Protein 5ML1 (pdb70)

Radius of gyration: 13.6 Å; Cα contacts (8 Å, |Δi|>4): 175; chains: 1; bounding box: 24×38×34 Å

Sequence (102 aa):
GSMSSVFGAGCTDVCKQTPCGCATSGCNCTDDCKCQSCKYGAGCTDTCKQTPCGCGSGCNCKEDCRCQSCSTACKCAAGSCKCGKGCTGPDSCKCDRSCSCKGSMSSVFGAGCTDVCKQTPCGCATSGCNCTDDCKCQSCKYGAGCTDTCKQTPCGCGSGCNCKEDCRCQSCSTACKCAAGSCKCGKGCTGPDSCKCDRSCSCKGSMSSVFGAGCTDVCKQTPCGCATSGCNCTDDCKCQSCKYGAGCTDTCKQTPCGCGSGCNCKEDCRCQSCSTACKCAAGSCKCGKGCTGPDSCKCDRSCSCKGSMSSVFGAGCTDVCKQTPCGCATSGCNCTDDCKCQSCKYGAGCTDTCKQTPCGCGSGCNCKEDCRCQSCSTACKCAAGSCKCGKGCTGPDSCKCDRSCSCKGSMSSVFGAGCTDVCKQTPCGCATSGCNCTDDCKCQSCKYGAGCTDTCKQTPCGCGSGCNCKEDCRCQSCSTACKCAAGSCKCGKGCTGPDSCKCDRSCSCKGSMSSVFGAGCTDVCKQTPCGCATSGCNCTDDCKCQSCKYGAGCTDTCKQTPCGCGSGCNCKEDCRCQSCSTACKCAAGSCKCGKGCTGPDSCKCDRSCSCKGSMSSVFGAGCTDVCKQTPCGCATSGCNCTDDCKCQSCKYGAGCTDTCKQTPCGCGSGCNCKEDCRCQSCSTACKCAAGSCKCGKGCTGPDSCKCDRSCSCKGSMSSVFGAGCTDVCKQTPCGCATSGCNCTDDCKCQSCKYGAGCTDTCKQTPCGCGSGCNCKEDCRCQSCSTACKCAAGSCKCGKGCTGPDSCKCDRSCSCKGSMSSVFGAGCTDVCKQTPCGCATSGCNCTDDCKCQSCKYGAGCTDTCKQTPCGCGSGCNCKEDCRCQSCSTACKCAAGSCKCGKGCTGPDSCKCDRSCSCKGSMSSVFGAGCTDVCKQTPCGCATSGCNCTDDCKCQSCKYGAGCTDTCKQTPCGCGSGCNCKEDCRCQSCSTACKCAAGSCKCGKGCTGPDSCKCDRSCSCKGSMSSVFGAGCTDVCKQTPCGCATSGCNCTDDCKCQSCKYGAGCTDTCKQTPCGCGSGCNCKEDCRCQSCSTACKCAAGSCKCGKGCTGPDSCKCDRSCSCKGSMSSVFGAGCTDVCKQTPCGCATSGCNCTDDCKCQSCKYGAGCTDTCKQTPCGCGSGCNCKEDCRCQSCSTACKCAAGSCKCGKGCTGPDSCKCDRSCSCKGSMSSVFGAGCTDVCKQTPCGCATSGCNCTDDCKCQSCKYGAGCTDTCKQTPCGCGSGCNCKEDCRCQSCSTACKCAAGSCKCGKGCTGPDSCKCDRSCSCKGSMSSVFGAGCTDVCKQTPCGCATSGCNCTDDCKCQSCKYGAGCTDTCKQTPCGCGSGCNCKEDCRCQSCSTACKCAAGSCKCGKGCTGPDSCKCDRSCSCKGSMSSVFGAGCTDVCKQTPCGCATSGCNCTDDCKCQSCKYGAGCTDTCKQTPCGCGSGCNCKEDCRCQSCSTACKCAAGSCKCGKGCTGPDSCKCDRSCSCKGSMSSVFGAGCTDVCKQTPCGCATSGCNCTDDCKCQSCKYGAGCTDTCKQTPCGCGSGCNCKEDCRCQSCSTACKCAAGSCKCGKGCTGPDSCKCDRSCSCKGSMSSVFGAGCTDVCKQTPCGCATSGCNCTDDCKCQSCKYGAGCTDTCKQTPCGCGSGCNCKEDCRCQSCSTACKCAAGSCKCGKGCTGPDSCKCDRSCSCKGSMSSVFGAGCTDVCKQTPCGCATSGCNCTDDCKCQSCKYGAGCTDTCKQTPCGCGSGCNCKEDCRCQSCSTACKCAAGSCKCGKGCTGPDSCKCDRSCSCKGSMSSVFGAGCTDVCKQTPCGCATSGCNCTDDCKCQSCKYGAGCTDTCKQTPCGCGSGCNCKEDCRCQSCSTACKCAAGSCKCGKGCTGPDSCKCDRSCSCKGSMSSVFGAGCTDVCKQTPCGCATSGCNCTDDCKCQSCKYGAGCTDTCKQTPCGCGSGCNCKEDCRCQSCSTACKCAAGSCKCGKGCTGPDSCKCDRSCSCK

Secondary structure (DSSP, 8-state):
-----S--SS--TTTSSSS-THHHH-----TT---TTTS-SSS--TTTTTSS-S-TTS----S----TTTSPPPS--SS--TTTT---STTT----TTSS--

Foldseek 3Di:
DDDDPQAFPFFDVQCVDVVRNCCPVNGDGDPRGRHLRNPAPQFADPQVPPPVGNPQVNGDTHFFDQALRNDDKFPFADHRDDQPQPQRTSVRGRGGRPGPRD

InterPro domains:
  IPR001008 Metallothionein, mollusc [PR00875] (51-62)
  IPR001008 Metallothionein, mollusc [PR00875] (63-70)
  IPR001008 Metallothionein, mollusc [PR00875] (79-90)
  IPR001008 Metallothionein, mollusc [PR00875] (90-100)

Solvent-accessible surface area: 6064 Å² total; per-residue (Å²): 128,72,94,125,28,90,108,8,84,40,32,34,115,39,10,97,89,132,120,28,3,7,84,122,75,37,62,104,30,51,72,10,1,45,12,123,76,11,14,78,52,76,0,13,16,105,27,14,124,108,111,130,31,35,7,37,132,45,48,105,20,129,112,45,1,28,29,80,69,15,18,90,64,22,186,6,54,113,66,61,9,164,39,68,92,45,22,50,10,42,135,58,6,71,13,7,78,62,21,61,30,69

Nearest PDB structures (foldseek):
  5ml1-assembly1_A  TM=6.632E-01  e=8.970E-18  Littorina littorea
  5mn3-assembly1_A  TM=4.523E-01  e=2.481E-13  Littorina littorea
  6qk5-assembly1_A  TM=4.956E-01  e=3.493E-04  Helix pomatia
  6qk6-assembly1_A  TM=4.632E-01  e=2.490E-03  Helix pomatia
  5ml1-assembly1_A  TM=6.520E-01  e=2.297E-19  Littorina littorea

Structure (mmCIF, N/CA/C/O backbone):
data_5ML1
#
_entry.id   5ML1
#
loop_
_entity.id
_entity.type
_entity.pdbx_description
1 polymer 'Putative metallothionein'
2 non-polymer 'CADMIUM ION'
#
loop_
_atom_site.group_PDB
_atom_site.id
_atom_site.type_symbol
_atom_site.label_atom_id
_atom_site.label_alt_id
_atom_site.label_comp_id
_atom_site.label_asym_id
_atom_site.label_entity_id
_atom_site.label_seq_id
_atom_site.pdbx_PDB_ins_code
_atom_site.Cartn_x
_atom_site.Cartn_y
_atom_site.Cartn_z
_atom_site.occupancy
_atom_site.B_iso_or_equiv
_atom_site.auth_seq_id
_atom_site.auth_comp_id
_atom_site.auth_asym_id
_atom_site.auth_atom_id
_atom_site.pdbx_PDB_model_num
ATOM 1 N N . GLY A 1 1 ? 0.013 4.901 -5.088 1.00 0.00 1 GLY A N 1
ATOM 2 C CA . GLY A 1 1 ? 1.000 4.032 -4.384 1.00 0.00 1 GLY A CA 1
ATOM 3 C C . GLY A 1 1 ? 2.156 4.825 -3.804 1.00 0.00 1 GLY A C 1
ATOM 4 O O . GLY A 1 1 ? 3.311 4.647 -4.205 1.00 0.00 1 GLY A O 1
ATOM 7 N N . SER A 1 2 ? 1.850 5.700 -2.863 1.00 0.00 2 SER A N 1
ATOM 8 C CA . SER A 1 2 ? 2.855 6.526 -2.243 1.00 0.00 2 SER A CA 1
ATOM 9 C C . SER A 1 2 ? 2.315 7.115 -0.944 1.00 0.00 2 SER A C 1
ATOM 10 O O . SER A 1 2 ? 1.139 6.936 -0.615 1.00 0.00 2 SER A O 1
ATOM 18 N N . MET A 1 3 ? 3.169 7.798 -0.206 1.00 0.00 3 MET A N 1
ATOM 19 C CA . MET A 1 3 ? 2.767 8.411 1.046 1.00 0.00 3 MET A CA 1
ATOM 20 C C . MET A 1 3 ? 1.981 9.687 0.790 1.00 0.00 3 MET A C 1
ATOM 21 O O . MET A 1 3 ? 2.391 10.538 -0.015 1.00 0.00 3 MET A O 1
ATOM 35 N N . SER A 1 4 ? 0.859 9.818 1.461 1.00 0.00 4 SER A N 1
ATOM 36 C CA . SER A 1 4 ? 0.034 10.989 1.325 1.00 0.00 4 SER A CA 1
ATOM 37 C C . SER A 1 4 ? 0.580 12.105 2.199 1.00 0.00 4 SER A C 1
ATOM 38 O O . SER A 1 4 ? 0.225 12.229 3.372 1.00 0.00 4 SER A O 1
ATOM 46 N N . SER A 1 5 ? 1.469 12.887 1.635 1.00 0.00 5 SER A N 1
ATOM 47 C CA . SER A 1 5 ? 2.099 13.957 2.357 1.00 0.00 5 SER A CA 1
ATOM 48 C C . SER A 1 5 ? 2.289 15.160 1.458 1.00 0.00 5 SER A C 1
ATOM 49 O O . SER A 1 5 ? 2.549 15.015 0.264 1.00 0.00 5 SER A O 1
ATOM 57 N N . VAL A 1 6 ? 2.127 16.339 2.022 1.00 0.00 6 VAL A N 1
ATOM 58 C CA . VAL A 1 6 ? 2.361 17.566 1.292 1.00 0.00 6 VAL A CA 1
ATOM 59 C C . VAL A 1 6 ? 3.683 18.176 1.761 1.00 0.00 6 VAL A C 1
ATOM 60 O O . VAL A 1 6 ? 4.178 19.152 1.203 1.00 0.00 6 VAL A O 1
ATOM 73 N N . PHE A 1 7 ? 4.256 17.567 2.789 1.00 0.00 7 PHE A N 1
ATOM 74 C CA . PHE A 1 7 ? 5.507 18.027 3.352 1.00 0.00 7 PHE A CA 1
ATOM 75 C C . PHE A 1 7 ? 6.618 17.037 3.059 1.00 0.00 7 PHE A C 1
ATOM 76 O O . PHE A 1 7 ? 6.359 15.916 2.610 1.00 0.00 7 PHE A O 1
ATOM 93 N N . GLY A 1 8 ? 7.842 17.452 3.309 1.00 0.00 8 GLY A N 1
ATOM 94 C CA . GLY A 1 8 ? 8.978 16.595 3.076 1.00 0.00 8 GLY A CA 1
ATOM 95 C C . GLY A 1 8 ? 9.505 15.973 4.349 1.00 0.00 8 GLY A C 1
ATOM 96 O O . GLY A 1 8 ? 8.798 15.230 5.028 1.00 0.00 8 GLY A O 1
ATOM 100 N N . ALA A 1 9 ? 10.737 16.301 4.697 1.00 0.00 9 ALA A N 1
ATOM 101 C CA . ALA A 1 9 ? 11.371 15.730 5.878 1.00 0.00 9 ALA A CA 1
ATOM 102 C C . ALA A 1 9 ? 11.999 16.819 6.728 1.00 0.00 9 ALA A C 1
ATOM 103 O O . ALA A 1 9 ? 12.839 16.551 7.586 1.00 0.00 9 ALA A O 1
ATOM 110 N N . GLY A 1 10 ? 11.567 18.041 6.502 1.00 0.00 10 GLY A N 1
ATOM 111 C CA . GLY A 1 10 ? 12.108 19.168 7.223 1.00 0.00 10 GLY A CA 1
ATOM 112 C C . GLY A 1 10 ? 11.638 20.475 6.641 1.00 0.00 10 GLY A C 1
ATOM 113 O O . GLY A 1 10 ? 12.438 21.275 6.167 1.00 0.00 10 GLY A O 1
ATOM 117 N N . CYS A 1 11 ? 10.337 20.669 6.636 1.00 0.00 11 CYS A N 1
ATOM 118 C CA . CYS A 1 11 ? 9.748 21.889 6.124 1.00 0.00 11 CYS A CA 1
ATOM 119 C C . CYS A 1 11 ? 9.711 22.960 7.193 1.00 0.00 11 CYS A C 1
ATOM 120 O O . CYS A 1 11 ? 9.648 22.656 8.386 1.00 0.00 11 CYS A O 1
ATOM 127 N N . THR A 1 12 ? 9.741 24.204 6.769 1.00 0.00 12 THR A N 1
ATOM 128 C CA . THR A 1 12 ? 9.684 25.316 7.689 1.00 0.00 12 THR A CA 1
ATOM 129 C C . THR A 1 12 ? 8.248 25.582 8.114 1.00 0.00 12 THR A C 1
ATOM 130 O O . THR A 1 12 ? 7.304 25.038 7.525 1.00 0.00 12 THR A O 1
ATOM 141 N N . ASP A 1 13 ? 8.074 26.419 9.125 1.00 0.00 13 ASP A N 1
ATOM 142 C CA . ASP A 1 13 ? 6.740 26.801 9.560 1.00 0.00 13 ASP A CA 1
ATOM 143 C C . ASP A 1 13 ? 6.124 27.721 8.519 1.00 0.00 13 ASP A C 1
ATOM 144 O O . ASP A 1 13 ? 4.904 27.864 8.427 1.00 0.00 13 ASP A O 1
ATOM 153 N N . VAL A 1 14 ? 6.992 28.320 7.716 1.00 0.00 14 VAL A N 1
ATOM 154 C CA . VAL A 1 14 ? 6.580 29.181 6.625 1.00 0.00 14 VAL A CA 1
ATOM 155 C C . VAL A 1 14 ? 5.866 28.348 5.553 1.00 0.00 14 VAL A C 1
ATOM 156 O O . VAL A 1 14 ? 4.977 28.837 4.848 1.00 0.00 14 VAL A O 1
ATOM 169 N N . CYS A 1 15 ? 6.248 27.077 5.461 1.00 0.00 15 CYS A N 1
ATOM 170 C CA . CYS A 1 15 ? 5.625 26.147 4.537 1.00 0.00 15 CYS A CA 1
ATOM 171 C C . CYS A 1 15 ? 4.296 25.682 5.121 1.00 0.00 15 CYS A C 1
ATOM 172 O O . CYS A 1 15 ? 3.348 25.368 4.399 1.00 0.00 15 CYS A O 1
ATOM 179 N N . LYS A 1 16 ? 4.227 25.670 6.451 1.00 0.00 16 LYS A N 1
ATOM 180 C CA . LYS A 1 16 ? 3.025 25.277 7.156 1.00 0.00 16 LYS A CA 1
ATOM 181 C C . LYS A 1 16 ? 1.976 26.398 7.116 1.00 0.00 16 LYS A C 1
ATOM 182 O O . LYS A 1 16 ? 0.852 26.217 7.585 1.00 0.00 16 LYS A O 1
ATOM 201 N N . GLN A 1 17 ? 2.353 27.554 6.548 1.00 0.00 17 GLN A N 1
ATOM 202 C CA . GLN A 1 17 ? 1.439 28.697 6.425 1.00 0.00 17 GLN A CA 1
ATOM 203 C C . GLN A 1 17 ? 0.254 28.373 5.516 1.00 0.00 17 GLN A C 1
ATOM 204 O O . GLN A 1 17 ? 0.159 27.277 4.945 1.00 0.00 17 GLN A O 1
ATOM 218 N N . THR A 1 18 ? -0.639 29.328 5.381 1.00 0.00 18 THR A N 1
ATOM 219 C CA . THR A 1 18 ? -1.823 29.176 4.554 1.00 0.00 18 THR A CA 1
ATOM 220 C C . THR A 1 18 ? -2.324 30.554 4.115 1.00 0.00 18 THR A C 1
ATOM 221 O O . THR A 1 18 ? -2.902 31.292 4.915 1.00 0.00 18 THR A O 1
ATOM 232 N N . PRO A 1 19 ? -2.091 30.938 2.844 1.00 0.00 19 PRO A N 1
ATOM 233 C CA . PRO A 1 19 ? -1.398 30.099 1.848 1.00 0.00 19 PRO A CA 1
ATOM 234 C C . PRO A 1 19 ? 0.077 29.929 2.177 1.00 0.00 19 PRO A C 1
ATOM 235 O O . PRO A 1 19 ? 0.602 30.606 3.064 1.00 0.00 19 PRO A O 1
ATOM 246 N N . CYS A 1 20 ? 0.740 29.037 1.460 1.00 0.00 20 CYS A N 1
ATOM 247 C CA . CYS A 1 20 ? 2.131 28.754 1.700 1.00 0.00 20 CYS A CA 1
ATOM 248 C C . CYS A 1 20 ? 2.958 30.032 1.602 1.00 0.00 20 CYS A C 1
ATOM 249 O O . CYS A 1 20 ? 2.914 30.738 0.589 1.00 0.00 20 CYS A O 1
ATOM 256 N N . GLY A 1 21 ? 3.715 30.322 2.647 1.00 0.00 21 GLY A N 1
ATOM 257 C CA . GLY A 1 21 ? 4.429 31.560 2.710 1.00 0.00 21 GLY A CA 1
ATOM 258 C C . GLY A 1 21 ? 5.799 31.508 2.084 1.00 0.00 21 GLY A C 1
ATOM 259 O O . GLY A 1 21 ? 6.443 32.530 1.951 1.00 0.00 21 GLY A O 1
ATOM 263 N N . CYS A 1 22 ? 6.247 30.331 1.680 1.00 0.00 22 CYS A N 1
ATOM 264 C CA . CYS A 1 22 ? 7.578 30.196 1.064 1.00 0.00 22 CYS A CA 1
ATOM 265 C C . CYS A 1 22 ? 7.675 30.962 -0.250 1.00 0.00 22 CYS A C 1
ATOM 266 O O . CYS A 1 22 ? 8.762 31.276 -0.716 1.00 0.00 22 CYS A O 1
ATOM 273 N N . ALA A 1 23 ? 6.533 31.284 -0.827 1.00 0.00 23 ALA A N 1
ATOM 274 C CA . ALA A 1 23 ? 6.495 32.030 -2.071 1.00 0.00 23 ALA A CA 1
ATOM 275 C C . ALA A 1 23 ? 6.495 33.528 -1.786 1.00 0.00 23 ALA A C 1
ATOM 276 O O . ALA A 1 23 ? 6.505 34.353 -2.699 1.00 0.00 23 ALA A O 1
ATOM 283 N N . THR A 1 24 ? 6.477 33.864 -0.513 1.00 0.00 24 THR A N 1
ATOM 284 C CA . THR A 1 24 ? 6.447 35.225 -0.079 1.00 0.00 24 THR A CA 1
ATOM 285 C C . THR A 1 24 ? 7.642 35.535 0.841 1.00 0.00 24 THR A C 1
ATOM 286 O O . THR A 1 24 ? 8.175 36.639 0.836 1.00 0.00 24 THR A O 1
ATOM 297 N N . SER A 1 25 ? 8.059 34.546 1.606 1.00 0.00 25 SER A N 1
ATOM 298 C CA . SER A 1 25 ? 9.115 34.727 2.586 1.00 0.00 25 SER A CA 1
ATOM 299 C C . SER A 1 25 ? 10.349 33.874 2.288 1.00 0.00 25 SER A C 1
ATOM 300 O O . SER A 1 25 ? 11.288 33.827 3.088 1.00 0.00 25 SER A O 1
ATOM 308 N N . GLY A 1 26 ? 10.358 33.212 1.152 1.00 0.00 26 GLY A N 1
ATOM 309 C CA . GLY A 1 26 ? 11.494 32.399 0.804 1.00 0.00 26 GLY A CA 1
ATOM 310 C C . GLY A 1 26 ? 11.338 30.971 1.269 1.00 0.00 26 GLY A C 1
ATOM 311 O O . GLY A 1 26 ? 10.702 30.700 2.287 1.00 0.00 26 GLY A O 1
ATOM 315 N N . CYS A 1 27 ? 11.918 30.072 0.528 1.00 0.00 27 CYS A N 1
ATOM 316 C CA . CYS A 1 27 ? 11.835 28.654 0.814 1.00 0.00 27 CYS A CA 1
ATOM 317 C C . CYS A 1 27 ? 13.112 28.134 1.491 1.00 0.00 27 CYS A C 1
ATOM 318 O O . CYS A 1 27 ? 14.219 28.562 1.160 1.00 0.00 27 CYS A O 1
ATOM 325 N N . ASN A 1 28 ? 12.949 27.201 2.440 1.00 0.00 28 ASN A N 1
ATOM 326 C CA . ASN A 1 28 ? 14.095 26.613 3.166 1.00 0.00 28 ASN A CA 1
ATOM 327 C C . ASN A 1 28 ? 13.827 25.138 3.485 1.00 0.00 28 ASN A C 1
ATOM 328 O O . ASN A 1 28 ? 14.356 24.603 4.456 1.00 0.00 28 ASN A O 1
ATOM 339 N N . CYS A 1 29 ? 13.016 24.489 2.672 1.00 0.00 29 CYS A N 1
ATOM 340 C CA . CYS A 1 29 ? 12.630 23.102 2.934 1.00 0.00 29 CYS A CA 1
ATOM 341 C C . CYS A 1 29 ? 13.644 22.073 2.434 1.00 0.00 29 CYS A C 1
ATOM 342 O O . CYS A 1 29 ? 14.696 22.416 1.895 1.00 0.00 29 CYS A O 1
ATOM 349 N N . THR A 1 30 ? 13.301 20.803 2.631 1.00 0.00 30 THR A N 1
ATOM 350 C CA . THR A 1 30 ? 14.154 19.690 2.265 1.00 0.00 30 THR A CA 1
ATOM 351 C C . THR A 1 30 ? 13.857 19.172 0.848 1.00 0.00 30 THR A C 1
ATOM 352 O O . THR A 1 30 ? 12.917 19.626 0.189 1.00 0.00 30 THR A O 1
ATOM 363 N N . ASP A 1 31 ? 14.648 18.196 0.409 1.00 0.00 31 ASP A N 1
ATOM 364 C CA . ASP A 1 31 ? 14.556 17.640 -0.952 1.00 0.00 31 ASP A CA 1
ATOM 365 C C . ASP A 1 31 ? 13.393 16.652 -1.093 1.00 0.00 31 ASP A C 1
ATOM 366 O O . ASP A 1 31 ? 13.226 16.019 -2.132 1.00 0.00 31 ASP A O 1
ATOM 375 N N . ASP A 1 32 ? 12.595 16.526 -0.056 1.00 0.00 32 ASP A N 1
ATOM 376 C CA . ASP A 1 32 ? 11.465 15.597 -0.077 1.00 0.00 32 ASP A CA 1
ATOM 377 C C . ASP A 1 32 ? 10.144 16.354 -0.074 1.00 0.00 32 ASP A C 1
ATOM 378 O O . ASP A 1 32 ? 9.070 15.762 -0.109 1.00 0.00 32 ASP A O 1
ATOM 387 N N . CYS A 1 33 ? 10.241 17.669 -0.056 1.00 0.00 33 CYS A N 1
ATOM 388 C CA . CYS A 1 33 ? 9.069 18.535 0.015 1.00 0.00 33 CYS A CA 1
ATOM 389 C C . CYS A 1 33 ? 8.079 18.258 -1.131 1.00 0.00 33 CYS A C 1
ATOM 390 O O . CYS A 1 33 ? 8.310 18.642 -2.280 1.00 0.00 33 CYS A O 1
ATOM 397 N N . LYS A 1 34 ? 6.973 17.597 -0.796 1.00 0.00 34 LYS A N 1
ATOM 398 C CA . LYS A 1 34 ? 5.933 17.245 -1.768 1.00 0.00 34 LYS A CA 1
ATOM 399 C C . LYS A 1 34 ? 5.004 18.432 -2.027 1.00 0.00 34 LYS A C 1
ATOM 400 O O . LYS A 1 34 ? 3.886 18.258 -2.512 1.00 0.00 34 LYS A O 1
ATOM 419 N N . CYS A 1 35 ? 5.468 19.631 -1.745 1.00 0.00 35 CYS A N 1
ATOM 420 C CA . CYS A 1 35 ? 4.629 20.785 -1.870 1.00 0.00 35 CYS A CA 1
ATOM 421 C C . CYS A 1 35 ? 4.858 21.435 -3.221 1.00 0.00 35 CYS A C 1
ATOM 422 O O . CYS A 1 35 ? 5.822 22.171 -3.416 1.00 0.00 35 CYS A O 1
ATOM 429 N N . GLN A 1 36 ? 3.965 21.139 -4.162 1.00 0.00 36 GLN A N 1
ATOM 430 C CA . GLN A 1 36 ? 4.063 21.642 -5.541 1.00 0.00 36 GLN A CA 1
ATOM 431 C C . GLN A 1 36 ? 3.943 23.178 -5.608 1.00 0.00 36 GLN A C 1
ATOM 432 O O . GLN A 1 36 ? 4.107 23.767 -6.669 1.00 0.00 36 GLN A O 1
ATOM 446 N N . SER A 1 37 ? 3.691 23.810 -4.472 1.00 0.00 37 SER A N 1
ATOM 447 C CA . SER A 1 37 ? 3.430 25.243 -4.437 1.00 0.00 37 SER A CA 1
ATOM 448 C C . SER A 1 37 ? 4.666 26.101 -4.113 1.00 0.00 37 SER A C 1
ATOM 449 O O . SER A 1 37 ? 4.879 27.131 -4.747 1.00 0.00 37 SER A O 1
ATOM 457 N N . CYS A 1 38 ? 5.486 25.684 -3.154 1.00 0.00 38 CYS A N 1
ATOM 458 C CA . CYS A 1 38 ? 6.592 26.535 -2.720 1.00 0.00 38 CYS A CA 1
ATOM 459 C C . CYS A 1 38 ? 7.833 26.391 -3.595 1.00 0.00 38 CYS A C 1
ATOM 460 O O . CYS A 1 38 ? 8.482 27.382 -3.933 1.00 0.00 38 CYS A O 1
ATOM 467 N N . LYS A 1 39 ? 8.139 25.173 -3.989 1.00 0.00 39 LYS A N 1
ATOM 468 C CA . LYS A 1 39 ? 9.354 24.903 -4.756 1.00 0.00 39 LYS A CA 1
ATOM 469 C C . LYS A 1 39 ? 9.146 25.140 -6.269 1.00 0.00 39 LYS A C 1
ATOM 470 O O . LYS A 1 39 ? 10.049 24.930 -7.084 1.00 0.00 39 LYS A O 1
ATOM 489 N N . TYR A 1 40 ? 7.951 25.567 -6.630 1.00 0.00 40 TYR A N 1
ATOM 490 C CA . TYR A 1 40 ? 7.615 25.812 -8.022 1.00 0.00 40 TYR A CA 1
ATOM 491 C C . TYR A 1 40 ? 8.209 27.141 -8.470 1.00 0.00 40 TYR A C 1
ATOM 492 O O . TYR A 1 40 ? 8.469 28.021 -7.649 1.00 0.00 40 TYR A O 1
ATOM 510 N N . GLY A 1 41 ? 8.437 27.275 -9.755 1.00 0.00 41 GLY A N 1
ATOM 511 C CA . GLY A 1 41 ? 9.057 28.472 -10.275 1.00 0.00 41 GLY A CA 1
ATOM 512 C C . GLY A 1 41 ? 10.535 28.265 -10.533 1.00 0.00 41 GLY A C 1
ATOM 513 O O . GLY A 1 41 ? 11.030 28.553 -11.618 1.00 0.00 41 GLY A O 1
ATOM 517 N N . ALA A 1 42 ? 11.231 27.735 -9.540 1.00 0.00 42 ALA A N 1
ATOM 518 C CA . ALA A 1 42 ? 12.666 27.498 -9.642 1.00 0.00 42 ALA A CA 1
ATOM 519 C C . ALA A 1 42 ? 12.971 26.009 -9.732 1.00 0.00 42 ALA A C 1
ATOM 520 O O . ALA A 1 42 ? 14.094 25.576 -9.475 1.00 0.00 42 ALA A O 1
ATOM 527 N N . GLY A 1 43 ? 11.980 25.233 -10.116 1.00 0.00 43 GLY A N 1
ATOM 528 C CA . GLY A 1 43 ? 12.169 23.807 -10.203 1.00 0.00 43 GLY A CA 1
ATOM 529 C C . GLY A 1 43 ? 11.423 23.155 -11.331 1.00 0.00 43 GLY A C 1
ATOM 530 O O . GLY A 1 43 ? 11.876 22.163 -11.887 1.00 0.00 43 GLY A O 1
ATOM 534 N N . CYS A 1 44 ? 10.328 23.738 -11.704 1.00 0.00 44 CYS A N 1
ATOM 535 C CA . CYS A 1 44 ? 9.437 23.134 -12.677 1.00 0.00 44 CYS A CA 1
ATOM 536 C C . CYS A 1 44 ? 9.192 24.041 -13.853 1.00 0.00 44 CYS A C 1
ATOM 537 O O . CYS A 1 44 ? 9.843 25.076 -14.013 1.00 0.00 44 CYS A O 1
ATOM 544 N N . THR A 1 45 ? 8.267 23.628 -14.677 1.00 0.00 45 THR A N 1
ATOM 545 C CA . THR A 1 45 ? 7.844 24.384 -15.804 1.00 0.00 45 THR A CA 1
ATOM 546 C C . THR A 1 45 ? 6.356 24.159 -16.008 1.00 0.00 45 THR A C 1
ATOM 547 O O . THR A 1 45 ? 5.775 23.219 -15.442 1.00 0.00 45 THR A O 1
ATOM 558 N N . ASP A 1 46 ? 5.751 24.989 -16.817 1.00 0.00 46 ASP A N 1
ATOM 559 C CA . ASP A 1 46 ? 4.322 24.899 -17.096 1.00 0.00 46 ASP A CA 1
ATOM 560 C C . ASP A 1 46 ? 4.002 23.649 -17.914 1.00 0.00 46 ASP A C 1
ATOM 561 O O . ASP A 1 46 ? 2.846 23.259 -18.051 1.00 0.00 46 ASP A O 1
ATOM 570 N N . THR A 1 47 ? 5.037 23.020 -18.436 1.00 0.00 47 THR A N 1
ATOM 571 C CA . THR A 1 47 ? 4.894 21.815 -19.226 1.00 0.00 47 THR A CA 1
ATOM 572 C C . THR A 1 47 ? 4.858 20.555 -18.331 1.00 0.00 47 THR A C 1
ATOM 573 O O . THR A 1 47 ? 4.365 19.507 -18.739 1.00 0.00 47 THR A O 1
ATOM 584 N N . CYS A 1 48 ? 5.347 20.672 -17.110 1.00 0.00 48 CYS A N 1
ATOM 585 C CA . CYS A 1 48 ? 5.396 19.527 -16.202 1.00 0.00 48 CYS A CA 1
ATOM 586 C C . CYS A 1 48 ? 4.071 19.352 -15.458 1.00 0.00 48 CYS A C 1
ATOM 587 O O . CYS A 1 48 ? 3.570 18.235 -15.301 1.00 0.00 48 CYS A O 1
ATOM 594 N N . LYS A 1 49 ? 3.482 20.464 -15.051 1.00 0.00 49 LYS A N 1
ATOM 595 C CA . LYS A 1 49 ? 2.253 20.447 -14.255 1.00 0.00 49 LYS A CA 1
ATOM 596 C C . LYS A 1 49 ? 1.015 20.129 -15.101 1.00 0.00 49 LYS A C 1
ATOM 597 O O . LYS A 1 49 ? -0.102 20.085 -14.578 1.00 0.00 49 LYS A O 1
ATOM 616 N N . GLN A 1 50 ? 1.215 19.906 -16.398 1.00 0.00 50 GLN A N 1
ATOM 617 C CA . GLN A 1 50 ? 0.106 19.626 -17.312 1.00 0.00 50 GLN A CA 1
ATOM 618 C C . GLN A 1 50 ? -0.717 18.440 -16.831 1.00 0.00 50 GLN A C 1
ATOM 619 O O . GLN A 1 50 ? -1.929 18.402 -17.019 1.00 0.00 50 GLN A O 1
ATOM 633 N N . THR A 1 51 ? -0.036 17.484 -16.203 1.00 0.00 51 THR A N 1
ATOM 634 C CA . THR A 1 51 ? -0.667 16.288 -15.653 1.00 0.00 51 THR A CA 1
ATOM 635 C C . THR A 1 51 ? -1.163 15.351 -16.772 1.00 0.00 51 THR A C 1
ATOM 636 O O . THR A 1 51 ? -2.076 15.692 -17.526 1.00 0.00 51 THR A O 1
ATOM 647 N N . PRO A 1 52 ? -0.552 14.153 -16.901 1.00 0.00 52 PRO A N 1
ATOM 648 C CA . PRO A 1 52 ? 0.532 13.698 -16.015 1.00 0.00 52 PRO A CA 1
ATOM 649 C C . PRO A 1 52 ? 1.774 14.551 -16.174 1.00 0.00 52 PRO A C 1
ATOM 650 O O . PRO A 1 52 ? 2.340 15.030 -15.192 1.00 0.00 52 PRO A O 1
ATOM 661 N N . CYS A 1 53 ? 2.173 14.757 -17.416 1.00 0.00 53 CYS A N 1
ATOM 662 C CA . CYS A 1 53 ? 3.326 15.557 -17.724 1.00 0.00 53 CYS A CA 1
ATOM 663 C C . CYS A 1 53 ? 3.416 15.788 -19.224 1.00 0.00 53 CYS A C 1
ATOM 664 O O . CYS A 1 53 ? 3.178 14.870 -20.013 1.00 0.00 53 CYS A O 1
ATOM 671 N N . GLY A 1 54 ? 3.727 17.012 -19.621 1.00 0.00 54 GLY A N 1
ATOM 672 C CA . GLY A 1 54 ? 3.877 17.304 -21.021 1.00 0.00 54 GLY A CA 1
ATOM 673 C C . GLY A 1 54 ? 5.328 17.350 -21.450 1.00 0.00 54 GLY A C 1
ATOM 674 O O . GLY A 1 54 ? 5.621 17.401 -22.644 1.00 0.00 54 GLY A O 1
ATOM 678 N N . CYS A 1 55 ? 6.244 17.348 -20.479 1.00 0.00 55 CYS A N 1
ATOM 679 C CA . CYS A 1 55 ? 7.660 17.377 -20.776 1.00 0.00 55 CYS A CA 1
ATOM 680 C C . CYS A 1 55 ? 8.083 16.098 -21.491 1.00 0.00 55 CYS A C 1
ATOM 681 O O . CYS A 1 55 ? 8.319 16.101 -22.699 1.00 0.00 55 CYS A O 1
ATOM 688 N N . GLY A 1 56 ? 8.141 15.003 -20.743 1.00 0.00 56 GLY A N 1
ATOM 689 C CA . GLY A 1 56 ? 8.561 13.733 -21.309 1.00 0.00 56 GLY A CA 1
ATOM 690 C C . GLY A 1 56 ? 9.966 13.803 -21.876 1.00 0.00 56 GLY A C 1
ATOM 691 O O . GLY A 1 56 ? 10.931 13.993 -21.136 1.00 0.00 56 GLY A O 1
ATOM 695 N N . SER A 1 57 ? 10.076 13.676 -23.189 1.00 0.00 57 SER A N 1
ATOM 696 C CA . SER A 1 57 ? 11.364 13.742 -23.864 1.00 0.00 57 SER A CA 1
ATOM 697 C C . SER A 1 57 ? 11.658 15.173 -24.345 1.00 0.00 57 SER A C 1
ATOM 698 O O . SER A 1 57 ? 12.640 15.419 -25.053 1.00 0.00 57 SER A O 1
ATOM 706 N N . GLY A 1 58 ? 10.797 16.099 -23.956 1.00 0.00 58 GLY A N 1
ATOM 707 C CA . GLY A 1 58 ? 10.975 17.498 -24.291 1.00 0.00 58 GLY A CA 1
ATOM 708 C C . GLY A 1 58 ? 10.720 18.369 -23.083 1.00 0.00 58 GLY A C 1
ATOM 709 O O . GLY A 1 58 ? 9.711 19.067 -23.007 1.00 0.00 58 GLY A O 1
ATOM 713 N N . CYS A 1 59 ? 11.632 18.313 -22.140 1.00 0.00 59 CYS A N 1
ATOM 714 C CA . CYS A 1 59 ? 11.494 19.015 -20.877 1.00 0.00 59 CYS A CA 1
ATOM 715 C C . CYS A 1 59 ? 11.952 20.473 -20.960 1.00 0.00 59 CYS A C 1
ATOM 716 O O . CYS A 1 59 ? 12.803 20.830 -21.779 1.00 0.00 59 CYS A O 1
ATOM 723 N N . ASN A 1 60 ? 11.363 21.309 -20.109 1.00 0.00 60 ASN A N 1
ATOM 724 C CA . ASN A 1 60 ? 11.697 22.730 -20.044 1.00 0.00 60 ASN A CA 1
ATOM 725 C C . ASN A 1 60 ? 11.741 23.198 -18.597 1.00 0.00 60 ASN A C 1
ATOM 726 O O . ASN A 1 60 ? 11.532 24.380 -18.310 1.00 0.00 60 ASN A O 1
ATOM 737 N N . CYS A 1 61 ? 12.012 22.274 -17.688 1.00 0.00 61 CYS A N 1
ATOM 738 C CA . CYS A 1 61 ? 12.054 22.583 -16.264 1.00 0.00 61 CYS A CA 1
ATOM 739 C C . CYS A 1 61 ? 13.319 23.314 -15.861 1.00 0.00 61 CYS A C 1
ATOM 740 O O . CYS A 1 61 ? 14.140 23.694 -16.697 1.00 0.00 61 CYS A O 1
ATOM 747 N N . LYS A 1 62 ? 13.467 23.499 -14.566 1.00 0.00 62 LYS A N 1
ATOM 748 C CA . LYS A 1 62 ? 14.587 24.212 -14.016 1.00 0.00 62 LYS A CA 1
ATOM 749 C C . LYS A 1 62 ? 15.659 23.235 -13.547 1.00 0.00 62 LYS A C 1
ATOM 750 O O . LYS A 1 62 ? 16.631 22.989 -14.256 1.00 0.00 62 LYS A O 1
ATOM 769 N N . GLU A 1 63 ? 15.454 22.661 -12.365 1.00 0.00 63 GLU A N 1
ATOM 770 C CA . GLU A 1 63 ? 16.387 21.693 -11.795 1.00 0.00 63 GLU A CA 1
ATOM 771 C C . GLU A 1 63 ? 15.797 21.106 -10.499 1.00 0.00 63 GLU A C 1
ATOM 772 O O . GLU A 1 63 ? 16.024 19.946 -10.174 1.00 0.00 63 GLU A O 1
ATOM 784 N N . ASP A 1 64 ? 14.996 21.914 -9.793 1.00 0.00 64 ASP A N 1
ATOM 785 C CA . ASP A 1 64 ? 14.309 21.471 -8.558 1.00 0.00 64 ASP A CA 1
ATOM 786 C C . ASP A 1 64 ? 13.007 20.731 -8.930 1.00 0.00 64 ASP A C 1
ATOM 787 O O . ASP A 1 64 ? 11.911 21.082 -8.478 1.00 0.00 64 ASP A O 1
ATOM 796 N N . CYS A 1 65 ? 13.128 19.744 -9.791 1.00 0.00 65 CYS A N 1
ATOM 797 C CA . CYS A 1 65 ? 11.979 18.963 -10.210 1.00 0.00 65 CYS A CA 1
ATOM 798 C C . CYS A 1 65 ? 11.967 17.621 -9.505 1.00 0.00 65 CYS A C 1
ATOM 799 O O . CYS A 1 65 ? 12.996 16.962 -9.404 1.00 0.00 65 CYS A O 1
ATOM 806 N N . ARG A 1 66 ? 10.797 17.215 -9.037 1.00 0.00 66 ARG A N 1
ATOM 807 C CA . ARG A 1 66 ? 10.656 15.978 -8.275 1.00 0.00 66 ARG A CA 1
ATOM 808 C C . ARG A 1 66 ? 9.908 14.934 -9.076 1.00 0.00 66 ARG A C 1
ATOM 809 O O . ARG A 1 66 ? 9.415 13.942 -8.530 1.00 0.00 66 ARG A O 1
ATOM 830 N N . CYS A 1 67 ? 9.832 15.155 -10.364 1.00 0.00 67 CYS A N 1
ATOM 831 C CA . CYS A 1 67 ? 9.134 14.261 -11.247 1.00 0.00 67 CYS A CA 1
ATOM 832 C C . CYS A 1 67 ? 10.114 13.332 -11.947 1.00 0.00 67 CYS A C 1
ATOM 833 O O . CYS A 1 67 ? 11.162 13.767 -12.408 1.00 0.00 67 CYS A O 1
ATOM 840 N N . GLN A 1 68 ? 9.768 12.056 -12.041 1.00 0.00 68 GLN A N 1
ATOM 841 C CA . GLN A 1 68 ? 10.637 11.089 -12.699 1.00 0.00 68 GLN A CA 1
ATOM 842 C C . GLN A 1 68 ? 10.144 10.802 -14.114 1.00 0.00 68 GLN A C 1
ATOM 843 O O . GLN A 1 68 ? 10.602 9.860 -14.765 1.00 0.00 68 GLN A O 1
ATOM 857 N N . SER A 1 69 ? 9.216 11.621 -14.586 1.00 0.00 69 SER A N 1
ATOM 858 C CA . SER A 1 69 ? 8.659 11.452 -15.904 1.00 0.00 69 SER A CA 1
ATOM 859 C C . SER A 1 69 ? 9.491 12.202 -16.934 1.00 0.00 69 SER A C 1
ATOM 860 O O . SER A 1 69 ? 9.685 11.726 -18.051 1.00 0.00 69 SER A O 1
ATOM 868 N N . CYS A 1 70 ? 9.980 13.375 -16.560 1.00 0.00 70 CYS A N 1
ATOM 869 C CA . CYS A 1 70 ? 10.785 14.164 -17.465 1.00 0.00 70 CYS A CA 1
ATOM 870 C C . CYS A 1 70 ? 12.259 14.135 -17.076 1.00 0.00 70 CYS A C 1
ATOM 871 O O . CYS A 1 70 ? 13.140 14.184 -17.941 1.00 0.00 70 CYS A O 1
ATOM 878 N N . SER A 1 71 ? 12.527 14.053 -15.779 1.00 0.00 71 SER A N 1
ATOM 879 C CA . SER A 1 71 ? 13.893 13.958 -15.290 1.00 0.00 71 SER A CA 1
ATOM 880 C C . SER A 1 71 ? 14.536 12.665 -15.780 1.00 0.00 71 SER A C 1
ATOM 881 O O . SER A 1 71 ? 13.841 11.678 -16.035 1.00 0.00 71 SER A O 1
ATOM 889 N N . THR A 1 72 ? 15.849 12.665 -15.912 1.00 0.00 72 THR A N 1
ATOM 890 C CA . THR A 1 72 ? 16.542 11.485 -16.416 1.00 0.00 72 THR A CA 1
ATOM 891 C C . THR A 1 72 ? 16.695 10.426 -15.339 1.00 0.00 72 THR A C 1
ATOM 892 O O . THR A 1 72 ? 16.789 10.740 -14.138 1.00 0.00 72 THR A O 1
ATOM 903 N N . ALA A 1 73 ? 16.707 9.173 -15.779 1.00 0.00 73 ALA A N 1
ATOM 904 C CA . ALA A 1 73 ? 16.834 8.034 -14.900 1.00 0.00 73 ALA A CA 1
ATOM 905 C C . ALA A 1 73 ? 18.048 8.155 -14.014 1.00 0.00 73 ALA A C 1
ATOM 906 O O . ALA A 1 73 ? 19.161 8.412 -14.480 1.00 0.00 73 ALA A O 1
ATOM 913 N N . CYS A 1 74 ? 17.814 8.019 -12.740 1.00 0.00 74 CYS A N 1
ATOM 914 C CA . CYS A 1 74 ? 18.872 8.036 -11.755 1.00 0.00 74 CYS A CA 1
ATOM 915 C C . CYS A 1 74 ? 19.758 6.826 -11.886 1.00 0.00 74 CYS A C 1
ATOM 916 O O . CYS A 1 74 ? 19.381 5.825 -12.496 1.00 0.00 74 CYS A O 1
ATOM 923 N N . LYS A 1 75 ? 20.927 6.915 -11.303 1.00 0.00 75 LYS A N 1
ATOM 924 C CA . LYS A 1 75 ? 21.845 5.789 -11.290 1.00 0.00 75 LYS A CA 1
ATOM 925 C C . LYS A 1 75 ? 21.586 4.908 -10.081 1.00 0.00 75 LYS A C 1
ATOM 926 O O . LYS A 1 75 ? 22.415 4.076 -9.705 1.00 0.00 75 LYS A O 1
ATOM 945 N N . CYS A 1 76 ? 20.427 5.093 -9.477 1.00 0.00 76 CYS A N 1
ATOM 946 C CA . CYS A 1 76 ? 20.030 4.309 -8.346 1.00 0.00 76 CYS A CA 1
ATOM 947 C C . CYS A 1 76 ? 19.680 2.892 -8.779 1.00 0.00 76 CYS A C 1
ATOM 948 O O . CYS A 1 76 ? 18.858 2.691 -9.672 1.00 0.00 76 CYS A O 1
ATOM 955 N N . ALA A 1 77 ? 20.293 1.927 -8.115 1.00 0.00 77 ALA A N 1
ATOM 956 C CA . ALA A 1 77 ? 20.138 0.517 -8.426 1.00 0.00 77 ALA A CA 1
ATOM 957 C C . ALA A 1 77 ? 21.000 -0.299 -7.482 1.00 0.00 77 ALA A C 1
ATOM 958 O O . ALA A 1 77 ? 22.099 0.125 -7.139 1.00 0.00 77 ALA A O 1
ATOM 965 N N . ALA A 1 78 ? 20.493 -1.441 -7.040 1.00 0.00 78 ALA A N 1
ATOM 966 C CA . ALA A 1 78 ? 21.245 -2.351 -6.163 1.00 0.00 78 ALA A CA 1
ATOM 967 C C . ALA A 1 78 ? 21.776 -1.637 -4.911 1.00 0.00 78 ALA A C 1
ATOM 968 O O . ALA A 1 78 ? 22.905 -1.868 -4.482 1.00 0.00 78 ALA A O 1
ATOM 975 N N . GLY A 1 79 ? 20.949 -0.785 -4.327 1.00 0.00 79 GLY A N 1
ATOM 976 C CA . GLY A 1 79 ? 21.350 -0.064 -3.129 1.00 0.00 79 GLY A CA 1
ATOM 977 C C . GLY A 1 79 ? 22.169 1.183 -3.421 1.00 0.00 79 GLY A C 1
ATOM 978 O O . GLY A 1 79 ? 22.998 1.589 -2.609 1.00 0.00 79 GLY A O 1
ATOM 982 N N . SER A 1 80 ? 21.941 1.800 -4.570 1.00 0.00 80 SER A N 1
ATOM 983 C CA . SER A 1 80 ? 22.670 2.988 -4.938 1.00 0.00 80 SER A CA 1
ATOM 984 C C . SER A 1 80 ? 21.800 4.255 -4.845 1.00 0.00 80 SER A C 1
ATOM 985 O O . SER A 1 80 ? 21.822 5.099 -5.740 1.00 0.00 80 SER A O 1
ATOM 993 N N . CYS A 1 81 ? 21.031 4.369 -3.770 1.00 0.00 81 CYS A N 1
ATOM 994 C CA . CYS A 1 81 ? 20.262 5.577 -3.502 1.00 0.00 81 CYS A CA 1
ATOM 995 C C . CYS A 1 81 ? 20.657 6.095 -2.114 1.00 0.00 81 CYS A C 1
ATOM 996 O O . CYS A 1 81 ? 19.946 5.883 -1.126 1.00 0.00 81 CYS A O 1
ATOM 1003 N N . LYS A 1 82 ? 21.804 6.747 -2.051 1.00 0.00 82 LYS A N 1
ATOM 1004 C CA . LYS A 1 82 ? 22.421 7.168 -0.783 1.00 0.00 82 LYS A CA 1
ATOM 1005 C C . LYS A 1 82 ? 21.696 8.295 -0.051 1.00 0.00 82 LYS A C 1
ATOM 1006 O O . LYS A 1 82 ? 22.119 8.683 1.038 1.00 0.00 82 LYS A O 1
ATOM 1025 N N . CYS A 1 83 ? 20.633 8.822 -0.613 1.00 0.00 83 CYS A N 1
ATOM 1026 C CA . CYS A 1 83 ? 19.946 9.932 0.025 1.00 0.00 83 CYS A CA 1
ATOM 1027 C C . CYS A 1 83 ? 19.272 9.467 1.301 1.00 0.00 83 CYS A C 1
ATOM 1028 O O . CYS A 1 83 ? 19.082 10.245 2.242 1.00 0.00 83 CYS A O 1
ATOM 1035 N N . GLY A 1 84 ? 18.918 8.195 1.338 1.00 0.00 84 GLY A N 1
ATOM 1036 C CA . GLY A 1 84 ? 18.303 7.652 2.516 1.00 0.00 84 GLY A CA 1
ATOM 1037 C C . GLY A 1 84 ? 16.944 7.085 2.231 1.00 0.00 84 GLY A C 1
ATOM 1038 O O . GLY A 1 84 ? 16.381 6.359 3.048 1.00 0.00 84 GLY A O 1
ATOM 1042 N N . LYS A 1 85 ? 16.405 7.429 1.078 1.00 0.00 85 LYS A N 1
ATOM 1043 C CA . LYS A 1 85 ? 15.123 6.907 0.656 1.00 0.00 85 LYS A CA 1
ATOM 1044 C C . LYS A 1 85 ? 15.266 5.438 0.346 1.00 0.00 85 LYS A C 1
ATOM 1045 O O . LYS A 1 85 ? 14.537 4.598 0.870 1.00 0.00 85 LYS A O 1
ATOM 1064 N N . GLY A 1 86 ? 16.214 5.144 -0.511 1.00 0.00 86 GLY A N 1
ATOM 1065 C CA . GLY A 1 86 ? 16.492 3.770 -0.863 1.00 0.00 86 GLY A CA 1
ATOM 1066 C C . GLY A 1 86 ? 15.563 3.264 -1.931 1.00 0.00 86 GLY A C 1
ATOM 1067 O O . GLY A 1 86 ? 15.129 2.114 -1.899 1.00 0.00 86 GLY A O 1
ATOM 1071 N N . CYS A 1 87 ? 15.254 4.124 -2.873 1.00 0.00 87 CYS A N 1
ATOM 1072 C CA . CYS A 1 87 ? 14.364 3.785 -3.962 1.00 0.00 87 CYS A CA 1
ATOM 1073 C C . CYS A 1 87 ? 15.051 2.845 -4.927 1.00 0.00 87 CYS A C 1
ATOM 1074 O O . CYS A 1 87 ? 14.431 1.924 -5.463 1.00 0.00 87 CYS A O 1
ATOM 1081 N N . THR A 1 88 ? 16.346 3.081 -5.129 1.00 0.00 88 THR A N 1
ATOM 1082 C CA . THR A 1 88 ? 17.182 2.260 -5.998 1.00 0.00 88 THR A CA 1
ATOM 1083 C C . THR A 1 88 ? 16.554 2.055 -7.371 1.00 0.00 88 THR A C 1
ATOM 1084 O O . THR A 1 88 ? 16.461 0.938 -7.872 1.00 0.00 88 THR A O 1
ATOM 1095 N N . GLY A 1 89 ? 16.149 3.153 -7.976 1.00 0.00 89 GLY A N 1
ATOM 1096 C CA . GLY A 1 89 ? 15.512 3.091 -9.274 1.00 0.00 89 GLY A CA 1
ATOM 1097 C C . GLY A 1 89 ? 14.617 4.283 -9.518 1.00 0.00 89 GLY A C 1
ATOM 1098 O O . GLY A 1 89 ? 13.968 4.757 -8.595 1.00 0.00 89 GLY A O 1
ATOM 1102 N N . PRO A 1 90 ? 14.542 4.770 -10.766 1.00 0.00 90 PRO A N 1
ATOM 1103 C CA . PRO A 1 90 ? 13.751 5.963 -11.115 1.00 0.00 90 PRO A CA 1
ATOM 1104 C C . PRO A 1 90 ? 12.255 5.764 -10.887 1.00 0.00 90 PRO A C 1
ATOM 1105 O O . PRO A 1 90 ? 11.552 6.687 -10.494 1.00 0.00 90 PRO A O 1
ATOM 1116 N N . ASP A 1 91 ? 11.786 4.547 -11.115 1.00 0.00 91 ASP A N 1
ATOM 1117 C CA . ASP A 1 91 ? 10.370 4.223 -10.959 1.00 0.00 91 ASP A CA 1
ATOM 1118 C C . ASP A 1 91 ? 9.941 4.264 -9.506 1.00 0.00 91 ASP A C 1
ATOM 1119 O O . ASP A 1 91 ? 8.774 4.51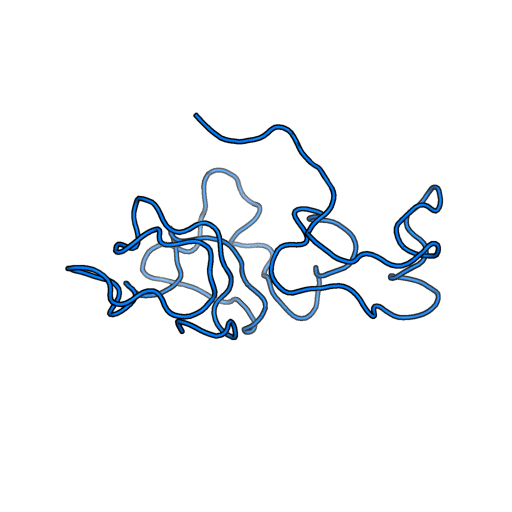5 -9.200 1.00 0.00 91 ASP A O 1
ATOM 1128 N N . SER A 1 92 ? 10.877 4.018 -8.613 1.00 0.00 92 SER A N 1
ATOM 1129 C CA . SER A 1 92 ? 10.591 4.030 -7.194 1.00 0.00 92 SER A CA 1
ATOM 1130 C C . SER A 1 92 ? 11.021 5.355 -6.580 1.00 0.00 92 SER A C 1
ATOM 1131 O O . SER A 1 92 ? 10.650 5.678 -5.454 1.00 0.00 92 SER A O 1
ATOM 1139 N N . CYS A 1 93 ? 11.802 6.114 -7.334 1.00 0.00 93 CYS A N 1
ATOM 1140 C CA . CYS A 1 93 ? 12.328 7.381 -6.868 1.00 0.00 93 CYS A CA 1
ATOM 1141 C C . CYS A 1 93 ? 11.243 8.421 -6.733 1.00 0.00 93 CYS A C 1
ATOM 1142 O O . CYS A 1 93 ? 10.352 8.520 -7.568 1.00 0.00 93 CYS A O 1
ATOM 1149 N N . LYS A 1 94 ? 11.309 9.170 -5.660 1.00 0.00 94 LYS A N 1
ATOM 1150 C CA . LYS A 1 94 ? 10.374 10.258 -5.419 1.00 0.00 94 LYS A CA 1
ATOM 1151 C C . LYS A 1 94 ? 11.143 11.506 -4.981 1.00 0.00 94 LYS A C 1
ATOM 1152 O O . LYS A 1 94 ? 10.599 12.392 -4.312 1.00 0.00 94 LYS A O 1
ATOM 1171 N N . CYS A 1 95 ? 12.406 11.563 -5.390 1.00 0.00 95 CYS A N 1
ATOM 1172 C CA . CYS A 1 95 ? 13.310 12.658 -5.046 1.00 0.00 95 CYS A CA 1
ATOM 1173 C C . CYS A 1 95 ? 13.380 13.683 -6.192 1.00 0.00 95 CYS A C 1
ATOM 1174 O O . CYS A 1 95 ? 12.636 13.576 -7.174 1.00 0.00 95 CYS A O 1
ATOM 1181 N N . ASP A 1 96 ? 14.263 14.682 -6.064 1.00 0.00 96 ASP A N 1
ATOM 1182 C CA . ASP A 1 96 ? 14.419 15.692 -7.111 1.00 0.00 96 ASP A CA 1
ATOM 1183 C C . ASP A 1 96 ? 15.729 15.520 -7.883 1.00 0.00 96 ASP A C 1
ATOM 1184 O O . ASP A 1 96 ? 16.509 14.609 -7.614 1.00 0.00 96 ASP A O 1
ATOM 1193 N N . ARG A 1 97 ? 15.963 16.421 -8.834 1.00 0.00 97 ARG A N 1
ATOM 1194 C CA . ARG A 1 97 ? 17.117 16.334 -9.739 1.00 0.00 97 ARG A CA 1
ATOM 1195 C C . ARG A 1 97 ? 18.389 16.894 -9.118 1.00 0.00 97 ARG A C 1
ATOM 1196 O O . ARG A 1 97 ? 19.454 16.877 -9.742 1.00 0.00 97 ARG A O 1
ATOM 1217 N N . SER A 1 98 ? 18.277 17.404 -7.928 1.00 0.00 98 SER A N 1
ATOM 1218 C CA . SER A 1 98 ? 19.414 17.952 -7.228 1.00 0.00 98 SER A CA 1
ATOM 1219 C C . SER A 1 98 ? 19.499 17.362 -5.825 1.00 0.00 98 SER A C 1
ATOM 1220 O O . SER A 1 98 ? 20.014 17.995 -4.893 1.00 0.00 98 SER A O 1
ATOM 1228 N N . CYS A 1 99 ? 19.020 16.132 -5.693 1.00 0.00 99 CYS A N 1
ATOM 1229 C CA . CYS A 1 99 ? 19.003 15.445 -4.417 1.00 0.00 99 CYS A CA 1
ATOM 1230 C C . CYS A 1 99 ? 20.378 14.828 -4.122 1.00 0.00 99 CYS A C 1
ATOM 1231 O O . CYS A 1 99 ? 21.354 15.089 -4.828 1.00 0.00 99 CYS A O 1
ATOM 1238 N N . SER A 1 100 ? 20.453 14.029 -3.077 1.00 0.00 100 SER A N 1
ATOM 1239 C CA . SER A 1 100 ? 21.692 13.389 -2.701 1.00 0.00 100 SER A CA 1
ATOM 1240 C C . SER A 1 100 ? 22.038 12.262 -3.678 1.00 0.00 100 SER A C 1
ATOM 1241 O O . SER A 1 100 ? 23.200 12.068 -4.019 1.00 0.00 100 SER A O 1
ATOM 1249 N N . CYS A 1 101 ? 21.024 11.539 -4.141 1.00 0.00 101 CYS A N 1
ATOM 1250 C CA . CYS A 1 101 ? 21.243 10.441 -5.076 1.00 0.00 101 CYS A CA 1
ATOM 1251 C C . CYS A 1 101 ? 21.599 10.980 -6.462 1.00 0.00 101 CYS A C 1
ATOM 1252 O O . CYS A 1 101 ? 22.546 10.515 -7.109 1.00 0.00 101 CYS A O 1
ATOM 1259 N N . LYS A 1 102 ? 20.853 11.971 -6.896 1.00 0.00 102 LYS A N 1
ATOM 1260 C CA . LYS A 1 102 ? 21.044 12.580 -8.185 1.00 0.00 102 LYS A CA 1
ATOM 1261 C C . LYS A 1 102 ? 21.480 14.034 -8.023 1.00 0.00 102 LYS A C 1
ATOM 1262 O O . LYS A 1 102 ? 20.618 14.862 -7.664 1.00 0.00 102 LYS A O 1
ATOM 1290 N N . GLY A 1 1 ? 25.740 11.874 6.496 1.00 0.00 1 GLY A N 2
ATOM 1291 C CA . GLY A 1 1 ? 25.396 13.168 5.828 1.00 0.00 1 GLY A CA 2
ATOM 1292 C C . GLY A 1 1 ? 25.092 12.994 4.350 1.00 0.00 1 GLY A C 2
ATOM 1293 O O . GLY A 1 1 ? 25.453 13.835 3.527 1.00 0.00 1 GLY A O 2
ATOM 1296 N N . SER A 1 2 ? 24.422 11.905 4.013 1.00 0.00 2 SER A N 2
ATOM 1297 C CA . SER A 1 2 ? 24.079 11.616 2.633 1.00 0.00 2 SER A CA 2
ATOM 1298 C C . SER A 1 2 ? 22.958 12.535 2.162 1.00 0.00 2 SER A C 2
ATOM 1299 O O . SER A 1 2 ? 22.895 12.909 0.989 1.00 0.00 2 SER A O 2
ATOM 1307 N N . MET A 1 3 ? 22.078 12.898 3.079 1.00 0.00 3 MET A N 2
ATOM 1308 C CA . MET A 1 3 ? 20.973 13.777 2.763 1.00 0.00 3 MET A CA 2
ATOM 1309 C C . MET A 1 3 ? 20.643 14.667 3.948 1.00 0.00 3 MET A C 2
ATOM 1310 O O . MET A 1 3 ? 20.854 14.287 5.104 1.00 0.00 3 MET A O 2
ATOM 1324 N N . SER A 1 4 ? 20.139 15.842 3.661 1.00 0.00 4 SER A N 2
ATOM 1325 C CA . SER A 1 4 ? 19.766 16.786 4.685 1.00 0.00 4 SER A CA 2
ATOM 1326 C C . SER A 1 4 ? 18.277 16.665 4.979 1.00 0.00 4 SER A C 2
ATOM 1327 O O . SER A 1 4 ? 17.534 16.059 4.202 1.00 0.00 4 SER A O 2
ATOM 1335 N N . SER A 1 5 ? 17.849 17.217 6.102 1.00 0.00 5 SER A N 2
ATOM 1336 C CA . SER A 1 5 ? 16.449 17.211 6.454 1.00 0.00 5 SER A CA 2
ATOM 1337 C C . SER A 1 5 ? 15.688 18.110 5.492 1.00 0.00 5 SER A C 2
ATOM 1338 O O . SER A 1 5 ? 16.119 19.233 5.215 1.00 0.00 5 SER A O 2
ATOM 1346 N N . VAL A 1 6 ? 14.581 17.613 4.968 1.00 0.00 6 VAL A N 2
ATOM 1347 C CA . VAL A 1 6 ? 13.810 18.363 3.994 1.00 0.00 6 VAL A CA 2
ATOM 1348 C C . VAL A 1 6 ? 13.037 19.513 4.649 1.00 0.00 6 VAL A C 2
ATOM 1349 O O . VAL A 1 6 ? 12.985 20.621 4.116 1.00 0.00 6 VAL A O 2
ATOM 1362 N N . PHE A 1 7 ? 12.467 19.257 5.814 1.00 0.00 7 PHE A N 2
ATOM 1363 C CA . PHE A 1 7 ? 11.707 20.271 6.508 1.00 0.00 7 PHE A CA 2
ATOM 1364 C C . PHE A 1 7 ? 12.618 21.150 7.346 1.00 0.00 7 PHE A C 2
ATOM 1365 O O . PHE A 1 7 ? 13.638 20.693 7.880 1.00 0.00 7 PHE A O 2
ATOM 1382 N N . GLY A 1 8 ? 12.253 22.406 7.439 1.00 0.00 8 GLY A N 2
ATOM 1383 C CA . GLY A 1 8 ? 13.007 23.351 8.207 1.00 0.00 8 GLY A CA 2
ATOM 1384 C C . GLY A 1 8 ? 12.627 23.342 9.665 1.00 0.00 8 GLY A C 2
ATOM 1385 O O . GLY A 1 8 ? 12.512 22.283 10.288 1.00 0.00 8 GLY A O 2
ATOM 1389 N N . ALA A 1 9 ? 12.396 24.516 10.202 1.00 0.00 9 ALA A N 2
ATOM 1390 C CA . ALA A 1 9 ? 12.068 24.663 11.603 1.00 0.00 9 ALA A CA 2
ATOM 1391 C C . ALA A 1 9 ? 10.690 25.261 11.755 1.00 0.00 9 ALA A C 2
ATOM 1392 O O . ALA A 1 9 ? 10.207 25.481 12.865 1.00 0.00 9 ALA A O 2
ATOM 1399 N N . GLY A 1 10 ? 10.059 25.514 10.630 1.00 0.00 10 GLY A N 2
ATOM 1400 C CA . GLY A 1 10 ? 8.746 26.090 10.631 1.00 0.00 10 GLY A CA 2
ATOM 1401 C C . GLY A 1 10 ? 8.074 25.927 9.297 1.00 0.00 10 GLY A C 2
ATOM 1402 O O . GLY A 1 10 ? 7.708 26.909 8.656 1.00 0.00 10 GLY A O 2
ATOM 1406 N N . CYS A 1 11 ? 7.949 24.688 8.852 1.00 0.00 11 CYS A N 2
ATOM 1407 C CA . CYS A 1 11 ? 7.282 24.414 7.603 1.00 0.00 11 CYS A CA 2
ATOM 1408 C C . CYS A 1 11 ? 5.788 24.367 7.798 1.00 0.00 11 CYS A C 2
ATOM 1409 O O . CYS A 1 11 ? 5.302 24.179 8.917 1.00 0.00 11 CYS A O 2
ATOM 1416 N N . THR A 1 12 ? 5.063 24.533 6.726 1.00 0.00 12 THR A N 2
ATOM 1417 C CA . THR A 1 12 ? 3.633 24.457 6.772 1.00 0.00 12 THR A CA 2
ATOM 1418 C C . THR A 1 12 ? 3.194 23.007 6.726 1.00 0.00 12 THR A C 2
ATOM 1419 O O . THR A 1 12 ? 3.998 22.105 6.450 1.00 0.00 12 THR A O 2
ATOM 1430 N N . ASP A 1 13 ? 1.931 22.778 6.983 1.00 0.00 13 ASP A N 2
ATOM 1431 C CA . ASP A 1 13 ? 1.374 21.448 6.873 1.00 0.00 13 ASP A CA 2
ATOM 1432 C C . ASP A 1 13 ? 1.112 21.157 5.414 1.00 0.00 13 ASP A C 2
ATOM 1433 O O . ASP A 1 13 ? 0.815 20.032 5.019 1.00 0.00 13 ASP A O 2
ATOM 1442 N N . VAL A 1 14 ? 1.240 22.200 4.617 1.00 0.00 14 VAL A N 2
ATOM 1443 C CA . VAL A 1 14 ? 1.068 22.128 3.191 1.00 0.00 14 VAL A CA 2
ATOM 1444 C C . VAL A 1 14 ? 2.378 21.671 2.543 1.00 0.00 14 VAL A C 2
ATOM 1445 O O . VAL A 1 14 ? 2.389 21.135 1.434 1.00 0.00 14 VAL A O 2
ATOM 1458 N N . CYS A 1 15 ? 3.479 21.862 3.268 1.00 0.00 15 CYS A N 2
ATOM 1459 C CA . CYS A 1 15 ? 4.793 21.459 2.799 1.00 0.00 15 CYS A CA 2
ATOM 1460 C C . CYS A 1 15 ? 4.966 19.957 2.973 1.00 0.00 15 CYS A C 2
ATOM 1461 O O . CYS A 1 15 ? 5.770 19.320 2.291 1.00 0.00 15 CYS A O 2
ATOM 1468 N N . LYS A 1 16 ? 4.179 19.386 3.882 1.00 0.00 16 LYS A N 2
ATOM 1469 C CA . LYS A 1 16 ? 4.219 17.954 4.134 1.00 0.00 16 LYS A CA 2
ATOM 1470 C C . LYS A 1 16 ? 3.414 17.221 3.063 1.00 0.00 16 LYS A C 2
ATOM 1471 O O . LYS A 1 16 ? 3.311 15.993 3.071 1.00 0.00 16 LYS A O 2
ATOM 1490 N N . GLN A 1 17 ? 2.833 17.995 2.145 1.00 0.00 17 GLN A N 2
ATOM 1491 C CA . GLN A 1 17 ? 2.107 17.430 1.018 1.00 0.00 17 GLN A CA 2
ATOM 1492 C C . GLN A 1 17 ? 3.088 16.868 0.017 1.00 0.00 17 GLN A C 2
ATOM 1493 O O . GLN A 1 17 ? 4.285 17.143 0.078 1.00 0.00 17 GLN A O 2
ATOM 1507 N N . THR A 1 18 ? 2.583 16.100 -0.905 1.00 0.00 18 THR A N 2
ATOM 1508 C CA . THR A 1 18 ? 3.395 15.515 -1.952 1.00 0.00 18 THR A CA 2
ATOM 1509 C C . THR A 1 18 ? 2.488 15.099 -3.109 1.00 0.00 18 THR A C 2
ATOM 1510 O O . THR A 1 18 ? 1.740 14.130 -2.994 1.00 0.00 18 THR A O 2
ATOM 1521 N N . PRO A 1 19 ? 2.531 15.825 -4.244 1.00 0.00 19 PRO A N 2
ATOM 1522 C CA . PRO A 1 19 ? 3.466 16.934 -4.469 1.00 0.00 19 PRO A CA 2
ATOM 1523 C C . PRO A 1 19 ? 3.228 18.066 -3.509 1.00 0.00 19 PRO A C 2
ATOM 1524 O O . PRO A 1 19 ? 2.092 18.288 -3.067 1.00 0.00 19 PRO A O 2
ATOM 1535 N N . CYS A 1 20 ? 4.296 18.761 -3.172 1.00 0.00 20 CYS A N 2
ATOM 1536 C CA . CYS A 1 20 ? 4.236 19.849 -2.233 1.00 0.00 20 CYS A CA 2
ATOM 1537 C C . CYS A 1 20 ? 3.126 20.810 -2.596 1.00 0.00 20 CYS A C 2
ATOM 1538 O O . CYS A 1 20 ? 3.068 21.333 -3.717 1.00 0.00 20 CYS A O 2
ATOM 1545 N N . GLY A 1 21 ? 2.264 21.052 -1.645 1.00 0.00 21 GLY A N 2
ATOM 1546 C CA . GLY A 1 21 ? 1.099 21.835 -1.892 1.00 0.00 21 GLY A CA 2
ATOM 1547 C C . GLY A 1 21 ? 1.366 23.319 -1.921 1.00 0.00 21 GLY A C 2
ATOM 1548 O O . GLY A 1 21 ? 0.524 24.085 -2.361 1.00 0.00 21 GLY A O 2
ATOM 1552 N N . CYS A 1 22 ? 2.541 23.732 -1.476 1.00 0.00 22 CYS A N 2
ATOM 1553 C CA . CYS A 1 22 ? 2.893 25.152 -1.460 1.00 0.00 22 CYS A CA 2
ATOM 1554 C C . CYS A 1 22 ? 2.956 25.731 -2.871 1.00 0.00 22 CYS A C 2
ATOM 1555 O O . CYS A 1 22 ? 2.971 26.949 -3.053 1.00 0.00 22 CYS A O 2
ATOM 1562 N N . ALA A 1 23 ? 2.982 24.857 -3.863 1.00 0.00 23 ALA A N 2
ATOM 1563 C CA . ALA A 1 23 ? 3.030 25.276 -5.249 1.00 0.00 23 ALA A CA 2
ATOM 1564 C C . ALA A 1 23 ? 1.638 25.618 -5.771 1.00 0.00 23 ALA A C 2
ATOM 1565 O O . ALA A 1 23 ? 1.497 26.242 -6.819 1.00 0.00 23 ALA A O 2
ATOM 1572 N N . THR A 1 24 ? 0.615 25.215 -5.035 1.00 0.00 24 THR A N 2
ATOM 1573 C CA . THR A 1 24 ? -0.752 25.461 -5.452 1.00 0.00 24 THR A CA 2
ATOM 1574 C C . THR A 1 24 ? -1.580 26.127 -4.341 1.00 0.00 24 THR A C 2
ATOM 1575 O O . THR A 1 24 ? -2.591 26.770 -4.613 1.00 0.00 24 THR A O 2
ATOM 1586 N N . SER A 1 25 ? -1.140 25.986 -3.106 1.00 0.00 25 SER A N 2
ATOM 1587 C CA . SER A 1 25 ? -1.867 26.532 -1.976 1.00 0.00 25 SER A CA 2
ATOM 1588 C C . SER A 1 25 ? -1.081 27.662 -1.310 1.00 0.00 25 SER A C 2
ATOM 1589 O O . SER A 1 25 ? -1.492 28.188 -0.273 1.00 0.00 25 SER A O 2
ATOM 1597 N N . GLY A 1 26 ? 0.041 28.030 -1.905 1.00 0.00 26 GLY A N 2
ATOM 1598 C CA . GLY A 1 26 ? 0.842 29.095 -1.358 1.00 0.00 26 GLY A CA 2
ATOM 1599 C C . GLY A 1 26 ? 1.828 28.603 -0.327 1.00 0.00 26 GLY A C 2
ATOM 1600 O O . GLY A 1 26 ? 1.560 27.643 0.399 1.00 0.00 26 GLY A O 2
ATOM 1604 N N . CYS A 1 27 ? 2.967 29.248 -0.272 1.00 0.00 27 CYS A N 2
ATOM 1605 C CA . CYS A 1 27 ? 4.003 28.902 0.681 1.00 0.00 27 CYS A CA 2
ATOM 1606 C C . CYS A 1 27 ? 3.929 29.814 1.901 1.00 0.00 27 CYS A C 2
ATOM 1607 O O . CYS A 1 27 ? 3.445 30.947 1.811 1.00 0.00 27 CYS A O 2
ATOM 1614 N N . ASN A 1 28 ? 4.395 29.314 3.037 1.00 0.00 28 ASN A N 2
ATOM 1615 C CA . ASN A 1 28 ? 4.406 30.090 4.275 1.00 0.00 28 ASN A CA 2
ATOM 1616 C C . ASN A 1 28 ? 5.491 29.549 5.224 1.00 0.00 28 ASN A C 2
ATOM 1617 O O . ASN A 1 28 ? 5.498 29.833 6.414 1.00 0.00 28 ASN A O 2
ATOM 1628 N N . CYS A 1 29 ? 6.422 28.785 4.675 1.00 0.00 29 CYS A N 2
ATOM 1629 C CA . CYS A 1 29 ? 7.490 28.196 5.475 1.00 0.00 29 CYS A CA 2
ATOM 1630 C C . CYS A 1 29 ? 8.560 29.224 5.797 1.00 0.00 29 CYS A C 2
ATOM 1631 O O . CYS A 1 29 ? 8.633 30.284 5.169 1.00 0.00 29 CYS A O 2
ATOM 1638 N N . THR A 1 30 ? 9.386 28.911 6.771 1.00 0.00 30 THR A N 2
ATOM 1639 C CA . THR A 1 30 ? 10.484 29.769 7.129 1.00 0.00 30 THR A CA 2
ATOM 1640 C C . THR A 1 30 ? 11.690 29.468 6.239 1.00 0.00 30 THR A C 2
ATOM 1641 O O . THR A 1 30 ? 11.699 28.467 5.517 1.00 0.00 30 THR A O 2
ATOM 1652 N N . ASP A 1 31 ? 12.706 30.321 6.296 1.00 0.00 31 ASP A N 2
ATOM 1653 C CA . ASP A 1 31 ? 13.906 30.154 5.465 1.00 0.00 31 ASP A CA 2
ATOM 1654 C C . ASP A 1 31 ? 14.645 28.860 5.789 1.00 0.00 31 ASP A C 2
ATOM 1655 O O . ASP A 1 31 ? 15.404 28.348 4.970 1.00 0.00 31 ASP A O 2
ATOM 1664 N N . ASP A 1 32 ? 14.395 28.312 6.970 1.00 0.00 32 ASP A N 2
ATOM 1665 C CA . ASP A 1 32 ? 15.052 27.085 7.389 1.00 0.00 32 ASP A CA 2
ATOM 1666 C C . ASP A 1 32 ? 14.559 25.903 6.553 1.00 0.00 32 ASP A C 2
ATOM 1667 O O . ASP A 1 32 ? 15.133 24.824 6.589 1.00 0.00 32 ASP A O 2
ATOM 1676 N N . CYS A 1 33 ? 13.484 26.125 5.806 1.00 0.00 33 CYS A N 2
ATOM 1677 C CA . CYS A 1 33 ? 12.934 25.112 4.924 1.00 0.00 33 CYS A CA 2
ATOM 1678 C C . CYS A 1 33 ? 13.948 24.741 3.844 1.00 0.00 33 CYS A C 2
ATOM 1679 O O . CYS A 1 33 ? 14.441 25.607 3.113 1.00 0.00 33 CYS A O 2
ATOM 1686 N N . LYS A 1 34 ? 14.260 23.462 3.758 1.00 0.00 34 LYS A N 2
ATOM 1687 C CA . LYS A 1 34 ? 15.242 22.972 2.801 1.00 0.00 34 LYS A CA 2
ATOM 1688 C C . LYS A 1 34 ? 14.565 22.163 1.710 1.00 0.00 34 LYS A C 2
ATOM 1689 O O . LYS A 1 34 ? 15.212 21.389 1.002 1.00 0.00 34 LYS A O 2
ATOM 1708 N N . CYS A 1 35 ? 13.274 22.352 1.566 1.00 0.00 35 CYS A N 2
ATOM 1709 C CA . CYS A 1 35 ? 12.512 21.611 0.597 1.00 0.00 35 CYS A CA 2
ATOM 1710 C C . CYS A 1 35 ? 12.645 22.222 -0.791 1.00 0.00 35 CYS A C 2
ATOM 1711 O O . CYS A 1 35 ? 12.296 23.380 -1.008 1.00 0.00 35 CYS A O 2
ATOM 1718 N N . GLN A 1 36 ? 13.142 21.430 -1.728 1.00 0.00 36 GLN A N 2
ATOM 1719 C CA . GLN A 1 36 ? 13.330 21.879 -3.104 1.00 0.00 36 GLN A CA 2
ATOM 1720 C C . GLN A 1 36 ? 12.001 21.894 -3.851 1.00 0.00 36 GLN A C 2
ATOM 1721 O O . GLN A 1 36 ? 11.899 22.433 -4.951 1.00 0.00 36 GLN A O 2
ATOM 1735 N N . SER A 1 37 ? 10.981 21.331 -3.228 1.00 0.00 37 SER A N 2
ATOM 1736 C CA . SER A 1 37 ? 9.696 21.184 -3.862 1.00 0.00 37 SER A CA 2
ATOM 1737 C C . SER A 1 37 ? 8.885 22.480 -3.817 1.00 0.00 37 SER A C 2
ATOM 1738 O O . SER A 1 37 ? 8.272 22.862 -4.816 1.00 0.00 37 SER A O 2
ATOM 1746 N N . CYS A 1 38 ? 8.872 23.166 -2.674 1.00 0.00 38 CYS A N 2
ATOM 1747 C CA . CYS A 1 38 ? 8.130 24.414 -2.592 1.00 0.00 38 CYS A CA 2
ATOM 1748 C C . CYS A 1 38 ? 9.011 25.585 -3.003 1.00 0.00 38 CYS A C 2
ATOM 1749 O O . CYS A 1 38 ? 8.539 26.704 -3.181 1.00 0.00 38 CYS A O 2
ATOM 1756 N N . LYS A 1 39 ? 10.299 25.305 -3.162 1.00 0.00 39 LYS A N 2
ATOM 1757 C CA . LYS A 1 39 ? 11.260 26.299 -3.626 1.00 0.00 39 LYS A CA 2
ATOM 1758 C C . LYS A 1 39 ? 11.457 26.157 -5.132 1.00 0.00 39 LYS A C 2
ATOM 1759 O O . LYS A 1 39 ? 12.467 26.604 -5.683 1.00 0.00 39 LYS A O 2
ATOM 1778 N N . TYR A 1 40 ? 10.467 25.553 -5.796 1.00 0.00 40 TYR A N 2
ATOM 1779 C CA . TYR A 1 40 ? 10.536 25.307 -7.231 1.00 0.00 40 TYR A CA 2
ATOM 1780 C C . TYR A 1 40 ? 10.656 26.616 -8.016 1.00 0.00 40 TYR A C 2
ATOM 1781 O O . TYR A 1 40 ? 10.366 27.704 -7.500 1.00 0.00 40 TYR A O 2
ATOM 1799 N N . GLY A 1 41 ? 11.071 26.501 -9.260 1.00 0.00 41 GLY A N 2
ATOM 1800 C CA . GLY A 1 41 ? 11.315 27.664 -10.076 1.00 0.00 41 GLY A CA 2
ATOM 1801 C C . GLY A 1 41 ? 12.767 27.713 -10.441 1.00 0.00 41 GLY A C 2
ATOM 1802 O O . GLY A 1 41 ? 13.130 28.009 -11.575 1.00 0.00 41 GLY A O 2
ATOM 1806 N N . ALA A 1 42 ? 13.602 27.376 -9.467 1.00 0.00 42 ALA A N 2
ATOM 1807 C CA . ALA A 1 42 ? 15.033 27.260 -9.672 1.00 0.00 42 ALA A CA 2
ATOM 1808 C C . ALA A 1 42 ? 15.348 25.834 -10.098 1.00 0.00 42 ALA A C 2
ATOM 1809 O O . ALA A 1 42 ? 16.502 25.411 -10.144 1.00 0.00 42 ALA A O 2
ATOM 1816 N N . GLY A 1 43 ? 14.293 25.108 -10.420 1.00 0.00 43 GLY A N 2
ATOM 1817 C CA . GLY A 1 43 ? 14.412 23.737 -10.813 1.00 0.00 43 GLY A CA 2
ATOM 1818 C C . GLY A 1 43 ? 13.394 23.344 -11.853 1.00 0.00 43 GLY A C 2
ATOM 1819 O O . GLY A 1 43 ? 13.342 22.202 -12.259 1.00 0.00 43 GLY A O 2
ATOM 1823 N N . CYS A 1 44 ? 12.634 24.309 -12.338 1.00 0.00 44 CYS A N 2
ATOM 1824 C CA . CYS A 1 44 ? 11.529 24.014 -13.246 1.00 0.00 44 CYS A CA 2
ATOM 1825 C C . CYS A 1 44 ? 11.473 24.983 -14.397 1.00 0.00 44 CYS A C 2
ATOM 1826 O O . CYS A 1 44 ? 12.371 25.803 -14.583 1.00 0.00 44 CYS A O 2
ATOM 1833 N N . THR A 1 45 ? 10.411 24.873 -15.162 1.00 0.00 45 THR A N 2
ATOM 1834 C CA . THR A 1 45 ? 10.170 25.715 -16.290 1.00 0.00 45 THR A CA 2
ATOM 1835 C C . THR A 1 45 ? 8.662 25.855 -16.482 1.00 0.00 45 THR A C 2
ATOM 1836 O O . THR A 1 45 ? 7.878 25.153 -15.826 1.00 0.00 45 THR A O 2
ATOM 1847 N N . ASP A 1 46 ? 8.263 26.732 -17.375 1.00 0.00 46 ASP A N 2
ATOM 1848 C CA . ASP A 1 46 ? 6.841 26.961 -17.660 1.00 0.00 46 ASP A CA 2
ATOM 1849 C C . ASP A 1 46 ? 6.229 25.743 -18.355 1.00 0.00 46 ASP A C 2
ATOM 1850 O O . ASP A 1 46 ? 5.019 25.553 -18.363 1.00 0.00 46 ASP A O 2
ATOM 1859 N N . THR A 1 47 ? 7.085 24.913 -18.909 1.00 0.00 47 THR A N 2
ATOM 1860 C CA . THR A 1 47 ? 6.663 23.733 -19.631 1.00 0.00 47 THR A CA 2
ATOM 1861 C C . THR A 1 47 ? 6.350 22.555 -18.672 1.00 0.00 47 THR A C 2
ATOM 1862 O O . THR A 1 47 ? 5.630 21.624 -19.029 1.00 0.00 47 THR A O 2
ATOM 1873 N N . CYS A 1 48 ? 6.868 22.621 -17.453 1.00 0.00 48 CYS A N 2
ATOM 1874 C CA . CYS A 1 48 ? 6.654 21.551 -16.476 1.00 0.00 48 CYS A CA 2
ATOM 1875 C C . CYS A 1 48 ? 5.362 21.774 -15.694 1.00 0.00 48 CYS A C 2
ATOM 1876 O O . CYS A 1 48 ? 4.684 20.824 -15.311 1.00 0.00 48 CYS A O 2
ATOM 1883 N N . LYS A 1 49 ? 5.010 23.035 -15.494 1.00 0.00 49 LYS A N 2
ATOM 1884 C CA . LYS A 1 49 ? 3.821 23.392 -14.721 1.00 0.00 49 LYS A CA 2
ATOM 1885 C C . LYS A 1 49 ? 2.539 23.250 -15.547 1.00 0.00 49 LYS A C 2
ATOM 1886 O O . LYS A 1 49 ? 1.463 23.652 -15.107 1.00 0.00 49 LYS A O 2
ATOM 1905 N N . GLN A 1 50 ? 2.661 22.681 -16.735 1.00 0.00 50 GLN A N 2
ATOM 1906 C CA . GLN A 1 50 ? 1.525 22.500 -17.609 1.00 0.00 50 GLN A CA 2
ATOM 1907 C C . GLN A 1 50 ? 0.700 21.304 -17.165 1.00 0.00 50 GLN A C 2
ATOM 1908 O O . GLN A 1 50 ? 1.011 20.661 -16.161 1.00 0.00 50 GLN A O 2
ATOM 1922 N N . THR A 1 51 ? -0.335 21.003 -17.911 1.00 0.00 51 THR A N 2
ATOM 1923 C CA . THR A 1 51 ? -1.208 19.895 -17.596 1.00 0.00 51 THR A CA 2
ATOM 1924 C C . THR A 1 51 ? -1.412 18.998 -18.830 1.00 0.00 51 THR A C 2
ATOM 1925 O O . THR A 1 51 ? -1.896 19.459 -19.867 1.00 0.00 51 THR A O 2
ATOM 1936 N N . PRO A 1 52 ? -1.021 17.707 -18.744 1.00 0.00 52 PRO A N 2
ATOM 1937 C CA . PRO A 1 52 ? -0.403 17.137 -17.541 1.00 0.00 52 PRO A CA 2
ATOM 1938 C C . PRO A 1 52 ? 1.025 17.634 -17.346 1.00 0.00 52 PRO A C 2
ATOM 1939 O O . PRO A 1 52 ? 1.448 17.904 -16.223 1.00 0.00 52 PRO A O 2
ATOM 1950 N N . CYS A 1 53 ? 1.753 17.752 -18.450 1.00 0.00 53 CYS A N 2
ATOM 1951 C CA . CYS A 1 53 ? 3.114 18.231 -18.431 1.00 0.00 53 CYS A CA 2
ATOM 1952 C C . CYS A 1 53 ? 3.639 18.356 -19.857 1.00 0.00 53 CYS A C 2
ATOM 1953 O O . CYS A 1 53 ? 3.513 17.426 -20.651 1.00 0.00 53 CYS A O 2
ATOM 1960 N N . GLY A 1 54 ? 4.218 19.501 -20.178 1.00 0.00 54 GLY A N 2
ATOM 1961 C CA . GLY A 1 54 ? 4.742 19.710 -21.509 1.00 0.00 54 GLY A CA 2
ATOM 1962 C C . GLY A 1 54 ? 6.145 19.157 -21.669 1.00 0.00 54 GLY A C 2
ATOM 1963 O O . GLY A 1 54 ? 6.563 18.806 -22.775 1.00 0.00 54 GLY A O 2
ATOM 1967 N N . CYS A 1 55 ? 6.868 19.056 -20.555 1.00 0.00 55 CYS A N 2
ATOM 1968 C CA . CYS A 1 55 ? 8.234 18.553 -20.565 1.00 0.00 55 CYS A CA 2
ATOM 1969 C C . CYS A 1 55 ? 8.292 17.072 -20.942 1.00 0.00 55 CYS A C 2
ATOM 1970 O O . CYS A 1 55 ? 9.371 16.511 -21.144 1.00 0.00 55 CYS A O 2
ATOM 1977 N N . GLY A 1 56 ? 7.127 16.449 -21.045 1.00 0.00 56 GLY A N 2
ATOM 1978 C CA . GLY A 1 56 ? 7.056 15.068 -21.471 1.00 0.00 56 GLY A CA 2
ATOM 1979 C C . GLY A 1 56 ? 7.397 14.925 -22.944 1.00 0.00 56 GLY A C 2
ATOM 1980 O O . GLY A 1 56 ? 7.748 13.839 -23.408 1.00 0.00 56 GLY A O 2
ATOM 1984 N N . SER A 1 57 ? 7.293 16.031 -23.676 1.00 0.00 57 SER A N 2
ATOM 1985 C CA . SER A 1 57 ? 7.621 16.057 -25.091 1.00 0.00 57 SER A CA 2
ATOM 1986 C C . SER A 1 57 ? 8.792 17.018 -25.341 1.00 0.00 57 SER A C 2
ATOM 1987 O O . SER A 1 57 ? 9.195 17.244 -26.483 1.00 0.00 57 SER A O 2
ATOM 1995 N N . GLY A 1 58 ? 9.335 17.566 -24.265 1.00 0.00 58 GLY A N 2
ATOM 1996 C CA . GLY A 1 58 ? 10.438 18.497 -24.375 1.00 0.00 58 GLY A CA 2
ATOM 1997 C C . GLY A 1 58 ? 10.678 19.237 -23.079 1.00 0.00 58 GLY A C 2
ATOM 1998 O O . GLY A 1 58 ? 10.062 20.273 -22.826 1.00 0.00 58 GLY A O 2
ATOM 2002 N N . CYS A 1 59 ? 11.559 18.699 -22.255 1.00 0.00 59 CYS A N 2
ATOM 2003 C CA . CYS A 1 59 ? 11.872 19.290 -20.961 1.00 0.00 59 CYS A CA 2
ATOM 2004 C C . CYS A 1 59 ? 12.728 20.545 -21.115 1.00 0.00 59 CYS A C 2
ATOM 2005 O O . CYS A 1 59 ? 13.543 20.648 -22.033 1.00 0.00 59 CYS A O 2
ATOM 2012 N N . ASN A 1 60 ? 12.529 21.502 -20.224 1.00 0.00 60 ASN A N 2
ATOM 2013 C CA . ASN A 1 60 ? 13.264 22.759 -20.276 1.00 0.00 60 ASN A CA 2
ATOM 2014 C C . ASN A 1 60 ? 13.512 23.290 -18.858 1.00 0.00 60 ASN A C 2
ATOM 2015 O O . ASN A 1 60 ? 13.730 24.483 -18.656 1.00 0.00 60 ASN A O 2
ATOM 2026 N N . CYS A 1 61 ? 13.494 22.390 -17.882 1.00 0.00 61 CYS A N 2
ATOM 2027 C CA . CYS A 1 61 ? 13.677 22.770 -16.478 1.00 0.00 61 CYS A CA 2
ATOM 2028 C C . CYS A 1 61 ? 15.103 23.207 -16.173 1.00 0.00 61 CYS A C 2
ATOM 2029 O O . CYS A 1 61 ? 15.937 23.342 -17.071 1.00 0.00 61 CYS A O 2
ATOM 2036 N N . LYS A 1 62 ? 15.383 23.410 -14.893 1.00 0.00 62 LYS A N 2
ATOM 2037 C CA . LYS A 1 62 ? 16.691 23.852 -14.472 1.00 0.00 62 LYS A CA 2
ATOM 2038 C C . LYS A 1 62 ? 17.512 22.669 -13.988 1.00 0.00 62 LYS A C 2
ATOM 2039 O O . LYS A 1 62 ? 18.389 22.185 -14.698 1.00 0.00 62 LYS A O 2
ATOM 2058 N N . GLU A 1 63 ? 17.202 22.200 -12.780 1.00 0.00 63 GLU A N 2
ATOM 2059 C CA . GLU A 1 63 ? 17.902 21.091 -12.173 1.00 0.00 63 GLU A CA 2
ATOM 2060 C C . GLU A 1 63 ? 17.150 20.585 -10.944 1.00 0.00 63 GLU A C 2
ATOM 2061 O O . GLU A 1 63 ? 17.003 19.382 -10.748 1.00 0.00 63 GLU A O 2
ATOM 2073 N N . ASP A 1 64 ? 16.669 21.515 -10.129 1.00 0.00 64 ASP A N 2
ATOM 2074 C CA . ASP A 1 64 ? 15.908 21.203 -8.920 1.00 0.00 64 ASP A CA 2
ATOM 2075 C C . ASP A 1 64 ? 14.479 20.794 -9.263 1.00 0.00 64 ASP A C 2
ATOM 2076 O O . ASP A 1 64 ? 13.517 21.391 -8.778 1.00 0.00 64 ASP A O 2
ATOM 2085 N N . CYS A 1 65 ? 14.346 19.819 -10.128 1.00 0.00 65 CYS A N 2
ATOM 2086 C CA . CYS A 1 65 ? 13.044 19.322 -10.504 1.00 0.00 65 CYS A CA 2
ATOM 2087 C C . CYS A 1 65 ? 12.783 17.967 -9.883 1.00 0.00 65 CYS A C 2
ATOM 2088 O O . CYS A 1 65 ? 13.548 17.019 -10.088 1.00 0.00 65 CYS A O 2
ATOM 2095 N N . ARG A 1 66 ? 11.700 17.882 -9.139 1.00 0.00 66 ARG A N 2
ATOM 2096 C CA . ARG A 1 66 ? 11.293 16.642 -8.491 1.00 0.00 66 ARG A CA 2
ATOM 2097 C C . ARG A 1 66 ? 10.070 16.045 -9.163 1.00 0.00 66 ARG A C 2
ATOM 2098 O O . ARG A 1 66 ? 9.326 15.267 -8.561 1.00 0.00 66 ARG A O 2
ATOM 2119 N N . CYS A 1 67 ? 9.858 16.416 -10.403 1.00 0.00 67 CYS A N 2
ATOM 2120 C CA . CYS A 1 67 ? 8.755 15.881 -11.158 1.00 0.00 67 CYS A CA 2
ATOM 2121 C C . CYS A 1 67 ? 9.124 14.516 -11.698 1.00 0.00 67 CYS A C 2
ATOM 2122 O O . CYS A 1 67 ? 10.215 14.324 -12.224 1.00 0.00 67 CYS A O 2
ATOM 2129 N N . GLN A 1 68 ? 8.217 13.577 -11.581 1.00 0.00 68 GLN A N 2
ATOM 2130 C CA . GLN A 1 68 ? 8.476 12.227 -12.038 1.00 0.00 68 GLN A CA 2
ATOM 2131 C C . GLN A 1 68 ? 7.918 12.007 -13.437 1.00 0.00 68 GLN A C 2
ATOM 2132 O O . GLN A 1 68 ? 7.931 10.892 -13.952 1.00 0.00 68 GLN A O 2
ATOM 2146 N N . SER A 1 69 ? 7.454 13.074 -14.062 1.00 0.00 69 SER A N 2
ATOM 2147 C CA . SER A 1 69 ? 6.873 12.976 -15.373 1.00 0.00 69 SER A CA 2
ATOM 2148 C C . SER A 1 69 ? 7.907 13.231 -16.463 1.00 0.00 69 SER A C 2
ATOM 2149 O O . SER A 1 69 ? 7.909 12.559 -17.489 1.00 0.00 69 SER A O 2
ATOM 2157 N N . CYS A 1 70 ? 8.791 14.191 -16.243 1.00 0.00 70 CYS A N 2
ATOM 2158 C CA . CYS A 1 70 ? 9.781 14.517 -17.253 1.00 0.00 70 CYS A CA 2
ATOM 2159 C C . CYS A 1 70 ? 11.198 14.169 -16.814 1.00 0.00 70 CYS A C 2
ATOM 2160 O O . CYS A 1 70 ? 12.136 14.248 -17.610 1.00 0.00 70 CYS A O 2
ATOM 2167 N N . SER A 1 71 ? 11.356 13.785 -15.556 1.00 0.00 71 SER A N 2
ATOM 2168 C CA . SER A 1 71 ? 12.668 13.413 -15.040 1.00 0.00 71 SER A CA 2
ATOM 2169 C C . SER A 1 71 ? 13.198 12.155 -15.739 1.00 0.00 71 SER A C 2
ATOM 2170 O O . SER A 1 71 ? 12.444 11.416 -16.378 1.00 0.00 71 SER A O 2
ATOM 2178 N N . THR A 1 72 ? 14.489 11.923 -15.594 1.00 0.00 72 THR A N 2
ATOM 2179 C CA . THR A 1 72 ? 15.163 10.799 -16.223 1.00 0.00 72 THR A CA 2
ATOM 2180 C C . THR A 1 72 ? 14.762 9.475 -15.566 1.00 0.00 72 THR A C 2
ATOM 2181 O O . THR A 1 72 ? 14.177 9.458 -14.463 1.00 0.00 72 THR A O 2
ATOM 2192 N N . ALA A 1 73 ? 15.070 8.378 -16.242 1.00 0.00 73 ALA A N 2
ATOM 2193 C CA . ALA A 1 73 ? 14.763 7.061 -15.741 1.00 0.00 73 ALA A CA 2
ATOM 2194 C C . ALA A 1 73 ? 15.604 6.753 -14.517 1.00 0.00 73 ALA A C 2
ATOM 2195 O O . ALA A 1 73 ? 16.824 6.620 -14.602 1.00 0.00 73 ALA A O 2
ATOM 2202 N N . CYS A 1 74 ? 14.947 6.682 -13.384 1.00 0.00 74 CYS A N 2
ATOM 2203 C CA . CYS A 1 74 ? 15.601 6.392 -12.123 1.00 0.00 74 CYS A CA 2
ATOM 2204 C C . CYS A 1 74 ? 16.131 4.951 -12.125 1.00 0.00 74 CYS A C 2
ATOM 2205 O O . CYS A 1 74 ? 15.547 4.076 -12.764 1.00 0.00 74 CYS A O 2
ATOM 2212 N N . LYS A 1 75 ? 17.224 4.709 -11.411 1.00 0.00 75 LYS A N 2
ATOM 2213 C CA . LYS A 1 75 ? 17.827 3.368 -11.368 1.00 0.00 75 LYS A CA 2
ATOM 2214 C C . LYS A 1 75 ? 17.224 2.514 -10.281 1.00 0.00 75 LYS A C 2
ATOM 2215 O O . LYS A 1 75 ? 17.588 1.348 -10.115 1.00 0.00 75 LYS A O 2
ATOM 2234 N N . CYS A 1 76 ? 16.326 3.084 -9.538 1.00 0.00 76 CYS A N 2
ATOM 2235 C CA . CYS A 1 76 ? 15.637 2.358 -8.517 1.00 0.00 76 CYS A CA 2
ATOM 2236 C C . CYS A 1 76 ? 14.527 1.534 -9.152 1.00 0.00 76 CYS A C 2
ATOM 2237 O O . CYS A 1 76 ? 13.832 2.018 -10.037 1.00 0.00 76 CYS A O 2
ATOM 2244 N N . ALA A 1 77 ? 14.376 0.289 -8.710 1.00 0.00 77 ALA A N 2
ATOM 2245 C CA . ALA A 1 77 ? 13.393 -0.621 -9.294 1.00 0.00 77 ALA A CA 2
ATOM 2246 C C . ALA A 1 77 ? 13.301 -1.896 -8.487 1.00 0.00 77 ALA A C 2
ATOM 2247 O O . ALA A 1 77 ? 14.242 -2.252 -7.796 1.00 0.00 77 ALA A O 2
ATOM 2254 N N . ALA A 1 78 ? 12.163 -2.578 -8.588 1.00 0.00 78 ALA A N 2
ATOM 2255 C CA . ALA A 1 78 ? 11.926 -3.850 -7.895 1.00 0.00 78 ALA A CA 2
ATOM 2256 C C . ALA A 1 78 ? 12.264 -3.756 -6.411 1.00 0.00 78 ALA A C 2
ATOM 2257 O O . ALA A 1 78 ? 13.090 -4.518 -5.900 1.00 0.00 78 ALA A O 2
ATOM 2264 N N . GLY A 1 79 ? 11.628 -2.812 -5.730 1.00 0.00 79 GLY A N 2
ATOM 2265 C CA . GLY A 1 79 ? 11.875 -2.622 -4.311 1.00 0.00 79 GLY A CA 2
ATOM 2266 C C . GLY A 1 79 ? 13.325 -2.293 -4.007 1.00 0.00 79 GLY A C 2
ATOM 2267 O O . GLY A 1 79 ? 13.892 -2.815 -3.057 1.00 0.00 79 GLY A O 2
ATOM 2271 N N . SER A 1 80 ? 13.924 -1.430 -4.815 1.00 0.00 80 SER A N 2
ATOM 2272 C CA . SER A 1 80 ? 15.316 -1.073 -4.623 1.00 0.00 80 SER A CA 2
ATOM 2273 C C . SER A 1 80 ? 15.515 0.435 -4.722 1.00 0.00 80 SER A C 2
ATOM 2274 O O . SER A 1 80 ? 15.652 0.976 -5.806 1.00 0.00 80 SER A O 2
ATOM 2282 N N . CYS A 1 81 ? 15.470 1.092 -3.592 1.00 0.00 81 CYS A N 2
ATOM 2283 C CA . CYS A 1 81 ? 15.741 2.512 -3.489 1.00 0.00 81 CYS A CA 2
ATOM 2284 C C . CYS A 1 81 ? 16.906 2.730 -2.520 1.00 0.00 81 CYS A C 2
ATOM 2285 O O . CYS A 1 81 ? 17.079 1.965 -1.574 1.00 0.00 81 CYS A O 2
ATOM 2292 N N . LYS A 1 82 ? 17.708 3.754 -2.762 1.00 0.00 82 LYS A N 2
ATOM 2293 C CA . LYS A 1 82 ? 18.845 4.044 -1.888 1.00 0.00 82 LYS A CA 2
ATOM 2294 C C . LYS A 1 82 ? 18.739 5.441 -1.293 1.00 0.00 82 LYS A C 2
ATOM 2295 O O . LYS A 1 82 ? 19.725 6.008 -0.821 1.00 0.00 82 LYS A O 2
ATOM 2314 N N . CYS A 1 83 ? 17.546 5.992 -1.323 1.00 0.00 83 CYS A N 2
ATOM 2315 C CA . CYS A 1 83 ? 17.300 7.292 -0.736 1.00 0.00 83 CYS A CA 2
ATOM 2316 C C . CYS A 1 83 ? 16.604 7.140 0.609 1.00 0.00 83 CYS A C 2
ATOM 2317 O O . CYS A 1 83 ? 17.042 7.699 1.612 1.00 0.00 83 CYS A O 2
ATOM 2324 N N . GLY A 1 84 ? 15.528 6.364 0.627 1.00 0.00 84 GLY A N 2
ATOM 2325 C CA . GLY A 1 84 ? 14.793 6.160 1.854 1.00 0.00 84 GLY A CA 2
ATOM 2326 C C . GLY A 1 84 ? 13.300 6.222 1.646 1.00 0.00 84 GLY A C 2
ATOM 2327 O O . GLY A 1 84 ? 12.539 5.626 2.403 1.00 0.00 84 GLY A O 2
ATOM 2331 N N . LYS A 1 85 ? 12.878 6.936 0.606 1.00 0.00 85 LYS A N 2
ATOM 2332 C CA . LYS A 1 85 ? 11.455 7.064 0.289 1.00 0.00 85 LYS A CA 2
ATOM 2333 C C . LYS A 1 85 ? 10.906 5.725 -0.101 1.00 0.00 85 LYS A C 2
ATOM 2334 O O . LYS A 1 85 ? 9.937 5.230 0.470 1.00 0.00 85 LYS A O 2
ATOM 2353 N N . GLY A 1 86 ? 11.543 5.152 -1.083 1.00 0.00 86 GLY A N 2
ATOM 2354 C CA . GLY A 1 86 ? 11.111 3.887 -1.610 1.00 0.00 86 GLY A CA 2
ATOM 2355 C C . GLY A 1 86 ? 10.267 4.086 -2.833 1.00 0.00 86 GLY A C 2
ATOM 2356 O O . GLY A 1 86 ? 9.131 3.622 -2.904 1.00 0.00 86 GLY A O 2
ATOM 2360 N N . CYS A 1 87 ? 10.823 4.788 -3.801 1.00 0.00 87 CYS A N 2
ATOM 2361 C CA . CYS A 1 87 ? 10.101 5.109 -5.025 1.00 0.00 87 CYS A CA 2
ATOM 2362 C C . CYS A 1 87 ? 10.129 3.931 -5.971 1.00 0.00 87 CYS A C 2
ATOM 2363 O O . CYS A 1 87 ? 9.157 3.661 -6.675 1.00 0.00 87 CYS A O 2
ATOM 2370 N N . THR A 1 88 ? 11.265 3.234 -5.971 1.00 0.00 88 THR A N 2
ATOM 2371 C CA . THR A 1 88 ? 11.496 2.056 -6.799 1.00 0.00 88 THR A CA 2
ATOM 2372 C C . THR A 1 88 ? 11.278 2.350 -8.282 1.00 0.00 88 THR A C 2
ATOM 2373 O O . THR A 1 88 ? 10.843 1.487 -9.043 1.00 0.00 88 THR A O 2
ATOM 2384 N N . GLY A 1 89 ? 11.610 3.565 -8.686 1.00 0.00 89 GLY A N 2
ATOM 2385 C CA . GLY A 1 89 ? 11.470 3.937 -10.071 1.00 0.00 89 GLY A CA 2
ATOM 2386 C C . GLY A 1 89 ? 10.925 5.334 -10.243 1.00 0.00 89 GLY A C 2
ATOM 2387 O O . GLY A 1 89 ? 10.314 5.882 -9.322 1.00 0.00 89 GLY A O 2
ATOM 2391 N N . PRO A 1 90 ? 11.121 5.941 -11.430 1.00 0.00 90 PRO A N 2
ATOM 2392 C CA . PRO A 1 90 ? 10.629 7.286 -11.731 1.00 0.00 90 PRO A CA 2
ATOM 2393 C C . PRO A 1 90 ? 9.112 7.342 -11.717 1.00 0.00 90 PRO A C 2
ATOM 2394 O O . PRO A 1 90 ? 8.533 8.406 -11.640 1.00 0.00 90 PRO A O 2
ATOM 2405 N N . ASP A 1 91 ? 8.484 6.174 -11.778 1.00 0.00 91 ASP A N 2
ATOM 2406 C CA . ASP A 1 91 ? 7.029 6.066 -11.742 1.00 0.00 91 ASP A CA 2
ATOM 2407 C C . ASP A 1 91 ? 6.477 6.641 -10.444 1.00 0.00 91 ASP A C 2
ATOM 2408 O O . ASP A 1 91 ? 5.373 7.177 -10.410 1.00 0.00 91 ASP A O 2
ATOM 2417 N N . SER A 1 92 ? 7.252 6.529 -9.377 1.00 0.00 92 SER A N 2
ATOM 2418 C CA . SER A 1 92 ? 6.813 7.004 -8.080 1.00 0.00 92 SER A CA 2
ATOM 2419 C C . SER A 1 92 ? 7.910 7.836 -7.400 1.00 0.00 92 SER A C 2
ATOM 2420 O O . SER A 1 92 ? 7.896 8.024 -6.180 1.00 0.00 92 SER A O 2
ATOM 2428 N N . CYS A 1 93 ? 8.850 8.344 -8.191 1.00 0.00 93 CYS A N 2
ATOM 2429 C CA . CYS A 1 93 ? 9.931 9.165 -7.652 1.00 0.00 93 CYS A CA 2
ATOM 2430 C C . CYS A 1 93 ? 9.462 10.588 -7.447 1.00 0.00 93 CYS A C 2
ATOM 2431 O O . CYS A 1 93 ? 9.400 11.373 -8.391 1.00 0.00 93 CYS A O 2
ATOM 2438 N N . LYS A 1 94 ? 9.117 10.912 -6.219 1.00 0.00 94 LYS A N 2
ATOM 2439 C CA . LYS A 1 94 ? 8.665 12.250 -5.881 1.00 0.00 94 LYS A CA 2
ATOM 2440 C C . LYS A 1 94 ? 9.860 13.106 -5.467 1.00 0.00 94 LYS A C 2
ATOM 2441 O O . LYS A 1 94 ? 9.709 14.132 -4.801 1.00 0.00 94 LYS A O 2
ATOM 2460 N N . CYS A 1 95 ? 11.040 12.681 -5.894 1.00 0.00 95 CYS A N 2
ATOM 2461 C CA . CYS A 1 95 ? 12.278 13.342 -5.546 1.00 0.00 95 CYS A CA 2
ATOM 2462 C C . CYS A 1 95 ? 12.883 14.048 -6.741 1.00 0.00 95 CYS A C 2
ATOM 2463 O O . CYS A 1 95 ? 12.553 13.751 -7.900 1.00 0.00 95 CYS A O 2
ATOM 2470 N N . ASP A 1 96 ? 13.763 14.991 -6.453 1.00 0.00 96 ASP A N 2
ATOM 2471 C CA . ASP A 1 96 ? 14.464 15.741 -7.465 1.00 0.00 96 ASP A CA 2
ATOM 2472 C C . ASP A 1 96 ? 15.362 14.842 -8.275 1.00 0.00 96 ASP A C 2
ATOM 2473 O O . ASP A 1 96 ? 15.778 13.771 -7.825 1.00 0.00 96 ASP A O 2
ATOM 2482 N N . ARG A 1 97 ? 15.687 15.292 -9.459 1.00 0.00 97 ARG A N 2
ATOM 2483 C CA . ARG A 1 97 ? 16.494 14.515 -10.386 1.00 0.00 97 ARG A CA 2
ATOM 2484 C C . ARG A 1 97 ? 17.937 14.425 -9.934 1.00 0.00 97 ARG A C 2
ATOM 2485 O O . ARG A 1 97 ? 18.722 13.651 -10.468 1.00 0.00 97 ARG A O 2
ATOM 2506 N N . SER A 1 98 ? 18.268 15.207 -8.959 1.00 0.00 98 SER A N 2
ATOM 2507 C CA . SER A 1 98 ? 19.596 15.245 -8.432 1.00 0.00 98 SER A CA 2
ATOM 2508 C C . SER A 1 98 ? 19.571 14.849 -6.961 1.00 0.00 98 SER A C 2
ATOM 2509 O O . SER A 1 98 ? 20.342 15.362 -6.155 1.00 0.00 98 SER A O 2
ATOM 2517 N N . CYS A 1 99 ? 18.695 13.908 -6.624 1.00 0.00 99 CYS A N 2
ATOM 2518 C CA . CYS A 1 99 ? 18.520 13.513 -5.234 1.00 0.00 99 CYS A CA 2
ATOM 2519 C C . CYS A 1 99 ? 19.525 12.423 -4.816 1.00 0.00 99 CYS A C 2
ATOM 2520 O O . CYS A 1 99 ? 20.445 12.102 -5.563 1.00 0.00 99 CYS A O 2
ATOM 2527 N N . SER A 1 100 ? 19.319 11.854 -3.619 1.00 0.00 100 SER A N 2
ATOM 2528 C CA . SER A 1 100 ? 20.209 10.848 -3.062 1.00 0.00 100 SER A CA 2
ATOM 2529 C C . SER A 1 100 ? 20.143 9.557 -3.864 1.00 0.00 100 SER A C 2
ATOM 2530 O O . SER A 1 100 ? 21.118 8.808 -3.939 1.00 0.00 100 SER A O 2
ATOM 2538 N N . CYS A 1 101 ? 18.992 9.285 -4.441 1.00 0.00 101 CYS A N 2
ATOM 2539 C CA . CYS A 1 101 ? 18.841 8.133 -5.291 1.00 0.00 101 CYS A CA 2
ATOM 2540 C C . CYS A 1 101 ? 19.088 8.536 -6.733 1.00 0.00 101 CYS A C 2
ATOM 2541 O O . CYS A 1 101 ? 19.685 7.794 -7.508 1.00 0.00 101 CYS A O 2
ATOM 2548 N N . LYS A 1 102 ? 18.627 9.721 -7.075 1.00 0.00 102 LYS A N 2
ATOM 2549 C CA . LYS A 1 102 ? 18.797 10.266 -8.388 1.00 0.00 102 LYS A CA 2
ATOM 2550 C C . LYS A 1 102 ? 20.078 11.082 -8.490 1.00 0.00 102 LYS A C 2
ATOM 2551 O O . LYS A 1 102 ? 21.131 10.491 -8.840 1.00 0.00 102 LYS A O 2
ATOM 2579 N N . GLY A 1 1 ? 20.333 10.310 13.329 1.00 0.00 1 GLY A N 3
ATOM 2580 C CA . GLY A 1 1 ? 21.784 10.314 12.987 1.00 0.00 1 GLY A CA 3
ATOM 2581 C C . GLY A 1 1 ? 22.109 11.277 11.857 1.00 0.00 1 GLY A C 3
ATOM 2582 O O . GLY A 1 1 ? 23.062 12.062 11.947 1.00 0.00 1 GLY A O 3
ATOM 2585 N N . SER A 1 2 ? 21.321 11.221 10.796 1.00 0.00 2 SER A N 3
ATOM 2586 C CA . SER A 1 2 ? 21.519 12.091 9.649 1.00 0.00 2 SER A CA 3
ATOM 2587 C C . SER A 1 2 ? 20.185 12.634 9.153 1.00 0.00 2 SER A C 3
ATOM 2588 O O . SER A 1 2 ? 19.336 11.878 8.671 1.00 0.00 2 SER A O 3
ATOM 2596 N N . MET A 1 3 ? 20.001 13.938 9.285 1.00 0.00 3 MET A N 3
ATOM 2597 C CA . MET A 1 3 ? 18.771 14.586 8.864 1.00 0.00 3 MET A CA 3
ATOM 2598 C C . MET A 1 3 ? 19.051 15.988 8.335 1.00 0.00 3 MET A C 3
ATOM 2599 O O . MET A 1 3 ? 20.091 16.585 8.637 1.00 0.00 3 MET A O 3
ATOM 2613 N N . SER A 1 4 ? 18.127 16.504 7.555 1.00 0.00 4 SER A N 3
ATOM 2614 C CA . SER A 1 4 ? 18.248 17.830 6.998 1.00 0.00 4 SER A CA 3
ATOM 2615 C C . SER A 1 4 ? 16.989 18.629 7.296 1.00 0.00 4 SER A C 3
ATOM 2616 O O . SER A 1 4 ? 15.875 18.106 7.197 1.00 0.00 4 SER A O 3
ATOM 2624 N N . SER A 1 5 ? 17.161 19.878 7.672 1.00 0.00 5 SER A N 3
ATOM 2625 C CA . SER A 1 5 ? 16.041 20.733 7.975 1.00 0.00 5 SER A CA 3
ATOM 2626 C C . SER A 1 5 ? 15.429 21.285 6.705 1.00 0.00 5 SER A C 3
ATOM 2627 O O . SER A 1 5 ? 15.867 22.307 6.180 1.00 0.00 5 SER A O 3
ATOM 2635 N N . VAL A 1 6 ? 14.440 20.580 6.194 1.00 0.00 6 VAL A N 3
ATOM 2636 C CA . VAL A 1 6 ? 13.740 21.009 5.005 1.00 0.00 6 VAL A CA 3
ATOM 2637 C C . VAL A 1 6 ? 12.750 22.121 5.358 1.00 0.00 6 VAL A C 3
ATOM 2638 O O . VAL A 1 6 ? 12.389 22.941 4.522 1.00 0.00 6 VAL A O 3
ATOM 2651 N N . PHE A 1 7 ? 12.340 22.151 6.614 1.00 0.00 7 PHE A N 3
ATOM 2652 C CA . PHE A 1 7 ? 11.419 23.158 7.085 1.00 0.00 7 PHE A CA 3
ATOM 2653 C C . PHE A 1 7 ? 12.181 24.317 7.703 1.00 0.00 7 PHE A C 3
ATOM 2654 O O . PHE A 1 7 ? 13.310 24.155 8.182 1.00 0.00 7 PHE A O 3
ATOM 2671 N N . GLY A 1 8 ? 11.573 25.476 7.677 1.00 0.00 8 GLY A N 3
ATOM 2672 C CA . GLY A 1 8 ? 12.175 26.637 8.269 1.00 0.00 8 GLY A CA 3
ATOM 2673 C C . GLY A 1 8 ? 11.782 26.780 9.706 1.00 0.00 8 GLY A C 3
ATOM 2674 O O . GLY A 1 8 ? 12.576 26.524 10.611 1.00 0.00 8 GLY A O 3
ATOM 2678 N N . ALA A 1 9 ? 10.545 27.175 9.907 1.00 0.00 9 ALA A N 3
ATOM 2679 C CA . ALA A 1 9 ? 9.982 27.356 11.225 1.00 0.00 9 ALA A CA 3
ATOM 2680 C C . ALA A 1 9 ? 8.487 27.535 11.097 1.00 0.00 9 ALA A C 3
ATOM 2681 O O . ALA A 1 9 ? 7.704 26.765 11.649 1.00 0.00 9 ALA A O 3
ATOM 2688 N N . GLY A 1 10 ? 8.095 28.534 10.324 1.00 0.00 10 GLY A N 3
ATOM 2689 C CA . GLY A 1 10 ? 6.694 28.804 10.116 1.00 0.00 10 GLY A CA 3
ATOM 2690 C C . GLY A 1 10 ? 6.175 28.185 8.842 1.00 0.00 10 GLY A C 3
ATOM 2691 O O . GLY A 1 10 ? 5.521 28.856 8.041 1.00 0.00 10 GLY A O 3
ATOM 2695 N N . CYS A 1 11 ? 6.478 26.910 8.636 1.00 0.00 11 CYS A N 3
ATOM 2696 C CA . CYS A 1 11 ? 6.000 26.202 7.472 1.00 0.00 11 CYS A CA 3
ATOM 2697 C C . CYS A 1 11 ? 4.565 25.766 7.696 1.00 0.00 11 CYS A C 3
ATOM 2698 O O . CYS A 1 11 ? 4.176 25.448 8.821 1.00 0.00 11 CYS A O 3
ATOM 2705 N N . THR A 1 12 ? 3.785 25.757 6.650 1.00 0.00 12 THR A N 3
ATOM 2706 C CA . THR A 1 12 ? 2.391 25.394 6.762 1.00 0.00 12 THR A CA 3
ATOM 2707 C C . THR A 1 12 ? 2.191 23.892 6.633 1.00 0.00 12 THR A C 3
ATOM 2708 O O . THR A 1 12 ? 3.117 23.157 6.271 1.00 0.00 12 THR A O 3
ATOM 2719 N N . ASP A 1 13 ? 0.977 23.437 6.927 1.00 0.00 13 ASP A N 3
ATOM 2720 C CA . ASP A 1 13 ? 0.613 22.033 6.761 1.00 0.00 13 ASP A CA 3
ATOM 2721 C C . ASP A 1 13 ? 0.659 21.679 5.291 1.00 0.00 13 ASP A C 3
ATOM 2722 O O . ASP A 1 13 ? 0.838 20.521 4.914 1.00 0.00 13 ASP A O 3
ATOM 2731 N N . VAL A 1 14 ? 0.509 22.702 4.468 1.00 0.00 14 VAL A N 3
ATOM 2732 C CA . VAL A 1 14 ? 0.538 22.564 3.029 1.00 0.00 14 VAL A CA 3
ATOM 2733 C C . VAL A 1 14 ? 1.965 22.255 2.556 1.00 0.00 14 VAL A C 3
ATOM 2734 O O . VAL A 1 14 ? 2.166 21.610 1.522 1.00 0.00 14 VAL A O 3
ATOM 2747 N N . CYS A 1 15 ? 2.951 22.691 3.343 1.00 0.00 15 CYS A N 3
ATOM 2748 C CA . CYS A 1 15 ? 4.348 22.457 3.024 1.00 0.00 15 CYS A CA 3
ATOM 2749 C C . CYS A 1 15 ? 4.725 21.031 3.410 1.00 0.00 15 CYS A C 3
ATOM 2750 O O . CYS A 1 15 ? 5.600 20.414 2.807 1.00 0.00 15 CYS A O 3
ATOM 2757 N N . LYS A 1 16 ? 4.014 20.496 4.402 1.00 0.00 16 LYS A N 3
ATOM 2758 C CA . LYS A 1 16 ? 4.258 19.143 4.889 1.00 0.00 16 LYS A CA 3
ATOM 2759 C C . LYS A 1 16 ? 3.497 18.122 4.040 1.00 0.00 16 LYS A C 3
ATOM 2760 O O . LYS A 1 16 ? 3.415 16.946 4.392 1.00 0.00 16 LYS A O 3
ATOM 2779 N N . GLN A 1 17 ? 2.939 18.586 2.925 1.00 0.00 17 GLN A N 3
ATOM 2780 C CA . GLN A 1 17 ? 2.218 17.707 2.000 1.00 0.00 17 GLN A CA 3
ATOM 2781 C C . GLN A 1 17 ? 3.189 16.867 1.182 1.00 0.00 17 GLN A C 3
ATOM 2782 O O . GLN A 1 17 ? 4.410 16.992 1.315 1.00 0.00 17 GLN A O 3
ATOM 2796 N N . THR A 1 18 ? 2.646 16.029 0.326 1.00 0.00 18 THR A N 3
ATOM 2797 C CA . THR A 1 18 ? 3.442 15.155 -0.521 1.00 0.00 18 THR A CA 3
ATOM 2798 C C . THR A 1 18 ? 2.644 14.756 -1.774 1.00 0.00 18 THR A C 3
ATOM 2799 O O . THR A 1 18 ? 1.748 13.916 -1.703 1.00 0.00 18 THR A O 3
ATOM 2810 N N . PRO A 1 19 ? 2.937 15.382 -2.935 1.00 0.00 19 PRO A N 3
ATOM 2811 C CA . PRO A 1 19 ? 3.974 16.413 -3.059 1.00 0.00 19 PRO A CA 3
ATOM 2812 C C . PRO A 1 19 ? 3.573 17.699 -2.350 1.00 0.00 19 PRO A C 3
ATOM 2813 O O . PRO A 1 19 ? 2.403 17.883 -2.008 1.00 0.00 19 PRO A O 3
ATOM 2824 N N . CYS A 1 20 ? 4.545 18.571 -2.124 1.00 0.00 20 CYS A N 3
ATOM 2825 C CA . CYS A 1 20 ? 4.313 19.835 -1.452 1.00 0.00 20 CYS A CA 3
ATOM 2826 C C . CYS A 1 20 ? 3.177 20.591 -2.123 1.00 0.00 20 CYS A C 3
ATOM 2827 O O . CYS A 1 20 ? 3.218 20.855 -3.329 1.00 0.00 20 CYS A O 3
ATOM 2834 N N . GLY A 1 21 ? 2.175 20.947 -1.345 1.00 0.00 21 GLY A N 3
ATOM 2835 C CA . GLY A 1 21 ? 1.015 21.560 -1.898 1.00 0.00 21 GLY A CA 3
ATOM 2836 C C . GLY A 1 21 ? 1.174 23.041 -2.121 1.00 0.00 21 GLY A C 3
ATOM 2837 O O . GLY A 1 21 ? 0.370 23.641 -2.804 1.00 0.00 21 GLY A O 3
ATOM 2841 N N . CYS A 1 22 ? 2.219 23.642 -1.561 1.00 0.00 22 CYS A N 3
ATOM 2842 C CA . CYS A 1 22 ? 2.443 25.084 -1.748 1.00 0.00 22 CYS A CA 3
ATOM 2843 C C . CYS A 1 22 ? 2.703 25.401 -3.222 1.00 0.00 22 CYS A C 3
ATOM 2844 O O . CYS A 1 22 ? 2.413 26.494 -3.694 1.00 0.00 22 CYS A O 3
ATOM 2851 N N . ALA A 1 23 ? 3.221 24.424 -3.948 1.00 0.00 23 ALA A N 3
ATOM 2852 C CA . ALA A 1 23 ? 3.560 24.606 -5.355 1.00 0.00 23 ALA A CA 3
ATOM 2853 C C . ALA A 1 23 ? 2.360 24.330 -6.243 1.00 0.00 23 ALA A C 3
ATOM 2854 O O . ALA A 1 23 ? 2.455 24.347 -7.469 1.00 0.00 23 ALA A O 3
ATOM 2861 N N . THR A 1 24 ? 1.246 24.056 -5.617 1.00 0.00 24 THR A N 3
ATOM 2862 C CA . THR A 1 24 ? 0.040 23.758 -6.307 1.00 0.00 24 THR A CA 3
ATOM 2863 C C . THR A 1 24 ? -1.118 24.628 -5.783 1.00 0.00 24 THR A C 3
ATOM 2864 O O . THR A 1 24 ? -1.977 25.071 -6.542 1.00 0.00 24 THR A O 3
ATOM 2875 N N . SER A 1 25 ? -1.105 24.883 -4.494 1.00 0.00 25 SER A N 3
ATOM 2876 C CA . SER A 1 25 ? -2.167 25.617 -3.836 1.00 0.00 25 SER A CA 3
ATOM 2877 C C . SER A 1 25 ? -1.710 26.996 -3.337 1.00 0.00 25 SER A C 3
ATOM 2878 O O . SER A 1 25 ? -2.524 27.789 -2.866 1.00 0.00 25 SER A O 3
ATOM 2886 N N . GLY A 1 26 ? -0.423 27.277 -3.440 1.00 0.00 26 GLY A N 3
ATOM 2887 C CA . GLY A 1 26 ? 0.082 28.554 -2.984 1.00 0.00 26 GLY A CA 3
ATOM 2888 C C . GLY A 1 26 ? 0.887 28.425 -1.709 1.00 0.00 26 GLY A C 3
ATOM 2889 O O . GLY A 1 26 ? 0.583 27.589 -0.858 1.00 0.00 26 GLY A O 3
ATOM 2893 N N . CYS A 1 27 ? 1.911 29.241 -1.585 1.00 0.00 27 CYS A N 3
ATOM 2894 C CA . CYS A 1 27 ? 2.783 29.219 -0.423 1.00 0.00 27 CYS A CA 3
ATOM 2895 C C . CYS A 1 27 ? 2.318 30.218 0.635 1.00 0.00 27 CYS A C 3
ATOM 2896 O O . CYS A 1 27 ? 1.660 31.216 0.321 1.00 0.00 27 CYS A O 3
ATOM 2903 N N . ASN A 1 28 ? 2.660 29.940 1.887 1.00 0.00 28 ASN A N 3
ATOM 2904 C CA . ASN A 1 28 ? 2.307 30.815 2.998 1.00 0.00 28 ASN A CA 3
ATOM 2905 C C . ASN A 1 28 ? 3.360 30.693 4.114 1.00 0.00 28 ASN A C 3
ATOM 2906 O O . ASN A 1 28 ? 3.128 31.065 5.261 1.00 0.00 28 ASN A O 3
ATOM 2917 N N . CYS A 1 29 ? 4.531 30.183 3.758 1.00 0.00 29 CYS A N 3
ATOM 2918 C CA . CYS A 1 29 ? 5.611 30.002 4.721 1.00 0.00 29 CYS A CA 3
ATOM 2919 C C . CYS A 1 29 ? 6.372 31.290 4.947 1.00 0.00 29 CYS A C 3
ATOM 2920 O O . CYS A 1 29 ? 6.178 32.279 4.234 1.00 0.00 29 CYS A O 3
ATOM 2927 N N . THR A 1 30 ? 7.234 31.272 5.938 1.00 0.00 30 THR A N 3
ATOM 2928 C CA . THR A 1 30 ? 8.068 32.400 6.232 1.00 0.00 30 THR A CA 3
ATOM 2929 C C . THR A 1 30 ? 9.385 32.261 5.476 1.00 0.00 30 THR A C 3
ATOM 2930 O O . THR A 1 30 ? 9.643 31.224 4.858 1.00 0.00 30 THR A O 3
ATOM 2941 N N . ASP A 1 31 ? 10.230 33.275 5.548 1.00 0.00 31 ASP A N 3
ATOM 2942 C CA . ASP A 1 31 ? 11.508 33.263 4.832 1.00 0.00 31 ASP A CA 3
ATOM 2943 C C . ASP A 1 31 ? 12.537 32.385 5.533 1.00 0.00 31 ASP A C 3
ATOM 2944 O O . ASP A 1 31 ? 13.723 32.403 5.200 1.00 0.00 31 ASP A O 3
ATOM 2953 N N . ASP A 1 32 ? 12.074 31.609 6.498 1.00 0.00 32 ASP A N 3
ATOM 2954 C CA . ASP A 1 32 ? 12.923 30.694 7.223 1.00 0.00 32 ASP A CA 3
ATOM 2955 C C . ASP A 1 32 ? 12.907 29.357 6.522 1.00 0.00 32 ASP A C 3
ATOM 2956 O O . ASP A 1 32 ? 13.753 28.511 6.760 1.00 0.00 32 ASP A O 3
ATOM 2965 N N . CYS A 1 33 ? 11.922 29.189 5.648 1.00 0.00 33 CYS A N 3
ATOM 2966 C CA . CYS A 1 33 ? 11.695 27.943 4.935 1.00 0.00 33 CYS A CA 3
ATOM 2967 C C . CYS A 1 33 ? 12.897 27.541 4.073 1.00 0.00 33 CYS A C 3
ATOM 2968 O O . CYS A 1 33 ? 13.522 28.383 3.418 1.00 0.00 33 CYS A O 3
ATOM 2975 N N . LYS A 1 34 ? 13.211 26.245 4.083 1.00 0.00 34 LYS A N 3
ATOM 2976 C CA . LYS A 1 34 ? 14.340 25.706 3.328 1.00 0.00 34 LYS A CA 3
ATOM 2977 C C . LYS A 1 34 ? 13.871 24.683 2.298 1.00 0.00 34 LYS A C 3
ATOM 2978 O O . LYS A 1 34 ? 14.688 23.996 1.681 1.00 0.00 34 LYS A O 3
ATOM 2997 N N . CYS A 1 35 ? 12.572 24.583 2.110 1.00 0.00 35 CYS A N 3
ATOM 2998 C CA . CYS A 1 35 ? 12.029 23.576 1.222 1.00 0.00 35 CYS A CA 3
ATOM 2999 C C . CYS A 1 35 ? 12.258 23.922 -0.243 1.00 0.00 35 CYS A C 3
ATOM 3000 O O . CYS A 1 35 ? 11.987 25.029 -0.686 1.00 0.00 35 CYS A O 3
ATOM 3007 N N . GLN A 1 36 ? 12.753 22.957 -0.991 1.00 0.00 36 GLN A N 3
ATOM 3008 C CA . GLN A 1 36 ? 13.006 23.137 -2.413 1.00 0.00 36 GLN A CA 3
ATOM 3009 C C . GLN A 1 36 ? 11.758 22.785 -3.217 1.00 0.00 36 GLN A C 3
ATOM 3010 O O . GLN A 1 36 ? 11.779 22.765 -4.447 1.00 0.00 36 GLN A O 3
ATOM 3024 N N . SER A 1 37 ? 10.675 22.506 -2.515 1.00 0.00 37 SER A N 3
ATOM 3025 C CA . SER A 1 37 ? 9.444 22.107 -3.153 1.00 0.00 37 SER A CA 3
ATOM 3026 C C . SER A 1 37 ? 8.514 23.293 -3.378 1.00 0.00 37 SER A C 3
ATOM 3027 O O . SER A 1 37 ? 8.064 23.529 -4.503 1.00 0.00 37 SER A O 3
ATOM 3035 N N . CYS A 1 38 ? 8.227 24.040 -2.319 1.00 0.00 38 CYS A N 3
ATOM 3036 C CA . CYS A 1 38 ? 7.317 25.166 -2.425 1.00 0.00 38 CYS A CA 3
ATOM 3037 C C . CYS A 1 38 ? 8.018 26.365 -3.020 1.00 0.00 38 CYS A C 3
ATOM 3038 O O . CYS A 1 38 ? 7.422 27.149 -3.758 1.00 0.00 38 CYS A O 3
ATOM 3045 N N . LYS A 1 39 ? 9.291 26.488 -2.719 1.00 0.00 39 LYS A N 3
ATOM 3046 C CA . LYS A 1 39 ? 10.106 27.560 -3.236 1.00 0.00 39 LYS A CA 3
ATOM 3047 C C . LYS A 1 39 ? 10.637 27.193 -4.616 1.00 0.00 39 LYS A C 3
ATOM 3048 O O . LYS A 1 39 ? 11.829 27.343 -4.902 1.00 0.00 39 LYS A O 3
ATOM 3067 N N . TYR A 1 40 ? 9.737 26.710 -5.467 1.00 0.00 40 TYR A N 3
ATOM 3068 C CA . TYR A 1 40 ? 10.090 26.293 -6.812 1.00 0.00 40 TYR A CA 3
ATOM 3069 C C . TYR A 1 40 ? 10.581 27.469 -7.647 1.00 0.00 40 TYR A C 3
ATOM 3070 O O . TYR A 1 40 ? 10.196 28.617 -7.423 1.00 0.00 40 TYR A O 3
ATOM 3088 N N . GLY A 1 41 ? 11.422 27.167 -8.607 1.00 0.00 41 GLY A N 3
ATOM 3089 C CA . GLY A 1 41 ? 12.008 28.184 -9.446 1.00 0.00 41 GLY A CA 3
ATOM 3090 C C . GLY A 1 41 ? 13.450 27.862 -9.724 1.00 0.00 41 GLY A C 3
ATOM 3091 O O . GLY A 1 41 ? 13.942 28.050 -10.831 1.00 0.00 41 GLY A O 3
ATOM 3095 N N . ALA A 1 42 ? 14.120 27.344 -8.710 1.00 0.00 42 ALA A N 3
ATOM 3096 C CA . ALA A 1 42 ? 15.509 26.932 -8.830 1.00 0.00 42 ALA A CA 3
ATOM 3097 C C . ALA A 1 42 ? 15.586 25.454 -9.191 1.00 0.00 42 ALA A C 3
ATOM 3098 O O . ALA A 1 42 ? 16.639 24.828 -9.086 1.00 0.00 42 ALA A O 3
ATOM 3105 N N . GLY A 1 43 ? 14.467 24.912 -9.648 1.00 0.00 43 GLY A N 3
ATOM 3106 C CA . GLY A 1 43 ? 14.409 23.511 -9.976 1.00 0.00 43 GLY A CA 3
ATOM 3107 C C . GLY A 1 43 ? 13.476 23.183 -11.126 1.00 0.00 43 GLY A C 3
ATOM 3108 O O . GLY A 1 43 ? 13.501 22.075 -11.634 1.00 0.00 43 GLY A O 3
ATOM 3112 N N . CYS A 1 44 ? 12.708 24.154 -11.578 1.00 0.00 44 CYS A N 3
ATOM 3113 C CA . CYS A 1 44 ? 11.691 23.899 -12.604 1.00 0.00 44 CYS A CA 3
ATOM 3114 C C . CYS A 1 44 ? 11.727 24.903 -13.731 1.00 0.00 44 CYS A C 3
ATOM 3115 O O . CYS A 1 44 ? 12.557 25.817 -13.754 1.00 0.00 44 CYS A O 3
ATOM 3122 N N . THR A 1 45 ? 10.806 24.718 -14.656 1.00 0.00 45 THR A N 3
ATOM 3123 C CA . THR A 1 45 ? 10.638 25.582 -15.783 1.00 0.00 45 THR A CA 3
ATOM 3124 C C . THR A 1 45 ? 9.142 25.736 -16.066 1.00 0.00 45 THR A C 3
ATOM 3125 O O . THR A 1 45 ? 8.309 25.086 -15.423 1.00 0.00 45 THR A O 3
ATOM 3136 N N . ASP A 1 46 ? 8.814 26.565 -17.029 1.00 0.00 46 ASP A N 3
ATOM 3137 C CA . ASP A 1 46 ? 7.423 26.835 -17.389 1.00 0.00 46 ASP A CA 3
ATOM 3138 C C . ASP A 1 46 ? 6.789 25.628 -18.096 1.00 0.00 46 ASP A C 3
ATOM 3139 O O . ASP A 1 46 ? 5.574 25.477 -18.135 1.00 0.00 46 ASP A O 3
ATOM 3148 N N . THR A 1 47 ? 7.622 24.771 -18.624 1.00 0.00 47 THR A N 3
ATOM 3149 C CA . THR A 1 47 ? 7.164 23.626 -19.379 1.00 0.00 47 THR A CA 3
ATOM 3150 C C . THR A 1 47 ? 6.741 22.450 -18.467 1.00 0.00 47 THR A C 3
ATOM 3151 O O . THR A 1 47 ? 5.855 21.669 -18.821 1.00 0.00 47 THR A O 3
ATOM 3162 N N . CYS A 1 48 ? 7.351 22.347 -17.293 1.00 0.00 48 CYS A N 3
ATOM 3163 C CA . CYS A 1 48 ? 7.065 21.236 -16.370 1.00 0.00 48 CYS A CA 3
ATOM 3164 C C . CYS A 1 48 ? 5.721 21.400 -15.669 1.00 0.00 48 CYS A C 3
ATOM 3165 O O . CYS A 1 48 ? 5.014 20.425 -15.422 1.00 0.00 48 CYS A O 3
ATOM 3172 N N . LYS A 1 49 ? 5.364 22.638 -15.376 1.00 0.00 49 LYS A N 3
ATOM 3173 C CA . LYS A 1 49 ? 4.131 22.950 -14.644 1.00 0.00 49 LYS A CA 3
ATOM 3174 C C . LYS A 1 49 ? 2.878 22.612 -15.459 1.00 0.00 49 LYS A C 3
ATOM 3175 O O . LYS A 1 49 ? 1.754 22.729 -14.964 1.00 0.00 49 LYS A O 3
ATOM 3194 N N . GLN A 1 50 ? 3.074 22.207 -16.698 1.00 0.00 50 GLN A N 3
ATOM 3195 C CA . GLN A 1 50 ? 1.984 21.881 -17.570 1.00 0.00 50 GLN A CA 3
ATOM 3196 C C . GLN A 1 50 ? 1.416 20.515 -17.244 1.00 0.00 50 GLN A C 3
ATOM 3197 O O . GLN A 1 50 ? 2.006 19.754 -16.484 1.00 0.00 50 GLN A O 3
ATOM 3211 N N . THR A 1 51 ? 0.278 20.219 -17.812 1.00 0.00 51 THR A N 3
ATOM 3212 C CA . THR A 1 51 ? -0.384 18.959 -17.593 1.00 0.00 51 THR A CA 3
ATOM 3213 C C . THR A 1 51 ? -0.577 18.199 -18.905 1.00 0.00 51 THR A C 3
ATOM 3214 O O . THR A 1 51 ? -1.037 18.768 -19.902 1.00 0.00 51 THR A O 3
ATOM 3225 N N . PRO A 1 52 ? -0.198 16.906 -18.935 1.00 0.00 52 PRO A N 3
ATOM 3226 C CA . PRO A 1 52 ? 0.397 16.221 -17.776 1.00 0.00 52 PRO A CA 3
ATOM 3227 C C . PRO A 1 52 ? 1.782 16.767 -17.456 1.00 0.00 52 PRO A C 3
ATOM 3228 O O . PRO A 1 52 ? 2.162 16.883 -16.293 1.00 0.00 52 PRO A O 3
ATOM 3239 N N . CYS A 1 53 ? 2.518 17.093 -18.505 1.00 0.00 53 CYS A N 3
ATOM 3240 C CA . CYS A 1 53 ? 3.811 17.710 -18.393 1.00 0.00 53 CYS A CA 3
ATOM 3241 C C . CYS A 1 53 ? 4.331 18.041 -19.773 1.00 0.00 53 CYS A C 3
ATOM 3242 O O . CYS A 1 53 ? 4.357 17.178 -20.654 1.00 0.00 53 CYS A O 3
ATOM 3249 N N . GLY A 1 54 ? 4.729 19.281 -19.978 1.00 0.00 54 GLY A N 3
ATOM 3250 C CA . GLY A 1 54 ? 5.255 19.666 -21.261 1.00 0.00 54 GLY A CA 3
ATOM 3251 C C . GLY A 1 54 ? 6.690 19.211 -21.460 1.00 0.00 54 GLY A C 3
ATOM 3252 O O . GLY A 1 54 ? 7.117 18.954 -22.588 1.00 0.00 54 GLY A O 3
ATOM 3256 N N . CYS A 1 55 ? 7.432 19.086 -20.358 1.00 0.00 55 CYS A N 3
ATOM 3257 C CA . CYS A 1 55 ? 8.841 18.701 -20.409 1.00 0.00 55 CYS A CA 3
ATOM 3258 C C . CYS A 1 55 ? 9.045 17.303 -20.966 1.00 0.00 55 CYS A C 3
ATOM 3259 O O . CYS A 1 55 ? 10.157 16.941 -21.355 1.00 0.00 55 CYS A O 3
ATOM 3266 N N . GLY A 1 56 ? 7.976 16.521 -21.014 1.00 0.00 56 GLY A N 3
ATOM 3267 C CA . GLY A 1 56 ? 8.064 15.198 -21.589 1.00 0.00 56 GLY A CA 3
ATOM 3268 C C . GLY A 1 56 ? 8.440 15.257 -23.059 1.00 0.00 56 GLY A C 3
ATOM 3269 O O . GLY A 1 56 ? 8.979 14.303 -23.611 1.00 0.00 56 GLY A O 3
ATOM 3273 N N . SER A 1 57 ? 8.164 16.395 -23.685 1.00 0.00 57 SER A N 3
ATOM 3274 C CA . SER A 1 57 ? 8.472 16.599 -25.086 1.00 0.00 57 SER A CA 3
ATOM 3275 C C . SER A 1 57 ? 9.537 17.695 -25.247 1.00 0.00 57 SER A C 3
ATOM 3276 O O . SER A 1 57 ? 9.748 18.221 -26.346 1.00 0.00 57 SER A O 3
ATOM 3284 N N . GLY A 1 58 ? 10.207 18.031 -24.150 1.00 0.00 58 GLY A N 3
ATOM 3285 C CA . GLY A 1 58 ? 11.222 19.065 -24.189 1.00 0.00 58 GLY A CA 3
ATOM 3286 C C . GLY A 1 58 ? 11.424 19.721 -22.837 1.00 0.00 58 GLY A C 3
ATOM 3287 O O . GLY A 1 58 ? 10.797 20.738 -22.531 1.00 0.00 58 GLY A O 3
ATOM 3291 N N . CYS A 1 59 ? 12.297 19.143 -22.037 1.00 0.00 59 CYS A N 3
ATOM 3292 C CA . CYS A 1 59 ? 12.581 19.648 -20.702 1.00 0.00 59 CYS A CA 3
ATOM 3293 C C . CYS A 1 59 ? 13.518 20.850 -20.746 1.00 0.00 59 CYS A C 3
ATOM 3294 O O . CYS A 1 59 ? 14.359 20.970 -21.646 1.00 0.00 59 CYS A O 3
ATOM 3301 N N . ASN A 1 60 ? 13.365 21.743 -19.777 1.00 0.00 60 ASN A N 3
ATOM 3302 C CA . ASN A 1 60 ? 14.208 22.926 -19.678 1.00 0.00 60 ASN A CA 3
ATOM 3303 C C . ASN A 1 60 ? 14.284 23.385 -18.218 1.00 0.00 60 ASN A C 3
ATOM 3304 O O . ASN A 1 60 ? 14.476 24.569 -17.927 1.00 0.00 60 ASN A O 3
ATOM 3315 N N . CYS A 1 61 ? 14.138 22.425 -17.299 1.00 0.00 61 CYS A N 3
ATOM 3316 C CA . CYS A 1 61 ? 14.176 22.708 -15.859 1.00 0.00 61 CYS A CA 3
ATOM 3317 C C . CYS A 1 61 ? 15.574 23.113 -15.390 1.00 0.00 61 CYS A C 3
ATOM 3318 O O . CYS A 1 61 ? 16.481 23.323 -16.196 1.00 0.00 61 CYS A O 3
ATOM 3325 N N . LYS A 1 62 ? 15.743 23.204 -14.080 1.00 0.00 62 LYS A N 3
ATOM 3326 C CA . LYS A 1 62 ? 17.003 23.620 -13.502 1.00 0.00 62 LYS A CA 3
ATOM 3327 C C . LYS A 1 62 ? 17.769 22.395 -13.023 1.00 0.00 62 LYS A C 3
ATOM 3328 O O . LYS A 1 62 ? 18.677 21.920 -13.696 1.00 0.00 62 LYS A O 3
ATOM 3347 N N . GLU A 1 63 ? 17.365 21.870 -11.871 1.00 0.00 63 GLU A N 3
ATOM 3348 C CA . GLU A 1 63 ? 17.980 20.678 -11.306 1.00 0.00 63 GLU A CA 3
ATOM 3349 C C . GLU A 1 63 ? 17.174 20.196 -10.103 1.00 0.00 63 GLU A C 3
ATOM 3350 O O . GLU A 1 63 ? 17.014 19.013 -9.892 1.00 0.00 63 GLU A O 3
ATOM 3362 N N . ASP A 1 64 ? 16.638 21.130 -9.341 1.00 0.00 64 ASP A N 3
ATOM 3363 C CA . ASP A 1 64 ? 15.839 20.805 -8.162 1.00 0.00 64 ASP A CA 3
ATOM 3364 C C . ASP A 1 64 ? 14.397 20.466 -8.531 1.00 0.00 64 ASP A C 3
ATOM 3365 O O . ASP A 1 64 ? 13.454 20.930 -7.890 1.00 0.00 64 ASP A O 3
ATOM 3374 N N . CYS A 1 65 ? 14.232 19.650 -9.552 1.00 0.00 65 CYS A N 3
ATOM 3375 C CA . CYS A 1 65 ? 12.913 19.241 -9.987 1.00 0.00 65 CYS A CA 3
ATOM 3376 C C . CYS A 1 65 ? 12.483 17.993 -9.244 1.00 0.00 65 CYS A C 3
ATOM 3377 O O . CYS A 1 65 ? 13.271 17.054 -9.074 1.00 0.00 65 CYS A O 3
ATOM 3384 N N . ARG A 1 66 ? 11.238 17.985 -8.811 1.00 0.00 66 ARG A N 3
ATOM 3385 C CA . ARG A 1 66 ? 10.683 16.870 -8.071 1.00 0.00 66 ARG A CA 3
ATOM 3386 C C . ARG A 1 66 ? 9.849 15.988 -8.989 1.00 0.00 66 ARG A C 3
ATOM 3387 O O . ARG A 1 66 ? 9.045 15.181 -8.532 1.00 0.00 66 ARG A O 3
ATOM 3408 N N . CYS A 1 67 ? 10.042 16.153 -10.286 1.00 0.00 67 CYS A N 3
ATOM 3409 C CA . CYS A 1 67 ? 9.302 15.388 -11.256 1.00 0.00 67 CYS A CA 3
ATOM 3410 C C . CYS A 1 67 ? 10.202 14.403 -11.969 1.00 0.00 67 CYS A C 3
ATOM 3411 O O . CYS A 1 67 ? 11.147 14.787 -12.667 1.00 0.00 67 CYS A O 3
ATOM 3418 N N . GLN A 1 68 ? 9.902 13.140 -11.803 1.00 0.00 68 GLN A N 3
ATOM 3419 C CA . GLN A 1 68 ? 10.656 12.087 -12.450 1.00 0.00 68 GLN A CA 3
ATOM 3420 C C . GLN A 1 68 ? 10.053 11.738 -13.795 1.00 0.00 68 GLN A C 3
ATOM 3421 O O . GLN A 1 68 ? 10.477 10.791 -14.454 1.00 0.00 68 GLN A O 3
ATOM 3435 N N . SER A 1 69 ? 9.081 12.525 -14.210 1.00 0.00 69 SER A N 3
ATOM 3436 C CA . SER A 1 69 ? 8.432 12.321 -15.472 1.00 0.00 69 SER A CA 3
ATOM 3437 C C . SER A 1 69 ? 9.276 12.916 -16.583 1.00 0.00 69 SER A C 3
ATOM 3438 O O . SER A 1 69 ? 9.253 12.442 -17.716 1.00 0.00 69 SER A O 3
ATOM 3446 N N . CYS A 1 70 ? 10.044 13.949 -16.251 1.00 0.00 70 CYS A N 3
ATOM 3447 C CA . CYS A 1 70 ? 10.903 14.569 -17.229 1.00 0.00 70 CYS A CA 3
ATOM 3448 C C . CYS A 1 70 ? 12.385 14.439 -16.859 1.00 0.00 70 CYS A C 3
ATOM 3449 O O . CYS A 1 70 ? 13.255 14.600 -17.715 1.00 0.00 70 CYS A O 3
ATOM 3456 N N . SER A 1 71 ? 12.680 14.159 -15.583 1.00 0.00 71 SER A N 3
ATOM 3457 C CA . SER A 1 71 ? 14.073 13.939 -15.167 1.00 0.00 71 SER A CA 3
ATOM 3458 C C . SER A 1 71 ? 14.639 12.687 -15.856 1.00 0.00 71 SER A C 3
ATOM 3459 O O . SER A 1 71 ? 13.874 11.843 -16.332 1.00 0.00 71 SER A O 3
ATOM 3467 N N . THR A 1 72 ? 15.962 12.556 -15.900 1.00 0.00 72 THR A N 3
ATOM 3468 C CA . THR A 1 72 ? 16.572 11.401 -16.569 1.00 0.00 72 THR A CA 3
ATOM 3469 C C . THR A 1 72 ? 16.309 10.102 -15.806 1.00 0.00 72 THR A C 3
ATOM 3470 O O . THR A 1 72 ? 16.108 10.110 -14.574 1.00 0.00 72 THR A O 3
ATOM 3481 N N . ALA A 1 73 ? 16.301 8.997 -16.549 1.00 0.00 73 ALA A N 3
ATOM 3482 C CA . ALA A 1 73 ? 15.999 7.683 -16.013 1.00 0.00 73 ALA A CA 3
ATOM 3483 C C . ALA A 1 73 ? 16.939 7.285 -14.890 1.00 0.00 73 ALA A C 3
ATOM 3484 O O . ALA A 1 73 ? 18.164 7.316 -15.034 1.00 0.00 73 ALA A O 3
ATOM 3491 N N . CYS A 1 74 ? 16.349 6.932 -13.775 1.00 0.00 74 CYS A N 3
ATOM 3492 C CA . CYS A 1 74 ? 17.085 6.474 -12.606 1.00 0.00 74 CYS A CA 3
ATOM 3493 C C . CYS A 1 74 ? 17.664 5.087 -12.793 1.00 0.00 74 CYS A C 3
ATOM 3494 O O . CYS A 1 74 ? 17.350 4.384 -13.755 1.00 0.00 74 CYS A O 3
ATOM 3501 N N . LYS A 1 75 ? 18.504 4.698 -11.845 1.00 0.00 75 LYS A N 3
ATOM 3502 C CA . LYS A 1 75 ? 19.107 3.383 -11.843 1.00 0.00 75 LYS A CA 3
ATOM 3503 C C . LYS A 1 75 ? 18.274 2.433 -11.034 1.00 0.00 75 LYS A C 3
ATOM 3504 O O . LYS A 1 75 ? 18.654 1.284 -10.807 1.00 0.00 75 LYS A O 3
ATOM 3523 N N . CYS A 1 76 ? 17.138 2.909 -10.586 1.00 0.00 76 CYS A N 3
ATOM 3524 C CA . CYS A 1 76 ? 16.246 2.081 -9.859 1.00 0.00 76 CYS A CA 3
ATOM 3525 C C . CYS A 1 76 ? 15.509 1.187 -10.830 1.00 0.00 76 CYS A C 3
ATOM 3526 O O . CYS A 1 76 ? 14.678 1.648 -11.602 1.00 0.00 76 CYS A O 3
ATOM 3533 N N . ALA A 1 77 ? 15.845 -0.069 -10.805 1.00 0.00 77 ALA A N 3
ATOM 3534 C CA . ALA A 1 77 ? 15.240 -1.057 -11.677 1.00 0.00 77 ALA A CA 3
ATOM 3535 C C . ALA A 1 77 ? 15.632 -2.445 -11.228 1.00 0.00 77 ALA A C 3
ATOM 3536 O O . ALA A 1 77 ? 16.709 -2.630 -10.668 1.00 0.00 77 ALA A O 3
ATOM 3543 N N . ALA A 1 78 ? 14.734 -3.401 -11.428 1.00 0.00 78 ALA A N 3
ATOM 3544 C CA . ALA A 1 78 ? 14.980 -4.814 -11.096 1.00 0.00 78 ALA A CA 3
ATOM 3545 C C . ALA A 1 78 ? 15.301 -5.028 -9.611 1.00 0.00 78 ALA A C 3
ATOM 3546 O O . ALA A 1 78 ? 15.811 -6.076 -9.227 1.00 0.00 78 ALA A O 3
ATOM 3553 N N . GLY A 1 79 ? 14.980 -4.046 -8.783 1.00 0.00 79 GLY A N 3
ATOM 3554 C CA . GLY A 1 79 ? 15.256 -4.164 -7.366 1.00 0.00 79 GLY A CA 3
ATOM 3555 C C . GLY A 1 79 ? 16.475 -3.367 -6.936 1.00 0.00 79 GLY A C 3
ATOM 3556 O O . GLY A 1 79 ? 16.846 -3.383 -5.770 1.00 0.00 79 GLY A O 3
ATOM 3560 N N . SER A 1 80 ? 17.083 -2.648 -7.872 1.00 0.00 80 SER A N 3
ATOM 3561 C CA . SER A 1 80 ? 18.288 -1.867 -7.583 1.00 0.00 80 SER A CA 3
ATOM 3562 C C . SER A 1 80 ? 17.947 -0.491 -6.967 1.00 0.00 80 SER A C 3
ATOM 3563 O O . SER A 1 80 ? 18.716 0.464 -7.074 1.00 0.00 80 SER A O 3
ATOM 3571 N N . CYS A 1 81 ? 16.799 -0.400 -6.326 1.00 0.00 81 CYS A N 3
ATOM 3572 C CA . CYS A 1 81 ? 16.395 0.808 -5.660 1.00 0.00 81 CYS A CA 3
ATOM 3573 C C . CYS A 1 81 ? 17.163 0.966 -4.336 1.00 0.00 81 CYS A C 3
ATOM 3574 O O . CYS A 1 81 ? 17.042 0.126 -3.449 1.00 0.00 81 CYS A O 3
ATOM 3581 N N . LYS A 1 82 ? 17.959 2.029 -4.202 1.00 0.00 82 LYS A N 3
ATOM 3582 C CA . LYS A 1 82 ? 18.696 2.241 -2.953 1.00 0.00 82 LYS A CA 3
ATOM 3583 C C . LYS A 1 82 ? 18.415 3.606 -2.326 1.00 0.00 82 LYS A C 3
ATOM 3584 O O . LYS A 1 82 ? 19.215 4.109 -1.541 1.00 0.00 82 LYS A O 3
ATOM 3603 N N . CYS A 1 83 ? 17.278 4.202 -2.658 1.00 0.00 83 CYS A N 3
ATOM 3604 C CA . CYS A 1 83 ? 16.911 5.465 -2.034 1.00 0.00 83 CYS A CA 3
ATOM 3605 C C . CYS A 1 83 ? 15.968 5.211 -0.865 1.00 0.00 83 CYS A C 3
ATOM 3606 O O . CYS A 1 83 ? 15.915 5.993 0.083 1.00 0.00 83 CYS A O 3
ATOM 3613 N N . GLY A 1 84 ? 15.231 4.103 -0.936 1.00 0.00 84 GLY A N 3
ATOM 3614 C CA . GLY A 1 84 ? 14.336 3.741 0.142 1.00 0.00 84 GLY A CA 3
ATOM 3615 C C . GLY A 1 84 ? 12.877 3.720 -0.270 1.00 0.00 84 GLY A C 3
ATOM 3616 O O . GLY A 1 84 ? 12.026 3.247 0.481 1.00 0.00 84 GLY A O 3
ATOM 3620 N N . LYS A 1 85 ? 12.581 4.218 -1.460 1.00 0.00 85 LYS A N 3
ATOM 3621 C CA . LYS A 1 85 ? 11.198 4.279 -1.929 1.00 0.00 85 LYS A CA 3
ATOM 3622 C C . LYS A 1 85 ? 10.692 2.927 -2.397 1.00 0.00 85 LYS A C 3
ATOM 3623 O O . LYS A 1 85 ? 9.485 2.687 -2.408 1.00 0.00 85 LYS A O 3
ATOM 3642 N N . GLY A 1 86 ? 11.611 2.050 -2.783 1.00 0.00 86 GLY A N 3
ATOM 3643 C CA . GLY A 1 86 ? 11.220 0.744 -3.286 1.00 0.00 86 GLY A CA 3
ATOM 3644 C C . GLY A 1 86 ? 10.355 0.878 -4.515 1.00 0.00 86 GLY A C 3
ATOM 3645 O O . GLY A 1 86 ? 9.348 0.189 -4.662 1.00 0.00 86 GLY A O 3
ATOM 3649 N N . CYS A 1 87 ? 10.757 1.769 -5.401 1.00 0.00 87 CYS A N 3
ATOM 3650 C CA . CYS A 1 87 ? 9.976 2.074 -6.585 1.00 0.00 87 CYS A CA 3
ATOM 3651 C C . CYS A 1 87 ? 10.482 1.296 -7.782 1.00 0.00 87 CYS A C 3
ATOM 3652 O O . CYS A 1 87 ? 9.697 0.764 -8.564 1.00 0.00 87 CYS A O 3
ATOM 3659 N N . THR A 1 88 ? 11.803 1.226 -7.907 1.00 0.00 88 THR A N 3
ATOM 3660 C CA . THR A 1 88 ? 12.469 0.494 -8.983 1.00 0.00 88 THR A CA 3
ATOM 3661 C C . THR A 1 88 ? 11.949 0.892 -10.366 1.00 0.00 88 THR A C 3
ATOM 3662 O O . THR A 1 88 ? 11.434 0.064 -11.115 1.00 0.00 88 THR A O 3
ATOM 3673 N N . GLY A 1 89 ? 12.075 2.164 -10.681 1.00 0.00 89 GLY A N 3
ATOM 3674 C CA . GLY A 1 89 ? 11.659 2.646 -11.979 1.00 0.00 89 GLY A CA 3
ATOM 3675 C C . GLY A 1 89 ? 11.303 4.112 -11.951 1.00 0.00 89 GLY A C 3
ATOM 3676 O O . GLY A 1 89 ? 10.720 4.578 -10.982 1.00 0.00 89 GLY A O 3
ATOM 3680 N N . PRO A 1 90 ? 11.621 4.868 -13.017 1.00 0.00 90 PRO A N 3
ATOM 3681 C CA . PRO A 1 90 ? 11.360 6.313 -13.070 1.00 0.00 90 PRO A CA 3
ATOM 3682 C C . PRO A 1 90 ? 9.867 6.635 -13.095 1.00 0.00 90 PRO A C 3
ATOM 3683 O O . PRO A 1 90 ? 9.458 7.736 -12.762 1.00 0.00 90 PRO A O 3
ATOM 3694 N N . ASP A 1 91 ? 9.060 5.658 -13.485 1.00 0.00 91 ASP A N 3
ATOM 3695 C CA . ASP A 1 91 ? 7.614 5.837 -13.528 1.00 0.00 91 ASP A CA 3
ATOM 3696 C C . ASP A 1 91 ? 7.009 5.591 -12.158 1.00 0.00 91 ASP A C 3
ATOM 3697 O O . ASP A 1 91 ? 5.906 6.041 -11.864 1.00 0.00 91 ASP A O 3
ATOM 3706 N N . SER A 1 92 ? 7.739 4.875 -11.324 1.00 0.00 92 SER A N 3
ATOM 3707 C CA . SER A 1 92 ? 7.269 4.537 -9.997 1.00 0.00 92 SER A CA 3
ATOM 3708 C C . SER A 1 92 ? 7.953 5.405 -8.943 1.00 0.00 92 SER A C 3
ATOM 3709 O O . SER A 1 92 ? 7.509 5.465 -7.783 1.00 0.00 92 SER A O 3
ATOM 3717 N N . CYS A 1 93 ? 9.036 6.061 -9.348 1.00 0.00 93 CYS A N 3
ATOM 3718 C CA . CYS A 1 93 ? 9.796 6.938 -8.470 1.00 0.00 93 CYS A CA 3
ATOM 3719 C C . CYS A 1 93 ? 8.905 8.094 -8.010 1.00 0.00 93 CYS A C 3
ATOM 3720 O O . CYS A 1 93 ? 7.978 8.490 -8.720 1.00 0.00 93 CYS A O 3
ATOM 3727 N N . LYS A 1 94 ? 9.157 8.594 -6.815 1.00 0.00 94 LYS A N 3
ATOM 3728 C CA . LYS A 1 94 ? 8.400 9.728 -6.267 1.00 0.00 94 LYS A CA 3
ATOM 3729 C C . LYS A 1 94 ? 9.325 10.633 -5.455 1.00 0.00 94 LYS A C 3
ATOM 3730 O O . LYS A 1 94 ? 9.101 10.863 -4.263 1.00 0.00 94 LYS A O 3
ATOM 3749 N N . CYS A 1 95 ? 10.357 11.129 -6.098 1.00 0.00 95 CYS A N 3
ATOM 3750 C CA . CYS A 1 95 ? 11.335 11.975 -5.447 1.00 0.00 95 CYS A CA 3
ATOM 3751 C C . CYS A 1 95 ? 12.004 12.915 -6.454 1.00 0.00 95 CYS A C 3
ATOM 3752 O O . CYS A 1 95 ? 11.654 12.924 -7.637 1.00 0.00 95 CYS A O 3
ATOM 3759 N N . ASP A 1 96 ? 12.949 13.722 -5.981 1.00 0.00 96 ASP A N 3
ATOM 3760 C CA . ASP A 1 96 ? 13.646 14.661 -6.852 1.00 0.00 96 ASP A CA 3
ATOM 3761 C C . ASP A 1 96 ? 14.779 13.979 -7.593 1.00 0.00 96 ASP A C 3
ATOM 3762 O O . ASP A 1 96 ? 15.115 12.829 -7.324 1.00 0.00 96 ASP A O 3
ATOM 3771 N N . ARG A 1 97 ? 15.394 14.707 -8.500 1.00 0.00 97 ARG A N 3
ATOM 3772 C CA . ARG A 1 97 ? 16.435 14.137 -9.347 1.00 0.00 97 ARG A CA 3
ATOM 3773 C C . ARG A 1 97 ? 17.812 14.224 -8.707 1.00 0.00 97 ARG A C 3
ATOM 3774 O O . ARG A 1 97 ? 18.827 14.061 -9.386 1.00 0.00 97 ARG A O 3
ATOM 3795 N N . SER A 1 98 ? 17.855 14.464 -7.426 1.00 0.00 98 SER A N 3
ATOM 3796 C CA . SER A 1 98 ? 19.111 14.556 -6.735 1.00 0.00 98 SER A CA 3
ATOM 3797 C C . SER A 1 98 ? 19.062 13.715 -5.458 1.00 0.00 98 SER A C 3
ATOM 3798 O O . SER A 1 98 ? 19.884 13.875 -4.549 1.00 0.00 98 SER A O 3
ATOM 3806 N N . CYS A 1 99 ? 18.100 12.793 -5.416 1.00 0.00 99 CYS A N 3
ATOM 3807 C CA . CYS A 1 99 ? 17.916 11.910 -4.275 1.00 0.00 99 CYS A CA 3
ATOM 3808 C C . CYS A 1 99 ? 19.072 10.896 -4.184 1.00 0.00 99 CYS A C 3
ATOM 3809 O O . CYS A 1 99 ? 19.988 10.917 -5.006 1.00 0.00 99 CYS A O 3
ATOM 3816 N N . SER A 1 100 ? 19.012 10.011 -3.197 1.00 0.00 100 SER A N 3
ATOM 3817 C CA . SER A 1 100 ? 20.071 9.029 -2.967 1.00 0.00 100 SER A CA 3
ATOM 3818 C C . SER A 1 100 ? 20.241 8.075 -4.161 1.00 0.00 100 SER A C 3
ATOM 3819 O O . SER A 1 100 ? 21.318 7.512 -4.368 1.00 0.00 100 SER A O 3
ATOM 3827 N N . CYS A 1 101 ? 19.189 7.896 -4.940 1.00 0.00 101 CYS A N 3
ATOM 3828 C CA . CYS A 1 101 ? 19.252 7.026 -6.099 1.00 0.00 101 CYS A CA 3
ATOM 3829 C C . CYS A 1 101 ? 20.026 7.690 -7.238 1.00 0.00 101 CYS A C 3
ATOM 3830 O O . CYS A 1 101 ? 20.674 7.012 -8.036 1.00 0.00 101 CYS A O 3
ATOM 3837 N N . LYS A 1 102 ? 19.959 9.013 -7.299 1.00 0.00 102 LYS A N 3
ATOM 3838 C CA . LYS A 1 102 ? 20.682 9.783 -8.304 1.00 0.00 102 LYS A CA 3
ATOM 3839 C C . LYS A 1 102 ? 22.092 10.113 -7.829 1.00 0.00 102 LYS A C 3
ATOM 3840 O O . LYS A 1 102 ? 22.241 11.100 -7.048 1.00 0.00 102 LYS A O 3
ATOM 3868 N N . GLY A 1 1 ? 18.218 6.585 6.271 1.00 0.00 1 GLY A N 4
ATOM 3869 C CA . GLY A 1 1 ? 19.349 6.938 7.180 1.00 0.00 1 GLY A CA 4
ATOM 3870 C C . GLY A 1 1 ? 20.018 8.237 6.779 1.00 0.00 1 GLY A C 4
ATOM 3871 O O . GLY A 1 1 ? 20.913 8.728 7.470 1.00 0.00 1 GLY A O 4
ATOM 3874 N N . SER A 1 2 ? 19.587 8.790 5.665 1.00 0.00 2 SER A N 4
ATOM 3875 C CA . SER A 1 2 ? 20.126 10.032 5.170 1.00 0.00 2 SER A CA 4
ATOM 3876 C C . SER A 1 2 ? 18.990 10.976 4.814 1.00 0.00 2 SER A C 4
ATOM 3877 O O . SER A 1 2 ? 18.261 10.752 3.846 1.00 0.00 2 SER A O 4
ATOM 3885 N N . MET A 1 3 ? 18.826 12.014 5.607 1.00 0.00 3 MET A N 4
ATOM 3886 C CA . MET A 1 3 ? 17.765 12.967 5.380 1.00 0.00 3 MET A CA 4
ATOM 3887 C C . MET A 1 3 ? 18.173 14.346 5.853 1.00 0.00 3 MET A C 4
ATOM 3888 O O . MET A 1 3 ? 18.672 14.510 6.974 1.00 0.00 3 MET A O 4
ATOM 3902 N N . SER A 1 4 ? 17.977 15.328 4.997 1.00 0.00 4 SER A N 4
ATOM 3903 C CA . SER A 1 4 ? 18.287 16.700 5.322 1.00 0.00 4 SER A CA 4
ATOM 3904 C C . SER A 1 4 ? 17.043 17.399 5.863 1.00 0.00 4 SER A C 4
ATOM 3905 O O . SER A 1 4 ? 15.922 17.085 5.452 1.00 0.00 4 SER A O 4
ATOM 3913 N N . SER A 1 5 ? 17.240 18.317 6.796 1.00 0.00 5 SER A N 4
ATOM 3914 C CA . SER A 1 5 ? 16.142 19.066 7.379 1.00 0.00 5 SER A CA 4
ATOM 3915 C C . SER A 1 5 ? 15.450 19.923 6.320 1.00 0.00 5 SER A C 4
ATOM 3916 O O . SER A 1 5 ? 16.046 20.836 5.760 1.00 0.00 5 SER A O 4
ATOM 3924 N N . VAL A 1 6 ? 14.200 19.609 6.037 1.00 0.00 6 VAL A N 4
ATOM 3925 C CA . VAL A 1 6 ? 13.461 20.327 5.019 1.00 0.00 6 VAL A CA 4
ATOM 3926 C C . VAL A 1 6 ? 12.869 21.634 5.563 1.00 0.00 6 VAL A C 4
ATOM 3927 O O . VAL A 1 6 ? 12.800 22.637 4.850 1.00 0.00 6 VAL A O 4
ATOM 3940 N N . PHE A 1 7 ? 12.471 21.632 6.829 1.00 0.00 7 PHE A N 4
ATOM 3941 C CA . PHE A 1 7 ? 11.875 22.815 7.425 1.00 0.00 7 PHE A CA 4
ATOM 3942 C C . PHE A 1 7 ? 12.944 23.827 7.799 1.00 0.00 7 PHE A C 4
ATOM 3943 O O . PHE A 1 7 ? 14.062 23.462 8.176 1.00 0.00 7 PHE A O 4
ATOM 3960 N N . GLY A 1 8 ? 12.603 25.090 7.676 1.00 0.00 8 GLY A N 4
ATOM 3961 C CA . GLY A 1 8 ? 13.527 26.142 8.006 1.00 0.00 8 GLY A CA 4
ATOM 3962 C C . GLY A 1 8 ? 13.470 26.514 9.460 1.00 0.00 8 GLY A C 4
ATOM 3963 O O . GLY A 1 8 ? 14.387 26.220 10.225 1.00 0.00 8 GLY A O 4
ATOM 3967 N N . ALA A 1 9 ? 12.388 27.158 9.838 1.00 0.00 9 ALA A N 4
ATOM 3968 C CA . ALA A 1 9 ? 12.186 27.599 11.202 1.00 0.00 9 ALA A CA 4
ATOM 3969 C C . ALA A 1 9 ? 10.751 28.026 11.386 1.00 0.00 9 ALA A C 4
ATOM 3970 O O . ALA A 1 9 ? 10.041 27.521 12.253 1.00 0.00 9 ALA A O 4
ATOM 3977 N N . GLY A 1 10 ? 10.317 28.941 10.542 1.00 0.00 10 GLY A N 4
ATOM 3978 C CA . GLY A 1 10 ? 8.970 29.430 10.624 1.00 0.00 10 GLY A CA 4
ATOM 3979 C C . GLY A 1 10 ? 8.096 28.887 9.526 1.00 0.00 10 GLY A C 4
ATOM 3980 O O . GLY A 1 10 ? 7.433 29.649 8.824 1.00 0.00 10 GLY A O 4
ATOM 3984 N N . CYS A 1 11 ? 8.110 27.575 9.348 1.00 0.00 11 CYS A N 4
ATOM 3985 C CA . CYS A 1 11 ? 7.272 26.952 8.352 1.00 0.00 11 CYS A CA 4
ATOM 3986 C C . CYS A 1 11 ? 5.852 26.850 8.871 1.00 0.00 11 CYS A C 4
ATOM 3987 O O . CYS A 1 11 ? 5.633 26.591 10.055 1.00 0.00 11 CYS A O 4
ATOM 3994 N N . THR A 1 12 ? 4.897 27.070 8.007 1.00 0.00 12 THR A N 4
ATOM 3995 C CA . THR A 1 12 ? 3.514 27.005 8.401 1.00 0.00 12 THR A CA 4
ATOM 3996 C C . THR A 1 12 ? 2.983 25.585 8.289 1.00 0.00 12 THR A C 4
ATOM 3997 O O . THR A 1 12 ? 3.670 24.687 7.785 1.00 0.00 12 THR A O 4
ATOM 4008 N N . ASP A 1 13 ? 1.761 25.384 8.751 1.00 0.00 13 ASP A N 4
ATOM 4009 C CA . ASP A 1 13 ? 1.108 24.090 8.646 1.00 0.00 13 ASP A CA 4
ATOM 4010 C C . ASP A 1 13 ? 0.802 23.803 7.184 1.00 0.00 13 ASP A C 4
ATOM 4011 O O . ASP A 1 13 ? 0.672 22.651 6.767 1.00 0.00 13 ASP A O 4
ATOM 4020 N N . VAL A 1 14 ? 0.724 24.876 6.408 1.00 0.00 14 VAL A N 4
ATOM 4021 C CA . VAL A 1 14 ? 0.472 24.795 4.984 1.00 0.00 14 VAL A CA 4
ATOM 4022 C C . VAL A 1 14 ? 1.688 24.195 4.271 1.00 0.00 14 VAL A C 4
ATOM 4023 O O . VAL A 1 14 ? 1.557 23.551 3.228 1.00 0.00 14 VAL A O 4
ATOM 4036 N N . CYS A 1 15 ? 2.867 24.385 4.863 1.00 0.00 15 CYS A N 4
ATOM 4037 C CA . CYS A 1 15 ? 4.097 23.840 4.312 1.00 0.00 15 CYS A CA 4
ATOM 4038 C C . CYS A 1 15 ? 4.185 22.355 4.632 1.00 0.00 15 CYS A C 4
ATOM 4039 O O . CYS A 1 15 ? 4.786 21.578 3.897 1.00 0.00 15 CYS A O 4
ATOM 4046 N N . LYS A 1 16 ? 3.542 21.959 5.726 1.00 0.00 16 LYS A N 4
ATOM 4047 C CA . LYS A 1 16 ? 3.540 20.567 6.145 1.00 0.00 16 LYS A CA 4
ATOM 4048 C C . LYS A 1 16 ? 2.499 19.778 5.348 1.00 0.00 16 LYS A C 4
ATOM 4049 O O . LYS A 1 16 ? 2.294 18.585 5.583 1.00 0.00 16 LYS A O 4
ATOM 4068 N N . GLN A 1 17 ? 1.837 20.460 4.409 1.00 0.00 17 GLN A N 4
ATOM 4069 C CA . GLN A 1 17 ? 0.859 19.812 3.534 1.00 0.00 17 GLN A CA 4
ATOM 4070 C C . GLN A 1 17 ? 1.564 18.888 2.551 1.00 0.00 17 GLN A C 4
ATOM 4071 O O . GLN A 1 17 ? 2.796 18.856 2.472 1.00 0.00 17 GLN A O 4
ATOM 4085 N N . THR A 1 18 ? 0.788 18.152 1.806 1.00 0.00 18 THR A N 4
ATOM 4086 C CA . THR A 1 18 ? 1.308 17.229 0.816 1.00 0.00 18 THR A CA 4
ATOM 4087 C C . THR A 1 18 ? 0.243 16.989 -0.256 1.00 0.00 18 THR A C 4
ATOM 4088 O O . THR A 1 18 ? -0.757 16.311 -0.002 1.00 0.00 18 THR A O 4
ATOM 4099 N N . PRO A 1 19 ? 0.419 17.565 -1.462 1.00 0.00 19 PRO A N 4
ATOM 4100 C CA . PRO A 1 19 ? 1.599 18.373 -1.815 1.00 0.00 19 PRO A CA 4
ATOM 4101 C C . PRO A 1 19 ? 1.626 19.677 -1.046 1.00 0.00 19 PRO A C 4
ATOM 4102 O O . PRO A 1 19 ? 0.618 20.067 -0.445 1.00 0.00 19 PRO A O 4
ATOM 4113 N N . CYS A 1 20 ? 2.761 20.344 -1.061 1.00 0.00 20 CYS A N 4
ATOM 4114 C CA . CYS A 1 20 ? 2.923 21.568 -0.319 1.00 0.00 20 CYS A CA 4
ATOM 4115 C C . CYS A 1 20 ? 1.867 22.581 -0.727 1.00 0.00 20 CYS A C 4
ATOM 4116 O O . CYS A 1 20 ? 1.780 22.983 -1.894 1.00 0.00 20 CYS A O 4
ATOM 4123 N N . GLY A 1 21 ? 1.076 22.994 0.239 1.00 0.00 21 GLY A N 4
ATOM 4124 C CA . GLY A 1 21 ? -0.026 23.868 -0.032 1.00 0.00 21 GLY A CA 4
ATOM 4125 C C . GLY A 1 21 ? 0.399 25.280 -0.337 1.00 0.00 21 GLY A C 4
ATOM 4126 O O . GLY A 1 21 ? -0.348 26.028 -0.952 1.00 0.00 21 GLY A O 4
ATOM 4130 N N . CYS A 1 22 ? 1.610 25.645 0.065 1.00 0.00 22 CYS A N 4
ATOM 4131 C CA . CYS A 1 22 ? 2.119 26.999 -0.174 1.00 0.00 22 CYS A CA 4
ATOM 4132 C C . CYS A 1 22 ? 2.205 27.305 -1.670 1.00 0.00 22 CYS A C 4
ATOM 4133 O O . CYS A 1 22 ? 2.191 28.464 -2.079 1.00 0.00 22 CYS A O 4
ATOM 4140 N N . ALA A 1 23 ? 2.267 26.260 -2.481 1.00 0.00 23 ALA A N 4
ATOM 4141 C CA . ALA A 1 23 ? 2.387 26.421 -3.918 1.00 0.00 23 ALA A CA 4
ATOM 4142 C C . ALA A 1 23 ? 1.071 26.859 -4.558 1.00 0.00 23 ALA A C 4
ATOM 4143 O O . ALA A 1 23 ? 1.063 27.384 -5.669 1.00 0.00 23 ALA A O 4
ATOM 4150 N N . THR A 1 24 ? -0.036 26.650 -3.861 1.00 0.00 24 THR A N 4
ATOM 4151 C CA . THR A 1 24 ? -1.332 27.026 -4.403 1.00 0.00 24 THR A CA 4
ATOM 4152 C C . THR A 1 24 ? -2.115 27.928 -3.438 1.00 0.00 24 THR A C 4
ATOM 4153 O O . THR A 1 24 ? -3.042 28.628 -3.848 1.00 0.00 24 THR A O 4
ATOM 4164 N N . SER A 1 25 ? -1.733 27.921 -2.173 1.00 0.00 25 SER A N 4
ATOM 4165 C CA . SER A 1 25 ? -2.423 28.712 -1.166 1.00 0.00 25 SER A CA 4
ATOM 4166 C C . SER A 1 25 ? -1.572 29.909 -0.741 1.00 0.00 25 SER A C 4
ATOM 4167 O O . SER A 1 25 ? -1.982 30.711 0.106 1.00 0.00 25 SER A O 4
ATOM 4175 N N . GLY A 1 26 ? -0.398 30.033 -1.334 1.00 0.00 26 GLY A N 4
ATOM 4176 C CA . GLY A 1 26 ? 0.480 31.124 -0.993 1.00 0.00 26 GLY A CA 4
ATOM 4177 C C . GLY A 1 26 ? 1.429 30.749 0.118 1.00 0.00 26 GLY A C 4
ATOM 4178 O O . GLY A 1 26 ? 1.044 30.065 1.067 1.00 0.00 26 GLY A O 4
ATOM 4182 N N . CYS A 1 27 ? 2.662 31.179 -0.003 1.00 0.00 27 CYS A N 4
ATOM 4183 C CA . CYS A 1 27 ? 3.672 30.878 0.987 1.00 0.00 27 CYS A CA 4
ATOM 4184 C C . CYS A 1 27 ? 3.610 31.862 2.153 1.00 0.00 27 CYS A C 4
ATOM 4185 O O . CYS A 1 27 ? 3.139 32.989 2.000 1.00 0.00 27 CYS A O 4
ATOM 4192 N N . ASN A 1 28 ? 4.091 31.432 3.313 1.00 0.00 28 ASN A N 4
ATOM 4193 C CA . ASN A 1 28 ? 4.082 32.277 4.502 1.00 0.00 28 ASN A CA 4
ATOM 4194 C C . ASN A 1 28 ? 5.264 31.928 5.433 1.00 0.00 28 ASN A C 4
ATOM 4195 O O . ASN A 1 28 ? 5.295 32.326 6.600 1.00 0.00 28 ASN A O 4
ATOM 4206 N N . CYS A 1 29 ? 6.242 31.197 4.908 1.00 0.00 29 CYS A N 4
ATOM 4207 C CA . CYS A 1 29 ? 7.391 30.770 5.709 1.00 0.00 29 CYS A CA 4
ATOM 4208 C C . CYS A 1 29 ? 8.487 31.832 5.745 1.00 0.00 29 CYS A C 4
ATOM 4209 O O . CYS A 1 29 ? 8.315 32.942 5.230 1.00 0.00 29 CYS A O 4
ATOM 4216 N N . THR A 1 30 ? 9.605 31.482 6.367 1.00 0.00 30 THR A N 4
ATOM 4217 C CA . THR A 1 30 ? 10.751 32.358 6.439 1.00 0.00 30 THR A CA 4
ATOM 4218 C C . THR A 1 30 ? 11.823 31.906 5.439 1.00 0.00 30 THR A C 4
ATOM 4219 O O . THR A 1 30 ? 11.697 30.840 4.828 1.00 0.00 30 THR A O 4
ATOM 4230 N N . ASP A 1 31 ? 12.882 32.699 5.292 1.00 0.00 31 ASP A N 4
ATOM 4231 C CA . ASP A 1 31 ? 13.953 32.400 4.326 1.00 0.00 31 ASP A CA 4
ATOM 4232 C C . ASP A 1 31 ? 14.714 31.125 4.693 1.00 0.00 31 ASP A C 4
ATOM 4233 O O . ASP A 1 31 ? 15.312 30.480 3.833 1.00 0.00 31 ASP A O 4
ATOM 4242 N N . ASP A 1 32 ? 14.668 30.751 5.966 1.00 0.00 32 ASP A N 4
ATOM 4243 C CA . ASP A 1 32 ? 15.366 29.555 6.443 1.00 0.00 32 ASP A CA 4
ATOM 4244 C C . ASP A 1 32 ? 14.780 28.293 5.833 1.00 0.00 32 ASP A C 4
ATOM 4245 O O . ASP A 1 32 ? 15.418 27.243 5.835 1.00 0.00 32 ASP A O 4
ATOM 4254 N N . CYS A 1 33 ? 13.561 28.406 5.321 1.00 0.00 33 CYS A N 4
ATOM 4255 C CA . CYS A 1 33 ? 12.859 27.282 4.726 1.00 0.00 33 CYS A CA 4
ATOM 4256 C C . CYS A 1 33 ? 13.674 26.658 3.591 1.00 0.00 33 CYS A C 4
ATOM 4257 O O . CYS A 1 33 ? 13.911 27.291 2.557 1.00 0.00 33 CYS A O 4
ATOM 4264 N N . LYS A 1 34 ? 14.111 25.420 3.801 1.00 0.00 34 LYS A N 4
ATOM 4265 C CA . LYS A 1 34 ? 14.882 24.701 2.801 1.00 0.00 34 LYS A CA 4
ATOM 4266 C C . LYS A 1 34 ? 13.981 23.770 2.000 1.00 0.00 34 LYS A C 4
ATOM 4267 O O . LYS A 1 34 ? 14.462 22.899 1.266 1.00 0.00 34 LYS A O 4
ATOM 4286 N N . CYS A 1 35 ? 12.667 23.952 2.136 1.00 0.00 35 CYS A N 4
ATOM 4287 C CA . CYS A 1 35 ? 11.728 23.137 1.401 1.00 0.00 35 CYS A CA 4
ATOM 4288 C C . CYS A 1 35 ? 11.745 23.516 -0.051 1.00 0.00 35 CYS A C 4
ATOM 4289 O O . CYS A 1 35 ? 11.348 24.620 -0.432 1.00 0.00 35 CYS A O 4
ATOM 4296 N N . GLN A 1 36 ? 12.203 22.602 -0.862 1.00 0.00 36 GLN A N 4
ATOM 4297 C CA . GLN A 1 36 ? 12.282 22.821 -2.280 1.00 0.00 36 GLN A CA 4
ATOM 4298 C C . GLN A 1 36 ? 10.892 22.763 -2.930 1.00 0.00 36 GLN A C 4
ATOM 4299 O O . GLN A 1 36 ? 10.750 22.981 -4.136 1.00 0.00 36 GLN A O 4
ATOM 4313 N N . SER A 1 37 ? 9.873 22.501 -2.126 1.00 0.00 37 SER A N 4
ATOM 4314 C CA . SER A 1 37 ? 8.525 22.378 -2.628 1.00 0.00 37 SER A CA 4
ATOM 4315 C C . SER A 1 37 ? 7.834 23.742 -2.738 1.00 0.00 37 SER A C 4
ATOM 4316 O O . SER A 1 37 ? 7.275 24.064 -3.788 1.00 0.00 37 SER A O 4
ATOM 4324 N N . CYS A 1 38 ? 7.875 24.558 -1.675 1.00 0.00 38 CYS A N 4
ATOM 4325 C CA . CYS A 1 38 ? 7.232 25.861 -1.746 1.00 0.00 38 CYS A CA 4
ATOM 4326 C C . CYS A 1 38 ? 8.179 26.895 -2.335 1.00 0.00 38 CYS A C 4
ATOM 4327 O O . CYS A 1 38 ? 7.770 27.984 -2.724 1.00 0.00 38 CYS A O 4
ATOM 4334 N N . LYS A 1 39 ? 9.454 26.532 -2.407 1.00 0.00 39 LYS A N 4
ATOM 4335 C CA . LYS A 1 39 ? 10.466 27.363 -3.049 1.00 0.00 39 LYS A CA 4
ATOM 4336 C C . LYS A 1 39 ? 10.764 26.796 -4.428 1.00 0.00 39 LYS A C 4
ATOM 4337 O O . LYS A 1 39 ? 11.901 26.824 -4.902 1.00 0.00 39 LYS A O 4
ATOM 4356 N N . TYR A 1 40 ? 9.720 26.278 -5.069 1.00 0.00 40 TYR A N 4
ATOM 4357 C CA . TYR A 1 40 ? 9.843 25.685 -6.386 1.00 0.00 40 TYR A CA 4
ATOM 4358 C C . TYR A 1 40 ? 10.250 26.732 -7.416 1.00 0.00 40 TYR A C 4
ATOM 4359 O O . TYR A 1 40 ? 10.028 27.926 -7.226 1.00 0.00 40 TYR A O 4
ATOM 4377 N N . GLY A 1 41 ? 10.840 26.276 -8.496 1.00 0.00 41 GLY A N 4
ATOM 4378 C CA . GLY A 1 41 ? 11.329 27.176 -9.510 1.00 0.00 41 GLY A CA 4
ATOM 4379 C C . GLY A 1 41 ? 12.757 26.858 -9.820 1.00 0.00 41 GLY A C 4
ATOM 4380 O O . GLY A 1 41 ? 13.170 26.845 -10.972 1.00 0.00 41 GLY A O 4
ATOM 4384 N N . ALA A 1 42 ? 13.503 26.532 -8.770 1.00 0.00 42 ALA A N 4
ATOM 4385 C CA . ALA A 1 42 ? 14.900 26.148 -8.890 1.00 0.00 42 ALA A CA 4
ATOM 4386 C C . ALA A 1 42 ? 14.998 24.666 -9.242 1.00 0.00 42 ALA A C 4
ATOM 4387 O O . ALA A 1 42 ? 16.055 24.052 -9.147 1.00 0.00 42 ALA A O 4
ATOM 4394 N N . GLY A 1 43 ? 13.883 24.109 -9.667 1.00 0.00 43 GLY A N 4
ATOM 4395 C CA . GLY A 1 43 ? 13.838 22.722 -10.014 1.00 0.00 43 GLY A CA 4
ATOM 4396 C C . GLY A 1 43 ? 12.911 22.419 -11.170 1.00 0.00 43 GLY A C 4
ATOM 4397 O O . GLY A 1 43 ? 12.853 21.292 -11.625 1.00 0.00 43 GLY A O 4
ATOM 4401 N N . CYS A 1 44 ? 12.229 23.429 -11.679 1.00 0.00 44 CYS A N 4
ATOM 4402 C CA . CYS A 1 44 ? 11.241 23.211 -12.734 1.00 0.00 44 CYS A CA 4
ATOM 4403 C C . CYS A 1 44 ? 11.312 24.250 -13.826 1.00 0.00 44 CYS A C 4
ATOM 4404 O O . CYS A 1 44 ? 12.074 25.215 -13.747 1.00 0.00 44 CYS A O 4
ATOM 4411 N N . THR A 1 45 ? 10.501 24.029 -14.837 1.00 0.00 45 THR A N 4
ATOM 4412 C CA . THR A 1 45 ? 10.346 24.929 -15.942 1.00 0.00 45 THR A CA 4
ATOM 4413 C C . THR A 1 45 ? 8.856 25.060 -16.241 1.00 0.00 45 THR A C 4
ATOM 4414 O O . THR A 1 45 ? 8.042 24.281 -15.724 1.00 0.00 45 THR A O 4
ATOM 4425 N N . ASP A 1 46 ? 8.499 26.013 -17.064 1.00 0.00 46 ASP A N 4
ATOM 4426 C CA . ASP A 1 46 ? 7.097 26.223 -17.416 1.00 0.00 46 ASP A CA 4
ATOM 4427 C C . ASP A 1 46 ? 6.612 25.109 -18.321 1.00 0.00 46 ASP A C 4
ATOM 4428 O O . ASP A 1 46 ? 5.423 24.808 -18.373 1.00 0.00 46 ASP A O 4
ATOM 4437 N N . THR A 1 47 ? 7.548 24.483 -19.005 1.00 0.00 47 THR A N 4
ATOM 4438 C CA . THR A 1 47 ? 7.250 23.405 -19.921 1.00 0.00 47 THR A CA 4
ATOM 4439 C C . THR A 1 47 ? 6.828 22.129 -19.165 1.00 0.00 47 THR A C 4
ATOM 4440 O O . THR A 1 47 ? 6.202 21.239 -19.732 1.00 0.00 47 THR A O 4
ATOM 4451 N N . CYS A 1 48 ? 7.145 22.065 -17.886 1.00 0.00 48 CYS A N 4
ATOM 4452 C CA . CYS A 1 48 ? 6.804 20.902 -17.078 1.00 0.00 48 CYS A CA 4
ATOM 4453 C C . CYS A 1 48 ? 5.405 21.047 -16.468 1.00 0.00 48 CYS A C 4
ATOM 4454 O O . CYS A 1 48 ? 4.660 20.076 -16.357 1.00 0.00 48 CYS A O 4
ATOM 4461 N N . LYS A 1 49 ? 5.037 22.275 -16.122 1.00 0.00 49 LYS A N 4
ATOM 4462 C CA . LYS A 1 49 ? 3.759 22.539 -15.447 1.00 0.00 49 LYS A CA 4
ATOM 4463 C C . LYS A 1 49 ? 2.599 22.667 -16.440 1.00 0.00 49 LYS A C 4
ATOM 4464 O O . LYS A 1 49 ? 1.487 23.035 -16.056 1.00 0.00 49 LYS A O 4
ATOM 4483 N N . GLN A 1 50 ? 2.861 22.360 -17.704 1.00 0.00 50 GLN A N 4
ATOM 4484 C CA . GLN A 1 50 ? 1.847 22.478 -18.754 1.00 0.00 50 GLN A CA 4
ATOM 4485 C C . GLN A 1 50 ? 0.645 21.580 -18.483 1.00 0.00 50 GLN A C 4
ATOM 4486 O O . GLN A 1 50 ? -0.475 21.893 -18.888 1.00 0.00 50 GLN A O 4
ATOM 4500 N N . THR A 1 51 ? 0.898 20.462 -17.808 1.00 0.00 51 THR A N 4
ATOM 4501 C CA . THR A 1 51 ? -0.138 19.491 -17.456 1.00 0.00 51 THR A CA 4
ATOM 4502 C C . THR A 1 51 ? -0.649 18.747 -18.704 1.00 0.00 51 THR A C 4
ATOM 4503 O O . THR A 1 51 ? -1.356 19.318 -19.536 1.00 0.00 51 THR A O 4
ATOM 4514 N N . PRO A 1 52 ? -0.275 17.460 -18.859 1.00 0.00 52 PRO A N 4
ATOM 4515 C CA . PRO A 1 52 ? 0.574 16.745 -17.894 1.00 0.00 52 PRO A CA 4
ATOM 4516 C C . PRO A 1 52 ? 1.977 17.322 -17.863 1.00 0.00 52 PRO A C 4
ATOM 4517 O O . PRO A 1 52 ? 2.441 17.797 -16.830 1.00 0.00 52 PRO A O 4
ATOM 4528 N N . CYS A 1 53 ? 2.626 17.311 -19.009 1.00 0.00 53 CYS A N 4
ATOM 4529 C CA . CYS A 1 53 ? 3.952 17.840 -19.139 1.00 0.00 53 CYS A CA 4
ATOM 4530 C C . CYS A 1 53 ? 4.281 18.062 -20.611 1.00 0.00 53 CYS A C 4
ATOM 4531 O O . CYS A 1 53 ? 3.875 17.273 -21.467 1.00 0.00 53 CYS A O 4
ATOM 4538 N N . GLY A 1 54 ? 4.981 19.143 -20.910 1.00 0.00 54 GLY A N 4
ATOM 4539 C CA . GLY A 1 54 ? 5.358 19.417 -22.276 1.00 0.00 54 GLY A CA 4
ATOM 4540 C C . GLY A 1 54 ? 6.832 19.179 -22.531 1.00 0.00 54 GLY A C 4
ATOM 4541 O O . GLY A 1 54 ? 7.296 19.306 -23.664 1.00 0.00 54 GLY A O 4
ATOM 4545 N N . CYS A 1 55 ? 7.578 18.846 -21.477 1.00 0.00 55 CYS A N 4
ATOM 4546 C CA . CYS A 1 55 ? 9.002 18.599 -21.599 1.00 0.00 55 CYS A CA 4
ATOM 4547 C C . CYS A 1 55 ? 9.276 17.341 -22.420 1.00 0.00 55 CYS A C 4
ATOM 4548 O O . CYS A 1 55 ? 9.702 17.422 -23.573 1.00 0.00 55 CYS A O 4
ATOM 4555 N N . GLY A 1 56 ? 9.011 16.182 -21.827 1.00 0.00 56 GLY A N 4
ATOM 4556 C CA . GLY A 1 56 ? 9.284 14.923 -22.495 1.00 0.00 56 GLY A CA 4
ATOM 4557 C C . GLY A 1 56 ? 10.763 14.759 -22.794 1.00 0.00 56 GLY A C 4
ATOM 4558 O O . GLY A 1 56 ? 11.578 14.633 -21.877 1.00 0.00 56 GLY A O 4
ATOM 4562 N N . SER A 1 57 ? 11.111 14.782 -24.068 1.00 0.00 57 SER A N 4
ATOM 4563 C CA . SER A 1 57 ? 12.498 14.676 -24.488 1.00 0.00 57 SER A CA 4
ATOM 4564 C C . SER A 1 57 ? 13.122 16.066 -24.606 1.00 0.00 57 SER A C 4
ATOM 4565 O O . SER A 1 57 ? 14.337 16.213 -24.760 1.00 0.00 57 SER A O 4
ATOM 4573 N N . GLY A 1 58 ? 12.276 17.075 -24.510 1.00 0.00 58 GLY A N 4
ATOM 4574 C CA . GLY A 1 58 ? 12.719 18.448 -24.597 1.00 0.00 58 GLY A CA 4
ATOM 4575 C C . GLY A 1 58 ? 12.500 19.146 -23.285 1.00 0.00 58 GLY A C 4
ATOM 4576 O O . GLY A 1 58 ? 11.664 20.041 -23.175 1.00 0.00 58 GLY A O 4
ATOM 4580 N N . CYS A 1 59 ? 13.232 18.714 -22.292 1.00 0.00 59 CYS A N 4
ATOM 4581 C CA . CYS A 1 59 ? 13.094 19.220 -20.948 1.00 0.00 59 CYS A CA 4
ATOM 4582 C C . CYS A 1 59 ? 13.929 20.477 -20.727 1.00 0.00 59 CYS A C 4
ATOM 4583 O O . CYS A 1 59 ? 15.075 20.562 -21.172 1.00 0.00 59 CYS A O 4
ATOM 4590 N N . ASN A 1 60 ? 13.348 21.444 -20.025 1.00 0.00 60 ASN A N 4
ATOM 4591 C CA . ASN A 1 60 ? 14.011 22.722 -19.766 1.00 0.00 60 ASN A CA 4
ATOM 4592 C C . ASN A 1 60 ? 14.069 23.027 -18.278 1.00 0.00 60 ASN A C 4
ATOM 4593 O O . ASN A 1 60 ? 14.251 24.176 -17.880 1.00 0.00 60 ASN A O 4
ATOM 4604 N N . CYS A 1 61 ? 13.920 22.004 -17.457 1.00 0.00 61 CYS A N 4
ATOM 4605 C CA . CYS A 1 61 ? 13.924 22.184 -16.007 1.00 0.00 61 CYS A CA 4
ATOM 4606 C C . CYS A 1 61 ? 15.298 22.554 -15.462 1.00 0.00 61 CYS A C 4
ATOM 4607 O O . CYS A 1 61 ? 16.256 22.746 -16.213 1.00 0.00 61 CYS A O 4
ATOM 4614 N N . LYS A 1 62 ? 15.382 22.643 -14.145 1.00 0.00 62 LYS A N 4
ATOM 4615 C CA . LYS A 1 62 ? 16.603 23.038 -13.481 1.00 0.00 62 LYS A CA 4
ATOM 4616 C C . LYS A 1 62 ? 17.355 21.818 -12.980 1.00 0.00 62 LYS A C 4
ATOM 4617 O O . LYS A 1 62 ? 18.287 21.349 -13.625 1.00 0.00 62 LYS A O 4
ATOM 4636 N N . GLU A 1 63 ? 16.932 21.298 -11.834 1.00 0.00 63 GLU A N 4
ATOM 4637 C CA . GLU A 1 63 ? 17.556 20.123 -11.251 1.00 0.00 63 GLU A CA 4
ATOM 4638 C C . GLU A 1 63 ? 16.673 19.506 -10.178 1.00 0.00 63 GLU A C 4
ATOM 4639 O O . GLU A 1 63 ? 16.623 18.307 -10.037 1.00 0.00 63 GLU A O 4
ATOM 4651 N N . ASP A 1 64 ? 15.973 20.324 -9.420 1.00 0.00 64 ASP A N 4
ATOM 4652 C CA . ASP A 1 64 ? 15.105 19.786 -8.373 1.00 0.00 64 ASP A CA 4
ATOM 4653 C C . ASP A 1 64 ? 13.711 19.471 -8.919 1.00 0.00 64 ASP A C 4
ATOM 4654 O O . ASP A 1 64 ? 12.710 20.001 -8.443 1.00 0.00 64 ASP A O 4
ATOM 4663 N N . CYS A 1 65 ? 13.659 18.640 -9.939 1.00 0.00 65 CYS A N 4
ATOM 4664 C CA . CYS A 1 65 ? 12.389 18.229 -10.522 1.00 0.00 65 CYS A CA 4
ATOM 4665 C C . CYS A 1 65 ? 11.988 16.865 -9.990 1.00 0.00 65 CYS A C 4
ATOM 4666 O O . CYS A 1 65 ? 12.839 15.980 -9.829 1.00 0.00 65 CYS A O 4
ATOM 4673 N N . ARG A 1 66 ? 10.701 16.689 -9.716 1.00 0.00 66 ARG A N 4
ATOM 4674 C CA . ARG A 1 66 ? 10.205 15.426 -9.195 1.00 0.00 66 ARG A CA 4
ATOM 4675 C C . ARG A 1 66 ? 9.279 14.750 -10.200 1.00 0.00 66 ARG A C 4
ATOM 4676 O O . ARG A 1 66 ? 8.665 13.726 -9.905 1.00 0.00 66 ARG A O 4
ATOM 4697 N N . CYS A 1 67 ? 9.184 15.321 -11.394 1.00 0.00 67 CYS A N 4
ATOM 4698 C CA . CYS A 1 67 ? 8.368 14.733 -12.437 1.00 0.00 67 CYS A CA 4
ATOM 4699 C C . CYS A 1 67 ? 9.151 13.649 -13.150 1.00 0.00 67 CYS A C 4
ATOM 4700 O O . CYS A 1 67 ? 10.224 13.899 -13.700 1.00 0.00 67 CYS A O 4
ATOM 4707 N N . GLN A 1 68 ? 8.607 12.453 -13.151 1.00 0.00 68 GLN A N 4
ATOM 4708 C CA . GLN A 1 68 ? 9.273 11.304 -13.749 1.00 0.00 68 GLN A CA 4
ATOM 4709 C C . GLN A 1 68 ? 8.988 11.209 -15.246 1.00 0.00 68 GLN A C 4
ATOM 4710 O O . GLN A 1 68 ? 9.381 10.245 -15.898 1.00 0.00 68 GLN A O 4
ATOM 4724 N N . SER A 1 69 ? 8.316 12.209 -15.792 1.00 0.00 69 SER A N 4
ATOM 4725 C CA . SER A 1 69 ? 7.978 12.193 -17.194 1.00 0.00 69 SER A CA 4
ATOM 4726 C C . SER A 1 69 ? 9.122 12.770 -18.008 1.00 0.00 69 SER A C 4
ATOM 4727 O O . SER A 1 69 ? 9.499 12.225 -19.048 1.00 0.00 69 SER A O 4
ATOM 4735 N N . CYS A 1 70 ? 9.695 13.854 -17.523 1.00 0.00 70 CYS A N 4
ATOM 4736 C CA . CYS A 1 70 ? 10.766 14.512 -18.232 1.00 0.00 70 CYS A CA 4
ATOM 4737 C C . CYS A 1 70 ? 12.134 14.192 -17.638 1.00 0.00 70 CYS A C 4
ATOM 4738 O O . CYS A 1 70 ? 13.127 14.109 -18.366 1.00 0.00 70 CYS A O 4
ATOM 4745 N N . SER A 1 71 ? 12.186 14.011 -16.321 1.00 0.00 71 SER A N 4
ATOM 4746 C CA . SER A 1 71 ? 13.438 13.702 -15.643 1.00 0.00 71 SER A CA 4
ATOM 4747 C C . SER A 1 71 ? 13.994 12.353 -16.093 1.00 0.00 71 SER A C 4
ATOM 4748 O O . SER A 1 71 ? 13.249 11.494 -16.586 1.00 0.00 71 SER A O 4
ATOM 4756 N N . THR A 1 72 ? 15.299 12.179 -15.928 1.00 0.00 72 THR A N 4
ATOM 4757 C CA . THR A 1 72 ? 15.965 10.948 -16.314 1.00 0.00 72 THR A CA 4
ATOM 4758 C C . THR A 1 72 ? 15.419 9.753 -15.543 1.00 0.00 72 THR A C 4
ATOM 4759 O O . THR A 1 72 ? 15.103 9.847 -14.347 1.00 0.00 72 THR A O 4
ATOM 4770 N N . ALA A 1 73 ? 15.289 8.646 -16.244 1.00 0.00 73 ALA A N 4
ATOM 4771 C CA . ALA A 1 73 ? 14.769 7.430 -15.680 1.00 0.00 73 ALA A CA 4
ATOM 4772 C C . ALA A 1 73 ? 15.740 6.825 -14.686 1.00 0.00 73 ALA A C 4
ATOM 4773 O O . ALA A 1 73 ? 16.903 6.576 -15.010 1.00 0.00 73 ALA A O 4
ATOM 4780 N N . CYS A 1 74 ? 15.261 6.628 -13.467 1.00 0.00 74 CYS A N 4
ATOM 4781 C CA . CYS A 1 74 ? 16.046 5.988 -12.408 1.00 0.00 74 CYS A CA 4
ATOM 4782 C C . CYS A 1 74 ? 16.652 4.672 -12.873 1.00 0.00 74 CYS A C 4
ATOM 4783 O O . CYS A 1 74 ? 16.023 3.907 -13.608 1.00 0.00 74 CYS A O 4
ATOM 4790 N N . LYS A 1 75 ? 17.864 4.411 -12.424 1.00 0.00 75 LYS A N 4
ATOM 4791 C CA . LYS A 1 75 ? 18.583 3.179 -12.766 1.00 0.00 75 LYS A CA 4
ATOM 4792 C C . LYS A 1 75 ? 18.154 2.028 -11.867 1.00 0.00 75 LYS A C 4
ATOM 4793 O O . LYS A 1 75 ? 18.857 1.020 -11.747 1.00 0.00 75 LYS A O 4
ATOM 4812 N N . CYS A 1 76 ? 17.009 2.167 -11.254 1.00 0.00 76 CYS A N 4
ATOM 4813 C CA . CYS A 1 76 ? 16.533 1.171 -10.342 1.00 0.00 76 CYS A CA 4
ATOM 4814 C C . CYS A 1 76 ? 15.673 0.140 -11.053 1.00 0.00 76 CYS A C 4
ATOM 4815 O O . CYS A 1 76 ? 14.882 0.478 -11.936 1.00 0.00 76 CYS A O 4
ATOM 4822 N N . ALA A 1 77 ? 15.843 -1.113 -10.656 1.00 0.00 77 ALA A N 4
ATOM 4823 C CA . ALA A 1 77 ? 15.084 -2.229 -11.191 1.00 0.00 77 ALA A CA 4
ATOM 4824 C C . ALA A 1 77 ? 15.461 -3.500 -10.448 1.00 0.00 77 ALA A C 4
ATOM 4825 O O . ALA A 1 77 ? 16.628 -3.690 -10.105 1.00 0.00 77 ALA A O 4
ATOM 4832 N N . ALA A 1 78 ? 14.467 -4.337 -10.168 1.00 0.00 78 ALA A N 4
ATOM 4833 C CA . ALA A 1 78 ? 14.675 -5.625 -9.497 1.00 0.00 78 ALA A CA 4
ATOM 4834 C C . ALA A 1 78 ? 15.375 -5.464 -8.143 1.00 0.00 78 ALA A C 4
ATOM 4835 O O . ALA A 1 78 ? 16.322 -6.189 -7.829 1.00 0.00 78 ALA A O 4
ATOM 4842 N N . GLY A 1 79 ? 14.889 -4.533 -7.342 1.00 0.00 79 GLY A N 4
ATOM 4843 C CA . GLY A 1 79 ? 15.472 -4.301 -6.034 1.00 0.00 79 GLY A CA 4
ATOM 4844 C C . GLY A 1 79 ? 16.837 -3.656 -6.117 1.00 0.00 79 GLY A C 4
ATOM 4845 O O . GLY A 1 79 ? 17.821 -4.204 -5.628 1.00 0.00 79 GLY A O 4
ATOM 4849 N N . SER A 1 80 ? 16.899 -2.485 -6.723 1.00 0.00 80 SER A N 4
ATOM 4850 C CA . SER A 1 80 ? 18.160 -1.797 -6.889 1.00 0.00 80 SER A CA 4
ATOM 4851 C C . SER A 1 80 ? 18.043 -0.321 -6.483 1.00 0.00 80 SER A C 4
ATOM 4852 O O . SER A 1 80 ? 18.861 0.510 -6.880 1.00 0.00 80 SER A O 4
ATOM 4860 N N . CYS A 1 81 ? 17.034 0.001 -5.685 1.00 0.00 81 CYS A N 4
ATOM 4861 C CA . CYS A 1 81 ? 16.854 1.367 -5.228 1.00 0.00 81 CYS A CA 4
ATOM 4862 C C . CYS A 1 81 ? 17.766 1.635 -4.042 1.00 0.00 81 CYS A C 4
ATOM 4863 O O . CYS A 1 81 ? 18.040 0.733 -3.239 1.00 0.00 81 CYS A O 4
ATOM 4870 N N . LYS A 1 82 ? 18.237 2.861 -3.926 1.00 0.00 82 LYS A N 4
ATOM 4871 C CA . LYS A 1 82 ? 19.143 3.216 -2.851 1.00 0.00 82 LYS A CA 4
ATOM 4872 C C . LYS A 1 82 ? 18.857 4.613 -2.305 1.00 0.00 82 LYS A C 4
ATOM 4873 O O . LYS A 1 82 ? 19.717 5.224 -1.679 1.00 0.00 82 LYS A O 4
ATOM 4892 N N . CYS A 1 83 ? 17.649 5.116 -2.531 1.00 0.00 83 CYS A N 4
ATOM 4893 C CA . CYS A 1 83 ? 17.296 6.432 -2.020 1.00 0.00 83 CYS A CA 4
ATOM 4894 C C . CYS A 1 83 ? 16.650 6.309 -0.652 1.00 0.00 83 CYS A C 4
ATOM 4895 O O . CYS A 1 83 ? 16.821 7.174 0.212 1.00 0.00 83 CYS A O 4
ATOM 4902 N N . GLY A 1 84 ? 15.918 5.223 -0.459 1.00 0.00 84 GLY A N 4
ATOM 4903 C CA . GLY A 1 84 ? 15.254 4.996 0.805 1.00 0.00 84 GLY A CA 4
ATOM 4904 C C . GLY A 1 84 ? 13.787 4.679 0.628 1.00 0.00 84 GLY A C 4
ATOM 4905 O O . GLY A 1 84 ? 13.157 4.101 1.516 1.00 0.00 84 GLY A O 4
ATOM 4909 N N . LYS A 1 85 ? 13.238 5.057 -0.518 1.00 0.00 85 LYS A N 4
ATOM 4910 C CA . LYS A 1 85 ? 11.830 4.799 -0.812 1.00 0.00 85 LYS A CA 4
ATOM 4911 C C . LYS A 1 85 ? 11.653 3.399 -1.338 1.00 0.00 85 LYS A C 4
ATOM 4912 O O . LYS A 1 85 ? 10.712 2.695 -0.969 1.00 0.00 85 LYS A O 4
ATOM 4931 N N . GLY A 1 86 ? 12.554 3.008 -2.207 1.00 0.00 86 GLY A N 4
ATOM 4932 C CA . GLY A 1 86 ? 12.480 1.698 -2.804 1.00 0.00 86 GLY A CA 4
ATOM 4933 C C . GLY A 1 86 ? 11.502 1.667 -3.954 1.00 0.00 86 GLY A C 4
ATOM 4934 O O . GLY A 1 86 ? 10.583 0.850 -3.976 1.00 0.00 86 GLY A O 4
ATOM 4938 N N . CYS A 1 87 ? 11.691 2.563 -4.913 1.00 0.00 87 CYS A N 4
ATOM 4939 C CA . CYS A 1 87 ? 10.795 2.646 -6.054 1.00 0.00 87 CYS A CA 4
ATOM 4940 C C . CYS A 1 87 ? 11.094 1.549 -7.067 1.00 0.00 87 CYS A C 4
ATOM 4941 O O . CYS A 1 87 ? 10.181 0.981 -7.665 1.00 0.00 87 CYS A O 4
ATOM 4948 N N . THR A 1 88 ? 12.384 1.252 -7.242 1.00 0.00 88 THR A N 4
ATOM 4949 C CA . THR A 1 88 ? 12.860 0.192 -8.147 1.00 0.00 88 THR A CA 4
ATOM 4950 C C . THR A 1 88 ? 12.309 0.332 -9.563 1.00 0.00 88 THR A C 4
ATOM 4951 O O . THR A 1 88 ? 11.877 -0.644 -10.171 1.00 0.00 88 THR A O 4
ATOM 4962 N N . GLY A 1 89 ? 12.358 1.541 -10.085 1.00 0.00 89 GLY A N 4
ATOM 4963 C CA . GLY A 1 89 ? 11.860 1.784 -11.422 1.00 0.00 89 GLY A CA 4
ATOM 4964 C C . GLY A 1 89 ? 11.344 3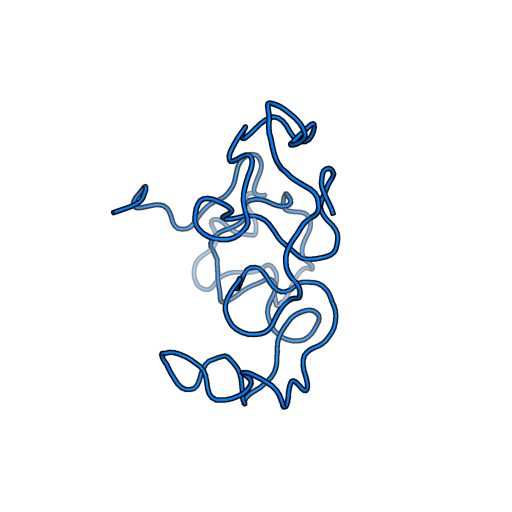.194 -11.589 1.00 0.00 89 GLY A C 4
ATOM 4965 O O . GLY A 1 89 ? 10.715 3.733 -10.679 1.00 0.00 89 GLY A O 4
ATOM 4969 N N . PRO A 1 90 ? 11.574 3.816 -12.760 1.00 0.00 90 PRO A N 4
ATOM 4970 C CA . PRO A 1 90 ? 11.171 5.211 -13.015 1.00 0.00 90 PRO A CA 4
ATOM 4971 C C . PRO A 1 90 ? 9.654 5.398 -13.105 1.00 0.00 90 PRO A C 4
ATOM 4972 O O . PRO A 1 90 ? 9.158 6.514 -13.021 1.00 0.00 90 PRO A O 4
ATOM 4983 N N . ASP A 1 91 ? 8.927 4.308 -13.276 1.00 0.00 91 ASP A N 4
ATOM 4984 C CA . ASP A 1 91 ? 7.478 4.383 -13.385 1.00 0.00 91 ASP A CA 4
ATOM 4985 C C . ASP A 1 91 ? 6.825 4.231 -12.027 1.00 0.00 91 ASP A C 4
ATOM 4986 O O . ASP A 1 91 ? 5.670 4.615 -11.832 1.00 0.00 91 ASP A O 4
ATOM 4995 N N . SER A 1 92 ? 7.570 3.695 -11.084 1.00 0.00 92 SER A N 4
ATOM 4996 C CA . SER A 1 92 ? 7.048 3.430 -9.764 1.00 0.00 92 SER A CA 4
ATOM 4997 C C . SER A 1 92 ? 7.534 4.472 -8.766 1.00 0.00 92 SER A C 4
ATOM 4998 O O . SER A 1 92 ? 7.155 4.444 -7.591 1.00 0.00 92 SER A O 4
ATOM 5006 N N . CYS A 1 93 ? 8.358 5.393 -9.225 1.00 0.00 93 CYS A N 4
ATOM 5007 C CA . CYS A 1 93 ? 8.897 6.399 -8.345 1.00 0.00 93 CYS A CA 4
ATOM 5008 C C . CYS A 1 93 ? 8.181 7.717 -8.522 1.00 0.00 93 CYS A C 4
ATOM 5009 O O . CYS A 1 93 ? 7.501 7.939 -9.528 1.00 0.00 93 CYS A O 4
ATOM 5016 N N . LYS A 1 94 ? 8.318 8.570 -7.528 1.00 0.00 94 LYS A N 4
ATOM 5017 C CA . LYS A 1 94 ? 7.773 9.913 -7.553 1.00 0.00 94 LYS A CA 4
ATOM 5018 C C . LYS A 1 94 ? 8.678 10.837 -6.762 1.00 0.00 94 LYS A C 4
ATOM 5019 O O . LYS A 1 94 ? 8.250 11.876 -6.256 1.00 0.00 94 LYS A O 4
ATOM 5038 N N . CYS A 1 95 ? 9.939 10.445 -6.665 1.00 0.00 95 CYS A N 4
ATOM 5039 C CA . CYS A 1 95 ? 10.937 11.225 -5.967 1.00 0.00 95 CYS A CA 4
ATOM 5040 C C . CYS A 1 95 ? 11.585 12.199 -6.938 1.00 0.00 95 CYS A C 4
ATOM 5041 O O . CYS A 1 95 ? 11.179 12.286 -8.105 1.00 0.00 95 CYS A O 4
ATOM 5048 N N . ASP A 1 96 ? 12.578 12.931 -6.484 1.00 0.00 96 ASP A N 4
ATOM 5049 C CA . ASP A 1 96 ? 13.222 13.892 -7.346 1.00 0.00 96 ASP A CA 4
ATOM 5050 C C . ASP A 1 96 ? 14.318 13.241 -8.170 1.00 0.00 96 ASP A C 4
ATOM 5051 O O . ASP A 1 96 ? 14.588 12.043 -8.055 1.00 0.00 96 ASP A O 4
ATOM 5060 N N . ARG A 1 97 ? 14.935 14.020 -9.005 1.00 0.00 97 ARG A N 4
ATOM 5061 C CA . ARG A 1 97 ? 15.950 13.512 -9.908 1.00 0.00 97 ARG A CA 4
ATOM 5062 C C . ARG A 1 97 ? 17.350 13.684 -9.344 1.00 0.00 97 ARG A C 4
ATOM 5063 O O . ARG A 1 97 ? 18.312 13.170 -9.900 1.00 0.00 97 ARG A O 4
ATOM 5084 N N . SER A 1 98 ? 17.460 14.407 -8.270 1.00 0.00 98 SER A N 4
ATOM 5085 C CA . SER A 1 98 ? 18.736 14.644 -7.654 1.00 0.00 98 SER A CA 4
ATOM 5086 C C . SER A 1 98 ? 18.839 13.785 -6.400 1.00 0.00 98 SER A C 4
ATOM 5087 O O . SER A 1 98 ? 19.619 14.063 -5.485 1.00 0.00 98 SER A O 4
ATOM 5095 N N . CYS A 1 99 ? 18.055 12.714 -6.391 1.00 0.00 99 CYS A N 4
ATOM 5096 C CA . CYS A 1 99 ? 17.999 11.805 -5.274 1.00 0.00 99 CYS A CA 4
ATOM 5097 C C . CYS A 1 99 ? 19.209 10.866 -5.297 1.00 0.00 99 CYS A C 4
ATOM 5098 O O . CYS A 1 99 ? 19.968 10.846 -6.271 1.00 0.00 99 CYS A O 4
ATOM 5105 N N . SER A 1 100 ? 19.373 10.081 -4.242 1.00 0.00 100 SER A N 4
ATOM 5106 C CA . SER A 1 100 ? 20.538 9.210 -4.105 1.00 0.00 100 SER A CA 4
ATOM 5107 C C . SER A 1 100 ? 20.546 8.062 -5.133 1.00 0.00 100 SER A C 4
ATOM 5108 O O . SER A 1 100 ? 21.594 7.480 -5.407 1.00 0.00 100 SER A O 4
ATOM 5116 N N . CYS A 1 101 ? 19.396 7.743 -5.702 1.00 0.00 101 CYS A N 4
ATOM 5117 C CA . CYS A 1 101 ? 19.321 6.659 -6.673 1.00 0.00 101 CYS A CA 4
ATOM 5118 C C . CYS A 1 101 ? 19.662 7.135 -8.089 1.00 0.00 101 CYS A C 4
ATOM 5119 O O . CYS A 1 101 ? 19.988 6.327 -8.964 1.00 0.00 101 CYS A O 4
ATOM 5126 N N . LYS A 1 102 ? 19.611 8.442 -8.308 1.00 0.00 102 LYS A N 4
ATOM 5127 C CA . LYS A 1 102 ? 19.925 8.999 -9.616 1.00 0.00 102 LYS A CA 4
ATOM 5128 C C . LYS A 1 102 ? 21.400 9.362 -9.713 1.00 0.00 102 LYS A C 4
ATOM 5129 O O . LYS A 1 102 ? 21.831 10.282 -8.960 1.00 0.00 102 LYS A O 4
ATOM 5157 N N . GLY A 1 1 ? 14.856 23.030 15.229 1.00 0.00 1 GLY A N 5
ATOM 5158 C CA . GLY A 1 1 ? 14.753 22.001 16.306 1.00 0.00 1 GLY A CA 5
ATOM 5159 C C . GLY A 1 1 ? 13.318 21.766 16.742 1.00 0.00 1 GLY A C 5
ATOM 5160 O O . GLY A 1 1 ? 13.032 21.639 17.933 1.00 0.00 1 GLY A O 5
ATOM 5163 N N . SER A 1 2 ? 12.423 21.706 15.777 1.00 0.00 2 SER A N 5
ATOM 5164 C CA . SER A 1 2 ? 11.011 21.506 16.047 1.00 0.00 2 SER A CA 5
ATOM 5165 C C . SER A 1 2 ? 10.470 20.386 15.165 1.00 0.00 2 SER A C 5
ATOM 5166 O O . SER A 1 2 ? 9.289 20.378 14.809 1.00 0.00 2 SER A O 5
ATOM 5174 N N . MET A 1 3 ? 11.352 19.438 14.820 1.00 0.00 3 MET A N 5
ATOM 5175 C CA . MET A 1 3 ? 11.014 18.335 13.911 1.00 0.00 3 MET A CA 5
ATOM 5176 C C . MET A 1 3 ? 10.695 18.886 12.533 1.00 0.00 3 MET A C 5
ATOM 5177 O O . MET A 1 3 ? 9.993 18.256 11.736 1.00 0.00 3 MET A O 5
ATOM 5191 N N . SER A 1 4 ? 11.244 20.054 12.251 1.00 0.00 4 SER A N 5
ATOM 5192 C CA . SER A 1 4 ? 11.027 20.733 10.999 1.00 0.00 4 SER A CA 5
ATOM 5193 C C . SER A 1 4 ? 11.926 20.160 9.911 1.00 0.00 4 SER A C 5
ATOM 5194 O O . SER A 1 4 ? 12.913 20.781 9.511 1.00 0.00 4 SER A O 5
ATOM 5202 N N . SER A 1 5 ? 11.603 18.969 9.458 1.00 0.00 5 SER A N 5
ATOM 5203 C CA . SER A 1 5 ? 12.359 18.344 8.408 1.00 0.00 5 SER A CA 5
ATOM 5204 C C . SER A 1 5 ? 11.983 18.977 7.084 1.00 0.00 5 SER A C 5
ATOM 5205 O O . SER A 1 5 ? 10.861 18.817 6.620 1.00 0.00 5 SER A O 5
ATOM 5213 N N . VAL A 1 6 ? 12.931 19.724 6.515 1.00 0.00 6 VAL A N 5
ATOM 5214 C CA . VAL A 1 6 ? 12.777 20.471 5.258 1.00 0.00 6 VAL A CA 5
ATOM 5215 C C . VAL A 1 6 ? 11.552 21.428 5.278 1.00 0.00 6 VAL A C 5
ATOM 5216 O O . VAL A 1 6 ? 11.099 21.894 4.246 1.00 0.00 6 VAL A O 5
ATOM 5229 N N . PHE A 1 7 ? 11.049 21.731 6.475 1.00 0.00 7 PHE A N 5
ATOM 5230 C CA . PHE A 1 7 ? 9.948 22.692 6.631 1.00 0.00 7 PHE A CA 5
ATOM 5231 C C . PHE A 1 7 ? 10.397 23.866 7.479 1.00 0.00 7 PHE A C 5
ATOM 5232 O O . PHE A 1 7 ? 11.549 23.930 7.909 1.00 0.00 7 PHE A O 5
ATOM 5249 N N . GLY A 1 8 ? 9.492 24.791 7.704 1.00 0.00 8 GLY A N 5
ATOM 5250 C CA . GLY A 1 8 ? 9.765 25.919 8.556 1.00 0.00 8 GLY A CA 5
ATOM 5251 C C . GLY A 1 8 ? 9.258 25.674 9.956 1.00 0.00 8 GLY A C 5
ATOM 5252 O O . GLY A 1 8 ? 9.220 24.532 10.418 1.00 0.00 8 GLY A O 5
ATOM 5256 N N . ALA A 1 9 ? 8.842 26.723 10.627 1.00 0.00 9 ALA A N 5
ATOM 5257 C CA . ALA A 1 9 ? 8.336 26.584 11.976 1.00 0.00 9 ALA A CA 5
ATOM 5258 C C . ALA A 1 9 ? 6.819 26.657 11.988 1.00 0.00 9 ALA A C 5
ATOM 5259 O O . ALA A 1 9 ? 6.165 25.964 12.759 1.00 0.00 9 ALA A O 5
ATOM 5266 N N . GLY A 1 10 ? 6.266 27.481 11.115 1.00 0.00 10 GLY A N 5
ATOM 5267 C CA . GLY A 1 10 ? 4.830 27.618 11.042 1.00 0.00 10 GLY A CA 5
ATOM 5268 C C . GLY A 1 10 ? 4.313 27.552 9.623 1.00 0.00 10 GLY A C 5
ATOM 5269 O O . GLY A 1 10 ? 3.678 28.496 9.145 1.00 0.00 10 GLY A O 5
ATOM 5273 N N . CYS A 1 11 ? 4.600 26.454 8.935 1.00 0.00 11 CYS A N 5
ATOM 5274 C CA . CYS A 1 11 ? 4.124 26.268 7.579 1.00 0.00 11 CYS A CA 5
ATOM 5275 C C . CYS A 1 11 ? 2.632 26.014 7.552 1.00 0.00 11 CYS A C 5
ATOM 5276 O O . CYS A 1 11 ? 2.020 25.711 8.577 1.00 0.00 11 CYS A O 5
ATOM 5283 N N . THR A 1 12 ? 2.056 26.115 6.379 1.00 0.00 12 THR A N 5
ATOM 5284 C CA . THR A 1 12 ? 0.647 25.880 6.207 1.00 0.00 12 THR A CA 5
ATOM 5285 C C . THR A 1 12 ? 0.362 24.395 6.043 1.00 0.00 12 THR A C 5
ATOM 5286 O O . THR A 1 12 ? 1.284 23.585 5.873 1.00 0.00 12 THR A O 5
ATOM 5297 N N . ASP A 1 13 ? -0.907 24.040 6.089 1.00 0.00 13 ASP A N 5
ATOM 5298 C CA . ASP A 1 13 ? -1.324 22.663 5.899 1.00 0.00 13 ASP A CA 5
ATOM 5299 C C . ASP A 1 13 ? -1.160 22.280 4.432 1.00 0.00 13 ASP A C 5
ATOM 5300 O O . ASP A 1 13 ? -1.003 21.111 4.085 1.00 0.00 13 ASP A O 5
ATOM 5309 N N . VAL A 1 14 ? -1.165 23.297 3.580 1.00 0.00 14 VAL A N 5
ATOM 5310 C CA . VAL A 1 14 ? -1.001 23.119 2.144 1.00 0.00 14 VAL A CA 5
ATOM 5311 C C . VAL A 1 14 ? 0.427 22.661 1.826 1.00 0.00 14 VAL A C 5
ATOM 5312 O O . VAL A 1 14 ? 0.662 21.929 0.858 1.00 0.00 14 VAL A O 5
ATOM 5325 N N . CYS A 1 15 ? 1.369 23.075 2.665 1.00 0.00 15 CYS A N 5
ATOM 5326 C CA . CYS A 1 15 ? 2.768 22.721 2.497 1.00 0.00 15 CYS A CA 5
ATOM 5327 C C . CYS A 1 15 ? 2.992 21.257 2.877 1.00 0.00 15 CYS A C 5
ATOM 5328 O O . CYS A 1 15 ? 3.904 20.598 2.375 1.00 0.00 15 CYS A O 5
ATOM 5335 N N . LYS A 1 16 ? 2.122 20.741 3.739 1.00 0.00 16 LYS A N 5
ATOM 5336 C CA . LYS A 1 16 ? 2.235 19.369 4.215 1.00 0.00 16 LYS A CA 5
ATOM 5337 C C . LYS A 1 16 ? 1.585 18.387 3.228 1.00 0.00 16 LYS A C 5
ATOM 5338 O O . LYS A 1 16 ? 1.493 17.189 3.501 1.00 0.00 16 LYS A O 5
ATOM 5357 N N . GLN A 1 17 ? 1.141 18.904 2.077 1.00 0.00 17 GLN A N 5
ATOM 5358 C CA . GLN A 1 17 ? 0.544 18.060 1.033 1.00 0.00 17 GLN A CA 5
ATOM 5359 C C . GLN A 1 17 ? 1.605 17.197 0.356 1.00 0.00 17 GLN A C 5
ATOM 5360 O O . GLN A 1 17 ? 2.785 17.252 0.702 1.00 0.00 17 GLN A O 5
ATOM 5374 N N . THR A 1 18 ? 1.180 16.409 -0.611 1.00 0.00 18 THR A N 5
ATOM 5375 C CA . THR A 1 18 ? 2.079 15.538 -1.358 1.00 0.00 18 THR A CA 5
ATOM 5376 C C . THR A 1 18 ? 1.486 15.226 -2.744 1.00 0.00 18 THR A C 5
ATOM 5377 O O . THR A 1 18 ? 0.573 14.409 -2.864 1.00 0.00 18 THR A O 5
ATOM 5388 N N . PRO A 1 19 ? 1.991 15.885 -3.813 1.00 0.00 19 PRO A N 5
ATOM 5389 C CA . PRO A 1 19 ? 3.094 16.850 -3.717 1.00 0.00 19 PRO A CA 5
ATOM 5390 C C . PRO A 1 19 ? 2.663 18.138 -3.036 1.00 0.00 19 PRO A C 5
ATOM 5391 O O . PRO A 1 19 ? 1.470 18.355 -2.805 1.00 0.00 19 PRO A O 5
ATOM 5402 N N . CYS A 1 20 ? 3.633 18.975 -2.706 1.00 0.00 20 CYS A N 5
ATOM 5403 C CA . CYS A 1 20 ? 3.370 20.232 -2.038 1.00 0.00 20 CYS A CA 5
ATOM 5404 C C . CYS A 1 20 ? 2.326 21.032 -2.805 1.00 0.00 20 CYS A C 5
ATOM 5405 O O . CYS A 1 20 ? 2.522 21.381 -3.972 1.00 0.00 20 CYS A O 5
ATOM 5412 N N . GLY A 1 21 ? 1.227 21.323 -2.142 1.00 0.00 21 GLY A N 5
ATOM 5413 C CA . GLY A 1 21 ? 0.129 21.983 -2.789 1.00 0.00 21 GLY A CA 5
ATOM 5414 C C . GLY A 1 21 ? 0.349 23.461 -2.982 1.00 0.00 21 GLY A C 5
ATOM 5415 O O . GLY A 1 21 ? -0.335 24.085 -3.780 1.00 0.00 21 GLY A O 5
ATOM 5419 N N . CYS A 1 22 ? 1.315 24.027 -2.274 1.00 0.00 22 CYS A N 5
ATOM 5420 C CA . CYS A 1 22 ? 1.589 25.462 -2.378 1.00 0.00 22 CYS A CA 5
ATOM 5421 C C . CYS A 1 22 ? 1.992 25.858 -3.795 1.00 0.00 22 CYS A C 5
ATOM 5422 O O . CYS A 1 22 ? 1.797 26.996 -4.206 1.00 0.00 22 CYS A O 5
ATOM 5429 N N . ALA A 1 23 ? 2.521 24.906 -4.547 1.00 0.00 23 ALA A N 5
ATOM 5430 C CA . ALA A 1 23 ? 2.990 25.180 -5.895 1.00 0.00 23 ALA A CA 5
ATOM 5431 C C . ALA A 1 23 ? 1.845 25.249 -6.906 1.00 0.00 23 ALA A C 5
ATOM 5432 O O . ALA A 1 23 ? 2.030 25.717 -8.027 1.00 0.00 23 ALA A O 5
ATOM 5439 N N . THR A 1 24 ? 0.669 24.787 -6.520 1.00 0.00 24 THR A N 5
ATOM 5440 C CA . THR A 1 24 ? -0.468 24.816 -7.425 1.00 0.00 24 THR A CA 5
ATOM 5441 C C . THR A 1 24 ? -1.675 25.527 -6.798 1.00 0.00 24 THR A C 5
ATOM 5442 O O . THR A 1 24 ? -2.554 26.016 -7.507 1.00 0.00 24 THR A O 5
ATOM 5453 N N . SER A 1 25 ? -1.702 25.597 -5.479 1.00 0.00 25 SER A N 5
ATOM 5454 C CA . SER A 1 25 ? -2.800 26.227 -4.774 1.00 0.00 25 SER A CA 5
ATOM 5455 C C . SER A 1 25 ? -2.397 27.611 -4.252 1.00 0.00 25 SER A C 5
ATOM 5456 O O . SER A 1 25 ? -3.220 28.531 -4.203 1.00 0.00 25 SER A O 5
ATOM 5464 N N . GLY A 1 26 ? -1.133 27.765 -3.888 1.00 0.00 26 GLY A N 5
ATOM 5465 C CA . GLY A 1 26 ? -0.678 29.022 -3.353 1.00 0.00 26 GLY A CA 5
ATOM 5466 C C . GLY A 1 26 ? 0.084 28.840 -2.064 1.00 0.00 26 GLY A C 5
ATOM 5467 O O . GLY A 1 26 ? -0.190 27.914 -1.297 1.00 0.00 26 GLY A O 5
ATOM 5471 N N . CYS A 1 27 ? 1.041 29.704 -1.830 1.00 0.00 27 CYS A N 5
ATOM 5472 C CA . CYS A 1 27 ? 1.861 29.627 -0.640 1.00 0.00 27 CYS A CA 5
ATOM 5473 C C . CYS A 1 27 ? 1.503 30.712 0.369 1.00 0.00 27 CYS A C 5
ATOM 5474 O O . CYS A 1 27 ? 1.075 31.814 -0.001 1.00 0.00 27 CYS A O 5
ATOM 5481 N N . ASN A 1 28 ? 1.679 30.395 1.642 1.00 0.00 28 ASN A N 5
ATOM 5482 C CA . ASN A 1 28 ? 1.450 31.343 2.723 1.00 0.00 28 ASN A CA 5
ATOM 5483 C C . ASN A 1 28 ? 2.419 31.041 3.877 1.00 0.00 28 ASN A C 5
ATOM 5484 O O . ASN A 1 28 ? 2.198 31.425 5.024 1.00 0.00 28 ASN A O 5
ATOM 5495 N N . CYS A 1 29 ? 3.513 30.368 3.552 1.00 0.00 29 CYS A N 5
ATOM 5496 C CA . CYS A 1 29 ? 4.507 30.016 4.543 1.00 0.00 29 CYS A CA 5
ATOM 5497 C C . CYS A 1 29 ? 5.467 31.169 4.790 1.00 0.00 29 CYS A C 5
ATOM 5498 O O . CYS A 1 29 ? 5.418 32.195 4.105 1.00 0.00 29 CYS A O 5
ATOM 5505 N N . THR A 1 30 ? 6.339 30.995 5.758 1.00 0.00 30 THR A N 5
ATOM 5506 C CA . THR A 1 30 ? 7.270 32.031 6.151 1.00 0.00 30 THR A CA 5
ATOM 5507 C C . THR A 1 30 ? 8.618 31.862 5.452 1.00 0.00 30 THR A C 5
ATOM 5508 O O . THR A 1 30 ? 8.801 30.958 4.621 1.00 0.00 30 THR A O 5
ATOM 5519 N N . ASP A 1 31 ? 9.559 32.732 5.797 1.00 0.00 31 ASP A N 5
ATOM 5520 C CA . ASP A 1 31 ? 10.922 32.651 5.282 1.00 0.00 31 ASP A CA 5
ATOM 5521 C C . ASP A 1 31 ? 11.650 31.494 5.959 1.00 0.00 31 ASP A C 5
ATOM 5522 O O . ASP A 1 31 ? 12.625 30.951 5.431 1.00 0.00 31 ASP A O 5
ATOM 5531 N N . ASP A 1 32 ? 11.137 31.103 7.125 1.00 0.00 32 ASP A N 5
ATOM 5532 C CA . ASP A 1 32 ? 11.693 30.000 7.899 1.00 0.00 32 ASP A CA 5
ATOM 5533 C C . ASP A 1 32 ? 11.425 28.691 7.192 1.00 0.00 32 ASP A C 5
ATOM 5534 O O . ASP A 1 32 ? 12.084 27.690 7.445 1.00 0.00 32 ASP A O 5
ATOM 5543 N N . CYS A 1 33 ? 10.427 28.704 6.316 1.00 0.00 33 CYS A N 5
ATOM 5544 C CA . CYS A 1 33 ? 10.093 27.543 5.520 1.00 0.00 33 CYS A CA 5
ATOM 5545 C C . CYS A 1 33 ? 11.233 27.226 4.570 1.00 0.00 33 CYS A C 5
ATOM 5546 O O . CYS A 1 33 ? 11.449 27.937 3.576 1.00 0.00 33 CYS A O 5
ATOM 5553 N N . LYS A 1 34 ? 11.969 26.181 4.884 1.00 0.00 34 LYS A N 5
ATOM 5554 C CA . LYS A 1 34 ? 13.102 25.770 4.084 1.00 0.00 34 LYS A CA 5
ATOM 5555 C C . LYS A 1 34 ? 12.714 24.643 3.131 1.00 0.00 34 LYS A C 5
ATOM 5556 O O . LYS A 1 34 ? 13.560 23.846 2.717 1.00 0.00 34 LYS A O 5
ATOM 5575 N N . CYS A 1 35 ? 11.436 24.587 2.775 1.00 0.00 35 CYS A N 5
ATOM 5576 C CA . CYS A 1 35 ? 10.947 23.573 1.863 1.00 0.00 35 CYS A CA 5
ATOM 5577 C C . CYS A 1 35 ? 11.424 23.865 0.450 1.00 0.00 35 CYS A C 5
ATOM 5578 O O . CYS A 1 35 ? 11.318 24.998 -0.030 1.00 0.00 35 CYS A O 5
ATOM 5585 N N . GLN A 1 36 ? 11.956 22.853 -0.218 1.00 0.00 36 GLN A N 5
ATOM 5586 C CA . GLN A 1 36 ? 12.448 23.025 -1.575 1.00 0.00 36 GLN A CA 5
ATOM 5587 C C . GLN A 1 36 ? 11.320 22.887 -2.585 1.00 0.00 36 GLN A C 5
ATOM 5588 O O . GLN A 1 36 ? 11.527 23.051 -3.774 1.00 0.00 36 GLN A O 5
ATOM 5602 N N . SER A 1 37 ? 10.122 22.602 -2.096 1.00 0.00 37 SER A N 5
ATOM 5603 C CA . SER A 1 37 ? 8.989 22.373 -2.964 1.00 0.00 37 SER A CA 5
ATOM 5604 C C . SER A 1 37 ? 8.195 23.653 -3.241 1.00 0.00 37 SER A C 5
ATOM 5605 O O . SER A 1 37 ? 7.974 24.003 -4.397 1.00 0.00 37 SER A O 5
ATOM 5613 N N . CYS A 1 38 ? 7.771 24.366 -2.197 1.00 0.00 38 CYS A N 5
ATOM 5614 C CA . CYS A 1 38 ? 6.995 25.574 -2.418 1.00 0.00 38 CYS A CA 5
ATOM 5615 C C . CYS A 1 38 ? 7.908 26.762 -2.669 1.00 0.00 38 CYS A C 5
ATOM 5616 O O . CYS A 1 38 ? 7.461 27.839 -3.058 1.00 0.00 38 CYS A O 5
ATOM 5623 N N . LYS A 1 39 ? 9.193 26.550 -2.449 1.00 0.00 39 LYS A N 5
ATOM 5624 C CA . LYS A 1 39 ? 10.207 27.550 -2.730 1.00 0.00 39 LYS A CA 5
ATOM 5625 C C . LYS A 1 39 ? 11.140 27.033 -3.832 1.00 0.00 39 LYS A C 5
ATOM 5626 O O . LYS A 1 39 ? 12.358 27.206 -3.772 1.00 0.00 39 LYS A O 5
ATOM 5645 N N . TYR A 1 40 ? 10.548 26.390 -4.836 1.00 0.00 40 TYR A N 5
ATOM 5646 C CA . TYR A 1 40 ? 11.305 25.830 -5.955 1.00 0.00 40 TYR A CA 5
ATOM 5647 C C . TYR A 1 40 ? 11.882 26.926 -6.847 1.00 0.00 40 TYR A C 5
ATOM 5648 O O . TYR A 1 40 ? 11.352 28.036 -6.905 1.00 0.00 40 TYR A O 5
ATOM 5666 N N . GLY A 1 41 ? 12.971 26.610 -7.534 1.00 0.00 41 GLY A N 5
ATOM 5667 C CA . GLY A 1 41 ? 13.594 27.568 -8.419 1.00 0.00 41 GLY A CA 5
ATOM 5668 C C . GLY A 1 41 ? 14.912 27.063 -8.962 1.00 0.00 41 GLY A C 5
ATOM 5669 O O . GLY A 1 41 ? 15.205 27.217 -10.141 1.00 0.00 41 GLY A O 5
ATOM 5673 N N . ALA A 1 42 ? 15.690 26.420 -8.102 1.00 0.00 42 ALA A N 5
ATOM 5674 C CA . ALA A 1 42 ? 17.004 25.906 -8.482 1.00 0.00 42 ALA A CA 5
ATOM 5675 C C . ALA A 1 42 ? 16.919 24.443 -8.910 1.00 0.00 42 ALA A C 5
ATOM 5676 O O . ALA A 1 42 ? 17.928 23.740 -8.982 1.00 0.00 42 ALA A O 5
ATOM 5683 N N . GLY A 1 43 ? 15.724 23.993 -9.222 1.00 0.00 43 GLY A N 5
ATOM 5684 C CA . GLY A 1 43 ? 15.552 22.618 -9.610 1.00 0.00 43 GLY A CA 5
ATOM 5685 C C . GLY A 1 43 ? 14.509 22.398 -10.671 1.00 0.00 43 GLY A C 5
ATOM 5686 O O . GLY A 1 43 ? 14.587 21.435 -11.413 1.00 0.00 43 GLY A O 5
ATOM 5690 N N . CYS A 1 44 ? 13.586 23.317 -10.792 1.00 0.00 44 CYS A N 5
ATOM 5691 C CA . CYS A 1 44 ? 12.452 23.136 -11.696 1.00 0.00 44 CYS A CA 5
ATOM 5692 C C . CYS A 1 44 ? 12.360 24.220 -12.744 1.00 0.00 44 CYS A C 5
ATOM 5693 O O . CYS A 1 44 ? 13.173 25.149 -12.787 1.00 0.00 44 CYS A O 5
ATOM 5700 N N . THR A 1 45 ? 11.360 24.079 -13.585 1.00 0.00 45 THR A N 5
ATOM 5701 C CA . THR A 1 45 ? 11.057 25.024 -14.618 1.00 0.00 45 THR A CA 5
ATOM 5702 C C . THR A 1 45 ? 9.538 25.111 -14.761 1.00 0.00 45 THR A C 5
ATOM 5703 O O . THR A 1 45 ? 8.806 24.331 -14.142 1.00 0.00 45 THR A O 5
ATOM 5714 N N . ASP A 1 46 ? 9.068 26.028 -15.575 1.00 0.00 46 ASP A N 5
ATOM 5715 C CA . ASP A 1 46 ? 7.630 26.217 -15.759 1.00 0.00 46 ASP A CA 5
ATOM 5716 C C . ASP A 1 46 ? 7.026 25.112 -16.614 1.00 0.00 46 ASP A C 5
ATOM 5717 O O . ASP A 1 46 ? 5.814 24.917 -16.630 1.00 0.00 46 ASP A O 5
ATOM 5726 N N . THR A 1 47 ? 7.879 24.380 -17.303 1.00 0.00 47 THR A N 5
ATOM 5727 C CA . THR A 1 47 ? 7.446 23.275 -18.141 1.00 0.00 47 THR A CA 5
ATOM 5728 C C . THR A 1 47 ? 7.098 22.044 -17.280 1.00 0.00 47 THR A C 5
ATOM 5729 O O . THR A 1 47 ? 6.293 21.210 -17.667 1.00 0.00 47 THR A O 5
ATOM 5740 N N . CYS A 1 48 ? 7.695 21.973 -16.106 1.00 0.00 48 CYS A N 5
ATOM 5741 C CA . CYS A 1 48 ? 7.507 20.837 -15.194 1.00 0.00 48 CYS A CA 5
ATOM 5742 C C . CYS A 1 48 ? 6.186 20.966 -14.428 1.00 0.00 48 CYS A C 5
ATOM 5743 O O . CYS A 1 48 ? 5.430 20.009 -14.281 1.00 0.00 48 CYS A O 5
ATOM 5750 N N . LYS A 1 49 ? 5.892 22.176 -14.010 1.00 0.00 49 LYS A N 5
ATOM 5751 C CA . LYS A 1 49 ? 4.734 22.461 -13.168 1.00 0.00 49 LYS A CA 5
ATOM 5752 C C . LYS A 1 49 ? 3.437 22.638 -13.968 1.00 0.00 49 LYS A C 5
ATOM 5753 O O . LYS A 1 49 ? 2.420 23.063 -13.412 1.00 0.00 49 LYS A O 5
ATOM 5772 N N . GLN A 1 50 ? 3.461 22.307 -15.252 1.00 0.00 50 GLN A N 5
ATOM 5773 C CA . GLN A 1 50 ? 2.279 22.477 -16.106 1.00 0.00 50 GLN A CA 5
ATOM 5774 C C . GLN A 1 50 ? 1.096 21.669 -15.597 1.00 0.00 50 GLN A C 5
ATOM 5775 O O . GLN A 1 50 ? -0.056 22.074 -15.765 1.00 0.00 50 GLN A O 5
ATOM 5789 N N . THR A 1 51 ? 1.395 20.531 -14.981 1.00 0.00 51 THR A N 5
ATOM 5790 C CA . THR A 1 51 ? 0.375 19.641 -14.429 1.00 0.00 51 THR A CA 5
ATOM 5791 C C . THR A 1 51 ? -0.400 18.925 -15.558 1.00 0.00 51 THR A C 5
ATOM 5792 O O . THR A 1 51 ? -1.197 19.542 -16.266 1.00 0.00 51 THR A O 5
ATOM 5803 N N . PRO A 1 52 ? -0.168 17.603 -15.738 1.00 0.00 52 PRO A N 5
ATOM 5804 C CA . PRO A 1 52 ? 0.740 16.817 -14.886 1.00 0.00 52 PRO A CA 5
ATOM 5805 C C . PRO A 1 52 ? 2.173 17.288 -15.034 1.00 0.00 52 PRO A C 5
ATOM 5806 O O . PRO A 1 52 ? 2.847 17.576 -14.049 1.00 0.00 52 PRO A O 5
ATOM 5817 N N . CYS A 1 53 ? 2.613 17.380 -16.271 1.00 0.00 53 CYS A N 5
ATOM 5818 C CA . CYS A 1 53 ? 3.924 17.867 -16.587 1.00 0.00 53 CYS A CA 5
ATOM 5819 C C . CYS A 1 53 ? 4.010 18.132 -18.078 1.00 0.00 53 CYS A C 5
ATOM 5820 O O . CYS A 1 53 ? 3.356 17.449 -18.869 1.00 0.00 53 CYS A O 5
ATOM 5827 N N . GLY A 1 54 ? 4.771 19.139 -18.465 1.00 0.00 54 GLY A N 5
ATOM 5828 C CA . GLY A 1 54 ? 4.918 19.446 -19.864 1.00 0.00 54 GLY A CA 5
ATOM 5829 C C . GLY A 1 54 ? 6.311 19.163 -20.373 1.00 0.00 54 GLY A C 5
ATOM 5830 O O . GLY A 1 54 ? 6.581 19.317 -21.564 1.00 0.00 54 GLY A O 5
ATOM 5834 N N . CYS A 1 55 ? 7.206 18.769 -19.475 1.00 0.00 55 CYS A N 5
ATOM 5835 C CA . CYS A 1 55 ? 8.561 18.455 -19.851 1.00 0.00 55 CYS A CA 5
ATOM 5836 C C . CYS A 1 55 ? 8.610 17.146 -20.628 1.00 0.00 55 CYS A C 5
ATOM 5837 O O . CYS A 1 55 ? 8.813 17.145 -21.839 1.00 0.00 55 CYS A O 5
ATOM 5844 N N . GLY A 1 56 ? 8.397 16.038 -19.928 1.00 0.00 56 GLY A N 5
ATOM 5845 C CA . GLY A 1 56 ? 8.454 14.734 -20.558 1.00 0.00 56 GLY A CA 5
ATOM 5846 C C . GLY A 1 56 ? 9.841 14.424 -21.074 1.00 0.00 56 GLY A C 5
ATOM 5847 O O . GLY A 1 56 ? 10.745 14.103 -20.297 1.00 0.00 56 GLY A O 5
ATOM 5851 N N . SER A 1 57 ? 10.016 14.529 -22.376 1.00 0.00 57 SER A N 5
ATOM 5852 C CA . SER A 1 57 ? 11.308 14.309 -22.984 1.00 0.00 57 SER A CA 5
ATOM 5853 C C . SER A 1 57 ? 11.898 15.647 -23.418 1.00 0.00 57 SER A C 5
ATOM 5854 O O . SER A 1 57 ? 13.032 15.727 -23.889 1.00 0.00 57 SER A O 5
ATOM 5862 N N . GLY A 1 58 ? 11.115 16.694 -23.242 1.00 0.00 58 GLY A N 5
ATOM 5863 C CA . GLY A 1 58 ? 11.548 18.029 -23.566 1.00 0.00 58 GLY A CA 5
ATOM 5864 C C . GLY A 1 58 ? 11.647 18.858 -22.319 1.00 0.00 58 GLY A C 5
ATOM 5865 O O . GLY A 1 58 ? 10.963 19.870 -22.169 1.00 0.00 58 GLY A O 5
ATOM 5869 N N . CYS A 1 59 ? 12.489 18.414 -21.420 1.00 0.00 59 CYS A N 5
ATOM 5870 C CA . CYS A 1 59 ? 12.657 19.042 -20.129 1.00 0.00 59 CYS A CA 5
ATOM 5871 C C . CYS A 1 59 ? 13.481 20.329 -20.219 1.00 0.00 59 CYS A C 5
ATOM 5872 O O . CYS A 1 59 ? 14.237 20.533 -21.169 1.00 0.00 59 CYS A O 5
ATOM 5879 N N . ASN A 1 60 ? 13.318 21.197 -19.227 1.00 0.00 60 ASN A N 5
ATOM 5880 C CA . ASN A 1 60 ? 14.002 22.485 -19.204 1.00 0.00 60 ASN A CA 5
ATOM 5881 C C . ASN A 1 60 ? 14.295 22.902 -17.749 1.00 0.00 60 ASN A C 5
ATOM 5882 O O . ASN A 1 60 ? 14.471 24.077 -17.443 1.00 0.00 60 ASN A O 5
ATOM 5893 N N . CYS A 1 61 ? 14.366 21.919 -16.859 1.00 0.00 61 CYS A N 5
ATOM 5894 C CA . CYS A 1 61 ? 14.597 22.181 -15.437 1.00 0.00 61 CYS A CA 5
ATOM 5895 C C . CYS A 1 61 ? 16.032 22.589 -15.130 1.00 0.00 61 CYS A C 5
ATOM 5896 O O . CYS A 1 61 ? 16.866 22.741 -16.031 1.00 0.00 61 CYS A O 5
ATOM 5903 N N . LYS A 1 62 ? 16.308 22.759 -13.842 1.00 0.00 62 LYS A N 5
ATOM 5904 C CA . LYS A 1 62 ? 17.609 23.198 -13.382 1.00 0.00 62 LYS A CA 5
ATOM 5905 C C . LYS A 1 62 ? 18.506 22.007 -12.987 1.00 0.00 62 LYS A C 5
ATOM 5906 O O . LYS A 1 62 ? 19.195 21.441 -13.831 1.00 0.00 62 LYS A O 5
ATOM 5925 N N . GLU A 1 63 ? 18.470 21.619 -11.712 1.00 0.00 63 GLU A N 5
ATOM 5926 C CA . GLU A 1 63 ? 19.329 20.535 -11.214 1.00 0.00 63 GLU A CA 5
ATOM 5927 C C . GLU A 1 63 ? 18.637 19.741 -10.099 1.00 0.00 63 GLU A C 5
ATOM 5928 O O . GLU A 1 63 ? 18.712 18.514 -10.059 1.00 0.00 63 GLU A O 5
ATOM 5940 N N . ASP A 1 64 ? 17.956 20.446 -9.215 1.00 0.00 64 ASP A N 5
ATOM 5941 C CA . ASP A 1 64 ? 17.322 19.822 -8.043 1.00 0.00 64 ASP A CA 5
ATOM 5942 C C . ASP A 1 64 ? 15.860 19.463 -8.308 1.00 0.00 64 ASP A C 5
ATOM 5943 O O . ASP A 1 64 ? 14.987 19.794 -7.511 1.00 0.00 64 ASP A O 5
ATOM 5952 N N . CYS A 1 65 ? 15.589 18.797 -9.414 1.00 0.00 65 CYS A N 5
ATOM 5953 C CA . CYS A 1 65 ? 14.208 18.414 -9.712 1.00 0.00 65 CYS A CA 5
ATOM 5954 C C . CYS A 1 65 ? 13.836 17.110 -9.029 1.00 0.00 65 CYS A C 5
ATOM 5955 O O . CYS A 1 65 ? 14.556 16.115 -9.133 1.00 0.00 65 CYS A O 5
ATOM 5962 N N . ARG A 1 66 ? 12.703 17.127 -8.345 1.00 0.00 66 ARG A N 5
ATOM 5963 C CA . ARG A 1 66 ? 12.204 15.973 -7.609 1.00 0.00 66 ARG A CA 5
ATOM 5964 C C . ARG A 1 66 ? 11.146 15.200 -8.394 1.00 0.00 66 ARG A C 5
ATOM 5965 O O . ARG A 1 66 ? 10.503 14.294 -7.853 1.00 0.00 66 ARG A O 5
ATOM 5986 N N . CYS A 1 67 ? 10.963 15.546 -9.652 1.00 0.00 67 CYS A N 5
ATOM 5987 C CA . CYS A 1 67 ? 9.978 14.872 -10.478 1.00 0.00 67 CYS A CA 5
ATOM 5988 C C . CYS A 1 67 ? 10.599 13.677 -11.187 1.00 0.00 67 CYS A C 5
ATOM 5989 O O . CYS A 1 67 ? 11.762 13.713 -11.579 1.00 0.00 67 CYS A O 5
ATOM 5996 N N . GLN A 1 68 ? 9.822 12.614 -11.348 1.00 0.00 68 GLN A N 5
ATOM 5997 C CA . GLN A 1 68 ? 10.300 11.425 -12.037 1.00 0.00 68 GLN A CA 5
ATOM 5998 C C . GLN A 1 68 ? 9.659 11.310 -13.415 1.00 0.00 68 GLN A C 5
ATOM 5999 O O . GLN A 1 68 ? 9.754 10.281 -14.074 1.00 0.00 68 GLN A O 5
ATOM 6013 N N . SER A 1 69 ? 9.019 12.380 -13.853 1.00 0.00 69 SER A N 5
ATOM 6014 C CA . SER A 1 69 ? 8.352 12.379 -15.134 1.00 0.00 69 SER A CA 5
ATOM 6015 C C . SER A 1 69 ? 9.255 12.963 -16.220 1.00 0.00 69 SER A C 5
ATOM 6016 O O . SER A 1 69 ? 9.154 12.590 -17.390 1.00 0.00 69 SER A O 5
ATOM 6024 N N . CYS A 1 70 ? 10.144 13.871 -15.836 1.00 0.00 70 CYS A N 5
ATOM 6025 C CA . CYS A 1 70 ? 11.018 14.509 -16.806 1.00 0.00 70 CYS A CA 5
ATOM 6026 C C . CYS A 1 70 ? 12.493 14.189 -16.578 1.00 0.00 70 CYS A C 5
ATOM 6027 O O . CYS A 1 70 ? 13.304 14.316 -17.503 1.00 0.00 70 CYS A O 5
ATOM 6034 N N . SER A 1 71 ? 12.851 13.800 -15.353 1.00 0.00 71 SER A N 5
ATOM 6035 C CA . SER A 1 71 ? 14.230 13.410 -15.050 1.00 0.00 71 SER A CA 5
ATOM 6036 C C . SER A 1 71 ? 14.701 12.308 -16.007 1.00 0.00 71 SER A C 5
ATOM 6037 O O . SER A 1 71 ? 13.904 11.465 -16.436 1.00 0.00 71 SER A O 5
ATOM 6045 N N . THR A 1 72 ? 15.989 12.326 -16.352 1.00 0.00 72 THR A N 5
ATOM 6046 C CA . THR A 1 72 ? 16.534 11.369 -17.308 1.00 0.00 72 THR A CA 5
ATOM 6047 C C . THR A 1 72 ? 16.439 9.938 -16.781 1.00 0.00 72 THR A C 5
ATOM 6048 O O . THR A 1 72 ? 16.182 9.712 -15.593 1.00 0.00 72 THR A O 5
ATOM 6059 N N . ALA A 1 73 ? 16.648 8.982 -17.670 1.00 0.00 73 ALA A N 5
ATOM 6060 C CA . ALA A 1 73 ? 16.582 7.588 -17.312 1.00 0.00 73 ALA A CA 5
ATOM 6061 C C . ALA A 1 73 ? 17.674 7.232 -16.319 1.00 0.00 73 ALA A C 5
ATOM 6062 O O . ALA A 1 73 ? 18.862 7.279 -16.639 1.00 0.00 73 ALA A O 5
ATOM 6069 N N . CYS A 1 74 ? 17.267 6.920 -15.111 1.00 0.00 74 CYS A N 5
ATOM 6070 C CA . CYS A 1 74 ? 18.185 6.515 -14.068 1.00 0.00 74 CYS A CA 5
ATOM 6071 C C . CYS A 1 74 ? 18.865 5.218 -14.401 1.00 0.00 74 CYS A C 5
ATOM 6072 O O . CYS A 1 74 ? 18.413 4.460 -15.263 1.00 0.00 74 CYS A O 5
ATOM 6079 N N . LYS A 1 75 ? 19.950 4.956 -13.704 1.00 0.00 75 LYS A N 5
ATOM 6080 C CA . LYS A 1 75 ? 20.647 3.690 -13.843 1.00 0.00 75 LYS A CA 5
ATOM 6081 C C . LYS A 1 75 ? 19.916 2.598 -13.056 1.00 0.00 75 LYS A C 5
ATOM 6082 O O . LYS A 1 75 ? 20.434 1.496 -12.870 1.00 0.00 75 LYS A O 5
ATOM 6101 N N . CYS A 1 76 ? 18.701 2.908 -12.604 1.00 0.00 76 CYS A N 5
ATOM 6102 C CA . CYS A 1 76 ? 17.910 1.956 -11.892 1.00 0.00 76 CYS A CA 5
ATOM 6103 C C . CYS A 1 76 ? 17.005 1.238 -12.874 1.00 0.00 76 CYS A C 5
ATOM 6104 O O . CYS A 1 76 ? 16.064 1.822 -13.397 1.00 0.00 76 CYS A O 5
ATOM 6111 N N . ALA A 1 77 ? 17.300 -0.005 -13.121 1.00 0.00 77 ALA A N 5
ATOM 6112 C CA . ALA A 1 77 ? 16.526 -0.821 -14.046 1.00 0.00 77 ALA A CA 5
ATOM 6113 C C . ALA A 1 77 ? 16.924 -2.268 -13.893 1.00 0.00 77 ALA A C 5
ATOM 6114 O O . ALA A 1 77 ? 18.078 -2.556 -13.600 1.00 0.00 77 ALA A O 5
ATOM 6121 N N . ALA A 1 78 ? 15.959 -3.170 -14.041 1.00 0.00 78 ALA A N 5
ATOM 6122 C CA . ALA A 1 78 ? 16.210 -4.615 -13.943 1.00 0.00 78 ALA A CA 5
ATOM 6123 C C . ALA A 1 78 ? 16.816 -4.994 -12.587 1.00 0.00 78 ALA A C 5
ATOM 6124 O O . ALA A 1 78 ? 17.516 -5.998 -12.466 1.00 0.00 78 ALA A O 5
ATOM 6131 N N . GLY A 1 79 ? 16.519 -4.197 -11.568 1.00 0.00 79 GLY A N 5
ATOM 6132 C CA . GLY A 1 79 ? 17.040 -4.464 -10.241 1.00 0.00 79 GLY A CA 5
ATOM 6133 C C . GLY A 1 79 ? 18.317 -3.703 -9.937 1.00 0.00 79 GLY A C 5
ATOM 6134 O O . GLY A 1 79 ? 18.915 -3.893 -8.891 1.00 0.00 79 GLY A O 5
ATOM 6138 N N . SER A 1 80 ? 18.710 -2.815 -10.834 1.00 0.00 80 SER A N 5
ATOM 6139 C CA . SER A 1 80 ? 19.955 -2.062 -10.681 1.00 0.00 80 SER A CA 5
ATOM 6140 C C . SER A 1 80 ? 19.787 -0.841 -9.744 1.00 0.00 80 SER A C 5
ATOM 6141 O O . SER A 1 80 ? 20.572 0.104 -9.796 1.00 0.00 80 SER A O 5
ATOM 6149 N N . CYS A 1 81 ? 18.772 -0.866 -8.891 1.00 0.00 81 CYS A N 5
ATOM 6150 C CA . CYS A 1 81 ? 18.572 0.196 -7.927 1.00 0.00 81 CYS A CA 5
ATOM 6151 C C . CYS A 1 81 ? 19.631 0.110 -6.821 1.00 0.00 81 CYS A C 5
ATOM 6152 O O . CYS A 1 81 ? 20.035 -0.987 -6.431 1.00 0.00 81 CYS A O 5
ATOM 6159 N N . LYS A 1 82 ? 20.091 1.259 -6.329 1.00 0.00 82 LYS A N 5
ATOM 6160 C CA . LYS A 1 82 ? 21.076 1.265 -5.252 1.00 0.00 82 LYS A CA 5
ATOM 6161 C C . LYS A 1 82 ? 20.912 2.488 -4.344 1.00 0.00 82 LYS A C 5
ATOM 6162 O O . LYS A 1 82 ? 21.810 2.828 -3.577 1.00 0.00 82 LYS A O 5
ATOM 6181 N N . CYS A 1 83 ? 19.762 3.143 -4.418 1.00 0.00 83 CYS A N 5
ATOM 6182 C CA . CYS A 1 83 ? 19.519 4.308 -3.577 1.00 0.00 83 CYS A CA 5
ATOM 6183 C C . CYS A 1 83 ? 18.669 3.940 -2.361 1.00 0.00 83 CYS A C 5
ATOM 6184 O O . CYS A 1 83 ? 18.615 4.684 -1.382 1.00 0.00 83 CYS A O 5
ATOM 6191 N N . GLY A 1 84 ? 18.002 2.794 -2.429 1.00 0.00 84 GLY A N 5
ATOM 6192 C CA . GLY A 1 84 ? 17.205 2.340 -1.304 1.00 0.00 84 GLY A CA 5
ATOM 6193 C C . GLY A 1 84 ? 15.718 2.598 -1.471 1.00 0.00 84 GLY A C 5
ATOM 6194 O O . GLY A 1 84 ? 14.959 2.507 -0.508 1.00 0.00 84 GLY A O 5
ATOM 6198 N N . LYS A 1 85 ? 15.296 2.936 -2.679 1.00 0.00 85 LYS A N 5
ATOM 6199 C CA . LYS A 1 85 ? 13.873 3.151 -2.942 1.00 0.00 85 LYS A CA 5
ATOM 6200 C C . LYS A 1 85 ? 13.246 1.887 -3.468 1.00 0.00 85 LYS A C 5
ATOM 6201 O O . LYS A 1 85 ? 12.042 1.665 -3.319 1.00 0.00 85 LYS A O 5
ATOM 6220 N N . GLY A 1 86 ? 14.072 1.059 -4.075 1.00 0.00 86 GLY A N 5
ATOM 6221 C CA . GLY A 1 86 ? 13.591 -0.182 -4.657 1.00 0.00 86 GLY A CA 5
ATOM 6222 C C . GLY A 1 86 ? 12.570 0.084 -5.734 1.00 0.00 86 GLY A C 5
ATOM 6223 O O . GLY A 1 86 ? 11.504 -0.530 -5.766 1.00 0.00 86 GLY A O 5
ATOM 6227 N N . CYS A 1 87 ? 12.899 1.001 -6.613 1.00 0.00 87 CYS A N 5
ATOM 6228 C CA . CYS A 1 87 ? 11.994 1.423 -7.664 1.00 0.00 87 CYS A CA 5
ATOM 6229 C C . CYS A 1 87 ? 12.342 0.739 -8.962 1.00 0.00 87 CYS A C 5
ATOM 6230 O O . CYS A 1 87 ? 11.463 0.283 -9.692 1.00 0.00 87 CYS A O 5
ATOM 6237 N N . THR A 1 88 ? 13.644 0.671 -9.239 1.00 0.00 88 THR A N 5
ATOM 6238 C CA . THR A 1 88 ? 14.175 0.021 -10.428 1.00 0.00 88 THR A CA 5
ATOM 6239 C C . THR A 1 88 ? 13.499 0.532 -11.700 1.00 0.00 88 THR A C 5
ATOM 6240 O O . THR A 1 88 ? 12.954 -0.241 -12.489 1.00 0.00 88 THR A O 5
ATOM 6251 N N . GLY A 1 89 ? 13.535 1.835 -11.883 1.00 0.00 89 GLY A N 5
ATOM 6252 C CA . GLY A 1 89 ? 12.937 2.429 -13.047 1.00 0.00 89 GLY A CA 5
ATOM 6253 C C . GLY A 1 89 ? 12.791 3.918 -12.900 1.00 0.00 89 GLY A C 5
ATOM 6254 O O . GLY A 1 89 ? 12.430 4.401 -11.830 1.00 0.00 89 GLY A O 5
ATOM 6258 N N . PRO A 1 90 ? 13.042 4.671 -13.973 1.00 0.00 90 PRO A N 5
ATOM 6259 C CA . PRO A 1 90 ? 13.020 6.141 -13.937 1.00 0.00 90 PRO A CA 5
ATOM 6260 C C . PRO A 1 90 ? 11.627 6.719 -13.698 1.00 0.00 90 PRO A C 5
ATOM 6261 O O . PRO A 1 90 ? 11.482 7.754 -13.058 1.00 0.00 90 PRO A O 5
ATOM 6272 N N . ASP A 1 91 ? 10.612 6.032 -14.190 1.00 0.00 91 ASP A N 5
ATOM 6273 C CA . ASP A 1 91 ? 9.239 6.519 -14.086 1.00 0.00 91 ASP A CA 5
ATOM 6274 C C . ASP A 1 91 ? 8.671 6.277 -12.695 1.00 0.00 91 ASP A C 5
ATOM 6275 O O . ASP A 1 91 ? 7.645 6.847 -12.325 1.00 0.00 91 ASP A O 5
ATOM 6284 N N . SER A 1 92 ? 9.336 5.435 -11.928 1.00 0.00 92 SER A N 5
ATOM 6285 C CA . SER A 1 92 ? 8.857 5.086 -10.605 1.00 0.00 92 SER A CA 5
ATOM 6286 C C . SER A 1 92 ? 9.848 5.524 -9.520 1.00 0.00 92 SER A C 5
ATOM 6287 O O . SER A 1 92 ? 9.717 5.140 -8.360 1.00 0.00 92 SER A O 5
ATOM 6295 N N . CYS A 1 93 ? 10.818 6.332 -9.893 1.00 0.00 93 CYS A N 5
ATOM 6296 C CA . CYS A 1 93 ? 11.815 6.812 -8.947 1.00 0.00 93 CYS A CA 5
ATOM 6297 C C . CYS A 1 93 ? 11.216 7.906 -8.061 1.00 0.00 93 CYS A C 5
ATOM 6298 O O . CYS A 1 93 ? 10.803 8.940 -8.545 1.00 0.00 93 CYS A O 5
ATOM 6305 N N . LYS A 1 94 ? 11.191 7.674 -6.759 1.00 0.00 94 LYS A N 5
ATOM 6306 C CA . LYS A 1 94 ? 10.568 8.611 -5.828 1.00 0.00 94 LYS A CA 5
ATOM 6307 C C . LYS A 1 94 ? 11.622 9.501 -5.187 1.00 0.00 94 LYS A C 5
ATOM 6308 O O . LYS A 1 94 ? 11.733 9.588 -3.956 1.00 0.00 94 LYS A O 5
ATOM 6327 N N . CYS A 1 95 ? 12.412 10.124 -6.022 1.00 0.00 95 CYS A N 5
ATOM 6328 C CA . CYS A 1 95 ? 13.466 11.016 -5.572 1.00 0.00 95 CYS A CA 5
ATOM 6329 C C . CYS A 1 95 ? 13.849 12.013 -6.660 1.00 0.00 95 CYS A C 5
ATOM 6330 O O . CYS A 1 95 ? 13.228 12.054 -7.723 1.00 0.00 95 CYS A O 5
ATOM 6337 N N . ASP A 1 96 ? 14.852 12.837 -6.371 1.00 0.00 96 ASP A N 5
ATOM 6338 C CA . ASP A 1 96 ? 15.352 13.801 -7.334 1.00 0.00 96 ASP A CA 5
ATOM 6339 C C . ASP A 1 96 ? 16.420 13.184 -8.228 1.00 0.00 96 ASP A C 5
ATOM 6340 O O . ASP A 1 96 ? 16.872 12.064 -8.000 1.00 0.00 96 ASP A O 5
ATOM 6349 N N . ARG A 1 97 ? 16.843 13.949 -9.217 1.00 0.00 97 ARG A N 5
ATOM 6350 C CA . ARG A 1 97 ? 17.815 13.484 -10.217 1.00 0.00 97 ARG A CA 5
ATOM 6351 C C . ARG A 1 97 ? 19.248 13.590 -9.745 1.00 0.00 97 ARG A C 5
ATOM 6352 O O . ARG A 1 97 ? 20.181 13.458 -10.544 1.00 0.00 97 ARG A O 5
ATOM 6373 N N . SER A 1 98 ? 19.436 13.828 -8.492 1.00 0.00 98 SER A N 5
ATOM 6374 C CA . SER A 1 98 ? 20.755 13.975 -7.962 1.00 0.00 98 SER A CA 5
ATOM 6375 C C . SER A 1 98 ? 20.924 13.111 -6.717 1.00 0.00 98 SER A C 5
ATOM 6376 O O . SER A 1 98 ? 21.749 13.392 -5.847 1.00 0.00 98 SER A O 5
ATOM 6384 N N . CYS A 1 99 ? 20.147 12.037 -6.662 1.00 0.00 99 CYS A N 5
ATOM 6385 C CA . CYS A 1 99 ? 20.188 11.104 -5.552 1.00 0.00 99 CYS A CA 5
ATOM 6386 C C . CYS A 1 99 ? 21.408 10.165 -5.673 1.00 0.00 99 CYS A C 5
ATOM 6387 O O . CYS A 1 99 ? 22.258 10.343 -6.551 1.00 0.00 99 CYS A O 5
ATOM 6394 N N . SER A 1 100 ? 21.476 9.169 -4.795 1.00 0.00 100 SER A N 5
ATOM 6395 C CA . SER A 1 100 ? 22.580 8.214 -4.767 1.00 0.00 100 SER A CA 5
ATOM 6396 C C . SER A 1 100 ? 22.591 7.333 -6.025 1.00 0.00 100 SER A C 5
ATOM 6397 O O . SER A 1 100 ? 23.630 6.781 -6.398 1.00 0.00 100 SER A O 5
ATOM 6405 N N . CYS A 1 101 ? 21.441 7.209 -6.668 1.00 0.00 101 CYS A N 5
ATOM 6406 C CA . CYS A 1 101 ? 21.322 6.407 -7.872 1.00 0.00 101 CYS A CA 5
ATOM 6407 C C . CYS A 1 101 ? 21.955 7.124 -9.063 1.00 0.00 101 CYS A C 5
ATOM 6408 O O . CYS A 1 101 ? 22.599 6.501 -9.911 1.00 0.00 101 CYS A O 5
ATOM 6415 N N . LYS A 1 102 ? 21.783 8.434 -9.111 1.00 0.00 102 LYS A N 5
ATOM 6416 C CA . LYS A 1 102 ? 22.340 9.236 -10.187 1.00 0.00 102 LYS A CA 5
ATOM 6417 C C . LYS A 1 102 ? 23.815 9.547 -9.934 1.00 0.00 102 LYS A C 5
ATOM 6418 O O . LYS A 1 102 ? 24.114 10.696 -9.506 1.00 0.00 102 LYS A O 5
ATOM 6446 N N . GLY A 1 1 ? 27.280 13.204 0.283 1.00 0.00 1 GLY A N 6
ATOM 6447 C CA . GLY A 1 1 ? 26.438 12.922 1.479 1.00 0.00 1 GLY A CA 6
ATOM 6448 C C . GLY A 1 1 ? 25.078 13.589 1.394 1.00 0.00 1 GLY A C 6
ATOM 6449 O O . GLY A 1 1 ? 24.092 13.076 1.938 1.00 0.00 1 GLY A O 6
ATOM 6452 N N . SER A 1 2 ? 25.035 14.743 0.721 1.00 0.00 2 SER A N 6
ATOM 6453 C CA . SER A 1 2 ? 23.798 15.494 0.514 1.00 0.00 2 SER A CA 6
ATOM 6454 C C . SER A 1 2 ? 23.130 15.867 1.843 1.00 0.00 2 SER A C 6
ATOM 6455 O O . SER A 1 2 ? 21.913 15.715 2.007 1.00 0.00 2 SER A O 6
ATOM 6463 N N . MET A 1 3 ? 23.927 16.357 2.779 1.00 0.00 3 MET A N 6
ATOM 6464 C CA . MET A 1 3 ? 23.414 16.769 4.080 1.00 0.00 3 MET A CA 6
ATOM 6465 C C . MET A 1 3 ? 22.653 18.093 3.965 1.00 0.00 3 MET A C 6
ATOM 6466 O O . MET A 1 3 ? 23.251 19.165 3.917 1.00 0.00 3 MET A O 6
ATOM 6480 N N . SER A 1 4 ? 21.341 18.011 3.899 1.00 0.00 4 SER A N 6
ATOM 6481 C CA . SER A 1 4 ? 20.519 19.196 3.775 1.00 0.00 4 SER A CA 6
ATOM 6482 C C . SER A 1 4 ? 19.143 18.960 4.385 1.00 0.00 4 SER A C 6
ATOM 6483 O O . SER A 1 4 ? 18.478 17.959 4.088 1.00 0.00 4 SER A O 6
ATOM 6491 N N . SER A 1 5 ? 18.737 19.868 5.248 1.00 0.00 5 SER A N 6
ATOM 6492 C CA . SER A 1 5 ? 17.447 19.793 5.889 1.00 0.00 5 SER A CA 6
ATOM 6493 C C . SER A 1 5 ? 16.415 20.510 5.032 1.00 0.00 5 SER A C 6
ATOM 6494 O O . SER A 1 5 ? 16.535 21.703 4.783 1.00 0.00 5 SER A O 6
ATOM 6502 N N . VAL A 1 6 ? 15.410 19.774 4.578 1.00 0.00 6 VAL A N 6
ATOM 6503 C CA . VAL A 1 6 ? 14.386 20.331 3.698 1.00 0.00 6 VAL A CA 6
ATOM 6504 C C . VAL A 1 6 ? 13.581 21.453 4.384 1.00 0.00 6 VAL A C 6
ATOM 6505 O O . VAL A 1 6 ? 13.220 22.444 3.751 1.00 0.00 6 VAL A O 6
ATOM 6518 N N . PHE A 1 7 ? 13.335 21.304 5.677 1.00 0.00 7 PHE A N 6
ATOM 6519 C CA . PHE A 1 7 ? 12.569 22.289 6.423 1.00 0.00 7 PHE A CA 6
ATOM 6520 C C . PHE A 1 7 ? 13.423 23.505 6.758 1.00 0.00 7 PHE A C 6
ATOM 6521 O O . PHE A 1 7 ? 14.639 23.393 6.942 1.00 0.00 7 PHE A O 6
ATOM 6538 N N . GLY A 1 8 ? 12.786 24.659 6.819 1.00 0.00 8 GLY A N 6
ATOM 6539 C CA . GLY A 1 8 ? 13.487 25.875 7.155 1.00 0.00 8 GLY A CA 6
ATOM 6540 C C . GLY A 1 8 ? 13.640 26.069 8.647 1.00 0.00 8 GLY A C 6
ATOM 6541 O O . GLY A 1 8 ? 14.370 25.330 9.309 1.00 0.00 8 GLY A O 6
ATOM 6545 N N . ALA A 1 9 ? 12.946 27.058 9.182 1.00 0.00 9 ALA A N 6
ATOM 6546 C CA . ALA A 1 9 ? 13.030 27.365 10.601 1.00 0.00 9 ALA A CA 6
ATOM 6547 C C . ALA A 1 9 ? 11.656 27.674 11.168 1.00 0.00 9 ALA A C 6
ATOM 6548 O O . ALA A 1 9 ? 11.528 28.341 12.192 1.00 0.00 9 ALA A O 6
ATOM 6555 N N . GLY A 1 10 ? 10.634 27.173 10.502 1.00 0.00 10 GLY A N 6
ATOM 6556 C CA . GLY A 1 10 ? 9.275 27.416 10.938 1.00 0.00 10 GLY A CA 6
ATOM 6557 C C . GLY A 1 10 ? 8.282 27.230 9.817 1.00 0.00 10 GLY A C 6
ATOM 6558 O O . GLY A 1 10 ? 7.589 28.171 9.424 1.00 0.00 10 GLY A O 6
ATOM 6562 N N . CYS A 1 11 ? 8.228 26.028 9.282 1.00 0.00 11 CYS A N 6
ATOM 6563 C CA . CYS A 1 11 ? 7.309 25.719 8.204 1.00 0.00 11 CYS A CA 6
ATOM 6564 C C . CYS A 1 11 ? 5.966 25.283 8.732 1.00 0.00 11 CYS A C 6
ATOM 6565 O O . CYS A 1 11 ? 5.812 24.993 9.918 1.00 0.00 11 CYS A O 6
ATOM 6572 N N . THR A 1 12 ? 5.000 25.236 7.854 1.00 0.00 12 THR A N 6
ATOM 6573 C CA . THR A 1 12 ? 3.692 24.770 8.197 1.00 0.00 12 THR A CA 6
ATOM 6574 C C . THR A 1 12 ? 3.603 23.291 7.881 1.00 0.00 12 THR A C 6
ATOM 6575 O O . THR A 1 12 ? 4.504 22.733 7.242 1.00 0.00 12 THR A O 6
ATOM 6586 N N . ASP A 1 13 ? 2.541 22.648 8.312 1.00 0.00 13 ASP A N 6
ATOM 6587 C CA . ASP A 1 13 ? 2.358 21.240 8.009 1.00 0.00 13 ASP A CA 6
ATOM 6588 C C . ASP A 1 13 ? 1.936 21.072 6.568 1.00 0.00 13 ASP A C 6
ATOM 6589 O O . ASP A 1 13 ? 1.992 19.980 6.011 1.00 0.00 13 ASP A O 6
ATOM 6598 N N . VAL A 1 14 ? 1.536 22.179 5.962 1.00 0.00 14 VAL A N 6
ATOM 6599 C CA . VAL A 1 14 ? 1.166 22.210 4.565 1.00 0.00 14 VAL A CA 6
ATOM 6600 C C . VAL A 1 14 ? 2.406 21.992 3.707 1.00 0.00 14 VAL A C 6
ATOM 6601 O O . VAL A 1 14 ? 2.348 21.378 2.644 1.00 0.00 14 VAL A O 6
ATOM 6614 N N . CYS A 1 15 ? 3.532 22.472 4.201 1.00 0.00 15 CYS A N 6
ATOM 6615 C CA . CYS A 1 15 ? 4.793 22.338 3.506 1.00 0.00 15 CYS A CA 6
ATOM 6616 C C . CYS A 1 15 ? 5.277 20.888 3.584 1.00 0.00 15 CYS A C 6
ATOM 6617 O O . CYS A 1 15 ? 5.990 20.403 2.711 1.00 0.00 15 CYS A O 6
ATOM 6624 N N . LYS A 1 16 ? 4.836 20.186 4.626 1.00 0.00 16 LYS A N 6
ATOM 6625 C CA . LYS A 1 16 ? 5.234 18.801 4.839 1.00 0.00 16 LYS A CA 6
ATOM 6626 C C . LYS A 1 16 ? 4.312 17.850 4.071 1.00 0.00 16 LYS A C 6
ATOM 6627 O O . LYS A 1 16 ? 4.381 16.630 4.237 1.00 0.00 16 LYS A O 6
ATOM 6646 N N . GLN A 1 17 ? 3.446 18.418 3.234 1.00 0.00 17 GLN A N 6
ATOM 6647 C CA . GLN A 1 17 ? 2.524 17.617 2.417 1.00 0.00 17 GLN A CA 6
ATOM 6648 C C . GLN A 1 17 ? 3.270 16.908 1.282 1.00 0.00 17 GLN A C 6
ATOM 6649 O O . GLN A 1 17 ? 4.488 17.033 1.139 1.00 0.00 17 GLN A O 6
ATOM 6663 N N . THR A 1 18 ? 2.536 16.174 0.479 1.00 0.00 18 THR A N 6
ATOM 6664 C CA . THR A 1 18 ? 3.109 15.443 -0.640 1.00 0.00 18 THR A CA 6
ATOM 6665 C C . THR A 1 18 ? 2.072 15.274 -1.758 1.00 0.00 18 THR A C 6
ATOM 6666 O O . THR A 1 18 ? 1.150 14.459 -1.643 1.00 0.00 18 THR A O 6
ATOM 6677 N N . PRO A 1 19 ? 2.197 16.055 -2.853 1.00 0.00 19 PRO A N 6
ATOM 6678 C CA . PRO A 1 19 ? 3.276 17.043 -3.021 1.00 0.00 19 PRO A CA 6
ATOM 6679 C C . PRO A 1 19 ? 3.117 18.233 -2.080 1.00 0.00 19 PRO A C 6
ATOM 6680 O O . PRO A 1 19 ? 2.092 18.371 -1.416 1.00 0.00 19 PRO A O 6
ATOM 6691 N N . CYS A 1 20 ? 4.143 19.073 -2.027 1.00 0.00 20 CYS A N 6
ATOM 6692 C CA . CYS A 1 20 ? 4.154 20.247 -1.164 1.00 0.00 20 CYS A CA 6
ATOM 6693 C C . CYS A 1 20 ? 2.885 21.048 -1.324 1.00 0.00 20 CYS A C 6
ATOM 6694 O O . CYS A 1 20 ? 2.532 21.475 -2.430 1.00 0.00 20 CYS A O 6
ATOM 6701 N N . GLY A 1 21 ? 2.205 21.252 -0.227 1.00 0.00 21 GLY A N 6
ATOM 6702 C CA . GLY A 1 21 ? 0.955 21.935 -0.260 1.00 0.00 21 GLY A CA 6
ATOM 6703 C C . GLY A 1 21 ? 1.108 23.428 -0.418 1.00 0.00 21 GLY A C 6
ATOM 6704 O O . GLY A 1 21 ? 0.170 24.100 -0.796 1.00 0.00 21 GLY A O 6
ATOM 6708 N N . CYS A 1 22 ? 2.297 23.952 -0.153 1.00 0.00 22 CYS A N 6
ATOM 6709 C CA . CYS A 1 22 ? 2.539 25.395 -0.268 1.00 0.00 22 CYS A CA 6
ATOM 6710 C C . CYS A 1 22 ? 2.253 25.906 -1.674 1.00 0.00 22 CYS A C 6
ATOM 6711 O O . CYS A 1 22 ? 1.883 27.063 -1.862 1.00 0.00 22 CYS A O 6
ATOM 6718 N N . ALA A 1 23 ? 2.389 25.035 -2.652 1.00 0.00 23 ALA A N 6
ATOM 6719 C CA . ALA A 1 23 ? 2.227 25.427 -4.036 1.00 0.00 23 ALA A CA 6
ATOM 6720 C C . ALA A 1 23 ? 0.774 25.365 -4.505 1.00 0.00 23 ALA A C 6
ATOM 6721 O O . ALA A 1 23 ? 0.469 25.759 -5.626 1.00 0.00 23 ALA A O 6
ATOM 6728 N N . THR A 1 24 ? -0.115 24.877 -3.661 1.00 0.00 24 THR A N 6
ATOM 6729 C CA . THR A 1 24 ? -1.520 24.801 -4.036 1.00 0.00 24 THR A CA 6
ATOM 6730 C C . THR A 1 24 ? -2.440 25.294 -2.910 1.00 0.00 24 THR A C 6
ATOM 6731 O O . THR A 1 24 ? -3.562 25.740 -3.158 1.00 0.00 24 THR A O 6
ATOM 6742 N N . SER A 1 25 ? -1.960 25.234 -1.688 1.00 0.00 25 SER A N 6
ATOM 6743 C CA . SER A 1 25 ? -2.747 25.635 -0.537 1.00 0.00 25 SER A CA 6
ATOM 6744 C C . SER A 1 25 ? -2.217 26.935 0.076 1.00 0.00 25 SER A C 6
ATOM 6745 O O . SER A 1 25 ? -2.885 27.562 0.902 1.00 0.00 25 SER A O 6
ATOM 6753 N N . GLY A 1 26 ? -1.019 27.335 -0.331 1.00 0.00 26 GLY A N 6
ATOM 6754 C CA . GLY A 1 26 ? -0.454 28.570 0.161 1.00 0.00 26 GLY A CA 6
ATOM 6755 C C . GLY A 1 26 ? 0.880 28.385 0.849 1.00 0.00 26 GLY A C 6
ATOM 6756 O O . GLY A 1 26 ? 1.028 27.528 1.726 1.00 0.00 26 GLY A O 6
ATOM 6760 N N . CYS A 1 27 ? 1.845 29.190 0.448 1.00 0.00 27 CYS A N 6
ATOM 6761 C CA . CYS A 1 27 ? 3.182 29.155 1.012 1.00 0.00 27 CYS A CA 6
ATOM 6762 C C . CYS A 1 27 ? 3.220 30.069 2.239 1.00 0.00 27 CYS A C 6
ATOM 6763 O O . CYS A 1 27 ? 3.042 31.285 2.118 1.00 0.00 27 CYS A O 6
ATOM 6770 N N . ASN A 1 28 ? 3.432 29.492 3.419 1.00 0.00 28 ASN A N 6
ATOM 6771 C CA . ASN A 1 28 ? 3.364 30.280 4.655 1.00 0.00 28 ASN A CA 6
ATOM 6772 C C . ASN A 1 28 ? 4.512 29.942 5.625 1.00 0.00 28 ASN A C 6
ATOM 6773 O O . ASN A 1 28 ? 4.438 30.237 6.817 1.00 0.00 28 ASN A O 6
ATOM 6784 N N . CYS A 1 29 ? 5.569 29.340 5.117 1.00 0.00 29 CYS A N 6
ATOM 6785 C CA . CYS A 1 29 ? 6.713 29.000 5.949 1.00 0.00 29 CYS A CA 6
ATOM 6786 C C . CYS A 1 29 ? 7.744 30.121 5.938 1.00 0.00 29 CYS A C 6
ATOM 6787 O O . CYS A 1 29 ? 7.495 31.204 5.405 1.00 0.00 29 CYS A O 6
ATOM 6794 N N . THR A 1 30 ? 8.893 29.860 6.529 1.00 0.00 30 THR A N 6
ATOM 6795 C CA . THR A 1 30 ? 9.965 30.824 6.568 1.00 0.00 30 THR A CA 6
ATOM 6796 C C . THR A 1 30 ? 10.797 30.740 5.301 1.00 0.00 30 THR A C 6
ATOM 6797 O O . THR A 1 30 ? 10.844 29.694 4.654 1.00 0.00 30 THR A O 6
ATOM 6808 N N . ASP A 1 31 ? 11.457 31.831 4.946 1.00 0.00 31 ASP A N 6
ATOM 6809 C CA . ASP A 1 31 ? 12.286 31.862 3.744 1.00 0.00 31 ASP A CA 6
ATOM 6810 C C . ASP A 1 31 ? 13.489 30.932 3.892 1.00 0.00 31 ASP A C 6
ATOM 6811 O O . ASP A 1 31 ? 14.074 30.480 2.899 1.00 0.00 31 ASP A O 6
ATOM 6820 N N . ASP A 1 32 ? 13.832 30.627 5.146 1.00 0.00 32 ASP A N 6
ATOM 6821 C CA . ASP A 1 32 ? 14.938 29.712 5.462 1.00 0.00 32 ASP A CA 6
ATOM 6822 C C . ASP A 1 32 ? 14.664 28.317 4.920 1.00 0.00 32 ASP A C 6
ATOM 6823 O O . ASP A 1 32 ? 15.565 27.483 4.851 1.00 0.00 32 ASP A O 6
ATOM 6832 N N . CYS A 1 33 ? 13.402 28.070 4.567 1.00 0.00 33 CYS A N 6
ATOM 6833 C CA . CYS A 1 33 ? 12.967 26.808 3.992 1.00 0.00 33 CYS A CA 6
ATOM 6834 C C . CYS A 1 33 ? 13.889 26.368 2.836 1.00 0.00 33 CYS A C 6
ATOM 6835 O O . CYS A 1 33 ? 14.185 27.151 1.926 1.00 0.00 33 CYS A O 6
ATOM 6842 N N . LYS A 1 34 ? 14.335 25.120 2.881 1.00 0.00 34 LYS A N 6
ATOM 6843 C CA . LYS A 1 34 ? 15.245 24.573 1.872 1.00 0.00 34 LYS A CA 6
ATOM 6844 C C . LYS A 1 34 ? 14.517 23.610 0.956 1.00 0.00 34 LYS A C 6
ATOM 6845 O O . LYS A 1 34 ? 15.139 22.789 0.276 1.00 0.00 34 LYS A O 6
ATOM 6864 N N . CYS A 1 35 ? 13.219 23.718 0.925 1.00 0.00 35 CYS A N 6
ATOM 6865 C CA . CYS A 1 35 ? 12.420 22.814 0.157 1.00 0.00 35 CYS A CA 6
ATOM 6866 C C . CYS A 1 35 ? 12.431 23.163 -1.328 1.00 0.00 35 CYS A C 6
ATOM 6867 O O . CYS A 1 35 ? 12.321 24.322 -1.707 1.00 0.00 35 CYS A O 6
ATOM 6874 N N . GLN A 1 36 ? 12.560 22.139 -2.162 1.00 0.00 36 GLN A N 6
ATOM 6875 C CA . GLN A 1 36 ? 12.587 22.315 -3.618 1.00 0.00 36 GLN A CA 6
ATOM 6876 C C . GLN A 1 36 ? 11.173 22.299 -4.158 1.00 0.00 36 GLN A C 6
ATOM 6877 O O . GLN A 1 36 ? 10.925 22.645 -5.308 1.00 0.00 36 GLN A O 6
ATOM 6891 N N . SER A 1 37 ? 10.254 21.894 -3.318 1.00 0.00 37 SER A N 6
ATOM 6892 C CA . SER A 1 37 ? 8.907 21.662 -3.743 1.00 0.00 37 SER A CA 6
ATOM 6893 C C . SER A 1 37 ? 8.065 22.936 -3.739 1.00 0.00 37 SER A C 6
ATOM 6894 O O . SER A 1 37 ? 7.216 23.101 -4.596 1.00 0.00 37 SER A O 6
ATOM 6902 N N . CYS A 1 38 ? 8.274 23.825 -2.782 1.00 0.00 38 CYS A N 6
ATOM 6903 C CA . CYS A 1 38 ? 7.530 25.074 -2.801 1.00 0.00 38 CYS A CA 6
ATOM 6904 C C . CYS A 1 38 ? 8.343 26.158 -3.493 1.00 0.00 38 CYS A C 6
ATOM 6905 O O . CYS A 1 38 ? 7.793 27.136 -4.000 1.00 0.00 38 CYS A O 6
ATOM 6912 N N . LYS A 1 39 ? 9.658 25.962 -3.540 1.00 0.00 39 LYS A N 6
ATOM 6913 C CA . LYS A 1 39 ? 10.549 26.881 -4.239 1.00 0.00 39 LYS A CA 6
ATOM 6914 C C . LYS A 1 39 ? 10.608 26.534 -5.732 1.00 0.00 39 LYS A C 6
ATOM 6915 O O . LYS A 1 39 ? 11.688 26.493 -6.336 1.00 0.00 39 LYS A O 6
ATOM 6934 N N . TYR A 1 40 ? 9.440 26.277 -6.325 1.00 0.00 40 TYR A N 6
ATOM 6935 C CA . TYR A 1 40 ? 9.360 25.962 -7.742 1.00 0.00 40 TYR A CA 6
ATOM 6936 C C . TYR A 1 40 ? 9.873 27.121 -8.578 1.00 0.00 40 TYR A C 6
ATOM 6937 O O . TYR A 1 40 ? 9.548 28.281 -8.323 1.00 0.00 40 TYR A O 6
ATOM 6955 N N . GLY A 1 41 ? 10.667 26.798 -9.574 1.00 0.00 41 GLY A N 6
ATOM 6956 C CA . GLY A 1 41 ? 11.286 27.809 -10.390 1.00 0.00 41 GLY A CA 6
ATOM 6957 C C . GLY A 1 41 ? 12.777 27.625 -10.392 1.00 0.00 41 GLY A C 6
ATOM 6958 O O . GLY A 1 41 ? 13.452 27.903 -11.380 1.00 0.00 41 GLY A O 6
ATOM 6962 N N . ALA A 1 42 ? 13.292 27.126 -9.278 1.00 0.00 42 ALA A N 6
ATOM 6963 C CA . ALA A 1 42 ? 14.707 26.843 -9.145 1.00 0.00 42 ALA A CA 6
ATOM 6964 C C . ALA A 1 42 ? 15.001 25.446 -9.655 1.00 0.00 42 ALA A C 6
ATOM 6965 O O . ALA A 1 42 ? 16.154 25.054 -9.814 1.00 0.00 42 ALA A O 6
ATOM 6972 N N . GLY A 1 43 ? 13.944 24.695 -9.904 1.00 0.00 43 GLY A N 6
ATOM 6973 C CA . GLY A 1 43 ? 14.097 23.352 -10.388 1.00 0.00 43 GLY A CA 6
ATOM 6974 C C . GLY A 1 43 ? 13.157 23.012 -11.527 1.00 0.00 43 GLY A C 6
ATOM 6975 O O . GLY A 1 43 ? 13.229 21.921 -12.069 1.00 0.00 43 GLY A O 6
ATOM 6979 N N . CYS A 1 44 ? 12.329 23.960 -11.933 1.00 0.00 44 CYS A N 6
ATOM 6980 C CA . CYS A 1 44 ? 11.295 23.682 -12.935 1.00 0.00 44 CYS A CA 6
ATOM 6981 C C . CYS A 1 44 ? 11.357 24.599 -14.142 1.00 0.00 44 CYS A C 6
ATOM 6982 O O . CYS A 1 44 ? 12.312 25.354 -14.325 1.00 0.00 44 CYS A O 6
ATOM 6989 N N . THR A 1 45 ? 10.313 24.507 -14.959 1.00 0.00 45 THR A N 6
ATOM 6990 C CA . THR A 1 45 ? 10.161 25.276 -16.148 1.00 0.00 45 THR A CA 6
ATOM 6991 C C . THR A 1 45 ? 8.671 25.383 -16.421 1.00 0.00 45 THR A C 6
ATOM 6992 O O . THR A 1 45 ? 7.860 24.770 -15.706 1.00 0.00 45 THR A O 6
ATOM 7003 N N . ASP A 1 46 ? 8.296 26.123 -17.422 1.00 0.00 46 ASP A N 6
ATOM 7004 C CA . ASP A 1 46 ? 6.884 26.286 -17.735 1.00 0.00 46 ASP A CA 6
ATOM 7005 C C . ASP A 1 46 ? 6.351 25.110 -18.525 1.00 0.00 46 ASP A C 6
ATOM 7006 O O . ASP A 1 46 ? 5.147 24.939 -18.669 1.00 0.00 46 ASP A O 6
ATOM 7015 N N . THR A 1 47 ? 7.254 24.288 -19.000 1.00 0.00 47 THR A N 6
ATOM 7016 C CA . THR A 1 47 ? 6.904 23.112 -19.756 1.00 0.00 47 THR A CA 6
ATOM 7017 C C . THR A 1 47 ? 6.451 21.982 -18.810 1.00 0.00 47 THR A C 6
ATOM 7018 O O . THR A 1 47 ? 5.677 21.104 -19.189 1.00 0.00 47 THR A O 6
ATOM 7029 N N . CYS A 1 48 ? 6.917 22.040 -17.567 1.00 0.00 48 CYS A N 6
ATOM 7030 C CA . CYS A 1 48 ? 6.614 21.005 -16.574 1.00 0.00 48 CYS A CA 6
ATOM 7031 C C . CYS A 1 48 ? 5.269 21.258 -15.903 1.00 0.00 48 CYS A C 6
ATOM 7032 O O . CYS A 1 48 ? 4.557 20.321 -15.548 1.00 0.00 48 CYS A O 6
ATOM 7039 N N . LYS A 1 49 ? 4.902 22.525 -15.760 1.00 0.00 49 LYS A N 6
ATOM 7040 C CA . LYS A 1 49 ? 3.657 22.882 -15.096 1.00 0.00 49 LYS A CA 6
ATOM 7041 C C . LYS A 1 49 ? 2.460 22.832 -16.055 1.00 0.00 49 LYS A C 6
ATOM 7042 O O . LYS A 1 49 ? 1.410 23.414 -15.783 1.00 0.00 49 LYS A O 6
ATOM 7061 N N . GLN A 1 50 ? 2.626 22.133 -17.173 1.00 0.00 50 GLN A N 6
ATOM 7062 C CA . GLN A 1 50 ? 1.550 21.972 -18.140 1.00 0.00 50 GLN A CA 6
ATOM 7063 C C . GLN A 1 50 ? 0.704 20.745 -17.795 1.00 0.00 50 GLN A C 6
ATOM 7064 O O . GLN A 1 50 ? 0.857 20.157 -16.725 1.00 0.00 50 GLN A O 6
ATOM 7078 N N . THR A 1 51 ? -0.177 20.363 -18.706 1.00 0.00 51 THR A N 6
ATOM 7079 C CA . THR A 1 51 ? -1.037 19.207 -18.510 1.00 0.00 51 THR A CA 6
ATOM 7080 C C . THR A 1 51 ? -1.146 18.390 -19.814 1.00 0.00 51 THR A C 6
ATOM 7081 O O . THR A 1 51 ? -1.506 18.930 -20.856 1.00 0.00 51 THR A O 6
ATOM 7092 N N . PRO A 1 52 ? -0.804 17.084 -19.771 1.00 0.00 52 PRO A N 6
ATOM 7093 C CA . PRO A 1 52 ? -0.314 16.434 -18.554 1.00 0.00 52 PRO A CA 6
ATOM 7094 C C . PRO A 1 52 ? 1.074 16.928 -18.171 1.00 0.00 52 PRO A C 6
ATOM 7095 O O . PRO A 1 52 ? 1.362 17.146 -16.996 1.00 0.00 52 PRO A O 6
ATOM 7106 N N . CYS A 1 53 ? 1.917 17.116 -19.175 1.00 0.00 53 CYS A N 6
ATOM 7107 C CA . CYS A 1 53 ? 3.256 17.602 -18.973 1.00 0.00 53 CYS A CA 6
ATOM 7108 C C . CYS A 1 53 ? 3.940 17.795 -20.317 1.00 0.00 53 CYS A C 6
ATOM 7109 O O . CYS A 1 53 ? 4.011 16.864 -21.116 1.00 0.00 53 CYS A O 6
ATOM 7116 N N . GLY A 1 54 ? 4.431 18.997 -20.567 1.00 0.00 54 GLY A N 6
ATOM 7117 C CA . GLY A 1 54 ? 5.104 19.267 -21.819 1.00 0.00 54 GLY A CA 6
ATOM 7118 C C . GLY A 1 54 ? 6.495 18.662 -21.849 1.00 0.00 54 GLY A C 6
ATOM 7119 O O . GLY A 1 54 ? 7.013 18.322 -22.912 1.00 0.00 54 GLY A O 6
ATOM 7123 N N . CYS A 1 55 ? 7.089 18.506 -20.669 1.00 0.00 55 CYS A N 6
ATOM 7124 C CA . CYS A 1 55 ? 8.429 17.961 -20.545 1.00 0.00 55 CYS A CA 6
ATOM 7125 C C . CYS A 1 55 ? 8.468 16.478 -20.873 1.00 0.00 55 CYS A C 6
ATOM 7126 O O . CYS A 1 55 ? 9.543 15.892 -20.993 1.00 0.00 55 CYS A O 6
ATOM 7133 N N . GLY A 1 56 ? 7.295 15.878 -21.025 1.00 0.00 56 GLY A N 6
ATOM 7134 C CA . GLY A 1 56 ? 7.217 14.477 -21.378 1.00 0.00 56 GLY A CA 6
ATOM 7135 C C . GLY A 1 56 ? 7.805 14.213 -22.748 1.00 0.00 56 GLY A C 6
ATOM 7136 O O . GLY A 1 56 ? 8.230 13.099 -23.047 1.00 0.00 56 GLY A O 6
ATOM 7140 N N . SER A 1 57 ? 7.840 15.243 -23.577 1.00 0.00 57 SER A N 6
ATOM 7141 C CA . SER A 1 57 ? 8.396 15.129 -24.906 1.00 0.00 57 SER A CA 6
ATOM 7142 C C . SER A 1 57 ? 9.465 16.199 -25.153 1.00 0.00 57 SER A C 6
ATOM 7143 O O . SER A 1 57 ? 10.085 16.234 -26.219 1.00 0.00 57 SER A O 6
ATOM 7151 N N . GLY A 1 58 ? 9.687 17.056 -24.160 1.00 0.00 58 GLY A N 6
ATOM 7152 C CA . GLY A 1 58 ? 10.668 18.120 -24.299 1.00 0.00 58 GLY A CA 6
ATOM 7153 C C . GLY A 1 58 ? 10.916 18.854 -22.995 1.00 0.00 58 GLY A C 6
ATOM 7154 O O . GLY A 1 58 ? 10.418 19.965 -22.792 1.00 0.00 58 GLY A O 6
ATOM 7158 N N . CYS A 1 59 ? 11.684 18.234 -22.113 1.00 0.00 59 CYS A N 6
ATOM 7159 C CA . CYS A 1 59 ? 11.997 18.811 -20.809 1.00 0.00 59 CYS A CA 6
ATOM 7160 C C . CYS A 1 59 ? 12.908 20.035 -20.934 1.00 0.00 59 CYS A C 6
ATOM 7161 O O . CYS A 1 59 ? 13.750 20.115 -21.842 1.00 0.00 59 CYS A O 6
ATOM 7168 N N . ASN A 1 60 ? 12.737 20.982 -20.016 1.00 0.00 60 ASN A N 6
ATOM 7169 C CA . ASN A 1 60 ? 13.519 22.215 -20.024 1.00 0.00 60 ASN A CA 6
ATOM 7170 C C . ASN A 1 60 ? 13.681 22.757 -18.590 1.00 0.00 60 ASN A C 6
ATOM 7171 O O . ASN A 1 60 ? 13.921 23.943 -18.382 1.00 0.00 60 ASN A O 6
ATOM 7182 N N . CYS A 1 61 ? 13.569 21.870 -17.605 1.00 0.00 61 CYS A N 6
ATOM 7183 C CA . CYS A 1 61 ? 13.665 22.272 -16.196 1.00 0.00 61 CYS A CA 6
ATOM 7184 C C . CYS A 1 61 ? 15.089 22.696 -15.796 1.00 0.00 61 CYS A C 6
ATOM 7185 O O . CYS A 1 61 ? 16.012 22.684 -16.617 1.00 0.00 61 CYS A O 6
ATOM 7192 N N . LYS A 1 62 ? 15.255 23.055 -14.525 1.00 0.00 62 LYS A N 6
ATOM 7193 C CA . LYS A 1 62 ? 16.527 23.578 -14.018 1.00 0.00 62 LYS A CA 6
ATOM 7194 C C . LYS A 1 62 ? 17.456 22.473 -13.490 1.00 0.00 62 LYS A C 6
ATOM 7195 O O . LYS A 1 62 ? 18.408 22.080 -14.163 1.00 0.00 62 LYS A O 6
ATOM 7214 N N . GLU A 1 63 ? 17.179 21.982 -12.279 1.00 0.00 63 GLU A N 6
ATOM 7215 C CA . GLU A 1 63 ? 18.032 20.970 -11.643 1.00 0.00 63 GLU A CA 6
ATOM 7216 C C . GLU A 1 63 ? 17.292 20.296 -10.481 1.00 0.00 63 GLU A C 6
ATOM 7217 O O . GLU A 1 63 ? 17.434 19.100 -10.257 1.00 0.00 63 GLU A O 6
ATOM 7229 N N . ASP A 1 64 ? 16.485 21.073 -9.770 1.00 0.00 64 ASP A N 6
ATOM 7230 C CA . ASP A 1 64 ? 15.758 20.586 -8.602 1.00 0.00 64 ASP A CA 6
ATOM 7231 C C . ASP A 1 64 ? 14.299 20.236 -8.921 1.00 0.00 64 ASP A C 6
ATOM 7232 O O . ASP A 1 64 ? 13.389 20.634 -8.196 1.00 0.00 64 ASP A O 6
ATOM 7241 N N . CYS A 1 65 ? 14.070 19.497 -9.997 1.00 0.00 65 CYS A N 6
ATOM 7242 C CA . CYS A 1 65 ? 12.698 19.096 -10.349 1.00 0.00 65 CYS A CA 6
ATOM 7243 C C . CYS A 1 65 ? 12.267 17.861 -9.566 1.00 0.00 65 CYS A C 6
ATOM 7244 O O . CYS A 1 65 ? 13.001 16.873 -9.504 1.00 0.00 65 CYS A O 6
ATOM 7251 N N . ARG A 1 66 ? 11.062 17.916 -8.984 1.00 0.00 66 ARG A N 6
ATOM 7252 C CA . ARG A 1 66 ? 10.523 16.796 -8.205 1.00 0.00 66 ARG A CA 6
ATOM 7253 C C . ARG A 1 66 ? 9.542 15.968 -9.015 1.00 0.00 66 ARG A C 6
ATOM 7254 O O . ARG A 1 66 ? 8.870 15.088 -8.478 1.00 0.00 66 ARG A O 6
ATOM 7275 N N . CYS A 1 67 ? 9.448 16.242 -10.292 1.00 0.00 67 CYS A N 6
ATOM 7276 C CA . CYS A 1 67 ? 8.511 15.531 -11.121 1.00 0.00 67 CYS A CA 6
ATOM 7277 C C . CYS A 1 67 ? 9.141 14.288 -11.712 1.00 0.00 67 CYS A C 6
ATOM 7278 O O . CYS A 1 67 ? 10.256 14.327 -12.211 1.00 0.00 67 CYS A O 6
ATOM 7285 N N . GLN A 1 68 ? 8.417 13.183 -11.671 1.00 0.00 68 GLN A N 6
ATOM 7286 C CA . GLN A 1 68 ? 8.924 11.930 -12.204 1.00 0.00 68 GLN A CA 6
ATOM 7287 C C . GLN A 1 68 ? 8.438 11.716 -13.631 1.00 0.00 68 GLN A C 6
ATOM 7288 O O . GLN A 1 68 ? 8.781 10.726 -14.270 1.00 0.00 68 GLN A O 6
ATOM 7302 N N . SER A 1 69 ? 7.669 12.670 -14.135 1.00 0.00 69 SER A N 6
ATOM 7303 C CA . SER A 1 69 ? 7.098 12.564 -15.451 1.00 0.00 69 SER A CA 6
ATOM 7304 C C . SER A 1 69 ? 8.149 12.854 -16.498 1.00 0.00 69 SER A C 6
ATOM 7305 O O . SER A 1 69 ? 8.146 12.270 -17.578 1.00 0.00 69 SER A O 6
ATOM 7313 N N . CYS A 1 70 ? 9.064 13.744 -16.169 1.00 0.00 70 CYS A N 6
ATOM 7314 C CA . CYS A 1 70 ? 10.076 14.129 -17.110 1.00 0.00 70 CYS A CA 6
ATOM 7315 C C . CYS A 1 70 ? 11.495 13.839 -16.611 1.00 0.00 70 CYS A C 6
ATOM 7316 O O . CYS A 1 70 ? 12.435 13.803 -17.408 1.00 0.00 70 CYS A O 6
ATOM 7323 N N . SER A 1 71 ? 11.659 13.639 -15.294 1.00 0.00 71 SER A N 6
ATOM 7324 C CA . SER A 1 71 ? 12.974 13.284 -14.747 1.00 0.00 71 SER A CA 6
ATOM 7325 C C . SER A 1 71 ? 13.503 11.997 -15.381 1.00 0.00 71 SER A C 6
ATOM 7326 O O . SER A 1 71 ? 12.724 11.128 -15.784 1.00 0.00 71 SER A O 6
ATOM 7334 N N . THR A 1 72 ? 14.820 11.883 -15.461 1.00 0.00 72 THR A N 6
ATOM 7335 C CA . THR A 1 72 ? 15.457 10.744 -16.103 1.00 0.00 72 THR A CA 6
ATOM 7336 C C . THR A 1 72 ? 15.134 9.426 -15.391 1.00 0.00 72 THR A C 6
ATOM 7337 O O . THR A 1 72 ? 14.750 9.411 -14.209 1.00 0.00 72 THR A O 6
ATOM 7348 N N . ALA A 1 73 ? 15.276 8.330 -16.134 1.00 0.00 73 ALA A N 6
ATOM 7349 C CA . ALA A 1 73 ? 14.994 6.998 -15.638 1.00 0.00 73 ALA A CA 6
ATOM 7350 C C . ALA A 1 73 ? 15.781 6.693 -14.377 1.00 0.00 73 ALA A C 6
ATOM 7351 O O . ALA A 1 73 ? 17.010 6.737 -14.364 1.00 0.00 73 ALA A O 6
ATOM 7358 N N . CYS A 1 74 ? 15.058 6.416 -13.323 1.00 0.00 74 CYS A N 6
ATOM 7359 C CA . CYS A 1 74 ? 15.648 6.080 -12.041 1.00 0.00 74 CYS A CA 6
ATOM 7360 C C . CYS A 1 74 ? 16.373 4.740 -12.126 1.00 0.00 74 CYS A C 6
ATOM 7361 O O . CYS A 1 74 ? 15.936 3.829 -12.841 1.00 0.00 74 CYS A O 6
ATOM 7368 N N . LYS A 1 75 ? 17.477 4.620 -11.408 1.00 0.00 75 LYS A N 6
ATOM 7369 C CA . LYS A 1 75 ? 18.242 3.378 -11.402 1.00 0.00 75 LYS A CA 6
ATOM 7370 C C . LYS A 1 75 ? 17.632 2.373 -10.455 1.00 0.00 75 LYS A C 6
ATOM 7371 O O . LYS A 1 75 ? 17.963 1.187 -10.493 1.00 0.00 75 LYS A O 6
ATOM 7390 N N . CYS A 1 76 ? 16.749 2.845 -9.599 1.00 0.00 76 CYS A N 6
ATOM 7391 C CA . CYS A 1 76 ? 16.074 1.976 -8.676 1.00 0.00 76 CYS A CA 6
ATOM 7392 C C . CYS A 1 76 ? 15.152 1.029 -9.424 1.00 0.00 76 CYS A C 6
ATOM 7393 O O . CYS A 1 76 ? 14.433 1.443 -10.340 1.00 0.00 76 CYS A O 6
ATOM 7400 N N . ALA A 1 77 ? 15.179 -0.233 -9.032 1.00 0.00 77 ALA A N 6
ATOM 7401 C CA . ALA A 1 77 ? 14.393 -1.272 -9.676 1.00 0.00 77 ALA A CA 6
ATOM 7402 C C . ALA A 1 77 ? 14.567 -2.573 -8.932 1.00 0.00 77 ALA A C 6
ATOM 7403 O O . ALA A 1 77 ? 15.576 -2.765 -8.261 1.00 0.00 77 ALA A O 6
ATOM 7410 N N . ALA A 1 78 ? 13.577 -3.452 -9.038 1.00 0.00 78 ALA A N 6
ATOM 7411 C CA . ALA A 1 78 ? 13.620 -4.773 -8.404 1.00 0.00 78 ALA A CA 6
ATOM 7412 C C . ALA A 1 78 ? 13.947 -4.677 -6.914 1.00 0.00 78 ALA A C 6
ATOM 7413 O O . ALA A 1 78 ? 14.725 -5.471 -6.386 1.00 0.00 78 ALA A O 6
ATOM 7420 N N . GLY A 1 79 ? 13.338 -3.710 -6.246 1.00 0.00 79 GLY A N 6
ATOM 7421 C CA . GLY A 1 79 ? 13.570 -3.519 -4.829 1.00 0.00 79 GLY A CA 6
ATOM 7422 C C . GLY A 1 79 ? 14.966 -3.013 -4.526 1.00 0.00 79 GLY A C 6
ATOM 7423 O O . GLY A 1 79 ? 15.609 -3.482 -3.588 1.00 0.00 79 GLY A O 6
ATOM 7427 N N . SER A 1 80 ? 15.438 -2.058 -5.311 1.00 0.00 80 SER A N 6
ATOM 7428 C CA . SER A 1 80 ? 16.770 -1.521 -5.118 1.00 0.00 80 SER A CA 6
ATOM 7429 C C . SER A 1 80 ? 16.747 0.002 -5.019 1.00 0.00 80 SER A C 6
ATOM 7430 O O . SER A 1 80 ? 17.268 0.696 -5.886 1.00 0.00 80 SER A O 6
ATOM 7438 N N . CYS A 1 81 ? 16.111 0.508 -3.992 1.00 0.00 81 CYS A N 6
ATOM 7439 C CA . CYS A 1 81 ? 16.099 1.934 -3.732 1.00 0.00 81 CYS A CA 6
ATOM 7440 C C . CYS A 1 81 ? 17.279 2.294 -2.835 1.00 0.00 81 CYS A C 6
ATOM 7441 O O . CYS A 1 81 ? 17.750 1.462 -2.060 1.00 0.00 81 CYS A O 6
ATOM 7448 N N . LYS A 1 82 ? 17.774 3.513 -2.954 1.00 0.00 82 LYS A N 6
ATOM 7449 C CA . LYS A 1 82 ? 18.913 3.942 -2.146 1.00 0.00 82 LYS A CA 6
ATOM 7450 C C . LYS A 1 82 ? 18.548 5.128 -1.283 1.00 0.00 82 LYS A C 6
ATOM 7451 O O . LYS A 1 82 ? 19.353 5.608 -0.490 1.00 0.00 82 LYS A O 6
ATOM 7470 N N . CYS A 1 83 ? 17.343 5.600 -1.449 1.00 0.00 83 CYS A N 6
ATOM 7471 C CA . CYS A 1 83 ? 16.866 6.727 -0.685 1.00 0.00 83 CYS A CA 6
ATOM 7472 C C . CYS A 1 83 ? 16.133 6.257 0.568 1.00 0.00 83 CYS A C 6
ATOM 7473 O O . CYS A 1 83 ? 16.323 6.802 1.657 1.00 0.00 83 CYS A O 6
ATOM 7480 N N . GLY A 1 84 ? 15.315 5.228 0.414 1.00 0.00 84 GLY A N 6
ATOM 7481 C CA . GLY A 1 84 ? 14.553 4.718 1.535 1.00 0.00 84 GLY A CA 6
ATOM 7482 C C . GLY A 1 84 ? 13.067 4.823 1.299 1.00 0.00 84 GLY A C 6
ATOM 7483 O O . GLY A 1 84 ? 12.266 4.286 2.061 1.00 0.00 84 GLY A O 6
ATOM 7487 N N . LYS A 1 85 ? 12.695 5.520 0.237 1.00 0.00 85 LYS A N 6
ATOM 7488 C CA . LYS A 1 85 ? 11.293 5.679 -0.117 1.00 0.00 85 LYS A CA 6
ATOM 7489 C C . LYS A 1 85 ? 10.741 4.382 -0.689 1.00 0.00 85 LYS A C 6
ATOM 7490 O O . LYS A 1 85 ? 9.555 4.083 -0.547 1.00 0.00 85 LYS A O 6
ATOM 7509 N N . GLY A 1 86 ? 11.612 3.610 -1.324 1.00 0.00 86 GLY A N 6
ATOM 7510 C CA . GLY A 1 86 ? 11.206 2.346 -1.896 1.00 0.00 86 GLY A CA 6
ATOM 7511 C C . GLY A 1 86 ? 10.358 2.523 -3.126 1.00 0.00 86 GLY A C 6
ATOM 7512 O O . GLY A 1 86 ? 9.336 1.870 -3.279 1.00 0.00 86 GLY A O 6
ATOM 7516 N N . CYS A 1 87 ? 10.779 3.407 -4.003 1.00 0.00 87 CYS A N 6
ATOM 7517 C CA . CYS A 1 87 ? 10.037 3.677 -5.228 1.00 0.00 87 CYS A CA 6
ATOM 7518 C C . CYS A 1 87 ? 10.276 2.573 -6.251 1.00 0.00 87 CYS A C 6
ATOM 7519 O O . CYS A 1 87 ? 9.374 2.205 -7.012 1.00 0.00 87 CYS A O 6
ATOM 7526 N N . THR A 1 88 ? 11.510 2.054 -6.253 1.00 0.00 88 THR A N 6
ATOM 7527 C CA . THR A 1 88 ? 11.943 0.963 -7.136 1.00 0.00 88 THR A CA 6
ATOM 7528 C C . THR A 1 88 ? 11.686 1.273 -8.612 1.00 0.00 88 THR A C 6
ATOM 7529 O O . THR A 1 88 ? 11.422 0.376 -9.412 1.00 0.00 88 THR A O 6
ATOM 7540 N N . GLY A 1 89 ? 11.806 2.539 -8.968 1.00 0.00 89 GLY A N 6
ATOM 7541 C CA . GLY A 1 89 ? 11.585 2.946 -10.335 1.00 0.00 89 GLY A CA 6
ATOM 7542 C C . GLY A 1 89 ? 11.025 4.345 -10.428 1.00 0.00 89 GLY A C 6
ATOM 7543 O O . GLY A 1 89 ? 10.358 4.806 -9.500 1.00 0.00 89 GLY A O 6
ATOM 7547 N N . PRO A 1 90 ? 11.272 5.053 -11.550 1.00 0.00 90 PRO A N 6
ATOM 7548 C CA . PRO A 1 90 ? 10.785 6.426 -11.756 1.00 0.00 90 PRO A CA 6
ATOM 7549 C C . PRO A 1 90 ? 9.260 6.524 -11.687 1.00 0.00 90 PRO A C 6
ATOM 7550 O O . PRO A 1 90 ? 8.716 7.575 -11.372 1.00 0.00 90 PRO A O 6
ATOM 7561 N N . ASP A 1 91 ? 8.588 5.409 -11.955 1.00 0.00 91 ASP A N 6
ATOM 7562 C CA . ASP A 1 91 ? 7.122 5.354 -11.950 1.00 0.00 91 ASP A CA 6
ATOM 7563 C C . ASP A 1 91 ? 6.550 5.677 -10.571 1.00 0.00 91 ASP A C 6
ATOM 7564 O O . ASP A 1 91 ? 5.479 6.260 -10.456 1.00 0.00 91 ASP A O 6
ATOM 7573 N N . SER A 1 92 ? 7.268 5.301 -9.530 1.00 0.00 92 SER A N 6
ATOM 7574 C CA . SER A 1 92 ? 6.806 5.541 -8.173 1.00 0.00 92 SER A CA 6
ATOM 7575 C C . SER A 1 92 ? 7.732 6.501 -7.443 1.00 0.00 92 SER A C 6
ATOM 7576 O O . SER A 1 92 ? 7.579 6.742 -6.241 1.00 0.00 92 SER A O 6
ATOM 7584 N N . CYS A 1 93 ? 8.680 7.055 -8.173 1.00 0.00 93 CYS A N 6
ATOM 7585 C CA . CYS A 1 93 ? 9.639 7.975 -7.600 1.00 0.00 93 CYS A CA 6
ATOM 7586 C C . CYS A 1 93 ? 9.022 9.341 -7.393 1.00 0.00 93 CYS A C 6
ATOM 7587 O O . CYS A 1 93 ? 9.007 10.164 -8.295 1.00 0.00 93 CYS A O 6
ATOM 7594 N N . LYS A 1 94 ? 8.500 9.570 -6.203 1.00 0.00 94 LYS A N 6
ATOM 7595 C CA . LYS A 1 94 ? 7.919 10.859 -5.855 1.00 0.00 94 LYS A CA 6
ATOM 7596 C C . LYS A 1 94 ? 9.006 11.805 -5.349 1.00 0.00 94 LYS A C 6
ATOM 7597 O O . LYS A 1 94 ? 8.735 12.763 -4.621 1.00 0.00 94 LYS A O 6
ATOM 7616 N N . CYS A 1 95 ? 10.232 11.527 -5.759 1.00 0.00 95 CYS A N 6
ATOM 7617 C CA . CYS A 1 95 ? 11.382 12.308 -5.375 1.00 0.00 95 CYS A CA 6
ATOM 7618 C C . CYS A 1 95 ? 11.873 13.133 -6.552 1.00 0.00 95 CYS A C 6
ATOM 7619 O O . CYS A 1 95 ? 11.311 13.064 -7.653 1.00 0.00 95 CYS A O 6
ATOM 7626 N N . ASP A 1 96 ? 12.926 13.893 -6.335 1.00 0.00 96 ASP A N 6
ATOM 7627 C CA . ASP A 1 96 ? 13.462 14.738 -7.377 1.00 0.00 96 ASP A CA 6
ATOM 7628 C C . ASP A 1 96 ? 14.482 14.010 -8.225 1.00 0.00 96 ASP A C 6
ATOM 7629 O O . ASP A 1 96 ? 14.758 12.816 -8.027 1.00 0.00 96 ASP A O 6
ATOM 7638 N N . ARG A 1 97 ? 15.035 14.719 -9.181 1.00 0.00 97 ARG A N 6
ATOM 7639 C CA . ARG A 1 97 ? 15.968 14.135 -10.111 1.00 0.00 97 ARG A CA 6
ATOM 7640 C C . ARG A 1 97 ? 17.385 14.101 -9.549 1.00 0.00 97 ARG A C 6
ATOM 7641 O O . ARG A 1 97 ? 18.231 13.355 -10.030 1.00 0.00 97 ARG A O 6
ATOM 7662 N N . SER A 1 98 ? 17.627 14.884 -8.524 1.00 0.00 98 SER A N 6
ATOM 7663 C CA . SER A 1 98 ? 18.939 14.971 -7.926 1.00 0.00 98 SER A CA 6
ATOM 7664 C C . SER A 1 98 ? 18.928 14.312 -6.546 1.00 0.00 98 SER A C 6
ATOM 7665 O O . SER A 1 98 ? 19.775 14.602 -5.694 1.00 0.00 98 SER A O 6
ATOM 7673 N N . CYS A 1 99 ? 17.978 13.401 -6.345 1.00 0.00 99 CYS A N 6
ATOM 7674 C CA . CYS A 1 99 ? 17.829 12.726 -5.069 1.00 0.00 99 CYS A CA 6
ATOM 7675 C C . CYS A 1 99 ? 18.894 11.636 -4.918 1.00 0.00 99 CYS A C 6
ATOM 7676 O O . CYS A 1 99 ? 19.633 11.344 -5.864 1.00 0.00 99 CYS A O 6
ATOM 7683 N N . SER A 1 100 ? 18.959 11.032 -3.736 1.00 0.00 100 SER A N 6
ATOM 7684 C CA . SER A 1 100 ? 19.981 10.031 -3.426 1.00 0.00 100 SER A CA 6
ATOM 7685 C C . SER A 1 100 ? 19.860 8.783 -4.309 1.00 0.00 100 SER A C 6
ATOM 7686 O O . SER A 1 100 ? 20.863 8.184 -4.693 1.00 0.00 100 SER A O 6
ATOM 7694 N N . CYS A 1 101 ? 18.644 8.410 -4.634 1.00 0.00 101 CYS A N 6
ATOM 7695 C CA . CYS A 1 101 ? 18.398 7.217 -5.421 1.00 0.00 101 CYS A CA 6
ATOM 7696 C C . CYS A 1 101 ? 18.491 7.495 -6.918 1.00 0.00 101 CYS A C 6
ATOM 7697 O O . CYS A 1 101 ? 19.011 6.678 -7.680 1.00 0.00 101 CYS A O 6
ATOM 7704 N N . LYS A 1 102 ? 17.995 8.652 -7.327 1.00 0.00 102 LYS A N 6
ATOM 7705 C CA . LYS A 1 102 ? 17.978 9.031 -8.711 1.00 0.00 102 LYS A CA 6
ATOM 7706 C C . LYS A 1 102 ? 19.360 9.518 -9.161 1.00 0.00 102 LYS A C 6
ATOM 7707 O O . LYS A 1 102 ? 20.143 8.684 -9.680 1.00 0.00 102 LYS A O 6
ATOM 7735 N N . GLY A 1 1 ? 4.086 1.178 4.927 1.00 0.00 1 GLY A N 7
ATOM 7736 C CA . GLY A 1 1 ? 4.598 0.799 3.578 1.00 0.00 1 GLY A CA 7
ATOM 7737 C C . GLY A 1 1 ? 4.315 1.862 2.531 1.00 0.00 1 GLY A C 7
ATOM 7738 O O . GLY A 1 1 ? 4.423 1.610 1.328 1.00 0.00 1 GLY A O 7
ATOM 7741 N N . SER A 1 2 ? 3.946 3.044 2.982 1.00 0.00 2 SER A N 7
ATOM 7742 C CA . SER A 1 2 ? 3.660 4.142 2.087 1.00 0.00 2 SER A CA 7
ATOM 7743 C C . SER A 1 2 ? 4.005 5.471 2.746 1.00 0.00 2 SER A C 7
ATOM 7744 O O . SER A 1 2 ? 3.827 5.640 3.955 1.00 0.00 2 SER A O 7
ATOM 7752 N N . MET A 1 3 ? 4.517 6.400 1.958 1.00 0.00 3 MET A N 7
ATOM 7753 C CA . MET A 1 3 ? 4.871 7.713 2.466 1.00 0.00 3 MET A CA 7
ATOM 7754 C C . MET A 1 3 ? 4.042 8.768 1.765 1.00 0.00 3 MET A C 7
ATOM 7755 O O . MET A 1 3 ? 4.267 9.060 0.587 1.00 0.00 3 MET A O 7
ATOM 7769 N N . SER A 1 4 ? 3.082 9.324 2.471 1.00 0.00 4 SER A N 7
ATOM 7770 C CA . SER A 1 4 ? 2.225 10.351 1.912 1.00 0.00 4 SER A CA 7
ATOM 7771 C C . SER A 1 4 ? 2.671 11.730 2.394 1.00 0.00 4 SER A C 7
ATOM 7772 O O . SER A 1 4 ? 2.007 12.739 2.138 1.00 0.00 4 SER A O 7
ATOM 7780 N N . SER A 1 5 ? 3.806 11.760 3.077 1.00 0.00 5 SER A N 7
ATOM 7781 C CA . SER A 1 5 ? 4.361 12.988 3.611 1.00 0.00 5 SER A CA 7
ATOM 7782 C C . SER A 1 5 ? 4.663 14.001 2.503 1.00 0.00 5 SER A C 7
ATOM 7783 O O . SER A 1 5 ? 5.159 13.639 1.429 1.00 0.00 5 SER A O 7
ATOM 7791 N N . VAL A 1 6 ? 4.345 15.258 2.761 1.00 0.00 6 VAL A N 7
ATOM 7792 C CA . VAL A 1 6 ? 4.600 16.327 1.809 1.00 0.00 6 VAL A CA 7
ATOM 7793 C C . VAL A 1 6 ? 5.781 17.189 2.281 1.00 0.00 6 VAL A C 7
ATOM 7794 O O . VAL A 1 6 ? 6.352 17.960 1.519 1.00 0.00 6 VAL A O 7
ATOM 7807 N N . PHE A 1 7 ? 6.157 17.023 3.539 1.00 0.00 7 PHE A N 7
ATOM 7808 C CA . PHE A 1 7 ? 7.247 17.797 4.111 1.00 0.00 7 PHE A CA 7
ATOM 7809 C C . PHE A 1 7 ? 8.601 17.211 3.745 1.00 0.00 7 PHE A C 7
ATOM 7810 O O . PHE A 1 7 ? 8.689 16.117 3.180 1.00 0.00 7 PHE A O 7
ATOM 7827 N N . GLY A 1 8 ? 9.645 17.953 4.058 1.00 0.00 8 GLY A N 7
ATOM 7828 C CA . GLY A 1 8 ? 10.988 17.507 3.792 1.00 0.00 8 GLY A CA 7
ATOM 7829 C C . GLY A 1 8 ? 11.638 16.873 4.997 1.00 0.00 8 GLY A C 7
ATOM 7830 O O . GLY A 1 8 ? 11.262 15.781 5.409 1.00 0.00 8 GLY A O 7
ATOM 7834 N N . ALA A 1 9 ? 12.614 17.562 5.566 1.00 0.00 9 ALA A N 7
ATOM 7835 C CA . ALA A 1 9 ? 13.326 17.056 6.729 1.00 0.00 9 ALA A CA 7
ATOM 7836 C C . ALA A 1 9 ? 13.529 18.163 7.750 1.00 0.00 9 ALA A C 7
ATOM 7837 O O . ALA A 1 9 ? 14.337 18.035 8.673 1.00 0.00 9 ALA A O 7
ATOM 7844 N N . GLY A 1 10 ? 12.781 19.237 7.592 1.00 0.00 10 GLY A N 7
ATOM 7845 C CA . GLY A 1 10 ? 12.901 20.366 8.489 1.00 0.00 10 GLY A CA 7
ATOM 7846 C C . GLY A 1 10 ? 12.366 21.637 7.871 1.00 0.00 10 GLY A C 7
ATOM 7847 O O . GLY A 1 10 ? 13.125 22.549 7.553 1.00 0.00 10 GLY A O 7
ATOM 7851 N N . CYS A 1 11 ? 11.067 21.683 7.671 1.00 0.00 11 CYS A N 7
ATOM 7852 C CA . CYS A 1 11 ? 10.429 22.855 7.096 1.00 0.00 11 CYS A CA 7
ATOM 7853 C C . CYS A 1 11 ? 10.090 23.885 8.157 1.00 0.00 11 CYS A C 7
ATOM 7854 O O . CYS A 1 11 ? 9.986 23.565 9.342 1.00 0.00 11 CYS A O 7
ATOM 7861 N N . THR A 1 12 ? 9.934 25.122 7.727 1.00 0.00 12 THR A N 7
ATOM 7862 C CA . THR A 1 12 ? 9.528 26.184 8.593 1.00 0.00 12 THR A CA 7
ATOM 7863 C C . THR A 1 12 ? 8.000 26.216 8.683 1.00 0.00 12 THR A C 7
ATOM 7864 O O . THR A 1 12 ? 7.310 25.592 7.863 1.00 0.00 12 THR A O 7
ATOM 7875 N N . ASP A 1 13 ? 7.468 26.934 9.661 1.00 0.00 13 ASP A N 7
ATOM 7876 C CA . ASP A 1 13 ? 6.016 27.012 9.844 1.00 0.00 13 ASP A CA 7
ATOM 7877 C C . ASP A 1 13 ? 5.355 27.767 8.707 1.00 0.00 13 ASP A C 7
ATOM 7878 O O . ASP A 1 13 ? 4.178 27.549 8.403 1.00 0.00 13 ASP A O 7
ATOM 7887 N N . VAL A 1 14 ? 6.115 28.639 8.068 1.00 0.00 14 VAL A N 7
ATOM 7888 C CA . VAL A 1 14 ? 5.615 29.426 6.952 1.00 0.00 14 VAL A CA 7
ATOM 7889 C C . VAL A 1 14 ? 5.306 28.530 5.740 1.00 0.00 14 VAL A C 7
ATOM 7890 O O . VAL A 1 14 ? 4.468 28.863 4.900 1.00 0.00 14 VAL A O 7
ATOM 7903 N N . CYS A 1 15 ? 5.958 27.377 5.681 1.00 0.00 15 CYS A N 7
ATOM 7904 C CA . CYS A 1 15 ? 5.746 26.434 4.595 1.00 0.00 15 CYS A CA 7
ATOM 7905 C C . CYS A 1 15 ? 4.440 25.676 4.806 1.00 0.00 15 CYS A C 7
ATOM 7906 O O . CYS A 1 15 ? 3.788 25.248 3.853 1.00 0.00 15 CYS A O 7
ATOM 7913 N N . LYS A 1 16 ? 4.042 25.544 6.063 1.00 0.00 16 LYS A N 7
ATOM 7914 C CA . LYS A 1 16 ? 2.832 24.818 6.406 1.00 0.00 16 LYS A CA 7
ATOM 7915 C C . LYS A 1 16 ? 1.601 25.726 6.310 1.00 0.00 16 LYS A C 7
ATOM 7916 O O . LYS A 1 16 ? 0.496 25.348 6.713 1.00 0.00 16 LYS A O 7
ATOM 7935 N N . GLN A 1 17 ? 1.799 26.918 5.753 1.00 0.00 17 GLN A N 7
ATOM 7936 C CA . GLN A 1 17 ? 0.716 27.873 5.557 1.00 0.00 17 GLN A CA 7
ATOM 7937 C C . GLN A 1 17 ? -0.192 27.446 4.413 1.00 0.00 17 GLN A C 7
ATOM 7938 O O . GLN A 1 17 ? 0.004 26.393 3.803 1.00 0.00 17 GLN A O 7
ATOM 7952 N N . THR A 1 18 ? -1.176 28.267 4.125 1.00 0.00 18 THR A N 7
ATOM 7953 C CA . THR A 1 18 ? -2.126 27.990 3.062 1.00 0.00 18 THR A CA 7
ATOM 7954 C C . THR A 1 18 ? -2.738 29.298 2.536 1.00 0.00 18 THR A C 7
ATOM 7955 O O . THR A 1 18 ? -3.538 29.937 3.222 1.00 0.00 18 THR A O 7
ATOM 7966 N N . PRO A 1 19 ? -2.337 29.734 1.324 1.00 0.00 19 PRO A N 7
ATOM 7967 C CA . PRO A 1 19 ? -1.352 29.026 0.498 1.00 0.00 19 PRO A CA 7
ATOM 7968 C C . PRO A 1 19 ? 0.039 29.069 1.117 1.00 0.00 19 PRO A C 7
ATOM 7969 O O . PRO A 1 19 ? 0.276 29.807 2.079 1.00 0.00 19 PRO A O 7
ATOM 7980 N N . CYS A 1 20 ? 0.939 28.273 0.573 1.00 0.00 20 CYS A N 7
ATOM 7981 C CA . CYS A 1 20 ? 2.297 28.187 1.070 1.00 0.00 20 CYS A CA 7
ATOM 7982 C C . CYS A 1 20 ? 2.925 29.571 1.181 1.00 0.00 20 CYS A C 7
ATOM 7983 O O . CYS A 1 20 ? 2.987 30.327 0.204 1.00 0.00 20 CYS A O 7
ATOM 7990 N N . GLY A 1 21 ? 3.397 29.889 2.369 1.00 0.00 21 GLY A N 7
ATOM 7991 C CA . GLY A 1 21 ? 3.938 31.192 2.621 1.00 0.00 21 GLY A CA 7
ATOM 7992 C C . GLY A 1 21 ? 5.368 31.351 2.142 1.00 0.00 21 GLY A C 7
ATOM 7993 O O . GLY A 1 21 ? 5.882 32.462 2.084 1.00 0.00 21 GLY A O 7
ATOM 7997 N N . CYS A 1 22 ? 6.011 30.249 1.774 1.00 0.00 22 CYS A N 7
ATOM 7998 C CA . CYS A 1 22 ? 7.401 30.295 1.299 1.00 0.00 22 CYS A CA 7
ATOM 7999 C C . CYS A 1 22 ? 7.538 31.102 0.013 1.00 0.00 22 CYS A C 7
ATOM 8000 O O . CYS A 1 22 ? 8.614 31.599 -0.304 1.00 0.00 22 CYS A O 7
ATOM 8007 N N . ALA A 1 23 ? 6.449 31.250 -0.710 1.00 0.00 23 ALA A N 7
ATOM 8008 C CA . ALA A 1 23 ? 6.482 31.954 -1.976 1.00 0.00 23 ALA A CA 7
ATOM 8009 C C . ALA A 1 23 ? 6.159 33.436 -1.822 1.00 0.00 23 ALA A C 7
ATOM 8010 O O . ALA A 1 23 ? 6.226 34.192 -2.789 1.00 0.00 23 ALA A O 7
ATOM 8017 N N . THR A 1 24 ? 5.815 33.852 -0.617 1.00 0.00 24 THR A N 7
ATOM 8018 C CA . THR A 1 24 ? 5.468 35.246 -0.381 1.00 0.00 24 THR A CA 7
ATOM 8019 C C . THR A 1 24 ? 6.244 35.831 0.808 1.00 0.00 24 THR A C 7
ATOM 8020 O O . THR A 1 24 ? 6.439 37.038 0.896 1.00 0.00 24 THR A O 7
ATOM 8031 N N . SER A 1 25 ? 6.687 34.971 1.706 1.00 0.00 25 SER A N 7
ATOM 8032 C CA . SER A 1 25 ? 7.409 35.409 2.885 1.00 0.00 25 SER A CA 7
ATOM 8033 C C . SER A 1 25 ? 8.879 34.991 2.817 1.00 0.00 25 SER A C 7
ATOM 8034 O O . SER A 1 25 ? 9.759 35.693 3.316 1.00 0.00 25 SER A O 7
ATOM 8042 N N . GLY A 1 26 ? 9.145 33.858 2.189 1.00 0.00 26 GLY A N 7
ATOM 8043 C CA . GLY A 1 26 ? 10.503 33.377 2.108 1.00 0.00 26 GLY A CA 7
ATOM 8044 C C . GLY A 1 26 ? 10.583 31.881 2.267 1.00 0.00 26 GLY A C 7
ATOM 8045 O O . GLY A 1 26 ? 9.862 31.297 3.074 1.00 0.00 26 GLY A O 7
ATOM 8049 N N . CYS A 1 27 ? 11.450 31.266 1.496 1.00 0.00 27 CYS A N 7
ATOM 8050 C CA . CYS A 1 27 ? 11.620 29.827 1.522 1.00 0.00 27 CYS A CA 7
ATOM 8051 C C . CYS A 1 27 ? 12.807 29.468 2.416 1.00 0.00 27 CYS A C 7
ATOM 8052 O O . CYS A 1 27 ? 13.935 29.889 2.152 1.00 0.00 27 CYS A O 7
ATOM 8059 N N . ASN A 1 28 ? 12.560 28.696 3.479 1.00 0.00 28 ASN A N 7
ATOM 8060 C CA . ASN A 1 28 ? 13.621 28.397 4.453 1.00 0.00 28 ASN A CA 7
ATOM 8061 C C . ASN A 1 28 ? 13.727 26.912 4.787 1.00 0.00 28 ASN A C 7
ATOM 8062 O O . ASN A 1 28 ? 14.517 26.530 5.652 1.00 0.00 28 ASN A O 7
ATOM 8073 N N . CYS A 1 29 ? 12.957 26.081 4.133 1.00 0.00 29 CYS A N 7
ATOM 8074 C CA . CYS A 1 29 ? 12.977 24.661 4.439 1.00 0.00 29 CYS A CA 7
ATOM 8075 C C . CYS A 1 29 ? 14.086 23.920 3.691 1.00 0.00 29 CYS A C 7
ATOM 8076 O O . CYS A 1 29 ? 14.869 24.519 2.953 1.00 0.00 29 CYS A O 7
ATOM 8083 N N . THR A 1 30 ? 14.139 22.618 3.903 1.00 0.00 30 THR A N 7
ATOM 8084 C CA . THR A 1 30 ? 15.148 21.764 3.305 1.00 0.00 30 THR A CA 7
ATOM 8085 C C . THR A 1 30 ? 14.798 21.406 1.860 1.00 0.00 30 THR A C 7
ATOM 8086 O O . THR A 1 30 ? 13.629 21.459 1.468 1.00 0.00 30 THR A O 7
ATOM 8097 N N . ASP A 1 31 ? 15.813 21.014 1.087 1.00 0.00 31 ASP A N 7
ATOM 8098 C CA . ASP A 1 31 ? 15.626 20.582 -0.311 1.00 0.00 31 ASP A CA 7
ATOM 8099 C C . ASP A 1 31 ? 14.693 19.395 -0.374 1.00 0.00 31 ASP A C 7
ATOM 8100 O O . ASP A 1 31 ? 13.958 19.218 -1.335 1.00 0.00 31 ASP A O 7
ATOM 8109 N N . ASP A 1 32 ? 14.718 18.591 0.684 1.00 0.00 32 ASP A N 7
ATOM 8110 C CA . ASP A 1 32 ? 13.892 17.390 0.779 1.00 0.00 32 ASP A CA 7
ATOM 8111 C C . ASP A 1 32 ? 12.405 17.712 0.821 1.00 0.00 32 ASP A C 7
ATOM 8112 O O . ASP A 1 32 ? 11.578 16.804 0.795 1.00 0.00 32 ASP A O 7
ATOM 8121 N N . CYS A 1 33 ? 12.064 18.999 0.915 1.00 0.00 33 CYS A N 7
ATOM 8122 C CA . CYS A 1 33 ? 10.676 19.419 0.932 1.00 0.00 33 CYS A CA 7
ATOM 8123 C C . CYS A 1 33 ? 9.956 18.953 -0.327 1.00 0.00 33 CYS A C 7
ATOM 8124 O O . CYS A 1 33 ? 10.290 19.363 -1.440 1.00 0.00 33 CYS A O 7
ATOM 8131 N N . LYS A 1 34 ? 8.960 18.118 -0.135 1.00 0.00 34 LYS A N 7
ATOM 8132 C CA . LYS A 1 34 ? 8.221 17.536 -1.233 1.00 0.00 34 LYS A CA 7
ATOM 8133 C C . LYS A 1 34 ? 6.945 18.332 -1.542 1.00 0.00 34 LYS A C 7
ATOM 8134 O O . LYS A 1 34 ? 6.042 17.832 -2.222 1.00 0.00 34 LYS A O 7
ATOM 8153 N N . CYS A 1 35 ? 6.887 19.580 -1.059 1.00 0.00 35 CYS A N 7
ATOM 8154 C CA . CYS A 1 35 ? 5.731 20.438 -1.285 1.00 0.00 35 CYS A CA 7
ATOM 8155 C C . CYS A 1 35 ? 5.693 20.883 -2.738 1.00 0.00 35 CYS A C 7
ATOM 8156 O O . CYS A 1 35 ? 6.716 21.268 -3.310 1.00 0.00 35 CYS A O 7
ATOM 8163 N N . GLN A 1 36 ? 4.520 20.844 -3.327 1.00 0.00 36 GLN A N 7
ATOM 8164 C CA . GLN A 1 36 ? 4.359 21.176 -4.731 1.00 0.00 36 GLN A CA 7
ATOM 8165 C C . GLN A 1 36 ? 4.067 22.662 -4.904 1.00 0.00 36 GLN A C 7
ATOM 8166 O O . GLN A 1 36 ? 3.753 23.122 -6.002 1.00 0.00 36 GLN A O 7
ATOM 8180 N N . SER A 1 37 ? 4.188 23.408 -3.823 1.00 0.00 37 SER A N 7
ATOM 8181 C CA . SER A 1 37 ? 3.891 24.821 -3.841 1.00 0.00 37 SER A CA 7
ATOM 8182 C C . SER A 1 37 ? 5.152 25.655 -4.061 1.00 0.00 37 SER A C 7
ATOM 8183 O O . SER A 1 37 ? 5.280 26.343 -5.075 1.00 0.00 37 SER A O 7
ATOM 8191 N N . CYS A 1 38 ? 6.105 25.564 -3.137 1.00 0.00 38 CYS A N 7
ATOM 8192 C CA . CYS A 1 38 ? 7.316 26.377 -3.220 1.00 0.00 38 CYS A CA 7
ATOM 8193 C C . CYS A 1 38 ? 8.324 25.814 -4.227 1.00 0.00 38 CYS A C 7
ATOM 8194 O O . CYS A 1 38 ? 9.413 26.361 -4.404 1.00 0.00 38 CYS A O 7
ATOM 8201 N N . LYS A 1 39 ? 7.940 24.740 -4.909 1.00 0.00 39 LYS A N 7
ATOM 8202 C CA . LYS A 1 39 ? 8.816 24.091 -5.883 1.00 0.00 39 LYS A CA 7
ATOM 8203 C C . LYS A 1 39 ? 8.429 24.439 -7.315 1.00 0.00 39 LYS A C 7
ATOM 8204 O O . LYS A 1 39 ? 9.041 23.962 -8.270 1.00 0.00 39 LYS A O 7
ATOM 8223 N N . TYR A 1 40 ? 7.423 25.270 -7.463 1.00 0.00 40 TYR A N 7
ATOM 8224 C CA . TYR A 1 40 ? 6.995 25.704 -8.777 1.00 0.00 40 TYR A CA 7
ATOM 8225 C C . TYR A 1 40 ? 7.700 26.992 -9.161 1.00 0.00 40 TYR A C 7
ATOM 8226 O O . TYR A 1 40 ? 8.032 27.813 -8.300 1.00 0.00 40 TYR A O 7
ATOM 8244 N N . GLY A 1 41 ? 7.953 27.150 -10.442 1.00 0.00 41 GLY A N 7
ATOM 8245 C CA . GLY A 1 41 ? 8.643 28.319 -10.932 1.00 0.00 41 GLY A CA 7
ATOM 8246 C C . GLY A 1 41 ? 10.128 28.091 -10.987 1.00 0.00 41 GLY A C 7
ATOM 8247 O O . GLY A 1 41 ? 10.741 28.181 -12.043 1.00 0.00 41 GLY A O 7
ATOM 8251 N N . ALA A 1 42 ? 10.697 27.757 -9.849 1.00 0.00 42 ALA A N 7
ATOM 8252 C CA . ALA A 1 42 ? 12.121 27.507 -9.744 1.00 0.00 42 ALA A CA 7
ATOM 8253 C C . ALA A 1 42 ? 12.429 26.027 -9.935 1.00 0.00 42 ALA A C 7
ATOM 8254 O O . ALA A 1 42 ? 13.559 25.583 -9.739 1.00 0.00 42 ALA A O 7
ATOM 8261 N N . GLY A 1 43 ? 11.432 25.266 -10.341 1.00 0.00 43 GLY A N 7
ATOM 8262 C CA . GLY A 1 43 ? 11.636 23.853 -10.502 1.00 0.00 43 GLY A CA 7
ATOM 8263 C C . GLY A 1 43 ? 10.741 23.205 -11.529 1.00 0.00 43 GLY A C 7
ATOM 8264 O O . GLY A 1 43 ? 10.654 22.002 -11.571 1.00 0.00 43 GLY A O 7
ATOM 8268 N N . CYS A 1 44 ? 10.103 23.984 -12.371 1.00 0.00 44 CYS A N 7
ATOM 8269 C CA . CYS A 1 44 ? 9.206 23.412 -13.369 1.00 0.00 44 CYS A CA 7
ATOM 8270 C C . CYS A 1 44 ? 9.093 24.297 -14.583 1.00 0.00 44 CYS A C 7
ATOM 8271 O O . CYS A 1 44 ? 9.532 25.448 -14.569 1.00 0.00 44 CYS A O 7
ATOM 8278 N N . THR A 1 45 ? 8.513 23.756 -15.629 1.00 0.00 45 THR A N 7
ATOM 8279 C CA . THR A 1 45 ? 8.301 24.483 -16.843 1.00 0.00 45 THR A CA 7
ATOM 8280 C C . THR A 1 45 ? 6.839 24.354 -17.242 1.00 0.00 45 THR A C 7
ATOM 8281 O O . THR A 1 45 ? 6.110 23.524 -16.688 1.00 0.00 45 THR A O 7
ATOM 8292 N N . ASP A 1 46 ? 6.424 25.147 -18.200 1.00 0.00 46 ASP A N 7
ATOM 8293 C CA . ASP A 1 46 ? 5.033 25.156 -18.658 1.00 0.00 46 ASP A CA 7
ATOM 8294 C C . ASP A 1 46 ? 4.657 23.830 -19.306 1.00 0.00 46 ASP A C 7
ATOM 8295 O O . ASP A 1 46 ? 3.492 23.446 -19.334 1.00 0.00 46 ASP A O 7
ATOM 8304 N N . THR A 1 47 ? 5.649 23.125 -19.789 1.00 0.00 47 THR A N 7
ATOM 8305 C CA . THR A 1 47 ? 5.438 21.871 -20.467 1.00 0.00 47 THR A CA 7
ATOM 8306 C C . THR A 1 47 ? 5.246 20.724 -19.459 1.00 0.00 47 THR A C 7
ATOM 8307 O O . THR A 1 47 ? 4.754 19.650 -19.804 1.00 0.00 47 THR A O 7
ATOM 8318 N N . CYS A 1 48 ? 5.602 20.978 -18.213 1.00 0.00 48 CYS A N 7
ATOM 8319 C CA . CYS A 1 48 ? 5.474 19.975 -17.156 1.00 0.00 48 CYS A CA 7
ATOM 8320 C C . CYS A 1 48 ? 4.161 20.178 -16.410 1.00 0.00 48 CYS A C 7
ATOM 8321 O O . CYS A 1 48 ? 3.772 19.375 -15.564 1.00 0.00 48 CYS A O 7
ATOM 8328 N N . LYS A 1 49 ? 3.471 21.264 -16.734 1.00 0.00 49 LYS A N 7
ATOM 8329 C CA . LYS A 1 49 ? 2.191 21.567 -16.096 1.00 0.00 49 LYS A CA 7
ATOM 8330 C C . LYS A 1 49 ? 1.072 20.771 -16.733 1.00 0.00 49 LYS A C 7
ATOM 8331 O O . LYS A 1 49 ? -0.061 20.787 -16.259 1.00 0.00 49 LYS A O 7
ATOM 8350 N N . GLN A 1 50 ? 1.393 20.078 -17.808 1.00 0.00 50 GLN A N 7
ATOM 8351 C CA . GLN A 1 50 ? 0.411 19.301 -18.531 1.00 0.00 50 GLN A CA 7
ATOM 8352 C C . GLN A 1 50 ? 0.110 17.998 -17.790 1.00 0.00 50 GLN A C 7
ATOM 8353 O O . GLN A 1 50 ? 0.502 17.820 -16.639 1.00 0.00 50 GLN A O 7
ATOM 8367 N N . THR A 1 51 ? -0.590 17.106 -18.434 1.00 0.00 51 THR A N 7
ATOM 8368 C CA . THR A 1 51 ? -0.927 15.834 -17.836 1.00 0.00 51 THR A CA 7
ATOM 8369 C C . THR A 1 51 ? -0.907 14.725 -18.887 1.00 0.00 51 THR A C 7
ATOM 8370 O O . THR A 1 51 ? -1.605 14.809 -19.893 1.00 0.00 51 THR A O 7
ATOM 8381 N N . PRO A 1 52 ? -0.083 13.679 -18.678 1.00 0.00 52 PRO A N 7
ATOM 8382 C CA . PRO A 1 52 ? 0.803 13.572 -17.506 1.00 0.00 52 PRO A CA 7
ATOM 8383 C C . PRO A 1 52 ? 1.948 14.592 -17.538 1.00 0.00 52 PRO A C 7
ATOM 8384 O O . PRO A 1 52 ? 2.309 15.164 -16.512 1.00 0.00 52 PRO A O 7
ATOM 8395 N N . CYS A 1 53 ? 2.505 14.802 -18.719 1.00 0.00 53 CYS A N 7
ATOM 8396 C CA . CYS A 1 53 ? 3.585 15.745 -18.912 1.00 0.00 53 CYS A CA 7
ATOM 8397 C C . CYS A 1 53 ? 3.830 15.932 -20.398 1.00 0.00 53 CYS A C 7
ATOM 8398 O O . CYS A 1 53 ? 3.603 15.011 -21.189 1.00 0.00 53 CYS A O 7
ATOM 8405 N N . GLY A 1 54 ? 4.261 17.116 -20.786 1.00 0.00 54 GLY A N 7
ATOM 8406 C CA . GLY A 1 54 ? 4.556 17.363 -22.171 1.00 0.00 54 GLY A CA 7
ATOM 8407 C C . GLY A 1 54 ? 6.048 17.399 -22.442 1.00 0.00 54 GLY A C 7
ATOM 8408 O O . GLY A 1 54 ? 6.466 17.439 -23.599 1.00 0.00 54 GLY A O 7
ATOM 8412 N N . CYS A 1 55 ? 6.854 17.400 -21.376 1.00 0.00 55 CYS A N 7
ATOM 8413 C CA . CYS A 1 55 ? 8.300 17.458 -21.511 1.00 0.00 55 CYS A CA 7
ATOM 8414 C C . CYS A 1 55 ? 8.838 16.213 -22.210 1.00 0.00 55 CYS A C 7
ATOM 8415 O O . CYS A 1 55 ? 9.234 16.268 -23.372 1.00 0.00 55 CYS A O 7
ATOM 8422 N N . GLY A 1 56 ? 8.825 15.091 -21.502 1.00 0.00 56 GLY A N 7
ATOM 8423 C CA . GLY A 1 56 ? 9.350 13.853 -22.053 1.00 0.00 56 GLY A CA 7
ATOM 8424 C C . GLY A 1 56 ? 10.832 13.961 -22.375 1.00 0.00 56 GLY A C 7
ATOM 8425 O O . GLY A 1 56 ? 11.668 13.992 -21.473 1.00 0.00 56 GLY A O 7
ATOM 8429 N N . SER A 1 57 ? 11.153 14.026 -23.654 1.00 0.00 57 SER A N 7
ATOM 8430 C CA . SER A 1 57 ? 12.528 14.177 -24.093 1.00 0.00 57 SER A CA 7
ATOM 8431 C C . SER A 1 57 ? 12.800 15.622 -24.509 1.00 0.00 57 SER A C 7
ATOM 8432 O O . SER A 1 57 ? 13.922 15.982 -24.868 1.00 0.00 57 SER A O 7
ATOM 8440 N N . GLY A 1 58 ? 11.764 16.443 -24.436 1.00 0.00 58 GLY A N 7
ATOM 8441 C CA . GLY A 1 58 ? 11.882 17.841 -24.786 1.00 0.00 58 GLY A CA 7
ATOM 8442 C C . GLY A 1 58 ? 11.576 18.707 -23.596 1.00 0.00 58 GLY A C 7
ATOM 8443 O O . GLY A 1 58 ? 10.686 19.556 -23.638 1.00 0.00 58 GLY A O 7
ATOM 8447 N N . CYS A 1 59 ? 12.313 18.477 -22.533 1.00 0.00 59 CYS A N 7
ATOM 8448 C CA . CYS A 1 59 ? 12.109 19.157 -21.271 1.00 0.00 59 CYS A CA 7
ATOM 8449 C C . CYS A 1 59 ? 12.684 20.583 -21.276 1.00 0.00 59 CYS A C 7
ATOM 8450 O O . CYS A 1 59 ? 13.501 20.939 -22.132 1.00 0.00 59 CYS A O 7
ATOM 8457 N N . ASN A 1 60 ? 12.235 21.390 -20.316 1.00 0.00 60 ASN A N 7
ATOM 8458 C CA . ASN A 1 60 ? 12.673 22.774 -20.187 1.00 0.00 60 ASN A CA 7
ATOM 8459 C C . ASN A 1 60 ? 12.558 23.234 -18.715 1.00 0.00 60 ASN A C 7
ATOM 8460 O O . ASN A 1 60 ? 12.507 24.427 -18.418 1.00 0.00 60 ASN A O 7
ATOM 8471 N N . CYS A 1 61 ? 12.532 22.274 -17.798 1.00 0.00 61 CYS A N 7
ATOM 8472 C CA . CYS A 1 61 ? 12.397 22.576 -16.367 1.00 0.00 61 CYS A CA 7
ATOM 8473 C C . CYS A 1 61 ? 13.646 23.229 -15.776 1.00 0.00 61 CYS A C 7
ATOM 8474 O O . CYS A 1 61 ? 14.652 23.424 -16.463 1.00 0.00 61 CYS A O 7
ATOM 8481 N N . LYS A 1 62 ? 13.572 23.542 -14.484 1.00 0.00 62 LYS A N 7
ATOM 8482 C CA . LYS A 1 62 ? 14.646 24.237 -13.791 1.00 0.00 62 LYS A CA 7
ATOM 8483 C C . LYS A 1 62 ? 15.530 23.267 -12.973 1.00 0.00 62 LYS A C 7
ATOM 8484 O O . LYS A 1 62 ? 16.454 22.658 -13.511 1.00 0.00 62 LYS A O 7
ATOM 8503 N N . GLU A 1 63 ? 15.223 23.115 -11.685 1.00 0.00 63 GLU A N 7
ATOM 8504 C CA . GLU A 1 63 ? 16.014 22.251 -10.794 1.00 0.00 63 GLU A CA 7
ATOM 8505 C C . GLU A 1 63 ? 15.102 21.487 -9.828 1.00 0.00 63 GLU A C 7
ATOM 8506 O O . GLU A 1 63 ? 15.206 20.269 -9.679 1.00 0.00 63 GLU A O 7
ATOM 8518 N N . ASP A 1 64 ? 14.181 22.211 -9.228 1.00 0.00 64 ASP A N 7
ATOM 8519 C CA . ASP A 1 64 ? 13.288 21.688 -8.197 1.00 0.00 64 ASP A CA 7
ATOM 8520 C C . ASP A 1 64 ? 12.089 20.928 -8.781 1.00 0.00 64 ASP A C 7
ATOM 8521 O O . ASP A 1 64 ? 10.956 21.097 -8.322 1.00 0.00 64 ASP A O 7
ATOM 8530 N N . CYS A 1 65 ? 12.323 20.083 -9.776 1.00 0.00 65 CYS A N 7
ATOM 8531 C CA . CYS A 1 65 ? 11.225 19.322 -10.368 1.00 0.00 65 CYS A CA 7
ATOM 8532 C C . CYS A 1 65 ? 11.083 17.969 -9.699 1.00 0.00 65 CYS A C 7
ATOM 8533 O O . CYS A 1 65 ? 12.061 17.230 -9.560 1.00 0.00 65 CYS A O 7
ATOM 8540 N N . ARG A 1 66 ? 9.857 17.643 -9.307 1.00 0.00 66 ARG A N 7
ATOM 8541 C CA . ARG A 1 66 ? 9.571 16.404 -8.593 1.00 0.00 66 ARG A CA 7
ATOM 8542 C C . ARG A 1 66 ? 9.047 15.336 -9.551 1.00 0.00 66 ARG A C 7
ATOM 8543 O O . ARG A 1 66 ? 8.626 14.261 -9.126 1.00 0.00 66 ARG A O 7
ATOM 8564 N N . CYS A 1 67 ? 9.062 15.641 -10.835 1.00 0.00 67 CYS A N 7
ATOM 8565 C CA . CYS A 1 67 ? 8.566 14.718 -11.838 1.00 0.00 67 CYS A CA 7
ATOM 8566 C C . CYS A 1 67 ? 9.664 13.802 -12.322 1.00 0.00 67 CYS A C 7
ATOM 8567 O O . CYS A 1 67 ? 10.752 14.251 -12.679 1.00 0.00 67 CYS A O 7
ATOM 8574 N N . GLN A 1 68 ? 9.362 12.517 -12.343 1.00 0.00 68 GLN A N 7
ATOM 8575 C CA . GLN A 1 68 ? 10.295 11.510 -12.800 1.00 0.00 68 GLN A CA 7
ATOM 8576 C C . GLN A 1 68 ? 10.015 11.120 -14.243 1.00 0.00 68 GLN A C 7
ATOM 8577 O O . GLN A 1 68 ? 10.630 10.198 -14.775 1.00 0.00 68 GLN A O 7
ATOM 8591 N N . SER A 1 69 ? 9.093 11.825 -14.878 1.00 0.00 69 SER A N 7
ATOM 8592 C CA . SER A 1 69 ? 8.728 11.516 -16.240 1.00 0.00 69 SER A CA 7
ATOM 8593 C C . SER A 1 69 ? 9.655 12.235 -17.206 1.00 0.00 69 SER A C 7
ATOM 8594 O O . SER A 1 69 ? 9.970 11.719 -18.277 1.00 0.00 69 SER A O 7
ATOM 8602 N N . CYS A 1 70 ? 10.095 13.426 -16.826 1.00 0.00 70 CYS A N 7
ATOM 8603 C CA . CYS A 1 70 ? 11.000 14.178 -17.663 1.00 0.00 70 CYS A CA 7
ATOM 8604 C C . CYS A 1 70 ? 12.414 14.204 -17.078 1.00 0.00 70 CYS A C 7
ATOM 8605 O O . CYS A 1 70 ? 13.383 14.487 -17.787 1.00 0.00 70 CYS A O 7
ATOM 8612 N N . SER A 1 71 ? 12.530 13.898 -15.783 1.00 0.00 71 SER A N 7
ATOM 8613 C CA . SER A 1 71 ? 13.839 13.843 -15.124 1.00 0.00 71 SER A CA 7
ATOM 8614 C C . SER A 1 71 ? 14.679 12.703 -15.677 1.00 0.00 71 SER A C 7
ATOM 8615 O O . SER A 1 71 ? 14.153 11.777 -16.306 1.00 0.00 71 SER A O 7
ATOM 8623 N N . THR A 1 72 ? 15.976 12.761 -15.446 1.00 0.00 72 THR A N 7
ATOM 8624 C CA . THR A 1 72 ? 16.853 11.700 -15.905 1.00 0.00 72 THR A CA 7
ATOM 8625 C C . THR A 1 72 ? 16.884 10.563 -14.891 1.00 0.00 72 THR A C 7
ATOM 8626 O O . THR A 1 72 ? 16.541 10.754 -13.717 1.00 0.00 72 THR A O 7
ATOM 8637 N N . ALA A 1 73 ? 17.277 9.389 -15.354 1.00 0.00 73 ALA A N 7
ATOM 8638 C CA . ALA A 1 73 ? 17.347 8.216 -14.513 1.00 0.00 73 ALA A CA 7
ATOM 8639 C C . ALA A 1 73 ? 18.361 8.394 -13.405 1.00 0.00 73 ALA A C 7
ATOM 8640 O O . ALA A 1 73 ? 19.541 8.648 -13.653 1.00 0.00 73 ALA A O 7
ATOM 8647 N N . CYS A 1 74 ? 17.882 8.289 -12.192 1.00 0.00 74 CYS A N 7
ATOM 8648 C CA . CYS A 1 74 ? 18.710 8.383 -11.000 1.00 0.00 74 CYS A CA 7
ATOM 8649 C C . CYS A 1 74 ? 19.778 7.304 -10.962 1.00 0.00 74 CYS A C 7
ATOM 8650 O O . CYS A 1 74 ? 19.784 6.376 -11.779 1.00 0.00 74 CYS A O 7
ATOM 8657 N N . LYS A 1 75 ? 20.674 7.421 -9.998 1.00 0.00 75 LYS A N 7
ATOM 8658 C CA . LYS A 1 75 ? 21.689 6.414 -9.788 1.00 0.00 75 LYS A CA 7
ATOM 8659 C C . LYS A 1 75 ? 21.122 5.297 -8.939 1.00 0.00 75 LYS A C 7
ATOM 8660 O O . LYS A 1 75 ? 21.827 4.372 -8.546 1.00 0.00 75 LYS A O 7
ATOM 8679 N N . CYS A 1 76 ? 19.835 5.393 -8.655 1.00 0.00 76 CYS A N 7
ATOM 8680 C CA . CYS A 1 76 ? 19.170 4.384 -7.903 1.00 0.00 76 CYS A CA 7
ATOM 8681 C C . CYS A 1 76 ? 18.719 3.286 -8.853 1.00 0.00 76 CYS A C 7
ATOM 8682 O O . CYS A 1 76 ? 17.795 3.479 -9.632 1.00 0.00 76 CYS A O 7
ATOM 8689 N N . ALA A 1 77 ? 19.377 2.153 -8.793 1.00 0.00 77 ALA A N 7
ATOM 8690 C CA . ALA A 1 77 ? 19.055 1.028 -9.669 1.00 0.00 77 ALA A CA 7
ATOM 8691 C C . ALA A 1 77 ? 19.749 -0.234 -9.198 1.00 0.00 77 ALA A C 7
ATOM 8692 O O . ALA A 1 77 ? 20.895 -0.181 -8.766 1.00 0.00 77 ALA A O 7
ATOM 8699 N N . ALA A 1 78 ? 19.031 -1.361 -9.256 1.00 0.00 78 ALA A N 7
ATOM 8700 C CA . ALA A 1 78 ? 19.574 -2.682 -8.877 1.00 0.00 78 ALA A CA 7
ATOM 8701 C C . ALA A 1 78 ? 20.199 -2.678 -7.475 1.00 0.00 78 ALA A C 7
ATOM 8702 O O . ALA A 1 78 ? 21.116 -3.454 -7.188 1.00 0.00 78 ALA A O 7
ATOM 8709 N N . GLY A 1 79 ? 19.684 -1.828 -6.605 1.00 0.00 79 GLY A N 7
ATOM 8710 C CA . GLY A 1 79 ? 20.220 -1.734 -5.264 1.00 0.00 79 GLY A CA 7
ATOM 8711 C C . GLY A 1 79 ? 21.360 -0.740 -5.174 1.00 0.00 79 GLY A C 7
ATOM 8712 O O . GLY A 1 79 ? 22.406 -1.029 -4.597 1.00 0.00 79 GLY A O 7
ATOM 8716 N N . SER A 1 80 ? 21.161 0.429 -5.756 1.00 0.00 80 SER A N 7
ATOM 8717 C CA . SER A 1 80 ? 22.176 1.466 -5.739 1.00 0.00 80 SER A CA 7
ATOM 8718 C C . SER A 1 80 ? 21.604 2.758 -5.142 1.00 0.00 80 SER A C 7
ATOM 8719 O O . SER A 1 80 ? 22.170 3.843 -5.306 1.00 0.00 80 SER A O 7
ATOM 8727 N N . CYS A 1 81 ? 20.478 2.627 -4.448 1.00 0.00 81 CYS A N 7
ATOM 8728 C CA . CYS A 1 81 ? 19.834 3.744 -3.797 1.00 0.00 81 CYS A CA 7
ATOM 8729 C C . CYS A 1 81 ? 20.655 4.190 -2.578 1.00 0.00 81 CYS A C 7
ATOM 8730 O O . CYS A 1 81 ? 21.388 3.385 -1.997 1.00 0.00 81 CYS A O 7
ATOM 8737 N N . LYS A 1 82 ? 20.555 5.466 -2.203 1.00 0.00 82 LYS A N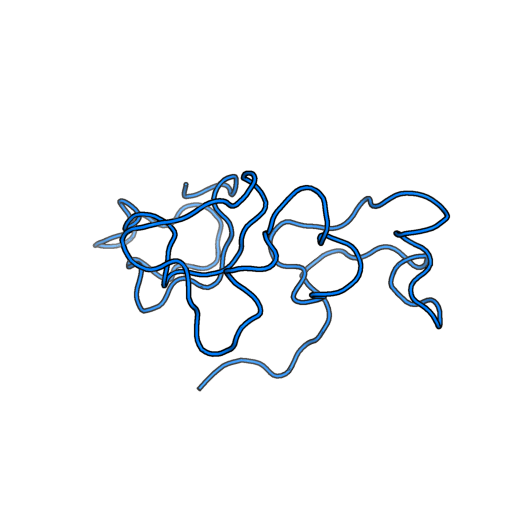 7
ATOM 8738 C CA . LYS A 1 82 ? 21.281 5.953 -1.029 1.00 0.00 82 LYS A CA 7
ATOM 8739 C C . LYS A 1 82 ? 20.585 7.129 -0.349 1.00 0.00 82 LYS A C 7
ATOM 8740 O O . LYS A 1 82 ? 21.044 7.597 0.693 1.00 0.00 82 LYS A O 7
ATOM 8759 N N . CYS A 1 83 ? 19.487 7.603 -0.912 1.00 0.00 83 CYS A N 7
ATOM 8760 C CA . CYS A 1 83 ? 18.798 8.758 -0.339 1.00 0.00 83 CYS A CA 7
ATOM 8761 C C . CYS A 1 83 ? 17.909 8.343 0.831 1.00 0.00 83 CYS A C 7
ATOM 8762 O O . CYS A 1 83 ? 17.432 9.183 1.595 1.00 0.00 83 CYS A O 7
ATOM 8769 N N . GLY A 1 84 ? 17.684 7.044 0.962 1.00 0.00 84 GLY A N 7
ATOM 8770 C CA . GLY A 1 84 ? 16.904 6.548 2.073 1.00 0.00 84 GLY A CA 7
ATOM 8771 C C . GLY A 1 84 ? 15.453 6.303 1.722 1.00 0.00 84 GLY A C 7
ATOM 8772 O O . GLY A 1 84 ? 14.628 6.096 2.607 1.00 0.00 84 GLY A O 7
ATOM 8776 N N . LYS A 1 85 ? 15.132 6.340 0.442 1.00 0.00 85 LYS A N 7
ATOM 8777 C CA . LYS A 1 85 ? 13.764 6.079 0.008 1.00 0.00 85 LYS A CA 7
ATOM 8778 C C . LYS A 1 85 ? 13.596 4.612 -0.309 1.00 0.00 85 LYS A C 7
ATOM 8779 O O . LYS A 1 85 ? 12.494 4.072 -0.233 1.00 0.00 85 LYS A O 7
ATOM 8798 N N . GLY A 1 86 ? 14.706 3.970 -0.654 1.00 0.00 86 GLY A N 7
ATOM 8799 C CA . GLY A 1 86 ? 14.679 2.563 -1.012 1.00 0.00 86 GLY A CA 7
ATOM 8800 C C . GLY A 1 86 ? 13.793 2.321 -2.210 1.00 0.00 86 GLY A C 7
ATOM 8801 O O . GLY A 1 86 ? 12.956 1.423 -2.206 1.00 0.00 86 GLY A O 7
ATOM 8805 N N . CYS A 1 87 ? 13.987 3.121 -3.238 1.00 0.00 87 CYS A N 7
ATOM 8806 C CA . CYS A 1 87 ? 13.148 3.063 -4.424 1.00 0.00 87 CYS A CA 7
ATOM 8807 C C . CYS A 1 87 ? 13.817 2.257 -5.522 1.00 0.00 87 CYS A C 7
ATOM 8808 O O . CYS A 1 87 ? 13.167 1.478 -6.221 1.00 0.00 87 CYS A O 7
ATOM 8815 N N . THR A 1 88 ? 15.129 2.446 -5.653 1.00 0.00 88 THR A N 7
ATOM 8816 C CA . THR A 1 88 ? 15.948 1.747 -6.643 1.00 0.00 88 THR A CA 7
ATOM 8817 C C . THR A 1 88 ? 15.346 1.805 -8.046 1.00 0.00 88 THR A C 7
ATOM 8818 O O . THR A 1 88 ? 15.008 0.779 -8.636 1.00 0.00 88 THR A O 7
ATOM 8829 N N . GLY A 1 89 ? 15.191 3.004 -8.556 1.00 0.00 89 GLY A N 7
ATOM 8830 C CA . GLY A 1 89 ? 14.677 3.168 -9.895 1.00 0.00 89 GLY A CA 7
ATOM 8831 C C . GLY A 1 89 ? 13.844 4.415 -10.035 1.00 0.00 89 GLY A C 7
ATOM 8832 O O . GLY A 1 89 ? 13.113 4.771 -9.115 1.00 0.00 89 GLY A O 7
ATOM 8836 N N . PRO A 1 90 ? 13.912 5.087 -11.197 1.00 0.00 90 PRO A N 7
ATOM 8837 C CA . PRO A 1 90 ? 13.206 6.353 -11.428 1.00 0.00 90 PRO A CA 7
ATOM 8838 C C . PRO A 1 90 ? 11.683 6.194 -11.405 1.00 0.00 90 PRO A C 7
ATOM 8839 O O . PRO A 1 90 ? 10.961 7.134 -11.096 1.00 0.00 90 PRO A O 7
ATOM 8850 N N . ASP A 1 91 ? 11.207 4.995 -11.729 1.00 0.00 91 ASP A N 7
ATOM 8851 C CA . ASP A 1 91 ? 9.769 4.718 -11.750 1.00 0.00 91 ASP A CA 7
ATOM 8852 C C . ASP A 1 91 ? 9.197 4.771 -10.347 1.00 0.00 91 ASP A C 7
ATOM 8853 O O . ASP A 1 91 ? 8.086 5.259 -10.132 1.00 0.00 91 ASP A O 7
ATOM 8862 N N . SER A 1 92 ? 9.964 4.280 -9.391 1.00 0.00 92 SER A N 7
ATOM 8863 C CA . SER A 1 92 ? 9.522 4.223 -8.018 1.00 0.00 92 SER A CA 7
ATOM 8864 C C . SER A 1 92 ? 9.980 5.450 -7.257 1.00 0.00 92 SER A C 7
ATOM 8865 O O . SER A 1 92 ? 9.341 5.861 -6.283 1.00 0.00 92 SER A O 7
ATOM 8873 N N . CYS A 1 93 ? 11.075 6.037 -7.709 1.00 0.00 93 CYS A N 7
ATOM 8874 C CA . CYS A 1 93 ? 11.620 7.205 -7.074 1.00 0.00 93 CYS A CA 7
ATOM 8875 C C . CYS A 1 93 ? 10.664 8.374 -7.235 1.00 0.00 93 CYS A C 7
ATOM 8876 O O . CYS A 1 93 ? 10.163 8.649 -8.331 1.00 0.00 93 CYS A O 7
ATOM 8883 N N . LYS A 1 94 ? 10.396 9.034 -6.144 1.00 0.00 94 LYS A N 7
ATOM 8884 C CA . LYS A 1 94 ? 9.466 10.146 -6.119 1.00 0.00 94 LYS A CA 7
ATOM 8885 C C . LYS A 1 94 ? 10.136 11.379 -5.540 1.00 0.00 94 LYS A C 7
ATOM 8886 O O . LYS A 1 94 ? 9.531 12.144 -4.776 1.00 0.00 94 LYS A O 7
ATOM 8905 N N . CYS A 1 95 ? 11.370 11.573 -5.929 1.00 0.00 95 CYS A N 7
ATOM 8906 C CA . CYS A 1 95 ? 12.173 12.678 -5.445 1.00 0.00 95 CYS A CA 7
ATOM 8907 C C . CYS A 1 95 ? 12.331 13.748 -6.524 1.00 0.00 95 CYS A C 7
ATOM 8908 O O . CYS A 1 95 ? 11.810 13.611 -7.637 1.00 0.00 95 CYS A O 7
ATOM 8915 N N . ASP A 1 96 ? 13.027 14.815 -6.180 1.00 0.00 96 ASP A N 7
ATOM 8916 C CA . ASP A 1 96 ? 13.302 15.891 -7.110 1.00 0.00 96 ASP A CA 7
ATOM 8917 C C . ASP A 1 96 ? 14.707 15.723 -7.698 1.00 0.00 96 ASP A C 7
ATOM 8918 O O . ASP A 1 96 ? 15.312 14.660 -7.585 1.00 0.00 96 ASP A O 7
ATOM 8927 N N . ARG A 1 97 ? 15.233 16.772 -8.317 1.00 0.00 97 ARG A N 7
ATOM 8928 C CA . ARG A 1 97 ? 16.546 16.687 -8.946 1.00 0.00 97 ARG A CA 7
ATOM 8929 C C . ARG A 1 97 ? 17.652 17.207 -8.034 1.00 0.00 97 ARG A C 7
ATOM 8930 O O . ARG A 1 97 ? 18.820 17.217 -8.414 1.00 0.00 97 ARG A O 7
ATOM 8951 N N . SER A 1 98 ? 17.294 17.638 -6.854 1.00 0.00 98 SER A N 7
ATOM 8952 C CA . SER A 1 98 ? 18.274 18.180 -5.927 1.00 0.00 98 SER A CA 7
ATOM 8953 C C . SER A 1 98 ? 18.498 17.234 -4.737 1.00 0.00 98 SER A C 7
ATOM 8954 O O . SER A 1 98 ? 19.198 17.578 -3.778 1.00 0.00 98 SER A O 7
ATOM 8962 N N . CYS A 1 99 ? 17.927 16.033 -4.804 1.00 0.00 99 CYS A N 7
ATOM 8963 C CA . CYS A 1 99 ? 18.085 15.082 -3.717 1.00 0.00 99 CYS A CA 7
ATOM 8964 C C . CYS A 1 99 ? 19.475 14.451 -3.734 1.00 0.00 99 CYS A C 7
ATOM 8965 O O . CYS A 1 99 ? 20.258 14.652 -4.670 1.00 0.00 99 CYS A O 7
ATOM 8972 N N . SER A 1 100 ? 19.760 13.668 -2.708 1.00 0.00 100 SER A N 7
ATOM 8973 C CA . SER A 1 100 ? 21.050 13.028 -2.545 1.00 0.00 100 SER A CA 7
ATOM 8974 C C . SER A 1 100 ? 21.280 11.931 -3.589 1.00 0.00 100 SER A C 7
ATOM 8975 O O . SER A 1 100 ? 22.418 11.563 -3.868 1.00 0.00 100 SER A O 7
ATOM 8983 N N . CYS A 1 101 ? 20.205 11.423 -4.163 1.00 0.00 101 CYS A N 7
ATOM 8984 C CA . CYS A 1 101 ? 20.296 10.354 -5.149 1.00 0.00 101 CYS A CA 7
ATOM 8985 C C . CYS A 1 101 ? 20.815 10.874 -6.488 1.00 0.00 101 CYS A C 7
ATOM 8986 O O . CYS A 1 101 ? 21.416 10.122 -7.262 1.00 0.00 101 CYS A O 7
ATOM 8993 N N . LYS A 1 102 ? 20.571 12.153 -6.769 1.00 0.00 102 LYS A N 7
ATOM 8994 C CA . LYS A 1 102 ? 21.054 12.756 -8.011 1.00 0.00 102 LYS A CA 7
ATOM 8995 C C . LYS A 1 102 ? 22.482 13.273 -7.840 1.00 0.00 102 LYS A C 7
ATOM 8996 O O . LYS A 1 102 ? 23.429 12.422 -7.850 1.00 0.00 102 LYS A O 7
ATOM 9024 N N . GLY A 1 1 ? 23.263 12.577 -1.030 1.00 0.00 1 GLY A N 8
ATOM 9025 C CA . GLY A 1 1 ? 22.597 13.659 -1.810 1.00 0.00 1 GLY A CA 8
ATOM 9026 C C . GLY A 1 1 ? 21.254 14.055 -1.222 1.00 0.00 1 GLY A C 8
ATOM 9027 O O . GLY A 1 1 ? 20.765 15.162 -1.468 1.00 0.00 1 GLY A O 8
ATOM 9030 N N . SER A 1 2 ? 20.663 13.148 -0.442 1.00 0.00 2 SER A N 8
ATOM 9031 C CA . SER A 1 2 ? 19.373 13.387 0.191 1.00 0.00 2 SER A CA 8
ATOM 9032 C C . SER A 1 2 ? 19.384 14.678 1.006 1.00 0.00 2 SER A C 8
ATOM 9033 O O . SER A 1 2 ? 20.343 14.962 1.740 1.00 0.00 2 SER A O 8
ATOM 9041 N N . MET A 1 3 ? 18.333 15.460 0.866 1.00 0.00 3 MET A N 8
ATOM 9042 C CA . MET A 1 3 ? 18.231 16.720 1.563 1.00 0.00 3 MET A CA 8
ATOM 9043 C C . MET A 1 3 ? 17.799 16.507 2.999 1.00 0.00 3 MET A C 8
ATOM 9044 O O . MET A 1 3 ? 16.621 16.284 3.279 1.00 0.00 3 MET A O 8
ATOM 9058 N N . SER A 1 4 ? 18.767 16.547 3.905 1.00 0.00 4 SER A N 8
ATOM 9059 C CA . SER A 1 4 ? 18.501 16.378 5.315 1.00 0.00 4 SER A CA 8
ATOM 9060 C C . SER A 1 4 ? 17.599 17.496 5.811 1.00 0.00 4 SER A C 8
ATOM 9061 O O . SER A 1 4 ? 17.993 18.673 5.809 1.00 0.00 4 SER A O 8
ATOM 9069 N N . SER A 1 5 ? 16.388 17.121 6.209 1.00 0.00 5 SER A N 8
ATOM 9070 C CA . SER A 1 5 ? 15.387 18.059 6.686 1.00 0.00 5 SER A CA 8
ATOM 9071 C C . SER A 1 5 ? 15.035 19.061 5.601 1.00 0.00 5 SER A C 8
ATOM 9072 O O . SER A 1 5 ? 15.455 20.216 5.635 1.00 0.00 5 SER A O 8
ATOM 9080 N N . VAL A 1 6 ? 14.285 18.591 4.620 1.00 0.00 6 VAL A N 8
ATOM 9081 C CA . VAL A 1 6 ? 13.866 19.419 3.504 1.00 0.00 6 VAL A CA 8
ATOM 9082 C C . VAL A 1 6 ? 12.932 20.537 3.981 1.00 0.00 6 VAL A C 8
ATOM 9083 O O . VAL A 1 6 ? 12.903 21.629 3.413 1.00 0.00 6 VAL A O 8
ATOM 9096 N N . PHE A 1 7 ? 12.197 20.259 5.045 1.00 0.00 7 PHE A N 8
ATOM 9097 C CA . PHE A 1 7 ? 11.297 21.230 5.622 1.00 0.00 7 PHE A CA 8
ATOM 9098 C C . PHE A 1 7 ? 12.082 22.247 6.433 1.00 0.00 7 PHE A C 8
ATOM 9099 O O . PHE A 1 7 ? 13.149 21.937 6.978 1.00 0.00 7 PHE A O 8
ATOM 9116 N N . GLY A 1 8 ? 11.574 23.452 6.492 1.00 0.00 8 GLY A N 8
ATOM 9117 C CA . GLY A 1 8 ? 12.225 24.491 7.242 1.00 0.00 8 GLY A CA 8
ATOM 9118 C C . GLY A 1 8 ? 11.936 24.424 8.721 1.00 0.00 8 GLY A C 8
ATOM 9119 O O . GLY A 1 8 ? 11.974 23.354 9.330 1.00 0.00 8 GLY A O 8
ATOM 9123 N N . ALA A 1 9 ? 11.637 25.567 9.290 1.00 0.00 9 ALA A N 8
ATOM 9124 C CA . ALA A 1 9 ? 11.341 25.668 10.697 1.00 0.00 9 ALA A CA 8
ATOM 9125 C C . ALA A 1 9 ? 10.049 26.411 10.875 1.00 0.00 9 ALA A C 8
ATOM 9126 O O . ALA A 1 9 ? 10.013 27.536 11.371 1.00 0.00 9 ALA A O 8
ATOM 9133 N N . GLY A 1 10 ? 9.007 25.801 10.399 1.00 0.00 10 GLY A N 8
ATOM 9134 C CA . GLY A 1 10 ? 7.694 26.376 10.485 1.00 0.00 10 GLY A CA 8
ATOM 9135 C C . GLY A 1 10 ? 6.942 26.232 9.188 1.00 0.00 10 GLY A C 8
ATOM 9136 O O . GLY A 1 10 ? 6.232 27.146 8.770 1.00 0.00 10 GLY A O 8
ATOM 9140 N N . CYS A 1 11 ? 7.112 25.094 8.531 1.00 0.00 11 CYS A N 8
ATOM 9141 C CA . CYS A 1 11 ? 6.427 24.841 7.290 1.00 0.00 11 CYS A CA 8
ATOM 9142 C C . CYS A 1 11 ? 4.973 24.554 7.515 1.00 0.00 11 CYS A C 8
ATOM 9143 O O . CYS A 1 11 ? 4.590 23.939 8.512 1.00 0.00 11 CYS A O 8
ATOM 9150 N N . THR A 1 12 ? 4.171 25.000 6.599 1.00 0.00 12 THR A N 8
ATOM 9151 C CA . THR A 1 12 ? 2.787 24.734 6.614 1.00 0.00 12 THR A CA 8
ATOM 9152 C C . THR A 1 12 ? 2.569 23.330 6.087 1.00 0.00 12 THR A C 8
ATOM 9153 O O . THR A 1 12 ? 3.363 22.843 5.278 1.00 0.00 12 THR A O 8
ATOM 9164 N N . ASP A 1 13 ? 1.526 22.673 6.529 1.00 0.00 13 ASP A N 8
ATOM 9165 C CA . ASP A 1 13 ? 1.260 21.317 6.080 1.00 0.00 13 ASP A CA 8
ATOM 9166 C C . ASP A 1 13 ? 0.886 21.294 4.609 1.00 0.00 13 ASP A C 8
ATOM 9167 O O . ASP A 1 13 ? 0.857 20.239 3.981 1.00 0.00 13 ASP A O 8
ATOM 9176 N N . VAL A 1 14 ? 0.626 22.478 4.059 1.00 0.00 14 VAL A N 8
ATOM 9177 C CA . VAL A 1 14 ? 0.352 22.624 2.645 1.00 0.00 14 VAL A CA 8
ATOM 9178 C C . VAL A 1 14 ? 1.633 22.331 1.844 1.00 0.00 14 VAL A C 8
ATOM 9179 O O . VAL A 1 14 ? 1.575 21.903 0.703 1.00 0.00 14 VAL A O 8
ATOM 9192 N N . CYS A 1 15 ? 2.786 22.523 2.494 1.00 0.00 15 CYS A N 8
ATOM 9193 C CA . CYS A 1 15 ? 4.090 22.315 1.861 1.00 0.00 15 CYS A CA 8
ATOM 9194 C C . CYS A 1 15 ? 4.398 20.816 1.768 1.00 0.00 15 CYS A C 8
ATOM 9195 O O . CYS A 1 15 ? 4.983 20.346 0.797 1.00 0.00 15 CYS A O 8
ATOM 9202 N N . LYS A 1 16 ? 3.945 20.060 2.770 1.00 0.00 16 LYS A N 8
ATOM 9203 C CA . LYS A 1 16 ? 4.205 18.624 2.835 1.00 0.00 16 LYS A CA 8
ATOM 9204 C C . LYS A 1 16 ? 3.200 17.835 1.993 1.00 0.00 16 LYS A C 8
ATOM 9205 O O . LYS A 1 16 ? 3.242 16.602 1.957 1.00 0.00 16 LYS A O 8
ATOM 9224 N N . GLN A 1 17 ? 2.299 18.550 1.322 1.00 0.00 17 GLN A N 8
ATOM 9225 C CA . GLN A 1 17 ? 1.290 17.913 0.459 1.00 0.00 17 GLN A CA 8
ATOM 9226 C C . GLN A 1 17 ? 1.925 17.227 -0.752 1.00 0.00 17 GLN A C 8
ATOM 9227 O O . GLN A 1 17 ? 3.148 17.217 -0.921 1.00 0.00 17 GLN A O 8
ATOM 9241 N N . THR A 1 18 ? 1.083 16.667 -1.601 1.00 0.00 18 THR A N 8
ATOM 9242 C CA . THR A 1 18 ? 1.543 15.977 -2.794 1.00 0.00 18 THR A CA 8
ATOM 9243 C C . THR A 1 18 ? 0.567 16.208 -3.955 1.00 0.00 18 THR A C 8
ATOM 9244 O O . THR A 1 18 ? -0.541 15.673 -3.955 1.00 0.00 18 THR A O 8
ATOM 9255 N N . PRO A 1 19 ? 0.953 17.023 -4.953 1.00 0.00 19 PRO A N 8
ATOM 9256 C CA . PRO A 1 19 ? 2.259 17.708 -4.986 1.00 0.00 19 PRO A CA 8
ATOM 9257 C C . PRO A 1 19 ? 2.329 18.850 -3.975 1.00 0.00 19 PRO A C 8
ATOM 9258 O O . PRO A 1 19 ? 1.338 19.143 -3.302 1.00 0.00 19 PRO A O 8
ATOM 9269 N N . CYS A 1 20 ? 3.504 19.479 -3.867 1.00 0.00 20 CYS A N 8
ATOM 9270 C CA . CYS A 1 20 ? 3.709 20.593 -2.937 1.00 0.00 20 CYS A CA 8
ATOM 9271 C C . CYS A 1 20 ? 2.609 21.619 -3.091 1.00 0.00 20 CYS A C 8
ATOM 9272 O O . CYS A 1 20 ? 2.474 22.266 -4.137 1.00 0.00 20 CYS A O 8
ATOM 9279 N N . GLY A 1 21 ? 1.831 21.761 -2.048 1.00 0.00 21 GLY A N 8
ATOM 9280 C CA . GLY A 1 21 ? 0.705 22.642 -2.077 1.00 0.00 21 GLY A CA 8
ATOM 9281 C C . GLY A 1 21 ? 1.099 24.100 -2.036 1.00 0.00 21 GLY A C 8
ATOM 9282 O O . GLY A 1 21 ? 0.271 24.969 -2.246 1.00 0.00 21 GLY A O 8
ATOM 9286 N N . CYS A 1 22 ? 2.361 24.376 -1.780 1.00 0.00 22 CYS A N 8
ATOM 9287 C CA . CYS A 1 22 ? 2.835 25.748 -1.770 1.00 0.00 22 CYS A CA 8
ATOM 9288 C C . CYS A 1 22 ? 2.854 26.329 -3.176 1.00 0.00 22 CYS A C 8
ATOM 9289 O O . CYS A 1 22 ? 2.854 27.543 -3.357 1.00 0.00 22 CYS A O 8
ATOM 9296 N N . ALA A 1 23 ? 2.862 25.464 -4.169 1.00 0.00 23 ALA A N 8
ATOM 9297 C CA . ALA A 1 23 ? 2.887 25.908 -5.543 1.00 0.00 23 ALA A CA 8
ATOM 9298 C C . ALA A 1 23 ? 1.510 25.815 -6.172 1.00 0.00 23 ALA A C 8
ATOM 9299 O O . ALA A 1 23 ? 1.215 26.496 -7.151 1.00 0.00 23 ALA A O 8
ATOM 9306 N N . THR A 1 24 ? 0.670 24.980 -5.607 1.00 0.00 24 THR A N 8
ATOM 9307 C CA . THR A 1 24 ? -0.652 24.773 -6.133 1.00 0.00 24 THR A CA 8
ATOM 9308 C C . THR A 1 24 ? -1.698 25.577 -5.366 1.00 0.00 24 THR A C 8
ATOM 9309 O O . THR A 1 24 ? -2.628 26.131 -5.953 1.00 0.00 24 THR A O 8
ATOM 9320 N N . SER A 1 25 ? -1.529 25.645 -4.062 1.00 0.00 25 SER A N 8
ATOM 9321 C CA . SER A 1 25 ? -2.473 26.320 -3.198 1.00 0.00 25 SER A CA 8
ATOM 9322 C C . SER A 1 25 ? -1.924 27.674 -2.763 1.00 0.00 25 SER A C 8
ATOM 9323 O O . SER A 1 25 ? -2.657 28.668 -2.719 1.00 0.00 25 SER A O 8
ATOM 9331 N N . GLY A 1 26 ? -0.635 27.714 -2.453 1.00 0.00 26 GLY A N 8
ATOM 9332 C CA . GLY A 1 26 ? -0.029 28.940 -1.990 1.00 0.00 26 GLY A CA 8
ATOM 9333 C C . GLY A 1 26 ? 1.080 28.681 -0.997 1.00 0.00 26 GLY A C 8
ATOM 9334 O O . GLY A 1 26 ? 0.987 27.769 -0.173 1.00 0.00 26 GLY A O 8
ATOM 9338 N N . CYS A 1 27 ? 2.119 29.474 -1.075 1.00 0.00 27 CYS A N 8
ATOM 9339 C CA . CYS A 1 27 ? 3.280 29.326 -0.213 1.00 0.00 27 CYS A CA 8
ATOM 9340 C C . CYS A 1 27 ? 3.054 30.092 1.095 1.00 0.00 27 CYS A C 8
ATOM 9341 O O . CYS A 1 27 ? 2.714 31.275 1.066 1.00 0.00 27 CYS A O 8
ATOM 9348 N N . ASN A 1 28 ? 3.231 29.422 2.240 1.00 0.00 28 ASN A N 8
ATOM 9349 C CA . ASN A 1 28 ? 2.961 30.067 3.527 1.00 0.00 28 ASN A CA 8
ATOM 9350 C C . ASN A 1 28 ? 3.930 29.593 4.634 1.00 0.00 28 ASN A C 8
ATOM 9351 O O . ASN A 1 28 ? 3.719 29.865 5.821 1.00 0.00 28 ASN A O 8
ATOM 9362 N N . CYS A 1 29 ? 4.987 28.901 4.254 1.00 0.00 29 CYS A N 8
ATOM 9363 C CA . CYS A 1 29 ? 5.954 28.410 5.225 1.00 0.00 29 CYS A CA 8
ATOM 9364 C C . CYS A 1 29 ? 7.007 29.473 5.542 1.00 0.00 29 CYS A C 8
ATOM 9365 O O . CYS A 1 29 ? 6.879 30.633 5.142 1.00 0.00 29 CYS A O 8
ATOM 9372 N N . THR A 1 30 ? 8.038 29.072 6.262 1.00 0.00 30 THR A N 8
ATOM 9373 C CA . THR A 1 30 ? 9.107 29.970 6.632 1.00 0.00 30 THR A CA 8
ATOM 9374 C C . THR A 1 30 ? 10.205 29.959 5.568 1.00 0.00 30 THR A C 8
ATOM 9375 O O . THR A 1 30 ? 10.227 29.084 4.699 1.00 0.00 30 THR A O 8
ATOM 9386 N N . ASP A 1 31 ? 11.116 30.915 5.640 1.00 0.00 31 ASP A N 8
ATOM 9387 C CA . ASP A 1 31 ? 12.212 30.996 4.678 1.00 0.00 31 ASP A CA 8
ATOM 9388 C C . ASP A 1 31 ? 13.306 30.000 5.015 1.00 0.00 31 ASP A C 8
ATOM 9389 O O . ASP A 1 31 ? 14.310 29.894 4.309 1.00 0.00 31 ASP A O 8
ATOM 9398 N N . ASP A 1 32 ? 13.107 29.270 6.102 1.00 0.00 32 ASP A N 8
ATOM 9399 C CA . ASP A 1 32 ? 14.026 28.213 6.499 1.00 0.00 32 ASP A CA 8
ATOM 9400 C C . ASP A 1 32 ? 13.764 26.971 5.660 1.00 0.00 32 ASP A C 8
ATOM 9401 O O . ASP A 1 32 ? 14.529 26.006 5.693 1.00 0.00 32 ASP A O 8
ATOM 9410 N N . CYS A 1 33 ? 12.647 27.003 4.928 1.00 0.00 33 CYS A N 8
ATOM 9411 C CA . CYS A 1 33 ? 12.255 25.922 4.042 1.00 0.00 33 CYS A CA 8
ATOM 9412 C C . CYS A 1 33 ? 13.327 25.670 2.984 1.00 0.00 33 CYS A C 8
ATOM 9413 O O . CYS A 1 33 ? 13.735 26.589 2.269 1.00 0.00 33 CYS A O 8
ATOM 9420 N N . LYS A 1 34 ? 13.776 24.429 2.889 1.00 0.00 34 LYS A N 8
ATOM 9421 C CA . LYS A 1 34 ? 14.794 24.051 1.923 1.00 0.00 34 LYS A CA 8
ATOM 9422 C C . LYS A 1 34 ? 14.175 23.225 0.798 1.00 0.00 34 LYS A C 8
ATOM 9423 O O . LYS A 1 34 ? 14.872 22.497 0.091 1.00 0.00 34 LYS A O 8
ATOM 9442 N N . CYS A 1 35 ? 12.867 23.351 0.632 1.00 0.00 35 CYS A N 8
ATOM 9443 C CA . CYS A 1 35 ? 12.152 22.607 -0.380 1.00 0.00 35 CYS A CA 8
ATOM 9444 C C . CYS A 1 35 ? 12.308 23.265 -1.749 1.00 0.00 35 CYS A C 8
ATOM 9445 O O . CYS A 1 35 ? 12.170 24.480 -1.887 1.00 0.00 35 CYS A O 8
ATOM 9452 N N . GLN A 1 36 ? 12.579 22.450 -2.756 1.00 0.00 36 GLN A N 8
ATOM 9453 C CA . GLN A 1 36 ? 12.816 22.937 -4.117 1.00 0.00 36 GLN A CA 8
ATOM 9454 C C . GLN A 1 36 ? 11.513 23.126 -4.873 1.00 0.00 36 GLN A C 8
ATOM 9455 O O . GLN A 1 36 ? 11.495 23.682 -5.967 1.00 0.00 36 GLN A O 8
ATOM 9469 N N . SER A 1 37 ? 10.429 22.677 -4.282 1.00 0.00 37 SER A N 8
ATOM 9470 C CA . SER A 1 37 ? 9.143 22.709 -4.942 1.00 0.00 37 SER A CA 8
ATOM 9471 C C . SER A 1 37 ? 8.578 24.119 -4.961 1.00 0.00 37 SER A C 8
ATOM 9472 O O . SER A 1 37 ? 8.151 24.616 -6.002 1.00 0.00 37 SER A O 8
ATOM 9480 N N . CYS A 1 38 ? 8.580 24.762 -3.814 1.00 0.00 38 CYS A N 8
ATOM 9481 C CA . CYS A 1 38 ? 8.074 26.106 -3.718 1.00 0.00 38 CYS A CA 8
ATOM 9482 C C . CYS A 1 38 ? 9.172 27.131 -3.996 1.00 0.00 38 CYS A C 8
ATOM 9483 O O . CYS A 1 38 ? 8.900 28.315 -4.192 1.00 0.00 38 CYS A O 8
ATOM 9490 N N . LYS A 1 39 ? 10.413 26.664 -4.025 1.00 0.00 39 LYS A N 8
ATOM 9491 C CA . LYS A 1 39 ? 11.554 27.527 -4.313 1.00 0.00 39 LYS A CA 8
ATOM 9492 C C . LYS A 1 39 ? 12.081 27.236 -5.701 1.00 0.00 39 LYS A C 8
ATOM 9493 O O . LYS A 1 39 ? 13.270 26.975 -5.898 1.00 0.00 39 LYS A O 8
ATOM 9512 N N . TYR A 1 40 ? 11.173 27.270 -6.662 1.00 0.00 40 TYR A N 8
ATOM 9513 C CA . TYR A 1 40 ? 11.502 27.026 -8.054 1.00 0.00 40 TYR A CA 8
ATOM 9514 C C . TYR A 1 40 ? 12.484 28.075 -8.588 1.00 0.00 40 TYR A C 8
ATOM 9515 O O . TYR A 1 40 ? 12.799 29.060 -7.914 1.00 0.00 40 TYR A O 8
ATOM 9533 N N . GLY A 1 41 ? 12.943 27.868 -9.804 1.00 0.00 41 GLY A N 8
ATOM 9534 C CA . GLY A 1 41 ? 13.908 28.764 -10.389 1.00 0.00 41 GLY A CA 8
ATOM 9535 C C . GLY A 1 41 ? 15.244 28.092 -10.592 1.00 0.00 41 GLY A C 8
ATOM 9536 O O . GLY A 1 41 ? 15.937 28.356 -11.569 1.00 0.00 41 GLY A O 8
ATOM 9540 N N . ALA A 1 42 ? 15.601 27.210 -9.673 1.00 0.00 42 ALA A N 8
ATOM 9541 C CA . ALA A 1 42 ? 16.869 26.500 -9.755 1.00 0.00 42 ALA A CA 8
ATOM 9542 C C . ALA A 1 42 ? 16.656 25.003 -9.966 1.00 0.00 42 ALA A C 8
ATOM 9543 O O . ALA A 1 42 ? 17.612 24.238 -10.053 1.00 0.00 42 ALA A O 8
ATOM 9550 N N . GLY A 1 43 ? 15.407 24.589 -10.072 1.00 0.00 43 GLY A N 8
ATOM 9551 C CA . GLY A 1 43 ? 15.128 23.180 -10.245 1.00 0.00 43 GLY A CA 8
ATOM 9552 C C . GLY A 1 43 ? 13.945 22.885 -11.141 1.00 0.00 43 GLY A C 8
ATOM 9553 O O . GLY A 1 43 ? 13.802 21.772 -11.621 1.00 0.00 43 GLY A O 8
ATOM 9557 N N . CYS A 1 44 ? 13.151 23.886 -11.419 1.00 0.00 44 CYS A N 8
ATOM 9558 C CA . CYS A 1 44 ? 11.911 23.688 -12.167 1.00 0.00 44 CYS A CA 8
ATOM 9559 C C . CYS A 1 44 ? 11.801 24.603 -13.363 1.00 0.00 44 CYS A C 8
ATOM 9560 O O . CYS A 1 44 ? 12.754 25.296 -13.731 1.00 0.00 44 CYS A O 8
ATOM 9567 N N . THR A 1 45 ? 10.626 24.594 -13.953 1.00 0.00 45 THR A N 8
ATOM 9568 C CA . THR A 1 45 ? 10.294 25.418 -15.075 1.00 0.00 45 THR A CA 8
ATOM 9569 C C . THR A 1 45 ? 8.788 25.663 -15.054 1.00 0.00 45 THR A C 8
ATOM 9570 O O . THR A 1 45 ? 8.074 25.093 -14.214 1.00 0.00 45 THR A O 8
ATOM 9581 N N . ASP A 1 46 ? 8.305 26.475 -15.963 1.00 0.00 46 ASP A N 8
ATOM 9582 C CA . ASP A 1 46 ? 6.881 26.791 -16.029 1.00 0.00 46 ASP A CA 8
ATOM 9583 C C . ASP A 1 46 ? 6.091 25.624 -16.596 1.00 0.00 46 ASP A C 8
ATOM 9584 O O . ASP A 1 46 ? 4.867 25.588 -16.512 1.00 0.00 46 ASP A O 8
ATOM 9593 N N . THR A 1 47 ? 6.801 24.667 -17.162 1.00 0.00 47 THR A N 8
ATOM 9594 C CA . THR A 1 47 ? 6.189 23.501 -17.762 1.00 0.00 47 THR A CA 8
ATOM 9595 C C . THR A 1 47 ? 5.821 22.453 -16.695 1.00 0.00 47 THR A C 8
ATOM 9596 O O . THR A 1 47 ? 4.915 21.650 -16.891 1.00 0.00 47 THR A O 8
ATOM 9607 N N . CYS A 1 48 ? 6.509 22.491 -15.565 1.00 0.00 48 CYS A N 8
ATOM 9608 C CA . CYS A 1 48 ? 6.290 21.506 -14.506 1.00 0.00 48 CYS A CA 8
ATOM 9609 C C . CYS A 1 48 ? 5.100 21.899 -13.618 1.00 0.00 48 CYS A C 8
ATOM 9610 O O . CYS A 1 48 ? 4.217 21.089 -13.349 1.00 0.00 48 CYS A O 8
ATOM 9617 N N . LYS A 1 49 ? 5.044 23.171 -13.224 1.00 0.00 49 LYS A N 8
ATOM 9618 C CA . LYS A 1 49 ? 4.002 23.659 -12.313 1.00 0.00 49 LYS A CA 8
ATOM 9619 C C . LYS A 1 49 ? 2.646 23.861 -13.003 1.00 0.00 49 LYS A C 8
ATOM 9620 O O . LYS A 1 49 ? 1.756 24.510 -12.453 1.00 0.00 49 LYS A O 8
ATOM 9639 N N . GLN A 1 50 ? 2.487 23.293 -14.185 1.00 0.00 50 GLN A N 8
ATOM 9640 C CA . GLN A 1 50 ? 1.235 23.421 -14.934 1.00 0.00 50 GLN A CA 8
ATOM 9641 C C . GLN A 1 50 ? 0.080 22.704 -14.235 1.00 0.00 50 GLN A C 8
ATOM 9642 O O . GLN A 1 50 ? -1.064 23.160 -14.292 1.00 0.00 50 GLN A O 8
ATOM 9656 N N . THR A 1 51 ? 0.393 21.578 -13.587 1.00 0.00 51 THR A N 8
ATOM 9657 C CA . THR A 1 51 ? -0.601 20.776 -12.855 1.00 0.00 51 THR A CA 8
ATOM 9658 C C . THR A 1 51 ? -1.546 20.019 -13.823 1.00 0.00 51 THR A C 8
ATOM 9659 O O . THR A 1 51 ? -2.396 20.626 -14.479 1.00 0.00 51 THR A O 8
ATOM 9670 N N . PRO A 1 52 ? -1.404 18.672 -13.919 1.00 0.00 52 PRO A N 8
ATOM 9671 C CA . PRO A 1 52 ? -0.422 17.908 -13.139 1.00 0.00 52 PRO A CA 8
ATOM 9672 C C . PRO A 1 52 ? 0.990 18.254 -13.553 1.00 0.00 52 PRO A C 8
ATOM 9673 O O . PRO A 1 52 ? 1.791 18.702 -12.741 1.00 0.00 52 PRO A O 8
ATOM 9684 N N . CYS A 1 53 ? 1.276 18.084 -14.826 1.00 0.00 53 CYS A N 8
ATOM 9685 C CA . CYS A 1 53 ? 2.572 18.400 -15.348 1.00 0.00 53 CYS A CA 8
ATOM 9686 C C . CYS A 1 53 ? 2.515 18.541 -16.860 1.00 0.00 53 CYS A C 8
ATOM 9687 O O . CYS A 1 53 ? 1.892 17.727 -17.539 1.00 0.00 53 CYS A O 8
ATOM 9694 N N . GLY A 1 54 ? 3.154 19.571 -17.390 1.00 0.00 54 GLY A N 8
ATOM 9695 C CA . GLY A 1 54 ? 3.144 19.768 -18.815 1.00 0.00 54 GLY A CA 8
ATOM 9696 C C . GLY A 1 54 ? 4.446 19.371 -19.478 1.00 0.00 54 GLY A C 8
ATOM 9697 O O . GLY A 1 54 ? 4.564 19.443 -20.700 1.00 0.00 54 GLY A O 8
ATOM 9701 N N . CYS A 1 55 ? 5.434 18.963 -18.683 1.00 0.00 55 CYS A N 8
ATOM 9702 C CA . CYS A 1 55 ? 6.712 18.561 -19.224 1.00 0.00 55 CYS A CA 8
ATOM 9703 C C . CYS A 1 55 ? 6.598 17.233 -19.970 1.00 0.00 55 CYS A C 8
ATOM 9704 O O . CYS A 1 55 ? 6.628 17.200 -21.199 1.00 0.00 55 CYS A O 8
ATOM 9711 N N . GLY A 1 56 ? 6.440 16.147 -19.223 1.00 0.00 56 GLY A N 8
ATOM 9712 C CA . GLY A 1 56 ? 6.377 14.832 -19.833 1.00 0.00 56 GLY A CA 8
ATOM 9713 C C . GLY A 1 56 ? 7.685 14.476 -20.512 1.00 0.00 56 GLY A C 8
ATOM 9714 O O . GLY A 1 56 ? 8.684 14.198 -19.844 1.00 0.00 56 GLY A O 8
ATOM 9718 N N . SER A 1 57 ? 7.687 14.495 -21.833 1.00 0.00 57 SER A N 8
ATOM 9719 C CA . SER A 1 57 ? 8.896 14.238 -22.593 1.00 0.00 57 SER A CA 8
ATOM 9720 C C . SER A 1 57 ? 9.501 15.566 -23.051 1.00 0.00 57 SER A C 8
ATOM 9721 O O . SER A 1 57 ? 10.621 15.619 -23.562 1.00 0.00 57 SER A O 8
ATOM 9729 N N . GLY A 1 58 ? 8.759 16.636 -22.828 1.00 0.00 58 GLY A N 8
ATOM 9730 C CA . GLY A 1 58 ? 9.200 17.957 -23.212 1.00 0.00 58 GLY A CA 8
ATOM 9731 C C . GLY A 1 58 ? 9.510 18.779 -21.996 1.00 0.00 58 GLY A C 8
ATOM 9732 O O . GLY A 1 58 ? 8.853 19.781 -21.718 1.00 0.00 58 GLY A O 8
ATOM 9736 N N . CYS A 1 59 ? 10.498 18.336 -21.263 1.00 0.00 59 CYS A N 8
ATOM 9737 C CA . CYS A 1 59 ? 10.884 18.969 -20.030 1.00 0.00 59 CYS A CA 8
ATOM 9738 C C . CYS A 1 59 ? 11.857 20.115 -20.269 1.00 0.00 59 CYS A C 8
ATOM 9739 O O . CYS A 1 59 ? 12.708 20.049 -21.163 1.00 0.00 59 CYS A O 8
ATOM 9746 N N . ASN A 1 60 ? 11.720 21.168 -19.470 1.00 0.00 60 ASN A N 8
ATOM 9747 C CA . ASN A 1 60 ? 12.579 22.343 -19.580 1.00 0.00 60 ASN A CA 8
ATOM 9748 C C . ASN A 1 60 ? 13.050 22.792 -18.201 1.00 0.00 60 ASN A C 8
ATOM 9749 O O . ASN A 1 60 ? 13.422 23.947 -18.009 1.00 0.00 60 ASN A O 8
ATOM 9760 N N . CYS A 1 61 ? 13.038 21.869 -17.242 1.00 0.00 61 CYS A N 8
ATOM 9761 C CA . CYS A 1 61 ? 13.449 22.177 -15.871 1.00 0.00 61 CYS A CA 8
ATOM 9762 C C . CYS A 1 61 ? 14.945 22.424 -15.760 1.00 0.00 61 CYS A C 8
ATOM 9763 O O . CYS A 1 61 ? 15.671 22.409 -16.755 1.00 0.00 61 CYS A O 8
ATOM 9770 N N . LYS A 1 62 ? 15.401 22.625 -14.540 1.00 0.00 62 LYS A N 8
ATOM 9771 C CA . LYS A 1 62 ? 16.791 22.889 -14.292 1.00 0.00 62 LYS A CA 8
ATOM 9772 C C . LYS A 1 62 ? 17.482 21.588 -13.899 1.00 0.00 62 LYS A C 8
ATOM 9773 O O . LYS A 1 62 ? 17.900 20.828 -14.761 1.00 0.00 62 LYS A O 8
ATOM 9792 N N . GLU A 1 63 ? 17.558 21.316 -12.603 1.00 0.00 63 GLU A N 8
ATOM 9793 C CA . GLU A 1 63 ? 18.143 20.070 -12.108 1.00 0.00 63 GLU A CA 8
ATOM 9794 C C . GLU A 1 63 ? 17.556 19.690 -10.764 1.00 0.00 63 GLU A C 8
ATOM 9795 O O . GLU A 1 63 ? 17.327 18.526 -10.487 1.00 0.00 63 GLU A O 8
ATOM 9807 N N . ASP A 1 64 ? 17.298 20.680 -9.942 1.00 0.00 64 ASP A N 8
ATOM 9808 C CA . ASP A 1 64 ? 16.759 20.464 -8.617 1.00 0.00 64 ASP A CA 8
ATOM 9809 C C . ASP A 1 64 ? 15.247 20.263 -8.649 1.00 0.00 64 ASP A C 8
ATOM 9810 O O . ASP A 1 64 ? 14.503 20.931 -7.940 1.00 0.00 64 ASP A O 8
ATOM 9819 N N . CYS A 1 65 ? 14.808 19.346 -9.487 1.00 0.00 65 CYS A N 8
ATOM 9820 C CA . CYS A 1 65 ? 13.394 19.018 -9.597 1.00 0.00 65 CYS A CA 8
ATOM 9821 C C . CYS A 1 65 ? 13.097 17.792 -8.761 1.00 0.00 65 CYS A C 8
ATOM 9822 O O . CYS A 1 65 ? 13.922 16.879 -8.678 1.00 0.00 65 CYS A O 8
ATOM 9829 N N . ARG A 1 66 ? 11.936 17.768 -8.141 1.00 0.00 66 ARG A N 8
ATOM 9830 C CA . ARG A 1 66 ? 11.560 16.663 -7.276 1.00 0.00 66 ARG A CA 8
ATOM 9831 C C . ARG A 1 66 ? 10.422 15.876 -7.885 1.00 0.00 66 ARG A C 8
ATOM 9832 O O . ARG A 1 66 ? 9.844 14.992 -7.250 1.00 0.00 66 ARG A O 8
ATOM 9853 N N . CYS A 1 67 ? 10.093 16.208 -9.106 1.00 0.00 67 CYS A N 8
ATOM 9854 C CA . CYS A 1 67 ? 9.030 15.545 -9.802 1.00 0.00 67 CYS A CA 8
ATOM 9855 C C . CYS A 1 67 ? 9.561 14.287 -10.478 1.00 0.00 67 CYS A C 8
ATOM 9856 O O . CYS A 1 67 ? 10.726 14.225 -10.845 1.00 0.00 67 CYS A O 8
ATOM 9863 N N . GLN A 1 68 ? 8.713 13.287 -10.639 1.00 0.00 68 GLN A N 8
ATOM 9864 C CA . GLN A 1 68 ? 9.143 12.034 -11.250 1.00 0.00 68 GLN A CA 8
ATOM 9865 C C . GLN A 1 68 ? 8.501 11.835 -12.616 1.00 0.00 68 GLN A C 8
ATOM 9866 O O . GLN A 1 68 ? 8.733 10.825 -13.278 1.00 0.00 68 GLN A O 8
ATOM 9880 N N . SER A 1 69 ? 7.716 12.803 -13.045 1.00 0.00 69 SER A N 8
ATOM 9881 C CA . SER A 1 69 ? 7.012 12.695 -14.297 1.00 0.00 69 SER A CA 8
ATOM 9882 C C . SER A 1 69 ? 7.932 13.061 -15.449 1.00 0.00 69 SER A C 8
ATOM 9883 O O . SER A 1 69 ? 7.994 12.361 -16.462 1.00 0.00 69 SER A O 8
ATOM 9891 N N . CYS A 1 70 ? 8.660 14.143 -15.274 1.00 0.00 70 CYS A N 8
ATOM 9892 C CA . CYS A 1 70 ? 9.508 14.665 -16.312 1.00 0.00 70 CYS A CA 8
ATOM 9893 C C . CYS A 1 70 ? 10.982 14.296 -16.114 1.00 0.00 70 CYS A C 8
ATOM 9894 O O . CYS A 1 70 ? 11.744 14.236 -17.083 1.00 0.00 70 CYS A O 8
ATOM 9901 N N . SER A 1 71 ? 11.384 14.063 -14.868 1.00 0.00 71 SER A N 8
ATOM 9902 C CA . SER A 1 71 ? 12.768 13.701 -14.568 1.00 0.00 71 SER A CA 8
ATOM 9903 C C . SER A 1 71 ? 13.181 12.412 -15.285 1.00 0.00 71 SER A C 8
ATOM 9904 O O . SER A 1 71 ? 12.367 11.496 -15.461 1.00 0.00 71 SER A O 8
ATOM 9912 N N . THR A 1 72 ? 14.444 12.357 -15.703 1.00 0.00 72 THR A N 8
ATOM 9913 C CA . THR A 1 72 ? 14.971 11.215 -16.434 1.00 0.00 72 THR A CA 8
ATOM 9914 C C . THR A 1 72 ? 15.016 9.955 -15.566 1.00 0.00 72 THR A C 8
ATOM 9915 O O . THR A 1 72 ? 14.893 10.015 -14.335 1.00 0.00 72 THR A O 8
ATOM 9926 N N . ALA A 1 73 ? 15.207 8.824 -16.220 1.00 0.00 73 ALA A N 8
ATOM 9927 C CA . ALA A 1 73 ? 15.187 7.540 -15.567 1.00 0.00 73 ALA A CA 8
ATOM 9928 C C . ALA A 1 73 ? 16.415 7.304 -14.697 1.00 0.00 73 ALA A C 8
ATOM 9929 O O . ALA A 1 73 ? 17.552 7.297 -15.178 1.00 0.00 73 ALA A O 8
ATOM 9936 N N . CYS A 1 74 ? 16.161 7.141 -13.417 1.00 0.00 74 CYS A N 8
ATOM 9937 C CA . CYS A 1 74 ? 17.167 6.776 -12.423 1.00 0.00 74 CYS A CA 8
ATOM 9938 C C . CYS A 1 74 ? 17.716 5.386 -12.676 1.00 0.00 74 CYS A C 8
ATOM 9939 O O . CYS A 1 74 ? 17.463 4.774 -13.714 1.00 0.00 74 CYS A O 8
ATOM 9946 N N . LYS A 1 75 ? 18.457 4.887 -11.719 1.00 0.00 75 LYS A N 8
ATOM 9947 C CA . LYS A 1 75 ? 18.967 3.540 -11.800 1.00 0.00 75 LYS A CA 8
ATOM 9948 C C . LYS A 1 75 ? 18.209 2.622 -10.851 1.00 0.00 75 LYS A C 8
ATOM 9949 O O . LYS A 1 75 ? 18.641 1.506 -10.586 1.00 0.00 75 LYS A O 8
ATOM 9968 N N . CYS A 1 76 ? 17.073 3.093 -10.340 1.00 0.00 76 CYS A N 8
ATOM 9969 C CA . CYS A 1 76 ? 16.268 2.270 -9.458 1.00 0.00 76 CYS A CA 8
ATOM 9970 C C . CYS A 1 76 ? 15.401 1.333 -10.294 1.00 0.00 76 CYS A C 8
ATOM 9971 O O . CYS A 1 76 ? 14.626 1.795 -11.138 1.00 0.00 76 CYS A O 8
ATOM 9978 N N . ALA A 1 77 ? 15.511 0.028 -10.056 1.00 0.00 77 ALA A N 8
ATOM 9979 C CA . ALA A 1 77 ? 14.749 -0.949 -10.836 1.00 0.00 77 ALA A CA 8
ATOM 9980 C C . ALA A 1 77 ? 14.822 -2.336 -10.228 1.00 0.00 77 ALA A C 8
ATOM 9981 O O . ALA A 1 77 ? 15.861 -2.734 -9.714 1.00 0.00 77 ALA A O 8
ATOM 9988 N N . ALA A 1 78 ? 13.702 -3.061 -10.289 1.00 0.00 78 ALA A N 8
ATOM 9989 C CA . ALA A 1 78 ? 13.615 -4.446 -9.810 1.00 0.00 78 ALA A CA 8
ATOM 9990 C C . ALA A 1 78 ? 14.128 -4.584 -8.385 1.00 0.00 78 ALA A C 8
ATOM 9991 O O . ALA A 1 78 ? 15.093 -5.315 -8.121 1.00 0.00 78 ALA A O 8
ATOM 9998 N N . GLY A 1 79 ? 13.486 -3.874 -7.471 1.00 0.00 79 GLY A N 8
ATOM 9999 C CA . GLY A 1 79 ? 13.893 -3.914 -6.084 1.00 0.00 79 GLY A CA 8
ATOM 10000 C C . GLY A 1 79 ? 15.320 -3.443 -5.895 1.00 0.00 79 GLY A C 8
ATOM 10001 O O . GLY A 1 79 ? 16.114 -4.111 -5.241 1.00 0.00 79 GLY A O 8
ATOM 10005 N N . SER A 1 80 ? 15.653 -2.299 -6.476 1.00 0.00 80 SER A N 8
ATOM 10006 C CA . SER A 1 80 ? 16.995 -1.785 -6.368 1.00 0.00 80 SER A CA 8
ATOM 10007 C C . SER A 1 80 ? 17.011 -0.265 -6.298 1.00 0.00 80 SER A C 8
ATOM 10008 O O . SER A 1 80 ? 16.962 0.415 -7.316 1.00 0.00 80 SER A O 8
ATOM 10016 N N . CYS A 1 81 ? 17.002 0.242 -5.102 1.00 0.00 81 CYS A N 8
ATOM 10017 C CA . CYS A 1 81 ? 17.210 1.645 -4.856 1.00 0.00 81 CYS A CA 8
ATOM 10018 C C . CYS A 1 81 ? 18.558 1.791 -4.187 1.00 0.00 81 CYS A C 8
ATOM 10019 O O . CYS A 1 81 ? 19.073 0.831 -3.607 1.00 0.00 81 CYS A O 8
ATOM 10026 N N . LYS A 1 82 ? 19.133 2.949 -4.271 1.00 0.00 82 LYS A N 8
ATOM 10027 C CA . LYS A 1 82 ? 20.420 3.182 -3.670 1.00 0.00 82 LYS A CA 8
ATOM 10028 C C . LYS A 1 82 ? 20.381 4.436 -2.815 1.00 0.00 82 LYS A C 8
ATOM 10029 O O . LYS A 1 82 ? 21.392 5.109 -2.602 1.00 0.00 82 LYS A O 8
ATOM 10048 N N . CYS A 1 83 ? 19.195 4.726 -2.319 1.00 0.00 83 CYS A N 8
ATOM 10049 C CA . CYS A 1 83 ? 18.963 5.860 -1.447 1.00 0.00 83 CYS A CA 8
ATOM 10050 C C . CYS A 1 83 ? 18.352 5.407 -0.124 1.00 0.00 83 CYS A C 8
ATOM 10051 O O . CYS A 1 83 ? 18.727 5.890 0.945 1.00 0.00 83 CYS A O 8
ATOM 10058 N N . GLY A 1 84 ? 17.416 4.475 -0.199 1.00 0.00 84 GLY A N 8
ATOM 10059 C CA . GLY A 1 84 ? 16.753 4.002 0.998 1.00 0.00 84 GLY A CA 8
ATOM 10060 C C . GLY A 1 84 ? 15.274 4.317 0.991 1.00 0.00 84 GLY A C 8
ATOM 10061 O O . GLY A 1 84 ? 14.574 4.072 1.969 1.00 0.00 84 GLY A O 8
ATOM 10065 N N . LYS A 1 85 ? 14.798 4.872 -0.113 1.00 0.00 85 LYS A N 8
ATOM 10066 C CA . LYS A 1 85 ? 13.388 5.205 -0.251 1.00 0.00 85 LYS A CA 8
ATOM 10067 C C . LYS A 1 85 ? 12.625 4.056 -0.901 1.00 0.00 85 LYS A C 8
ATOM 10068 O O . LYS A 1 85 ? 11.398 3.998 -0.839 1.00 0.00 85 LYS A O 8
ATOM 10087 N N . GLY A 1 86 ? 13.365 3.143 -1.523 1.00 0.00 86 GLY A N 8
ATOM 10088 C CA . GLY A 1 86 ? 12.757 1.985 -2.152 1.00 0.00 86 GLY A CA 8
ATOM 10089 C C . GLY A 1 86 ? 11.929 2.337 -3.371 1.00 0.00 86 GLY A C 8
ATOM 10090 O O . GLY A 1 86 ? 10.901 1.711 -3.625 1.00 0.00 86 GLY A O 8
ATOM 10094 N N . CYS A 1 87 ? 12.378 3.336 -4.123 1.00 0.00 87 CYS A N 8
ATOM 10095 C CA . CYS A 1 87 ? 11.678 3.777 -5.330 1.00 0.00 87 CYS A CA 8
ATOM 10096 C C . CYS A 1 87 ? 11.538 2.631 -6.318 1.00 0.00 87 CYS A C 8
ATOM 10097 O O . CYS A 1 87 ? 10.437 2.304 -6.757 1.00 0.00 87 CYS A O 8
ATOM 10104 N N . THR A 1 88 ? 12.682 2.027 -6.659 1.00 0.00 88 THR A N 8
ATOM 10105 C CA . THR A 1 88 ? 12.758 0.882 -7.576 1.00 0.00 88 THR A CA 8
ATOM 10106 C C . THR A 1 88 ? 12.063 1.163 -8.911 1.00 0.00 88 THR A C 8
ATOM 10107 O O . THR A 1 88 ? 11.591 0.252 -9.586 1.00 0.00 88 THR A O 8
ATOM 10118 N N . GLY A 1 89 ? 12.048 2.420 -9.296 1.00 0.00 89 GLY A N 8
ATOM 10119 C CA . GLY A 1 89 ? 11.402 2.814 -10.523 1.00 0.00 89 GLY A CA 8
ATOM 10120 C C . GLY A 1 89 ? 11.102 4.291 -10.531 1.00 0.00 89 GLY A C 8
ATOM 10121 O O . GLY A 1 89 ? 10.750 4.850 -9.496 1.00 0.00 89 GLY A O 8
ATOM 10125 N N . PRO A 1 90 ? 11.220 4.950 -11.689 1.00 0.00 90 PRO A N 8
ATOM 10126 C CA . PRO A 1 90 ? 11.013 6.398 -11.804 1.00 0.00 90 PRO A CA 8
ATOM 10127 C C . PRO A 1 90 ? 9.565 6.817 -11.526 1.00 0.00 90 PRO A C 8
ATOM 10128 O O . PRO A 1 90 ? 9.319 7.887 -10.990 1.00 0.00 90 PRO A O 8
ATOM 10139 N N . ASP A 1 91 ? 8.615 5.952 -11.866 1.00 0.00 91 ASP A N 8
ATOM 10140 C CA . ASP A 1 91 ? 7.191 6.260 -11.679 1.00 0.00 91 ASP A CA 8
ATOM 10141 C C . ASP A 1 91 ? 6.809 6.226 -10.203 1.00 0.00 91 ASP A C 8
ATOM 10142 O O . ASP A 1 91 ? 5.750 6.707 -9.812 1.00 0.00 91 ASP A O 8
ATOM 10151 N N . SER A 1 92 ? 7.674 5.650 -9.392 1.00 0.00 92 SER A N 8
ATOM 10152 C CA . SER A 1 92 ? 7.448 5.562 -7.963 1.00 0.00 92 SER A CA 8
ATOM 10153 C C . SER A 1 92 ? 8.600 6.218 -7.217 1.00 0.00 92 SER A C 8
ATOM 10154 O O . SER A 1 92 ? 8.804 5.993 -6.023 1.00 0.00 92 SER A O 8
ATOM 10162 N N . CYS A 1 93 ? 9.330 7.045 -7.932 1.00 0.00 93 CYS A N 8
ATOM 10163 C CA . CYS A 1 93 ? 10.476 7.724 -7.391 1.00 0.00 93 CYS A CA 8
ATOM 10164 C C . CYS A 1 93 ? 10.055 9.076 -6.812 1.00 0.00 93 CYS A C 8
ATOM 10165 O O . CYS A 1 93 ? 9.853 10.036 -7.540 1.00 0.00 93 CYS A O 8
ATOM 10172 N N . LYS A 1 94 ? 9.913 9.129 -5.498 1.00 0.00 94 LYS A N 8
ATOM 10173 C CA . LYS A 1 94 ? 9.459 10.338 -4.802 1.00 0.00 94 LYS A CA 8
ATOM 10174 C C . LYS A 1 94 ? 10.653 11.230 -4.420 1.00 0.00 94 LYS A C 8
ATOM 10175 O O . LYS A 1 94 ? 10.598 11.961 -3.425 1.00 0.00 94 LYS A O 8
ATOM 10194 N N . CYS A 1 95 ? 11.712 11.190 -5.216 1.00 0.00 95 CYS A N 8
ATOM 10195 C CA . CYS A 1 95 ? 12.929 11.933 -4.895 1.00 0.00 95 CYS A CA 8
ATOM 10196 C C . CYS A 1 95 ? 13.325 12.953 -5.984 1.00 0.00 95 CYS A C 8
ATOM 10197 O O . CYS A 1 95 ? 12.725 13.006 -7.061 1.00 0.00 95 CYS A O 8
ATOM 10204 N N . ASP A 1 96 ? 14.332 13.779 -5.652 1.00 0.00 96 ASP A N 8
ATOM 10205 C CA . ASP A 1 96 ? 14.872 14.820 -6.535 1.00 0.00 96 ASP A CA 8
ATOM 10206 C C . ASP A 1 96 ? 15.747 14.224 -7.636 1.00 0.00 96 ASP A C 8
ATOM 10207 O O . ASP A 1 96 ? 15.722 13.025 -7.896 1.00 0.00 96 ASP A O 8
ATOM 10216 N N . ARG A 1 97 ? 16.512 15.100 -8.295 1.00 0.00 97 ARG A N 8
ATOM 10217 C CA . ARG A 1 97 ? 17.498 14.683 -9.287 1.00 0.00 97 ARG A CA 8
ATOM 10218 C C . ARG A 1 97 ? 18.890 14.902 -8.720 1.00 0.00 97 ARG A C 8
ATOM 10219 O O . ARG A 1 97 ? 19.901 14.698 -9.394 1.00 0.00 97 ARG A O 8
ATOM 10240 N N . SER A 1 98 ? 18.921 15.346 -7.492 1.00 0.00 98 SER A N 8
ATOM 10241 C CA . SER A 1 98 ? 20.146 15.625 -6.789 1.00 0.00 98 SER A CA 8
ATOM 10242 C C . SER A 1 98 ? 20.131 14.899 -5.447 1.00 0.00 98 SER A C 8
ATOM 10243 O O . SER A 1 98 ? 20.588 15.421 -4.429 1.00 0.00 98 SER A O 8
ATOM 10251 N N . CYS A 1 99 ? 19.631 13.672 -5.470 1.00 0.00 99 CYS A N 8
ATOM 10252 C CA . CYS A 1 99 ? 19.444 12.895 -4.257 1.00 0.00 99 CYS A CA 8
ATOM 10253 C C . CYS A 1 99 ? 20.520 11.810 -4.130 1.00 0.00 99 CYS A C 8
ATOM 10254 O O . CYS A 1 99 ? 21.452 11.758 -4.933 1.00 0.00 99 CYS A O 8
ATOM 10261 N N . SER A 1 100 ? 20.388 10.946 -3.118 1.00 0.00 100 SER A N 8
ATOM 10262 C CA . SER A 1 100 ? 21.374 9.894 -2.871 1.00 0.00 100 SER A CA 8
ATOM 10263 C C . SER A 1 100 ? 21.351 8.842 -3.971 1.00 0.00 100 SER A C 8
ATOM 10264 O O . SER A 1 100 ? 22.394 8.321 -4.373 1.00 0.00 100 SER A O 8
ATOM 10272 N N . CYS A 1 101 ? 20.167 8.530 -4.449 1.00 0.00 101 CYS A N 8
ATOM 10273 C CA . CYS A 1 101 ? 20.015 7.609 -5.548 1.00 0.00 101 CYS A CA 8
ATOM 10274 C C . CYS A 1 101 ? 20.253 8.384 -6.800 1.00 0.00 101 CYS A C 8
ATOM 10275 O O . CYS A 1 101 ? 21.075 8.032 -7.656 1.00 0.00 101 CYS A O 8
ATOM 10282 N N . LYS A 1 102 ? 19.513 9.447 -6.850 1.00 0.00 102 LYS A N 8
ATOM 10283 C CA . LYS A 1 102 ? 19.488 10.403 -7.829 1.00 0.00 102 LYS A CA 8
ATOM 10284 C C . LYS A 1 102 ? 18.259 11.259 -7.637 1.00 0.00 102 LYS A C 8
ATOM 10285 O O . LYS A 1 102 ? 18.431 12.420 -7.278 1.00 0.00 102 LYS A O 8
ATOM 10313 N N . GLY A 1 1 ? 20.155 13.090 7.921 1.00 0.00 1 GLY A N 9
ATOM 10314 C CA . GLY A 1 1 ? 18.722 12.756 7.720 1.00 0.00 1 GLY A CA 9
ATOM 10315 C C . GLY A 1 1 ? 17.995 13.809 6.907 1.00 0.00 1 GLY A C 9
ATOM 10316 O O . GLY A 1 1 ? 16.772 13.773 6.785 1.00 0.00 1 GLY A O 9
ATOM 10319 N N . SER A 1 2 ? 18.754 14.737 6.336 1.00 0.00 2 SER A N 9
ATOM 10320 C CA . SER A 1 2 ? 18.192 15.824 5.540 1.00 0.00 2 SER A CA 9
ATOM 10321 C C . SER A 1 2 ? 17.595 15.301 4.229 1.00 0.00 2 SER A C 9
ATOM 10322 O O . SER A 1 2 ? 16.762 15.960 3.610 1.00 0.00 2 SER A O 9
ATOM 10330 N N . MET A 1 3 ? 18.028 14.113 3.817 1.00 0.00 3 MET A N 9
ATOM 10331 C CA . MET A 1 3 ? 17.509 13.484 2.609 1.00 0.00 3 MET A CA 9
ATOM 10332 C C . MET A 1 3 ? 16.075 13.013 2.846 1.00 0.00 3 MET A C 9
ATOM 10333 O O . MET A 1 3 ? 15.271 12.922 1.918 1.00 0.00 3 MET A O 9
ATOM 10347 N N . SER A 1 4 ? 15.768 12.720 4.098 1.00 0.00 4 SER A N 9
ATOM 10348 C CA . SER A 1 4 ? 14.434 12.315 4.484 1.00 0.00 4 SER A CA 9
ATOM 10349 C C . SER A 1 4 ? 13.660 13.535 4.974 1.00 0.00 4 SER A C 9
ATOM 10350 O O . SER A 1 4 ? 12.589 13.861 4.458 1.00 0.00 4 SER A O 9
ATOM 10358 N N . SER A 1 5 ? 14.222 14.218 5.956 1.00 0.00 5 SER A N 9
ATOM 10359 C CA . SER A 1 5 ? 13.624 15.414 6.492 1.00 0.00 5 SER A CA 9
ATOM 10360 C C . SER A 1 5 ? 14.089 16.613 5.682 1.00 0.00 5 SER A C 9
ATOM 10361 O O . SER A 1 5 ? 15.020 17.320 6.068 1.00 0.00 5 SER A O 9
ATOM 10369 N N . VAL A 1 6 ? 13.457 16.810 4.548 1.00 0.00 6 VAL A N 9
ATOM 10370 C CA . VAL A 1 6 ? 13.828 17.874 3.642 1.00 0.00 6 VAL A CA 9
ATOM 10371 C C . VAL A 1 6 ? 13.146 19.195 4.022 1.00 0.00 6 VAL A C 9
ATOM 10372 O O . VAL A 1 6 ? 13.449 20.250 3.469 1.00 0.00 6 VAL A O 9
ATOM 10385 N N . PHE A 1 7 ? 12.232 19.126 4.966 1.00 0.00 7 PHE A N 9
ATOM 10386 C CA . PHE A 1 7 ? 11.543 20.311 5.436 1.00 0.00 7 PHE A CA 9
ATOM 10387 C C . PHE A 1 7 ? 12.457 21.139 6.326 1.00 0.00 7 PHE A C 9
ATOM 10388 O O . PHE A 1 7 ? 13.470 20.639 6.826 1.00 0.00 7 PHE A O 9
ATOM 10405 N N . GLY A 1 8 ? 12.113 22.396 6.499 1.00 0.00 8 GLY A N 9
ATOM 10406 C CA . GLY A 1 8 ? 12.879 23.263 7.356 1.00 0.00 8 GLY A CA 9
ATOM 10407 C C . GLY A 1 8 ? 12.553 23.035 8.818 1.00 0.00 8 GLY A C 9
ATOM 10408 O O . GLY A 1 8 ? 12.286 21.910 9.241 1.00 0.00 8 GLY A O 9
ATOM 10412 N N . ALA A 1 9 ? 12.548 24.096 9.575 1.00 0.00 9 ALA A N 9
ATOM 10413 C CA . ALA A 1 9 ? 12.274 24.019 10.991 1.00 0.00 9 ALA A CA 9
ATOM 10414 C C . ALA A 1 9 ? 10.876 24.514 11.289 1.00 0.00 9 ALA A C 9
ATOM 10415 O O . ALA A 1 9 ? 10.222 24.043 12.223 1.00 0.00 9 ALA A O 9
ATOM 10422 N N . GLY A 1 10 ? 10.416 25.456 10.489 1.00 0.00 10 GLY A N 9
ATOM 10423 C CA . GLY A 1 10 ? 9.105 26.007 10.691 1.00 0.00 10 GLY A CA 9
ATOM 10424 C C . GLY A 1 10 ? 8.226 25.870 9.473 1.00 0.00 10 GLY A C 9
ATOM 10425 O O . GLY A 1 10 ? 7.612 26.848 9.030 1.00 0.00 10 GLY A O 9
ATOM 10429 N N . CYS A 1 11 ? 8.167 24.666 8.905 1.00 0.00 11 CYS A N 9
ATOM 10430 C CA . CYS A 1 11 ? 7.316 24.434 7.764 1.00 0.00 11 CYS A CA 9
ATOM 10431 C C . CYS A 1 11 ? 5.862 24.387 8.177 1.00 0.00 11 CYS A C 9
ATOM 10432 O O . CYS A 1 11 ? 5.544 24.040 9.312 1.00 0.00 11 CYS A O 9
ATOM 10439 N N . THR A 1 12 ? 4.987 24.748 7.269 1.00 0.00 12 THR A N 9
ATOM 10440 C CA . THR A 1 12 ? 3.575 24.663 7.513 1.00 0.00 12 THR A CA 9
ATOM 10441 C C . THR A 1 12 ? 3.062 23.305 7.063 1.00 0.00 12 THR A C 9
ATOM 10442 O O . THR A 1 12 ? 3.781 22.555 6.387 1.00 0.00 12 THR A O 9
ATOM 10453 N N . ASP A 1 13 ? 1.834 22.985 7.425 1.00 0.00 13 ASP A N 9
ATOM 10454 C CA . ASP A 1 13 ? 1.216 21.743 6.987 1.00 0.00 13 ASP A CA 9
ATOM 10455 C C . ASP A 1 13 ? 0.922 21.818 5.503 1.00 0.00 13 ASP A C 9
ATOM 10456 O O . ASP A 1 13 ? 0.672 20.811 4.848 1.00 0.00 13 ASP A O 9
ATOM 10465 N N . VAL A 1 14 ? 0.969 23.034 4.984 1.00 0.00 14 VAL A N 9
ATOM 10466 C CA . VAL A 1 14 ? 0.741 23.297 3.579 1.00 0.00 14 VAL A CA 9
ATOM 10467 C C . VAL A 1 14 ? 1.928 22.809 2.755 1.00 0.00 14 VAL A C 9
ATOM 10468 O O . VAL A 1 14 ? 1.778 22.390 1.608 1.00 0.00 14 VAL A O 9
ATOM 10481 N N . CYS A 1 15 ? 3.099 22.839 3.353 1.00 0.00 15 CYS A N 9
ATOM 10482 C CA . CYS A 1 15 ? 4.303 22.418 2.672 1.00 0.00 15 CYS A CA 9
ATOM 10483 C C . CYS A 1 15 ? 4.393 20.888 2.646 1.00 0.00 15 CYS A C 9
ATOM 10484 O O . CYS A 1 15 ? 5.119 20.306 1.846 1.00 0.00 15 CYS A O 9
ATOM 10491 N N . LYS A 1 16 ? 3.622 20.243 3.517 1.00 0.00 16 LYS A N 9
ATOM 10492 C CA . LYS A 1 16 ? 3.599 18.783 3.580 1.00 0.00 16 LYS A CA 9
ATOM 10493 C C . LYS A 1 16 ? 2.548 18.245 2.615 1.00 0.00 16 LYS A C 9
ATOM 10494 O O . LYS A 1 16 ? 2.293 17.042 2.559 1.00 0.00 16 LYS A O 9
ATOM 10513 N N . GLN A 1 17 ? 1.933 19.154 1.866 1.00 0.00 17 GLN A N 9
ATOM 10514 C CA . GLN A 1 17 ? 0.909 18.788 0.888 1.00 0.00 17 GLN A CA 9
ATOM 10515 C C . GLN A 1 17 ? 1.530 18.089 -0.320 1.00 0.00 17 GLN A C 9
ATOM 10516 O O . GLN A 1 17 ? 2.750 18.017 -0.456 1.00 0.00 17 GLN A O 9
ATOM 10530 N N . THR A 1 18 ? 0.688 17.584 -1.196 1.00 0.00 18 THR A N 9
ATOM 10531 C CA . THR A 1 18 ? 1.153 16.890 -2.384 1.00 0.00 18 THR A CA 9
ATOM 10532 C C . THR A 1 18 ? 0.177 17.107 -3.550 1.00 0.00 18 THR A C 9
ATOM 10533 O O . THR A 1 18 ? -0.931 16.573 -3.547 1.00 0.00 18 THR A O 9
ATOM 10544 N N . PRO A 1 19 ? 0.577 17.912 -4.560 1.00 0.00 19 PRO A N 9
ATOM 10545 C CA . PRO A 1 19 ? 1.891 18.543 -4.600 1.00 0.00 19 PRO A CA 9
ATOM 10546 C C . PRO A 1 19 ? 2.011 19.646 -3.565 1.00 0.00 19 PRO A C 9
ATOM 10547 O O . PRO A 1 19 ? 1.016 20.027 -2.935 1.00 0.00 19 PRO A O 9
ATOM 10558 N N . CYS A 1 20 ? 3.221 20.144 -3.398 1.00 0.00 20 CYS A N 9
ATOM 10559 C CA . CYS A 1 20 ? 3.524 21.177 -2.428 1.00 0.00 20 CYS A CA 9
ATOM 10560 C C . CYS A 1 20 ? 2.495 22.294 -2.482 1.00 0.00 20 CYS A C 9
ATOM 10561 O O . CYS A 1 20 ? 2.316 22.952 -3.517 1.00 0.00 20 CYS A O 9
ATOM 10568 N N . GLY A 1 21 ? 1.821 22.500 -1.366 1.00 0.00 21 GLY A N 9
ATOM 10569 C CA . GLY A 1 21 ? 0.769 23.463 -1.305 1.00 0.00 21 GLY A CA 9
ATOM 10570 C C . GLY A 1 21 ? 1.269 24.880 -1.348 1.00 0.00 21 GLY A C 9
ATOM 10571 O O . GLY A 1 21 ? 0.528 25.782 -1.704 1.00 0.00 21 GLY A O 9
ATOM 10575 N N . CYS A 1 22 ? 2.537 25.087 -1.020 1.00 0.00 22 CYS A N 9
ATOM 10576 C CA . CYS A 1 22 ? 3.108 26.433 -1.038 1.00 0.00 22 CYS A CA 9
ATOM 10577 C C . CYS A 1 22 ? 3.138 26.999 -2.465 1.00 0.00 22 CYS A C 9
ATOM 10578 O O . CYS A 1 22 ? 3.364 28.193 -2.669 1.00 0.00 22 CYS A O 9
ATOM 10585 N N . ALA A 1 23 ? 2.892 26.136 -3.446 1.00 0.00 23 ALA A N 9
ATOM 10586 C CA . ALA A 1 23 ? 2.903 26.540 -4.839 1.00 0.00 23 ALA A CA 9
ATOM 10587 C C . ALA A 1 23 ? 1.523 26.986 -5.318 1.00 0.00 23 ALA A C 9
ATOM 10588 O O . ALA A 1 23 ? 1.390 27.530 -6.410 1.00 0.00 23 ALA A O 9
ATOM 10595 N N . THR A 1 24 ? 0.500 26.754 -4.512 1.00 0.00 24 THR A N 9
ATOM 10596 C CA . THR A 1 24 ? -0.852 27.150 -4.891 1.00 0.00 24 THR A CA 9
ATOM 10597 C C . THR A 1 24 ? -1.571 27.874 -3.754 1.00 0.00 24 THR A C 9
ATOM 10598 O O . THR A 1 24 ? -2.496 28.647 -3.988 1.00 0.00 24 THR A O 9
ATOM 10609 N N . SER A 1 25 ? -1.143 27.623 -2.538 1.00 0.00 25 SER A N 9
ATOM 10610 C CA . SER A 1 25 ? -1.762 28.222 -1.374 1.00 0.00 25 SER A CA 9
ATOM 10611 C C . SER A 1 25 ? -0.870 29.301 -0.777 1.00 0.00 25 SER A C 9
ATOM 10612 O O . SER A 1 25 ? -1.238 29.961 0.198 1.00 0.00 25 SER A O 9
ATOM 10620 N N . GLY A 1 26 ? 0.300 29.477 -1.364 1.00 0.00 26 GLY A N 9
ATOM 10621 C CA . GLY A 1 26 ? 1.208 30.481 -0.889 1.00 0.00 26 GLY A CA 9
ATOM 10622 C C . GLY A 1 26 ? 2.243 29.900 0.032 1.00 0.00 26 GLY A C 9
ATOM 10623 O O . GLY A 1 26 ? 1.940 29.028 0.850 1.00 0.00 26 GLY A O 9
ATOM 10627 N N . CYS A 1 27 ? 3.453 30.371 -0.093 1.00 0.00 27 CYS A N 9
ATOM 10628 C CA . CYS A 1 27 ? 4.541 29.895 0.721 1.00 0.00 27 CYS A CA 9
ATOM 10629 C C . CYS A 1 27 ? 4.484 30.570 2.086 1.00 0.00 27 CYS A C 9
ATOM 10630 O O . CYS A 1 27 ? 4.333 31.788 2.169 1.00 0.00 27 CYS A O 9
ATOM 10637 N N . ASN A 1 28 ? 4.595 29.792 3.157 1.00 0.00 28 ASN A N 9
ATOM 10638 C CA . ASN A 1 28 ? 4.450 30.364 4.496 1.00 0.00 28 ASN A CA 9
ATOM 10639 C C . ASN A 1 28 ? 5.460 29.783 5.498 1.00 0.00 28 ASN A C 9
ATOM 10640 O O . ASN A 1 28 ? 5.340 29.989 6.706 1.00 0.00 28 ASN A O 9
ATOM 10651 N N . CYS A 1 29 ? 6.448 29.067 5.019 1.00 0.00 29 CYS A N 9
ATOM 10652 C CA . CYS A 1 29 ? 7.430 28.502 5.919 1.00 0.00 29 CYS A CA 9
ATOM 10653 C C . CYS A 1 29 ? 8.687 29.355 5.991 1.00 0.00 29 CYS A C 9
ATOM 10654 O O . CYS A 1 29 ? 8.752 30.442 5.407 1.00 0.00 29 CYS A O 9
ATOM 10661 N N . THR A 1 30 ? 9.671 28.865 6.706 1.00 0.00 30 THR A N 9
ATOM 10662 C CA . THR A 1 30 ? 10.891 29.590 6.939 1.00 0.00 30 THR A CA 9
ATOM 10663 C C . THR A 1 30 ? 11.889 29.412 5.790 1.00 0.00 30 THR A C 9
ATOM 10664 O O . THR A 1 30 ? 11.706 28.557 4.920 1.00 0.00 30 THR A O 9
ATOM 10675 N N . ASP A 1 31 ? 12.950 30.216 5.799 1.00 0.00 31 ASP A N 9
ATOM 10676 C CA . ASP A 1 31 ? 13.963 30.176 4.743 1.00 0.00 31 ASP A CA 9
ATOM 10677 C C . ASP A 1 31 ? 14.870 28.958 4.888 1.00 0.00 31 ASP A C 9
ATOM 10678 O O . ASP A 1 31 ? 15.683 28.666 4.013 1.00 0.00 31 ASP A O 9
ATOM 10687 N N . ASP A 1 32 ? 14.715 28.247 5.991 1.00 0.00 32 ASP A N 9
ATOM 10688 C CA . ASP A 1 32 ? 15.475 27.024 6.244 1.00 0.00 32 ASP A CA 9
ATOM 10689 C C . ASP A 1 32 ? 14.830 25.831 5.571 1.00 0.00 32 ASP A C 9
ATOM 10690 O O . ASP A 1 32 ? 15.349 24.717 5.631 1.00 0.00 32 ASP A O 9
ATOM 10699 N N . CYS A 1 33 ? 13.690 26.061 4.952 1.00 0.00 33 CYS A N 9
ATOM 10700 C CA . CYS A 1 33 ? 13.024 25.027 4.188 1.00 0.00 33 CYS A CA 9
ATOM 10701 C C . CYS A 1 33 ? 13.913 24.569 3.023 1.00 0.00 33 CYS A C 9
ATOM 10702 O O . CYS A 1 33 ? 14.304 25.374 2.168 1.00 0.00 33 CYS A O 9
ATOM 10709 N N . LYS A 1 34 ? 14.221 23.284 2.993 1.00 0.00 34 LYS A N 9
ATOM 10710 C CA . LYS A 1 34 ? 15.093 22.713 1.968 1.00 0.00 34 LYS A CA 9
ATOM 10711 C C . LYS A 1 34 ? 14.299 22.051 0.867 1.00 0.00 34 LYS A C 9
ATOM 10712 O O . LYS A 1 34 ? 14.838 21.261 0.093 1.00 0.00 34 LYS A O 9
ATOM 10731 N N . CYS A 1 35 ? 13.043 22.382 0.774 1.00 0.00 35 CYS A N 9
ATOM 10732 C CA . CYS A 1 35 ? 12.190 21.755 -0.189 1.00 0.00 35 CYS A CA 9
ATOM 10733 C C . CYS A 1 35 ? 12.461 22.290 -1.591 1.00 0.00 35 CYS A C 9
ATOM 10734 O O . CYS A 1 35 ? 12.701 23.473 -1.776 1.00 0.00 35 CYS A O 9
ATOM 10741 N N . GLN A 1 36 ? 12.446 21.407 -2.571 1.00 0.00 36 GLN A N 9
ATOM 10742 C CA . GLN A 1 36 ? 12.667 21.806 -3.952 1.00 0.00 36 GLN A CA 9
ATOM 10743 C C . GLN A 1 36 ? 11.339 22.028 -4.656 1.00 0.00 36 GLN A C 9
ATOM 10744 O O . GLN A 1 36 ? 11.298 22.410 -5.817 1.00 0.00 36 GLN A O 9
ATOM 10758 N N . SER A 1 37 ? 10.256 21.797 -3.940 1.00 0.00 37 SER A N 9
ATOM 10759 C CA . SER A 1 37 ? 8.938 21.915 -4.518 1.00 0.00 37 SER A CA 9
ATOM 10760 C C . SER A 1 37 ? 8.383 23.335 -4.395 1.00 0.00 37 SER A C 9
ATOM 10761 O O . SER A 1 37 ? 7.835 23.867 -5.356 1.00 0.00 37 SER A O 9
ATOM 10769 N N . CYS A 1 38 ? 8.521 23.954 -3.226 1.00 0.00 38 CYS A N 9
ATOM 10770 C CA . CYS A 1 38 ? 8.029 25.314 -3.059 1.00 0.00 38 CYS A CA 9
ATOM 10771 C C . CYS A 1 38 ? 9.088 26.330 -3.478 1.00 0.00 38 CYS A C 9
ATOM 10772 O O . CYS A 1 38 ? 8.817 27.525 -3.572 1.00 0.00 38 CYS A O 9
ATOM 10779 N N . LYS A 1 39 ? 10.299 25.841 -3.731 1.00 0.00 39 LYS A N 9
ATOM 10780 C CA . LYS A 1 39 ? 11.383 26.681 -4.230 1.00 0.00 39 LYS A CA 9
ATOM 10781 C C . LYS A 1 39 ? 11.489 26.532 -5.748 1.00 0.00 39 LYS A C 9
ATOM 10782 O O . LYS A 1 39 ? 12.571 26.682 -6.328 1.00 0.00 39 LYS A O 9
ATOM 10801 N N . TYR A 1 40 ? 10.349 26.244 -6.380 1.00 0.00 40 TYR A N 9
ATOM 10802 C CA . TYR A 1 40 ? 10.278 26.057 -7.826 1.00 0.00 40 TYR A CA 9
ATOM 10803 C C . TYR A 1 40 ? 10.819 27.267 -8.578 1.00 0.00 40 TYR A C 9
ATOM 10804 O O . TYR A 1 40 ? 10.581 28.411 -8.196 1.00 0.00 40 TYR A O 9
ATOM 10822 N N . GLY A 1 41 ? 11.554 26.997 -9.639 1.00 0.00 41 GLY A N 9
ATOM 10823 C CA . GLY A 1 41 ? 12.159 28.046 -10.415 1.00 0.00 41 GLY A CA 9
ATOM 10824 C C . GLY A 1 41 ? 13.610 27.750 -10.650 1.00 0.00 41 GLY A C 9
ATOM 10825 O O . GLY A 1 41 ? 14.083 27.755 -11.784 1.00 0.00 41 GLY A O 9
ATOM 10829 N N . ALA A 1 42 ? 14.311 27.441 -9.571 1.00 0.00 42 ALA A N 9
ATOM 10830 C CA . ALA A 1 42 ? 15.718 27.082 -9.639 1.00 0.00 42 ALA A CA 9
ATOM 10831 C C . ALA A 1 42 ? 15.861 25.610 -9.991 1.00 0.00 42 ALA A C 9
ATOM 10832 O O . ALA A 1 42 ? 16.967 25.076 -10.074 1.00 0.00 42 ALA A O 9
ATOM 10839 N N . GLY A 1 43 ? 14.728 24.972 -10.206 1.00 0.00 43 GLY A N 9
ATOM 10840 C CA . GLY A 1 43 ? 14.696 23.578 -10.531 1.00 0.00 43 GLY A CA 9
ATOM 10841 C C . GLY A 1 43 ? 13.670 23.254 -11.595 1.00 0.00 43 GLY A C 9
ATOM 10842 O O . GLY A 1 43 ? 13.615 22.136 -12.076 1.00 0.00 43 GLY A O 9
ATOM 10846 N N . CYS A 1 44 ? 12.914 24.257 -12.012 1.00 0.00 44 CYS A N 9
ATOM 10847 C CA . CYS A 1 44 ? 11.792 24.045 -12.934 1.00 0.00 44 CYS A CA 9
ATOM 10848 C C . CYS A 1 44 ? 11.882 24.906 -14.180 1.00 0.00 44 CYS A C 9
ATOM 10849 O O . CYS A 1 44 ? 12.896 25.557 -14.438 1.00 0.00 44 CYS A O 9
ATOM 10856 N N . THR A 1 45 ? 10.797 24.886 -14.943 1.00 0.00 45 THR A N 9
ATOM 10857 C CA . THR A 1 45 ? 10.652 25.649 -16.143 1.00 0.00 45 THR A CA 9
ATOM 10858 C C . THR A 1 45 ? 9.163 25.932 -16.335 1.00 0.00 45 THR A C 9
ATOM 10859 O O . THR A 1 45 ? 8.332 25.441 -15.560 1.00 0.00 45 THR A O 9
ATOM 10870 N N . ASP A 1 46 ? 8.824 26.683 -17.354 1.00 0.00 46 ASP A N 9
ATOM 10871 C CA . ASP A 1 46 ? 7.428 27.054 -17.615 1.00 0.00 46 ASP A CA 9
ATOM 10872 C C . ASP A 1 46 ? 6.613 25.851 -18.078 1.00 0.00 46 ASP A C 9
ATOM 10873 O O . ASP A 1 46 ? 5.388 25.830 -17.972 1.00 0.00 46 ASP A O 9
ATOM 10882 N N . THR A 1 47 ? 7.305 24.854 -18.557 1.00 0.00 47 THR A N 9
ATOM 10883 C CA . THR A 1 47 ? 6.696 23.690 -19.140 1.00 0.00 47 THR A CA 9
ATOM 10884 C C . THR A 1 47 ? 6.320 22.649 -18.071 1.00 0.00 47 THR A C 9
ATOM 10885 O O . THR A 1 47 ? 5.537 21.734 -18.328 1.00 0.00 47 THR A O 9
ATOM 10896 N N . CYS A 1 48 ? 6.857 22.812 -16.872 1.00 0.00 48 CYS A N 9
ATOM 10897 C CA . CYS A 1 48 ? 6.563 21.890 -15.782 1.00 0.00 48 CYS A CA 9
ATOM 10898 C C . CYS A 1 48 ? 5.429 22.447 -14.911 1.00 0.00 48 CYS A C 9
ATOM 10899 O O . CYS A 1 48 ? 4.925 21.777 -14.012 1.00 0.00 48 CYS A O 9
ATOM 10906 N N . LYS A 1 49 ? 5.018 23.685 -15.201 1.00 0.00 49 LYS A N 9
ATOM 10907 C CA . LYS A 1 49 ? 3.936 24.333 -14.459 1.00 0.00 49 LYS A CA 9
ATOM 10908 C C . LYS A 1 49 ? 2.587 23.955 -15.035 1.00 0.00 49 LYS A C 9
ATOM 10909 O O . LYS A 1 49 ? 1.549 24.474 -14.619 1.00 0.00 49 LYS A O 9
ATOM 10928 N N . GLN A 1 50 ? 2.606 23.071 -15.998 1.00 0.00 50 GLN A N 9
ATOM 10929 C CA . GLN A 1 50 ? 1.390 22.641 -16.657 1.00 0.00 50 GLN A CA 9
ATOM 10930 C C . GLN A 1 50 ? 0.732 21.488 -15.905 1.00 0.00 50 GLN A C 9
ATOM 10931 O O . GLN A 1 50 ? 1.063 21.218 -14.747 1.00 0.00 50 GLN A O 9
ATOM 10945 N N . THR A 1 51 ? -0.205 20.828 -16.549 1.00 0.00 51 THR A N 9
ATOM 10946 C CA . THR A 1 51 ? -0.919 19.728 -15.941 1.00 0.00 51 THR A CA 9
ATOM 10947 C C . THR A 1 51 ? -1.298 18.682 -16.994 1.00 0.00 51 THR A C 9
ATOM 10948 O O . THR A 1 51 ? -2.008 18.987 -17.949 1.00 0.00 51 THR A O 9
ATOM 10959 N N . PRO A 1 52 ? -0.810 17.434 -16.838 1.00 0.00 52 PRO A N 9
ATOM 10960 C CA . PRO A 1 52 ? 0.062 17.050 -15.721 1.00 0.00 52 PRO A CA 9
ATOM 10961 C C . PRO A 1 52 ? 1.451 17.671 -15.848 1.00 0.00 52 PRO A C 9
ATOM 10962 O O . PRO A 1 52 ? 2.021 18.149 -14.871 1.00 0.00 52 PRO A O 9
ATOM 10973 N N . CYS A 1 53 ? 1.971 17.672 -17.062 1.00 0.00 53 CYS A N 9
ATOM 10974 C CA . CYS A 1 53 ? 3.261 18.239 -17.348 1.00 0.00 53 CYS A CA 9
ATOM 10975 C C . CYS A 1 53 ? 3.402 18.414 -18.851 1.00 0.00 53 CYS A C 9
ATOM 10976 O O . CYS A 1 53 ? 2.914 17.583 -19.625 1.00 0.00 53 CYS A O 9
ATOM 10983 N N . GLY A 1 54 ? 4.052 19.484 -19.269 1.00 0.00 54 GLY A N 9
ATOM 10984 C CA . GLY A 1 54 ? 4.192 19.741 -20.681 1.00 0.00 54 GLY A CA 9
ATOM 10985 C C . GLY A 1 54 ? 5.509 19.260 -21.251 1.00 0.00 54 GLY A C 9
ATOM 10986 O O . GLY A 1 54 ? 5.686 19.247 -22.471 1.00 0.00 54 GLY A O 9
ATOM 10990 N N . CYS A 1 55 ? 6.446 18.884 -20.385 1.00 0.00 55 CYS A N 9
ATOM 10991 C CA . CYS A 1 55 ? 7.749 18.421 -20.834 1.00 0.00 55 CYS A CA 9
ATOM 10992 C C . CYS A 1 55 ? 7.626 17.158 -21.695 1.00 0.00 55 CYS A C 9
ATOM 10993 O O . CYS A 1 55 ? 7.863 17.207 -22.903 1.00 0.00 55 CYS A O 9
ATOM 11000 N N . GLY A 1 56 ? 7.249 16.039 -21.066 1.00 0.00 56 GLY A N 9
ATOM 11001 C CA . GLY A 1 56 ? 7.071 14.771 -21.789 1.00 0.00 56 GLY A CA 9
ATOM 11002 C C . GLY A 1 56 ? 8.247 14.424 -22.696 1.00 0.00 56 GLY A C 9
ATOM 11003 O O . GLY A 1 56 ? 8.128 14.485 -23.921 1.00 0.00 56 GLY A O 9
ATOM 11007 N N . SER A 1 57 ? 9.382 14.077 -22.083 1.00 0.00 57 SER A N 9
ATOM 11008 C CA . SER A 1 57 ? 10.622 13.733 -22.805 1.00 0.00 57 SER A CA 9
ATOM 11009 C C . SER A 1 57 ? 11.293 14.982 -23.410 1.00 0.00 57 SER A C 9
ATOM 11010 O O . SER A 1 57 ? 12.421 14.923 -23.897 1.00 0.00 57 SER A O 9
ATOM 11018 N N . GLY A 1 58 ? 10.596 16.100 -23.364 1.00 0.00 58 GLY A N 9
ATOM 11019 C CA . GLY A 1 58 ? 11.138 17.348 -23.864 1.00 0.00 58 GLY A CA 9
ATOM 11020 C C . GLY A 1 58 ? 11.310 18.346 -22.747 1.00 0.00 58 GLY A C 9
ATOM 11021 O O . GLY A 1 58 ? 10.945 19.513 -22.878 1.00 0.00 58 GLY A O 9
ATOM 11025 N N . CYS A 1 59 ? 11.853 17.870 -21.643 1.00 0.00 59 CYS A N 9
ATOM 11026 C CA . CYS A 1 59 ? 12.061 18.678 -20.451 1.00 0.00 59 CYS A CA 9
ATOM 11027 C C . CYS A 1 59 ? 13.032 19.839 -20.691 1.00 0.00 59 CYS A C 9
ATOM 11028 O O . CYS A 1 59 ? 13.969 19.734 -21.495 1.00 0.00 59 CYS A O 9
ATOM 11035 N N . ASN A 1 60 ? 12.798 20.940 -19.976 1.00 0.00 60 ASN A N 9
ATOM 11036 C CA . ASN A 1 60 ? 13.595 22.159 -20.111 1.00 0.00 60 ASN A CA 9
ATOM 11037 C C . ASN A 1 60 ? 13.879 22.764 -18.716 1.00 0.00 60 ASN A C 9
ATOM 11038 O O . ASN A 1 60 ? 14.213 23.941 -18.580 1.00 0.00 60 ASN A O 9
ATOM 11049 N N . CYS A 1 61 ? 13.764 21.938 -17.687 1.00 0.00 61 CYS A N 9
ATOM 11050 C CA . CYS A 1 61 ? 13.963 22.389 -16.308 1.00 0.00 61 CYS A CA 9
ATOM 11051 C C . CYS A 1 61 ? 15.423 22.696 -15.986 1.00 0.00 61 CYS A C 9
ATOM 11052 O O . CYS A 1 61 ? 16.294 22.665 -16.857 1.00 0.00 61 CYS A O 9
ATOM 11059 N N . LYS A 1 62 ? 15.679 22.980 -14.716 1.00 0.00 62 LYS A N 9
ATOM 11060 C CA . LYS A 1 62 ? 17.006 23.344 -14.262 1.00 0.00 62 LYS A CA 9
ATOM 11061 C C . LYS A 1 62 ? 17.747 22.110 -13.774 1.00 0.00 62 LYS A C 9
ATOM 11062 O O . LYS A 1 62 ? 18.605 21.577 -14.470 1.00 0.00 62 LYS A O 9
ATOM 11081 N N . GLU A 1 63 ? 17.378 21.647 -12.583 1.00 0.00 63 GLU A N 9
ATOM 11082 C CA . GLU A 1 63 ? 18.003 20.486 -11.972 1.00 0.00 63 GLU A CA 9
ATOM 11083 C C . GLU A 1 63 ? 17.264 20.116 -10.696 1.00 0.00 63 GLU A C 9
ATOM 11084 O O . GLU A 1 63 ? 16.999 18.954 -10.435 1.00 0.00 63 GLU A O 9
ATOM 11096 N N . ASP A 1 64 ? 16.908 21.123 -9.921 1.00 0.00 64 ASP A N 9
ATOM 11097 C CA . ASP A 1 64 ? 16.233 20.928 -8.657 1.00 0.00 64 ASP A CA 9
ATOM 11098 C C . ASP A 1 64 ? 14.728 20.697 -8.845 1.00 0.00 64 ASP A C 9
ATOM 11099 O O . ASP A 1 64 ? 13.907 21.362 -8.221 1.00 0.00 64 ASP A O 9
ATOM 11108 N N . CYS A 1 65 ? 14.376 19.758 -9.709 1.00 0.00 65 CYS A N 9
ATOM 11109 C CA . CYS A 1 65 ? 12.977 19.443 -9.961 1.00 0.00 65 CYS A CA 9
ATOM 11110 C C . CYS A 1 65 ? 12.552 18.200 -9.193 1.00 0.00 65 CYS A C 9
ATOM 11111 O O . CYS A 1 65 ? 13.313 17.239 -9.088 1.00 0.00 65 CYS A O 9
ATOM 11118 N N . ARG A 1 66 ? 11.330 18.225 -8.680 1.00 0.00 66 ARG A N 9
ATOM 11119 C CA . ARG A 1 66 ? 10.779 17.124 -7.893 1.00 0.00 66 ARG A CA 9
ATOM 11120 C C . ARG A 1 66 ? 9.810 16.286 -8.708 1.00 0.00 66 ARG A C 9
ATOM 11121 O O . ARG A 1 66 ? 9.212 15.338 -8.195 1.00 0.00 66 ARG A O 9
ATOM 11142 N N . CYS A 1 67 ? 9.651 16.629 -9.961 1.00 0.00 67 CYS A N 9
ATOM 11143 C CA . CYS A 1 67 ? 8.713 15.938 -10.802 1.00 0.00 67 CYS A CA 9
ATOM 11144 C C . CYS A 1 67 ? 9.328 14.673 -11.391 1.00 0.00 67 CYS A C 9
ATOM 11145 O O . CYS A 1 67 ? 10.394 14.711 -12.004 1.00 0.00 67 CYS A O 9
ATOM 11152 N N . GLN A 1 68 ? 8.642 13.554 -11.208 1.00 0.00 68 GLN A N 9
ATOM 11153 C CA . GLN A 1 68 ? 9.113 12.276 -11.726 1.00 0.00 68 GLN A CA 9
ATOM 11154 C C . GLN A 1 68 ? 8.461 11.981 -13.072 1.00 0.00 68 GLN A C 9
ATOM 11155 O O . GLN A 1 68 ? 8.644 10.909 -13.644 1.00 0.00 68 GLN A O 9
ATOM 11169 N N . SER A 1 69 ? 7.707 12.943 -13.577 1.00 0.00 69 SER A N 9
ATOM 11170 C CA . SER A 1 69 ? 6.992 12.774 -14.813 1.00 0.00 69 SER A CA 9
ATOM 11171 C C . SER A 1 69 ? 7.831 13.227 -16.004 1.00 0.00 69 SER A C 9
ATOM 11172 O O . SER A 1 69 ? 7.801 12.606 -17.067 1.00 0.00 69 SER A O 9
ATOM 11180 N N . CYS A 1 70 ? 8.579 14.306 -15.832 1.00 0.00 70 CYS A N 9
ATOM 11181 C CA . CYS A 1 70 ? 9.383 14.826 -16.920 1.00 0.00 70 CYS A CA 9
ATOM 11182 C C . CYS A 1 70 ? 10.841 14.392 -16.805 1.00 0.00 70 CYS A C 9
ATOM 11183 O O . CYS A 1 70 ? 11.541 14.268 -17.814 1.00 0.00 70 CYS A O 9
ATOM 11190 N N . SER A 1 71 ? 11.296 14.165 -15.580 1.00 0.00 71 SER A N 9
ATOM 11191 C CA . SER A 1 71 ? 12.670 13.750 -15.342 1.00 0.00 71 SER A CA 9
ATOM 11192 C C . SER A 1 71 ? 12.929 12.372 -15.957 1.00 0.00 71 SER A C 9
ATOM 11193 O O . SER A 1 71 ? 11.992 11.652 -16.322 1.00 0.00 71 SER A O 9
ATOM 11201 N N . THR A 1 72 ? 14.188 12.010 -16.073 1.00 0.00 72 THR A N 9
ATOM 11202 C CA . THR A 1 72 ? 14.548 10.733 -16.651 1.00 0.00 72 THR A CA 9
ATOM 11203 C C . THR A 1 72 ? 14.609 9.665 -15.576 1.00 0.00 72 THR A C 9
ATOM 11204 O O . THR A 1 72 ? 14.816 9.972 -14.389 1.00 0.00 72 THR A O 9
ATOM 11215 N N . ALA A 1 73 ? 14.423 8.422 -15.993 1.00 0.00 73 ALA A N 9
ATOM 11216 C CA . ALA A 1 73 ? 14.391 7.288 -15.091 1.00 0.00 73 ALA A CA 9
ATOM 11217 C C . ALA A 1 73 ? 15.613 7.235 -14.201 1.00 0.00 73 ALA A C 9
ATOM 11218 O O . ALA A 1 73 ? 16.751 7.228 -14.674 1.00 0.00 73 ALA A O 9
ATOM 11225 N N . CYS A 1 74 ? 15.366 7.237 -12.911 1.00 0.00 74 CYS A N 9
ATOM 11226 C CA . CYS A 1 74 ? 16.415 7.121 -11.918 1.00 0.00 74 CYS A CA 9
ATOM 11227 C C . CYS A 1 74 ? 17.006 5.724 -11.930 1.00 0.00 74 CYS A C 9
ATOM 11228 O O . CYS A 1 74 ? 16.600 4.870 -12.724 1.00 0.00 74 CYS A O 9
ATOM 11235 N N . LYS A 1 75 ? 17.946 5.482 -11.043 1.00 0.00 75 LYS A N 9
ATOM 11236 C CA . LYS A 1 75 ? 18.548 4.170 -10.934 1.00 0.00 75 LYS A CA 9
ATOM 11237 C C . LYS A 1 75 ? 17.704 3.265 -10.087 1.00 0.00 75 LYS A C 9
ATOM 11238 O O . LYS A 1 75 ? 18.086 2.141 -9.787 1.00 0.00 75 LYS A O 9
ATOM 11257 N N . CYS A 1 76 ? 16.551 3.743 -9.721 1.00 0.00 76 CYS A N 9
ATOM 11258 C CA . CYS A 1 76 ? 15.659 2.979 -8.944 1.00 0.00 76 CYS A CA 9
ATOM 11259 C C . CYS A 1 76 ? 14.872 2.054 -9.854 1.00 0.00 76 CYS A C 9
ATOM 11260 O O . CYS A 1 76 ? 14.097 2.507 -10.687 1.00 0.00 76 CYS A O 9
ATOM 11267 N N . ALA A 1 77 ? 15.099 0.773 -9.708 1.00 0.00 77 ALA A N 9
ATOM 11268 C CA . ALA A 1 77 ? 14.399 -0.232 -10.498 1.00 0.00 77 ALA A CA 9
ATOM 11269 C C . ALA A 1 77 ? 14.458 -1.572 -9.817 1.00 0.00 77 ALA A C 9
ATOM 11270 O O . ALA A 1 77 ? 15.543 -2.082 -9.557 1.00 0.00 77 ALA A O 9
ATOM 11277 N N . ALA A 1 78 ? 13.277 -2.114 -9.490 1.00 0.00 78 ALA A N 9
ATOM 11278 C CA . ALA A 1 78 ? 13.132 -3.426 -8.827 1.00 0.00 78 ALA A CA 9
ATOM 11279 C C . ALA A 1 78 ? 13.676 -3.417 -7.403 1.00 0.00 78 ALA A C 9
ATOM 11280 O O . ALA A 1 78 ? 12.940 -3.621 -6.445 1.00 0.00 78 ALA A O 9
ATOM 11287 N N . GLY A 1 79 ? 14.947 -3.171 -7.286 1.00 0.00 79 GLY A N 9
ATOM 11288 C CA . GLY A 1 79 ? 15.603 -3.139 -5.990 1.00 0.00 79 GLY A CA 9
ATOM 11289 C C . GLY A 1 79 ? 16.903 -2.368 -6.042 1.00 0.00 79 GLY A C 9
ATOM 11290 O O . GLY A 1 79 ? 17.739 -2.474 -5.149 1.00 0.00 79 GLY A O 9
ATOM 11294 N N . SER A 1 80 ? 17.054 -1.575 -7.080 1.00 0.00 80 SER A N 9
ATOM 11295 C CA . SER A 1 80 ? 18.252 -0.808 -7.303 1.00 0.00 80 SER A CA 9
ATOM 11296 C C . SER A 1 80 ? 18.151 0.596 -6.688 1.00 0.00 80 SER A C 9
ATOM 11297 O O . SER A 1 80 ? 18.891 1.501 -7.069 1.00 0.00 80 SER A O 9
ATOM 11305 N N . CYS A 1 81 ? 17.240 0.764 -5.736 1.00 0.00 81 CYS A N 9
ATOM 11306 C CA . CYS A 1 81 ? 17.050 2.041 -5.082 1.00 0.00 81 CYS A CA 9
ATOM 11307 C C . CYS A 1 81 ? 18.310 2.432 -4.299 1.00 0.00 81 CYS A C 9
ATOM 11308 O O . CYS A 1 81 ? 18.737 1.722 -3.393 1.00 0.00 81 CYS A O 9
ATOM 11315 N N . LYS A 1 82 ? 18.894 3.565 -4.662 1.00 0.00 82 LYS A N 9
ATOM 11316 C CA . LYS A 1 82 ? 20.149 4.012 -4.061 1.00 0.00 82 LYS A CA 9
ATOM 11317 C C . LYS A 1 82 ? 19.935 4.907 -2.839 1.00 0.00 82 LYS A C 9
ATOM 11318 O O . LYS A 1 82 ? 20.765 4.940 -1.931 1.00 0.00 82 LYS A O 9
ATOM 11337 N N . CYS A 1 83 ? 18.830 5.601 -2.797 1.00 0.00 83 CYS A N 9
ATOM 11338 C CA . CYS A 1 83 ? 18.586 6.541 -1.710 1.00 0.00 83 CYS A CA 9
ATOM 11339 C C . CYS A 1 83 ? 17.922 5.865 -0.509 1.00 0.00 83 CYS A C 9
ATOM 11340 O O . CYS A 1 83 ? 17.871 6.430 0.580 1.00 0.00 83 CYS A O 9
ATOM 11347 N N . GLY A 1 84 ? 17.419 4.658 -0.716 1.00 0.00 84 GLY A N 9
ATOM 11348 C CA . GLY A 1 84 ? 16.805 3.918 0.370 1.00 0.00 84 GLY A CA 9
ATOM 11349 C C . GLY A 1 84 ? 15.374 4.332 0.611 1.00 0.00 84 GLY A C 9
ATOM 11350 O O . GLY A 1 84 ? 14.803 4.056 1.667 1.00 0.00 84 GLY A O 9
ATOM 11354 N N . LYS A 1 85 ? 14.791 4.989 -0.369 1.00 0.00 85 LYS A N 9
ATOM 11355 C CA . LYS A 1 85 ? 13.419 5.446 -0.272 1.00 0.00 85 LYS A CA 9
ATOM 11356 C C . LYS A 1 85 ? 12.458 4.342 -0.665 1.00 0.00 85 LYS A C 9
ATOM 11357 O O . LYS A 1 85 ? 11.264 4.400 -0.359 1.00 0.00 85 LYS A O 9
ATOM 11376 N N . GLY A 1 86 ? 12.986 3.338 -1.333 1.00 0.00 86 GLY A N 9
ATOM 11377 C CA . GLY A 1 86 ? 12.174 2.226 -1.757 1.00 0.00 86 GLY A CA 9
ATOM 11378 C C . GLY A 1 86 ? 11.308 2.579 -2.938 1.00 0.00 86 GLY A C 9
ATOM 11379 O O . GLY A 1 86 ? 10.172 2.117 -3.045 1.00 0.00 86 GLY A O 9
ATOM 11383 N N . CYS A 1 87 ? 11.838 3.403 -3.826 1.00 0.00 87 CYS A N 9
ATOM 11384 C CA . CYS A 1 87 ? 11.095 3.809 -5.006 1.00 0.00 87 CYS A CA 9
ATOM 11385 C C . CYS A 1 87 ? 11.115 2.680 -6.007 1.00 0.00 87 CYS A C 9
ATOM 11386 O O . CYS A 1 87 ? 10.076 2.256 -6.509 1.00 0.00 87 CYS A O 9
ATOM 11393 N N . THR A 1 88 ? 12.328 2.185 -6.270 1.00 0.00 88 THR A N 9
ATOM 11394 C CA . THR A 1 88 ? 12.575 1.071 -7.189 1.00 0.00 88 THR A CA 9
ATOM 11395 C C . THR A 1 88 ? 11.897 1.273 -8.546 1.00 0.00 88 THR A C 9
ATOM 11396 O O . THR A 1 88 ? 11.577 0.315 -9.247 1.00 0.00 88 THR A O 9
ATOM 11407 N N . GLY A 1 89 ? 11.730 2.524 -8.917 1.00 0.00 89 GLY A N 9
ATOM 11408 C CA . GLY A 1 89 ? 11.128 2.863 -10.173 1.00 0.00 89 GLY A CA 9
ATOM 11409 C C . GLY A 1 89 ? 10.901 4.344 -10.258 1.00 0.00 89 GLY A C 9
ATOM 11410 O O . GLY A 1 89 ? 10.676 4.979 -9.238 1.00 0.00 89 GLY A O 9
ATOM 11414 N N . PRO A 1 90 ? 10.948 4.929 -11.456 1.00 0.00 90 PRO A N 9
ATOM 11415 C CA . PRO A 1 90 ? 10.797 6.373 -11.629 1.00 0.00 90 PRO A CA 9
ATOM 11416 C C . PRO A 1 90 ? 9.354 6.823 -11.460 1.00 0.00 90 PRO A C 9
ATOM 11417 O O . PRO A 1 90 ? 9.086 7.909 -10.960 1.00 0.00 90 PRO A O 9
ATOM 11428 N N . ASP A 1 91 ? 8.430 5.964 -11.848 1.00 0.00 91 ASP A N 9
ATOM 11429 C CA . ASP A 1 91 ? 7.013 6.270 -11.751 1.00 0.00 91 ASP A CA 9
ATOM 11430 C C . ASP A 1 91 ? 6.550 6.091 -10.307 1.00 0.00 91 ASP A C 9
ATOM 11431 O O . ASP A 1 91 ? 5.508 6.604 -9.897 1.00 0.00 91 ASP A O 9
ATOM 11440 N N . SER A 1 92 ? 7.357 5.372 -9.539 1.00 0.00 92 SER A N 9
ATOM 11441 C CA . SER A 1 92 ? 7.077 5.117 -8.142 1.00 0.00 92 SER A CA 9
ATOM 11442 C C . SER A 1 92 ? 8.022 5.932 -7.249 1.00 0.00 92 SER A C 9
ATOM 11443 O O . SER A 1 92 ? 8.022 5.791 -6.025 1.00 0.00 92 SER A O 9
ATOM 11451 N N . CYS A 1 93 ? 8.820 6.781 -7.875 1.00 0.00 93 CYS A N 9
ATOM 11452 C CA . CYS A 1 93 ? 9.751 7.635 -7.159 1.00 0.00 93 CYS A CA 9
ATOM 11453 C C . CYS A 1 93 ? 9.110 8.990 -6.937 1.00 0.00 93 CYS A C 9
ATOM 11454 O O . CYS A 1 93 ? 8.207 9.361 -7.660 1.00 0.00 93 CYS A O 9
ATOM 11461 N N . LYS A 1 94 ? 9.545 9.697 -5.915 1.00 0.00 94 LYS A N 9
ATOM 11462 C CA . LYS A 1 94 ? 9.047 11.049 -5.628 1.00 0.00 94 LYS A CA 9
ATOM 11463 C C . LYS A 1 94 ? 10.183 11.958 -5.210 1.00 0.00 94 LYS A C 9
ATOM 11464 O O . LYS A 1 94 ? 9.978 12.945 -4.500 1.00 0.00 94 LYS A O 9
ATOM 11483 N N . CYS A 1 95 ? 11.364 11.641 -5.666 1.00 0.00 95 CYS A N 9
ATOM 11484 C CA . CYS A 1 95 ? 12.538 12.393 -5.306 1.00 0.00 95 CYS A CA 9
ATOM 11485 C C . CYS A 1 95 ? 12.924 13.374 -6.402 1.00 0.00 95 CYS A C 9
ATOM 11486 O O . CYS A 1 95 ? 12.494 13.245 -7.551 1.00 0.00 95 CYS A O 9
ATOM 11493 N N . ASP A 1 96 ? 13.709 14.373 -6.033 1.00 0.00 96 ASP A N 9
ATOM 11494 C CA . ASP A 1 96 ? 14.199 15.347 -6.983 1.00 0.00 96 ASP A CA 9
ATOM 11495 C C . ASP A 1 96 ? 15.445 14.833 -7.678 1.00 0.00 96 ASP A C 9
ATOM 11496 O O . ASP A 1 96 ? 16.012 13.811 -7.288 1.00 0.00 96 ASP A O 9
ATOM 11505 N N . ARG A 1 97 ? 15.890 15.560 -8.689 1.00 0.00 97 ARG A N 9
ATOM 11506 C CA . ARG A 1 97 ? 17.029 15.128 -9.497 1.00 0.00 97 ARG A CA 9
ATOM 11507 C C . ARG A 1 97 ? 18.354 15.349 -8.775 1.00 0.00 97 ARG A C 9
ATOM 11508 O O . ARG A 1 97 ? 19.417 15.054 -9.316 1.00 0.00 97 ARG A O 9
ATOM 11529 N N . SER A 1 98 ? 18.291 15.851 -7.561 1.00 0.00 98 SER A N 9
ATOM 11530 C CA . SER A 1 98 ? 19.483 16.119 -6.801 1.00 0.00 98 SER A CA 9
ATOM 11531 C C . SER A 1 98 ? 19.615 15.118 -5.653 1.00 0.00 98 SER A C 9
ATOM 11532 O O . SER A 1 98 ? 20.478 15.262 -4.781 1.00 0.00 98 SER A O 9
ATOM 11540 N N . CYS A 1 99 ? 18.769 14.097 -5.662 1.00 0.00 99 CYS A N 9
ATOM 11541 C CA . CYS A 1 99 ? 18.797 13.096 -4.617 1.00 0.00 99 CYS A CA 9
ATOM 11542 C C . CYS A 1 99 ? 19.869 12.045 -4.905 1.00 0.00 99 CYS A C 9
ATOM 11543 O O . CYS A 1 99 ? 20.487 12.048 -5.973 1.00 0.00 99 CYS A O 9
ATOM 11550 N N . SER A 1 100 ? 20.066 11.140 -3.958 1.00 0.00 100 SER A N 9
ATOM 11551 C CA . SER A 1 100 ? 21.098 10.112 -4.055 1.00 0.00 100 SER A CA 9
ATOM 11552 C C . SER A 1 100 ? 20.798 9.093 -5.162 1.00 0.00 100 SER A C 9
ATOM 11553 O O . SER A 1 100 ? 21.698 8.421 -5.657 1.00 0.00 100 SER A O 9
ATOM 11561 N N . CYS A 1 101 ? 19.536 8.982 -5.535 1.00 0.00 101 CYS A N 9
ATOM 11562 C CA . CYS A 1 101 ? 19.116 8.051 -6.577 1.00 0.00 101 CYS A CA 9
ATOM 11563 C C . CYS A 1 101 ? 19.496 8.568 -7.967 1.00 0.00 101 CYS A C 9
ATOM 11564 O O . CYS A 1 101 ? 19.615 7.793 -8.925 1.00 0.00 101 CYS A O 9
ATOM 11571 N N . LYS A 1 102 ? 19.671 9.876 -8.070 1.00 0.00 102 LYS A N 9
ATOM 11572 C CA . LYS A 1 102 ? 20.009 10.508 -9.335 1.00 0.00 102 LYS A CA 9
ATOM 11573 C C . LYS A 1 102 ? 21.502 10.793 -9.427 1.00 0.00 102 LYS A C 9
ATOM 11574 O O . LYS A 1 102 ? 22.216 9.952 -10.029 1.00 0.00 102 LYS A O 9
ATOM 11602 N N . GLY A 1 1 ? 25.427 18.764 -2.598 1.00 0.00 1 GLY A N 10
ATOM 11603 C CA . GLY A 1 1 ? 24.714 17.501 -2.250 1.00 0.00 1 GLY A CA 10
ATOM 11604 C C . GLY A 1 1 ? 24.805 17.181 -0.769 1.00 0.00 1 GLY A C 10
ATOM 11605 O O . GLY A 1 1 ? 24.350 16.120 -0.319 1.00 0.00 1 GLY A O 10
ATOM 11608 N N . SER A 1 2 ? 25.384 18.097 -0.012 1.00 0.00 2 SER A N 10
ATOM 11609 C CA . SER A 1 2 ? 25.550 17.921 1.416 1.00 0.00 2 SER A CA 10
ATOM 11610 C C . SER A 1 2 ? 24.256 18.231 2.168 1.00 0.00 2 SER A C 10
ATOM 11611 O O . SER A 1 2 ? 23.386 18.953 1.665 1.00 0.00 2 SER A O 10
ATOM 11619 N N . MET A 1 3 ? 24.125 17.672 3.362 1.00 0.00 3 MET A N 10
ATOM 11620 C CA . MET A 1 3 ? 22.945 17.889 4.181 1.00 0.00 3 MET A CA 10
ATOM 11621 C C . MET A 1 3 ? 23.012 19.237 4.877 1.00 0.00 3 MET A C 10
ATOM 11622 O O . MET A 1 3 ? 23.987 19.550 5.563 1.00 0.00 3 MET A O 10
ATOM 11636 N N . SER A 1 4 ? 21.992 20.039 4.677 1.00 0.00 4 SER A N 10
ATOM 11637 C CA . SER A 1 4 ? 21.908 21.351 5.285 1.00 0.00 4 SER A CA 10
ATOM 11638 C C . SER A 1 4 ? 20.452 21.697 5.551 1.00 0.00 4 SER A C 10
ATOM 11639 O O . SER A 1 4 ? 19.547 20.987 5.097 1.00 0.00 4 SER A O 10
ATOM 11647 N N . SER A 1 5 ? 20.220 22.769 6.284 1.00 0.00 5 SER A N 10
ATOM 11648 C CA . SER A 1 5 ? 18.875 23.193 6.587 1.00 0.00 5 SER A CA 10
ATOM 11649 C C . SER A 1 5 ? 18.213 23.834 5.372 1.00 0.00 5 SER A C 10
ATOM 11650 O O . SER A 1 5 ? 18.390 25.022 5.105 1.00 0.00 5 SER A O 10
ATOM 11658 N N . VAL A 1 6 ? 17.483 23.027 4.620 1.00 0.00 6 VAL A N 10
ATOM 11659 C CA . VAL A 1 6 ? 16.774 23.508 3.446 1.00 0.00 6 VAL A CA 10
ATOM 11660 C C . VAL A 1 6 ? 15.559 24.335 3.868 1.00 0.00 6 VAL A C 10
ATOM 11661 O O . VAL A 1 6 ? 15.108 25.222 3.146 1.00 0.00 6 VAL A O 10
ATOM 11674 N N . PHE A 1 7 ? 15.056 24.046 5.059 1.00 0.00 7 PHE A N 10
ATOM 11675 C CA . PHE A 1 7 ? 13.927 24.764 5.610 1.00 0.00 7 PHE A CA 10
ATOM 11676 C C . PHE A 1 7 ? 14.357 26.159 6.059 1.00 0.00 7 PHE A C 10
ATOM 11677 O O . PHE A 1 7 ? 15.553 26.440 6.200 1.00 0.00 7 PHE A O 10
ATOM 11694 N N . GLY A 1 8 ? 13.391 27.018 6.278 1.00 0.00 8 GLY A N 10
ATOM 11695 C CA . GLY A 1 8 ? 13.678 28.365 6.700 1.00 0.00 8 GLY A CA 10
ATOM 11696 C C . GLY A 1 8 ? 13.894 28.465 8.185 1.00 0.00 8 GLY A C 10
ATOM 11697 O O . GLY A 1 8 ? 15.032 28.552 8.655 1.00 0.00 8 GLY A O 10
ATOM 11701 N N . ALA A 1 9 ? 12.803 28.445 8.918 1.00 0.00 9 ALA A N 10
ATOM 11702 C CA . ALA A 1 9 ? 12.823 28.545 10.364 1.00 0.00 9 ALA A CA 10
ATOM 11703 C C . ALA A 1 9 ? 11.459 28.186 10.901 1.00 0.00 9 ALA A C 10
ATOM 11704 O O . ALA A 1 9 ? 11.312 27.277 11.714 1.00 0.00 9 ALA A O 10
ATOM 11711 N N . GLY A 1 10 ? 10.456 28.898 10.422 1.00 0.00 10 GLY A N 10
ATOM 11712 C CA . GLY A 1 10 ? 9.104 28.630 10.826 1.00 0.00 10 GLY A CA 10
ATOM 11713 C C . GLY A 1 10 ? 8.338 27.881 9.762 1.00 0.00 10 GLY A C 10
ATOM 11714 O O . GLY A 1 10 ? 7.223 28.267 9.402 1.00 0.00 10 GLY A O 10
ATOM 11718 N N . CYS A 1 11 ? 8.938 26.820 9.241 1.00 0.00 11 CYS A N 10
ATOM 11719 C CA . CYS A 1 11 ? 8.291 26.011 8.225 1.00 0.00 11 CYS A CA 10
ATOM 11720 C C . CYS A 1 11 ? 7.268 25.102 8.866 1.00 0.00 11 CYS A C 10
ATOM 11721 O O . CYS A 1 11 ? 7.419 24.698 10.022 1.00 0.00 11 CYS A O 10
ATOM 11728 N N . THR A 1 12 ? 6.241 24.779 8.132 1.00 0.00 12 THR A N 10
ATOM 11729 C CA . THR A 1 12 ? 5.194 23.947 8.648 1.00 0.00 12 THR A CA 10
ATOM 11730 C C . THR A 1 12 ? 5.484 22.473 8.390 1.00 0.00 12 THR A C 10
ATOM 11731 O O . THR A 1 12 ? 6.409 22.131 7.642 1.00 0.00 12 THR A O 10
ATOM 11742 N N . ASP A 1 13 ? 4.700 21.605 9.012 1.00 0.00 13 ASP A N 10
ATOM 11743 C CA . ASP A 1 13 ? 4.861 20.162 8.846 1.00 0.00 13 ASP A CA 10
ATOM 11744 C C . ASP A 1 13 ? 4.622 19.760 7.403 1.00 0.00 13 ASP A C 10
ATOM 11745 O O . ASP A 1 13 ? 5.170 18.768 6.924 1.00 0.00 13 ASP A O 10
ATOM 11754 N N . VAL A 1 14 ? 3.824 20.550 6.709 1.00 0.00 14 VAL A N 10
ATOM 11755 C CA . VAL A 1 14 ? 3.490 20.269 5.336 1.00 0.00 14 VAL A CA 10
ATOM 11756 C C . VAL A 1 14 ? 4.683 20.567 4.402 1.00 0.00 14 VAL A C 10
ATOM 11757 O O . VAL A 1 14 ? 4.748 20.055 3.281 1.00 0.00 14 VAL A O 10
ATOM 11770 N N . CYS A 1 15 ? 5.647 21.355 4.894 1.00 0.00 15 CYS A N 10
ATOM 11771 C CA . CYS A 1 15 ? 6.854 21.665 4.119 1.00 0.00 15 CYS A CA 10
ATOM 11772 C C . CYS A 1 15 ? 7.851 20.516 4.235 1.00 0.00 15 CYS A C 10
ATOM 11773 O O . CYS A 1 15 ? 8.528 20.157 3.275 1.00 0.00 15 CYS A O 10
ATOM 11780 N N . LYS A 1 16 ? 7.902 19.916 5.419 1.00 0.00 16 LYS A N 10
ATOM 11781 C CA . LYS A 1 16 ? 8.827 18.817 5.698 1.00 0.00 16 LYS A CA 10
ATOM 11782 C C . LYS A 1 16 ? 8.291 17.509 5.157 1.00 0.00 16 LYS A C 10
ATOM 11783 O O . LYS A 1 16 ? 8.911 16.458 5.313 1.00 0.00 16 LYS A O 10
ATOM 11802 N N . GLN A 1 17 ? 7.130 17.582 4.533 1.00 0.00 17 GLN A N 10
ATOM 11803 C CA . GLN A 1 17 ? 6.520 16.419 3.909 1.00 0.00 17 GLN A CA 10
ATOM 11804 C C . GLN A 1 17 ? 7.341 15.949 2.714 1.00 0.00 17 GLN A C 10
ATOM 11805 O O . GLN A 1 17 ? 8.302 16.601 2.301 1.00 0.00 17 GLN A O 10
ATOM 11819 N N . THR A 1 18 ? 6.951 14.834 2.157 1.00 0.00 18 THR A N 10
ATOM 11820 C CA . THR A 1 18 ? 7.642 14.255 1.022 1.00 0.00 18 THR A CA 10
ATOM 11821 C C . THR A 1 18 ? 6.661 13.430 0.187 1.00 0.00 18 THR A C 10
ATOM 11822 O O . THR A 1 18 ? 6.244 12.354 0.603 1.00 0.00 18 THR A O 10
ATOM 11833 N N . PRO A 1 19 ? 6.271 13.924 -1.004 1.00 0.00 19 PRO A N 10
ATOM 11834 C CA . PRO A 1 19 ? 6.777 15.188 -1.555 1.00 0.00 19 PRO A CA 10
ATOM 11835 C C . PRO A 1 19 ? 6.269 16.375 -0.770 1.00 0.00 19 PRO A C 10
ATOM 11836 O O . PRO A 1 19 ? 5.328 16.240 0.023 1.00 0.00 19 PRO A O 10
ATOM 11847 N N . CYS A 1 20 ? 6.886 17.522 -0.978 1.00 0.00 20 CYS A N 10
ATOM 11848 C CA . CYS A 1 20 ? 6.505 18.719 -0.272 1.00 0.00 20 CYS A CA 10
ATOM 11849 C C . CYS A 1 20 ? 5.019 18.982 -0.459 1.00 0.00 20 CYS A C 10
ATOM 11850 O O . CYS A 1 20 ? 4.538 19.177 -1.585 1.00 0.00 20 CYS A O 10
ATOM 11857 N N . GLY A 1 21 ? 4.300 18.985 0.642 1.00 0.00 21 GLY A N 10
ATOM 11858 C CA . GLY A 1 21 ? 2.874 19.088 0.592 1.00 0.00 21 GLY A CA 10
ATOM 11859 C C . GLY A 1 21 ? 2.371 20.495 0.358 1.00 0.00 21 GLY A C 10
ATOM 11860 O O . GLY A 1 21 ? 1.210 20.682 0.024 1.00 0.00 21 GLY A O 10
ATOM 11864 N N . CYS A 1 22 ? 3.232 21.489 0.508 1.00 0.00 22 CYS A N 10
ATOM 11865 C CA . CYS A 1 22 ? 2.811 22.886 0.319 1.00 0.00 22 CYS A CA 10
ATOM 11866 C C . CYS A 1 22 ? 2.348 23.149 -1.115 1.00 0.00 22 CYS A C 10
ATOM 11867 O O . CYS A 1 22 ? 1.595 24.085 -1.372 1.00 0.00 22 CYS A O 10
ATOM 11874 N N . ALA A 1 23 ? 2.778 22.308 -2.038 1.00 0.00 23 ALA A N 10
ATOM 11875 C CA . ALA A 1 23 ? 2.435 22.486 -3.439 1.00 0.00 23 ALA A CA 10
ATOM 11876 C C . ALA A 1 23 ? 1.127 21.791 -3.801 1.00 0.00 23 ALA A C 10
ATOM 11877 O O . ALA A 1 23 ? 0.673 21.868 -4.940 1.00 0.00 23 ALA A O 10
ATOM 11884 N N . THR A 1 24 ? 0.534 21.108 -2.844 1.00 0.00 24 THR A N 10
ATOM 11885 C CA . THR A 1 24 ? -0.728 20.431 -3.078 1.00 0.00 24 THR A CA 10
ATOM 11886 C C . THR A 1 24 ? -1.752 20.786 -1.988 1.00 0.00 24 THR A C 10
ATOM 11887 O O . THR A 1 24 ? -2.959 20.780 -2.226 1.00 0.00 24 THR A O 10
ATOM 11898 N N . SER A 1 25 ? -1.261 21.116 -0.808 1.00 0.00 25 SER A N 10
ATOM 11899 C CA . SER A 1 25 ? -2.120 21.471 0.307 1.00 0.00 25 SER A CA 10
ATOM 11900 C C . SER A 1 25 ? -2.153 22.985 0.502 1.00 0.00 25 SER A C 10
ATOM 11901 O O . SER A 1 25 ? -3.204 23.567 0.771 1.00 0.00 25 SER A O 10
ATOM 11909 N N . GLY A 1 26 ? -1.005 23.620 0.346 1.00 0.00 26 GLY A N 10
ATOM 11910 C CA . GLY A 1 26 ? -0.919 25.039 0.560 1.00 0.00 26 GLY A CA 10
ATOM 11911 C C . GLY A 1 26 ? 0.291 25.393 1.383 1.00 0.00 26 GLY A C 10
ATOM 11912 O O . GLY A 1 26 ? 0.704 24.624 2.251 1.00 0.00 26 GLY A O 10
ATOM 11916 N N . CYS A 1 27 ? 0.866 26.539 1.109 1.00 0.00 27 CYS A N 10
ATOM 11917 C CA . CYS A 1 27 ? 2.058 26.978 1.807 1.00 0.00 27 CYS A CA 10
ATOM 11918 C C . CYS A 1 27 ? 1.699 27.779 3.058 1.00 0.00 27 CYS A C 10
ATOM 11919 O O . CYS A 1 27 ? 0.775 28.595 3.040 1.00 0.00 27 CYS A O 10
ATOM 11926 N N . ASN A 1 28 ? 2.431 27.547 4.144 1.00 0.00 28 ASN A N 10
ATOM 11927 C CA . ASN A 1 28 ? 2.155 28.226 5.412 1.00 0.00 28 ASN A CA 10
ATOM 11928 C C . ASN A 1 28 ? 3.453 28.689 6.079 1.00 0.00 28 ASN A C 10
ATOM 11929 O O . ASN A 1 28 ? 3.473 29.002 7.271 1.00 0.00 28 ASN A O 10
ATOM 11940 N N . CYS A 1 29 ? 4.523 28.736 5.309 1.00 0.00 29 CYS A N 10
ATOM 11941 C CA . CYS A 1 29 ? 5.836 29.108 5.831 1.00 0.00 29 CYS A CA 10
ATOM 11942 C C . CYS A 1 29 ? 6.046 30.618 5.856 1.00 0.00 29 CYS A C 10
ATOM 11943 O O . CYS A 1 29 ? 5.189 31.393 5.417 1.00 0.00 29 CYS A O 10
ATOM 11950 N N . THR A 1 30 ? 7.196 31.020 6.379 1.00 0.00 30 THR A N 10
ATOM 11951 C CA . THR A 1 30 ? 7.574 32.415 6.449 1.00 0.00 30 THR A CA 10
ATOM 11952 C C . THR A 1 30 ? 8.525 32.752 5.300 1.00 0.00 30 THR A C 10
ATOM 11953 O O . THR A 1 30 ? 8.768 31.915 4.423 1.00 0.00 30 THR A O 10
ATOM 11964 N N . ASP A 1 31 ? 9.077 33.959 5.308 1.00 0.00 31 ASP A N 10
ATOM 11965 C CA . ASP A 1 31 ? 10.016 34.378 4.263 1.00 0.00 31 ASP A CA 10
ATOM 11966 C C . ASP A 1 31 ? 11.387 33.757 4.472 1.00 0.00 31 ASP A C 10
ATOM 11967 O O . ASP A 1 31 ? 12.283 33.925 3.648 1.00 0.00 31 ASP A O 10
ATOM 11976 N N . ASP A 1 32 ? 11.545 33.035 5.570 1.00 0.00 32 ASP A N 10
ATOM 11977 C CA . ASP A 1 32 ? 12.809 32.386 5.886 1.00 0.00 32 ASP A CA 10
ATOM 11978 C C . ASP A 1 32 ? 12.973 31.141 5.057 1.00 0.00 32 ASP A C 10
ATOM 11979 O O . ASP A 1 32 ? 14.081 30.660 4.859 1.00 0.00 32 ASP A O 10
ATOM 11988 N N . CYS A 1 33 ? 11.853 30.625 4.580 1.00 0.00 33 CYS A N 10
ATOM 11989 C CA . CYS A 1 33 ? 11.817 29.382 3.836 1.00 0.00 33 CYS A CA 10
ATOM 11990 C C . CYS A 1 33 ? 12.725 29.415 2.611 1.00 0.00 33 CYS A C 10
ATOM 11991 O O . CYS A 1 33 ? 12.472 30.144 1.646 1.00 0.00 33 CYS A O 10
ATOM 11998 N N . LYS A 1 34 ? 13.787 28.630 2.666 1.00 0.00 34 LYS A N 10
ATOM 11999 C CA . LYS A 1 34 ? 14.717 28.520 1.571 1.00 0.00 34 LYS A CA 10
ATOM 12000 C C . LYS A 1 34 ? 14.439 27.247 0.763 1.00 0.00 34 LYS A C 10
ATOM 12001 O O . LYS A 1 34 ? 15.284 26.808 -0.026 1.00 0.00 34 LYS A O 10
ATOM 12020 N N . CYS A 1 35 ? 13.243 26.671 0.933 1.00 0.00 35 CYS A N 10
ATOM 12021 C CA . CYS A 1 35 ? 12.903 25.439 0.243 1.00 0.00 35 CYS A CA 10
ATOM 12022 C C . CYS A 1 35 ? 12.517 25.745 -1.184 1.00 0.00 35 CYS A C 10
ATOM 12023 O O . CYS A 1 35 ? 11.723 26.653 -1.449 1.00 0.00 35 CYS A O 10
ATOM 12030 N N . GLN A 1 36 ? 13.080 25.000 -2.098 1.00 0.00 36 GLN A N 10
ATOM 12031 C CA . GLN A 1 36 ? 12.851 25.218 -3.510 1.00 0.00 36 GLN A CA 10
ATOM 12032 C C . GLN A 1 36 ? 11.662 24.408 -4.001 1.00 0.00 36 GLN A C 10
ATOM 12033 O O . GLN A 1 36 ? 11.238 24.548 -5.147 1.00 0.00 36 GLN A O 10
ATOM 12047 N N . SER A 1 37 ? 11.106 23.597 -3.121 1.00 0.00 37 SER A N 10
ATOM 12048 C CA . SER A 1 37 ? 10.023 22.714 -3.489 1.00 0.00 37 SER A CA 10
ATOM 12049 C C . SER A 1 37 ? 8.646 23.384 -3.347 1.00 0.00 37 SER A C 10
ATOM 12050 O O . SER A 1 37 ? 7.822 23.316 -4.268 1.00 0.00 37 SER A O 10
ATOM 12058 N N . CYS A 1 38 ? 8.384 24.040 -2.218 1.00 0.00 38 CYS A N 10
ATOM 12059 C CA . CYS A 1 38 ? 7.091 24.680 -2.044 1.00 0.00 38 CYS A CA 10
ATOM 12060 C C . CYS A 1 38 ? 7.055 25.991 -2.808 1.00 0.00 38 CYS A C 10
ATOM 12061 O O . CYS A 1 38 ? 6.006 26.423 -3.287 1.00 0.00 38 CYS A O 10
ATOM 12068 N N . LYS A 1 39 ? 8.219 26.601 -2.945 1.00 0.00 39 LYS A N 10
ATOM 12069 C CA . LYS A 1 39 ? 8.385 27.789 -3.759 1.00 0.00 39 LYS A CA 10
ATOM 12070 C C . LYS A 1 39 ? 8.685 27.348 -5.187 1.00 0.00 39 LYS A C 10
ATOM 12071 O O . LYS A 1 39 ? 9.676 27.772 -5.787 1.00 0.00 39 LYS A O 10
ATOM 12090 N N . TYR A 1 40 ? 7.827 26.472 -5.709 1.00 0.00 40 TYR A N 10
ATOM 12091 C CA . TYR A 1 40 ? 8.010 25.896 -7.038 1.00 0.00 40 TYR A CA 10
ATOM 12092 C C . TYR A 1 40 ? 8.207 26.959 -8.112 1.00 0.00 40 TYR A C 10
ATOM 12093 O O . TYR A 1 40 ? 7.526 27.986 -8.131 1.00 0.00 40 TYR A O 10
ATOM 12111 N N . GLY A 1 41 ? 9.155 26.697 -8.990 1.00 0.00 41 GLY A N 10
ATOM 12112 C CA . GLY A 1 41 ? 9.496 27.621 -10.038 1.00 0.00 41 GLY A CA 10
ATOM 12113 C C . GLY A 1 41 ? 10.950 27.488 -10.362 1.00 0.00 41 GLY A C 10
ATOM 12114 O O . GLY A 1 41 ? 11.377 27.700 -11.494 1.00 0.00 41 GLY A O 10
ATOM 12118 N N . ALA A 1 42 ? 11.709 27.093 -9.354 1.00 0.00 42 ALA A N 10
ATOM 12119 C CA . ALA A 1 42 ? 13.131 26.869 -9.492 1.00 0.00 42 ALA A CA 10
ATOM 12120 C C . ALA A 1 42 ? 13.400 25.399 -9.799 1.00 0.00 42 ALA A C 10
ATOM 12121 O O . ALA A 1 42 ? 14.540 24.935 -9.735 1.00 0.00 42 ALA A O 10
ATOM 12128 N N . GLY A 1 43 ? 12.337 24.670 -10.119 1.00 0.00 43 GLY A N 10
ATOM 12129 C CA . GLY A 1 43 ? 12.466 23.278 -10.461 1.00 0.00 43 GLY A CA 10
ATOM 12130 C C . GLY A 1 43 ? 11.730 22.886 -11.726 1.00 0.00 43 GLY A C 10
ATOM 12131 O O . GLY A 1 43 ? 12.000 21.835 -12.292 1.00 0.00 43 GLY A O 10
ATOM 12135 N N . CYS A 1 44 ? 10.856 23.746 -12.197 1.00 0.00 44 CYS A N 10
ATOM 12136 C CA . CYS A 1 44 ? 9.993 23.409 -13.333 1.00 0.00 44 CYS A CA 10
ATOM 12137 C C . CYS A 1 44 ? 10.099 24.395 -14.474 1.00 0.00 44 CYS A C 10
ATOM 12138 O O . CYS A 1 44 ? 10.907 25.325 -14.447 1.00 0.00 44 CYS A O 10
ATOM 12145 N N . THR A 1 45 ? 9.262 24.174 -15.476 1.00 0.00 45 THR A N 10
ATOM 12146 C CA . THR A 1 45 ? 9.195 24.996 -16.645 1.00 0.00 45 THR A CA 10
ATOM 12147 C C . THR A 1 45 ? 7.763 24.962 -17.178 1.00 0.00 45 THR A C 10
ATOM 12148 O O . THR A 1 45 ? 6.932 24.178 -16.696 1.00 0.00 45 THR A O 10
ATOM 12159 N N . ASP A 1 46 ? 7.484 25.774 -18.169 1.00 0.00 46 ASP A N 10
ATOM 12160 C CA . ASP A 1 46 ? 6.142 25.868 -18.747 1.00 0.00 46 ASP A CA 10
ATOM 12161 C C . ASP A 1 46 ? 5.809 24.633 -19.581 1.00 0.00 46 ASP A C 10
ATOM 12162 O O . ASP A 1 46 ? 4.645 24.359 -19.871 1.00 0.00 46 ASP A O 10
ATOM 12171 N N . THR A 1 47 ? 6.824 23.886 -19.938 1.00 0.00 47 THR A N 10
ATOM 12172 C CA . THR A 1 47 ? 6.665 22.710 -20.763 1.00 0.00 47 THR A CA 10
ATOM 12173 C C . THR A 1 47 ? 6.217 21.494 -19.930 1.00 0.00 47 THR A C 10
ATOM 12174 O O . THR A 1 47 ? 5.649 20.538 -20.457 1.00 0.00 47 THR A O 10
ATOM 12185 N N . CYS A 1 48 ? 6.446 21.555 -18.633 1.00 0.00 48 CYS A N 10
ATOM 12186 C CA . CYS A 1 48 ? 6.114 20.440 -17.749 1.00 0.00 48 CYS A CA 10
ATOM 12187 C C . CYS A 1 48 ? 4.664 20.510 -17.281 1.00 0.00 48 CYS A C 10
ATOM 12188 O O . CYS A 1 48 ? 4.024 19.488 -17.047 1.00 0.00 48 CYS A O 10
ATOM 12195 N N . LYS A 1 49 ? 4.143 21.720 -17.177 1.00 0.00 49 LYS A N 10
ATOM 12196 C CA . LYS A 1 49 ? 2.783 21.935 -16.689 1.00 0.00 49 LYS A CA 10
ATOM 12197 C C . LYS A 1 49 ? 1.740 21.671 -17.777 1.00 0.00 49 LYS A C 10
ATOM 12198 O O . LYS A 1 49 ? 0.554 21.960 -17.592 1.00 0.00 49 LYS A O 10
ATOM 12217 N N . GLN A 1 50 ? 2.178 21.133 -18.902 1.00 0.00 50 GLN A N 10
ATOM 12218 C CA . GLN A 1 50 ? 1.279 20.850 -20.004 1.00 0.00 50 GLN A CA 10
ATOM 12219 C C . GLN A 1 50 ? 0.441 19.599 -19.721 1.00 0.00 50 GLN A C 10
ATOM 12220 O O . GLN A 1 50 ? 0.352 19.142 -18.578 1.00 0.00 50 GLN A O 10
ATOM 12234 N N . THR A 1 51 ? -0.175 19.063 -20.753 1.00 0.00 51 THR A N 10
ATOM 12235 C CA . THR A 1 51 ? -1.014 17.889 -20.615 1.00 0.00 51 THR A CA 10
ATOM 12236 C C . THR A 1 51 ? -0.833 16.944 -21.814 1.00 0.00 51 THR A C 10
ATOM 12237 O O . THR A 1 51 ? -1.171 17.298 -22.946 1.00 0.00 51 THR A O 10
ATOM 12248 N N . PRO A 1 52 ? -0.279 15.733 -21.588 1.00 0.00 52 PRO A N 10
ATOM 12249 C CA . PRO A 1 52 ? 0.196 15.288 -20.263 1.00 0.00 52 PRO A CA 10
ATOM 12250 C C . PRO A 1 52 ? 1.441 16.051 -19.817 1.00 0.00 52 PRO A C 10
ATOM 12251 O O . PRO A 1 52 ? 1.511 16.542 -18.692 1.00 0.00 52 PRO A O 10
ATOM 12262 N N . CYS A 1 53 ? 2.415 16.135 -20.705 1.00 0.00 53 CYS A N 10
ATOM 12263 C CA . CYS A 1 53 ? 3.637 16.855 -20.440 1.00 0.00 53 CYS A CA 10
ATOM 12264 C C . CYS A 1 53 ? 4.406 17.070 -21.727 1.00 0.00 53 CYS A C 10
ATOM 12265 O O . CYS A 1 53 ? 4.488 16.172 -22.565 1.00 0.00 53 CYS A O 10
ATOM 12272 N N . GLY A 1 54 ? 4.968 18.252 -21.891 1.00 0.00 54 GLY A N 10
ATOM 12273 C CA . GLY A 1 54 ? 5.727 18.538 -23.080 1.00 0.00 54 GLY A CA 10
ATOM 12274 C C . GLY A 1 54 ? 7.173 18.114 -22.947 1.00 0.00 54 GLY A C 10
ATOM 12275 O O . GLY A 1 54 ? 7.853 17.875 -23.949 1.00 0.00 54 GLY A O 10
ATOM 12279 N N . CYS A 1 55 ? 7.642 18.003 -21.709 1.00 0.00 55 CYS A N 10
ATOM 12280 C CA . CYS A 1 55 ? 9.006 17.623 -21.435 1.00 0.00 55 CYS A CA 10
ATOM 12281 C C . CYS A 1 55 ? 9.235 16.157 -21.743 1.00 0.00 55 CYS A C 10
ATOM 12282 O O . CYS A 1 55 ? 10.373 15.710 -21.862 1.00 0.00 55 CYS A O 10
ATOM 12289 N N . GLY A 1 56 ? 8.142 15.416 -21.890 1.00 0.00 56 GLY A N 10
ATOM 12290 C CA . GLY A 1 56 ? 8.231 14.014 -22.244 1.00 0.00 56 GLY A CA 10
ATOM 12291 C C . GLY A 1 56 ? 8.876 13.820 -23.607 1.00 0.00 56 GLY A C 10
ATOM 12292 O O . GLY A 1 56 ? 9.318 12.724 -23.946 1.00 0.00 56 GLY A O 10
ATOM 12296 N N . SER A 1 57 ? 8.923 14.895 -24.386 1.00 0.00 57 SER A N 10
ATOM 12297 C CA . SER A 1 57 ? 9.544 14.881 -25.697 1.00 0.00 57 SER A CA 10
ATOM 12298 C C . SER A 1 57 ? 10.511 16.061 -25.834 1.00 0.00 57 SER A C 10
ATOM 12299 O O . SER A 1 57 ? 10.821 16.503 -26.939 1.00 0.00 57 SER A O 10
ATOM 12307 N N . GLY A 1 58 ? 10.993 16.553 -24.703 1.00 0.00 58 GLY A N 10
ATOM 12308 C CA . GLY A 1 58 ? 11.895 17.688 -24.709 1.00 0.00 58 GLY A CA 10
ATOM 12309 C C . GLY A 1 58 ? 11.788 18.495 -23.436 1.00 0.00 58 GLY A C 10
ATOM 12310 O O . GLY A 1 58 ? 11.038 19.468 -23.369 1.00 0.00 58 GLY A O 10
ATOM 12314 N N . CYS A 1 59 ? 12.524 18.079 -22.423 1.00 0.00 59 CYS A N 10
ATOM 12315 C CA . CYS A 1 59 ? 12.501 18.733 -21.124 1.00 0.00 59 CYS A CA 10
ATOM 12316 C C . CYS A 1 59 ? 13.217 20.086 -21.137 1.00 0.00 59 CYS A C 10
ATOM 12317 O O . CYS A 1 59 ? 14.177 20.292 -21.887 1.00 0.00 59 CYS A O 10
ATOM 12324 N N . ASN A 1 60 ? 12.741 21.000 -20.297 1.00 0.00 60 ASN A N 10
ATOM 12325 C CA . ASN A 1 60 ? 13.316 22.340 -20.194 1.00 0.00 60 ASN A CA 10
ATOM 12326 C C . ASN A 1 60 ? 13.258 22.831 -18.731 1.00 0.00 60 ASN A C 10
ATOM 12327 O O . ASN A 1 60 ? 13.411 24.014 -18.447 1.00 0.00 60 ASN A O 10
ATOM 12338 N N . CYS A 1 61 ? 13.066 21.895 -17.804 1.00 0.00 61 CYS A N 10
ATOM 12339 C CA . CYS A 1 61 ? 12.939 22.227 -16.380 1.00 0.00 61 CYS A CA 10
ATOM 12340 C C . CYS A 1 61 ? 14.249 22.693 -15.755 1.00 0.00 61 CYS A C 10
ATOM 12341 O O . CYS A 1 61 ? 15.286 22.781 -16.421 1.00 0.00 61 CYS A O 10
ATOM 12348 N N . LYS A 1 62 ? 14.190 22.964 -14.458 1.00 0.00 62 LYS A N 10
ATOM 12349 C CA . LYS A 1 62 ? 15.332 23.467 -13.720 1.00 0.00 62 LYS A CA 10
ATOM 12350 C C . LYS A 1 62 ? 16.091 22.308 -13.056 1.00 0.00 62 LYS A C 10
ATOM 12351 O O . LYS A 1 62 ? 17.152 21.900 -13.529 1.00 0.00 62 LYS A O 10
ATOM 12370 N N . GLU A 1 63 ? 15.522 21.764 -11.967 1.00 0.00 63 GLU A N 10
ATOM 12371 C CA . GLU A 1 63 ? 16.148 20.655 -11.236 1.00 0.00 63 GLU A CA 10
ATOM 12372 C C . GLU A 1 63 ? 15.179 20.082 -10.181 1.00 0.00 63 GLU A C 10
ATOM 12373 O O . GLU A 1 63 ? 15.082 18.870 -10.007 1.00 0.00 63 GLU A O 10
ATOM 12385 N N . ASP A 1 64 ? 14.449 20.969 -9.508 1.00 0.00 64 ASP A N 10
ATOM 12386 C CA . ASP A 1 64 ? 13.451 20.576 -8.485 1.00 0.00 64 ASP A CA 10
ATOM 12387 C C . ASP A 1 64 ? 12.130 20.173 -9.164 1.00 0.00 64 ASP A C 10
ATOM 12388 O O . ASP A 1 64 ? 11.073 20.751 -8.922 1.00 0.00 64 ASP A O 10
ATOM 12397 N N . CYS A 1 65 ? 12.213 19.229 -10.061 1.00 0.00 65 CYS A N 10
ATOM 12398 C CA . CYS A 1 65 ? 11.033 18.741 -10.738 1.00 0.00 65 CYS A CA 10
ATOM 12399 C C . CYS A 1 65 ? 10.535 17.439 -10.122 1.00 0.00 65 CYS A C 10
ATOM 12400 O O . CYS A 1 65 ? 11.262 16.454 -10.075 1.00 0.00 65 CYS A O 10
ATOM 12407 N N . ARG A 1 66 ? 9.284 17.449 -9.670 1.00 0.00 66 ARG A N 10
ATOM 12408 C CA . ARG A 1 66 ? 8.654 16.292 -9.039 1.00 0.00 66 ARG A CA 10
ATOM 12409 C C . ARG A 1 66 ? 7.923 15.406 -10.048 1.00 0.00 66 ARG A C 10
ATOM 12410 O O . ARG A 1 66 ? 7.176 14.501 -9.663 1.00 0.00 66 ARG A O 10
ATOM 12431 N N . CYS A 1 67 ? 8.123 15.661 -11.321 1.00 0.00 67 CYS A N 10
ATOM 12432 C CA . CYS A 1 67 ? 7.474 14.872 -12.345 1.00 0.00 67 CYS A CA 10
ATOM 12433 C C . CYS A 1 67 ? 8.263 13.593 -12.599 1.00 0.00 67 CYS A C 10
ATOM 12434 O O . CYS A 1 67 ? 9.471 13.559 -12.410 1.00 0.00 67 CYS A O 10
ATOM 12441 N N . GLN A 1 68 ? 7.578 12.544 -13.014 1.00 0.00 68 GLN A N 10
ATOM 12442 C CA . GLN A 1 68 ? 8.243 11.281 -13.307 1.00 0.00 68 GLN A CA 10
ATOM 12443 C C . GLN A 1 68 ? 8.227 10.986 -14.799 1.00 0.00 68 GLN A C 10
ATOM 12444 O O . GLN A 1 68 ? 8.614 9.902 -15.230 1.00 0.00 68 GLN A O 10
ATOM 12458 N N . SER A 1 69 ? 7.818 11.961 -15.588 1.00 0.00 69 SER A N 10
ATOM 12459 C CA . SER A 1 69 ? 7.738 11.774 -17.018 1.00 0.00 69 SER A CA 10
ATOM 12460 C C . SER A 1 69 ? 9.016 12.251 -17.701 1.00 0.00 69 SER A C 10
ATOM 12461 O O . SER A 1 69 ? 9.562 11.565 -18.570 1.00 0.00 69 SER A O 10
ATOM 12469 N N . CYS A 1 70 ? 9.512 13.404 -17.288 1.00 0.00 70 CYS A N 10
ATOM 12470 C CA . CYS A 1 70 ? 10.679 13.980 -17.926 1.00 0.00 70 CYS A CA 10
ATOM 12471 C C . CYS A 1 70 ? 11.967 13.742 -17.123 1.00 0.00 70 CYS A C 10
ATOM 12472 O O . CYS A 1 70 ? 13.072 13.894 -17.653 1.00 0.00 70 CYS A O 10
ATOM 12479 N N . SER A 1 71 ? 11.821 13.368 -15.855 1.00 0.00 71 SER A N 10
ATOM 12480 C CA . SER A 1 71 ? 12.974 13.043 -15.013 1.00 0.00 71 SER A CA 10
ATOM 12481 C C . SER A 1 71 ? 13.698 11.798 -15.546 1.00 0.00 71 SER A C 10
ATOM 12482 O O . SER A 1 71 ? 13.085 10.958 -16.224 1.00 0.00 71 SER A O 10
ATOM 12490 N N . THR A 1 72 ? 14.993 11.672 -15.234 1.00 0.00 72 THR A N 10
ATOM 12491 C CA . THR A 1 72 ? 15.795 10.571 -15.751 1.00 0.00 72 THR A CA 10
ATOM 12492 C C . THR A 1 72 ? 15.407 9.245 -15.090 1.00 0.00 72 THR A C 10
ATOM 12493 O O . THR A 1 72 ? 14.659 9.221 -14.106 1.00 0.00 72 THR A O 10
ATOM 12504 N N . ALA A 1 73 ? 15.908 8.151 -15.638 1.00 0.00 73 ALA A N 10
ATOM 12505 C CA . ALA A 1 73 ? 15.634 6.844 -15.104 1.00 0.00 73 ALA A CA 10
ATOM 12506 C C . ALA A 1 73 ? 16.426 6.622 -13.827 1.00 0.00 73 ALA A C 10
ATOM 12507 O O . ALA A 1 73 ? 17.647 6.452 -13.865 1.00 0.00 73 ALA A O 10
ATOM 12514 N N . CYS A 1 74 ? 15.732 6.673 -12.698 1.00 0.00 74 CYS A N 10
ATOM 12515 C CA . CYS A 1 74 ? 16.347 6.447 -11.403 1.00 0.00 74 CYS A CA 10
ATOM 12516 C C . CYS A 1 74 ? 17.066 5.111 -11.371 1.00 0.00 74 CYS A C 10
ATOM 12517 O O . CYS A 1 74 ? 16.579 4.116 -11.916 1.00 0.00 74 CYS A O 10
ATOM 12524 N N . LYS A 1 75 ? 18.208 5.085 -10.712 1.00 0.00 75 LYS A N 10
ATOM 12525 C CA . LYS A 1 75 ? 19.014 3.852 -10.629 1.00 0.00 75 LYS A CA 10
ATOM 12526 C C . LYS A 1 75 ? 18.510 2.925 -9.527 1.00 0.00 75 LYS A C 10
ATOM 12527 O O . LYS A 1 75 ? 19.292 2.290 -8.812 1.00 0.00 75 LYS A O 10
ATOM 12546 N N . CYS A 1 76 ? 17.209 2.835 -9.407 1.00 0.00 76 CYS A N 10
ATOM 12547 C CA . CYS A 1 76 ? 16.608 1.999 -8.420 1.00 0.00 76 CYS A CA 10
ATOM 12548 C C . CYS A 1 76 ? 16.233 0.643 -8.959 1.00 0.00 76 CYS A C 10
ATOM 12549 O O . CYS A 1 76 ? 16.167 0.425 -10.169 1.00 0.00 76 CYS A O 10
ATOM 12556 N N . ALA A 1 77 ? 15.969 -0.244 -8.027 1.00 0.00 77 ALA A N 10
ATOM 12557 C CA . ALA A 1 77 ? 15.601 -1.612 -8.276 1.00 0.00 77 ALA A CA 10
ATOM 12558 C C . ALA A 1 77 ? 15.329 -2.247 -6.961 1.00 0.00 77 ALA A C 10
ATOM 12559 O O . ALA A 1 77 ? 15.170 -1.522 -5.984 1.00 0.00 77 ALA A O 10
ATOM 12566 N N . ALA A 1 78 ? 15.263 -3.573 -6.931 1.00 0.00 78 ALA A N 10
ATOM 12567 C CA . ALA A 1 78 ? 14.960 -4.337 -5.710 1.00 0.00 78 ALA A CA 10
ATOM 12568 C C . ALA A 1 78 ? 15.763 -3.866 -4.493 1.00 0.00 78 ALA A C 10
ATOM 12569 O O . ALA A 1 78 ? 16.850 -4.363 -4.212 1.00 0.00 78 ALA A O 10
ATOM 12576 N N . GLY A 1 79 ? 15.232 -2.861 -3.823 1.00 0.00 79 GLY A N 10
ATOM 12577 C CA . GLY A 1 79 ? 15.828 -2.360 -2.595 1.00 0.00 79 GLY A CA 10
ATOM 12578 C C . GLY A 1 79 ? 16.907 -1.325 -2.840 1.00 0.00 79 GLY A C 10
ATOM 12579 O O . GLY A 1 79 ? 17.829 -1.182 -2.043 1.00 0.00 79 GLY A O 10
ATOM 12583 N N . SER A 1 80 ? 16.801 -0.601 -3.939 1.00 0.00 80 SER A N 10
ATOM 12584 C CA . SER A 1 80 ? 17.792 0.409 -4.259 1.00 0.00 80 SER A CA 10
ATOM 12585 C C . SER A 1 80 ? 17.229 1.833 -4.100 1.00 0.00 80 SER A C 10
ATOM 12586 O O . SER A 1 80 ? 17.974 2.803 -4.154 1.00 0.00 80 SER A O 10
ATOM 12594 N N . CYS A 1 81 ? 15.916 1.957 -3.898 1.00 0.00 81 CYS A N 10
ATOM 12595 C CA . CYS A 1 81 ? 15.317 3.278 -3.698 1.00 0.00 81 CYS A CA 10
ATOM 12596 C C . CYS A 1 81 ? 15.496 3.695 -2.241 1.00 0.00 81 CYS A C 10
ATOM 12597 O O . CYS A 1 81 ? 14.619 3.472 -1.408 1.00 0.00 81 CYS A O 10
ATOM 12604 N N . LYS A 1 82 ? 16.636 4.285 -1.938 1.00 0.00 82 LYS A N 10
ATOM 12605 C CA . LYS A 1 82 ? 16.965 4.655 -0.563 1.00 0.00 82 LYS A CA 10
ATOM 12606 C C . LYS A 1 82 ? 16.332 5.983 -0.147 1.00 0.00 82 LYS A C 10
ATOM 12607 O O . LYS A 1 82 ? 16.732 6.581 0.852 1.00 0.00 82 LYS A O 10
ATOM 12626 N N . CYS A 1 83 ? 15.340 6.439 -0.894 1.00 0.00 83 CYS A N 10
ATOM 12627 C CA . CYS A 1 83 ? 14.658 7.673 -0.550 1.00 0.00 83 CYS A CA 10
ATOM 12628 C C . CYS A 1 83 ? 13.621 7.422 0.527 1.00 0.00 83 CYS A C 10
ATOM 12629 O O . CYS A 1 83 ? 13.441 8.227 1.430 1.00 0.00 83 CYS A O 10
ATOM 12636 N N . GLY A 1 84 ? 12.955 6.297 0.429 1.00 0.00 84 GLY A N 10
ATOM 12637 C CA . GLY A 1 84 ? 11.923 5.962 1.373 1.00 0.00 84 GLY A CA 10
ATOM 12638 C C . GLY A 1 84 ? 10.686 5.547 0.652 1.00 0.00 84 GLY A C 10
ATOM 12639 O O . GLY A 1 84 ? 9.895 4.749 1.152 1.00 0.00 84 GLY A O 10
ATOM 12643 N N . LYS A 1 85 ? 10.531 6.090 -0.548 1.00 0.00 85 LYS A N 10
ATOM 12644 C CA . LYS A 1 85 ? 9.418 5.770 -1.414 1.00 0.00 85 LYS A CA 10
ATOM 12645 C C . LYS A 1 85 ? 9.408 4.275 -1.693 1.00 0.00 85 LYS A C 10
ATOM 12646 O O . LYS A 1 85 ? 8.366 3.623 -1.650 1.00 0.00 85 LYS A O 10
ATOM 12665 N N . GLY A 1 86 ? 10.587 3.741 -1.956 1.00 0.00 86 GLY A N 10
ATOM 12666 C CA . GLY A 1 86 ? 10.734 2.312 -2.181 1.00 0.00 86 GLY A CA 10
ATOM 12667 C C . GLY A 1 86 ? 10.087 1.863 -3.465 1.00 0.00 86 GLY A C 10
ATOM 12668 O O . GLY A 1 86 ? 9.553 0.761 -3.551 1.00 0.00 86 GLY A O 10
ATOM 12672 N N . CYS A 1 87 ? 10.140 2.717 -4.459 1.00 0.00 87 CYS A N 10
ATOM 12673 C CA . CYS A 1 87 ? 9.536 2.440 -5.746 1.00 0.00 87 CYS A CA 10
ATOM 12674 C C . CYS A 1 87 ? 10.312 1.375 -6.502 1.00 0.00 87 CYS A C 10
ATOM 12675 O O . CYS A 1 87 ? 9.747 0.645 -7.312 1.00 0.00 87 CYS A O 10
ATOM 12682 N N . THR A 1 88 ? 11.612 1.297 -6.218 1.00 0.00 88 THR A N 10
ATOM 12683 C CA . THR A 1 88 ? 12.501 0.282 -6.793 1.00 0.00 88 THR A CA 10
ATOM 12684 C C . THR A 1 88 ? 12.415 0.228 -8.330 1.00 0.00 88 THR A C 10
ATOM 12685 O O . THR A 1 88 ? 12.404 -0.843 -8.926 1.00 0.00 88 THR A O 10
ATOM 12696 N N . GLY A 1 89 ? 12.409 1.392 -8.952 1.00 0.00 89 GLY A N 10
ATOM 12697 C CA . GLY A 1 89 ? 12.293 1.468 -10.394 1.00 0.00 89 GLY A CA 10
ATOM 12698 C C . GLY A 1 89 ? 11.906 2.859 -10.845 1.00 0.00 89 GLY A C 10
ATOM 12699 O O . GLY A 1 89 ? 11.111 3.517 -10.182 1.00 0.00 89 GLY A O 10
ATOM 12703 N N . PRO A 1 90 ? 12.427 3.326 -11.988 1.00 0.00 90 PRO A N 10
ATOM 12704 C CA . PRO A 1 90 ? 12.171 4.688 -12.479 1.00 0.00 90 PRO A CA 10
ATOM 12705 C C . PRO A 1 90 ? 10.738 4.878 -12.946 1.00 0.00 90 PRO A C 10
ATOM 12706 O O . PRO A 1 90 ? 10.236 5.994 -13.004 1.00 0.00 90 PRO A O 10
ATOM 12717 N N . ASP A 1 91 ? 10.091 3.782 -13.277 1.00 0.00 91 ASP A N 10
ATOM 12718 C CA . ASP A 1 91 ? 8.707 3.808 -13.728 1.00 0.00 91 ASP A CA 10
ATOM 12719 C C . ASP A 1 91 ? 7.769 3.926 -12.543 1.00 0.00 91 ASP A C 10
ATOM 12720 O O . ASP A 1 91 ? 6.598 4.276 -12.692 1.00 0.00 91 ASP A O 10
ATOM 12729 N N . SER A 1 92 ? 8.289 3.630 -11.373 1.00 0.00 92 SER A N 10
ATOM 12730 C CA . SER A 1 92 ? 7.506 3.661 -10.163 1.00 0.00 92 SER A CA 10
ATOM 12731 C C . SER A 1 92 ? 7.857 4.876 -9.300 1.00 0.00 92 SER A C 10
ATOM 12732 O O . SER A 1 92 ? 7.047 5.313 -8.477 1.00 0.00 92 SER A O 10
ATOM 12740 N N . CYS A 1 93 ? 9.063 5.413 -9.484 1.00 0.00 93 CYS A N 10
ATOM 12741 C CA . CYS A 1 93 ? 9.503 6.571 -8.717 1.00 0.00 93 CYS A CA 10
ATOM 12742 C C . CYS A 1 93 ? 8.675 7.805 -9.029 1.00 0.00 93 CYS A C 10
ATOM 12743 O O . CYS A 1 93 ? 8.441 8.143 -10.188 1.00 0.00 93 CYS A O 10
ATOM 12750 N N . LYS A 1 94 ? 8.210 8.445 -7.982 1.00 0.00 94 LYS A N 10
ATOM 12751 C CA . LYS A 1 94 ? 7.432 9.686 -8.092 1.00 0.00 94 LYS A CA 10
ATOM 12752 C C . LYS A 1 94 ? 8.227 10.821 -7.530 1.00 0.00 94 LYS A C 10
ATOM 12753 O O . LYS A 1 94 ? 7.710 11.920 -7.295 1.00 0.00 94 LYS A O 10
ATOM 12772 N N . CYS A 1 95 ? 9.462 10.547 -7.318 1.00 0.00 95 CYS A N 10
ATOM 12773 C CA . CYS A 1 95 ? 10.360 11.451 -6.682 1.00 0.00 95 CYS A CA 10
ATOM 12774 C C . CYS A 1 95 ? 10.854 12.508 -7.647 1.00 0.00 95 CYS A C 10
ATOM 12775 O O . CYS A 1 95 ? 10.655 12.404 -8.864 1.00 0.00 95 CYS A O 10
ATOM 12782 N N . ASP A 1 96 ? 11.481 13.526 -7.107 1.00 0.00 96 ASP A N 10
ATOM 12783 C CA . ASP A 1 96 ? 11.994 14.605 -7.908 1.00 0.00 96 ASP A CA 10
ATOM 12784 C C . ASP A 1 96 ? 13.413 14.313 -8.372 1.00 0.00 96 ASP A C 10
ATOM 12785 O O . ASP A 1 96 ? 13.935 13.224 -8.167 1.00 0.00 96 ASP A O 10
ATOM 12794 N N . ARG A 1 97 ? 14.040 15.291 -8.983 1.00 0.00 97 ARG A N 10
ATOM 12795 C CA . ARG A 1 97 ? 15.364 15.099 -9.552 1.00 0.00 97 ARG A CA 10
ATOM 12796 C C . ARG A 1 97 ? 16.457 15.503 -8.563 1.00 0.00 97 ARG A C 10
ATOM 12797 O O . ARG A 1 97 ? 17.631 15.583 -8.922 1.00 0.00 97 ARG A O 10
ATOM 12818 N N . SER A 1 98 ? 16.065 15.753 -7.328 1.00 0.00 98 SER A N 10
ATOM 12819 C CA . SER A 1 98 ? 17.005 16.109 -6.271 1.00 0.00 98 SER A CA 10
ATOM 12820 C C . SER A 1 98 ? 16.654 15.395 -4.955 1.00 0.00 98 SER A C 10
ATOM 12821 O O . SER A 1 98 ? 17.177 15.740 -3.891 1.00 0.00 98 SER A O 10
ATOM 12829 N N . CYS A 1 99 ? 15.787 14.381 -5.043 1.00 0.00 99 CYS A N 10
ATOM 12830 C CA . CYS A 1 99 ? 15.337 13.649 -3.894 1.00 0.00 99 CYS A CA 10
ATOM 12831 C C . CYS A 1 99 ? 16.453 12.793 -3.285 1.00 0.00 99 CYS A C 10
ATOM 12832 O O . CYS A 1 99 ? 17.584 12.779 -3.776 1.00 0.00 99 CYS A O 10
ATOM 12839 N N . SER A 1 100 ? 16.112 12.065 -2.233 1.00 0.00 100 SER A N 10
ATOM 12840 C CA . SER A 1 100 ? 17.074 11.268 -1.490 1.00 0.00 100 SER A CA 10
ATOM 12841 C C . SER A 1 100 ? 17.756 10.178 -2.336 1.00 0.00 100 SER A C 10
ATOM 12842 O O . SER A 1 100 ? 18.930 9.883 -2.121 1.00 0.00 100 SER A O 10
ATOM 12850 N N . CYS A 1 101 ? 17.040 9.571 -3.281 1.00 0.00 101 CYS A N 10
ATOM 12851 C CA . CYS A 1 101 ? 17.684 8.570 -4.127 1.00 0.00 101 CYS A CA 10
ATOM 12852 C C . CYS A 1 101 ? 18.131 9.183 -5.450 1.00 0.00 101 CYS A C 10
ATOM 12853 O O . CYS A 1 101 ? 19.150 8.784 -6.023 1.00 0.00 101 CYS A O 10
ATOM 12860 N N . LYS A 1 102 ? 17.398 10.178 -5.913 1.00 0.00 102 LYS A N 10
ATOM 12861 C CA . LYS A 1 102 ? 17.751 10.881 -7.110 1.00 0.00 102 LYS A CA 10
ATOM 12862 C C . LYS A 1 102 ? 17.908 12.367 -6.831 1.00 0.00 102 LYS A C 10
ATOM 12863 O O . LYS A 1 102 ? 19.047 12.866 -7.008 1.00 0.00 102 LYS A O 10
ATOM 12891 N N . GLY A 1 1 ? 16.097 14.011 11.008 1.00 0.00 1 GLY A N 11
ATOM 12892 C CA . GLY A 1 1 ? 15.367 13.817 12.298 1.00 0.00 1 GLY A CA 11
ATOM 12893 C C . GLY A 1 1 ? 14.883 15.128 12.892 1.00 0.00 1 GLY A C 11
ATOM 12894 O O . GLY A 1 1 ? 13.978 15.147 13.735 1.00 0.00 1 GLY A O 11
ATOM 12897 N N . SER A 1 2 ? 15.478 16.223 12.453 1.00 0.00 2 SER A N 11
ATOM 12898 C CA . SER A 1 2 ? 15.119 17.535 12.947 1.00 0.00 2 SER A CA 11
ATOM 12899 C C . SER A 1 2 ? 14.085 18.189 12.034 1.00 0.00 2 SER A C 11
ATOM 12900 O O . SER A 1 2 ? 13.812 17.693 10.933 1.00 0.00 2 SER A O 11
ATOM 12908 N N . MET A 1 3 ? 13.505 19.284 12.493 1.00 0.00 3 MET A N 11
ATOM 12909 C CA . MET A 1 3 ? 12.529 20.023 11.710 1.00 0.00 3 MET A CA 11
ATOM 12910 C C . MET A 1 3 ? 12.408 21.452 12.217 1.00 0.00 3 MET A C 11
ATOM 12911 O O . MET A 1 3 ? 11.880 21.696 13.301 1.00 0.00 3 MET A O 11
ATOM 12925 N N . SER A 1 4 ? 12.917 22.380 11.442 1.00 0.00 4 SER A N 11
ATOM 12926 C CA . SER A 1 4 ? 12.840 23.787 11.777 1.00 0.00 4 SER A CA 11
ATOM 12927 C C . SER A 1 4 ? 11.571 24.397 11.175 1.00 0.00 4 SER A C 11
ATOM 12928 O O . SER A 1 4 ? 10.776 23.686 10.558 1.00 0.00 4 SER A O 11
ATOM 12936 N N . SER A 1 5 ? 11.382 25.703 11.357 1.00 0.00 5 SER A N 11
ATOM 12937 C CA . SER A 1 5 ? 10.220 26.390 10.805 1.00 0.00 5 SER A CA 11
ATOM 12938 C C . SER A 1 5 ? 10.304 26.399 9.280 1.00 0.00 5 SER A C 11
ATOM 12939 O O . SER A 1 5 ? 10.982 27.242 8.685 1.00 0.00 5 SER A O 11
ATOM 12947 N N . VAL A 1 6 ? 9.646 25.441 8.658 1.00 0.00 6 VAL A N 11
ATOM 12948 C CA . VAL A 1 6 ? 9.695 25.294 7.216 1.00 0.00 6 VAL A CA 11
ATOM 12949 C C . VAL A 1 6 ? 8.521 26.015 6.538 1.00 0.00 6 VAL A C 11
ATOM 12950 O O . VAL A 1 6 ? 8.507 26.202 5.326 1.00 0.00 6 VAL A O 11
ATOM 12963 N N . PHE A 1 7 ? 7.553 26.442 7.327 1.00 0.00 7 PHE A N 11
ATOM 12964 C CA . PHE A 1 7 ? 6.388 27.120 6.778 1.00 0.00 7 PHE A CA 11
ATOM 12965 C C . PHE A 1 7 ? 6.616 28.623 6.707 1.00 0.00 7 PHE A C 11
ATOM 12966 O O . PHE A 1 7 ? 7.537 29.153 7.332 1.00 0.00 7 PHE A O 11
ATOM 12983 N N . GLY A 1 8 ? 5.785 29.294 5.932 1.00 0.00 8 GLY A N 11
ATOM 12984 C CA . GLY A 1 8 ? 5.862 30.734 5.824 1.00 0.00 8 GLY A CA 11
ATOM 12985 C C . GLY A 1 8 ? 5.110 31.413 6.944 1.00 0.00 8 GLY A C 11
ATOM 12986 O O . GLY A 1 8 ? 5.605 31.509 8.064 1.00 0.00 8 GLY A O 11
ATOM 12990 N N . ALA A 1 9 ? 3.907 31.880 6.648 1.00 0.00 9 ALA A N 11
ATOM 12991 C CA . ALA A 1 9 ? 3.074 32.531 7.654 1.00 0.00 9 ALA A CA 11
ATOM 12992 C C . ALA A 1 9 ? 1.773 31.762 7.867 1.00 0.00 9 ALA A C 11
ATOM 12993 O O . ALA A 1 9 ? 1.206 31.763 8.960 1.00 0.00 9 ALA A O 11
ATOM 13000 N N . GLY A 1 10 ? 1.316 31.102 6.819 1.00 0.00 10 GLY A N 11
ATOM 13001 C CA . GLY A 1 10 ? 0.082 30.342 6.881 1.00 0.00 10 GLY A CA 11
ATOM 13002 C C . GLY A 1 10 ? -0.073 29.461 5.670 1.00 0.00 10 GLY A C 11
ATOM 13003 O O . GLY A 1 10 ? -0.912 29.714 4.806 1.00 0.00 10 GLY A O 11
ATOM 13007 N N . CYS A 1 11 ? 0.751 28.443 5.599 1.00 0.00 11 CYS A N 11
ATOM 13008 C CA . CYS A 1 11 ? 0.764 27.530 4.472 1.00 0.00 11 CYS A CA 11
ATOM 13009 C C . CYS A 1 11 ? -0.462 26.622 4.454 1.00 0.00 11 CYS A C 11
ATOM 13010 O O . CYS A 1 11 ? -1.097 26.384 5.488 1.00 0.00 11 CYS A O 11
ATOM 13017 N N . THR A 1 12 ? -0.789 26.125 3.274 1.00 0.00 12 THR A N 11
ATOM 13018 C CA . THR A 1 12 ? -1.917 25.259 3.090 1.00 0.00 12 THR A CA 11
ATOM 13019 C C . THR A 1 12 ? -1.576 23.825 3.487 1.00 0.00 12 THR A C 11
ATOM 13020 O O . THR A 1 12 ? -0.402 23.484 3.684 1.00 0.00 12 THR A O 11
ATOM 13031 N N . ASP A 1 13 ? -2.593 22.985 3.590 1.00 0.00 13 ASP A N 11
ATOM 13032 C CA . ASP A 1 13 ? -2.398 21.593 3.983 1.00 0.00 13 ASP A CA 11
ATOM 13033 C C . ASP A 1 13 ? -1.655 20.824 2.895 1.00 0.00 13 ASP A C 11
ATOM 13034 O O . ASP A 1 13 ? -0.955 19.847 3.173 1.00 0.00 13 ASP A O 11
ATOM 13043 N N . VAL A 1 14 ? -1.793 21.287 1.655 1.00 0.00 14 VAL A N 11
ATOM 13044 C CA . VAL A 1 14 ? -1.114 20.668 0.523 1.00 0.00 14 VAL A CA 11
ATOM 13045 C C . VAL A 1 14 ? 0.404 20.888 0.621 1.00 0.00 14 VAL A C 11
ATOM 13046 O O . VAL A 1 14 ? 1.190 20.128 0.063 1.00 0.00 14 VAL A O 11
ATOM 13059 N N . CYS A 1 15 ? 0.802 21.910 1.372 1.00 0.00 15 CYS A N 11
ATOM 13060 C CA . CYS A 1 15 ? 2.207 22.207 1.569 1.00 0.00 15 CYS A CA 11
ATOM 13061 C C . CYS A 1 15 ? 2.767 21.287 2.638 1.00 0.00 15 CYS A C 11
ATOM 13062 O O . CYS A 1 15 ? 3.925 20.882 2.593 1.00 0.00 15 CYS A O 11
ATOM 13069 N N . LYS A 1 16 ? 1.915 20.938 3.593 1.00 0.00 16 LYS A N 11
ATOM 13070 C CA . LYS A 1 16 ? 2.289 20.054 4.677 1.00 0.00 16 LYS A CA 11
ATOM 13071 C C . LYS A 1 16 ? 2.232 18.588 4.231 1.00 0.00 16 LYS A C 11
ATOM 13072 O O . LYS A 1 16 ? 2.373 17.675 5.045 1.00 0.00 16 LYS A O 11
ATOM 13091 N N . GLN A 1 17 ? 2.016 18.375 2.934 1.00 0.00 17 GLN A N 11
ATOM 13092 C CA . GLN A 1 17 ? 1.981 17.033 2.369 1.00 0.00 17 GLN A CA 11
ATOM 13093 C C . GLN A 1 17 ? 3.378 16.419 2.345 1.00 0.00 17 GLN A C 11
ATOM 13094 O O . GLN A 1 17 ? 4.356 17.048 2.747 1.00 0.00 17 GLN A O 11
ATOM 13108 N N . THR A 1 18 ? 3.463 15.203 1.866 1.00 0.00 18 THR A N 11
ATOM 13109 C CA . THR A 1 18 ? 4.729 14.488 1.785 1.00 0.00 18 THR A CA 11
ATOM 13110 C C . THR A 1 18 ? 4.632 13.400 0.719 1.00 0.00 18 THR A C 11
ATOM 13111 O O . THR A 1 18 ? 3.975 12.381 0.927 1.00 0.00 18 THR A O 11
ATOM 13122 N N . PRO A 1 19 ? 5.256 13.615 -0.455 1.00 0.00 19 PRO A N 11
ATOM 13123 C CA . PRO A 1 19 ? 6.041 14.825 -0.753 1.00 0.00 19 PRO A CA 11
ATOM 13124 C C . PRO A 1 19 ? 5.157 16.059 -0.821 1.00 0.00 19 PRO A C 11
ATOM 13125 O O . PRO A 1 19 ? 3.939 15.943 -0.997 1.00 0.00 19 PRO A O 11
ATOM 13136 N N . CYS A 1 20 ? 5.761 17.231 -0.669 1.00 0.00 20 CYS A N 11
ATOM 13137 C CA . CYS A 1 20 ? 5.022 18.474 -0.682 1.00 0.00 20 CYS A CA 11
ATOM 13138 C C . CYS A 1 20 ? 4.163 18.579 -1.925 1.00 0.00 20 CYS A C 11
ATOM 13139 O O . CYS A 1 20 ? 4.653 18.482 -3.057 1.00 0.00 20 CYS A O 11
ATOM 13146 N N . GLY A 1 21 ? 2.891 18.786 -1.708 1.00 0.00 21 GLY A N 11
ATOM 13147 C CA . GLY A 1 21 ? 1.962 18.821 -2.785 1.00 0.00 21 GLY A 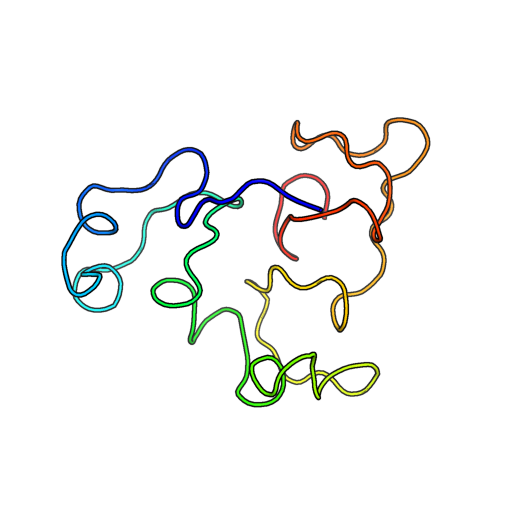CA 11
ATOM 13148 C C . GLY A 1 21 ? 1.969 20.139 -3.526 1.00 0.00 21 GLY A C 11
ATOM 13149 O O . GLY A 1 21 ? 1.498 20.213 -4.648 1.00 0.00 21 GLY A O 11
ATOM 13153 N N . CYS A 1 22 ? 2.531 21.175 -2.922 1.00 0.00 22 CYS A N 11
ATOM 13154 C CA . CYS A 1 22 ? 2.568 22.496 -3.560 1.00 0.00 22 CYS A CA 11
ATOM 13155 C C . CYS A 1 22 ? 3.359 22.480 -4.875 1.00 0.00 22 CYS A C 11
ATOM 13156 O O . CYS A 1 22 ? 3.195 23.362 -5.718 1.00 0.00 22 CYS A O 11
ATOM 13163 N N . ALA A 1 23 ? 4.193 21.470 -5.061 1.00 0.00 23 ALA A N 11
ATOM 13164 C CA . ALA A 1 23 ? 5.021 21.400 -6.253 1.00 0.00 23 ALA A CA 11
ATOM 13165 C C . ALA A 1 23 ? 4.407 20.537 -7.358 1.00 0.00 23 ALA A C 11
ATOM 13166 O O . ALA A 1 23 ? 4.859 20.576 -8.492 1.00 0.00 23 ALA A O 11
ATOM 13173 N N . THR A 1 24 ? 3.380 19.770 -7.037 1.00 0.00 24 THR A N 11
ATOM 13174 C CA . THR A 1 24 ? 2.767 18.909 -8.043 1.00 0.00 24 THR A CA 11
ATOM 13175 C C . THR A 1 24 ? 1.239 19.085 -8.092 1.00 0.00 24 THR A C 11
ATOM 13176 O O . THR A 1 24 ? 0.583 18.653 -9.040 1.00 0.00 24 THR A O 11
ATOM 13187 N N . SER A 1 25 ? 0.684 19.718 -7.073 1.00 0.00 25 SER A N 11
ATOM 13188 C CA . SER A 1 25 ? -0.746 19.968 -7.004 1.00 0.00 25 SER A CA 11
ATOM 13189 C C . SER A 1 25 ? -1.025 21.449 -7.215 1.00 0.00 25 SER A C 11
ATOM 13190 O O . SER A 1 25 ? -2.009 21.828 -7.863 1.00 0.00 25 SER A O 11
ATOM 13198 N N . GLY A 1 26 ? -0.151 22.284 -6.678 1.00 0.00 26 GLY A N 11
ATOM 13199 C CA . GLY A 1 26 ? -0.336 23.705 -6.772 1.00 0.00 26 GLY A CA 11
ATOM 13200 C C . GLY A 1 26 ? 0.136 24.394 -5.523 1.00 0.00 26 GLY A C 11
ATOM 13201 O O . GLY A 1 26 ? -0.110 23.919 -4.416 1.00 0.00 26 GLY A O 11
ATOM 13205 N N . CYS A 1 27 ? 0.820 25.493 -5.694 1.00 0.00 27 CYS A N 11
ATOM 13206 C CA . CYS A 1 27 ? 1.368 26.228 -4.580 1.00 0.00 27 CYS A CA 11
ATOM 13207 C C . CYS A 1 27 ? 0.329 27.215 -4.051 1.00 0.00 27 CYS A C 11
ATOM 13208 O O . CYS A 1 27 ? 0.018 28.213 -4.710 1.00 0.00 27 CYS A O 11
ATOM 13215 N N . ASN A 1 28 ? -0.209 26.946 -2.861 1.00 0.00 28 ASN A N 11
ATOM 13216 C CA . ASN A 1 28 ? -1.301 27.754 -2.336 1.00 0.00 28 ASN A CA 11
ATOM 13217 C C . ASN A 1 28 ? -0.910 28.538 -1.085 1.00 0.00 28 ASN A C 11
ATOM 13218 O O . ASN A 1 28 ? -1.696 29.342 -0.593 1.00 0.00 28 ASN A O 11
ATOM 13229 N N . CYS A 1 29 ? 0.285 28.309 -0.562 1.00 0.00 29 CYS A N 11
ATOM 13230 C CA . CYS A 1 29 ? 0.704 28.992 0.660 1.00 0.00 29 CYS A CA 11
ATOM 13231 C C . CYS A 1 29 ? 1.170 30.410 0.375 1.00 0.00 29 CYS A C 11
ATOM 13232 O O . CYS A 1 29 ? 1.011 30.924 -0.734 1.00 0.00 29 CYS A O 11
ATOM 13239 N N . THR A 1 30 ? 1.764 31.026 1.374 1.00 0.00 30 THR A N 11
ATOM 13240 C CA . THR A 1 30 ? 2.258 32.362 1.260 1.00 0.00 30 THR A CA 11
ATOM 13241 C C . THR A 1 30 ? 3.650 32.362 0.640 1.00 0.00 30 THR A C 11
ATOM 13242 O O . THR A 1 30 ? 4.396 31.389 0.772 1.00 0.00 30 THR A O 11
ATOM 13253 N N . ASP A 1 31 ? 3.994 33.446 -0.032 1.00 0.00 31 ASP A N 11
ATOM 13254 C CA . ASP A 1 31 ? 5.293 33.571 -0.700 1.00 0.00 31 ASP A CA 11
ATOM 13255 C C . ASP A 1 31 ? 6.438 33.518 0.316 1.00 0.00 31 ASP A C 11
ATOM 13256 O O . ASP A 1 31 ? 7.582 33.220 -0.023 1.00 0.00 31 ASP A O 11
ATOM 13265 N N . ASP A 1 32 ? 6.104 33.781 1.571 1.00 0.00 32 ASP A N 11
ATOM 13266 C CA . ASP A 1 32 ? 7.076 33.766 2.660 1.00 0.00 32 ASP A CA 11
ATOM 13267 C C . ASP A 1 32 ? 7.448 32.357 3.094 1.00 0.00 32 ASP A C 11
ATOM 13268 O O . ASP A 1 32 ? 8.252 32.190 4.012 1.00 0.00 32 ASP A O 11
ATOM 13277 N N . CYS A 1 33 ? 6.852 31.349 2.458 1.00 0.00 33 CYS A N 11
ATOM 13278 C CA . CYS A 1 33 ? 7.163 29.960 2.755 1.00 0.00 33 CYS A CA 11
ATOM 13279 C C . CYS A 1 33 ? 8.676 29.681 2.658 1.00 0.00 33 CYS A C 11
ATOM 13280 O O . CYS A 1 33 ? 9.367 30.201 1.773 1.00 0.00 33 CYS A O 11
ATOM 13287 N N . LYS A 1 34 ? 9.174 28.863 3.577 1.00 0.00 34 LYS A N 11
ATOM 13288 C CA . LYS A 1 34 ? 10.584 28.516 3.642 1.00 0.00 34 LYS A CA 11
ATOM 13289 C C . LYS A 1 34 ? 10.792 27.043 3.310 1.00 0.00 34 LYS A C 11
ATOM 13290 O O . LYS A 1 34 ? 11.773 26.435 3.741 1.00 0.00 34 LYS A O 11
ATOM 13309 N N . CYS A 1 35 ? 9.886 26.475 2.550 1.00 0.00 35 CYS A N 11
ATOM 13310 C CA . CYS A 1 35 ? 9.955 25.065 2.240 1.00 0.00 35 CYS A CA 11
ATOM 13311 C C . CYS A 1 35 ? 10.843 24.792 1.031 1.00 0.00 35 CYS A C 11
ATOM 13312 O O . CYS A 1 35 ? 10.679 25.399 -0.033 1.00 0.00 35 CYS A O 11
ATOM 13319 N N . GLN A 1 36 ? 11.776 23.849 1.197 1.00 0.00 36 GLN A N 11
ATOM 13320 C CA . GLN A 1 36 ? 12.704 23.470 0.131 1.00 0.00 36 GLN A CA 11
ATOM 13321 C C . GLN A 1 36 ? 12.044 22.506 -0.861 1.00 0.00 36 GLN A C 11
ATOM 13322 O O . GLN A 1 36 ? 12.720 21.697 -1.497 1.00 0.00 36 GLN A O 11
ATOM 13336 N N . SER A 1 37 ? 10.732 22.598 -1.001 1.00 0.00 37 SER A N 11
ATOM 13337 C CA . SER A 1 37 ? 10.024 21.726 -1.907 1.00 0.00 37 SER A CA 11
ATOM 13338 C C . SER A 1 37 ? 9.182 22.518 -2.918 1.00 0.00 37 SER A C 11
ATOM 13339 O O . SER A 1 37 ? 9.161 22.184 -4.094 1.00 0.00 37 SER A O 11
ATOM 13347 N N . CYS A 1 38 ? 8.491 23.562 -2.470 1.00 0.00 38 CYS A N 11
ATOM 13348 C CA . CYS A 1 38 ? 7.692 24.359 -3.391 1.00 0.00 38 CYS A CA 11
ATOM 13349 C C . CYS A 1 38 ? 8.471 25.572 -3.887 1.00 0.00 38 CYS A C 11
ATOM 13350 O O . CYS A 1 38 ? 8.210 26.095 -4.975 1.00 0.00 38 CYS A O 11
ATOM 13357 N N . LYS A 1 39 ? 9.440 26.005 -3.096 1.00 0.00 39 LYS A N 11
ATOM 13358 C CA . LYS A 1 39 ? 10.292 27.119 -3.469 1.00 0.00 39 LYS A CA 11
ATOM 13359 C C . LYS A 1 39 ? 11.732 26.644 -3.602 1.00 0.00 39 LYS A C 11
ATOM 13360 O O . LYS A 1 39 ? 12.592 27.002 -2.804 1.00 0.00 39 LYS A O 11
ATOM 13379 N N . TYR A 1 40 ? 11.969 25.794 -4.591 1.00 0.00 40 TYR A N 11
ATOM 13380 C CA . TYR A 1 40 ? 13.307 25.261 -4.850 1.00 0.00 40 TYR A CA 11
ATOM 13381 C C . TYR A 1 40 ? 14.279 26.339 -5.267 1.00 0.00 40 TYR A C 11
ATOM 13382 O O . TYR A 1 40 ? 15.127 26.774 -4.489 1.00 0.00 40 TYR A O 11
ATOM 13400 N N . GLY A 1 41 ? 14.167 26.736 -6.496 1.00 0.00 41 GLY A N 11
ATOM 13401 C CA . GLY A 1 41 ? 15.040 27.749 -7.046 1.00 0.00 41 GLY A CA 11
ATOM 13402 C C . GLY A 1 41 ? 16.310 27.148 -7.608 1.00 0.00 41 GLY A C 11
ATOM 13403 O O . GLY A 1 41 ? 16.700 27.440 -8.734 1.00 0.00 41 GLY A O 11
ATOM 13407 N N . ALA A 1 42 ? 16.940 26.292 -6.825 1.00 0.00 42 ALA A N 11
ATOM 13408 C CA . ALA A 1 42 ? 18.175 25.642 -7.227 1.00 0.00 42 ALA A CA 11
ATOM 13409 C C . ALA A 1 42 ? 17.935 24.199 -7.661 1.00 0.00 42 ALA A C 11
ATOM 13410 O O . ALA A 1 42 ? 18.878 23.444 -7.878 1.00 0.00 42 ALA A O 11
ATOM 13417 N N . GLY A 1 43 ? 16.675 23.816 -7.807 1.00 0.00 43 GLY A N 11
ATOM 13418 C CA . GLY A 1 43 ? 16.392 22.450 -8.187 1.00 0.00 43 GLY A CA 11
ATOM 13419 C C . GLY A 1 43 ? 15.320 22.298 -9.239 1.00 0.00 43 GLY A C 11
ATOM 13420 O O . GLY A 1 43 ? 15.307 21.313 -9.964 1.00 0.00 43 GLY A O 11
ATOM 13424 N N . CYS A 1 44 ? 14.470 23.284 -9.370 1.00 0.00 44 CYS A N 11
ATOM 13425 C CA . CYS A 1 44 ? 13.316 23.173 -10.262 1.00 0.00 44 CYS A CA 11
ATOM 13426 C C . CYS A 1 44 ? 13.165 24.374 -11.170 1.00 0.00 44 CYS A C 11
ATOM 13427 O O . CYS A 1 44 ? 14.032 25.249 -11.225 1.00 0.00 44 CYS A O 11
ATOM 13434 N N . THR A 1 45 ? 12.047 24.396 -11.872 1.00 0.00 45 THR A N 11
ATOM 13435 C CA . THR A 1 45 ? 11.701 25.454 -12.770 1.00 0.00 45 THR A CA 11
ATOM 13436 C C . THR A 1 45 ? 10.201 25.723 -12.646 1.00 0.00 45 THR A C 11
ATOM 13437 O O . THR A 1 45 ? 9.503 25.032 -11.896 1.00 0.00 45 THR A O 11
ATOM 13448 N N . ASP A 1 46 ? 9.708 26.684 -13.389 1.00 0.00 46 ASP A N 11
ATOM 13449 C CA . ASP A 1 46 ? 8.305 27.081 -13.306 1.00 0.00 46 ASP A CA 11
ATOM 13450 C C . ASP A 1 46 ? 7.415 26.115 -14.100 1.00 0.00 46 ASP A C 11
ATOM 13451 O O . ASP A 1 46 ? 6.190 26.211 -14.084 1.00 0.00 46 ASP A O 11
ATOM 13460 N N . THR A 1 47 ? 8.046 25.175 -14.769 1.00 0.00 47 THR A N 11
ATOM 13461 C CA . THR A 1 47 ? 7.352 24.205 -15.592 1.00 0.00 47 THR A CA 11
ATOM 13462 C C . THR A 1 47 ? 7.077 22.902 -14.812 1.00 0.00 47 THR A C 11
ATOM 13463 O O . THR A 1 47 ? 6.061 22.245 -15.019 1.00 0.00 47 THR A O 11
ATOM 13474 N N . CYS A 1 48 ? 7.977 22.556 -13.903 1.00 0.00 48 CYS A N 11
ATOM 13475 C CA . CYS A 1 48 ? 7.864 21.314 -13.129 1.00 0.00 48 CYS A CA 11
ATOM 13476 C C . CYS A 1 48 ? 6.748 21.395 -12.083 1.00 0.00 48 CYS A C 11
ATOM 13477 O O . CYS A 1 48 ? 6.109 20.399 -11.761 1.00 0.00 48 CYS A O 11
ATOM 13484 N N . LYS A 1 49 ? 6.496 22.598 -11.597 1.00 0.00 49 LYS A N 11
ATOM 13485 C CA . LYS A 1 49 ? 5.507 22.835 -10.536 1.00 0.00 49 LYS A CA 11
ATOM 13486 C C . LYS A 1 49 ? 4.056 22.666 -11.022 1.00 0.00 49 LYS A C 11
ATOM 13487 O O . LYS A 1 49 ? 3.109 22.932 -10.268 1.00 0.00 49 LYS A O 11
ATOM 13506 N N . GLN A 1 50 ? 3.887 22.257 -12.266 1.00 0.00 50 GLN A N 11
ATOM 13507 C CA . GLN A 1 50 ? 2.566 22.076 -12.835 1.00 0.00 50 GLN A CA 11
ATOM 13508 C C . GLN A 1 50 ? 1.934 20.748 -12.403 1.00 0.00 50 GLN A C 11
ATOM 13509 O O . GLN A 1 50 ? 2.435 20.073 -11.506 1.00 0.00 50 GLN A O 11
ATOM 13523 N N . THR A 1 51 ? 0.833 20.389 -13.037 1.00 0.00 51 THR A N 11
ATOM 13524 C CA . THR A 1 51 ? 0.128 19.162 -12.714 1.00 0.00 51 THR A CA 11
ATOM 13525 C C . THR A 1 51 ? -0.289 18.413 -13.993 1.00 0.00 51 THR A C 11
ATOM 13526 O O . THR A 1 51 ? -1.008 18.958 -14.830 1.00 0.00 51 THR A O 11
ATOM 13537 N N . PRO A 1 52 ? 0.187 17.159 -14.174 1.00 0.00 52 PRO A N 11
ATOM 13538 C CA . PRO A 1 52 ? 1.119 16.508 -13.237 1.00 0.00 52 PRO A CA 11
ATOM 13539 C C . PRO A 1 52 ? 2.497 17.159 -13.274 1.00 0.00 52 PRO A C 11
ATOM 13540 O O . PRO A 1 52 ? 3.141 17.336 -12.242 1.00 0.00 52 PRO A O 11
ATOM 13551 N N . CYS A 1 53 ? 2.936 17.496 -14.472 1.00 0.00 53 CYS A N 11
ATOM 13552 C CA . CYS A 1 53 ? 4.192 18.185 -14.678 1.00 0.00 53 CYS A CA 11
ATOM 13553 C C . CYS A 1 53 ? 4.197 18.824 -16.053 1.00 0.00 53 CYS A C 11
ATOM 13554 O O . CYS A 1 53 ? 3.702 18.239 -17.012 1.00 0.00 53 CYS A O 11
ATOM 13561 N N . GLY A 1 54 ? 4.728 20.028 -16.150 1.00 0.00 54 GLY A N 11
ATOM 13562 C CA . GLY A 1 54 ? 4.784 20.693 -17.427 1.00 0.00 54 GLY A CA 11
ATOM 13563 C C . GLY A 1 54 ? 5.997 20.292 -18.243 1.00 0.00 54 GLY A C 11
ATOM 13564 O O . GLY A 1 54 ? 5.973 20.376 -19.468 1.00 0.00 54 GLY A O 11
ATOM 13568 N N . CYS A 1 55 ? 7.061 19.856 -17.563 1.00 0.00 55 CYS A N 11
ATOM 13569 C CA . CYS A 1 55 ? 8.285 19.455 -18.238 1.00 0.00 55 CYS A CA 11
ATOM 13570 C C . CYS A 1 55 ? 8.043 18.268 -19.157 1.00 0.00 55 CYS A C 11
ATOM 13571 O O . CYS A 1 55 ? 8.074 18.399 -20.381 1.00 0.00 55 CYS A O 11
ATOM 13578 N N . GLY A 1 56 ? 7.786 17.117 -18.557 1.00 0.00 56 GLY A N 11
ATOM 13579 C CA . GLY A 1 56 ? 7.604 15.904 -19.324 1.00 0.00 56 GLY A CA 11
ATOM 13580 C C . GLY A 1 56 ? 8.860 15.543 -20.091 1.00 0.00 56 GLY A C 11
ATOM 13581 O O . GLY A 1 56 ? 9.859 15.121 -19.501 1.00 0.00 56 GLY A O 11
ATOM 13585 N N . SER A 1 57 ? 8.819 15.736 -21.394 1.00 0.00 57 SER A N 11
ATOM 13586 C CA . SER A 1 57 ? 9.959 15.464 -22.249 1.00 0.00 57 SER A CA 11
ATOM 13587 C C . SER A 1 57 ? 10.755 16.754 -22.484 1.00 0.00 57 SER A C 11
ATOM 13588 O O . SER A 1 57 ? 11.892 16.728 -22.960 1.00 0.00 57 SER A O 11
ATOM 13596 N N . GLY A 1 58 ? 10.159 17.870 -22.109 1.00 0.00 58 GLY A N 11
ATOM 13597 C CA . GLY A 1 58 ? 10.788 19.161 -22.295 1.00 0.00 58 GLY A CA 11
ATOM 13598 C C . GLY A 1 58 ? 11.072 19.832 -20.976 1.00 0.00 58 GLY A C 11
ATOM 13599 O O . GLY A 1 58 ? 10.403 20.794 -20.598 1.00 0.00 58 GLY A O 11
ATOM 13603 N N . CYS A 1 59 ? 12.052 19.317 -20.278 1.00 0.00 59 CYS A N 11
ATOM 13604 C CA . CYS A 1 59 ? 12.425 19.813 -18.966 1.00 0.00 59 CYS A CA 11
ATOM 13605 C C . CYS A 1 59 ? 13.334 21.043 -19.052 1.00 0.00 59 CYS A C 11
ATOM 13606 O O . CYS A 1 59 ? 14.006 21.264 -20.064 1.00 0.00 59 CYS A O 11
ATOM 13613 N N . ASN A 1 60 ? 13.334 21.846 -17.984 1.00 0.00 60 ASN A N 11
ATOM 13614 C CA . ASN A 1 60 ? 14.152 23.057 -17.921 1.00 0.00 60 ASN A CA 11
ATOM 13615 C C . ASN A 1 60 ? 14.517 23.384 -16.456 1.00 0.00 60 ASN A C 11
ATOM 13616 O O . ASN A 1 60 ? 14.695 24.545 -16.088 1.00 0.00 60 ASN A O 11
ATOM 13627 N N . CYS A 1 61 ? 14.635 22.349 -15.633 1.00 0.00 61 CYS A N 11
ATOM 13628 C CA . CYS A 1 61 ? 14.970 22.520 -14.210 1.00 0.00 61 CYS A CA 11
ATOM 13629 C C . CYS A 1 61 ? 16.436 22.865 -13.992 1.00 0.00 61 CYS A C 11
ATOM 13630 O O . CYS A 1 61 ? 17.184 23.126 -14.937 1.00 0.00 61 CYS A O 11
ATOM 13637 N N . LYS A 1 62 ? 16.838 22.861 -12.730 1.00 0.00 62 LYS A N 11
ATOM 13638 C CA . LYS A 1 62 ? 18.198 23.166 -12.355 1.00 0.00 62 LYS A CA 11
ATOM 13639 C C . LYS A 1 62 ? 19.009 21.877 -12.279 1.00 0.00 62 LYS A C 11
ATOM 13640 O O . LYS A 1 62 ? 19.782 21.575 -13.194 1.00 0.00 62 LYS A O 11
ATOM 13659 N N . GLU A 1 63 ? 18.800 21.096 -11.202 1.00 0.00 63 GLU A N 11
ATOM 13660 C CA . GLU A 1 63 ? 19.495 19.812 -11.031 1.00 0.00 63 GLU A CA 11
ATOM 13661 C C . GLU A 1 63 ? 19.079 19.103 -9.725 1.00 0.00 63 GLU A C 11
ATOM 13662 O O . GLU A 1 63 ? 19.124 17.881 -9.637 1.00 0.00 63 GLU A O 11
ATOM 13674 N N . ASP A 1 64 ? 18.657 19.872 -8.725 1.00 0.00 64 ASP A N 11
ATOM 13675 C CA . ASP A 1 64 ? 18.238 19.298 -7.422 1.00 0.00 64 ASP A CA 11
ATOM 13676 C C . ASP A 1 64 ? 16.761 18.906 -7.463 1.00 0.00 64 ASP A C 11
ATOM 13677 O O . ASP A 1 64 ? 16.027 19.081 -6.496 1.00 0.00 64 ASP A O 11
ATOM 13686 N N . CYS A 1 65 ? 16.347 18.356 -8.578 1.00 0.00 65 CYS A N 11
ATOM 13687 C CA . CYS A 1 65 ? 14.952 17.993 -8.777 1.00 0.00 65 CYS A CA 11
ATOM 13688 C C . CYS A 1 65 ? 14.676 16.593 -8.242 1.00 0.00 65 CYS A C 11
ATOM 13689 O O . CYS A 1 65 ? 15.479 15.679 -8.433 1.00 0.00 65 CYS A O 11
ATOM 13696 N N . ARG A 1 66 ? 13.547 16.438 -7.558 1.00 0.00 66 ARG A N 11
ATOM 13697 C CA . ARG A 1 66 ? 13.145 15.150 -6.982 1.00 0.00 66 ARG A CA 11
ATOM 13698 C C . ARG A 1 66 ? 11.989 14.556 -7.734 1.00 0.00 66 ARG A C 11
ATOM 13699 O O . ARG A 1 66 ? 11.406 13.557 -7.316 1.00 0.00 66 ARG A O 11
ATOM 13720 N N . CYS A 1 67 ? 11.651 15.164 -8.831 1.00 0.00 67 CYS A N 11
ATOM 13721 C CA . CYS A 1 67 ? 10.557 14.700 -9.614 1.00 0.00 67 CYS A CA 11
ATOM 13722 C C . CYS A 1 67 ? 11.026 13.717 -10.655 1.00 0.00 67 CYS A C 11
ATOM 13723 O O . CYS A 1 67 ? 12.000 13.961 -11.346 1.00 0.00 67 CYS A O 11
ATOM 13730 N N . GLN A 1 68 ? 10.322 12.616 -10.792 1.00 0.00 68 GLN A N 11
ATOM 13731 C CA . GLN A 1 68 ? 10.713 11.609 -11.750 1.00 0.00 68 GLN A CA 11
ATOM 13732 C C . GLN A 1 68 ? 9.894 11.722 -13.020 1.00 0.00 68 GLN A C 11
ATOM 13733 O O . GLN A 1 68 ? 10.081 10.950 -13.963 1.00 0.00 68 GLN A O 11
ATOM 13747 N N . SER A 1 69 ? 8.997 12.692 -13.055 1.00 0.00 69 SER A N 11
ATOM 13748 C CA . SER A 1 69 ? 8.155 12.890 -14.199 1.00 0.00 69 SER A CA 11
ATOM 13749 C C . SER A 1 69 ? 8.976 13.473 -15.327 1.00 0.00 69 SER A C 11
ATOM 13750 O O . SER A 1 69 ? 8.757 13.166 -16.495 1.00 0.00 69 SER A O 11
ATOM 13758 N N . CYS A 1 70 ? 9.945 14.297 -14.970 1.00 0.00 70 CYS A N 11
ATOM 13759 C CA . CYS A 1 70 ? 10.776 14.921 -15.959 1.00 0.00 70 CYS A CA 11
ATOM 13760 C C . CYS A 1 70 ? 12.221 14.433 -15.892 1.00 0.00 70 CYS A C 11
ATOM 13761 O O . CYS A 1 70 ? 12.931 14.479 -16.899 1.00 0.00 70 CYS A O 11
ATOM 13768 N N . SER A 1 71 ? 12.668 13.990 -14.702 1.00 0.00 71 SER A N 11
ATOM 13769 C CA . SER A 1 71 ? 14.029 13.466 -14.559 1.00 0.00 71 SER A CA 11
ATOM 13770 C C . SER A 1 71 ? 14.296 12.374 -15.570 1.00 0.00 71 SER A C 11
ATOM 13771 O O . SER A 1 71 ? 13.462 11.483 -15.773 1.00 0.00 71 SER A O 11
ATOM 13779 N N . THR A 1 72 ? 15.459 12.441 -16.196 1.00 0.00 72 THR A N 11
ATOM 13780 C CA . THR A 1 72 ? 15.808 11.484 -17.238 1.00 0.00 72 THR A CA 11
ATOM 13781 C C . THR A 1 72 ? 15.995 10.077 -16.664 1.00 0.00 72 THR A C 11
ATOM 13782 O O . THR A 1 72 ? 15.923 9.876 -15.441 1.00 0.00 72 THR A O 11
ATOM 13793 N N . ALA A 1 73 ? 16.219 9.118 -17.548 1.00 0.00 73 ALA A N 11
ATOM 13794 C CA . ALA A 1 73 ? 16.351 7.722 -17.178 1.00 0.00 73 ALA A CA 11
ATOM 13795 C C . ALA A 1 73 ? 17.327 7.508 -16.030 1.00 0.00 73 ALA A C 11
ATOM 13796 O O . ALA A 1 73 ? 18.495 7.895 -16.094 1.00 0.00 73 ALA A O 11
ATOM 13803 N N . CYS A 1 74 ? 16.812 6.920 -14.976 1.00 0.00 74 CYS A N 11
ATOM 13804 C CA . CYS A 1 74 ? 17.588 6.578 -13.800 1.00 0.00 74 CYS A CA 11
ATOM 13805 C C . CYS A 1 74 ? 18.582 5.469 -14.153 1.00 0.00 74 CYS A C 11
ATOM 13806 O O . CYS A 1 74 ? 18.328 4.674 -15.060 1.00 0.00 74 CYS A O 11
ATOM 13813 N N . LYS A 1 75 ? 19.717 5.430 -13.462 1.00 0.00 75 LYS A N 11
ATOM 13814 C CA . LYS A 1 75 ? 20.707 4.384 -13.705 1.00 0.00 75 LYS A CA 11
ATOM 13815 C C . LYS A 1 75 ? 20.218 3.070 -13.147 1.00 0.00 75 LYS A C 11
ATOM 13816 O O . LYS A 1 75 ? 20.642 1.995 -13.575 1.00 0.00 75 LYS A O 11
ATOM 13835 N N . CYS A 1 76 ? 19.326 3.163 -12.197 1.00 0.00 76 CYS A N 11
ATOM 13836 C CA . CYS A 1 76 ? 18.741 2.010 -11.602 1.00 0.00 76 CYS A CA 11
ATOM 13837 C C . CYS A 1 76 ? 17.503 1.614 -12.396 1.00 0.00 76 CYS A C 11
ATOM 13838 O O . CYS A 1 76 ? 16.673 2.461 -12.710 1.00 0.00 76 CYS A O 11
ATOM 13845 N N . ALA A 1 77 ? 17.388 0.338 -12.731 1.00 0.00 77 ALA A N 11
ATOM 13846 C CA . ALA A 1 77 ? 16.253 -0.150 -13.504 1.00 0.00 77 ALA A CA 11
ATOM 13847 C C . ALA A 1 77 ? 16.050 -1.624 -13.273 1.00 0.00 77 ALA A C 11
ATOM 13848 O O . ALA A 1 77 ? 17.023 -2.362 -13.094 1.00 0.00 77 ALA A O 11
ATOM 13855 N N . ALA A 1 78 ? 14.776 -2.037 -13.244 1.00 0.00 78 ALA A N 11
ATOM 13856 C CA . ALA A 1 78 ? 14.371 -3.436 -13.026 1.00 0.00 78 ALA A CA 11
ATOM 13857 C C . ALA A 1 78 ? 14.699 -3.901 -11.617 1.00 0.00 78 ALA A C 11
ATOM 13858 O O . ALA A 1 78 ? 13.810 -4.137 -10.799 1.00 0.00 78 ALA A O 11
ATOM 13865 N N . GLY A 1 79 ? 15.966 -3.995 -11.344 1.00 0.00 79 GLY A N 11
ATOM 13866 C CA . GLY A 1 79 ? 16.439 -4.436 -10.050 1.00 0.00 79 GLY A CA 11
ATOM 13867 C C . GLY A 1 79 ? 17.877 -4.031 -9.815 1.00 0.00 79 GLY A C 11
ATOM 13868 O O . GLY A 1 79 ? 18.540 -4.556 -8.930 1.00 0.00 79 GLY A O 11
ATOM 13872 N N . SER A 1 80 ? 18.345 -3.067 -10.594 1.00 0.00 80 SER A N 11
ATOM 13873 C CA . SER A 1 80 ? 19.730 -2.625 -10.532 1.00 0.00 80 SER A CA 11
ATOM 13874 C C . SER A 1 80 ? 19.883 -1.378 -9.645 1.00 0.00 80 SER A C 11
ATOM 13875 O O . SER A 1 80 ? 20.708 -0.509 -9.911 1.00 0.00 80 SER A O 11
ATOM 13883 N N . CYS A 1 81 ? 19.083 -1.293 -8.603 1.00 0.00 81 CYS A N 11
ATOM 13884 C CA . CYS A 1 81 ? 19.183 -0.195 -7.669 1.00 0.00 81 CYS A CA 11
ATOM 13885 C C . CYS A 1 81 ? 20.489 -0.296 -6.886 1.00 0.00 81 CYS A C 11
ATOM 13886 O O . CYS A 1 81 ? 20.766 -1.322 -6.262 1.00 0.00 81 CYS A O 11
ATOM 13893 N N . LYS A 1 82 ? 21.300 0.753 -6.928 1.00 0.00 82 LYS A N 11
ATOM 13894 C CA . LYS A 1 82 ? 22.577 0.725 -6.229 1.00 0.00 82 LYS A CA 11
ATOM 13895 C C . LYS A 1 82 ? 22.687 1.835 -5.178 1.00 0.00 82 LYS A C 11
ATOM 13896 O O . LYS A 1 82 ? 23.706 1.951 -4.499 1.00 0.00 82 LYS A O 11
ATOM 13915 N N . CYS A 1 83 ? 21.644 2.652 -5.036 1.00 0.00 83 CYS A N 11
ATOM 13916 C CA . CYS A 1 83 ? 21.672 3.717 -4.038 1.00 0.00 83 CYS A CA 11
ATOM 13917 C C . CYS A 1 83 ? 21.111 3.223 -2.705 1.00 0.00 83 CYS A C 11
ATOM 13918 O O . CYS A 1 83 ? 21.534 3.668 -1.637 1.00 0.00 83 CYS A O 11
ATOM 13925 N N . GLY A 1 84 ? 20.178 2.285 -2.771 1.00 0.00 84 GLY A N 11
ATOM 13926 C CA . GLY A 1 84 ? 19.599 1.735 -1.561 1.00 0.00 84 GLY A CA 11
ATOM 13927 C C . GLY A 1 84 ? 18.164 2.166 -1.354 1.00 0.00 84 GLY A C 11
ATOM 13928 O O . GLY A 1 84 ? 17.522 1.761 -0.387 1.00 0.00 84 GLY A O 11
ATOM 13932 N N . LYS A 1 85 ? 17.659 2.987 -2.259 1.00 0.00 85 LYS A N 11
ATOM 13933 C CA . LYS A 1 85 ? 16.285 3.463 -2.169 1.00 0.00 85 LYS A CA 11
ATOM 13934 C C . LYS A 1 85 ? 15.308 2.385 -2.608 1.00 0.00 85 LYS A C 11
ATOM 13935 O O . LYS A 1 85 ? 14.161 2.357 -2.169 1.00 0.00 85 LYS A O 11
ATOM 13954 N N . GLY A 1 86 ? 15.774 1.493 -3.466 1.00 0.00 86 GLY A N 11
ATOM 13955 C CA . GLY A 1 86 ? 14.922 0.444 -3.973 1.00 0.00 86 GLY A CA 11
ATOM 13956 C C . GLY A 1 86 ? 13.956 0.975 -5.001 1.00 0.00 86 GLY A C 11
ATOM 13957 O O . GLY A 1 86 ? 12.789 0.584 -5.036 1.00 0.00 86 GLY A O 11
ATOM 13961 N N . CYS A 1 87 ? 14.443 1.865 -5.842 1.00 0.00 87 CYS A N 11
ATOM 13962 C CA . CYS A 1 87 ? 13.613 2.484 -6.855 1.00 0.00 87 CYS A CA 11
ATOM 13963 C C . CYS A 1 87 ? 13.581 1.626 -8.105 1.00 0.00 87 CYS A C 11
ATOM 13964 O O . CYS A 1 87 ? 12.512 1.309 -8.625 1.00 0.00 87 CYS A O 11
ATOM 13971 N N . THR A 1 88 ? 14.771 1.235 -8.564 1.00 0.00 88 THR A N 11
ATOM 13972 C CA . THR A 1 88 ? 14.949 0.369 -9.736 1.00 0.00 88 THR A CA 11
ATOM 13973 C C . THR A 1 88 ? 14.240 0.911 -10.971 1.00 0.00 88 THR A C 11
ATOM 13974 O O . THR A 1 88 ? 13.701 0.150 -11.774 1.00 0.00 88 THR A O 11
ATOM 13985 N N . GLY A 1 89 ? 14.265 2.210 -11.127 1.00 0.00 89 GLY A N 11
ATOM 13986 C CA . GLY A 1 89 ? 13.648 2.818 -12.269 1.00 0.00 89 GLY A CA 11
ATOM 13987 C C . GLY A 1 89 ? 13.230 4.226 -11.975 1.00 0.00 89 GLY A C 11
ATOM 13988 O O . GLY A 1 89 ? 12.800 4.516 -10.863 1.00 0.00 89 GLY A O 11
ATOM 13992 N N . PRO A 1 90 ? 13.353 5.136 -12.953 1.00 0.00 90 PRO A N 11
ATOM 13993 C CA . PRO A 1 90 ? 12.985 6.531 -12.775 1.00 0.00 90 PRO A CA 11
ATOM 13994 C C . PRO A 1 90 ? 11.544 6.686 -12.321 1.00 0.00 90 PRO A C 11
ATOM 13995 O O . PRO A 1 90 ? 11.256 7.483 -11.459 1.00 0.00 90 PRO A O 11
ATOM 14006 N N . ASP A 1 91 ? 10.659 5.878 -12.876 1.00 0.00 91 ASP A N 11
ATOM 14007 C CA . ASP A 1 91 ? 9.229 5.952 -12.548 1.00 0.00 91 ASP A CA 11
ATOM 14008 C C . ASP A 1 91 ? 8.957 5.601 -11.084 1.00 0.00 91 ASP A C 11
ATOM 14009 O O . ASP A 1 91 ? 7.900 5.931 -10.545 1.00 0.00 91 ASP A O 11
ATOM 14018 N N . SER A 1 92 ? 9.900 4.932 -10.451 1.00 0.00 92 SER A N 11
ATOM 14019 C CA . SER A 1 92 ? 9.769 4.570 -9.049 1.00 0.00 92 SER A CA 11
ATOM 14020 C C . SER A 1 92 ? 10.853 5.258 -8.225 1.00 0.00 92 SER A C 11
ATOM 14021 O O . SER A 1 92 ? 11.103 4.901 -7.072 1.00 0.00 92 SER A O 11
ATOM 14029 N N . CYS A 1 93 ? 11.477 6.255 -8.825 1.00 0.00 93 CYS A N 11
ATOM 14030 C CA . CYS A 1 93 ? 12.560 6.987 -8.199 1.00 0.00 93 CYS A CA 11
ATOM 14031 C C . CYS A 1 93 ? 12.055 8.274 -7.563 1.00 0.00 93 CYS A C 11
ATOM 14032 O O . CYS A 1 93 ? 11.843 9.269 -8.246 1.00 0.00 93 CYS A O 11
ATOM 14039 N N . LYS A 1 94 ? 11.852 8.244 -6.251 1.00 0.00 94 LYS A N 11
ATOM 14040 C CA . LYS A 1 94 ? 11.422 9.430 -5.510 1.00 0.00 94 LYS A CA 11
ATOM 14041 C C . LYS A 1 94 ? 12.652 10.196 -5.035 1.00 0.00 94 LYS A C 11
ATOM 14042 O O . LYS A 1 94 ? 12.600 10.956 -4.060 1.00 0.00 94 LYS A O 11
ATOM 14061 N N . CYS A 1 95 ? 13.745 9.995 -5.738 1.00 0.00 95 CYS A N 11
ATOM 14062 C CA . CYS A 1 95 ? 15.014 10.584 -5.392 1.00 0.00 95 CYS A CA 11
ATOM 14063 C C . CYS A 1 95 ? 15.238 11.878 -6.124 1.00 0.00 95 CYS A C 11
ATOM 14064 O O . CYS A 1 95 ? 14.465 12.264 -7.002 1.00 0.00 95 CYS A O 11
ATOM 14071 N N . ASP A 1 96 ? 16.301 12.546 -5.753 1.00 0.00 96 ASP A N 11
ATOM 14072 C CA . ASP A 1 96 ? 16.717 13.728 -6.435 1.00 0.00 96 ASP A CA 11
ATOM 14073 C C . ASP A 1 96 ? 17.724 13.354 -7.487 1.00 0.00 96 ASP A C 11
ATOM 14074 O O . ASP A 1 96 ? 18.338 12.286 -7.429 1.00 0.00 96 ASP A O 11
ATOM 14083 N N . ARG A 1 97 ? 17.905 14.228 -8.437 1.00 0.00 97 ARG A N 11
ATOM 14084 C CA . ARG A 1 97 ? 18.816 13.980 -9.548 1.00 0.00 97 ARG A CA 11
ATOM 14085 C C . ARG A 1 97 ? 20.262 13.971 -9.095 1.00 0.00 97 ARG A C 11
ATOM 14086 O O . ARG A 1 97 ? 21.169 13.675 -9.871 1.00 0.00 97 ARG A O 11
ATOM 14107 N N . SER A 1 98 ? 20.471 14.297 -7.856 1.00 0.00 98 SER A N 11
ATOM 14108 C CA . SER A 1 98 ? 21.788 14.370 -7.306 1.00 0.00 98 SER A CA 11
ATOM 14109 C C . SER A 1 98 ? 22.036 13.219 -6.322 1.00 0.00 98 SER A C 11
ATOM 14110 O O . SER A 1 98 ? 22.974 13.258 -5.526 1.00 0.00 98 SER A O 11
ATOM 14118 N N . CYS A 1 99 ? 21.190 12.185 -6.388 1.00 0.00 99 CYS A N 11
ATOM 14119 C CA . CYS A 1 99 ? 21.343 11.024 -5.519 1.00 0.00 99 CYS A CA 11
ATOM 14120 C C . CYS A 1 99 ? 22.414 10.080 -6.079 1.00 0.00 99 CYS A C 11
ATOM 14121 O O . CYS A 1 99 ? 22.893 10.269 -7.208 1.00 0.00 99 CYS A O 11
ATOM 14128 N N . SER A 1 100 ? 22.779 9.076 -5.295 1.00 0.00 100 SER A N 11
ATOM 14129 C CA . SER A 1 100 ? 23.826 8.123 -5.663 1.00 0.00 100 SER A CA 11
ATOM 14130 C C . SER A 1 100 ? 23.478 7.327 -6.932 1.00 0.00 100 SER A C 11
ATOM 14131 O O . SER A 1 100 ? 24.370 6.893 -7.662 1.00 0.00 100 SER A O 11
ATOM 14139 N N . CYS A 1 101 ? 22.197 7.141 -7.186 1.00 0.00 101 CYS A N 11
ATOM 14140 C CA . CYS A 1 101 ? 21.752 6.372 -8.341 1.00 0.00 101 CYS A CA 11
ATOM 14141 C C . CYS A 1 101 ? 21.991 7.131 -9.645 1.00 0.00 101 CYS A C 11
ATOM 14142 O O . CYS A 1 101 ? 22.351 6.543 -10.657 1.00 0.00 101 CYS A O 11
ATOM 14149 N N . LYS A 1 102 ? 21.803 8.438 -9.605 1.00 0.00 102 LYS A N 11
ATOM 14150 C CA . LYS A 1 102 ? 21.960 9.276 -10.790 1.00 0.00 102 LYS A CA 11
ATOM 14151 C C . LYS A 1 102 ? 23.425 9.535 -11.104 1.00 0.00 102 LYS A C 11
ATOM 14152 O O . LYS A 1 102 ? 23.945 8.896 -12.058 1.00 0.00 102 LYS A O 11
ATOM 14180 N N . GLY A 1 1 ? 1.058 6.758 6.956 1.00 0.00 1 GLY A N 12
ATOM 14181 C CA . GLY A 1 1 ? 0.247 6.585 8.192 1.00 0.00 1 GLY A CA 12
ATOM 14182 C C . GLY A 1 1 ? -0.366 7.889 8.668 1.00 0.00 1 GLY A C 12
ATOM 14183 O O . GLY A 1 1 ? -1.172 7.906 9.606 1.00 0.00 1 GLY A O 12
ATOM 14186 N N . SER A 1 2 ? 0.018 8.979 8.032 1.00 0.00 2 SER A N 12
ATOM 14187 C CA . SER A 1 2 ? -0.498 10.282 8.382 1.00 0.00 2 SER A CA 12
ATOM 14188 C C . SER A 1 2 ? -1.592 10.716 7.399 1.00 0.00 2 SER A C 12
ATOM 14189 O O . SER A 1 2 ? -1.308 11.163 6.284 1.00 0.00 2 SER A O 12
ATOM 14197 N N . MET A 1 3 ? -2.839 10.557 7.824 1.00 0.00 3 MET A N 12
ATOM 14198 C CA . MET A 1 3 ? -4.007 10.868 6.998 1.00 0.00 3 MET A CA 12
ATOM 14199 C C . MET A 1 3 ? -4.138 12.364 6.721 1.00 0.00 3 MET A C 12
ATOM 14200 O O . MET A 1 3 ? -4.222 13.172 7.646 1.00 0.00 3 MET A O 12
ATOM 14214 N N . SER A 1 4 ? -4.138 12.715 5.433 1.00 0.00 4 SER A N 12
ATOM 14215 C CA . SER A 1 4 ? -4.321 14.095 4.965 1.00 0.00 4 SER A CA 12
ATOM 14216 C C . SER A 1 4 ? -3.175 15.030 5.376 1.00 0.00 4 SER A C 12
ATOM 14217 O O . SER A 1 4 ? -3.235 16.235 5.135 1.00 0.00 4 SER A O 12
ATOM 14225 N N . SER A 1 5 ? -2.137 14.481 5.972 1.00 0.00 5 SER A N 12
ATOM 14226 C CA . SER A 1 5 ? -0.998 15.276 6.369 1.00 0.00 5 SER A CA 12
ATOM 14227 C C . SER A 1 5 ? -0.184 15.663 5.139 1.00 0.00 5 SER A C 12
ATOM 14228 O O . SER A 1 5 ? 0.487 14.825 4.543 1.00 0.00 5 SER A O 12
ATOM 14236 N N . VAL A 1 6 ? -0.263 16.926 4.753 1.00 0.00 6 VAL A N 12
ATOM 14237 C CA . VAL A 1 6 ? 0.426 17.407 3.566 1.00 0.00 6 VAL A CA 12
ATOM 14238 C C . VAL A 1 6 ? 1.842 17.893 3.906 1.00 0.00 6 VAL A C 12
ATOM 14239 O O . VAL A 1 6 ? 2.677 18.092 3.018 1.00 0.00 6 VAL A O 12
ATOM 14252 N N . PHE A 1 7 ? 2.110 18.062 5.194 1.00 0.00 7 PHE A N 12
ATOM 14253 C CA . PHE A 1 7 ? 3.414 18.526 5.634 1.00 0.00 7 PHE A CA 12
ATOM 14254 C C . PHE A 1 7 ? 4.483 17.468 5.371 1.00 0.00 7 PHE A C 12
ATOM 14255 O O . PHE A 1 7 ? 4.192 16.267 5.329 1.00 0.00 7 PHE A O 12
ATOM 14272 N N . GLY A 1 8 ? 5.707 17.919 5.187 1.00 0.00 8 GLY A N 12
ATOM 14273 C CA . GLY A 1 8 ? 6.804 17.010 4.953 1.00 0.00 8 GLY A CA 12
ATOM 14274 C C . GLY A 1 8 ? 7.426 16.544 6.243 1.00 0.00 8 GLY A C 12
ATOM 14275 O O . GLY A 1 8 ? 6.890 15.674 6.925 1.00 0.00 8 GLY A O 12
ATOM 14279 N N . ALA A 1 9 ? 8.557 17.125 6.576 1.00 0.00 9 ALA A N 12
ATOM 14280 C CA . ALA A 1 9 ? 9.240 16.811 7.811 1.00 0.00 9 ALA A CA 12
ATOM 14281 C C . ALA A 1 9 ? 9.301 18.051 8.680 1.00 0.00 9 ALA A C 12
ATOM 14282 O O . ALA A 1 9 ? 9.101 17.990 9.891 1.00 0.00 9 ALA A O 12
ATOM 14289 N N . GLY A 1 10 ? 9.561 19.180 8.046 1.00 0.00 10 GLY A N 12
ATOM 14290 C CA . GLY A 1 10 ? 9.624 20.428 8.756 1.00 0.00 10 GLY A CA 12
ATOM 14291 C C . GLY A 1 10 ? 9.187 21.589 7.898 1.00 0.00 10 GLY A C 12
ATOM 14292 O O . GLY A 1 10 ? 10.020 22.311 7.347 1.00 0.00 10 GLY A O 12
ATOM 14296 N N . CYS A 1 11 ? 7.883 21.755 7.749 1.00 0.00 11 CYS A N 12
ATOM 14297 C CA . CYS A 1 11 ? 7.342 22.868 6.988 1.00 0.00 11 CYS A CA 12
ATOM 14298 C C . CYS A 1 11 ? 7.404 24.142 7.801 1.00 0.00 11 CYS A C 12
ATOM 14299 O O . CYS A 1 11 ? 7.455 24.099 9.030 1.00 0.00 11 CYS A O 12
ATOM 14306 N N . THR A 1 12 ? 7.403 25.259 7.123 1.00 0.00 12 THR A N 12
ATOM 14307 C CA . THR A 1 12 ? 7.425 26.542 7.776 1.00 0.00 12 THR A CA 12
ATOM 14308 C C . THR A 1 12 ? 6.013 26.981 8.115 1.00 0.00 12 THR A C 12
ATOM 14309 O O . THR A 1 12 ? 5.034 26.418 7.602 1.00 0.00 12 THR A O 12
ATOM 14320 N N . ASP A 1 13 ? 5.900 27.987 8.965 1.00 0.00 13 ASP A N 12
ATOM 14321 C CA . ASP A 1 13 ? 4.605 28.567 9.283 1.00 0.00 13 ASP A CA 12
ATOM 14322 C C . ASP A 1 13 ? 4.113 29.340 8.073 1.00 0.00 13 ASP A C 12
ATOM 14323 O O . ASP A 1 13 ? 2.924 29.618 7.926 1.00 0.00 13 ASP A O 12
ATOM 14332 N N . VAL A 1 14 ? 5.058 29.656 7.201 1.00 0.00 14 VAL A N 12
ATOM 14333 C CA . VAL A 1 14 ? 4.804 30.394 5.983 1.00 0.00 14 VAL A CA 12
ATOM 14334 C C . VAL A 1 14 ? 4.129 29.494 4.941 1.00 0.00 14 VAL A C 12
ATOM 14335 O O . VAL A 1 14 ? 3.335 29.959 4.118 1.00 0.00 14 VAL A O 12
ATOM 14348 N N . CYS A 1 15 ? 4.441 28.201 4.994 1.00 0.00 15 CYS A N 12
ATOM 14349 C CA . CYS A 1 15 ? 3.849 27.226 4.085 1.00 0.00 15 CYS A CA 12
ATOM 14350 C C . CYS A 1 15 ? 2.389 27.002 4.450 1.00 0.00 15 CYS A C 12
ATOM 14351 O O . CYS A 1 15 ? 1.576 26.605 3.619 1.00 0.00 15 CYS A O 12
ATOM 14358 N N . LYS A 1 16 ? 2.060 27.292 5.697 1.00 0.00 16 LYS A N 12
ATOM 14359 C CA . LYS A 1 16 ? 0.711 27.103 6.191 1.00 0.00 16 LYS A CA 12
ATOM 14360 C C . LYS A 1 16 ? -0.170 28.309 5.844 1.00 0.00 16 LYS A C 12
ATOM 14361 O O . LYS A 1 16 ? -1.357 28.335 6.177 1.00 0.00 16 LYS A O 12
ATOM 14380 N N . GLN A 1 17 ? 0.419 29.300 5.162 1.00 0.00 17 GLN A N 12
ATOM 14381 C CA . GLN A 1 17 ? -0.320 30.496 4.738 1.00 0.00 17 GLN A CA 12
ATOM 14382 C C . GLN A 1 17 ? -1.334 30.157 3.652 1.00 0.00 17 GLN A C 12
ATOM 14383 O O . GLN A 1 17 ? -1.407 29.020 3.178 1.00 0.00 17 GLN A O 12
ATOM 14397 N N . THR A 1 18 ? -2.097 31.151 3.254 1.00 0.00 18 THR A N 12
ATOM 14398 C CA . THR A 1 18 ? -3.106 30.999 2.218 1.00 0.00 18 THR A CA 12
ATOM 14399 C C . THR A 1 18 ? -3.376 32.356 1.552 1.00 0.00 18 THR A C 12
ATOM 14400 O O . THR A 1 18 ? -4.016 33.225 2.144 1.00 0.00 18 THR A O 12
ATOM 14411 N N . PRO A 1 19 ? -2.870 32.570 0.315 1.00 0.00 19 PRO A N 12
ATOM 14412 C CA . PRO A 1 19 ? -2.101 31.570 -0.430 1.00 0.00 19 PRO A CA 12
ATOM 14413 C C . PRO A 1 19 ? -0.743 31.328 0.195 1.00 0.00 19 PRO A C 12
ATOM 14414 O O . PRO A 1 19 ? -0.315 32.079 1.079 1.00 0.00 19 PRO A O 12
ATOM 14425 N N . CYS A 1 20 ? -0.079 30.295 -0.263 1.00 0.00 20 CYS A N 12
ATOM 14426 C CA . CYS A 1 20 ? 1.205 29.912 0.251 1.00 0.00 20 CYS A CA 12
ATOM 14427 C C . CYS A 1 20 ? 2.178 31.085 0.174 1.00 0.00 20 CYS A C 12
ATOM 14428 O O . CYS A 1 20 ? 2.429 31.630 -0.907 1.00 0.00 20 CYS A O 12
ATOM 14435 N N . GLY A 1 21 ? 2.727 31.467 1.315 1.00 0.00 21 GLY A N 12
ATOM 14436 C CA . GLY A 1 21 ? 3.552 32.635 1.368 1.00 0.00 21 GLY A CA 12
ATOM 14437 C C . GLY A 1 21 ? 5.012 32.360 1.106 1.00 0.00 21 GLY A C 12
ATOM 14438 O O . GLY A 1 21 ? 5.788 33.285 0.987 1.00 0.00 21 GLY A O 12
ATOM 14442 N N . CYS A 1 22 ? 5.396 31.093 0.996 1.00 0.00 22 CYS A N 12
ATOM 14443 C CA . CYS A 1 22 ? 6.809 30.751 0.741 1.00 0.00 22 CYS A CA 12
ATOM 14444 C C . CYS A 1 22 ? 7.270 31.260 -0.622 1.00 0.00 22 CYS A C 12
ATOM 14445 O O . CYS A 1 22 ? 8.461 31.414 -0.865 1.00 0.00 22 CYS A O 12
ATOM 14452 N N . ALA A 1 23 ? 6.326 31.546 -1.497 1.00 0.00 23 ALA A N 12
ATOM 14453 C CA . ALA A 1 23 ? 6.652 32.047 -2.815 1.00 0.00 23 ALA A CA 12
ATOM 14454 C C . ALA A 1 23 ? 6.827 33.556 -2.774 1.00 0.00 23 ALA A C 12
ATOM 14455 O O . ALA A 1 23 ? 7.265 34.173 -3.740 1.00 0.00 23 ALA A O 12
ATOM 14462 N N . THR A 1 24 ? 6.490 34.133 -1.645 1.00 0.00 24 THR A N 12
ATOM 14463 C CA . THR A 1 24 ? 6.569 35.541 -1.450 1.00 0.00 24 THR A CA 12
ATOM 14464 C C . THR A 1 24 ? 7.604 35.884 -0.366 1.00 0.00 24 THR A C 12
ATOM 14465 O O . THR A 1 24 ? 8.375 36.833 -0.499 1.00 0.00 24 THR A O 12
ATOM 14476 N N . SER A 1 25 ? 7.627 35.081 0.676 1.00 0.00 25 SER A N 12
ATOM 14477 C CA . SER A 1 25 ? 8.471 35.330 1.831 1.00 0.00 25 SER A CA 12
ATOM 14478 C C . SER A 1 25 ? 9.669 34.384 1.891 1.00 0.00 25 SER A C 12
ATOM 14479 O O . SER A 1 25 ? 10.470 34.446 2.827 1.00 0.00 25 SER A O 12
ATOM 14487 N N . GLY A 1 26 ? 9.789 33.512 0.914 1.00 0.00 26 GLY A N 12
ATOM 14488 C CA . GLY A 1 26 ? 10.900 32.593 0.896 1.00 0.00 26 GLY A CA 12
ATOM 14489 C C . GLY A 1 26 ? 10.549 31.250 1.490 1.00 0.00 26 GLY A C 12
ATOM 14490 O O . GLY A 1 26 ? 9.772 31.166 2.447 1.00 0.00 26 GLY A O 12
ATOM 14494 N N . CYS A 1 27 ? 11.104 30.209 0.922 1.00 0.00 27 CYS A N 12
ATOM 14495 C CA . CYS A 1 27 ? 10.865 28.859 1.384 1.00 0.00 27 CYS A CA 12
ATOM 14496 C C . CYS A 1 27 ? 12.023 28.360 2.242 1.00 0.00 27 CYS A C 12
ATOM 14497 O O . CYS A 1 27 ? 13.171 28.782 2.071 1.00 0.00 27 CYS A O 12
ATOM 14504 N N . ASN A 1 28 ? 11.709 27.465 3.166 1.00 0.00 28 ASN A N 12
ATOM 14505 C CA . ASN A 1 28 ? 12.708 26.864 4.040 1.00 0.00 28 ASN A CA 12
ATOM 14506 C C . ASN A 1 28 ? 12.282 25.433 4.395 1.00 0.00 28 ASN A C 12
ATOM 14507 O O . ASN A 1 28 ? 12.864 24.787 5.257 1.00 0.00 28 ASN A O 12
ATOM 14518 N N . CYS A 1 29 ? 11.282 24.931 3.691 1.00 0.00 29 CYS A N 12
ATOM 14519 C CA . CYS A 1 29 ? 10.746 23.616 3.984 1.00 0.00 29 CYS A CA 12
ATOM 14520 C C . CYS A 1 29 ? 11.703 22.502 3.616 1.00 0.00 29 CYS A C 12
ATOM 14521 O O . CYS A 1 29 ? 12.619 22.676 2.810 1.00 0.00 29 CYS A O 12
ATOM 14528 N N . THR A 1 30 ? 11.477 21.365 4.226 1.00 0.00 30 THR A N 12
ATOM 14529 C CA . THR A 1 30 ? 12.273 20.181 4.010 1.00 0.00 30 THR A CA 12
ATOM 14530 C C . THR A 1 30 ? 11.962 19.563 2.653 1.00 0.00 30 THR A C 12
ATOM 14531 O O . THR A 1 30 ? 10.879 19.767 2.117 1.00 0.00 30 THR A O 12
ATOM 14542 N N . ASP A 1 31 ? 12.899 18.789 2.115 1.00 0.00 31 ASP A N 12
ATOM 14543 C CA . ASP A 1 31 ? 12.706 18.118 0.816 1.00 0.00 31 ASP A CA 12
ATOM 14544 C C . ASP A 1 31 ? 11.477 17.209 0.854 1.00 0.00 31 ASP A C 12
ATOM 14545 O O . ASP A 1 31 ? 10.818 16.982 -0.165 1.00 0.00 31 ASP A O 12
ATOM 14554 N N . ASP A 1 32 ? 11.161 16.726 2.051 1.00 0.00 32 ASP A N 12
ATOM 14555 C CA . ASP A 1 32 ? 10.025 15.833 2.278 1.00 0.00 32 ASP A CA 12
ATOM 14556 C C . ASP A 1 32 ? 8.693 16.565 2.093 1.00 0.00 32 ASP A C 12
ATOM 14557 O O . ASP A 1 32 ? 7.633 15.947 2.134 1.00 0.00 32 ASP A O 12
ATOM 14566 N N . CYS A 1 33 ? 8.761 17.882 1.913 1.00 0.00 33 CYS A N 12
ATOM 14567 C CA . CYS A 1 33 ? 7.573 18.710 1.732 1.00 0.00 33 CYS A CA 12
ATOM 14568 C C . CYS A 1 33 ? 6.764 18.222 0.537 1.00 0.00 33 CYS A C 12
ATOM 14569 O O . CYS A 1 33 ? 7.321 17.934 -0.516 1.00 0.00 33 CYS A O 12
ATOM 14576 N N . LYS A 1 34 ? 5.453 18.125 0.699 1.00 0.00 34 LYS A N 12
ATOM 14577 C CA . LYS A 1 34 ? 4.597 17.634 -0.370 1.00 0.00 34 LYS A CA 12
ATOM 14578 C C . LYS A 1 34 ? 3.768 18.760 -1.000 1.00 0.00 34 LYS A C 12
ATOM 14579 O O . LYS A 1 34 ? 2.851 18.498 -1.775 1.00 0.00 34 LYS A O 12
ATOM 14598 N N . CYS A 1 35 ? 4.106 20.009 -0.695 1.00 0.00 35 CYS A N 12
ATOM 14599 C CA . CYS A 1 35 ? 3.359 21.135 -1.235 1.00 0.00 35 CYS A CA 12
ATOM 14600 C C . CYS A 1 35 ? 4.093 21.780 -2.395 1.00 0.00 35 CYS A C 12
ATOM 14601 O O . CYS A 1 35 ? 5.165 22.331 -2.226 1.00 0.00 35 CYS A O 12
ATOM 14608 N N . GLN A 1 36 ? 3.493 21.743 -3.565 1.00 0.00 36 GLN A N 12
ATOM 14609 C CA . GLN A 1 36 ? 4.115 22.298 -4.760 1.00 0.00 36 GLN A CA 12
ATOM 14610 C C . GLN A 1 36 ? 3.853 23.797 -4.883 1.00 0.00 36 GLN A C 12
ATOM 14611 O O . GLN A 1 36 ? 4.304 24.436 -5.830 1.00 0.00 36 GLN A O 12
ATOM 14625 N N . SER A 1 37 ? 3.139 24.348 -3.927 1.00 0.00 37 SER A N 12
ATOM 14626 C CA . SER A 1 37 ? 2.776 25.749 -3.970 1.00 0.00 37 SER A CA 12
ATOM 14627 C C . SER A 1 37 ? 3.966 26.632 -3.617 1.00 0.00 37 SER A C 12
ATOM 14628 O O . SER A 1 37 ? 4.014 27.803 -3.990 1.00 0.00 37 SER A O 12
ATOM 14636 N N . CYS A 1 38 ? 4.926 26.069 -2.906 1.00 0.00 38 CYS A N 12
ATOM 14637 C CA . CYS A 1 38 ? 6.077 26.833 -2.482 1.00 0.00 38 CYS A CA 12
ATOM 14638 C C . CYS A 1 38 ? 7.367 26.373 -3.156 1.00 0.00 38 CYS A C 12
ATOM 14639 O O . CYS A 1 38 ? 8.184 27.188 -3.582 1.00 0.00 38 CYS A O 12
ATOM 14646 N N . LYS A 1 39 ? 7.529 25.076 -3.262 1.00 0.00 39 LYS A N 12
ATOM 14647 C CA . LYS A 1 39 ? 8.768 24.487 -3.747 1.00 0.00 39 LYS A CA 12
ATOM 14648 C C . LYS A 1 39 ? 8.893 24.470 -5.274 1.00 0.00 39 LYS A C 12
ATOM 14649 O O . LYS A 1 39 ? 9.934 24.086 -5.813 1.00 0.00 39 LYS A O 12
ATOM 14668 N N . TYR A 1 40 ? 7.853 24.873 -5.964 1.00 0.00 40 TYR A N 12
ATOM 14669 C CA . TYR A 1 40 ? 7.882 24.875 -7.423 1.00 0.00 40 TYR A CA 12
ATOM 14670 C C . TYR A 1 40 ? 8.363 26.204 -7.966 1.00 0.00 40 TYR A C 12
ATOM 14671 O O . TYR A 1 40 ? 8.261 27.228 -7.301 1.00 0.00 40 TYR A O 12
ATOM 14689 N N . GLY A 1 41 ? 8.898 26.172 -9.172 1.00 0.00 41 GLY A N 12
ATOM 14690 C CA . GLY A 1 41 ? 9.396 27.375 -9.791 1.00 0.00 41 GLY A CA 12
ATOM 14691 C C . GLY A 1 41 ? 10.902 27.377 -9.895 1.00 0.00 41 GLY A C 12
ATOM 14692 O O . GLY A 1 41 ? 11.455 27.667 -10.954 1.00 0.00 41 GLY A O 12
ATOM 14696 N N . ALA A 1 42 ? 11.566 27.019 -8.806 1.00 0.00 42 ALA A N 12
ATOM 14697 C CA . ALA A 1 42 ? 13.021 27.012 -8.771 1.00 0.00 42 ALA A CA 12
ATOM 14698 C C . ALA A 1 42 ? 13.576 25.703 -9.287 1.00 0.00 42 ALA A C 12
ATOM 14699 O O . ALA A 1 42 ? 14.745 25.614 -9.631 1.00 0.00 42 ALA A O 12
ATOM 14706 N N . GLY A 1 43 ? 12.734 24.692 -9.332 1.00 0.00 43 GLY A N 12
ATOM 14707 C CA . GLY A 1 43 ? 13.160 23.397 -9.785 1.00 0.00 43 GLY A CA 12
ATOM 14708 C C . GLY A 1 43 ? 12.305 22.822 -10.896 1.00 0.00 43 GLY A C 12
ATOM 14709 O O . GLY A 1 43 ? 12.669 21.816 -11.496 1.00 0.00 43 GLY A O 12
ATOM 14713 N N . CYS A 1 44 ? 11.215 23.485 -11.214 1.00 0.00 44 CYS A N 12
ATOM 14714 C CA . CYS A 1 44 ? 10.251 22.941 -12.174 1.00 0.00 44 CYS A CA 12
ATOM 14715 C C . CYS A 1 44 ? 9.937 23.898 -13.299 1.00 0.00 44 CYS A C 12
ATOM 14716 O O . CYS A 1 44 ? 10.526 24.976 -13.413 1.00 0.00 44 CYS A O 12
ATOM 14723 N N . THR A 1 45 ? 8.995 23.479 -14.125 1.00 0.00 45 THR A N 12
ATOM 14724 C CA . THR A 1 45 ? 8.532 24.245 -15.239 1.00 0.00 45 THR A CA 12
ATOM 14725 C C . THR A 1 45 ? 7.031 23.988 -15.433 1.00 0.00 45 THR A C 12
ATOM 14726 O O . THR A 1 45 ? 6.431 23.184 -14.704 1.00 0.00 45 THR A O 12
ATOM 14737 N N . ASP A 1 46 ? 6.448 24.640 -16.412 1.00 0.00 46 ASP A N 12
ATOM 14738 C CA . ASP A 1 46 ? 5.012 24.520 -16.703 1.00 0.00 46 ASP A CA 12
ATOM 14739 C C . ASP A 1 46 ? 4.702 23.181 -17.380 1.00 0.00 46 ASP A C 12
ATOM 14740 O O . ASP A 1 46 ? 3.563 22.716 -17.393 1.00 0.00 46 ASP A O 12
ATOM 14749 N N . THR A 1 47 ? 5.724 22.564 -17.906 1.00 0.00 47 THR A N 12
ATOM 14750 C CA . THR A 1 47 ? 5.591 21.310 -18.608 1.00 0.00 47 THR A CA 12
ATOM 14751 C C . THR A 1 47 ? 5.526 20.119 -17.630 1.00 0.00 47 THR A C 12
ATOM 14752 O O . THR A 1 47 ? 4.811 19.147 -17.867 1.00 0.00 47 THR A O 12
ATOM 14763 N N . CYS A 1 48 ? 6.253 20.214 -16.526 1.00 0.00 48 CYS A N 12
ATOM 14764 C CA . CYS A 1 48 ? 6.321 19.117 -15.556 1.00 0.00 48 CYS A CA 12
ATOM 14765 C C . CYS A 1 48 ? 5.084 19.054 -14.668 1.00 0.00 48 CYS A C 12
ATOM 14766 O O . CYS A 1 48 ? 4.688 17.980 -14.213 1.00 0.00 48 CYS A O 12
ATOM 14773 N N . LYS A 1 49 ? 4.457 20.200 -14.446 1.00 0.00 49 LYS A N 12
ATOM 14774 C CA . LYS A 1 49 ? 3.294 20.286 -13.558 1.00 0.00 49 LYS A CA 12
ATOM 14775 C C . LYS A 1 49 ? 2.065 19.589 -14.148 1.00 0.00 49 LYS A C 12
ATOM 14776 O O . LYS A 1 49 ? 1.004 19.546 -13.520 1.00 0.00 49 LYS A O 12
ATOM 14795 N N . GLN A 1 50 ? 2.212 19.063 -15.352 1.00 0.00 50 GLN A N 12
ATOM 14796 C CA . GLN A 1 50 ? 1.138 18.376 -16.022 1.00 0.00 50 GLN A CA 12
ATOM 14797 C C . GLN A 1 50 ? 0.960 16.968 -15.453 1.00 0.00 50 GLN A C 12
ATOM 14798 O O . GLN A 1 50 ? 1.632 16.589 -14.495 1.00 0.00 50 GLN A O 12
ATOM 14812 N N . THR A 1 51 ? 0.066 16.207 -16.037 1.00 0.00 51 THR A N 12
ATOM 14813 C CA . THR A 1 51 ? -0.207 14.861 -15.579 1.00 0.00 51 THR A CA 12
ATOM 14814 C C . THR A 1 51 ? -0.342 13.901 -16.771 1.00 0.00 51 THR A C 12
ATOM 14815 O O . THR A 1 51 ? -1.160 14.124 -17.665 1.00 0.00 51 THR A O 12
ATOM 14826 N N . PRO A 1 52 ? 0.480 12.827 -16.807 1.00 0.00 52 PRO A N 12
ATOM 14827 C CA . PRO A 1 52 ? 1.486 12.557 -15.769 1.00 0.00 52 PRO A CA 12
ATOM 14828 C C . PRO A 1 52 ? 2.591 13.601 -15.778 1.00 0.00 52 PRO A C 12
ATOM 14829 O O . PRO A 1 52 ? 3.037 14.060 -14.728 1.00 0.00 52 PRO A O 12
ATOM 14840 N N . CYS A 1 53 ? 3.017 13.966 -16.969 1.00 0.00 53 CYS A N 12
ATOM 14841 C CA . CYS A 1 53 ? 4.022 14.980 -17.150 1.00 0.00 53 CYS A CA 12
ATOM 14842 C C . CYS A 1 53 ? 4.090 15.373 -18.612 1.00 0.00 53 CYS A C 12
ATOM 14843 O O . CYS A 1 53 ? 3.948 14.525 -19.491 1.00 0.00 53 CYS A O 12
ATOM 14850 N N . GLY A 1 54 ? 4.283 16.648 -18.876 1.00 0.00 54 GLY A N 12
ATOM 14851 C CA . GLY A 1 54 ? 4.385 17.100 -20.240 1.00 0.00 54 GLY A CA 12
ATOM 14852 C C . GLY A 1 54 ? 5.808 17.054 -20.759 1.00 0.00 54 GLY A C 12
ATOM 14853 O O . GLY A 1 54 ? 6.021 16.971 -21.966 1.00 0.00 54 GLY A O 12
ATOM 14857 N N . CYS A 1 55 ? 6.788 17.103 -19.849 1.00 0.00 55 CYS A N 12
ATOM 14858 C CA . CYS A 1 55 ? 8.195 17.094 -20.226 1.00 0.00 55 CYS A CA 12
ATOM 14859 C C . CYS A 1 55 ? 8.550 15.849 -21.043 1.00 0.00 55 CYS A C 12
ATOM 14860 O O . CYS A 1 55 ? 8.791 15.932 -22.247 1.00 0.00 55 CYS A O 12
ATOM 14867 N N . GLY A 1 56 ? 8.562 14.697 -20.381 1.00 0.00 56 GLY A N 12
ATOM 14868 C CA . GLY A 1 56 ? 8.951 13.466 -21.040 1.00 0.00 56 GLY A CA 12
ATOM 14869 C C . GLY A 1 56 ? 10.406 13.510 -21.438 1.00 0.00 56 GLY A C 12
ATOM 14870 O O . GLY A 1 56 ? 11.290 13.536 -20.578 1.00 0.00 56 GLY A O 12
ATOM 14874 N N . SER A 1 57 ? 10.662 13.536 -22.728 1.00 0.00 57 SER A N 12
ATOM 14875 C CA . SER A 1 57 ? 12.018 13.666 -23.218 1.00 0.00 57 SER A CA 12
ATOM 14876 C C . SER A 1 57 ? 12.318 15.128 -23.507 1.00 0.00 57 SER A C 12
ATOM 14877 O O . SER A 1 57 ? 13.471 15.526 -23.650 1.00 0.00 57 SER A O 12
ATOM 14885 N N . GLY A 1 58 ? 11.264 15.926 -23.540 1.00 0.00 58 GLY A N 12
ATOM 14886 C CA . GLY A 1 58 ? 11.388 17.339 -23.813 1.00 0.00 58 GLY A CA 12
ATOM 14887 C C . GLY A 1 58 ? 11.182 18.131 -22.556 1.00 0.00 58 GLY A C 12
ATOM 14888 O O . GLY A 1 58 ? 10.162 18.790 -22.379 1.00 0.00 58 GLY A O 12
ATOM 14892 N N . CYS A 1 59 ? 12.140 18.049 -21.681 1.00 0.00 59 CYS A N 12
ATOM 14893 C CA . CYS A 1 59 ? 12.063 18.680 -20.391 1.00 0.00 59 CYS A CA 12
ATOM 14894 C C . CYS A 1 59 ? 12.511 20.143 -20.441 1.00 0.00 59 CYS A C 12
ATOM 14895 O O . CYS A 1 59 ? 13.406 20.510 -21.206 1.00 0.00 59 CYS A O 12
ATOM 14902 N N . ASN A 1 60 ? 11.869 20.970 -19.620 1.00 0.00 60 ASN A N 12
ATOM 14903 C CA . ASN A 1 60 ? 12.149 22.405 -19.572 1.00 0.00 60 ASN A CA 12
ATOM 14904 C C . ASN A 1 60 ? 12.311 22.865 -18.108 1.00 0.00 60 ASN A C 12
ATOM 14905 O O . ASN A 1 60 ? 12.220 24.049 -17.791 1.00 0.00 60 ASN A O 12
ATOM 14916 N N . CYS A 1 61 ? 12.575 21.913 -17.222 1.00 0.00 61 CYS A N 12
ATOM 14917 C CA . CYS A 1 61 ? 12.724 22.209 -15.795 1.00 0.00 61 CYS A CA 12
ATOM 14918 C C . CYS A 1 61 ? 14.000 22.981 -15.476 1.00 0.00 61 CYS A C 12
ATOM 14919 O O . CYS A 1 61 ? 14.750 23.391 -16.367 1.00 0.00 61 CYS A O 12
ATOM 14926 N N . LYS A 1 62 ? 14.242 23.153 -14.190 1.00 0.00 62 LYS A N 12
ATOM 14927 C CA . LYS A 1 62 ? 15.368 23.916 -13.706 1.00 0.00 62 LYS A CA 12
ATOM 14928 C C . LYS A 1 62 ? 16.486 22.970 -13.297 1.00 0.00 62 LYS A C 12
ATOM 14929 O O . LYS A 1 62 ? 17.431 22.752 -14.050 1.00 0.00 62 LYS A O 12
ATOM 14948 N N . GLU A 1 63 ? 16.347 22.392 -12.113 1.00 0.00 63 GLU A N 12
ATOM 14949 C CA . GLU A 1 63 ? 17.302 21.423 -11.600 1.00 0.00 63 GLU A CA 12
ATOM 14950 C C . GLU A 1 63 ? 16.766 20.802 -10.315 1.00 0.00 63 GLU A C 12
ATOM 14951 O O . GLU A 1 63 ? 16.947 19.609 -10.070 1.00 0.00 63 GLU A O 12
ATOM 14963 N N . ASP A 1 64 ? 16.076 21.610 -9.505 1.00 0.00 64 ASP A N 12
ATOM 14964 C CA . ASP A 1 64 ? 15.484 21.121 -8.261 1.00 0.00 64 ASP A CA 12
ATOM 14965 C C . ASP A 1 64 ? 14.184 20.371 -8.559 1.00 0.00 64 ASP A C 12
ATOM 14966 O O . ASP A 1 64 ? 13.108 20.744 -8.105 1.00 0.00 64 ASP A O 12
ATOM 14975 N N . CYS A 1 65 ? 14.292 19.352 -9.374 1.00 0.00 65 CYS A N 12
ATOM 14976 C CA . CYS A 1 65 ? 13.164 18.517 -9.708 1.00 0.00 65 CYS A CA 12
ATOM 14977 C C . CYS A 1 65 ? 13.445 17.090 -9.285 1.00 0.00 65 CYS A C 12
ATOM 14978 O O . CYS A 1 65 ? 14.555 16.592 -9.474 1.00 0.00 65 CYS A O 12
ATOM 14985 N N . ARG A 1 66 ? 12.451 16.438 -8.709 1.00 0.00 66 ARG A N 12
ATOM 14986 C CA . ARG A 1 66 ? 12.607 15.063 -8.255 1.00 0.00 66 ARG A CA 12
ATOM 14987 C C . ARG A 1 66 ? 11.586 14.153 -8.914 1.00 0.00 66 ARG A C 12
ATOM 14988 O O . ARG A 1 66 ? 11.213 13.112 -8.375 1.00 0.00 66 ARG A O 12
ATOM 15009 N N . CYS A 1 67 ? 11.153 14.548 -10.090 1.00 0.00 67 CYS A N 12
ATOM 15010 C CA . CYS A 1 67 ? 10.198 13.775 -10.849 1.00 0.00 67 CYS A CA 12
ATOM 15011 C C . CYS A 1 67 ? 10.897 12.655 -11.609 1.00 0.00 67 CYS A C 12
ATOM 15012 O O . CYS A 1 67 ? 11.980 12.848 -12.146 1.00 0.00 67 CYS A O 12
ATOM 15019 N N . GLN A 1 68 ? 10.262 11.491 -11.669 1.00 0.00 68 GLN A N 12
ATOM 15020 C CA . GLN A 1 68 ? 10.829 10.344 -12.374 1.00 0.00 68 GLN A CA 12
ATOM 15021 C C . GLN A 1 68 ? 10.250 10.218 -13.781 1.00 0.00 68 GLN A C 12
ATOM 15022 O O . GLN A 1 68 ? 10.516 9.249 -14.484 1.00 0.00 68 GLN A O 12
ATOM 15036 N N . SER A 1 69 ? 9.466 11.200 -14.193 1.00 0.00 69 SER A N 12
ATOM 15037 C CA . SER A 1 69 ? 8.848 11.164 -15.499 1.00 0.00 69 SER A CA 12
ATOM 15038 C C . SER A 1 69 ? 9.665 11.938 -16.531 1.00 0.00 69 SER A C 12
ATOM 15039 O O . SER A 1 69 ? 9.603 11.646 -17.723 1.00 0.00 69 SER A O 12
ATOM 15047 N N . CYS A 1 70 ? 10.430 12.920 -16.083 1.00 0.00 70 CYS A N 12
ATOM 15048 C CA . CYS A 1 70 ? 11.223 13.712 -17.007 1.00 0.00 70 CYS A CA 12
ATOM 15049 C C . CYS A 1 70 ? 12.699 13.688 -16.651 1.00 0.00 70 CYS A C 12
ATOM 15050 O O . CYS A 1 70 ? 13.537 14.167 -17.424 1.00 0.00 70 CYS A O 12
ATOM 15057 N N . SER A 1 71 ? 13.013 13.133 -15.486 1.00 0.00 71 SER A N 12
ATOM 15058 C CA . SER A 1 71 ? 14.391 13.042 -15.014 1.00 0.00 71 SER A CA 12
ATOM 15059 C C . SER A 1 71 ? 15.304 12.396 -16.054 1.00 0.00 71 SER A C 12
ATOM 15060 O O . SER A 1 71 ? 14.879 11.519 -16.816 1.00 0.00 71 SER A O 12
ATOM 15068 N N . THR A 1 72 ? 16.545 12.847 -16.097 1.00 0.00 72 THR A N 12
ATOM 15069 C CA . THR A 1 72 ? 17.523 12.276 -16.992 1.00 0.00 72 THR A CA 12
ATOM 15070 C C . THR A 1 72 ? 17.926 10.893 -16.475 1.00 0.00 72 THR A C 12
ATOM 15071 O O . THR A 1 72 ? 17.527 10.498 -15.370 1.00 0.00 72 THR A O 12
ATOM 15082 N N . ALA A 1 73 ? 18.704 10.170 -17.257 1.00 0.00 73 ALA A N 12
ATOM 15083 C CA . ALA A 1 73 ? 19.125 8.838 -16.884 1.00 0.00 73 ALA A CA 12
ATOM 15084 C C . ALA A 1 73 ? 19.894 8.841 -15.569 1.00 0.00 73 ALA A C 12
ATOM 15085 O O . ALA A 1 73 ? 20.994 9.387 -15.471 1.00 0.00 73 ALA A O 12
ATOM 15092 N N . CYS A 1 74 ? 19.281 8.259 -14.562 1.00 0.00 74 CYS A N 12
ATOM 15093 C CA . CYS A 1 74 ? 19.878 8.128 -13.251 1.00 0.00 74 CYS A CA 12
ATOM 15094 C C . CYS A 1 74 ? 21.098 7.207 -13.337 1.00 0.00 74 CYS A C 12
ATOM 15095 O O . CYS A 1 74 ? 21.141 6.300 -14.176 1.00 0.00 74 CYS A O 12
ATOM 15102 N N . LYS A 1 75 ? 22.089 7.446 -12.493 1.00 0.00 75 LYS A N 12
ATOM 15103 C CA . LYS A 1 75 ? 23.304 6.624 -12.496 1.00 0.00 75 LYS A CA 12
ATOM 15104 C C . LYS A 1 75 ? 23.056 5.289 -11.821 1.00 0.00 75 LYS A C 12
ATOM 15105 O O . LYS A 1 75 ? 23.832 4.342 -11.979 1.00 0.00 75 LYS A O 12
ATOM 15124 N N . CYS A 1 76 ? 21.975 5.214 -11.086 1.00 0.00 76 CYS A N 12
ATOM 15125 C CA . CYS A 1 76 ? 21.620 4.013 -10.390 1.00 0.00 76 CYS A CA 12
ATOM 15126 C C . CYS A 1 76 ? 20.685 3.172 -11.241 1.00 0.00 76 CYS A C 12
ATOM 15127 O O . CYS A 1 76 ? 19.723 3.685 -11.805 1.00 0.00 76 CYS A O 12
ATOM 15134 N N . ALA A 1 77 ? 20.978 1.880 -11.333 1.00 0.00 77 ALA A N 12
ATOM 15135 C CA . ALA A 1 77 ? 20.182 0.953 -12.126 1.00 0.00 77 ALA A CA 12
ATOM 15136 C C . ALA A 1 77 ? 20.636 -0.467 -11.864 1.00 0.00 77 ALA A C 12
ATOM 15137 O O . ALA A 1 77 ? 21.784 -0.684 -11.494 1.00 0.00 77 ALA A O 12
ATOM 15144 N N . ALA A 1 78 ? 19.717 -1.422 -12.006 1.00 0.00 78 ALA A N 12
ATOM 15145 C CA . ALA A 1 78 ? 20.016 -2.857 -11.844 1.00 0.00 78 ALA A CA 12
ATOM 15146 C C . ALA A 1 78 ? 20.563 -3.196 -10.451 1.00 0.00 78 ALA A C 12
ATOM 15147 O O . ALA A 1 78 ? 21.161 -4.255 -10.249 1.00 0.00 78 ALA A O 12
ATOM 15154 N N . GLY A 1 79 ? 20.336 -2.316 -9.494 1.00 0.00 79 GLY A N 12
ATOM 15155 C CA . GLY A 1 79 ? 20.828 -2.549 -8.148 1.00 0.00 79 GLY A CA 12
ATOM 15156 C C . GLY A 1 79 ? 22.099 -1.776 -7.855 1.00 0.00 79 GLY A C 12
ATOM 15157 O O . GLY A 1 79 ? 22.802 -2.065 -6.894 1.00 0.00 79 GLY A O 12
ATOM 15161 N N . SER A 1 80 ? 22.392 -0.792 -8.685 1.00 0.00 80 SER A N 12
ATOM 15162 C CA . SER A 1 80 ? 23.587 0.017 -8.512 1.00 0.00 80 SER A CA 12
ATOM 15163 C C . SER A 1 80 ? 23.288 1.290 -7.704 1.00 0.00 80 SER A C 12
ATOM 15164 O O . SER A 1 80 ? 24.006 2.284 -7.815 1.00 0.00 80 SER A O 12
ATOM 15172 N N . CYS A 1 81 ? 22.237 1.255 -6.886 1.00 0.00 81 CYS A N 12
ATOM 15173 C CA . CYS A 1 81 ? 21.891 2.397 -6.057 1.00 0.00 81 CYS A CA 12
ATOM 15174 C C . CYS A 1 81 ? 22.984 2.646 -5.024 1.00 0.00 81 CYS A C 12
ATOM 15175 O O . CYS A 1 81 ? 23.675 1.713 -4.604 1.00 0.00 81 CYS A O 12
ATOM 15182 N N . LYS A 1 82 ? 23.144 3.895 -4.616 1.00 0.00 82 LYS A N 12
ATOM 15183 C CA . LYS A 1 82 ? 24.199 4.241 -3.676 1.00 0.00 82 LYS A CA 12
ATOM 15184 C C . LYS A 1 82 ? 23.902 5.529 -2.908 1.00 0.00 82 LYS A C 12
ATOM 15185 O O . LYS A 1 82 ? 24.743 6.014 -2.152 1.00 0.00 82 LYS A O 12
ATOM 15204 N N . CYS A 1 83 ? 22.716 6.079 -3.090 1.00 0.00 83 CYS A N 12
ATOM 15205 C CA . CYS A 1 83 ? 22.359 7.320 -2.420 1.00 0.00 83 CYS A CA 12
ATOM 15206 C C . CYS A 1 83 ? 21.583 7.055 -1.134 1.00 0.00 83 CYS A C 12
ATOM 15207 O O . CYS A 1 83 ? 21.461 7.936 -0.279 1.00 0.00 83 CYS A O 12
ATOM 15214 N N . GLY A 1 84 ? 21.067 5.843 -0.996 1.00 0.00 84 GLY A N 12
ATOM 15215 C CA . GLY A 1 84 ? 20.325 5.496 0.199 1.00 0.00 84 GLY A CA 12
ATOM 15216 C C . GLY A 1 84 ? 18.833 5.487 -0.025 1.00 0.00 84 GLY A C 12
ATOM 15217 O O . GLY A 1 84 ? 18.063 5.168 0.880 1.00 0.00 84 GLY A O 12
ATOM 15221 N N . LYS A 1 85 ? 18.418 5.839 -1.228 1.00 0.00 85 LYS A N 12
ATOM 15222 C CA . LYS A 1 85 ? 16.999 5.866 -1.562 1.00 0.00 85 LYS A CA 12
ATOM 15223 C C . LYS A 1 85 ? 16.527 4.488 -1.945 1.00 0.00 85 LYS A C 12
ATOM 15224 O O . LYS A 1 85 ? 15.455 4.043 -1.532 1.00 0.00 85 LYS A O 12
ATOM 15243 N N . GLY A 1 86 ? 17.333 3.823 -2.735 1.00 0.00 86 GLY A N 12
ATOM 15244 C CA . GLY A 1 86 ? 16.977 2.511 -3.221 1.00 0.00 86 GLY A CA 12
ATOM 15245 C C . GLY A 1 86 ? 16.104 2.618 -4.445 1.00 0.00 86 GLY A C 12
ATOM 15246 O O . GLY A 1 86 ? 15.054 1.993 -4.530 1.00 0.00 86 GLY A O 12
ATOM 15250 N N . CYS A 1 87 ? 16.545 3.420 -5.393 1.00 0.00 87 CYS A N 12
ATOM 15251 C CA . CYS A 1 87 ? 15.785 3.668 -6.603 1.00 0.00 87 CYS A CA 12
ATOM 15252 C C . CYS A 1 87 ? 16.169 2.681 -7.693 1.00 0.00 87 CYS A C 12
ATOM 15253 O O . CYS A 1 87 ? 15.310 2.052 -8.306 1.00 0.00 87 CYS A O 12
ATOM 15260 N N . THR A 1 88 ? 17.475 2.553 -7.920 1.00 0.00 88 THR A N 12
ATOM 15261 C CA . THR A 1 88 ? 18.042 1.631 -8.913 1.00 0.00 88 THR A CA 12
ATOM 15262 C C . THR A 1 88 ? 17.448 1.836 -10.304 1.00 0.00 88 THR A C 12
ATOM 15263 O O . THR A 1 88 ? 17.290 0.885 -11.067 1.00 0.00 88 THR A O 12
ATOM 15274 N N . GLY A 1 89 ? 17.160 3.071 -10.638 1.00 0.00 89 GLY A N 12
ATOM 15275 C CA . GLY A 1 89 ? 16.610 3.361 -11.938 1.00 0.00 89 GLY A CA 12
ATOM 15276 C C . GLY A 1 89 ? 15.872 4.670 -11.959 1.00 0.00 89 GLY A C 12
ATOM 15277 O O . GLY A 1 89 ? 15.149 4.976 -11.023 1.00 0.00 89 GLY A O 12
ATOM 15281 N N . PRO A 1 90 ? 16.035 5.464 -13.029 1.00 0.00 90 PRO A N 12
ATOM 15282 C CA . PRO A 1 90 ? 15.390 6.775 -13.157 1.00 0.00 90 PRO A CA 12
ATOM 15283 C C . PRO A 1 90 ? 13.861 6.702 -13.086 1.00 0.00 90 PRO A C 12
ATOM 15284 O O . PRO A 1 90 ? 13.212 7.653 -12.666 1.00 0.00 90 PRO A O 12
ATOM 15295 N N . ASP A 1 91 ? 13.297 5.569 -13.487 1.00 0.00 91 ASP A N 12
ATOM 15296 C CA . ASP A 1 91 ? 11.838 5.382 -13.436 1.00 0.00 91 ASP A CA 12
ATOM 15297 C C . ASP A 1 91 ? 11.375 5.129 -12.007 1.00 0.00 91 ASP A C 12
ATOM 15298 O O . ASP A 1 91 ? 10.212 5.349 -11.668 1.00 0.00 91 ASP A O 12
ATOM 15307 N N . SER A 1 92 ? 12.289 4.664 -11.174 1.00 0.00 92 SER A N 12
ATOM 15308 C CA . SER A 1 92 ? 11.987 4.397 -9.776 1.00 0.00 92 SER A CA 12
ATOM 15309 C C . SER A 1 92 ? 12.700 5.412 -8.888 1.00 0.00 92 SER A C 12
ATOM 15310 O O . SER A 1 92 ? 12.719 5.290 -7.665 1.00 0.00 92 SER A O 12
ATOM 15318 N N . CYS A 1 93 ? 13.272 6.413 -9.524 1.00 0.00 93 CYS A N 12
ATOM 15319 C CA . CYS A 1 93 ? 14.008 7.451 -8.841 1.00 0.00 93 CYS A CA 12
ATOM 15320 C C . CYS A 1 93 ? 13.048 8.475 -8.263 1.00 0.00 93 CYS A C 12
ATOM 15321 O O . CYS A 1 93 ? 12.295 9.107 -8.995 1.00 0.00 93 CYS A O 12
ATOM 15328 N N . LYS A 1 94 ? 13.074 8.632 -6.950 1.00 0.00 94 LYS A N 12
ATOM 15329 C CA . LYS A 1 94 ? 12.141 9.527 -6.269 1.00 0.00 94 LYS A CA 12
ATOM 15330 C C . LYS A 1 94 ? 12.885 10.682 -5.611 1.00 0.00 94 LYS A C 12
ATOM 15331 O O . LYS A 1 94 ? 12.409 11.270 -4.637 1.00 0.00 94 LYS A O 12
ATOM 15350 N N . CYS A 1 95 ? 14.028 11.017 -6.150 1.00 0.00 95 CYS A N 12
ATOM 15351 C CA . CYS A 1 95 ? 14.855 12.066 -5.578 1.00 0.00 95 CYS A CA 12
ATOM 15352 C C . CYS A 1 95 ? 15.196 13.144 -6.597 1.00 0.00 95 CYS A C 12
ATOM 15353 O O . CYS A 1 95 ? 15.070 12.940 -7.807 1.00 0.00 95 CYS A O 12
ATOM 15360 N N . ASP A 1 96 ? 15.592 14.307 -6.092 1.00 0.00 96 ASP A N 12
ATOM 15361 C CA . ASP A 1 96 ? 15.913 15.451 -6.928 1.00 0.00 96 ASP A CA 12
ATOM 15362 C C . ASP A 1 96 ? 17.213 15.257 -7.673 1.00 0.00 96 ASP A C 12
ATOM 15363 O O . ASP A 1 96 ? 18.001 14.363 -7.367 1.00 0.00 96 ASP A O 12
ATOM 15372 N N . ARG A 1 97 ? 17.455 16.134 -8.628 1.00 0.00 97 ARG A N 12
ATOM 15373 C CA . ARG A 1 97 ? 18.621 16.025 -9.490 1.00 0.00 97 ARG A CA 12
ATOM 15374 C C . ARG A 1 97 ? 19.892 16.472 -8.785 1.00 0.00 97 ARG A C 12
ATOM 15375 O O . ARG A 1 97 ? 20.978 16.446 -9.364 1.00 0.00 97 ARG A O 12
ATOM 15396 N N . SER A 1 98 ? 19.760 16.873 -7.556 1.00 0.00 98 SER A N 12
ATOM 15397 C CA . SER A 1 98 ? 20.895 17.304 -6.792 1.00 0.00 98 SER A CA 12
ATOM 15398 C C . SER A 1 98 ? 21.191 16.290 -5.686 1.00 0.00 98 SER A C 12
ATOM 15399 O O . SER A 1 98 ? 21.798 16.624 -4.666 1.00 0.00 98 SER A O 12
ATOM 15407 N N . CYS A 1 99 ? 20.781 15.040 -5.904 1.00 0.00 99 CYS A N 12
ATOM 15408 C CA . CYS A 1 99 ? 20.996 13.997 -4.910 1.00 0.00 99 CYS A CA 12
ATOM 15409 C C . CYS A 1 99 ? 22.373 13.353 -5.080 1.00 0.00 99 CYS A C 12
ATOM 15410 O O . CYS A 1 99 ? 23.119 13.694 -6.001 1.00 0.00 99 CYS A O 12
ATOM 15417 N N . SER A 1 100 ? 22.690 12.420 -4.193 1.00 0.00 100 SER A N 12
ATOM 15418 C CA . SER A 1 100 ? 23.971 11.728 -4.195 1.00 0.00 100 SER A CA 12
ATOM 15419 C C . SER A 1 100 ? 24.131 10.843 -5.433 1.00 0.00 100 SER A C 12
ATOM 15420 O O . SER A 1 100 ? 25.241 10.628 -5.913 1.00 0.00 100 SER A O 12
ATOM 15428 N N . CYS A 1 101 ? 23.026 10.322 -5.934 1.00 0.00 101 CYS A N 12
ATOM 15429 C CA . CYS A 1 101 ? 23.047 9.492 -7.129 1.00 0.00 101 CYS A CA 12
ATOM 15430 C C . CYS A 1 101 ? 23.249 10.375 -8.341 1.00 0.00 101 CYS A C 12
ATOM 15431 O O . CYS A 1 101 ? 23.938 10.016 -9.304 1.00 0.00 101 CYS A O 12
ATOM 15438 N N . LYS A 1 102 ? 22.646 11.538 -8.269 1.00 0.00 102 LYS A N 12
ATOM 15439 C CA . LYS A 1 102 ? 22.650 12.485 -9.318 1.00 0.00 102 LYS A CA 12
ATOM 15440 C C . LYS A 1 102 ? 23.658 13.595 -9.025 1.00 0.00 102 LYS A C 12
ATOM 15441 O O . LYS A 1 102 ? 24.888 13.328 -9.139 1.00 0.00 102 LYS A O 12
ATOM 15469 N N . GLY A 1 1 ? 23.323 8.718 -1.513 1.00 0.00 1 GLY A N 13
ATOM 15470 C CA . GLY A 1 1 ? 23.342 8.475 -0.040 1.00 0.00 1 GLY A CA 13
ATOM 15471 C C . GLY A 1 1 ? 21.953 8.304 0.530 1.00 0.00 1 GLY A C 13
ATOM 15472 O O . GLY A 1 1 ? 21.402 7.205 0.504 1.00 0.00 1 GLY A O 13
ATOM 15475 N N . SER A 1 2 ? 21.387 9.391 1.043 1.00 0.00 2 SER A N 13
ATOM 15476 C CA . SER A 1 2 ? 20.043 9.380 1.600 1.00 0.00 2 SER A CA 13
ATOM 15477 C C . SER A 1 2 ? 19.584 10.802 1.912 1.00 0.00 2 SER A C 13
ATOM 15478 O O . SER A 1 2 ? 20.409 11.693 2.145 1.00 0.00 2 SER A O 13
ATOM 15486 N N . MET A 1 3 ? 18.284 11.013 1.902 1.00 0.00 3 MET A N 13
ATOM 15487 C CA . MET A 1 3 ? 17.721 12.313 2.197 1.00 0.00 3 MET A CA 13
ATOM 15488 C C . MET A 1 3 ? 16.654 12.188 3.269 1.00 0.00 3 MET A C 13
ATOM 15489 O O . MET A 1 3 ? 15.491 11.880 2.982 1.00 0.00 3 MET A O 13
ATOM 15503 N N . SER A 1 4 ? 17.056 12.394 4.500 1.00 0.00 4 SER A N 13
ATOM 15504 C CA . SER A 1 4 ? 16.153 12.300 5.621 1.00 0.00 4 SER A CA 13
ATOM 15505 C C . SER A 1 4 ? 15.515 13.658 5.900 1.00 0.00 4 SER A C 13
ATOM 15506 O O . SER A 1 4 ? 14.319 13.755 6.182 1.00 0.00 4 SER A O 13
ATOM 15514 N N . SER A 1 5 ? 16.315 14.705 5.802 1.00 0.00 5 SER A N 13
ATOM 15515 C CA . SER A 1 5 ? 15.828 16.043 6.031 1.00 0.00 5 SER A CA 13
ATOM 15516 C C . SER A 1 5 ? 15.447 16.703 4.717 1.00 0.00 5 SER A C 13
ATOM 15517 O O . SER A 1 5 ? 16.252 17.391 4.092 1.00 0.00 5 SER A O 13
ATOM 15525 N N . VAL A 1 6 ? 14.231 16.451 4.279 1.00 0.00 6 VAL A N 13
ATOM 15526 C CA . VAL A 1 6 ? 13.733 17.047 3.057 1.00 0.00 6 VAL A CA 13
ATOM 15527 C C . VAL A 1 6 ? 13.084 18.390 3.377 1.00 0.00 6 VAL A C 13
ATOM 15528 O O . VAL A 1 6 ? 12.768 19.176 2.493 1.00 0.00 6 VAL A O 13
ATOM 15541 N N . PHE A 1 7 ? 12.907 18.641 4.660 1.00 0.00 7 PHE A N 13
ATOM 15542 C CA . PHE A 1 7 ? 12.344 19.882 5.126 1.00 0.00 7 PHE A CA 13
ATOM 15543 C C . PHE A 1 7 ? 13.406 20.665 5.864 1.00 0.00 7 PHE A C 13
ATOM 15544 O O . PHE A 1 7 ? 14.557 20.235 5.945 1.00 0.00 7 PHE A O 13
ATOM 15561 N N . GLY A 1 8 ? 13.033 21.800 6.391 1.00 0.00 8 GLY A N 13
ATOM 15562 C CA . GLY A 1 8 ? 13.972 22.610 7.104 1.00 0.00 8 GLY A CA 13
ATOM 15563 C C . GLY A 1 8 ? 13.688 22.664 8.580 1.00 0.00 8 GLY A C 13
ATOM 15564 O O . GLY A 1 8 ? 13.489 21.636 9.221 1.00 0.00 8 GLY A O 13
ATOM 15568 N N . ALA A 1 9 ? 13.642 23.866 9.111 1.00 0.00 9 ALA A N 13
ATOM 15569 C CA . ALA A 1 9 ? 13.421 24.078 10.529 1.00 0.00 9 ALA A CA 13
ATOM 15570 C C . ALA A 1 9 ? 12.344 25.117 10.722 1.00 0.00 9 ALA A C 13
ATOM 15571 O O . ALA A 1 9 ? 12.258 25.768 11.764 1.00 0.00 9 ALA A O 13
ATOM 15578 N N . GLY A 1 10 ? 11.529 25.271 9.707 1.00 0.00 10 GLY A N 13
ATOM 15579 C CA . GLY A 1 10 ? 10.467 26.235 9.749 1.00 0.00 10 GLY A CA 13
ATOM 15580 C C . GLY A 1 10 ? 9.550 26.115 8.562 1.00 0.00 10 GLY A C 13
ATOM 15581 O O . GLY A 1 10 ? 9.073 27.123 8.035 1.00 0.00 10 GLY A O 13
ATOM 15585 N N . CYS A 1 11 ? 9.319 24.884 8.117 1.00 0.00 11 CYS A N 13
ATOM 15586 C CA . CYS A 1 11 ? 8.427 24.642 7.006 1.00 0.00 11 CYS A CA 13
ATOM 15587 C C . CYS A 1 11 ? 6.992 24.821 7.445 1.00 0.00 11 CYS A C 13
ATOM 15588 O O . CYS A 1 11 ? 6.679 24.692 8.633 1.00 0.00 11 CYS A O 13
ATOM 15595 N N . THR A 1 12 ? 6.124 25.111 6.509 1.00 0.00 12 THR A N 13
ATOM 15596 C CA . THR A 1 12 ? 4.729 25.261 6.815 1.00 0.00 12 THR A CA 13
ATOM 15597 C C . THR A 1 12 ? 4.070 23.900 6.911 1.00 0.00 12 THR A C 13
ATOM 15598 O O . THR A 1 12 ? 4.659 22.879 6.531 1.00 0.00 12 THR A O 13
ATOM 15609 N N . ASP A 1 13 ? 2.852 23.881 7.401 1.00 0.00 13 ASP A N 13
ATOM 15610 C CA . ASP A 1 13 ? 2.086 22.653 7.460 1.00 0.00 13 ASP A CA 13
ATOM 15611 C C . ASP A 1 13 ? 1.563 22.362 6.068 1.00 0.00 13 ASP A C 13
ATOM 15612 O O . ASP A 1 13 ? 1.144 21.247 5.749 1.00 0.00 13 ASP A O 13
ATOM 15621 N N . VAL A 1 14 ? 1.628 23.393 5.239 1.00 0.00 14 VAL A N 13
ATOM 15622 C CA . VAL A 1 14 ? 1.218 23.339 3.856 1.00 0.00 14 VAL A CA 13
ATOM 15623 C C . VAL A 1 14 ? 2.317 22.674 3.018 1.00 0.00 14 VAL A C 13
ATOM 15624 O O . VAL A 1 14 ? 2.057 22.113 1.953 1.00 0.00 14 VAL A O 13
ATOM 15637 N N . CYS A 1 15 ? 3.542 22.732 3.526 1.00 0.00 15 CYS A N 13
ATOM 15638 C CA . CYS A 1 15 ? 4.687 22.122 2.868 1.00 0.00 15 CYS A CA 13
ATOM 15639 C C . CYS A 1 15 ? 4.631 20.608 3.040 1.00 0.00 15 CYS A C 13
ATOM 15640 O O . CYS A 1 15 ? 5.144 19.850 2.223 1.00 0.00 15 CYS A O 13
ATOM 15647 N N . LYS A 1 16 ? 3.957 20.173 4.101 1.00 0.00 16 LYS A N 13
ATOM 15648 C CA . LYS A 1 16 ? 3.820 18.753 4.386 1.00 0.00 16 LYS A CA 13
ATOM 15649 C C . LYS A 1 16 ? 2.675 18.155 3.567 1.00 0.00 16 LYS A C 13
ATOM 15650 O O . LYS A 1 16 ? 2.363 16.962 3.684 1.00 0.00 16 LYS A O 13
ATOM 15669 N N . GLN A 1 17 ? 2.050 18.994 2.734 1.00 0.00 17 GLN A N 13
ATOM 15670 C CA . GLN A 1 17 ? 0.972 18.545 1.853 1.00 0.00 17 GLN A CA 13
ATOM 15671 C C . GLN A 1 17 ? 1.519 17.616 0.780 1.00 0.00 17 GLN A C 13
ATOM 15672 O O . GLN A 1 17 ? 2.721 17.358 0.710 1.00 0.00 17 GLN A O 13
ATOM 15686 N N . THR A 1 18 ? 0.642 17.127 -0.054 1.00 0.00 18 THR A N 13
ATOM 15687 C CA . THR A 1 18 ? 1.017 16.229 -1.131 1.00 0.00 18 THR A CA 13
ATOM 15688 C C . THR A 1 18 ? -0.056 16.243 -2.214 1.00 0.00 18 THR A C 13
ATOM 15689 O O . THR A 1 18 ? -1.138 15.676 -2.032 1.00 0.00 18 THR A O 13
ATOM 15700 N N . PRO A 1 19 ? 0.209 16.918 -3.348 1.00 0.00 19 PRO A N 13
ATOM 15701 C CA . PRO A 1 19 ? 1.479 17.628 -3.598 1.00 0.00 19 PRO A CA 13
ATOM 15702 C C . PRO A 1 19 ? 1.644 18.837 -2.687 1.00 0.00 19 PRO A C 13
ATOM 15703 O O . PRO A 1 19 ? 0.683 19.269 -2.046 1.00 0.00 19 PRO A O 13
ATOM 15714 N N . CYS A 1 20 ? 2.854 19.373 -2.629 1.00 0.00 20 CYS A N 13
ATOM 15715 C CA . CYS A 1 20 ? 3.143 20.505 -1.771 1.00 0.00 20 CYS A CA 13
ATOM 15716 C C . CYS A 1 20 ? 2.197 21.654 -2.067 1.00 0.00 20 CYS A C 13
ATOM 15717 O O . CYS A 1 20 ? 2.058 22.085 -3.216 1.00 0.00 20 CYS A O 13
ATOM 15724 N N . GLY A 1 21 ? 1.559 22.149 -1.034 1.00 0.00 21 GLY A N 13
ATOM 15725 C CA . GLY A 1 21 ? 0.564 23.163 -1.209 1.00 0.00 21 GLY A CA 13
ATOM 15726 C C . GLY A 1 21 ? 1.131 24.561 -1.303 1.00 0.00 21 GLY A C 13
ATOM 15727 O O . GLY A 1 21 ? 0.429 25.481 -1.709 1.00 0.00 21 GLY A O 13
ATOM 15731 N N . CYS A 1 22 ? 2.402 24.735 -0.954 1.00 0.00 22 CYS A N 13
ATOM 15732 C CA . CYS A 1 22 ? 3.026 26.066 -0.991 1.00 0.00 22 CYS A CA 13
ATOM 15733 C C . CYS A 1 22 ? 3.017 26.652 -2.399 1.00 0.00 22 CYS A C 13
ATOM 15734 O O . CYS A 1 22 ? 3.060 27.866 -2.574 1.00 0.00 22 CYS A O 13
ATOM 15741 N N . ALA A 1 23 ? 2.934 25.787 -3.396 1.00 0.00 23 ALA A N 13
ATOM 15742 C CA . ALA A 1 23 ? 2.949 26.218 -4.782 1.00 0.00 23 ALA A CA 13
ATOM 15743 C C . ALA A 1 23 ? 1.626 26.860 -5.201 1.00 0.00 23 ALA A C 13
ATOM 15744 O O . ALA A 1 23 ? 1.569 27.568 -6.206 1.00 0.00 23 ALA A O 13
ATOM 15751 N N . THR A 1 24 ? 0.568 26.620 -4.437 1.00 0.00 24 THR A N 13
ATOM 15752 C CA . THR A 1 24 ? -0.735 27.178 -4.773 1.00 0.00 24 THR A CA 13
ATOM 15753 C C . THR A 1 24 ? -1.348 27.961 -3.595 1.00 0.00 24 THR A C 13
ATOM 15754 O O . THR A 1 24 ? -2.258 28.765 -3.781 1.00 0.00 24 THR A O 13
ATOM 15765 N N . SER A 1 25 ? -0.848 27.728 -2.395 1.00 0.00 25 SER A N 13
ATOM 15766 C CA . SER A 1 25 ? -1.373 28.403 -1.218 1.00 0.00 25 SER A CA 13
ATOM 15767 C C . SER A 1 25 ? -0.414 29.489 -0.732 1.00 0.00 25 SER A C 13
ATOM 15768 O O . SER A 1 25 ? -0.792 30.364 0.054 1.00 0.00 25 SER A O 13
ATOM 15776 N N . GLY A 1 26 ? 0.813 29.446 -1.212 1.00 0.00 26 GLY A N 13
ATOM 15777 C CA . GLY A 1 26 ? 1.799 30.409 -0.790 1.00 0.00 26 GLY A CA 13
ATOM 15778 C C . GLY A 1 26 ? 2.834 29.790 0.115 1.00 0.00 26 GLY A C 13
ATOM 15779 O O . GLY A 1 26 ? 2.507 28.973 0.976 1.00 0.00 26 GLY A O 13
ATOM 15783 N N . CYS A 1 27 ? 4.076 30.163 -0.083 1.00 0.00 27 CYS A N 13
ATOM 15784 C CA . CYS A 1 27 ? 5.164 29.630 0.705 1.00 0.00 27 CYS A CA 13
ATOM 15785 C C . CYS A 1 27 ? 5.466 30.525 1.900 1.00 0.00 27 CYS A C 13
ATOM 15786 O O . CYS A 1 27 ? 5.334 31.751 1.819 1.00 0.00 27 CYS A O 13
ATOM 15793 N N . ASN A 1 28 ? 5.864 29.910 3.013 1.00 0.00 28 ASN A N 13
ATOM 15794 C CA . ASN A 1 28 ? 6.195 30.653 4.232 1.00 0.00 28 ASN A CA 13
ATOM 15795 C C . ASN A 1 28 ? 7.340 29.970 4.977 1.00 0.00 28 ASN A C 13
ATOM 15796 O O . ASN A 1 28 ? 7.561 30.224 6.163 1.00 0.00 28 ASN A O 13
ATOM 15807 N N . CYS A 1 29 ? 8.065 29.110 4.280 1.00 0.00 29 CYS A N 13
ATOM 15808 C CA . CYS A 1 29 ? 9.157 28.362 4.891 1.00 0.00 29 CYS A CA 13
ATOM 15809 C C . CYS A 1 29 ? 10.418 29.203 5.023 1.00 0.00 29 CYS A C 13
ATOM 15810 O O . CYS A 1 29 ? 10.529 30.285 4.440 1.00 0.00 29 CYS A O 13
ATOM 15817 N N . THR A 1 30 ? 11.364 28.704 5.801 1.00 0.00 30 THR A N 13
ATOM 15818 C CA . THR A 1 30 ? 12.622 29.380 6.000 1.00 0.00 30 THR A CA 13
ATOM 15819 C C . THR A 1 30 ? 13.648 28.891 4.981 1.00 0.00 30 THR A C 13
ATOM 15820 O O . THR A 1 30 ? 13.353 28.016 4.163 1.00 0.00 30 THR A O 13
ATOM 15831 N N . ASP A 1 31 ? 14.849 29.442 5.043 1.00 0.00 31 ASP A N 13
ATOM 15832 C CA . ASP A 1 31 ? 15.922 29.071 4.120 1.00 0.00 31 ASP A CA 13
ATOM 15833 C C . ASP A 1 31 ? 16.329 27.606 4.305 1.00 0.00 31 ASP A C 13
ATOM 15834 O O . ASP A 1 31 ? 16.892 26.984 3.403 1.00 0.00 31 ASP A O 13
ATOM 15843 N N . ASP A 1 32 ? 16.009 27.062 5.474 1.00 0.00 32 ASP A N 13
ATOM 15844 C CA . ASP A 1 32 ? 16.355 25.679 5.824 1.00 0.00 32 ASP A CA 13
ATOM 15845 C C . ASP A 1 32 ? 15.610 24.678 4.962 1.00 0.00 32 ASP A C 13
ATOM 15846 O O . ASP A 1 32 ? 16.006 23.516 4.879 1.00 0.00 32 ASP A O 13
ATOM 15855 N N . CYS A 1 33 ? 14.523 25.125 4.347 1.00 0.00 33 CYS A N 13
ATOM 15856 C CA . CYS A 1 33 ? 13.680 24.260 3.536 1.00 0.00 33 CYS A CA 13
ATOM 15857 C C . CYS A 1 33 ? 14.471 23.610 2.403 1.00 0.00 33 CYS A C 13
ATOM 15858 O O . CYS A 1 33 ? 15.021 24.295 1.538 1.00 0.00 33 CYS A O 13
ATOM 15865 N N . LYS A 1 34 ? 14.527 22.285 2.425 1.00 0.00 34 LYS A N 13
ATOM 15866 C CA . LYS A 1 34 ? 15.233 21.525 1.411 1.00 0.00 34 LYS A CA 13
ATOM 15867 C C . LYS A 1 34 ? 14.261 20.931 0.420 1.00 0.00 34 LYS A C 13
ATOM 15868 O O . LYS A 1 34 ? 14.625 20.054 -0.367 1.00 0.00 34 LYS A O 13
ATOM 15887 N N . CYS A 1 35 ? 13.036 21.408 0.442 1.00 0.00 35 CYS A N 13
ATOM 15888 C CA . CYS A 1 35 ? 12.030 20.872 -0.416 1.00 0.00 35 CYS A CA 13
ATOM 15889 C C . CYS A 1 35 ? 12.175 21.449 -1.807 1.00 0.00 35 CYS A C 13
ATOM 15890 O O . CYS A 1 35 ? 12.584 22.591 -1.974 1.00 0.00 35 CYS A O 13
ATOM 15897 N N . GLN A 1 36 ? 11.874 20.651 -2.799 1.00 0.00 36 GLN A N 13
ATOM 15898 C CA . GLN A 1 36 ? 11.977 21.086 -4.174 1.00 0.00 36 GLN A CA 13
ATOM 15899 C C . GLN A 1 36 ? 10.593 21.256 -4.777 1.00 0.00 36 GLN A C 13
ATOM 15900 O O . GLN A 1 36 ? 10.451 21.520 -5.964 1.00 0.00 36 GLN A O 13
ATOM 15914 N N . SER A 1 37 ? 9.574 21.113 -3.947 1.00 0.00 37 SER A N 13
ATOM 15915 C CA . SER A 1 37 ? 8.205 21.195 -4.420 1.00 0.00 37 SER A CA 13
ATOM 15916 C C . SER A 1 37 ? 7.585 22.571 -4.166 1.00 0.00 37 SER A C 13
ATOM 15917 O O . SER A 1 37 ? 6.559 22.906 -4.746 1.00 0.00 37 SER A O 13
ATOM 15925 N N . CYS A 1 38 ? 8.191 23.364 -3.299 1.00 0.00 38 CYS A N 13
ATOM 15926 C CA . CYS A 1 38 ? 7.683 24.699 -3.051 1.00 0.00 38 CYS A CA 13
ATOM 15927 C C . CYS A 1 38 ? 8.712 25.732 -3.455 1.00 0.00 38 CYS A C 13
ATOM 15928 O O . CYS A 1 38 ? 8.398 26.906 -3.645 1.00 0.00 38 CYS A O 13
ATOM 15935 N N . LYS A 1 39 ? 9.940 25.280 -3.620 1.00 0.00 39 LYS A N 13
ATOM 15936 C CA . LYS A 1 39 ? 11.034 26.157 -3.966 1.00 0.00 39 LYS A CA 13
ATOM 15937 C C . LYS A 1 39 ? 11.290 26.128 -5.476 1.00 0.00 39 LYS A C 13
ATOM 15938 O O . LYS A 1 39 ? 12.437 26.154 -5.918 1.00 0.00 39 LYS A O 13
ATOM 15957 N N . TYR A 1 40 ? 10.210 26.082 -6.260 1.00 0.00 40 TYR A N 13
ATOM 15958 C CA . TYR A 1 40 ? 10.313 26.057 -7.725 1.00 0.00 40 TYR A CA 13
ATOM 15959 C C . TYR A 1 40 ? 11.070 27.276 -8.252 1.00 0.00 40 TYR A C 13
ATOM 15960 O O . TYR A 1 40 ? 11.072 28.341 -7.623 1.00 0.00 40 TYR A O 13
ATOM 15978 N N . GLY A 1 41 ? 11.709 27.112 -9.404 1.00 0.00 41 GLY A N 13
ATOM 15979 C CA . GLY A 1 41 ? 12.456 28.194 -9.998 1.00 0.00 41 GLY A CA 13
ATOM 15980 C C . GLY A 1 41 ? 13.837 27.749 -10.394 1.00 0.00 41 GLY A C 13
ATOM 15981 O O . GLY A 1 41 ? 14.179 27.729 -11.575 1.00 0.00 41 GLY A O 13
ATOM 15985 N N . ALA A 1 42 ? 14.616 27.335 -9.410 1.00 0.00 42 ALA A N 13
ATOM 15986 C CA . ALA A 1 42 ? 15.972 26.876 -9.647 1.00 0.00 42 ALA A CA 13
ATOM 15987 C C . ALA A 1 42 ? 15.975 25.421 -10.076 1.00 0.00 42 ALA A C 13
ATOM 15988 O O . ALA A 1 42 ? 17.028 24.832 -10.307 1.00 0.00 42 ALA A O 13
ATOM 15995 N N . GLY A 1 43 ? 14.790 24.843 -10.173 1.00 0.00 43 GLY A N 13
ATOM 15996 C CA . GLY A 1 43 ? 14.676 23.475 -10.585 1.00 0.00 43 GLY A CA 13
ATOM 15997 C C . GLY A 1 43 ? 13.677 23.251 -11.709 1.00 0.00 43 GLY A C 13
ATOM 15998 O O . GLY A 1 43 ? 13.596 22.156 -12.242 1.00 0.00 43 GLY A O 13
ATOM 16002 N N . CYS A 1 44 ? 12.970 24.295 -12.118 1.00 0.00 44 CYS A N 13
ATOM 16003 C CA . CYS A 1 44 ? 11.889 24.132 -13.099 1.00 0.00 44 CYS A CA 13
ATOM 16004 C C . CYS A 1 44 ? 11.974 25.083 -14.271 1.00 0.00 44 CYS A C 13
ATOM 16005 O O . CYS A 1 44 ? 12.919 25.865 -14.405 1.00 0.00 44 CYS A O 13
ATOM 16012 N N . THR A 1 45 ? 10.948 24.999 -15.106 1.00 0.00 45 THR A N 13
ATOM 16013 C CA . THR A 1 45 ? 10.792 25.813 -16.270 1.00 0.00 45 THR A CA 13
ATOM 16014 C C . THR A 1 45 ? 9.303 26.133 -16.435 1.00 0.00 45 THR A C 13
ATOM 16015 O O . THR A 1 45 ? 8.461 25.598 -15.702 1.00 0.00 45 THR A O 13
ATOM 16026 N N . ASP A 1 46 ? 8.981 26.960 -17.401 1.00 0.00 46 ASP A N 13
ATOM 16027 C CA . ASP A 1 46 ? 7.595 27.388 -17.630 1.00 0.00 46 ASP A CA 13
ATOM 16028 C C . ASP A 1 46 ? 6.797 26.331 -18.397 1.00 0.00 46 ASP A C 13
ATOM 16029 O O . ASP A 1 46 ? 5.618 26.515 -18.690 1.00 0.00 46 ASP A O 13
ATOM 16038 N N . THR A 1 47 ? 7.440 25.225 -18.690 1.00 0.00 47 THR A N 13
ATOM 16039 C CA . THR A 1 47 ? 6.817 24.141 -19.421 1.00 0.00 47 THR A CA 13
ATOM 16040 C C . THR A 1 47 ? 6.354 23.032 -18.460 1.00 0.00 47 THR A C 13
ATOM 16041 O O . THR A 1 47 ? 5.496 22.223 -18.794 1.00 0.00 47 THR A O 13
ATOM 16052 N N . CYS A 1 48 ? 6.906 23.032 -17.259 1.00 0.00 48 CYS A N 13
ATOM 16053 C CA . CYS A 1 48 ? 6.605 21.996 -16.263 1.00 0.00 48 CYS A CA 13
ATOM 16054 C C . CYS A 1 48 ? 5.466 22.423 -15.343 1.00 0.00 48 CYS A C 13
ATOM 16055 O O . CYS A 1 48 ? 4.733 21.594 -14.807 1.00 0.00 48 CYS A O 13
ATOM 16062 N N . LYS A 1 49 ? 5.306 23.721 -15.201 1.00 0.00 49 LYS A N 13
ATOM 16063 C CA . LYS A 1 49 ? 4.298 24.302 -14.315 1.00 0.00 49 LYS A CA 13
ATOM 16064 C C . LYS A 1 49 ? 2.886 24.176 -14.887 1.00 0.00 49 LYS A C 13
ATOM 16065 O O . LYS A 1 49 ? 1.930 24.717 -14.321 1.00 0.00 49 LYS A O 13
ATOM 16084 N N . GLN A 1 50 ? 2.760 23.496 -16.007 1.00 0.00 50 GLN A N 13
ATOM 16085 C CA . GLN A 1 50 ? 1.476 23.346 -16.658 1.00 0.00 50 GLN A CA 13
ATOM 16086 C C . GLN A 1 50 ? 0.643 22.273 -15.962 1.00 0.00 50 GLN A C 13
ATOM 16087 O O . GLN A 1 50 ? 0.914 21.903 -14.824 1.00 0.00 50 GLN A O 13
ATOM 16101 N N . THR A 1 51 ? -0.378 21.800 -16.629 1.00 0.00 51 THR A N 13
ATOM 16102 C CA . THR A 1 51 ? -1.231 20.780 -16.066 1.00 0.00 51 THR A CA 13
ATOM 16103 C C . THR A 1 51 ? -1.675 19.798 -17.149 1.00 0.00 51 THR A C 13
ATOM 16104 O O . THR A 1 51 ? -2.394 20.170 -18.077 1.00 0.00 51 THR A O 13
ATOM 16115 N N . PRO A 1 52 ? -1.235 18.528 -17.066 1.00 0.00 52 PRO A N 13
ATOM 16116 C CA . PRO A 1 52 ? -0.341 18.045 -15.991 1.00 0.00 52 PRO A CA 13
ATOM 16117 C C . PRO A 1 52 ? 1.087 18.595 -16.119 1.00 0.00 52 PRO A C 13
ATOM 16118 O O . PRO A 1 52 ? 1.690 19.006 -15.137 1.00 0.00 52 PRO A O 13
ATOM 16129 N N . CYS A 1 53 ? 1.609 18.584 -17.337 1.00 0.00 53 CYS A N 13
ATOM 16130 C CA . CYS A 1 53 ? 2.931 19.096 -17.627 1.00 0.00 53 CYS A CA 13
ATOM 16131 C C . CYS A 1 53 ? 3.103 19.218 -19.125 1.00 0.00 53 CYS A C 13
ATOM 16132 O O . CYS A 1 53 ? 2.550 18.421 -19.879 1.00 0.00 53 CYS A O 13
ATOM 16139 N N . GLY A 1 54 ? 3.859 20.202 -19.556 1.00 0.00 54 GLY A N 13
ATOM 16140 C CA . GLY A 1 54 ? 4.074 20.398 -20.968 1.00 0.00 54 GLY A CA 13
ATOM 16141 C C . GLY A 1 54 ? 5.408 19.856 -21.431 1.00 0.00 54 GLY A C 13
ATOM 16142 O O . GLY A 1 54 ? 5.624 19.675 -22.630 1.00 0.00 54 GLY A O 13
ATOM 16146 N N . CYS A 1 55 ? 6.315 19.597 -20.484 1.00 0.00 55 CYS A N 13
ATOM 16147 C CA . CYS A 1 55 ? 7.626 19.078 -20.814 1.00 0.00 55 CYS A CA 13
ATOM 16148 C C . CYS A 1 55 ? 7.511 17.716 -21.487 1.00 0.00 55 CYS A C 13
ATOM 16149 O O . CYS A 1 55 ? 7.717 17.593 -22.693 1.00 0.00 55 CYS A O 13
ATOM 16156 N N . GLY A 1 56 ? 7.154 16.703 -20.706 1.00 0.00 56 GLY A N 13
ATOM 16157 C CA . GLY A 1 56 ? 7.041 15.358 -21.237 1.00 0.00 56 GLY A CA 13
ATOM 16158 C C . GLY A 1 56 ? 8.349 14.874 -21.829 1.00 0.00 56 GLY A C 13
ATOM 16159 O O . GLY A 1 56 ? 9.320 14.662 -21.106 1.00 0.00 56 GLY A O 13
ATOM 16163 N N . SER A 1 57 ? 8.381 14.729 -23.142 1.00 0.00 57 SER A N 13
ATOM 16164 C CA . SER A 1 57 ? 9.579 14.289 -23.836 1.00 0.00 57 SER A CA 13
ATOM 16165 C C . SER A 1 57 ? 10.378 15.487 -24.352 1.00 0.00 57 SER A C 13
ATOM 16166 O O . SER A 1 57 ? 11.429 15.328 -24.964 1.00 0.00 57 SER A O 13
ATOM 16174 N N . GLY A 1 58 ? 9.861 16.674 -24.099 1.00 0.00 58 GLY A N 13
ATOM 16175 C CA . GLY A 1 58 ? 10.535 17.894 -24.485 1.00 0.00 58 GLY A CA 13
ATOM 16176 C C . GLY A 1 58 ? 10.716 18.790 -23.287 1.00 0.00 58 GLY A C 13
ATOM 16177 O O . GLY A 1 58 ? 10.032 19.799 -23.140 1.00 0.00 58 GLY A O 13
ATOM 16181 N N . CYS A 1 59 ? 11.621 18.406 -22.425 1.00 0.00 59 CYS A N 13
ATOM 16182 C CA . CYS A 1 59 ? 11.848 19.103 -21.176 1.00 0.00 59 CYS A CA 13
ATOM 16183 C C . CYS A 1 59 ? 12.954 20.152 -21.287 1.00 0.00 59 CYS A C 13
ATOM 16184 O O . CYS A 1 59 ? 13.826 20.065 -22.158 1.00 0.00 59 CYS A O 13
ATOM 16191 N N . ASN A 1 60 ? 12.904 21.147 -20.395 1.00 0.00 60 ASN A N 13
ATOM 16192 C CA . ASN A 1 60 ? 13.897 22.213 -20.361 1.00 0.00 60 ASN A CA 13
ATOM 16193 C C . ASN A 1 60 ? 14.008 22.788 -18.938 1.00 0.00 60 ASN A C 13
ATOM 16194 O O . ASN A 1 60 ? 14.229 23.989 -18.751 1.00 0.00 60 ASN A O 13
ATOM 16205 N N . CYS A 1 61 ? 13.837 21.925 -17.935 1.00 0.00 61 CYS A N 13
ATOM 16206 C CA . CYS A 1 61 ? 13.957 22.338 -16.530 1.00 0.00 61 CYS A CA 13
ATOM 16207 C C . CYS A 1 61 ? 15.414 22.642 -16.159 1.00 0.00 61 CYS A C 13
ATOM 16208 O O . CYS A 1 61 ? 16.312 22.597 -17.005 1.00 0.00 61 CYS A O 13
ATOM 16215 N N . LYS A 1 62 ? 15.642 22.927 -14.886 1.00 0.00 62 LYS A N 13
ATOM 16216 C CA . LYS A 1 62 ? 16.965 23.298 -14.407 1.00 0.00 62 LYS A CA 13
ATOM 16217 C C . LYS A 1 62 ? 17.772 22.069 -13.964 1.00 0.00 62 LYS A C 13
ATOM 16218 O O . LYS A 1 62 ? 18.633 21.587 -14.695 1.00 0.00 62 LYS A O 13
ATOM 16237 N N . GLU A 1 63 ? 17.468 21.565 -12.772 1.00 0.00 63 GLU A N 13
ATOM 16238 C CA . GLU A 1 63 ? 18.186 20.422 -12.194 1.00 0.00 63 GLU A CA 13
ATOM 16239 C C . GLU A 1 63 ? 17.454 19.936 -10.945 1.00 0.00 63 GLU A C 13
ATOM 16240 O O . GLU A 1 63 ? 17.331 18.741 -10.704 1.00 0.00 63 GLU A O 13
ATOM 16252 N N . ASP A 1 64 ? 16.944 20.881 -10.178 1.00 0.00 64 ASP A N 13
ATOM 16253 C CA . ASP A 1 64 ? 16.250 20.600 -8.938 1.00 0.00 64 ASP A CA 13
ATOM 16254 C C . ASP A 1 64 ? 14.739 20.379 -9.163 1.00 0.00 64 ASP A C 13
ATOM 16255 O O . ASP A 1 64 ? 13.911 21.000 -8.503 1.00 0.00 64 ASP A O 13
ATOM 16264 N N . CYS A 1 65 ? 14.392 19.497 -10.097 1.00 0.00 65 CYS A N 13
ATOM 16265 C CA . CYS A 1 65 ? 12.976 19.202 -10.383 1.00 0.00 65 CYS A CA 13
ATOM 16266 C C . CYS A 1 65 ? 12.579 17.834 -9.843 1.00 0.00 65 CYS A C 13
ATOM 16267 O O . CYS A 1 65 ? 13.352 16.877 -9.939 1.00 0.00 65 CYS A O 13
ATOM 16274 N N . ARG A 1 66 ? 11.366 17.741 -9.292 1.00 0.00 66 ARG A N 13
ATOM 16275 C CA . ARG A 1 66 ? 10.858 16.471 -8.749 1.00 0.00 66 ARG A CA 13
ATOM 16276 C C . ARG A 1 66 ? 9.643 15.970 -9.483 1.00 0.00 66 ARG A C 13
ATOM 16277 O O . ARG A 1 66 ? 8.876 15.158 -8.959 1.00 0.00 66 ARG A O 13
ATOM 16298 N N . CYS A 1 67 ? 9.468 16.427 -10.685 1.00 0.00 67 CYS A N 13
ATOM 16299 C CA . CYS A 1 67 ? 8.372 15.966 -11.477 1.00 0.00 67 CYS A CA 13
ATOM 16300 C C . CYS A 1 67 ? 8.775 14.727 -12.253 1.00 0.00 67 CYS A C 13
ATOM 16301 O O . CYS A 1 67 ? 9.647 14.784 -13.118 1.00 0.00 67 CYS A O 13
ATOM 16308 N N . GLN A 1 68 ? 8.129 13.614 -11.957 1.00 0.00 68 GLN A N 13
ATOM 16309 C CA . GLN A 1 68 ? 8.454 12.342 -12.596 1.00 0.00 68 GLN A CA 13
ATOM 16310 C C . GLN A 1 68 ? 7.820 12.238 -13.980 1.00 0.00 68 GLN A C 13
ATOM 16311 O O . GLN A 1 68 ? 7.911 11.206 -14.638 1.00 0.00 68 GLN A O 13
ATOM 16325 N N . SER A 1 69 ? 7.194 13.314 -14.422 1.00 0.00 69 SER A N 13
ATOM 16326 C CA . SER A 1 69 ? 6.549 13.325 -15.708 1.00 0.00 69 SER A CA 13
ATOM 16327 C C . SER A 1 69 ? 7.554 13.687 -16.792 1.00 0.00 69 SER A C 13
ATOM 16328 O O . SER A 1 69 ? 7.469 13.201 -17.921 1.00 0.00 69 SER A O 13
ATOM 16336 N N . CYS A 1 70 ? 8.519 14.526 -16.444 1.00 0.00 70 CYS A N 13
ATOM 16337 C CA . CYS A 1 70 ? 9.512 14.948 -17.405 1.00 0.00 70 CYS A CA 13
ATOM 16338 C C . CYS A 1 70 ? 10.921 14.483 -17.025 1.00 0.00 70 CYS A C 13
ATOM 16339 O O . CYS A 1 70 ? 11.774 14.302 -17.898 1.00 0.00 70 CYS A O 13
ATOM 16346 N N . SER A 1 71 ? 11.165 14.283 -15.732 1.00 0.00 71 SER A N 13
ATOM 16347 C CA . SER A 1 71 ? 12.463 13.803 -15.273 1.00 0.00 71 SER A CA 13
ATOM 16348 C C . SER A 1 71 ? 12.716 12.392 -15.809 1.00 0.00 71 SER A C 13
ATOM 16349 O O . SER A 1 71 ? 11.776 11.604 -15.956 1.00 0.00 71 SER A O 13
ATOM 16357 N N . THR A 1 72 ? 13.970 12.078 -16.117 1.00 0.00 72 THR A N 13
ATOM 16358 C CA . THR A 1 72 ? 14.299 10.768 -16.645 1.00 0.00 72 THR A CA 13
ATOM 16359 C C . THR A 1 72 ? 14.060 9.694 -15.593 1.00 0.00 72 THR A C 13
ATOM 16360 O O . THR A 1 72 ? 14.241 9.931 -14.383 1.00 0.00 72 THR A O 13
ATOM 16371 N N . ALA A 1 73 ? 13.640 8.531 -16.050 1.00 0.00 73 ALA A N 13
ATOM 16372 C CA . ALA A 1 73 ? 13.335 7.438 -15.177 1.00 0.00 73 ALA A CA 13
ATOM 16373 C C . ALA A 1 73 ? 14.570 6.940 -14.456 1.00 0.00 73 ALA A C 13
ATOM 16374 O O . ALA A 1 73 ? 15.551 6.529 -15.081 1.00 0.00 73 ALA A O 13
ATOM 16381 N N . CYS A 1 74 ? 14.521 7.028 -13.145 1.00 0.00 74 CYS A N 13
ATOM 16382 C CA . CYS A 1 74 ? 15.546 6.484 -12.277 1.00 0.00 74 CYS A CA 13
ATOM 16383 C C . CYS A 1 74 ? 15.743 5.015 -12.553 1.00 0.00 74 CYS A C 13
ATOM 16384 O O . CYS A 1 74 ? 14.871 4.361 -13.137 1.00 0.00 74 CYS A O 13
ATOM 16391 N N . LYS A 1 75 ? 16.836 4.476 -12.119 1.00 0.00 75 LYS A N 13
ATOM 16392 C CA . LYS A 1 75 ? 17.035 3.037 -12.296 1.00 0.00 75 LYS A CA 13
ATOM 16393 C C . LYS A 1 75 ? 16.747 2.273 -11.008 1.00 0.00 75 LYS A C 13
ATOM 16394 O O . LYS A 1 75 ? 17.315 1.206 -10.754 1.00 0.00 75 LYS A O 13
ATOM 16413 N N . CYS A 1 76 ? 15.839 2.816 -10.212 1.00 0.00 76 CYS A N 13
ATOM 16414 C CA . CYS A 1 76 ? 15.438 2.199 -8.980 1.00 0.00 76 CYS A CA 13
ATOM 16415 C C . CYS A 1 76 ? 14.455 1.067 -9.217 1.00 0.00 76 CYS A C 13
ATOM 16416 O O . CYS A 1 76 ? 13.613 1.133 -10.112 1.00 0.00 76 CYS A O 13
ATOM 16423 N N . ALA A 1 77 ? 14.550 0.065 -8.356 1.00 0.00 77 ALA A N 13
ATOM 16424 C CA . ALA A 1 77 ? 13.785 -1.159 -8.436 1.00 0.00 77 ALA A CA 13
ATOM 16425 C C . ALA A 1 77 ? 14.352 -2.145 -7.431 1.00 0.00 77 ALA A C 13
ATOM 16426 O O . ALA A 1 77 ? 15.560 -2.156 -7.204 1.00 0.00 77 ALA A O 13
ATOM 16433 N N . ALA A 1 78 ? 13.488 -2.939 -6.818 1.00 0.00 78 ALA A N 13
ATOM 16434 C CA . ALA A 1 78 ? 13.906 -3.968 -5.858 1.00 0.00 78 ALA A CA 13
ATOM 16435 C C . ALA A 1 78 ? 14.831 -3.405 -4.768 1.00 0.00 78 ALA A C 13
ATOM 16436 O O . ALA A 1 78 ? 15.970 -3.849 -4.611 1.00 0.00 78 ALA A O 13
ATOM 16443 N N . GLY A 1 79 ? 14.335 -2.417 -4.038 1.00 0.00 79 GLY A N 13
ATOM 16444 C CA . GLY A 1 79 ? 15.103 -1.817 -2.956 1.00 0.00 79 GLY A CA 13
ATOM 16445 C C . GLY A 1 79 ? 16.349 -1.079 -3.429 1.00 0.00 79 GLY A C 13
ATOM 16446 O O . GLY A 1 79 ? 17.410 -1.205 -2.832 1.00 0.00 79 GLY A O 13
ATOM 16450 N N . SER A 1 80 ? 16.225 -0.312 -4.500 1.00 0.00 80 SER A N 13
ATOM 16451 C CA . SER A 1 80 ? 17.346 0.434 -5.021 1.00 0.00 80 SER A CA 13
ATOM 16452 C C . SER A 1 80 ? 17.120 1.953 -4.914 1.00 0.00 80 SER A C 13
ATOM 16453 O O . SER A 1 80 ? 17.885 2.740 -5.461 1.00 0.00 80 SER A O 13
ATOM 16461 N N . CYS A 1 81 ? 16.077 2.356 -4.195 1.00 0.00 81 CYS A N 13
ATOM 16462 C CA . CYS A 1 81 ? 15.807 3.772 -3.985 1.00 0.00 81 CYS A CA 13
ATOM 16463 C C . CYS A 1 81 ? 16.406 4.181 -2.643 1.00 0.00 81 CYS A C 13
ATOM 16464 O O . CYS A 1 81 ? 15.699 4.309 -1.639 1.00 0.00 81 CYS A O 13
ATOM 16471 N N . LYS A 1 82 ? 17.708 4.361 -2.637 1.00 0.00 82 LYS A N 13
ATOM 16472 C CA . LYS A 1 82 ? 18.475 4.632 -1.417 1.00 0.00 82 LYS A CA 13
ATOM 16473 C C . LYS A 1 82 ? 18.216 6.011 -0.811 1.00 0.00 82 LYS A C 13
ATOM 16474 O O . LYS A 1 82 ? 18.831 6.364 0.188 1.00 0.00 82 LYS A O 13
ATOM 16493 N N . CYS A 1 83 ? 17.316 6.781 -1.389 1.00 0.00 83 CYS A N 13
ATOM 16494 C CA . CYS A 1 83 ? 17.053 8.120 -0.896 1.00 0.00 83 CYS A CA 13
ATOM 16495 C C . CYS A 1 83 ? 16.457 8.054 0.495 1.00 0.00 83 CYS A C 13
ATOM 16496 O O . CYS A 1 83 ? 16.620 8.968 1.298 1.00 0.00 83 CYS A O 13
ATOM 16503 N N . GLY A 1 84 ? 15.774 6.960 0.773 1.00 0.00 84 GLY A N 13
ATOM 16504 C CA . GLY A 1 84 ? 15.170 6.788 2.056 1.00 0.00 84 GLY A CA 13
ATOM 16505 C C . GLY A 1 84 ? 13.680 6.642 1.951 1.00 0.00 84 GLY A C 13
ATOM 16506 O O . GLY A 1 84 ? 13.027 6.167 2.877 1.00 0.00 84 GLY A O 13
ATOM 16510 N N . LYS A 1 85 ? 13.134 7.048 0.816 1.00 0.00 85 LYS A N 13
ATOM 16511 C CA . LYS A 1 85 ? 11.708 6.937 0.585 1.00 0.00 85 LYS A CA 13
ATOM 16512 C C . LYS A 1 85 ? 11.356 5.524 0.139 1.00 0.00 85 LYS A C 13
ATOM 16513 O O . LYS A 1 85 ? 10.261 5.037 0.401 1.00 0.00 85 LYS A O 13
ATOM 16532 N N . GLY A 1 86 ? 12.304 4.869 -0.526 1.00 0.00 86 GLY A N 13
ATOM 16533 C CA . GLY A 1 86 ? 12.092 3.506 -0.979 1.00 0.00 86 GLY A CA 13
ATOM 16534 C C . GLY A 1 86 ? 11.041 3.409 -2.065 1.00 0.00 86 GLY A C 13
ATOM 16535 O O . GLY A 1 86 ? 10.300 2.428 -2.135 1.00 0.00 86 GLY A O 13
ATOM 16539 N N . CYS A 1 87 ? 10.981 4.424 -2.915 1.00 0.00 87 CYS A N 13
ATOM 16540 C CA . CYS A 1 87 ? 10.013 4.467 -3.998 1.00 0.00 87 CYS A CA 13
ATOM 16541 C C . CYS A 1 87 ? 10.218 3.306 -4.953 1.00 0.00 87 CYS A C 13
ATOM 16542 O O . CYS A 1 87 ? 9.256 2.651 -5.364 1.00 0.00 87 CYS A O 13
ATOM 16549 N N . THR A 1 88 ? 11.482 3.054 -5.295 1.00 0.00 88 THR A N 13
ATOM 16550 C CA . THR A 1 88 ? 11.874 1.941 -6.160 1.00 0.00 88 THR A CA 13
ATOM 16551 C C . THR A 1 88 ? 11.065 1.922 -7.448 1.00 0.00 88 THR A C 13
ATOM 16552 O O . THR A 1 88 ? 10.451 0.917 -7.806 1.00 0.00 88 THR A O 13
ATOM 16563 N N . GLY A 1 89 ? 11.081 3.038 -8.132 1.00 0.00 89 GLY A N 13
ATOM 16564 C CA . GLY A 1 89 ? 10.336 3.182 -9.347 1.00 0.00 89 GLY A CA 13
ATOM 16565 C C . GLY A 1 89 ? 10.142 4.638 -9.692 1.00 0.00 89 GLY A C 13
ATOM 16566 O O . GLY A 1 89 ? 9.976 5.460 -8.801 1.00 0.00 89 GLY A O 13
ATOM 16570 N N . PRO A 1 90 ? 10.113 4.976 -10.975 1.00 0.00 90 PRO A N 13
ATOM 16571 C CA . PRO A 1 90 ? 10.033 6.370 -11.424 1.00 0.00 90 PRO A CA 13
ATOM 16572 C C . PRO A 1 90 ? 8.665 6.985 -11.180 1.00 0.00 90 PRO A C 13
ATOM 16573 O O . PRO A 1 90 ? 8.549 8.174 -10.919 1.00 0.00 90 PRO A O 13
ATOM 16584 N N . ASP A 1 91 ? 7.633 6.163 -11.247 1.00 0.00 91 ASP A N 13
ATOM 16585 C CA . ASP A 1 91 ? 6.275 6.631 -11.016 1.00 0.00 91 ASP A CA 13
ATOM 16586 C C . ASP A 1 91 ? 6.035 6.791 -9.526 1.00 0.00 91 ASP A C 13
ATOM 16587 O O . ASP A 1 91 ? 5.139 7.511 -9.091 1.00 0.00 91 ASP A O 13
ATOM 16596 N N . SER A 1 92 ? 6.862 6.136 -8.751 1.00 0.00 92 SER A N 13
ATOM 16597 C CA . SER A 1 92 ? 6.734 6.167 -7.326 1.00 0.00 92 SER A CA 13
ATOM 16598 C C . SER A 1 92 ? 7.559 7.306 -6.751 1.00 0.00 92 SER A C 13
ATOM 16599 O O . SER A 1 92 ? 7.135 7.968 -5.803 1.00 0.00 92 SER A O 13
ATOM 16607 N N . CYS A 1 93 ? 8.721 7.545 -7.357 1.00 0.00 93 CYS A N 13
ATOM 16608 C CA . CYS A 1 93 ? 9.636 8.584 -6.912 1.00 0.00 93 CYS A CA 13
ATOM 16609 C C . CYS A 1 93 ? 8.972 9.945 -6.805 1.00 0.00 93 CYS A C 13
ATOM 16610 O O . CYS A 1 93 ? 8.691 10.585 -7.800 1.00 0.00 93 CYS A O 13
ATOM 16617 N N . LYS A 1 94 ? 8.702 10.367 -5.583 1.00 0.00 94 LYS A N 13
ATOM 16618 C CA . LYS A 1 94 ? 8.161 11.699 -5.342 1.00 0.00 94 LYS A CA 13
ATOM 16619 C C . LYS A 1 94 ? 9.340 12.653 -5.085 1.00 0.00 94 LYS A C 13
ATOM 16620 O O . LYS A 1 94 ? 9.157 13.795 -4.663 1.00 0.00 94 LYS A O 13
ATOM 16639 N N . CYS A 1 95 ? 10.548 12.154 -5.370 1.00 0.00 95 CYS A N 13
ATOM 16640 C CA . CYS A 1 95 ? 11.796 12.876 -5.131 1.00 0.00 95 CYS A CA 13
ATOM 16641 C C . CYS A 1 95 ? 12.289 13.604 -6.393 1.00 0.00 95 CYS A C 13
ATOM 16642 O O . CYS A 1 95 ? 11.797 13.359 -7.499 1.00 0.00 95 CYS A O 13
ATOM 16649 N N . ASP A 1 96 ? 13.248 14.522 -6.211 1.00 0.00 96 ASP A N 13
ATOM 16650 C CA . ASP A 1 96 ? 13.804 15.297 -7.322 1.00 0.00 96 ASP A CA 13
ATOM 16651 C C . ASP A 1 96 ? 14.982 14.612 -7.970 1.00 0.00 96 ASP A C 13
ATOM 16652 O O . ASP A 1 96 ? 15.600 13.742 -7.388 1.00 0.00 96 ASP A O 13
ATOM 16661 N N . ARG A 1 97 ? 15.311 15.053 -9.183 1.00 0.00 97 ARG A N 13
ATOM 16662 C CA . ARG A 1 97 ? 16.411 14.456 -9.955 1.00 0.00 97 ARG A CA 13
ATOM 16663 C C . ARG A 1 97 ? 17.775 14.854 -9.419 1.00 0.00 97 ARG A C 13
ATOM 16664 O O . ARG A 1 97 ? 18.801 14.418 -9.933 1.00 0.00 97 ARG A O 13
ATOM 16685 N N . SER A 1 98 ? 17.785 15.670 -8.400 1.00 0.00 98 SER A N 13
ATOM 16686 C CA . SER A 1 98 ? 19.011 16.077 -7.767 1.00 0.00 98 SER A CA 13
ATOM 16687 C C . SER A 1 98 ? 19.071 15.431 -6.384 1.00 0.00 98 SER A C 13
ATOM 16688 O O . SER A 1 98 ? 19.834 15.848 -5.505 1.00 0.00 98 SER A O 13
ATOM 16696 N N . CYS A 1 99 ? 18.278 14.375 -6.220 1.00 0.00 99 CYS A N 13
ATOM 16697 C CA . CYS A 1 99 ? 18.165 13.688 -4.952 1.00 0.00 99 CYS A CA 13
ATOM 16698 C C . CYS A 1 99 ? 19.364 12.780 -4.736 1.00 0.00 99 CYS A C 13
ATOM 16699 O O . CYS A 1 99 ? 20.237 12.673 -5.600 1.00 0.00 99 CYS A O 13
ATOM 16706 N N . SER A 1 100 ? 19.394 12.117 -3.595 1.00 0.00 100 SER A N 13
ATOM 16707 C CA . SER A 1 100 ? 20.489 11.241 -3.244 1.00 0.00 100 SER A CA 13
ATOM 16708 C C . SER A 1 100 ? 20.567 10.046 -4.180 1.00 0.00 100 SER A C 13
ATOM 16709 O O . SER A 1 100 ? 21.630 9.468 -4.378 1.00 0.00 100 SER A O 13
ATOM 16717 N N . CYS A 1 101 ? 19.442 9.670 -4.736 1.00 0.00 101 CYS A N 13
ATOM 16718 C CA . CYS A 1 101 ? 19.413 8.629 -5.730 1.00 0.00 101 CYS A CA 13
ATOM 16719 C C . CYS A 1 101 ? 19.334 9.291 -7.076 1.00 0.00 101 CYS A C 13
ATOM 16720 O O . CYS A 1 101 ? 20.174 9.068 -7.957 1.00 0.00 101 CYS A O 13
ATOM 16727 N N . LYS A 1 102 ? 18.326 10.163 -7.160 1.00 0.00 102 LYS A N 13
ATOM 16728 C CA . LYS A 1 102 ? 17.903 10.863 -8.302 1.00 0.00 102 LYS A CA 13
ATOM 16729 C C . LYS A 1 102 ? 16.414 11.186 -8.242 1.00 0.00 102 LYS A C 13
ATOM 16730 O O . LYS A 1 102 ? 15.826 11.447 -9.340 1.00 0.00 102 LYS A O 13
ATOM 16758 N N . GLY A 1 1 ? 25.997 8.946 6.783 1.00 0.00 1 GLY A N 14
ATOM 16759 C CA . GLY A 1 1 ? 26.258 10.409 6.900 1.00 0.00 1 GLY A CA 14
ATOM 16760 C C . GLY A 1 1 ? 25.379 11.230 5.972 1.00 0.00 1 GLY A C 14
ATOM 16761 O O . GLY A 1 1 ? 25.548 12.449 5.856 1.00 0.00 1 GLY A O 14
ATOM 16764 N N . SER A 1 2 ? 24.441 10.571 5.316 1.00 0.00 2 SER A N 14
ATOM 16765 C CA . SER A 1 2 ? 23.558 11.242 4.391 1.00 0.00 2 SER A CA 14
ATOM 16766 C C . SER A 1 2 ? 22.225 11.564 5.060 1.00 0.00 2 SER A C 14
ATOM 16767 O O . SER A 1 2 ? 21.557 10.682 5.611 1.00 0.00 2 SER A O 14
ATOM 16775 N N . MET A 1 3 ? 21.847 12.825 5.024 1.00 0.00 3 MET A N 14
ATOM 16776 C CA . MET A 1 3 ? 20.586 13.252 5.591 1.00 0.00 3 MET A CA 14
ATOM 16777 C C . MET A 1 3 ? 19.746 13.935 4.530 1.00 0.00 3 MET A C 14
ATOM 16778 O O . MET A 1 3 ? 19.963 15.101 4.205 1.00 0.00 3 MET A O 14
ATOM 16792 N N . SER A 1 4 ? 18.808 13.197 3.978 1.00 0.00 4 SER A N 14
ATOM 16793 C CA . SER A 1 4 ? 17.958 13.701 2.924 1.00 0.00 4 SER A CA 14
ATOM 16794 C C . SER A 1 4 ? 16.692 14.337 3.483 1.00 0.00 4 SER A C 14
ATOM 16795 O O . SER A 1 4 ? 15.885 13.669 4.138 1.00 0.00 4 SER A O 14
ATOM 16803 N N . SER A 1 5 ? 16.528 15.612 3.233 1.00 0.00 5 SER A N 14
ATOM 16804 C CA . SER A 1 5 ? 15.346 16.335 3.642 1.00 0.00 5 SER A CA 14
ATOM 16805 C C . SER A 1 5 ? 14.930 17.297 2.536 1.00 0.00 5 SER A C 14
ATOM 16806 O O . SER A 1 5 ? 15.636 17.426 1.532 1.00 0.00 5 SER A O 14
ATOM 16814 N N . VAL A 1 6 ? 13.796 17.956 2.702 1.00 0.00 6 VAL A N 14
ATOM 16815 C CA . VAL A 1 6 ? 13.312 18.882 1.691 1.00 0.00 6 VAL A CA 14
ATOM 16816 C C . VAL A 1 6 ? 12.857 20.203 2.309 1.00 0.00 6 VAL A C 14
ATOM 16817 O O . VAL A 1 6 ? 13.049 21.267 1.727 1.00 0.00 6 VAL A O 14
ATOM 16830 N N . PHE A 1 7 ? 12.275 20.142 3.488 1.00 0.00 7 PHE A N 14
ATOM 16831 C CA . PHE A 1 7 ? 11.796 21.343 4.134 1.00 0.00 7 PHE A CA 14
ATOM 16832 C C . PHE A 1 7 ? 12.915 22.037 4.868 1.00 0.00 7 PHE A C 14
ATOM 16833 O O . PHE A 1 7 ? 13.903 21.407 5.262 1.00 0.00 7 PHE A O 14
ATOM 16850 N N . GLY A 1 8 ? 12.777 23.334 5.020 1.00 0.00 8 GLY A N 14
ATOM 16851 C CA . GLY A 1 8 ? 13.725 24.098 5.743 1.00 0.00 8 GLY A CA 14
ATOM 16852 C C . GLY A 1 8 ? 13.726 23.742 7.203 1.00 0.00 8 GLY A C 14
ATOM 16853 O O . GLY A 1 8 ? 12.819 23.057 7.695 1.00 0.00 8 GLY A O 14
ATOM 16857 N N . ALA A 1 9 ? 14.699 24.236 7.893 1.00 0.00 9 ALA A N 14
ATOM 16858 C CA . ALA A 1 9 ? 14.892 23.922 9.296 1.00 0.00 9 ALA A CA 14
ATOM 16859 C C . ALA A 1 9 ? 13.861 24.628 10.152 1.00 0.00 9 ALA A C 14
ATOM 16860 O O . ALA A 1 9 ? 13.536 24.187 11.261 1.00 0.00 9 ALA A O 14
ATOM 16867 N N . GLY A 1 10 ? 13.353 25.719 9.633 1.00 0.00 10 GLY A N 14
ATOM 16868 C CA . GLY A 1 10 ? 12.341 26.462 10.319 1.00 0.00 10 GLY A CA 14
ATOM 16869 C C . GLY A 1 10 ? 11.101 26.583 9.484 1.00 0.00 10 GLY A C 14
ATOM 16870 O O . GLY A 1 10 ? 10.436 27.617 9.492 1.00 0.00 10 GLY A O 14
ATOM 16874 N N . CYS A 1 11 ? 10.787 25.529 8.737 1.00 0.00 11 CYS A N 14
ATOM 16875 C CA . CYS A 1 11 ? 9.625 25.548 7.900 1.00 0.00 11 CYS A CA 14
ATOM 16876 C C . CYS A 1 11 ? 8.348 25.479 8.711 1.00 0.00 11 CYS A C 14
ATOM 16877 O O . CYS A 1 11 ? 8.359 25.097 9.883 1.00 0.00 11 CYS A O 14
ATOM 16884 N N . THR A 1 12 ? 7.256 25.846 8.089 1.00 0.00 12 THR A N 14
ATOM 16885 C CA . THR A 1 12 ? 5.982 25.826 8.735 1.00 0.00 12 THR A CA 14
ATOM 16886 C C . THR A 1 12 ? 5.164 24.630 8.269 1.00 0.00 12 THR A C 14
ATOM 16887 O O . THR A 1 12 ? 5.467 24.025 7.234 1.00 0.00 12 THR A O 14
ATOM 16898 N N . ASP A 1 13 ? 4.139 24.289 9.026 1.00 0.00 13 ASP A N 14
ATOM 16899 C CA . ASP A 1 13 ? 3.275 23.165 8.685 1.00 0.00 13 ASP A CA 14
ATOM 16900 C C . ASP A 1 13 ? 2.528 23.433 7.391 1.00 0.00 13 ASP A C 14
ATOM 16901 O O . ASP A 1 13 ? 2.181 22.507 6.661 1.00 0.00 13 ASP A O 14
ATOM 16910 N N . VAL A 1 14 ? 2.320 24.710 7.092 1.00 0.00 14 VAL A N 14
ATOM 16911 C CA . VAL A 1 14 ? 1.598 25.104 5.895 1.00 0.00 14 VAL A CA 14
ATOM 16912 C C . VAL A 1 14 ? 2.372 24.680 4.647 1.00 0.00 14 VAL A C 14
ATOM 16913 O O . VAL A 1 14 ? 1.788 24.413 3.603 1.00 0.00 14 VAL A O 14
ATOM 16926 N N . CYS A 1 15 ? 3.685 24.567 4.789 1.00 0.00 15 CYS A N 14
ATOM 16927 C CA . CYS A 1 15 ? 4.548 24.195 3.685 1.00 0.00 15 CYS A CA 14
ATOM 16928 C C . CYS A 1 15 ? 4.537 22.677 3.509 1.00 0.00 15 CYS A C 14
ATOM 16929 O O . CYS A 1 15 ? 4.672 22.160 2.401 1.00 0.00 15 CYS A O 14
ATOM 16936 N N . LYS A 1 16 ? 4.326 21.967 4.615 1.00 0.00 16 LYS A N 14
ATOM 16937 C CA . LYS A 1 16 ? 4.314 20.510 4.612 1.00 0.00 16 LYS A CA 14
ATOM 16938 C C . LYS A 1 16 ? 2.944 19.977 4.239 1.00 0.00 16 LYS A C 14
ATOM 16939 O O . LYS A 1 16 ? 2.737 18.762 4.168 1.00 0.00 16 LYS A O 14
ATOM 16958 N N . GLN A 1 17 ? 2.003 20.889 4.024 1.00 0.00 17 GLN A N 14
ATOM 16959 C CA . GLN A 1 17 ? 0.656 20.509 3.594 1.00 0.00 17 GLN A CA 14
ATOM 16960 C C . GLN A 1 17 ? 0.685 19.882 2.201 1.00 0.00 17 GLN A C 14
ATOM 16961 O O . GLN A 1 17 ? 1.745 19.708 1.594 1.00 0.00 17 GLN A O 14
ATOM 16975 N N . THR A 1 18 ? -0.475 19.560 1.697 1.00 0.00 18 THR A N 14
ATOM 16976 C CA . THR A 1 18 ? -0.601 18.940 0.397 1.00 0.00 18 THR A CA 14
ATOM 16977 C C . THR A 1 18 ? -1.955 19.285 -0.209 1.00 0.00 18 THR A C 14
ATOM 16978 O O . THR A 1 18 ? -2.992 18.821 0.269 1.00 0.00 18 THR A O 14
ATOM 16989 N N . PRO A 1 19 ? -1.969 20.121 -1.264 1.00 0.00 19 PRO A N 14
ATOM 16990 C CA . PRO A 1 19 ? -0.751 20.667 -1.875 1.00 0.00 19 PRO A CA 14
ATOM 16991 C C . PRO A 1 19 ? -0.081 21.709 -0.989 1.00 0.00 19 PRO A C 14
ATOM 16992 O O . PRO A 1 19 ? -0.648 22.128 0.025 1.00 0.00 19 PRO A O 14
ATOM 17003 N N . CYS A 1 20 ? 1.121 22.108 -1.374 1.00 0.00 20 CYS A N 14
ATOM 17004 C CA . CYS A 1 20 ? 1.901 23.082 -0.624 1.00 0.00 20 CYS A CA 14
ATOM 17005 C C . CYS A 1 20 ? 1.075 24.313 -0.305 1.00 0.00 20 CYS A C 14
ATOM 17006 O O . CYS A 1 20 ? 0.648 25.050 -1.202 1.00 0.00 20 CYS A O 14
ATOM 17013 N N . GLY A 1 21 ? 0.869 24.538 0.973 1.00 0.00 21 GLY A N 14
ATOM 17014 C CA . GLY A 1 21 ? 0.052 25.624 1.413 1.00 0.00 21 GLY A CA 14
ATOM 17015 C C . GLY A 1 21 ? 0.758 26.964 1.340 1.00 0.00 21 GLY A C 14
ATOM 17016 O O . GLY A 1 21 ? 0.136 28.001 1.502 1.00 0.00 21 GLY A O 14
ATOM 17020 N N . CYS A 1 22 ? 2.054 26.955 1.079 1.00 0.00 22 CYS A N 14
ATOM 17021 C CA . CYS A 1 22 ? 2.805 28.201 0.967 1.00 0.00 22 CYS A CA 14
ATOM 17022 C C . CYS A 1 22 ? 2.426 28.969 -0.287 1.00 0.00 22 CYS A C 14
ATOM 17023 O O . CYS A 1 22 ? 2.691 30.165 -0.397 1.00 0.00 22 CYS A O 14
ATOM 17030 N N . ALA A 1 23 ? 1.800 28.294 -1.226 1.00 0.00 23 ALA A N 14
ATOM 17031 C CA . ALA A 1 23 ? 1.403 28.933 -2.459 1.00 0.00 23 ALA A CA 14
ATOM 17032 C C . ALA A 1 23 ? -0.067 29.295 -2.433 1.00 0.00 23 ALA A C 14
ATOM 17033 O O . ALA A 1 23 ? -0.529 30.122 -3.216 1.00 0.00 23 ALA A O 14
ATOM 17040 N N . THR A 1 24 ? -0.793 28.680 -1.531 1.00 0.00 24 THR A N 14
ATOM 17041 C CA . THR A 1 24 ? -2.206 28.900 -1.409 1.00 0.00 24 THR A CA 14
ATOM 17042 C C . THR A 1 24 ? -2.519 29.837 -0.249 1.00 0.00 24 THR A C 14
ATOM 17043 O O . THR A 1 24 ? -3.360 30.732 -0.359 1.00 0.00 24 THR A O 14
ATOM 17054 N N . SER A 1 25 ? -1.821 29.635 0.843 1.00 0.00 25 SER A N 14
ATOM 17055 C CA . SER A 1 25 ? -2.028 30.404 2.046 1.00 0.00 25 SER A CA 14
ATOM 17056 C C . SER A 1 25 ? -0.998 31.517 2.161 1.00 0.00 25 SER A C 14
ATOM 17057 O O . SER A 1 25 ? -1.339 32.663 2.448 1.00 0.00 25 SER A O 14
ATOM 17065 N N . GLY A 1 26 ? 0.255 31.184 1.912 1.00 0.00 26 GLY A N 14
ATOM 17066 C CA . GLY A 1 26 ? 1.303 32.146 2.070 1.00 0.00 26 GLY A CA 14
ATOM 17067 C C . GLY A 1 26 ? 2.564 31.503 2.579 1.00 0.00 26 GLY A C 14
ATOM 17068 O O . GLY A 1 26 ? 2.523 30.438 3.195 1.00 0.00 26 GLY A O 14
ATOM 17072 N N . CYS A 1 27 ? 3.667 32.135 2.319 1.00 0.00 27 CYS A N 14
ATOM 17073 C CA . CYS A 1 27 ? 4.959 31.625 2.703 1.00 0.00 27 CYS A CA 14
ATOM 17074 C C . CYS A 1 27 ? 5.356 32.067 4.103 1.00 0.00 27 CYS A C 14
ATOM 17075 O O . CYS A 1 27 ? 5.408 33.264 4.397 1.00 0.00 27 CYS A O 14
ATOM 17082 N N . ASN A 1 28 ? 5.646 31.093 4.961 1.00 0.00 28 ASN A N 14
ATOM 17083 C CA . ASN A 1 28 ? 6.057 31.374 6.326 1.00 0.00 28 ASN A CA 14
ATOM 17084 C C . ASN A 1 28 ? 7.398 30.695 6.624 1.00 0.00 28 ASN A C 14
ATOM 17085 O O . ASN A 1 28 ? 7.888 30.735 7.758 1.00 0.00 28 ASN A O 14
ATOM 17096 N N . CYS A 1 29 ? 7.981 30.061 5.611 1.00 0.00 29 CYS A N 14
ATOM 17097 C CA . CYS A 1 29 ? 9.232 29.338 5.774 1.00 0.00 29 CYS A CA 14
ATOM 17098 C C . CYS A 1 29 ? 10.439 30.245 5.547 1.00 0.00 29 CYS A C 14
ATOM 17099 O O . CYS A 1 29 ? 10.296 31.418 5.182 1.00 0.00 29 CYS A O 14
ATOM 17106 N N . THR A 1 30 ? 11.623 29.692 5.752 1.00 0.00 30 THR A N 14
ATOM 17107 C CA . THR A 1 30 ? 12.855 30.423 5.567 1.00 0.00 30 THR A CA 14
ATOM 17108 C C . THR A 1 30 ? 13.492 30.085 4.215 1.00 0.00 30 THR A C 14
ATOM 17109 O O . THR A 1 30 ? 13.000 29.216 3.488 1.00 0.00 30 THR A O 14
ATOM 17120 N N . ASP A 1 31 ? 14.591 30.759 3.893 1.00 0.00 31 ASP A N 14
ATOM 17121 C CA . ASP A 1 31 ? 15.298 30.554 2.620 1.00 0.00 31 ASP A CA 14
ATOM 17122 C C . ASP A 1 31 ? 15.939 29.165 2.561 1.00 0.00 31 ASP A C 14
ATOM 17123 O O . ASP A 1 31 ? 16.291 28.673 1.487 1.00 0.00 31 ASP A O 14
ATOM 17132 N N . ASP A 1 32 ? 16.057 28.533 3.723 1.00 0.00 32 ASP A N 14
ATOM 17133 C CA . ASP A 1 32 ? 16.644 27.192 3.843 1.00 0.00 32 ASP A CA 14
ATOM 17134 C C . ASP A 1 32 ? 15.745 26.140 3.173 1.00 0.00 32 ASP A C 14
ATOM 17135 O O . ASP A 1 32 ? 16.160 25.002 2.934 1.00 0.00 32 ASP A O 14
ATOM 17144 N N . CYS A 1 33 ? 14.518 26.543 2.868 1.00 0.00 33 CYS A N 14
ATOM 17145 C CA . CYS A 1 33 ? 13.537 25.679 2.230 1.00 0.00 33 CYS A CA 14
ATOM 17146 C C . CYS A 1 33 ? 14.044 25.148 0.872 1.00 0.00 33 CYS A C 14
ATOM 17147 O O . CYS A 1 33 ? 14.517 25.917 0.023 1.00 0.00 33 CYS A O 14
ATOM 17154 N N . LYS A 1 34 ? 13.943 23.836 0.682 1.00 0.00 34 LYS A N 14
ATOM 17155 C CA . LYS A 1 34 ? 14.358 23.189 -0.564 1.00 0.00 34 LYS A CA 14
ATOM 17156 C C . LYS A 1 34 ? 13.135 22.643 -1.301 1.00 0.00 34 LYS A C 14
ATOM 17157 O O . LYS A 1 34 ? 13.219 21.633 -1.992 1.00 0.00 34 LYS A O 14
ATOM 17176 N N . CYS A 1 35 ? 12.007 23.312 -1.163 1.00 0.00 35 CYS A N 14
ATOM 17177 C CA . CYS A 1 35 ? 10.773 22.827 -1.753 1.00 0.00 35 CYS A CA 14
ATOM 17178 C C . CYS A 1 35 ? 10.489 23.484 -3.112 1.00 0.00 35 CYS A C 14
ATOM 17179 O O . CYS A 1 35 ? 10.504 24.709 -3.238 1.00 0.00 35 CYS A O 14
ATOM 17186 N N . GLN A 1 36 ? 10.229 22.654 -4.134 1.00 0.00 36 GLN A N 14
ATOM 17187 C CA . GLN A 1 36 ? 9.948 23.149 -5.492 1.00 0.00 36 GLN A CA 14
ATOM 17188 C C . GLN A 1 36 ? 8.536 23.687 -5.631 1.00 0.00 36 GLN A C 14
ATOM 17189 O O . GLN A 1 36 ? 8.193 24.275 -6.645 1.00 0.00 36 GLN A O 14
ATOM 17203 N N . SER A 1 37 ? 7.738 23.516 -4.606 1.00 0.00 37 SER A N 14
ATOM 17204 C CA . SER A 1 37 ? 6.348 23.903 -4.666 1.00 0.00 37 SER A CA 14
ATOM 17205 C C . SER A 1 37 ? 6.143 25.399 -4.399 1.00 0.00 37 SER A C 14
ATOM 17206 O O . SER A 1 37 ? 5.185 25.995 -4.893 1.00 0.00 37 SER A O 14
ATOM 17214 N N . CYS A 1 38 ? 7.026 26.010 -3.631 1.00 0.00 38 CYS A N 14
ATOM 17215 C CA . CYS A 1 38 ? 6.914 27.432 -3.390 1.00 0.00 38 CYS A CA 14
ATOM 17216 C C . CYS A 1 38 ? 8.142 28.176 -3.899 1.00 0.00 38 CYS A C 14
ATOM 17217 O O . CYS A 1 38 ? 8.147 29.401 -3.981 1.00 0.00 38 CYS A O 14
ATOM 17224 N N . LYS A 1 39 ? 9.180 27.427 -4.254 1.00 0.00 39 LYS A N 14
ATOM 17225 C CA . LYS A 1 39 ? 10.407 28.019 -4.773 1.00 0.00 39 LYS A CA 14
ATOM 17226 C C . LYS A 1 39 ? 10.590 27.711 -6.252 1.00 0.00 39 LYS A C 14
ATOM 17227 O O . LYS A 1 39 ? 11.697 27.398 -6.694 1.00 0.00 39 LYS A O 14
ATOM 17246 N N . TYR A 1 40 ? 9.503 27.803 -7.025 1.00 0.00 40 TYR A N 14
ATOM 17247 C CA . TYR A 1 40 ? 9.598 27.603 -8.466 1.00 0.00 40 TYR A CA 14
ATOM 17248 C C . TYR A 1 40 ? 10.593 28.592 -9.055 1.00 0.00 40 TYR A C 14
ATOM 17249 O O . TYR A 1 40 ? 10.644 29.763 -8.650 1.00 0.00 40 TYR A O 14
ATOM 17267 N N . GLY A 1 41 ? 11.378 28.125 -9.988 1.00 0.00 41 GLY A N 14
ATOM 17268 C CA . GLY A 1 41 ? 12.412 28.942 -10.573 1.00 0.00 41 GLY A CA 14
ATOM 17269 C C . GLY A 1 41 ? 13.761 28.278 -10.448 1.00 0.00 41 GLY A C 14
ATOM 17270 O O . GLY A 1 41 ? 14.733 28.697 -11.070 1.00 0.00 41 GLY A O 14
ATOM 17274 N N . ALA A 1 42 ? 13.817 27.235 -9.631 1.00 0.00 42 ALA A N 14
ATOM 17275 C CA . ALA A 1 42 ? 15.051 26.499 -9.415 1.00 0.00 42 ALA A CA 14
ATOM 17276 C C . ALA A 1 42 ? 14.858 24.995 -9.625 1.00 0.00 42 ALA A C 14
ATOM 17277 O O . ALA A 1 42 ? 15.746 24.201 -9.314 1.00 0.00 42 ALA A O 14
ATOM 17284 N N . GLY A 1 43 ? 13.717 24.603 -10.190 1.00 0.00 43 GLY A N 14
ATOM 17285 C CA . GLY A 1 43 ? 13.457 23.184 -10.374 1.00 0.00 43 GLY A CA 14
ATOM 17286 C C . GLY A 1 43 ? 12.701 22.831 -11.643 1.00 0.00 43 GLY A C 14
ATOM 17287 O O . GLY A 1 43 ? 12.994 21.823 -12.277 1.00 0.00 43 GLY A O 14
ATOM 17291 N N . CYS A 1 44 ? 11.794 23.682 -12.038 1.00 0.00 44 CYS A N 14
ATOM 17292 C CA . CYS A 1 44 ? 10.875 23.397 -13.156 1.00 0.00 44 CYS A CA 14
ATOM 17293 C C . CYS A 1 44 ? 11.104 24.289 -14.367 1.00 0.00 44 CYS A C 14
ATOM 17294 O O . CYS A 1 44 ? 12.097 25.021 -14.448 1.00 0.00 44 CYS A O 14
ATOM 17301 N N . THR A 1 45 ? 10.169 24.210 -15.311 1.00 0.00 45 THR A N 14
ATOM 17302 C CA . THR A 1 45 ? 10.193 24.997 -16.503 1.00 0.00 45 THR A CA 14
ATOM 17303 C C . THR A 1 45 ? 8.753 25.180 -17.010 1.00 0.00 45 THR A C 14
ATOM 17304 O O . THR A 1 45 ? 7.815 24.572 -16.478 1.00 0.00 45 THR A O 14
ATOM 17315 N N . ASP A 1 46 ? 8.594 25.979 -18.044 1.00 0.00 46 ASP A N 14
ATOM 17316 C CA . ASP A 1 46 ? 7.272 26.318 -18.599 1.00 0.00 46 ASP A CA 14
ATOM 17317 C C . ASP A 1 46 ? 6.583 25.100 -19.237 1.00 0.00 46 ASP A C 14
ATOM 17318 O O . ASP A 1 46 ? 5.378 25.092 -19.445 1.00 0.00 46 ASP A O 14
ATOM 17327 N N . THR A 1 47 ? 7.348 24.075 -19.498 1.00 0.00 47 THR A N 14
ATOM 17328 C CA . THR A 1 47 ? 6.858 22.905 -20.195 1.00 0.00 47 THR A CA 14
ATOM 17329 C C . THR A 1 47 ? 6.358 21.811 -19.226 1.00 0.00 47 THR A C 14
ATOM 17330 O O . THR A 1 47 ? 5.631 20.903 -19.622 1.00 0.00 47 THR A O 14
ATOM 17341 N N . CYS A 1 48 ? 6.720 21.923 -17.964 1.00 0.00 48 CYS A N 14
ATOM 17342 C CA . CYS A 1 48 ? 6.352 20.898 -16.972 1.00 0.00 48 CYS A CA 14
ATOM 17343 C C . CYS A 1 48 ? 5.028 21.227 -16.305 1.00 0.00 48 CYS A C 14
ATOM 17344 O O . CYS A 1 48 ? 4.295 20.337 -15.874 1.00 0.00 48 CYS A O 14
ATOM 17351 N N . LYS A 1 49 ? 4.704 22.506 -16.265 1.00 0.00 49 LYS A N 14
ATOM 17352 C CA . LYS A 1 49 ? 3.498 22.981 -15.596 1.00 0.00 49 LYS A CA 14
ATOM 17353 C C . LYS A 1 49 ? 2.221 22.603 -16.351 1.00 0.00 49 LYS A C 14
ATOM 17354 O O . LYS A 1 49 ? 1.118 22.966 -15.940 1.00 0.00 49 LYS A O 14
ATOM 17373 N N . GLN A 1 50 ? 2.375 21.887 -17.454 1.00 0.00 50 GLN A N 14
ATOM 17374 C CA . GLN A 1 50 ? 1.235 21.450 -18.238 1.00 0.00 50 GLN A CA 14
ATOM 17375 C C . GLN A 1 50 ? 0.545 20.260 -17.565 1.00 0.00 50 GLN A C 14
ATOM 17376 O O . GLN A 1 50 ? 0.810 19.946 -16.402 1.00 0.00 50 GLN A O 14
ATOM 17390 N N . THR A 1 51 ? -0.335 19.607 -18.289 1.00 0.00 51 THR A N 14
ATOM 17391 C CA . THR A 1 51 ? -1.035 18.453 -17.772 1.00 0.00 51 THR A CA 14
ATOM 17392 C C . THR A 1 51 ? -1.221 17.398 -18.871 1.00 0.00 51 THR A C 14
ATOM 17393 O O . THR A 1 51 ? -1.787 17.688 -19.926 1.00 0.00 51 THR A O 14
ATOM 17404 N N . PRO A 1 52 ? -0.725 16.164 -18.652 1.00 0.00 52 PRO A N 14
ATOM 17405 C CA . PRO A 1 52 ? -0.000 15.793 -17.423 1.00 0.00 52 PRO A CA 14
ATOM 17406 C C . PRO A 1 52 ? 1.368 16.473 -17.335 1.00 0.00 52 PRO A C 14
ATOM 17407 O O . PRO A 1 52 ? 1.809 16.872 -16.257 1.00 0.00 52 PRO A O 14
ATOM 17418 N N . CYS A 1 53 ? 2.023 16.588 -18.476 1.00 0.00 53 CYS A N 14
ATOM 17419 C CA . CYS A 1 53 ? 3.301 17.244 -18.582 1.00 0.00 53 CYS A CA 14
ATOM 17420 C C . CYS A 1 53 ? 3.640 17.436 -20.044 1.00 0.00 53 CYS A C 14
ATOM 17421 O O . CYS A 1 53 ? 3.278 16.605 -20.881 1.00 0.00 53 CYS A O 14
ATOM 17428 N N . GLY A 1 54 ? 4.309 18.522 -20.361 1.00 0.00 54 GLY A N 14
ATOM 17429 C CA . GLY A 1 54 ? 4.673 18.772 -21.729 1.00 0.00 54 GLY A CA 14
ATOM 17430 C C . GLY A 1 54 ? 6.104 18.399 -22.020 1.00 0.00 54 GLY A C 14
ATOM 17431 O O . GLY A 1 54 ? 6.484 18.267 -23.183 1.00 0.00 54 GLY A O 14
ATOM 17435 N N . CYS A 1 55 ? 6.905 18.238 -20.969 1.00 0.00 55 CYS A N 14
ATOM 17436 C CA . CYS A 1 55 ? 8.300 17.878 -21.124 1.00 0.00 55 CYS A CA 14
ATOM 17437 C C . CYS A 1 55 ? 8.435 16.475 -21.710 1.00 0.00 55 CYS A C 14
ATOM 17438 O O . CYS A 1 55 ? 8.774 16.312 -22.883 1.00 0.00 55 CYS A O 14
ATOM 17445 N N . GLY A 1 56 ? 8.136 15.471 -20.895 1.00 0.00 56 GLY A N 14
ATOM 17446 C CA . GLY A 1 56 ? 8.275 14.092 -21.327 1.00 0.00 56 GLY A CA 14
ATOM 17447 C C . GLY A 1 56 ? 9.708 13.760 -21.698 1.00 0.00 56 GLY A C 14
ATOM 17448 O O . GLY A 1 56 ? 10.591 13.754 -20.840 1.00 0.00 56 GLY A O 14
ATOM 17452 N N . SER A 1 57 ? 9.941 13.501 -22.972 1.00 0.00 57 SER A N 14
ATOM 17453 C CA . SER A 1 57 ? 11.275 13.198 -23.464 1.00 0.00 57 SER A CA 14
ATOM 17454 C C . SER A 1 57 ? 11.977 14.476 -23.930 1.00 0.00 57 SER A C 14
ATOM 17455 O O . SER A 1 57 ? 13.149 14.461 -24.297 1.00 0.00 57 SER A O 14
ATOM 17463 N N . GLY A 1 58 ? 11.243 15.573 -23.902 1.00 0.00 58 GLY A N 14
ATOM 17464 C CA . GLY A 1 58 ? 11.781 16.859 -24.278 1.00 0.00 58 GLY A CA 14
ATOM 17465 C C . GLY A 1 58 ? 11.638 17.830 -23.141 1.00 0.00 58 GLY A C 14
ATOM 17466 O O . GLY A 1 58 ? 10.729 18.661 -23.130 1.00 0.00 58 GLY A O 14
ATOM 17470 N N . CYS A 1 59 ? 12.519 17.706 -22.181 1.00 0.00 59 CYS A N 14
ATOM 17471 C CA . CYS A 1 59 ? 12.469 18.487 -20.963 1.00 0.00 59 CYS A CA 14
ATOM 17472 C C . CYS A 1 59 ? 13.385 19.710 -21.003 1.00 0.00 59 CYS A C 14
ATOM 17473 O O . CYS A 1 59 ? 14.351 19.759 -21.767 1.00 0.00 59 CYS A O 14
ATOM 17480 N N . ASN A 1 60 ? 13.067 20.691 -20.156 1.00 0.00 60 ASN A N 14
ATOM 17481 C CA . ASN A 1 60 ? 13.836 21.927 -20.056 1.00 0.00 60 ASN A CA 14
ATOM 17482 C C . ASN A 1 60 ? 13.853 22.422 -18.587 1.00 0.00 60 ASN A C 14
ATOM 17483 O O . ASN A 1 60 ? 14.091 23.589 -18.315 1.00 0.00 60 ASN A O 14
ATOM 17494 N N . CYS A 1 61 ? 13.611 21.509 -17.643 1.00 0.00 61 CYS A N 14
ATOM 17495 C CA . CYS A 1 61 ? 13.579 21.863 -16.212 1.00 0.00 61 CYS A CA 14
ATOM 17496 C C . CYS A 1 61 ? 14.961 22.198 -15.653 1.00 0.00 61 CYS A C 14
ATOM 17497 O O . CYS A 1 61 ? 15.973 22.116 -16.355 1.00 0.00 61 CYS A O 14
ATOM 17504 N N . LYS A 1 62 ? 14.994 22.547 -14.371 1.00 0.00 62 LYS A N 14
ATOM 17505 C CA . LYS A 1 62 ? 16.222 22.965 -13.713 1.00 0.00 62 LYS A CA 14
ATOM 17506 C C . LYS A 1 62 ? 16.930 21.763 -13.082 1.00 0.00 62 LYS A C 14
ATOM 17507 O O . LYS A 1 62 ? 17.903 21.252 -13.626 1.00 0.00 62 LYS A O 14
ATOM 17526 N N . GLU A 1 63 ? 16.409 21.302 -11.946 1.00 0.00 63 GLU A N 14
ATOM 17527 C CA . GLU A 1 63 ? 16.986 20.164 -11.230 1.00 0.00 63 GLU A CA 14
ATOM 17528 C C . GLU A 1 63 ? 16.022 19.703 -10.143 1.00 0.00 63 GLU A C 14
ATOM 17529 O O . GLU A 1 63 ? 15.698 18.531 -10.048 1.00 0.00 63 GLU A O 14
ATOM 17541 N N . ASP A 1 64 ? 15.544 20.658 -9.356 1.00 0.00 64 ASP A N 14
ATOM 17542 C CA . ASP A 1 64 ? 14.625 20.398 -8.231 1.00 0.00 64 ASP A CA 14
ATOM 17543 C C . ASP A 1 64 ? 13.208 20.151 -8.743 1.00 0.00 64 ASP A C 14
ATOM 17544 O O . ASP A 1 64 ? 12.280 20.889 -8.432 1.00 0.00 64 ASP A O 14
ATOM 17553 N N . CYS A 1 65 ? 13.073 19.158 -9.582 1.00 0.00 65 CYS A N 14
ATOM 17554 C CA . CYS A 1 65 ? 11.778 18.758 -10.097 1.00 0.00 65 CYS A CA 14
ATOM 17555 C C . CYS A 1 65 ? 11.358 17.396 -9.521 1.00 0.00 65 CYS A C 14
ATOM 17556 O O . CYS A 1 65 ? 12.077 16.402 -9.670 1.00 0.00 65 CYS A O 14
ATOM 17563 N N . ARG A 1 66 ? 10.186 17.352 -8.867 1.00 0.00 66 ARG A N 14
ATOM 17564 C CA . ARG A 1 66 ? 9.671 16.099 -8.294 1.00 0.00 66 ARG A CA 14
ATOM 17565 C C . ARG A 1 66 ? 8.900 15.297 -9.336 1.00 0.00 66 ARG A C 14
ATOM 17566 O O . ARG A 1 66 ? 8.174 14.357 -8.997 1.00 0.00 66 ARG A O 14
ATOM 17587 N N . CYS A 1 67 ? 9.046 15.656 -10.593 1.00 0.00 67 CYS A N 14
ATOM 17588 C CA . CYS A 1 67 ? 8.333 14.969 -11.633 1.00 0.00 67 CYS A CA 14
ATOM 17589 C C . CYS A 1 67 ? 9.181 13.892 -12.266 1.00 0.00 67 CYS A C 14
ATOM 17590 O O . CYS A 1 67 ? 10.181 14.166 -12.918 1.00 0.00 67 CYS A O 14
ATOM 17597 N N . GLN A 1 68 ? 8.756 12.672 -12.086 1.00 0.00 68 GLN A N 14
ATOM 17598 C CA . GLN A 1 68 ? 9.445 11.518 -12.631 1.00 0.00 68 GLN A CA 14
ATOM 17599 C C . GLN A 1 68 ? 9.028 11.265 -14.079 1.00 0.00 68 GLN A C 14
ATOM 17600 O O . GLN A 1 68 ? 9.449 10.287 -14.694 1.00 0.00 68 GLN A O 14
ATOM 17614 N N . SER A 1 69 ? 8.213 12.159 -14.624 1.00 0.00 69 SER A N 14
ATOM 17615 C CA . SER A 1 69 ? 7.734 12.009 -15.972 1.00 0.00 69 SER A CA 14
ATOM 17616 C C . SER A 1 69 ? 8.781 12.514 -16.941 1.00 0.00 69 SER A C 14
ATOM 17617 O O . SER A 1 69 ? 9.062 11.880 -17.961 1.00 0.00 69 SER A O 14
ATOM 17625 N N . CYS A 1 70 ? 9.374 13.645 -16.614 1.00 0.00 70 CYS A N 14
ATOM 17626 C CA . CYS A 1 70 ? 10.381 14.214 -17.458 1.00 0.00 70 CYS A CA 14
ATOM 17627 C C . CYS A 1 70 ? 11.777 13.971 -16.904 1.00 0.00 70 CYS A C 14
ATOM 17628 O O . CYS A 1 70 ? 12.771 14.111 -17.620 1.00 0.00 70 CYS A O 14
ATOM 17635 N N . SER A 1 71 ? 11.854 13.604 -15.625 1.00 0.00 71 SER A N 14
ATOM 17636 C CA . SER A 1 71 ? 13.129 13.261 -15.019 1.00 0.00 71 SER A CA 14
ATOM 17637 C C . SER A 1 71 ? 13.649 11.952 -15.612 1.00 0.00 71 SER A C 14
ATOM 17638 O O . SER A 1 71 ? 12.884 11.165 -16.193 1.00 0.00 71 SER A O 14
ATOM 17646 N N . THR A 1 72 ? 14.926 11.717 -15.449 1.00 0.00 72 THR A N 14
ATOM 17647 C CA . THR A 1 72 ? 15.564 10.541 -16.012 1.00 0.00 72 THR A CA 14
ATOM 17648 C C . THR A 1 72 ? 15.359 9.315 -15.127 1.00 0.00 72 THR A C 14
ATOM 17649 O O . THR A 1 72 ? 14.957 9.429 -13.965 1.00 0.00 72 THR A O 14
ATOM 17660 N N . ALA A 1 73 ? 15.630 8.145 -15.693 1.00 0.00 73 ALA A N 14
ATOM 17661 C CA . ALA A 1 73 ? 15.480 6.895 -14.983 1.00 0.00 73 ALA A CA 14
ATOM 17662 C C . ALA A 1 73 ? 16.466 6.804 -13.841 1.00 0.00 73 ALA A C 14
ATOM 17663 O O . ALA A 1 73 ? 17.680 6.907 -14.034 1.00 0.00 73 ALA A O 14
ATOM 17670 N N . CYS A 1 74 ? 15.936 6.649 -12.663 1.00 0.00 74 CYS A N 14
ATOM 17671 C CA . CYS A 1 74 ? 16.729 6.525 -11.458 1.00 0.00 74 CYS A CA 14
ATOM 17672 C C . CYS A 1 74 ? 17.530 5.247 -11.421 1.00 0.00 74 CYS A C 14
ATOM 17673 O O . CYS A 1 74 ? 17.351 4.351 -12.253 1.00 0.00 74 CYS A O 14
ATOM 17680 N N . LYS A 1 75 ? 18.408 5.161 -10.436 1.00 0.00 75 LYS A N 14
ATOM 17681 C CA . LYS A 1 75 ? 19.205 3.980 -10.237 1.00 0.00 75 LYS A CA 14
ATOM 17682 C C . LYS A 1 75 ? 18.410 2.936 -9.488 1.00 0.00 75 LYS A C 14
ATOM 17683 O O . LYS A 1 75 ? 18.881 1.820 -9.267 1.00 0.00 75 LYS A O 14
ATOM 17702 N N . CYS A 1 76 ? 17.201 3.302 -9.083 1.00 0.00 76 CYS A N 14
ATOM 17703 C CA . CYS A 1 76 ? 16.325 2.354 -8.476 1.00 0.00 76 CYS A CA 14
ATOM 17704 C C . CYS A 1 76 ? 15.761 1.490 -9.596 1.00 0.00 76 CYS A C 14
ATOM 17705 O O . CYS A 1 76 ? 15.093 2.003 -10.497 1.00 0.00 76 CYS A O 14
ATOM 17712 N N . ALA A 1 77 ? 16.034 0.203 -9.575 1.00 0.00 77 ALA A N 14
ATOM 17713 C CA . ALA A 1 77 ? 15.596 -0.644 -10.674 1.00 0.00 77 ALA A CA 14
ATOM 17714 C C . ALA A 1 77 ? 15.299 -2.053 -10.259 1.00 0.00 77 ALA A C 14
ATOM 17715 O O . ALA A 1 77 ? 16.012 -2.630 -9.442 1.00 0.00 77 ALA A O 14
ATOM 17722 N N . ALA A 1 78 ? 14.208 -2.587 -10.837 1.00 0.00 78 ALA A N 14
ATOM 17723 C CA . ALA A 1 78 ? 13.760 -3.974 -10.653 1.00 0.00 78 ALA A CA 14
ATOM 17724 C C . ALA A 1 78 ? 13.366 -4.272 -9.224 1.00 0.00 78 ALA A C 14
ATOM 17725 O O . ALA A 1 78 ? 12.192 -4.463 -8.910 1.00 0.00 78 ALA A O 14
ATOM 17732 N N . GLY A 1 79 ? 14.339 -4.288 -8.384 1.00 0.00 79 GLY A N 14
ATOM 17733 C CA . GLY A 1 79 ? 14.143 -4.596 -6.994 1.00 0.00 79 GLY A CA 14
ATOM 17734 C C . GLY A 1 79 ? 15.261 -4.036 -6.163 1.00 0.00 79 GLY A C 14
ATOM 17735 O O . GLY A 1 79 ? 15.492 -4.473 -5.040 1.00 0.00 79 GLY A O 14
ATOM 17739 N N . SER A 1 80 ? 15.950 -3.054 -6.719 1.00 0.00 80 SER A N 14
ATOM 17740 C CA . SER A 1 80 ? 17.072 -2.450 -6.063 1.00 0.00 80 SER A CA 14
ATOM 17741 C C . SER A 1 80 ? 16.829 -0.968 -5.853 1.00 0.00 80 SER A C 14
ATOM 17742 O O . SER A 1 80 ? 17.162 -0.139 -6.701 1.00 0.00 80 SER A O 14
ATOM 17750 N N . CYS A 1 81 ? 16.174 -0.657 -4.777 1.00 0.00 81 CYS A N 14
ATOM 17751 C CA . CYS A 1 81 ? 15.955 0.695 -4.376 1.00 0.00 81 CYS A CA 14
ATOM 17752 C C . CYS A 1 81 ? 16.842 1.017 -3.182 1.00 0.00 81 CYS A C 14
ATOM 17753 O O . CYS A 1 81 ? 17.218 0.118 -2.424 1.00 0.00 81 CYS A O 14
ATOM 17760 N N . LYS A 1 82 ? 17.171 2.287 -3.004 1.00 0.00 82 LYS A N 14
ATOM 17761 C CA . LYS A 1 82 ? 18.093 2.671 -1.952 1.00 0.00 82 LYS A CA 14
ATOM 17762 C C . LYS A 1 82 ? 17.764 4.020 -1.311 1.00 0.00 82 LYS A C 14
ATOM 17763 O O . LYS A 1 82 ? 18.526 4.505 -0.483 1.00 0.00 82 LYS A O 14
ATOM 17782 N N . CYS A 1 83 ? 16.648 4.634 -1.683 1.00 0.00 83 CYS A N 14
ATOM 17783 C CA . CYS A 1 83 ? 16.299 5.919 -1.076 1.00 0.00 83 CYS A CA 14
ATOM 17784 C C . CYS A 1 83 ? 15.300 5.732 0.063 1.00 0.00 83 CYS A C 14
ATOM 17785 O O . CYS A 1 83 ? 14.993 6.671 0.798 1.00 0.00 83 CYS A O 14
ATOM 17792 N N . GLY A 1 84 ? 14.796 4.513 0.206 1.00 0.00 84 GLY A N 14
ATOM 17793 C CA . GLY A 1 84 ? 13.882 4.216 1.290 1.00 0.00 84 GLY A CA 14
ATOM 17794 C C . GLY A 1 84 ? 12.437 4.211 0.854 1.00 0.00 84 GLY A C 14
ATOM 17795 O O . GLY A 1 84 ? 11.543 3.944 1.654 1.00 0.00 84 GLY A O 14
ATOM 17799 N N . LYS A 1 85 ? 12.200 4.512 -0.408 1.00 0.00 85 LYS A N 14
ATOM 17800 C CA . LYS A 1 85 ? 10.842 4.536 -0.936 1.00 0.00 85 LYS A CA 14
ATOM 17801 C C . LYS A 1 85 ? 10.413 3.150 -1.390 1.00 0.00 85 LYS A C 14
ATOM 17802 O O . LYS A 1 85 ? 9.257 2.769 -1.240 1.00 0.00 85 LYS A O 14
ATOM 17821 N N . GLY A 1 86 ? 11.355 2.399 -1.935 1.00 0.00 86 GLY A N 14
ATOM 17822 C CA . GLY A 1 86 ? 11.056 1.058 -2.402 1.00 0.00 86 GLY A CA 14
ATOM 17823 C C . GLY A 1 86 ? 10.236 1.086 -3.666 1.00 0.00 86 GLY A C 14
ATOM 17824 O O . GLY A 1 86 ? 9.262 0.347 -3.807 1.00 0.00 86 GLY A O 14
ATOM 17828 N N . CYS A 1 87 ? 10.635 1.930 -4.586 1.00 0.00 87 CYS A N 14
ATOM 17829 C CA . CYS A 1 87 ? 9.904 2.103 -5.833 1.00 0.00 87 CYS A CA 14
ATOM 17830 C C . CYS A 1 87 ? 10.537 1.290 -6.954 1.00 0.00 87 CYS A C 14
ATOM 17831 O O . CYS A 1 87 ? 9.839 0.757 -7.811 1.00 0.00 87 CYS A O 14
ATOM 17838 N N . THR A 1 88 ? 11.868 1.209 -6.930 1.00 0.00 88 THR A N 14
ATOM 17839 C CA . THR A 1 88 ? 12.653 0.404 -7.877 1.00 0.00 88 THR A CA 14
ATOM 17840 C C . THR A 1 88 ? 12.339 0.725 -9.341 1.00 0.00 88 THR A C 14
ATOM 17841 O O . THR A 1 88 ? 12.213 -0.172 -10.177 1.00 0.00 88 THR A O 14
ATOM 17852 N N . GLY A 1 89 ? 12.258 2.000 -9.645 1.00 0.00 89 GLY A N 14
ATOM 17853 C CA . GLY A 1 89 ? 11.970 2.421 -10.991 1.00 0.00 89 GLY A CA 14
ATOM 17854 C C . GLY A 1 89 ? 11.412 3.805 -11.017 1.00 0.00 89 GLY A C 14
ATOM 17855 O O . GLY A 1 89 ? 10.872 4.261 -10.020 1.00 0.00 89 GLY A O 14
ATOM 17859 N N . PRO A 1 90 ? 11.495 4.499 -12.155 1.00 0.00 90 PRO A N 14
ATOM 17860 C CA . PRO A 1 90 ? 11.042 5.878 -12.257 1.00 0.00 90 PRO A CA 14
ATOM 17861 C C . PRO A 1 90 ? 9.527 5.962 -12.339 1.00 0.00 90 PRO A C 14
ATOM 17862 O O . PRO A 1 90 ? 8.933 6.998 -12.066 1.00 0.00 90 PRO A O 14
ATOM 17873 N N . ASP A 1 91 ? 8.916 4.852 -12.709 1.00 0.00 91 ASP A N 14
ATOM 17874 C CA . ASP A 1 91 ? 7.475 4.767 -12.833 1.00 0.00 91 ASP A CA 14
ATOM 17875 C C . ASP A 1 91 ? 6.833 4.858 -11.465 1.00 0.00 91 ASP A C 14
ATOM 17876 O O . ASP A 1 91 ? 5.853 5.579 -11.267 1.00 0.00 91 ASP A O 14
ATOM 17885 N N . SER A 1 92 ? 7.410 4.144 -10.514 1.00 0.00 92 SER A N 14
ATOM 17886 C CA . SER A 1 92 ? 6.881 4.099 -9.170 1.00 0.00 92 SER A CA 14
ATOM 17887 C C . SER A 1 92 ? 7.556 5.132 -8.284 1.00 0.00 92 SER A C 14
ATOM 17888 O O . SER A 1 92 ? 7.073 5.433 -7.193 1.00 0.00 92 SER A O 14
ATOM 17896 N N . CYS A 1 93 ? 8.674 5.668 -8.748 1.00 0.00 93 CYS A N 14
ATOM 17897 C CA . CYS A 1 93 ? 9.400 6.650 -7.977 1.00 0.00 93 CYS A CA 14
ATOM 17898 C C . CYS A 1 93 ? 8.635 7.960 -7.951 1.00 0.00 93 CYS A C 14
ATOM 17899 O O . CYS A 1 93 ? 8.159 8.435 -8.980 1.00 0.00 93 CYS A O 14
ATOM 17906 N N . LYS A 1 94 ? 8.497 8.520 -6.776 1.00 0.00 94 LYS A N 14
ATOM 17907 C CA . LYS A 1 94 ? 7.759 9.756 -6.582 1.00 0.00 94 LYS A CA 14
ATOM 17908 C C . LYS A 1 94 ? 8.644 10.774 -5.859 1.00 0.00 94 LYS A C 14
ATOM 17909 O O . LYS A 1 94 ? 8.270 11.307 -4.814 1.00 0.00 94 LYS A O 14
ATOM 17928 N N . CYS A 1 95 ? 9.826 11.025 -6.412 1.00 0.00 95 CYS A N 14
ATOM 17929 C CA . CYS A 1 95 ? 10.793 11.918 -5.768 1.00 0.00 95 CYS A CA 14
ATOM 17930 C C . CYS A 1 95 ? 11.287 13.023 -6.683 1.00 0.00 95 CYS A C 14
ATOM 17931 O O . CYS A 1 95 ? 10.806 13.196 -7.803 1.00 0.00 95 CYS A O 14
ATOM 17938 N N . ASP A 1 96 ? 12.266 13.768 -6.171 1.00 0.00 96 ASP A N 14
ATOM 17939 C CA . ASP A 1 96 ? 12.912 14.849 -6.896 1.00 0.00 96 ASP A CA 14
ATOM 17940 C C . ASP A 1 96 ? 14.186 14.317 -7.526 1.00 0.00 96 ASP A C 14
ATOM 17941 O O . ASP A 1 96 ? 14.494 13.132 -7.417 1.00 0.00 96 ASP A O 14
ATOM 17950 N N . ARG A 1 97 ? 14.937 15.183 -8.144 1.00 0.00 97 ARG A N 14
ATOM 17951 C CA . ARG A 1 97 ? 16.174 14.792 -8.794 1.00 0.00 97 ARG A CA 14
ATOM 17952 C C . ARG A 1 97 ? 17.335 15.072 -7.868 1.00 0.00 97 ARG A C 14
ATOM 17953 O O . ARG A 1 97 ? 18.503 14.904 -8.224 1.00 0.00 97 ARG A O 14
ATOM 17974 N N . SER A 1 98 ? 16.997 15.489 -6.676 1.00 0.00 98 SER A N 14
ATOM 17975 C CA . SER A 1 98 ? 17.965 15.807 -5.670 1.00 0.00 98 SER A CA 14
ATOM 17976 C C . SER A 1 98 ? 17.887 14.806 -4.506 1.00 0.00 98 SER A C 14
ATOM 17977 O O . SER A 1 98 ? 18.435 15.042 -3.430 1.00 0.00 98 SER A O 14
ATOM 17985 N N . CYS A 1 99 ? 17.209 13.676 -4.738 1.00 0.00 99 CYS A N 14
ATOM 17986 C CA . CYS A 1 99 ? 17.064 12.652 -3.705 1.00 0.00 99 CYS A CA 14
ATOM 17987 C C . CYS A 1 99 ? 18.235 11.656 -3.773 1.00 0.00 99 CYS A C 14
ATOM 17988 O O . CYS A 1 99 ? 19.042 11.698 -4.706 1.00 0.00 99 CYS A O 14
ATOM 17995 N N . SER A 1 100 ? 18.308 10.760 -2.787 1.00 0.00 100 SER A N 14
ATOM 17996 C CA . SER A 1 100 ? 19.393 9.774 -2.677 1.00 0.00 100 SER A CA 14
ATOM 17997 C C . SER A 1 100 ? 19.508 8.885 -3.922 1.00 0.00 100 SER A C 14
ATOM 17998 O O . SER A 1 100 ? 20.606 8.472 -4.307 1.00 0.00 100 SER A O 14
ATOM 18006 N N . CYS A 1 101 ? 18.380 8.602 -4.537 1.00 0.00 101 CYS A N 14
ATOM 18007 C CA . CYS A 1 101 ? 18.324 7.749 -5.714 1.00 0.00 101 CYS A CA 14
ATOM 18008 C C . CYS A 1 101 ? 18.941 8.435 -6.929 1.00 0.00 101 CYS A C 14
ATOM 18009 O O . CYS A 1 101 ? 19.465 7.781 -7.835 1.00 0.00 101 CYS A O 14
ATOM 18016 N N . LYS A 1 102 ? 18.873 9.749 -6.940 1.00 0.00 102 LYS A N 14
ATOM 18017 C CA . LYS A 1 102 ? 19.391 10.533 -8.036 1.00 0.00 102 LYS A CA 14
ATOM 18018 C C . LYS A 1 102 ? 20.779 11.060 -7.707 1.00 0.00 102 LYS A C 14
ATOM 18019 O O . LYS A 1 102 ? 21.754 10.279 -7.901 1.00 0.00 102 LYS A O 14
ATOM 18047 N N . GLY A 1 1 ? 18.108 3.561 4.116 1.00 0.00 1 GLY A N 15
ATOM 18048 C CA . GLY A 1 1 ? 18.493 3.117 5.487 1.00 0.00 1 GLY A CA 15
ATOM 18049 C C . GLY A 1 1 ? 18.127 4.137 6.550 1.00 0.00 1 GLY A C 15
ATOM 18050 O O . GLY A 1 1 ? 17.283 3.874 7.418 1.00 0.00 1 GLY A O 15
ATOM 18053 N N . SER A 1 2 ? 18.762 5.293 6.495 1.00 0.00 2 SER A N 15
ATOM 18054 C CA . SER A 1 2 ? 18.484 6.360 7.425 1.00 0.00 2 SER A CA 15
ATOM 18055 C C . SER A 1 2 ? 17.435 7.286 6.820 1.00 0.00 2 SER A C 15
ATOM 18056 O O . SER A 1 2 ? 17.736 8.085 5.928 1.00 0.00 2 SER A O 15
ATOM 18064 N N . MET A 1 3 ? 16.210 7.159 7.289 1.00 0.00 3 MET A N 15
ATOM 18065 C CA . MET A 1 3 ? 15.102 7.931 6.751 1.00 0.00 3 MET A CA 15
ATOM 18066 C C . MET A 1 3 ? 15.056 9.316 7.370 1.00 0.00 3 MET A C 15
ATOM 18067 O O . MET A 1 3 ? 14.660 9.476 8.523 1.00 0.00 3 MET A O 15
ATOM 18081 N N . SER A 1 4 ? 15.464 10.308 6.606 1.00 0.00 4 SER A N 15
ATOM 18082 C CA . SER A 1 4 ? 15.469 11.678 7.072 1.00 0.00 4 SER A CA 15
ATOM 18083 C C . SER A 1 4 ? 14.442 12.501 6.300 1.00 0.00 4 SER A C 15
ATOM 18084 O O . SER A 1 4 ? 14.169 12.231 5.122 1.00 0.00 4 SER A O 15
ATOM 18092 N N . SER A 1 5 ? 13.867 13.491 6.961 1.00 0.00 5 SER A N 15
ATOM 18093 C CA . SER A 1 5 ? 12.889 14.354 6.333 1.00 0.00 5 SER A CA 15
ATOM 18094 C C . SER A 1 5 ? 13.596 15.529 5.645 1.00 0.00 5 SER A C 15
ATOM 18095 O O . SER A 1 5 ? 14.826 15.540 5.527 1.00 0.00 5 SER A O 15
ATOM 18103 N N . VAL A 1 6 ? 12.832 16.514 5.206 1.00 0.00 6 VAL A N 15
ATOM 18104 C CA . VAL A 1 6 ? 13.396 17.642 4.487 1.00 0.00 6 VAL A CA 15
ATOM 18105 C C . VAL A 1 6 ? 12.745 18.971 4.936 1.00 0.00 6 VAL A C 15
ATOM 18106 O O . VAL A 1 6 ? 12.886 20.011 4.280 1.00 0.00 6 VAL A O 15
ATOM 18119 N N . PHE A 1 7 ? 12.062 18.933 6.074 1.00 0.00 7 PHE A N 15
ATOM 18120 C CA . PHE A 1 7 ? 11.371 20.114 6.589 1.00 0.00 7 PHE A CA 15
ATOM 18121 C C . PHE A 1 7 ? 12.349 21.168 7.095 1.00 0.00 7 PHE A C 15
ATOM 18122 O O . PHE A 1 7 ? 13.485 20.859 7.462 1.00 0.00 7 PHE A O 15
ATOM 18139 N N . GLY A 1 8 ? 11.898 22.406 7.104 1.00 0.00 8 GLY A N 15
ATOM 18140 C CA . GLY A 1 8 ? 12.699 23.490 7.597 1.00 0.00 8 GLY A CA 15
ATOM 18141 C C . GLY A 1 8 ? 12.476 23.743 9.070 1.00 0.00 8 GLY A C 15
ATOM 18142 O O . GLY A 1 8 ? 12.276 22.811 9.844 1.00 0.00 8 GLY A O 15
ATOM 18146 N N . ALA A 1 9 ? 12.460 25.002 9.453 1.00 0.00 9 ALA A N 15
ATOM 18147 C CA . ALA A 1 9 ? 12.326 25.374 10.854 1.00 0.00 9 ALA A CA 15
ATOM 18148 C C . ALA A 1 9 ? 10.997 26.048 11.100 1.00 0.00 9 ALA A C 15
ATOM 18149 O O . ALA A 1 9 ? 10.810 26.744 12.093 1.00 0.00 9 ALA A O 15
ATOM 18156 N N . GLY A 1 10 ? 10.076 25.831 10.195 1.00 0.00 10 GLY A N 15
ATOM 18157 C CA . GLY A 1 10 ? 8.772 26.423 10.314 1.00 0.00 10 GLY A CA 15
ATOM 18158 C C . GLY A 1 10 ? 8.038 26.414 9.006 1.00 0.00 10 GLY A C 15
ATOM 18159 O O . GLY A 1 10 ? 7.650 27.467 8.501 1.00 0.00 10 GLY A O 15
ATOM 18163 N N . CYS A 1 11 ? 7.876 25.232 8.431 1.00 0.00 11 CYS A N 15
ATOM 18164 C CA . CYS A 1 11 ? 7.164 25.101 7.181 1.00 0.00 11 CYS A CA 15
ATOM 18165 C C . CYS A 1 11 ? 5.681 25.318 7.368 1.00 0.00 11 CYS A C 15
ATOM 18166 O O . CYS A 1 11 ? 5.153 25.208 8.479 1.00 0.00 11 CYS A O 15
ATOM 18173 N N . THR A 1 12 ? 5.019 25.615 6.287 1.00 0.00 12 THR A N 15
ATOM 18174 C CA . THR A 1 12 ? 3.607 25.815 6.295 1.00 0.00 12 THR A CA 15
ATOM 18175 C C . THR A 1 12 ? 2.894 24.478 6.230 1.00 0.00 12 THR A C 15
ATOM 18176 O O . THR A 1 12 ? 3.510 23.446 5.939 1.00 0.00 12 THR A O 15
ATOM 18187 N N . ASP A 1 13 ? 1.610 24.485 6.501 1.00 0.00 13 ASP A N 15
ATOM 18188 C CA . ASP A 1 13 ? 0.815 23.279 6.389 1.00 0.00 13 ASP A CA 15
ATOM 18189 C C . ASP A 1 13 ? 0.695 22.903 4.924 1.00 0.00 13 ASP A C 15
ATOM 18190 O O . ASP A 1 13 ? 0.653 21.727 4.562 1.00 0.00 13 ASP A O 15
ATOM 18199 N N . VAL A 1 14 ? 0.700 23.924 4.087 1.00 0.00 14 VAL A N 15
ATOM 18200 C CA . VAL A 1 14 ? 0.555 23.760 2.660 1.00 0.00 14 VAL A CA 15
ATOM 18201 C C . VAL A 1 14 ? 1.849 23.224 2.008 1.00 0.00 14 VAL A C 15
ATOM 18202 O O . VAL A 1 14 ? 1.845 22.802 0.846 1.00 0.00 14 VAL A O 15
ATOM 18215 N N . CYS A 1 15 ? 2.942 23.217 2.766 1.00 0.00 15 CYS A N 15
ATOM 18216 C CA . CYS A 1 15 ? 4.208 22.694 2.265 1.00 0.00 15 CYS A CA 15
ATOM 18217 C C . CYS A 1 15 ? 4.180 21.171 2.276 1.00 0.00 15 CYS A C 15
ATOM 18218 O O . CYS A 1 15 ? 4.878 20.513 1.513 1.00 0.00 15 CYS A O 15
ATOM 18225 N N . LYS A 1 16 ? 3.340 20.612 3.136 1.00 0.00 16 LYS A N 15
ATOM 18226 C CA . LYS A 1 16 ? 3.216 19.168 3.238 1.00 0.00 16 LYS A CA 15
ATOM 18227 C C . LYS A 1 16 ? 2.233 18.652 2.193 1.00 0.00 16 LYS A C 15
ATOM 18228 O O . LYS A 1 16 ? 1.802 17.495 2.236 1.00 0.00 16 LYS A O 15
ATOM 18247 N N . GLN A 1 17 ? 1.875 19.522 1.256 1.00 0.00 17 GLN A N 15
ATOM 18248 C CA . GLN A 1 17 ? 0.990 19.152 0.166 1.00 0.00 17 GLN A CA 15
ATOM 18249 C C . GLN A 1 17 ? 1.749 18.375 -0.897 1.00 0.00 17 GLN A C 15
ATOM 18250 O O . GLN A 1 17 ? 2.978 18.329 -0.896 1.00 0.00 17 GLN A O 15
ATOM 18264 N N . THR A 1 18 ? 1.017 17.774 -1.791 1.00 0.00 18 THR A N 15
ATOM 18265 C CA . THR A 1 18 ? 1.588 16.985 -2.870 1.00 0.00 18 THR A CA 15
ATOM 18266 C C . THR A 1 18 ? 0.594 16.920 -4.029 1.00 0.00 18 THR A C 15
ATOM 18267 O O . THR A 1 18 ? -0.404 16.202 -3.957 1.00 0.00 18 THR A O 15
ATOM 18278 N N . PRO A 1 19 ? 0.832 17.688 -5.111 1.00 0.00 19 PRO A N 15
ATOM 18279 C CA . PRO A 1 19 ? 2.020 18.550 -5.257 1.00 0.00 19 PRO A CA 15
ATOM 18280 C C . PRO A 1 19 ? 2.025 19.696 -4.260 1.00 0.00 19 PRO A C 15
ATOM 18281 O O . PRO A 1 19 ? 0.991 20.017 -3.670 1.00 0.00 19 PRO A O 15
ATOM 18292 N N . CYS A 1 20 ? 3.182 20.305 -4.081 1.00 0.00 20 CYS A N 15
ATOM 18293 C CA . CYS A 1 20 ? 3.345 21.370 -3.119 1.00 0.00 20 CYS A CA 15
ATOM 18294 C C . CYS A 1 20 ? 2.363 22.492 -3.397 1.00 0.00 20 CYS A C 15
ATOM 18295 O O . CYS A 1 20 ? 2.237 22.956 -4.531 1.00 0.00 20 CYS A O 15
ATOM 18302 N N . GLY A 1 21 ? 1.679 22.931 -2.365 1.00 0.00 21 GLY A N 15
ATOM 18303 C CA . GLY A 1 21 ? 0.643 23.894 -2.547 1.00 0.00 21 GLY A CA 15
ATOM 18304 C C . GLY A 1 21 ? 1.090 25.316 -2.320 1.00 0.00 21 GLY A C 15
ATOM 18305 O O . GLY A 1 21 ? 0.318 26.243 -2.529 1.00 0.00 21 GLY A O 15
ATOM 18309 N N . CYS A 1 22 ? 2.334 25.510 -1.905 1.00 0.00 22 CYS A N 15
ATOM 18310 C CA . CYS A 1 22 ? 2.843 26.865 -1.678 1.00 0.00 22 CYS A CA 15
ATOM 18311 C C . CYS A 1 22 ? 2.842 27.679 -2.975 1.00 0.00 22 CYS A C 15
ATOM 18312 O O . CYS A 1 22 ? 2.881 28.902 -2.949 1.00 0.00 22 CYS A O 15
ATOM 18319 N N . ALA A 1 23 ? 2.762 26.985 -4.103 1.00 0.00 23 ALA A N 15
ATOM 18320 C CA . ALA A 1 23 ? 2.742 27.633 -5.404 1.00 0.00 23 ALA A CA 15
ATOM 18321 C C . ALA A 1 23 ? 1.349 28.173 -5.740 1.00 0.00 23 ALA A C 15
ATOM 18322 O O . ALA A 1 23 ? 1.187 28.945 -6.681 1.00 0.00 23 ALA A O 15
ATOM 18329 N N . THR A 1 24 ? 0.348 27.762 -4.974 1.00 0.00 24 THR A N 15
ATOM 18330 C CA . THR A 1 24 ? -1.013 28.212 -5.214 1.00 0.00 24 THR A CA 15
ATOM 18331 C C . THR A 1 24 ? -1.615 28.875 -3.965 1.00 0.00 24 THR A C 15
ATOM 18332 O O . THR A 1 24 ? -2.571 29.646 -4.060 1.00 0.00 24 THR A O 15
ATOM 18343 N N . SER A 1 25 ? -1.051 28.574 -2.804 1.00 0.00 25 SER A N 15
ATOM 18344 C CA . SER A 1 25 ? -1.541 29.120 -1.550 1.00 0.00 25 SER A CA 15
ATOM 18345 C C . SER A 1 25 ? -0.591 30.179 -0.984 1.00 0.00 25 SER A C 15
ATOM 18346 O O . SER A 1 25 ? -0.953 30.921 -0.071 1.00 0.00 25 SER A O 15
ATOM 18354 N N . GLY A 1 26 ? 0.615 30.248 -1.526 1.00 0.00 26 GLY A N 15
ATOM 18355 C CA . GLY A 1 26 ? 1.590 31.201 -1.035 1.00 0.00 26 GLY A CA 15
ATOM 18356 C C . GLY A 1 26 ? 2.552 30.571 -0.044 1.00 0.00 26 GLY A C 15
ATOM 18357 O O . GLY A 1 26 ? 2.135 29.856 0.870 1.00 0.00 26 GLY A O 15
ATOM 18361 N N . CYS A 1 27 ? 3.832 30.825 -0.231 1.00 0.00 27 CYS A N 15
ATOM 18362 C CA . CYS A 1 27 ? 4.855 30.278 0.642 1.00 0.00 27 CYS A CA 15
ATOM 18363 C C . CYS A 1 27 ? 5.074 31.172 1.865 1.00 0.00 27 CYS A C 15
ATOM 18364 O O . CYS A 1 27 ? 5.040 32.406 1.762 1.00 0.00 27 CYS A O 15
ATOM 18371 N N . ASN A 1 28 ? 5.289 30.544 3.025 1.00 0.00 28 ASN A N 15
ATOM 18372 C CA . ASN A 1 28 ? 5.555 31.276 4.275 1.00 0.00 28 ASN A CA 15
ATOM 18373 C C . ASN A 1 28 ? 6.613 30.551 5.087 1.00 0.00 28 ASN A C 15
ATOM 18374 O O . ASN A 1 28 ? 6.805 30.833 6.270 1.00 0.00 28 ASN A O 15
ATOM 18385 N N . CYS A 1 29 ? 7.299 29.615 4.453 1.00 0.00 29 CYS A N 15
ATOM 18386 C CA . CYS A 1 29 ? 8.307 28.822 5.135 1.00 0.00 29 CYS A CA 15
ATOM 18387 C C . CYS A 1 29 ? 9.561 29.637 5.410 1.00 0.00 29 CYS A C 15
ATOM 18388 O O . CYS A 1 29 ? 9.778 30.695 4.813 1.00 0.00 29 CYS A O 15
ATOM 18395 N N . THR A 1 30 ? 10.377 29.142 6.316 1.00 0.00 30 THR A N 15
ATOM 18396 C CA . THR A 1 30 ? 11.605 29.801 6.684 1.00 0.00 30 THR A CA 15
ATOM 18397 C C . THR A 1 30 ? 12.741 29.424 5.728 1.00 0.00 30 THR A C 15
ATOM 18398 O O . THR A 1 30 ? 12.555 28.608 4.819 1.00 0.00 30 THR A O 15
ATOM 18409 N N . ASP A 1 31 ? 13.909 30.011 5.932 1.00 0.00 31 ASP A N 15
ATOM 18410 C CA . ASP A 1 31 ? 15.066 29.745 5.074 1.00 0.00 31 ASP A CA 15
ATOM 18411 C C . ASP A 1 31 ? 15.642 28.367 5.325 1.00 0.00 31 ASP A C 15
ATOM 18412 O O . ASP A 1 31 ? 16.379 27.831 4.494 1.00 0.00 31 ASP A O 15
ATOM 18421 N N . ASP A 1 32 ? 15.306 27.790 6.467 1.00 0.00 32 ASP A N 15
ATOM 18422 C CA . ASP A 1 32 ? 15.770 26.450 6.811 1.00 0.00 32 ASP A CA 15
ATOM 18423 C C . ASP A 1 32 ? 14.999 25.397 6.015 1.00 0.00 32 ASP A C 15
ATOM 18424 O O . ASP A 1 32 ? 15.351 24.221 6.013 1.00 0.00 32 ASP A O 15
ATOM 18433 N N . CYS A 1 33 ? 13.932 25.838 5.343 1.00 0.00 33 CYS A N 15
ATOM 18434 C CA . CYS A 1 33 ? 13.129 24.961 4.502 1.00 0.00 33 CYS A CA 15
ATOM 18435 C C . CYS A 1 33 ? 13.992 24.372 3.403 1.00 0.00 33 CYS A C 15
ATOM 18436 O O . CYS A 1 33 ? 14.557 25.102 2.591 1.00 0.00 33 CYS A O 15
ATOM 18443 N N . LYS A 1 34 ? 14.100 23.060 3.380 1.00 0.00 34 LYS A N 15
ATOM 18444 C CA . LYS A 1 34 ? 14.944 22.396 2.408 1.00 0.00 34 LYS A CA 15
ATOM 18445 C C . LYS A 1 34 ? 14.129 21.723 1.318 1.00 0.00 34 LYS A C 15
ATOM 18446 O O . LYS A 1 34 ? 14.663 20.935 0.539 1.00 0.00 34 LYS A O 15
ATOM 18465 N N . CYS A 1 35 ? 12.849 22.040 1.245 1.00 0.00 35 CYS A N 15
ATOM 18466 C CA . CYS A 1 35 ? 12.005 21.436 0.246 1.00 0.00 35 CYS A CA 15
ATOM 18467 C C . CYS A 1 35 ? 12.319 22.012 -1.121 1.00 0.00 35 CYS A C 15
ATOM 18468 O O . CYS A 1 35 ? 12.649 23.183 -1.251 1.00 0.00 35 CYS A O 15
ATOM 18475 N N . GLN A 1 36 ? 12.228 21.188 -2.133 1.00 0.00 36 GLN A N 15
ATOM 18476 C CA . GLN A 1 36 ? 12.537 21.616 -3.482 1.00 0.00 36 GLN A CA 15
ATOM 18477 C C . GLN A 1 36 ? 11.258 21.723 -4.294 1.00 0.00 36 GLN A C 15
ATOM 18478 O O . GLN A 1 36 ? 11.291 21.926 -5.504 1.00 0.00 36 GLN A O 15
ATOM 18492 N N . SER A 1 37 ? 10.131 21.598 -3.614 1.00 0.00 37 SER A N 15
ATOM 18493 C CA . SER A 1 37 ? 8.846 21.607 -4.283 1.00 0.00 37 SER A CA 15
ATOM 18494 C C . SER A 1 37 ? 8.138 22.957 -4.167 1.00 0.00 37 SER A C 15
ATOM 18495 O O . SER A 1 37 ? 7.373 23.323 -5.045 1.00 0.00 37 SER A O 15
ATOM 18503 N N . CYS A 1 38 ? 8.382 23.695 -3.094 1.00 0.00 38 CYS A N 15
ATOM 18504 C CA . CYS A 1 38 ? 7.744 24.999 -2.942 1.00 0.00 38 CYS A CA 15
ATOM 18505 C C . CYS A 1 38 ? 8.695 26.085 -3.378 1.00 0.00 38 CYS A C 15
ATOM 18506 O O . CYS A 1 38 ? 8.288 27.185 -3.746 1.00 0.00 38 CYS A O 15
ATOM 18513 N N . LYS A 1 39 ? 9.961 25.747 -3.365 1.00 0.00 39 LYS A N 15
ATOM 18514 C CA . LYS A 1 39 ? 11.014 26.667 -3.671 1.00 0.00 39 LYS A CA 15
ATOM 18515 C C . LYS A 1 39 ? 11.420 26.609 -5.143 1.00 0.00 39 LYS A C 15
ATOM 18516 O O . LYS A 1 39 ? 12.604 26.513 -5.459 1.00 0.00 39 LYS A O 15
ATOM 18535 N N . TYR A 1 40 ? 10.426 26.652 -6.034 1.00 0.00 40 TYR A N 15
ATOM 18536 C CA . TYR A 1 40 ? 10.666 26.670 -7.488 1.00 0.00 40 TYR A CA 15
ATOM 18537 C C . TYR A 1 40 ? 11.692 27.744 -7.865 1.00 0.00 40 TYR A C 15
ATOM 18538 O O . TYR A 1 40 ? 11.558 28.902 -7.467 1.00 0.00 40 TYR A O 15
ATOM 18556 N N . GLY A 1 41 ? 12.713 27.360 -8.619 1.00 0.00 41 GLY A N 15
ATOM 18557 C CA . GLY A 1 41 ? 13.702 28.326 -9.053 1.00 0.00 41 GLY A CA 15
ATOM 18558 C C . GLY A 1 41 ? 14.967 27.681 -9.578 1.00 0.00 41 GLY A C 15
ATOM 18559 O O . GLY A 1 41 ? 15.340 27.872 -10.741 1.00 0.00 41 GLY A O 15
ATOM 18563 N N . ALA A 1 42 ? 15.616 26.902 -8.740 1.00 0.00 42 ALA A N 15
ATOM 18564 C CA . ALA A 1 42 ? 16.864 26.259 -9.112 1.00 0.00 42 ALA A CA 15
ATOM 18565 C C . ALA A 1 42 ? 16.628 24.867 -9.673 1.00 0.00 42 ALA A C 15
ATOM 18566 O O . ALA A 1 42 ? 17.569 24.110 -9.897 1.00 0.00 42 ALA A O 15
ATOM 18573 N N . GLY A 1 43 ? 15.377 24.525 -9.923 1.00 0.00 43 GLY A N 15
ATOM 18574 C CA . GLY A 1 43 ? 15.099 23.207 -10.423 1.00 0.00 43 GLY A CA 15
ATOM 18575 C C . GLY A 1 43 ? 14.084 23.140 -11.534 1.00 0.00 43 GLY A C 15
ATOM 18576 O O . GLY A 1 43 ? 14.060 22.168 -12.268 1.00 0.00 43 GLY A O 15
ATOM 18580 N N . CYS A 1 44 ? 13.309 24.177 -11.713 1.00 0.00 44 CYS A N 15
ATOM 18581 C CA . CYS A 1 44 ? 12.192 24.112 -12.660 1.00 0.00 44 CYS A CA 15
ATOM 18582 C C . CYS A 1 44 ? 12.252 25.143 -13.762 1.00 0.00 44 CYS A C 15
ATOM 18583 O O . CYS A 1 44 ? 13.228 25.883 -13.905 1.00 0.00 44 CYS A O 15
ATOM 18590 N N . THR A 1 45 ? 11.182 25.159 -14.541 1.00 0.00 45 THR A N 15
ATOM 18591 C CA . THR A 1 45 ? 10.996 26.055 -15.640 1.00 0.00 45 THR A CA 15
ATOM 18592 C C . THR A 1 45 ? 9.497 26.324 -15.775 1.00 0.00 45 THR A C 15
ATOM 18593 O O . THR A 1 45 ? 8.683 25.674 -15.098 1.00 0.00 45 THR A O 15
ATOM 18604 N N . ASP A 1 46 ? 9.132 27.235 -16.648 1.00 0.00 46 ASP A N 15
ATOM 18605 C CA . ASP A 1 46 ? 7.722 27.600 -16.837 1.00 0.00 46 ASP A CA 15
ATOM 18606 C C . ASP A 1 46 ? 6.950 26.482 -17.521 1.00 0.00 46 ASP A C 15
ATOM 18607 O O . ASP A 1 46 ? 5.723 26.455 -17.500 1.00 0.00 46 ASP A O 15
ATOM 18616 N N . THR A 1 47 ? 7.676 25.556 -18.106 1.00 0.00 47 THR A N 15
ATOM 18617 C CA . THR A 1 47 ? 7.086 24.449 -18.824 1.00 0.00 47 THR A CA 15
ATOM 18618 C C . THR A 1 47 ? 6.632 23.332 -17.865 1.00 0.00 47 THR A C 15
ATOM 18619 O O . THR A 1 47 ? 5.749 22.548 -18.192 1.00 0.00 47 THR A O 15
ATOM 18630 N N . CYS A 1 48 ? 7.216 23.288 -16.678 1.00 0.00 48 CYS A N 15
ATOM 18631 C CA . CYS A 1 48 ? 6.896 22.233 -15.712 1.00 0.00 48 CYS A CA 15
ATOM 18632 C C . CYS A 1 48 ? 5.656 22.597 -14.881 1.00 0.00 48 CYS A C 15
ATOM 18633 O O . CYS A 1 48 ? 4.750 21.784 -14.705 1.00 0.00 48 CYS A O 15
ATOM 18640 N N . LYS A 1 49 ? 5.591 23.851 -14.434 1.00 0.00 49 LYS A N 15
ATOM 18641 C CA . LYS A 1 49 ? 4.503 24.316 -13.562 1.00 0.00 49 LYS A CA 15
ATOM 18642 C C . LYS A 1 49 ? 3.187 24.542 -14.316 1.00 0.00 49 LYS A C 15
ATOM 18643 O O . LYS A 1 49 ? 2.251 25.127 -13.772 1.00 0.00 49 LYS A O 15
ATOM 18662 N N . GLN A 1 50 ? 3.113 24.072 -15.549 1.00 0.00 50 GLN A N 15
ATOM 18663 C CA . GLN A 1 50 ? 1.909 24.250 -16.363 1.00 0.00 50 GLN A CA 15
ATOM 18664 C C . GLN A 1 50 ? 0.719 23.483 -15.793 1.00 0.00 50 GLN A C 15
ATOM 18665 O O . GLN A 1 50 ? -0.412 23.956 -15.855 1.00 0.00 50 GLN A O 15
ATOM 18679 N N . THR A 1 51 ? 0.993 22.305 -15.232 1.00 0.00 51 THR A N 15
ATOM 18680 C CA . THR A 1 51 ? -0.043 21.438 -14.646 1.00 0.00 51 THR A CA 15
ATOM 18681 C C . THR A 1 51 ? -0.870 20.722 -15.743 1.00 0.00 51 THR A C 15
ATOM 18682 O O . THR A 1 51 ? -1.631 21.358 -16.477 1.00 0.00 51 THR A O 15
ATOM 18693 N N . PRO A 1 52 ? -0.717 19.377 -15.866 1.00 0.00 52 PRO A N 15
ATOM 18694 C CA . PRO A 1 52 ? 0.168 18.596 -14.995 1.00 0.00 52 PRO A CA 15
ATOM 18695 C C . PRO A 1 52 ? 1.629 18.928 -15.246 1.00 0.00 52 PRO A C 15
ATOM 18696 O O . PRO A 1 52 ? 2.391 19.155 -14.316 1.00 0.00 52 PRO A O 15
ATOM 18707 N N . CYS A 1 53 ? 1.988 18.993 -16.513 1.00 0.00 53 CYS A N 15
ATOM 18708 C CA . CYS A 1 53 ? 3.330 19.294 -16.924 1.00 0.00 53 CYS A CA 15
ATOM 18709 C C . CYS A 1 53 ? 3.343 19.522 -18.426 1.00 0.00 53 CYS A C 15
ATOM 18710 O O . CYS A 1 53 ? 2.742 18.748 -19.172 1.00 0.00 53 CYS A O 15
ATOM 18717 N N . GLY A 1 54 ? 3.997 20.582 -18.874 1.00 0.00 54 GLY A N 15
ATOM 18718 C CA . GLY A 1 54 ? 4.015 20.875 -20.287 1.00 0.00 54 GLY A CA 15
ATOM 18719 C C . GLY A 1 54 ? 5.284 20.433 -20.986 1.00 0.00 54 GLY A C 15
ATOM 18720 O O . GLY A 1 54 ? 5.402 20.592 -22.204 1.00 0.00 54 GLY A O 15
ATOM 18724 N N . CYS A 1 55 ? 6.249 19.899 -20.234 1.00 0.00 55 CYS A N 15
ATOM 18725 C CA . CYS A 1 55 ? 7.487 19.436 -20.830 1.00 0.00 55 CYS A CA 15
ATOM 18726 C C . CYS A 1 55 ? 7.215 18.333 -21.849 1.00 0.00 55 CYS A C 15
ATOM 18727 O O . CYS A 1 55 ? 7.528 18.486 -23.029 1.00 0.00 55 CYS A O 15
ATOM 18734 N N . GLY A 1 56 ? 6.618 17.236 -21.387 1.00 0.00 56 GLY A N 15
ATOM 18735 C CA . GLY A 1 56 ? 6.283 16.124 -22.268 1.00 0.00 56 GLY A CA 15
ATOM 18736 C C . GLY A 1 56 ? 7.456 15.669 -23.100 1.00 0.00 56 GLY A C 15
ATOM 18737 O O . GLY A 1 56 ? 7.433 15.781 -24.324 1.00 0.00 56 GLY A O 15
ATOM 18741 N N . SER A 1 57 ? 8.500 15.187 -22.421 1.00 0.00 57 SER A N 15
ATOM 18742 C CA . SER A 1 57 ? 9.736 14.721 -23.064 1.00 0.00 57 SER A CA 15
ATOM 18743 C C . SER A 1 57 ? 10.595 15.902 -23.556 1.00 0.00 57 SER A C 15
ATOM 18744 O O . SER A 1 57 ? 11.771 15.740 -23.878 1.00 0.00 57 SER A O 15
ATOM 18752 N N . GLY A 1 58 ? 9.997 17.079 -23.591 1.00 0.00 58 GLY A N 15
ATOM 18753 C CA . GLY A 1 58 ? 10.697 18.280 -23.980 1.00 0.00 58 GLY A CA 15
ATOM 18754 C C . GLY A 1 58 ? 10.879 19.187 -22.792 1.00 0.00 58 GLY A C 15
ATOM 18755 O O . GLY A 1 58 ? 10.212 20.216 -22.669 1.00 0.00 58 GLY A O 15
ATOM 18759 N N . CYS A 1 59 ? 11.764 18.787 -21.910 1.00 0.00 59 CYS A N 15
ATOM 18760 C CA . CYS A 1 59 ? 12.009 19.494 -20.668 1.00 0.00 59 CYS A CA 15
ATOM 18761 C C . CYS A 1 59 ? 13.041 20.618 -20.824 1.00 0.00 59 CYS A C 15
ATOM 18762 O O . CYS A 1 59 ? 13.937 20.553 -21.677 1.00 0.00 59 CYS A O 15
ATOM 18769 N N . ASN A 1 60 ? 12.896 21.650 -19.988 1.00 0.00 60 ASN A N 15
ATOM 18770 C CA . ASN A 1 60 ? 13.788 22.812 -19.992 1.00 0.00 60 ASN A CA 15
ATOM 18771 C C . ASN A 1 60 ? 14.079 23.277 -18.569 1.00 0.00 60 ASN A C 15
ATOM 18772 O O . ASN A 1 60 ? 14.423 24.443 -18.342 1.00 0.00 60 ASN A O 15
ATOM 18783 N N . CYS A 1 61 ? 13.949 22.367 -17.617 1.00 0.00 61 CYS A N 15
ATOM 18784 C CA . CYS A 1 61 ? 14.170 22.691 -16.211 1.00 0.00 61 CYS A CA 15
ATOM 18785 C C . CYS A 1 61 ? 15.647 22.902 -15.891 1.00 0.00 61 CYS A C 15
ATOM 18786 O O . CYS A 1 61 ? 16.517 22.774 -16.756 1.00 0.00 61 CYS A O 15
ATOM 18793 N N . LYS A 1 62 ? 15.916 23.211 -14.635 1.00 0.00 62 LYS A N 15
ATOM 18794 C CA . LYS A 1 62 ? 17.264 23.476 -14.174 1.00 0.00 62 LYS A CA 15
ATOM 18795 C C . LYS A 1 62 ? 17.983 22.171 -13.833 1.00 0.00 62 LYS A C 15
ATOM 18796 O O . LYS A 1 62 ? 18.825 21.703 -14.601 1.00 0.00 62 LYS A O 15
ATOM 18815 N N . GLU A 1 63 ? 17.624 21.575 -12.693 1.00 0.00 63 GLU A N 15
ATOM 18816 C CA . GLU A 1 63 ? 18.235 20.315 -12.244 1.00 0.00 63 GLU A CA 15
ATOM 18817 C C . GLU A 1 63 ? 17.609 19.841 -10.936 1.00 0.00 63 GLU A C 15
ATOM 18818 O O . GLU A 1 63 ? 17.485 18.657 -10.690 1.00 0.00 63 GLU A O 15
ATOM 18830 N N . ASP A 1 64 ? 17.218 20.772 -10.110 1.00 0.00 64 ASP A N 15
ATOM 18831 C CA . ASP A 1 64 ? 16.620 20.451 -8.810 1.00 0.00 64 ASP A CA 15
ATOM 18832 C C . ASP A 1 64 ? 15.095 20.186 -8.945 1.00 0.00 64 ASP A C 15
ATOM 18833 O O . ASP A 1 64 ? 14.312 20.518 -8.058 1.00 0.00 64 ASP A O 15
ATOM 18842 N N . CYS A 1 65 ? 14.700 19.564 -10.059 1.00 0.00 65 CYS A N 15
ATOM 18843 C CA . CYS A 1 65 ? 13.286 19.266 -10.343 1.00 0.00 65 CYS A CA 15
ATOM 18844 C C . CYS A 1 65 ? 12.852 17.961 -9.667 1.00 0.00 65 CYS A C 15
ATOM 18845 O O . CYS A 1 65 ? 13.410 16.897 -9.944 1.00 0.00 65 CYS A O 15
ATOM 18852 N N . ARG A 1 66 ? 11.850 18.057 -8.781 1.00 0.00 66 ARG A N 15
ATOM 18853 C CA . ARG A 1 66 ? 11.307 16.887 -8.060 1.00 0.00 66 ARG A CA 15
ATOM 18854 C C . ARG A 1 66 ? 10.255 16.163 -8.898 1.00 0.00 66 ARG A C 15
ATOM 18855 O O . ARG A 1 66 ? 9.590 15.239 -8.419 1.00 0.00 66 ARG A O 15
ATOM 18876 N N . CYS A 1 67 ? 10.098 16.582 -10.136 1.00 0.00 67 CYS A N 15
ATOM 18877 C CA . CYS A 1 67 ? 9.127 15.977 -11.010 1.00 0.00 67 CYS A CA 15
ATOM 18878 C C . CYS A 1 67 ? 9.754 14.850 -11.805 1.00 0.00 67 CYS A C 15
ATOM 18879 O O . CYS A 1 67 ? 10.793 15.014 -12.438 1.00 0.00 67 CYS A O 15
ATOM 18886 N N . GLN A 1 68 ? 9.113 13.709 -11.762 1.00 0.00 68 GLN A N 15
ATOM 18887 C CA . GLN A 1 68 ? 9.584 12.524 -12.451 1.00 0.00 68 GLN A CA 15
ATOM 18888 C C . GLN A 1 68 ? 8.880 12.368 -13.794 1.00 0.00 68 GLN A C 15
ATOM 18889 O O . GLN A 1 68 ? 9.125 11.411 -14.525 1.00 0.00 68 GLN A O 15
ATOM 18903 N N . SER A 1 69 ? 8.015 13.314 -14.117 1.00 0.00 69 SER A N 15
ATOM 18904 C CA . SER A 1 69 ? 7.248 13.241 -15.331 1.00 0.00 69 SER A CA 15
ATOM 18905 C C . SER A 1 69 ? 8.102 13.666 -16.504 1.00 0.00 69 SER A C 15
ATOM 18906 O O . SER A 1 69 ? 8.116 13.011 -17.548 1.00 0.00 69 SER A O 15
ATOM 18914 N N . CYS A 1 70 ? 8.830 14.747 -16.327 1.00 0.00 70 CYS A N 15
ATOM 18915 C CA . CYS A 1 70 ? 9.658 15.265 -17.381 1.00 0.00 70 CYS A CA 15
ATOM 18916 C C . CYS A 1 70 ? 11.102 14.797 -17.242 1.00 0.00 70 CYS A C 15
ATOM 18917 O O . CYS A 1 70 ? 11.765 14.517 -18.249 1.00 0.00 70 CYS A O 15
ATOM 18924 N N . SER A 1 71 ? 11.588 14.721 -15.998 1.00 0.00 71 SER A N 15
ATOM 18925 C CA . SER A 1 71 ? 12.947 14.260 -15.732 1.00 0.00 71 SER A CA 15
ATOM 18926 C C . SER A 1 71 ? 13.166 12.866 -16.312 1.00 0.00 71 SER A C 15
ATOM 18927 O O . SER A 1 71 ? 12.211 12.100 -16.490 1.00 0.00 71 SER A O 15
ATOM 18935 N N . THR A 1 72 ? 14.413 12.524 -16.594 1.00 0.00 72 THR A N 15
ATOM 18936 C CA . THR A 1 72 ? 14.686 11.260 -17.249 1.00 0.00 72 THR A CA 15
ATOM 18937 C C . THR A 1 72 ? 14.567 10.087 -16.281 1.00 0.00 72 THR A C 15
ATOM 18938 O O . THR A 1 72 ? 15.053 10.147 -15.143 1.00 0.00 72 THR A O 15
ATOM 18949 N N . ALA A 1 73 ? 13.878 9.040 -16.745 1.00 0.00 73 ALA A N 15
ATOM 18950 C CA . ALA A 1 73 ? 13.605 7.844 -15.962 1.00 0.00 73 ALA A CA 15
ATOM 18951 C C . ALA A 1 73 ? 14.842 7.298 -15.291 1.00 0.00 73 ALA A C 15
ATOM 18952 O O . ALA A 1 73 ? 15.855 7.017 -15.936 1.00 0.00 73 ALA A O 15
ATOM 18959 N N . CYS A 1 74 ? 14.750 7.171 -13.993 1.00 0.00 74 CYS A N 15
ATOM 18960 C CA . CYS A 1 74 ? 15.818 6.629 -13.179 1.00 0.00 74 CYS A CA 15
ATOM 18961 C C . CYS A 1 74 ? 16.038 5.146 -13.433 1.00 0.00 74 CYS A C 15
ATOM 18962 O O . CYS A 1 74 ? 15.272 4.495 -14.145 1.00 0.00 74 CYS A O 15
ATOM 18969 N N . LYS A 1 75 ? 17.083 4.625 -12.831 1.00 0.00 75 LYS A N 15
ATOM 18970 C CA . LYS A 1 75 ? 17.467 3.243 -12.995 1.00 0.00 75 LYS A CA 15
ATOM 18971 C C . LYS A 1 75 ? 17.132 2.411 -11.761 1.00 0.00 75 LYS A C 15
ATOM 18972 O O . LYS A 1 75 ? 17.564 1.264 -11.637 1.00 0.00 75 LYS A O 15
ATOM 18991 N N . CYS A 1 76 ? 16.369 2.997 -10.855 1.00 0.00 76 CYS A N 15
ATOM 18992 C CA . CYS A 1 76 ? 15.955 2.324 -9.639 1.00 0.00 76 CYS A CA 15
ATOM 18993 C C . CYS A 1 76 ? 15.190 1.050 -9.956 1.00 0.00 76 CYS A C 15
ATOM 18994 O O . CYS A 1 76 ? 14.202 1.075 -10.689 1.00 0.00 76 CYS A O 15
ATOM 19001 N N . ALA A 1 77 ? 15.650 -0.048 -9.400 1.00 0.00 77 ALA A N 15
ATOM 19002 C CA . ALA A 1 77 ? 15.024 -1.334 -9.598 1.00 0.00 77 ALA A CA 15
ATOM 19003 C C . ALA A 1 77 ? 15.589 -2.340 -8.617 1.00 0.00 77 ALA A C 15
ATOM 19004 O O . ALA A 1 77 ? 16.761 -2.251 -8.245 1.00 0.00 77 ALA A O 15
ATOM 19011 N N . ALA A 1 78 ? 14.745 -3.267 -8.174 1.00 0.00 78 ALA A N 15
ATOM 19012 C CA . ALA A 1 78 ? 15.144 -4.337 -7.248 1.00 0.00 78 ALA A CA 15
ATOM 19013 C C . ALA A 1 78 ? 15.761 -3.792 -5.956 1.00 0.00 78 ALA A C 15
ATOM 19014 O O . ALA A 1 78 ? 16.614 -4.432 -5.342 1.00 0.00 78 ALA A O 15
ATOM 19021 N N . GLY A 1 79 ? 15.308 -2.625 -5.537 1.00 0.00 79 GLY A N 15
ATOM 19022 C CA . GLY A 1 79 ? 15.821 -2.029 -4.319 1.00 0.00 79 GLY A CA 15
ATOM 19023 C C . GLY A 1 79 ? 17.093 -1.234 -4.541 1.00 0.00 79 GLY A C 15
ATOM 19024 O O . GLY A 1 79 ? 18.035 -1.330 -3.760 1.00 0.00 79 GLY A O 15
ATOM 19028 N N . SER A 1 80 ? 17.126 -0.445 -5.605 1.00 0.00 80 SER A N 15
ATOM 19029 C CA . SER A 1 80 ? 18.296 0.372 -5.901 1.00 0.00 80 SER A CA 15
ATOM 19030 C C . SER A 1 80 ? 18.016 1.849 -5.607 1.00 0.00 80 SER A C 15
ATOM 19031 O O . SER A 1 80 ? 18.835 2.721 -5.904 1.00 0.00 80 SER A O 15
ATOM 19039 N N . CYS A 1 81 ? 16.868 2.130 -5.015 1.00 0.00 81 CYS A N 15
ATOM 19040 C CA . CYS A 1 81 ? 16.530 3.494 -4.673 1.00 0.00 81 CYS A CA 15
ATOM 19041 C C . CYS A 1 81 ? 17.102 3.802 -3.286 1.00 0.00 81 CYS A C 15
ATOM 19042 O O . CYS A 1 81 ? 16.377 3.849 -2.288 1.00 0.00 81 CYS A O 15
ATOM 19049 N N . LYS A 1 82 ? 18.410 3.992 -3.241 1.00 0.00 82 LYS A N 15
ATOM 19050 C CA . LYS A 1 82 ? 19.165 4.146 -1.989 1.00 0.00 82 LYS A CA 15
ATOM 19051 C C . LYS A 1 82 ? 18.913 5.473 -1.259 1.00 0.00 82 LYS A C 15
ATOM 19052 O O . LYS A 1 82 ? 19.621 5.801 -0.305 1.00 0.00 82 LYS A O 15
ATOM 19071 N N . CYS A 1 83 ? 17.933 6.222 -1.691 1.00 0.00 83 CYS A N 15
ATOM 19072 C CA . CYS A 1 83 ? 17.635 7.497 -1.064 1.00 0.00 83 CYS A CA 15
ATOM 19073 C C . CYS A 1 83 ? 16.780 7.302 0.184 1.00 0.00 83 CYS A C 15
ATOM 19074 O O . CYS A 1 83 ? 16.816 8.117 1.109 1.00 0.00 83 CYS A O 15
ATOM 19081 N N . GLY A 1 84 ? 15.997 6.228 0.199 1.00 0.00 84 GLY A N 15
ATOM 19082 C CA . GLY A 1 84 ? 15.159 5.953 1.347 1.00 0.00 84 GLY A CA 15
ATOM 19083 C C . GLY A 1 84 ? 13.689 5.885 0.995 1.00 0.00 84 GLY A C 15
ATOM 19084 O O . GLY A 1 84 ? 12.875 5.425 1.792 1.00 0.00 84 GLY A O 15
ATOM 19088 N N . LYS A 1 85 ? 13.340 6.354 -0.194 1.00 0.00 85 LYS A N 15
ATOM 19089 C CA . LYS A 1 85 ? 11.954 6.305 -0.641 1.00 0.00 85 LYS A CA 15
ATOM 19090 C C . LYS A 1 85 ? 11.603 4.892 -1.048 1.00 0.00 85 LYS A C 15
ATOM 19091 O O . LYS A 1 85 ? 10.521 4.388 -0.743 1.00 0.00 85 LYS A O 15
ATOM 19110 N N . GLY A 1 86 ? 12.537 4.255 -1.727 1.00 0.00 86 GLY A N 15
ATOM 19111 C CA . GLY A 1 86 ? 12.352 2.879 -2.138 1.00 0.00 86 GLY A CA 15
ATOM 19112 C C . GLY A 1 86 ? 11.302 2.725 -3.210 1.00 0.00 86 GLY A C 15
ATOM 19113 O O . GLY A 1 86 ? 10.593 1.720 -3.255 1.00 0.00 86 GLY A O 15
ATOM 19117 N N . CYS A 1 87 ? 11.207 3.717 -4.074 1.00 0.00 87 CYS A N 15
ATOM 19118 C CA . CYS A 1 87 ? 10.240 3.704 -5.157 1.00 0.00 87 CYS A CA 15
ATOM 19119 C C . CYS A 1 87 ? 10.560 2.597 -6.152 1.00 0.00 87 CYS A C 15
ATOM 19120 O O . CYS A 1 87 ? 9.661 1.992 -6.736 1.00 0.00 87 CYS A O 15
ATOM 19127 N N . THR A 1 88 ? 11.857 2.332 -6.318 1.00 0.00 88 THR A N 15
ATOM 19128 C CA . THR A 1 88 ? 12.359 1.295 -7.220 1.00 0.00 88 THR A CA 15
ATOM 19129 C C . THR A 1 88 ? 11.724 1.383 -8.607 1.00 0.00 88 THR A C 15
ATOM 19130 O O . THR A 1 88 ? 11.077 0.447 -9.076 1.00 0.00 88 THR A O 15
ATOM 19141 N N . GLY A 1 89 ? 11.899 2.524 -9.241 1.00 0.00 89 GLY A N 15
ATOM 19142 C CA . GLY A 1 89 ? 11.358 2.721 -10.567 1.00 0.00 89 GLY A CA 15
ATOM 19143 C C . GLY A 1 89 ? 10.746 4.098 -10.738 1.00 0.00 89 GLY A C 15
ATOM 19144 O O . GLY A 1 89 ? 10.193 4.645 -9.789 1.00 0.00 89 GLY A O 15
ATOM 19148 N N . PRO A 1 90 ? 10.810 4.670 -11.956 1.00 0.00 90 PRO A N 15
ATOM 19149 C CA . PRO A 1 90 ? 10.296 6.027 -12.244 1.00 0.00 90 PRO A CA 15
ATOM 19150 C C . PRO A 1 90 ? 8.792 6.163 -12.002 1.00 0.00 90 PRO A C 15
ATOM 19151 O O . PRO A 1 90 ? 8.304 7.241 -11.678 1.00 0.00 90 PRO A O 15
ATOM 19162 N N . ASP A 1 91 ? 8.077 5.058 -12.151 1.00 0.00 91 ASP A N 15
ATOM 19163 C CA . ASP A 1 91 ? 6.622 5.041 -11.996 1.00 0.00 91 ASP A CA 15
ATOM 19164 C C . ASP A 1 91 ? 6.187 5.466 -10.601 1.00 0.00 91 ASP A C 15
ATOM 19165 O O . ASP A 1 91 ? 5.242 6.241 -10.447 1.00 0.00 91 ASP A O 15
ATOM 19174 N N . SER A 1 92 ? 6.865 4.958 -9.592 1.00 0.00 92 SER A N 15
ATOM 19175 C CA . SER A 1 92 ? 6.537 5.300 -8.217 1.00 0.00 92 SER A CA 15
ATOM 19176 C C . SER A 1 92 ? 7.497 6.341 -7.683 1.00 0.00 92 SER A C 15
ATOM 19177 O O . SER A 1 92 ? 7.327 6.844 -6.570 1.00 0.00 92 SER A O 15
ATOM 19185 N N . CYS A 1 93 ? 8.500 6.658 -8.477 1.00 0.00 93 CYS A N 15
ATOM 19186 C CA . CYS A 1 93 ? 9.510 7.614 -8.091 1.00 0.00 93 CYS A CA 15
ATOM 19187 C C . CYS A 1 93 ? 8.892 8.979 -7.883 1.00 0.00 93 CYS A C 15
ATOM 19188 O O . CYS A 1 93 ? 8.054 9.413 -8.661 1.00 0.00 93 CYS A O 15
ATOM 19195 N N . LYS A 1 94 ? 9.289 9.635 -6.820 1.00 0.00 94 LYS A N 15
ATOM 19196 C CA . LYS A 1 94 ? 8.770 10.951 -6.493 1.00 0.00 94 LYS A CA 15
ATOM 19197 C C . LYS A 1 94 ? 9.908 11.867 -6.122 1.00 0.00 94 LYS A C 15
ATOM 19198 O O . LYS A 1 94 ? 9.708 12.917 -5.508 1.00 0.00 94 LYS A O 15
ATOM 19217 N N . CYS A 1 95 ? 11.091 11.471 -6.517 1.00 0.00 95 CYS A N 15
ATOM 19218 C CA . CYS A 1 95 ? 12.291 12.193 -6.193 1.00 0.00 95 CYS A CA 15
ATOM 19219 C C . CYS A 1 95 ? 12.680 13.144 -7.296 1.00 0.00 95 CYS A C 15
ATOM 19220 O O . CYS A 1 95 ? 12.015 13.236 -8.333 1.00 0.00 95 CYS A O 15
ATOM 19227 N N . ASP A 1 96 ? 13.755 13.852 -7.061 1.00 0.00 96 ASP A N 15
ATOM 19228 C CA . ASP A 1 96 ? 14.289 14.776 -8.015 1.00 0.00 96 ASP A CA 15
ATOM 19229 C C . ASP A 1 96 ? 15.467 14.167 -8.722 1.00 0.00 96 ASP A C 15
ATOM 19230 O O . ASP A 1 96 ? 16.001 13.141 -8.303 1.00 0.00 96 ASP A O 15
ATOM 19239 N N . ARG A 1 97 ? 15.899 14.813 -9.773 1.00 0.00 97 ARG A N 15
ATOM 19240 C CA . ARG A 1 97 ? 17.010 14.310 -10.563 1.00 0.00 97 ARG A CA 15
ATOM 19241 C C . ARG A 1 97 ? 18.353 14.676 -9.941 1.00 0.00 97 ARG A C 15
ATOM 19242 O O . ARG A 1 97 ? 19.408 14.472 -10.541 1.00 0.00 97 ARG A O 15
ATOM 19263 N N . SER A 1 98 ? 18.310 15.218 -8.752 1.00 0.00 98 SER A N 15
ATOM 19264 C CA . SER A 1 98 ? 19.506 15.589 -8.044 1.00 0.00 98 SER A CA 15
ATOM 19265 C C . SER A 1 98 ? 19.565 14.819 -6.728 1.00 0.00 98 SER A C 15
ATOM 19266 O O . SER A 1 98 ? 20.367 15.122 -5.842 1.00 0.00 98 SER A O 15
ATOM 19274 N N . CYS A 1 99 ? 18.724 13.795 -6.626 1.00 0.00 99 CYS A N 15
ATOM 19275 C CA . CYS A 1 99 ? 18.622 13.003 -5.420 1.00 0.00 99 CYS A CA 15
ATOM 19276 C C . CYS A 1 99 ? 19.698 11.917 -5.361 1.00 0.00 99 CYS A C 15
ATOM 19277 O O . CYS A 1 99 ? 20.518 11.781 -6.276 1.00 0.00 99 CYS A O 15
ATOM 19284 N N . SER A 1 100 ? 19.674 11.145 -4.283 1.00 0.00 100 SER A N 15
ATOM 19285 C CA . SER A 1 100 ? 20.651 10.100 -4.041 1.00 0.00 100 SER A CA 15
ATOM 19286 C C . SER A 1 100 ? 20.470 8.914 -4.997 1.00 0.00 100 SER A C 15
ATOM 19287 O O . SER A 1 100 ? 21.439 8.257 -5.358 1.00 0.00 100 SER A O 15
ATOM 19295 N N . CYS A 1 101 ? 19.234 8.648 -5.414 1.00 0.00 101 CYS A N 15
ATOM 19296 C CA . CYS A 1 101 ? 18.968 7.523 -6.313 1.00 0.00 101 CYS A CA 15
ATOM 19297 C C . CYS A 1 101 ? 19.566 7.775 -7.697 1.00 0.00 101 CYS A C 15
ATOM 19298 O O . CYS A 1 101 ? 19.906 6.830 -8.423 1.00 0.00 101 CYS A O 15
ATOM 19305 N N . LYS A 1 102 ? 19.698 9.051 -8.051 1.00 0.00 102 LYS A N 15
ATOM 19306 C CA . LYS A 1 102 ? 20.295 9.449 -9.325 1.00 0.00 102 LYS A CA 15
ATOM 19307 C C . LYS A 1 102 ? 21.814 9.360 -9.268 1.00 0.00 102 LYS A C 15
ATOM 19308 O O . LYS A 1 102 ? 22.355 8.263 -9.581 1.00 0.00 102 LYS A O 15
ATOM 19336 N N . GLY A 1 1 ? 18.497 8.455 3.497 1.00 0.00 1 GLY A N 16
ATOM 19337 C CA . GLY A 1 1 ? 19.558 7.853 4.361 1.00 0.00 1 GLY A CA 16
ATOM 19338 C C . GLY A 1 1 ? 19.831 8.681 5.600 1.00 0.00 1 GLY A C 16
ATOM 19339 O O . GLY A 1 1 ? 20.361 8.176 6.594 1.00 0.00 1 GLY A O 16
ATOM 19342 N N . SER A 1 2 ? 19.468 9.946 5.543 1.00 0.00 2 SER A N 16
ATOM 19343 C CA . SER A 1 2 ? 19.662 10.849 6.657 1.00 0.00 2 SER A CA 16
ATOM 19344 C C . SER A 1 2 ? 18.430 11.727 6.838 1.00 0.00 2 SER A C 16
ATOM 19345 O O . SER A 1 2 ? 17.563 11.774 5.959 1.00 0.00 2 SER A O 16
ATOM 19353 N N . MET A 1 3 ? 18.348 12.414 7.969 1.00 0.00 3 MET A N 16
ATOM 19354 C CA . MET A 1 3 ? 17.213 13.283 8.249 1.00 0.00 3 MET A CA 16
ATOM 19355 C C . MET A 1 3 ? 17.262 14.519 7.357 1.00 0.00 3 MET A C 16
ATOM 19356 O O . MET A 1 3 ? 18.156 15.361 7.484 1.00 0.00 3 MET A O 16
ATOM 19370 N N . SER A 1 4 ? 16.315 14.607 6.440 1.00 0.00 4 SER A N 16
ATOM 19371 C CA . SER A 1 4 ? 16.252 15.715 5.514 1.00 0.00 4 SER A CA 16
ATOM 19372 C C . SER A 1 4 ? 15.689 16.958 6.197 1.00 0.00 4 SER A C 16
ATOM 19373 O O . SER A 1 4 ? 14.481 17.053 6.440 1.00 0.00 4 SER A O 16
ATOM 19381 N N . SER A 1 5 ? 16.562 17.898 6.519 1.00 0.00 5 SER A N 16
ATOM 19382 C CA . SER A 1 5 ? 16.140 19.136 7.141 1.00 0.00 5 SER A CA 16
ATOM 19383 C C . SER A 1 5 ? 15.570 20.069 6.084 1.00 0.00 5 SER A C 16
ATOM 19384 O O . SER A 1 5 ? 16.182 21.068 5.707 1.00 0.00 5 SER A O 16
ATOM 19392 N N . VAL A 1 6 ? 14.406 19.705 5.598 1.00 0.00 6 VAL A N 16
ATOM 19393 C CA . VAL A 1 6 ? 13.737 20.433 4.551 1.00 0.00 6 VAL A CA 16
ATOM 19394 C C . VAL A 1 6 ? 12.991 21.645 5.115 1.00 0.00 6 VAL A C 16
ATOM 19395 O O . VAL A 1 6 ? 12.868 22.676 4.457 1.00 0.00 6 VAL A O 16
ATOM 19408 N N . PHE A 1 7 ? 12.530 21.521 6.347 1.00 0.00 7 PHE A N 16
ATOM 19409 C CA . PHE A 1 7 ? 11.798 22.586 7.001 1.00 0.00 7 PHE A CA 16
ATOM 19410 C C . PHE A 1 7 ? 12.744 23.662 7.514 1.00 0.00 7 PHE A C 16
ATOM 19411 O O . PHE A 1 7 ? 13.896 23.383 7.856 1.00 0.00 7 PHE A O 16
ATOM 19428 N N . GLY A 1 8 ? 12.260 24.885 7.541 1.00 0.00 8 GLY A N 16
ATOM 19429 C CA . GLY A 1 8 ? 13.041 25.987 8.042 1.00 0.00 8 GLY A CA 16
ATOM 19430 C C . GLY A 1 8 ? 12.814 26.210 9.519 1.00 0.00 8 GLY A C 16
ATOM 19431 O O . GLY A 1 8 ? 13.020 25.310 10.329 1.00 0.00 8 GLY A O 16
ATOM 19435 N N . ALA A 1 9 ? 12.366 27.400 9.868 1.00 0.00 9 ALA A N 16
ATOM 19436 C CA . ALA A 1 9 ? 12.104 27.738 11.258 1.00 0.00 9 ALA A CA 16
ATOM 19437 C C . ALA A 1 9 ? 10.659 28.156 11.436 1.00 0.00 9 ALA A C 16
ATOM 19438 O O . ALA A 1 9 ? 10.200 28.401 12.549 1.00 0.00 9 ALA A O 16
ATOM 19445 N N . GLY A 1 10 ? 9.946 28.232 10.332 1.00 0.00 10 GLY A N 16
ATOM 19446 C CA . GLY A 1 10 ? 8.566 28.633 10.369 1.00 0.00 10 GLY A CA 16
ATOM 19447 C C . GLY A 1 10 ? 7.844 28.254 9.106 1.00 0.00 10 GLY A C 16
ATOM 19448 O O . GLY A 1 10 ? 7.314 29.118 8.399 1.00 0.00 10 GLY A O 16
ATOM 19452 N N . CYS A 1 11 ? 7.839 26.967 8.799 1.00 0.00 11 CYS A N 16
ATOM 19453 C CA . CYS A 1 11 ? 7.156 26.484 7.622 1.00 0.00 11 CYS A CA 16
ATOM 19454 C C . CYS A 1 11 ? 5.686 26.330 7.894 1.00 0.00 11 CYS A C 16
ATOM 19455 O O . CYS A 1 11 ? 5.256 26.278 9.051 1.00 0.00 11 CYS A O 16
ATOM 19462 N N . THR A 1 12 ? 4.917 26.261 6.848 1.00 0.00 12 THR A N 16
ATOM 19463 C CA . THR A 1 12 ? 3.513 26.030 6.977 1.00 0.00 12 THR A CA 16
ATOM 19464 C C . THR A 1 12 ? 3.279 24.545 7.141 1.00 0.00 12 THR A C 16
ATOM 19465 O O . THR A 1 12 ? 4.184 23.735 6.905 1.00 0.00 12 THR A O 16
ATOM 19476 N N . ASP A 1 13 ? 2.091 24.171 7.533 1.00 0.00 13 ASP A N 16
ATOM 19477 C CA . ASP A 1 13 ? 1.765 22.760 7.626 1.00 0.00 13 ASP A CA 16
ATOM 19478 C C . ASP A 1 13 ? 1.376 22.261 6.257 1.00 0.00 13 ASP A C 16
ATOM 19479 O O . ASP A 1 13 ? 1.127 21.081 6.042 1.00 0.00 13 ASP A O 16
ATOM 19488 N N . VAL A 1 14 ? 1.357 23.195 5.327 1.00 0.00 14 VAL A N 16
ATOM 19489 C CA . VAL A 1 14 ? 1.053 22.937 3.950 1.00 0.00 14 VAL A CA 16
ATOM 19490 C C . VAL A 1 14 ? 2.334 22.511 3.219 1.00 0.00 14 VAL A C 16
ATOM 19491 O O . VAL A 1 14 ? 2.292 21.783 2.227 1.00 0.00 14 VAL A O 16
ATOM 19504 N N . CYS A 1 15 ? 3.469 22.958 3.747 1.00 0.00 15 CYS A N 16
ATOM 19505 C CA . CYS A 1 15 ? 4.782 22.628 3.196 1.00 0.00 15 CYS A CA 16
ATOM 19506 C C . CYS A 1 15 ? 5.114 21.163 3.463 1.00 0.00 15 CYS A C 16
ATOM 19507 O O . CYS A 1 15 ? 5.737 20.486 2.646 1.00 0.00 15 CYS A O 16
ATOM 19514 N N . LYS A 1 16 ? 4.651 20.672 4.605 1.00 0.00 16 LYS A N 16
ATOM 19515 C CA . LYS A 1 16 ? 4.921 19.304 5.031 1.00 0.00 16 LYS A CA 16
ATOM 19516 C C . LYS A 1 16 ? 4.018 18.315 4.305 1.00 0.00 16 LYS A C 16
ATOM 19517 O O . LYS A 1 16 ? 4.106 17.101 4.517 1.00 0.00 16 LYS A O 16
ATOM 19536 N N . GLN A 1 17 ? 3.143 18.839 3.458 1.00 0.00 17 GLN A N 16
ATOM 19537 C CA . GLN A 1 17 ? 2.278 18.001 2.637 1.00 0.00 17 GLN A CA 16
ATOM 19538 C C . GLN A 1 17 ? 3.106 17.258 1.593 1.00 0.00 17 GLN A C 16
ATOM 19539 O O . GLN A 1 17 ? 4.293 17.522 1.417 1.00 0.00 17 GLN A O 16
ATOM 19553 N N . THR A 1 18 ? 2.480 16.343 0.907 1.00 0.00 18 THR A N 16
ATOM 19554 C CA . THR A 1 18 ? 3.141 15.571 -0.129 1.00 0.00 18 THR A CA 16
ATOM 19555 C C . THR A 1 18 ? 2.110 15.113 -1.156 1.00 0.00 18 THR A C 16
ATOM 19556 O O . THR A 1 18 ? 1.293 14.237 -0.877 1.00 0.00 18 THR A O 16
ATOM 19567 N N . PRO A 1 19 ? 2.123 15.706 -2.363 1.00 0.00 19 PRO A N 16
ATOM 19568 C CA . PRO A 1 19 ? 3.127 16.704 -2.766 1.00 0.00 19 PRO A CA 16
ATOM 19569 C C . PRO A 1 19 ? 2.991 17.993 -1.988 1.00 0.00 19 PRO A C 16
ATOM 19570 O O . PRO A 1 19 ? 1.961 18.230 -1.344 1.00 0.00 19 PRO A O 16
ATOM 19581 N N . CYS A 1 20 ? 4.023 18.811 -2.040 1.00 0.00 20 CYS A N 16
ATOM 19582 C CA . CYS A 1 20 ? 4.043 20.062 -1.321 1.00 0.00 20 CYS A CA 16
ATOM 19583 C C . CYS A 1 20 ? 2.803 20.874 -1.634 1.00 0.00 20 CYS A C 16
ATOM 19584 O O . CYS A 1 20 ? 2.570 21.277 -2.781 1.00 0.00 20 CYS A O 16
ATOM 19591 N N . GLY A 1 21 ? 2.019 21.115 -0.611 1.00 0.00 21 GLY A N 16
ATOM 19592 C CA . GLY A 1 21 ? 0.765 21.774 -0.783 1.00 0.00 21 GLY A CA 16
ATOM 19593 C C . GLY A 1 21 ? 0.899 23.240 -1.107 1.00 0.00 21 GLY A C 16
ATOM 19594 O O . GLY A 1 21 ? -0.024 23.834 -1.644 1.00 0.00 21 GLY A O 16
ATOM 19598 N N . CYS A 1 22 ? 2.053 23.828 -0.802 1.00 0.00 22 CYS A N 16
ATOM 19599 C CA . CYS A 1 22 ? 2.276 25.256 -1.066 1.00 0.00 22 CYS A CA 16
ATOM 19600 C C . CYS A 1 22 ? 2.098 25.582 -2.549 1.00 0.00 22 CYS A C 16
ATOM 19601 O O . CYS A 1 22 ? 1.772 26.710 -2.914 1.00 0.00 22 CYS A O 16
ATOM 19608 N N . ALA A 1 23 ? 2.284 24.580 -3.396 1.00 0.00 23 ALA A N 16
ATOM 19609 C CA . ALA A 1 23 ? 2.163 24.753 -4.834 1.00 0.00 23 ALA A CA 16
ATOM 19610 C C . ALA A 1 23 ? 0.706 24.944 -5.267 1.00 0.00 23 ALA A C 16
ATOM 19611 O O . ALA A 1 23 ? 0.436 25.559 -6.298 1.00 0.00 23 ALA A O 16
ATOM 19618 N N . THR A 1 24 ? -0.226 24.427 -4.478 1.00 0.00 24 THR A N 16
ATOM 19619 C CA . THR A 1 24 ? -1.639 24.511 -4.831 1.00 0.00 24 THR A CA 16
ATOM 19620 C C . THR A 1 24 ? -2.457 25.236 -3.754 1.00 0.00 24 THR A C 16
ATOM 19621 O O . THR A 1 24 ? -3.637 25.521 -3.951 1.00 0.00 24 THR A O 16
ATOM 19632 N N . SER A 1 25 ? -1.837 25.531 -2.628 1.00 0.00 25 SER A N 16
ATOM 19633 C CA . SER A 1 25 ? -2.532 26.183 -1.534 1.00 0.00 25 SER A CA 16
ATOM 19634 C C . SER A 1 25 ? -1.828 27.475 -1.113 1.00 0.00 25 SER A C 16
ATOM 19635 O O . SER A 1 25 ? -2.248 28.138 -0.162 1.00 0.00 25 SER A O 16
ATOM 19643 N N . GLY A 1 26 ? -0.766 27.830 -1.816 1.00 0.00 26 GLY A N 16
ATOM 19644 C CA . GLY A 1 26 ? -0.048 29.042 -1.495 1.00 0.00 26 GLY A CA 16
ATOM 19645 C C . GLY A 1 26 ? 1.061 28.809 -0.496 1.00 0.00 26 GLY A C 16
ATOM 19646 O O . GLY A 1 26 ? 0.952 27.949 0.378 1.00 0.00 26 GLY A O 16
ATOM 19650 N N . CYS A 1 27 ? 2.128 29.558 -0.638 1.00 0.00 27 CYS A N 16
ATOM 19651 C CA . CYS A 1 27 ? 3.268 29.461 0.262 1.00 0.00 27 CYS A CA 16
ATOM 19652 C C . CYS A 1 27 ? 3.229 30.576 1.304 1.00 0.00 27 CYS A C 16
ATOM 19653 O O . CYS A 1 27 ? 2.673 31.647 1.055 1.00 0.00 27 CYS A O 16
ATOM 19660 N N . ASN A 1 28 ? 3.812 30.315 2.472 1.00 0.00 28 ASN A N 16
ATOM 19661 C CA . ASN A 1 28 ? 3.862 31.307 3.548 1.00 0.00 28 ASN A CA 16
ATOM 19662 C C . ASN A 1 28 ? 5.051 31.022 4.483 1.00 0.00 28 ASN A C 16
ATOM 19663 O O . ASN A 1 28 ? 5.141 31.553 5.589 1.00 0.00 28 ASN A O 16
ATOM 19674 N N . CYS A 1 29 ? 5.977 30.203 4.016 1.00 0.00 29 CYS A N 16
ATOM 19675 C CA . CYS A 1 29 ? 7.140 29.839 4.816 1.00 0.00 29 CYS A CA 16
ATOM 19676 C C . CYS A 1 29 ? 8.123 30.989 4.903 1.00 0.00 29 CYS A C 16
ATOM 19677 O O . CYS A 1 29 ? 8.086 31.913 4.090 1.00 0.00 29 CYS A O 16
ATOM 19684 N N . THR A 1 30 ? 8.990 30.939 5.892 1.00 0.00 30 THR A N 16
ATOM 19685 C CA . THR A 1 30 ? 10.001 31.952 6.059 1.00 0.00 30 THR A CA 16
ATOM 19686 C C . THR A 1 30 ? 11.208 31.632 5.179 1.00 0.00 30 THR A C 16
ATOM 19687 O O . THR A 1 30 ? 11.257 30.571 4.551 1.00 0.00 30 THR A O 16
ATOM 19698 N N . ASP A 1 31 ? 12.187 32.528 5.145 1.00 0.00 31 ASP A N 16
ATOM 19699 C CA . ASP A 1 31 ? 13.379 32.331 4.310 1.00 0.00 31 ASP A CA 16
ATOM 19700 C C . ASP A 1 31 ? 14.234 31.184 4.817 1.00 0.00 31 ASP A C 16
ATOM 19701 O O . ASP A 1 31 ? 15.131 30.711 4.124 1.00 0.00 31 ASP A O 16
ATOM 19710 N N . ASP A 1 32 ? 13.941 30.733 6.025 1.00 0.00 32 ASP A N 16
ATOM 19711 C CA . ASP A 1 32 ? 14.665 29.631 6.633 1.00 0.00 32 ASP A CA 16
ATOM 19712 C C . ASP A 1 32 ? 14.337 28.339 5.911 1.00 0.00 32 ASP A C 16
ATOM 19713 O O . ASP A 1 32 ? 15.069 27.359 6.011 1.00 0.00 32 ASP A O 16
ATOM 19722 N N . CYS A 1 33 ? 13.219 28.353 5.188 1.00 0.00 33 CYS A N 16
ATOM 19723 C CA . CYS A 1 33 ? 12.738 27.197 4.448 1.00 0.00 33 CYS A CA 16
ATOM 19724 C C . CYS A 1 33 ? 13.800 26.678 3.487 1.00 0.00 33 CYS A C 16
ATOM 19725 O O . CYS A 1 33 ? 14.341 27.433 2.668 1.00 0.00 33 CYS A O 16
ATOM 19732 N N . LYS A 1 34 ? 14.102 25.396 3.598 1.00 0.00 34 LYS A N 16
ATOM 19733 C CA . LYS A 1 34 ? 15.099 24.769 2.769 1.00 0.00 34 LYS A CA 16
ATOM 19734 C C . LYS A 1 34 ? 14.451 23.753 1.824 1.00 0.00 34 LYS A C 16
ATOM 19735 O O . LYS A 1 34 ? 15.107 22.807 1.367 1.00 0.00 34 LYS A O 16
ATOM 19754 N N . CYS A 1 35 ? 13.174 23.957 1.515 1.00 0.00 35 CYS A N 16
ATOM 19755 C CA . CYS A 1 35 ? 12.452 23.031 0.665 1.00 0.00 35 CYS A CA 16
ATOM 19756 C C . CYS A 1 35 ? 12.721 23.324 -0.810 1.00 0.00 35 CYS A C 16
ATOM 19757 O O . CYS A 1 35 ? 12.993 24.456 -1.190 1.00 0.00 35 CYS A O 16
ATOM 19764 N N . GLN A 1 36 ? 12.657 22.288 -1.627 1.00 0.00 36 GLN A N 16
ATOM 19765 C CA . GLN A 1 36 ? 12.878 22.416 -3.067 1.00 0.00 36 GLN A CA 16
ATOM 19766 C C . GLN A 1 36 ? 11.554 22.274 -3.798 1.00 0.00 36 GLN A C 16
ATOM 19767 O O . GLN A 1 36 ? 11.515 22.084 -5.005 1.00 0.00 36 GLN A O 16
ATOM 19781 N N . SER A 1 37 ? 10.470 22.357 -3.052 1.00 0.00 37 SER A N 16
ATOM 19782 C CA . SER A 1 37 ? 9.151 22.172 -3.621 1.00 0.00 37 SER A CA 16
ATOM 19783 C C . SER A 1 37 ? 8.406 23.489 -3.786 1.00 0.00 37 SER A C 16
ATOM 19784 O O . SER A 1 37 ? 7.986 23.830 -4.876 1.00 0.00 37 SER A O 16
ATOM 19792 N N . CYS A 1 38 ? 8.272 24.241 -2.708 1.00 0.00 38 CYS A N 16
ATOM 19793 C CA . CYS A 1 38 ? 7.495 25.467 -2.735 1.00 0.00 38 CYS A CA 16
ATOM 19794 C C . CYS A 1 38 ? 8.340 26.615 -3.225 1.00 0.00 38 CYS A C 16
ATOM 19795 O O . CYS A 1 38 ? 7.852 27.727 -3.439 1.00 0.00 38 CYS A O 16
ATOM 19802 N N . LYS A 1 39 ? 9.601 26.335 -3.422 1.00 0.00 39 LYS A N 16
ATOM 19803 C CA . LYS A 1 39 ? 10.543 27.338 -3.817 1.00 0.00 39 LYS A CA 16
ATOM 19804 C C . LYS A 1 39 ? 10.921 27.173 -5.291 1.00 0.00 39 LYS A C 16
ATOM 19805 O O . LYS A 1 39 ? 12.099 27.229 -5.647 1.00 0.00 39 LYS A O 16
ATOM 19824 N N . TYR A 1 40 ? 9.908 26.948 -6.138 1.00 0.00 40 TYR A N 16
ATOM 19825 C CA . TYR A 1 40 ? 10.108 26.828 -7.591 1.00 0.00 40 TYR A CA 16
ATOM 19826 C C . TYR A 1 40 ? 10.925 28.000 -8.130 1.00 0.00 40 TYR A C 16
ATOM 19827 O O . TYR A 1 40 ? 10.776 29.135 -7.674 1.00 0.00 40 TYR A O 16
ATOM 19845 N N . GLY A 1 41 ? 11.768 27.727 -9.108 1.00 0.00 41 GLY A N 16
ATOM 19846 C CA . GLY A 1 41 ? 12.587 28.768 -9.681 1.00 0.00 41 GLY A CA 16
ATOM 19847 C C . GLY A 1 41 ? 13.985 28.290 -9.992 1.00 0.00 41 GLY A C 16
ATOM 19848 O O . GLY A 1 41 ? 14.682 28.878 -10.815 1.00 0.00 41 GLY A O 16
ATOM 19852 N N . ALA A 1 42 ? 14.397 27.216 -9.339 1.00 0.00 42 ALA A N 16
ATOM 19853 C CA . ALA A 1 42 ? 15.737 26.684 -9.535 1.00 0.00 42 ALA A CA 16
ATOM 19854 C C . ALA A 1 42 ? 15.709 25.187 -9.844 1.00 0.00 42 ALA A C 16
ATOM 19855 O O . ALA A 1 42 ? 16.727 24.503 -9.736 1.00 0.00 42 ALA A O 16
ATOM 19862 N N . GLY A 1 43 ? 14.558 24.690 -10.266 1.00 0.00 43 GLY A N 16
ATOM 19863 C CA . GLY A 1 43 ? 14.429 23.274 -10.528 1.00 0.00 43 GLY A CA 16
ATOM 19864 C C . GLY A 1 43 ? 13.545 22.937 -11.709 1.00 0.00 43 GLY A C 16
ATOM 19865 O O . GLY A 1 43 ? 13.772 21.941 -12.388 1.00 0.00 43 GLY A O 16
ATOM 19869 N N . CYS A 1 44 ? 12.600 23.793 -11.987 1.00 0.00 44 CYS A N 16
ATOM 19870 C CA . CYS A 1 44 ? 11.590 23.539 -13.018 1.00 0.00 44 CYS A CA 16
ATOM 19871 C C . CYS A 1 44 ? 11.691 24.542 -14.157 1.00 0.00 44 CYS A C 16
ATOM 19872 O O . CYS A 1 44 ? 12.599 25.379 -14.195 1.00 0.00 44 CYS A O 16
ATOM 19879 N N . THR A 1 45 ? 10.751 24.446 -15.074 1.00 0.00 45 THR A N 16
ATOM 19880 C CA . THR A 1 45 ? 10.651 25.344 -16.190 1.00 0.00 45 THR A CA 16
ATOM 19881 C C . THR A 1 45 ? 9.174 25.571 -16.495 1.00 0.00 45 THR A C 16
ATOM 19882 O O . THR A 1 45 ? 8.316 24.885 -15.933 1.00 0.00 45 THR A O 16
ATOM 19893 N N . ASP A 1 46 ? 8.873 26.500 -17.388 1.00 0.00 46 ASP A N 16
ATOM 19894 C CA . ASP A 1 46 ? 7.476 26.820 -17.717 1.00 0.00 46 ASP A CA 16
ATOM 19895 C C . ASP A 1 46 ? 6.789 25.642 -18.407 1.00 0.00 46 ASP A C 16
ATOM 19896 O O . ASP A 1 46 ? 5.563 25.524 -18.392 1.00 0.00 46 ASP A O 16
ATOM 19905 N N . THR A 1 47 ? 7.586 24.772 -18.983 1.00 0.00 47 THR A N 16
ATOM 19906 C CA . THR A 1 47 ? 7.099 23.605 -19.684 1.00 0.00 47 THR A CA 16
ATOM 19907 C C . THR A 1 47 ? 6.592 22.549 -18.686 1.00 0.00 47 THR A C 16
ATOM 19908 O O . THR A 1 47 ? 5.786 21.688 -19.025 1.00 0.00 47 THR A O 16
ATOM 19919 N N . CYS A 1 48 ? 7.049 22.655 -17.450 1.00 0.00 48 CYS A N 16
ATOM 19920 C CA . CYS A 1 48 ? 6.681 21.711 -16.401 1.00 0.00 48 CYS A CA 16
ATOM 19921 C C . CYS A 1 48 ? 5.486 22.238 -15.606 1.00 0.00 48 CYS A C 16
ATOM 19922 O O . CYS A 1 48 ? 4.906 21.533 -14.782 1.00 0.00 48 CYS A O 16
ATOM 19929 N N . LYS A 1 49 ? 5.111 23.485 -15.871 1.00 0.00 49 LYS A N 16
ATOM 19930 C CA . LYS A 1 49 ? 3.991 24.119 -15.169 1.00 0.00 49 LYS A CA 16
ATOM 19931 C C . LYS A 1 49 ? 2.673 23.748 -15.818 1.00 0.00 49 LYS A C 16
ATOM 19932 O O . LYS A 1 49 ? 1.602 24.149 -15.353 1.00 0.00 49 LYS A O 16
ATOM 19951 N N . GLN A 1 50 ? 2.753 23.001 -16.900 1.00 0.00 50 GLN A N 16
ATOM 19952 C CA . GLN A 1 50 ? 1.573 22.614 -17.639 1.00 0.00 50 GLN A CA 16
ATOM 19953 C C . GLN A 1 50 ? 0.848 21.473 -16.944 1.00 0.00 50 GLN A C 16
ATOM 19954 O O . GLN A 1 50 ? 1.212 21.070 -15.840 1.00 0.00 50 GLN A O 16
ATOM 19968 N N . THR A 1 51 ? -0.166 20.955 -17.590 1.00 0.00 51 THR A N 16
ATOM 19969 C CA . THR A 1 51 ? -0.959 19.889 -17.024 1.00 0.00 51 THR A CA 16
ATOM 19970 C C . THR A 1 51 ? -1.222 18.796 -18.069 1.00 0.00 51 THR A C 16
ATOM 19971 O O . THR A 1 51 ? -1.865 19.048 -19.084 1.00 0.00 51 THR A O 16
ATOM 19982 N N . PRO A 1 52 ? -0.711 17.566 -17.847 1.00 0.00 52 PRO A N 16
ATOM 19983 C CA . PRO A 1 52 ? 0.127 17.232 -16.677 1.00 0.00 52 PRO A CA 16
ATOM 19984 C C . PRO A 1 52 ? 1.526 17.863 -16.754 1.00 0.00 52 PRO A C 16
ATOM 19985 O O . PRO A 1 52 ? 2.060 18.330 -15.753 1.00 0.00 52 PRO A O 16
ATOM 19996 N N . CYS A 1 53 ? 2.102 17.863 -17.945 1.00 0.00 53 CYS A N 16
ATOM 19997 C CA . CYS A 1 53 ? 3.407 18.446 -18.178 1.00 0.00 53 CYS A CA 16
ATOM 19998 C C . CYS A 1 53 ? 3.636 18.586 -19.675 1.00 0.00 53 CYS A C 16
ATOM 19999 O O . CYS A 1 53 ? 3.038 17.850 -20.471 1.00 0.00 53 CYS A O 16
ATOM 20006 N N . GLY A 1 54 ? 4.465 19.533 -20.062 1.00 0.00 54 GLY A N 16
ATOM 20007 C CA . GLY A 1 54 ? 4.765 19.714 -21.458 1.00 0.00 54 GLY A CA 16
ATOM 20008 C C . GLY A 1 54 ? 6.168 19.279 -21.798 1.00 0.00 54 GLY A C 16
ATOM 20009 O O . GLY A 1 54 ? 6.538 19.225 -22.967 1.00 0.00 54 GLY A O 16
ATOM 20013 N N . CYS A 1 55 ? 6.956 18.970 -20.778 1.00 0.00 55 CYS A N 16
ATOM 20014 C CA . CYS A 1 55 ? 8.318 18.551 -20.977 1.00 0.00 55 CYS A CA 16
ATOM 20015 C C . CYS A 1 55 ? 8.372 17.178 -21.637 1.00 0.00 55 CYS A C 16
ATOM 20016 O O . CYS A 1 55 ? 8.649 17.065 -22.831 1.00 0.00 55 CYS A O 16
ATOM 20023 N N . GLY A 1 56 ? 8.070 16.145 -20.864 1.00 0.00 56 GLY A N 16
ATOM 20024 C CA . GLY A 1 56 ? 8.149 14.787 -21.369 1.00 0.00 56 GLY A CA 16
ATOM 20025 C C . GLY A 1 56 ? 9.555 14.441 -21.821 1.00 0.00 56 GLY A C 16
ATOM 20026 O O . GLY A 1 56 ? 10.467 14.330 -21.001 1.00 0.00 56 GLY A O 16
ATOM 20030 N N . SER A 1 57 ? 9.735 14.298 -23.123 1.00 0.00 57 SER A N 16
ATOM 20031 C CA . SER A 1 57 ? 11.038 13.996 -23.688 1.00 0.00 57 SER A CA 16
ATOM 20032 C C . SER A 1 57 ? 11.721 15.288 -24.143 1.00 0.00 57 SER A C 16
ATOM 20033 O O . SER A 1 57 ? 12.872 15.285 -24.574 1.00 0.00 57 SER A O 16
ATOM 20041 N N . GLY A 1 58 ? 10.998 16.386 -24.028 1.00 0.00 58 GLY A N 16
ATOM 20042 C CA . GLY A 1 58 ? 11.523 17.679 -24.403 1.00 0.00 58 GLY A CA 16
ATOM 20043 C C . GLY A 1 58 ? 11.558 18.591 -23.210 1.00 0.00 58 GLY A C 16
ATOM 20044 O O . GLY A 1 58 ? 10.895 19.628 -23.179 1.00 0.00 58 GLY A O 16
ATOM 20048 N N . CYS A 1 59 ? 12.324 18.191 -22.224 1.00 0.00 59 CYS A N 16
ATOM 20049 C CA . CYS A 1 59 ? 12.410 18.904 -20.974 1.00 0.00 59 CYS A CA 16
ATOM 20050 C C . CYS A 1 59 ? 13.363 20.086 -21.053 1.00 0.00 59 CYS A C 16
ATOM 20051 O O . CYS A 1 59 ? 14.369 20.042 -21.762 1.00 0.00 59 CYS A O 16
ATOM 20058 N N . ASN A 1 60 ? 13.031 21.140 -20.314 1.00 0.00 60 ASN A N 16
ATOM 20059 C CA . ASN A 1 60 ? 13.844 22.354 -20.263 1.00 0.00 60 ASN A CA 16
ATOM 20060 C C . ASN A 1 60 ? 13.991 22.824 -18.820 1.00 0.00 60 ASN A C 16
ATOM 20061 O O . ASN A 1 60 ? 14.226 24.005 -18.566 1.00 0.00 60 ASN A O 16
ATOM 20072 N N . CYS A 1 61 ? 13.847 21.899 -17.877 1.00 0.00 61 CYS A N 16
ATOM 20073 C CA . CYS A 1 61 ? 13.942 22.228 -16.455 1.00 0.00 61 CYS A CA 16
ATOM 20074 C C . CYS A 1 61 ? 15.365 22.535 -16.020 1.00 0.00 61 CYS A C 16
ATOM 20075 O O . CYS A 1 61 ? 16.281 22.627 -16.837 1.00 0.00 61 CYS A O 16
ATOM 20082 N N . LYS A 1 62 ? 15.538 22.696 -14.724 1.00 0.00 62 LYS A N 16
ATOM 20083 C CA . LYS A 1 62 ? 16.818 23.042 -14.161 1.00 0.00 62 LYS A CA 16
ATOM 20084 C C . LYS A 1 62 ? 17.497 21.796 -13.606 1.00 0.00 62 LYS A C 16
ATOM 20085 O O . LYS A 1 62 ? 18.467 21.301 -14.174 1.00 0.00 62 LYS A O 16
ATOM 20104 N N . GLU A 1 63 ? 16.956 21.286 -12.512 1.00 0.00 63 GLU A N 16
ATOM 20105 C CA . GLU A 1 63 ? 17.455 20.075 -11.872 1.00 0.00 63 GLU A CA 16
ATOM 20106 C C . GLU A 1 63 ? 16.579 19.707 -10.712 1.00 0.00 63 GLU A C 16
ATOM 20107 O O . GLU A 1 63 ? 16.154 18.574 -10.578 1.00 0.00 63 GLU A O 16
ATOM 20119 N N . ASP A 1 64 ? 16.312 20.683 -9.878 1.00 0.00 64 ASP A N 16
ATOM 20120 C CA . ASP A 1 64 ? 15.524 20.503 -8.682 1.00 0.00 64 ASP A CA 16
ATOM 20121 C C . ASP A 1 64 ? 14.048 20.326 -9.019 1.00 0.00 64 ASP A C 16
ATOM 20122 O O . ASP A 1 64 ? 13.182 21.040 -8.520 1.00 0.00 64 ASP A O 16
ATOM 20131 N N . CYS A 1 65 ? 13.790 19.370 -9.879 1.00 0.00 65 CYS A N 16
ATOM 20132 C CA . CYS A 1 65 ? 12.465 19.049 -10.325 1.00 0.00 65 CYS A CA 16
ATOM 20133 C C . CYS A 1 65 ? 11.992 17.772 -9.655 1.00 0.00 65 CYS A C 16
ATOM 20134 O O . CYS A 1 65 ? 12.728 16.789 -9.596 1.00 0.00 65 CYS A O 16
ATOM 20141 N N . ARG A 1 66 ? 10.765 17.787 -9.165 1.00 0.00 66 ARG A N 16
ATOM 20142 C CA . ARG A 1 66 ? 10.200 16.646 -8.454 1.00 0.00 66 ARG A CA 16
ATOM 20143 C C . ARG A 1 66 ? 9.185 15.925 -9.309 1.00 0.00 66 ARG A C 16
ATOM 20144 O O . ARG A 1 66 ? 8.338 15.180 -8.804 1.00 0.00 66 ARG A O 16
ATOM 20165 N N . CYS A 1 67 ? 9.270 16.136 -10.597 1.00 0.00 67 CYS A N 16
ATOM 20166 C CA . CYS A 1 67 ? 8.352 15.530 -11.514 1.00 0.00 67 CYS A CA 16
ATOM 20167 C C . CYS A 1 67 ? 8.950 14.276 -12.138 1.00 0.00 67 CYS A C 16
ATOM 20168 O O . CYS A 1 67 ? 10.061 14.298 -12.655 1.00 0.00 67 CYS A O 16
ATOM 20175 N N . GLN A 1 68 ? 8.192 13.189 -12.110 1.00 0.00 68 GLN A N 16
ATOM 20176 C CA . GLN A 1 68 ? 8.651 11.914 -12.664 1.00 0.00 68 GLN A CA 16
ATOM 20177 C C . GLN A 1 68 ? 8.303 11.799 -14.145 1.00 0.00 68 GLN A C 16
ATOM 20178 O O . GLN A 1 68 ? 8.527 10.761 -14.765 1.00 0.00 68 GLN A O 16
ATOM 20192 N N . SER A 1 69 ? 7.776 12.866 -14.708 1.00 0.00 69 SER A N 16
ATOM 20193 C CA . SER A 1 69 ? 7.365 12.854 -16.088 1.00 0.00 69 SER A CA 16
ATOM 20194 C C . SER A 1 69 ? 8.520 13.253 -16.990 1.00 0.00 69 SER A C 16
ATOM 20195 O O . SER A 1 69 ? 8.761 12.625 -18.020 1.00 0.00 69 SER A O 16
ATOM 20203 N N . CYS A 1 70 ? 9.250 14.277 -16.589 1.00 0.00 70 CYS A N 16
ATOM 20204 C CA . CYS A 1 70 ? 10.320 14.784 -17.409 1.00 0.00 70 CYS A CA 16
ATOM 20205 C C . CYS A 1 70 ? 11.708 14.403 -16.889 1.00 0.00 70 CYS A C 16
ATOM 20206 O O . CYS A 1 70 ? 12.673 14.377 -17.657 1.00 0.00 70 CYS A O 16
ATOM 20213 N N . SER A 1 71 ? 11.819 14.117 -15.593 1.00 0.00 71 SER A N 16
ATOM 20214 C CA . SER A 1 71 ? 13.091 13.678 -15.029 1.00 0.00 71 SER A CA 16
ATOM 20215 C C . SER A 1 71 ? 13.519 12.360 -15.674 1.00 0.00 71 SER A C 16
ATOM 20216 O O . SER A 1 71 ? 12.668 11.541 -16.048 1.00 0.00 71 SER A O 16
ATOM 20224 N N . THR A 1 72 ? 14.822 12.164 -15.817 1.00 0.00 72 THR A N 16
ATOM 20225 C CA . THR A 1 72 ? 15.345 10.975 -16.485 1.00 0.00 72 THR A CA 16
ATOM 20226 C C . THR A 1 72 ? 15.070 9.690 -15.681 1.00 0.00 72 THR A C 16
ATOM 20227 O O . THR A 1 72 ? 14.581 9.740 -14.548 1.00 0.00 72 THR A O 16
ATOM 20238 N N . ALA A 1 73 ? 15.389 8.552 -16.284 1.00 0.00 73 ALA A N 16
ATOM 20239 C CA . ALA A 1 73 ? 15.145 7.260 -15.678 1.00 0.00 73 ALA A CA 16
ATOM 20240 C C . ALA A 1 73 ? 16.043 7.025 -14.482 1.00 0.00 73 ALA A C 16
ATOM 20241 O O . ALA A 1 73 ? 17.269 6.919 -14.617 1.00 0.00 73 ALA A O 16
ATOM 20248 N N . CYS A 1 74 ? 15.426 6.968 -13.315 1.00 0.00 74 CYS A N 16
ATOM 20249 C CA . CYS A 1 74 ? 16.129 6.676 -12.079 1.00 0.00 74 CYS A CA 16
ATOM 20250 C C . CYS A 1 74 ? 16.820 5.309 -12.211 1.00 0.00 74 CYS A C 16
ATOM 20251 O O . CYS A 1 74 ? 16.243 4.364 -12.763 1.00 0.00 74 CYS A O 16
ATOM 20258 N N . LYS A 1 75 ? 18.041 5.206 -11.706 1.00 0.00 75 LYS A N 16
ATOM 20259 C CA . LYS A 1 75 ? 18.854 3.979 -11.864 1.00 0.00 75 LYS A CA 16
ATOM 20260 C C . LYS A 1 75 ? 18.444 2.832 -10.934 1.00 0.00 75 LYS A C 16
ATOM 20261 O O . LYS A 1 75 ? 19.279 2.035 -10.510 1.00 0.00 75 LYS A O 16
ATOM 20280 N N . CYS A 1 76 ? 17.173 2.729 -10.665 1.00 0.00 76 CYS A N 16
ATOM 20281 C CA . CYS A 1 76 ? 16.654 1.667 -9.838 1.00 0.00 76 CYS A CA 16
ATOM 20282 C C . CYS A 1 76 ? 15.795 0.737 -10.678 1.00 0.00 76 CYS A C 16
ATOM 20283 O O . CYS A 1 76 ? 15.332 1.125 -11.753 1.00 0.00 76 CYS A O 16
ATOM 20290 N N . ALA A 1 77 ? 15.571 -0.480 -10.189 1.00 0.00 77 ALA A N 16
ATOM 20291 C CA . ALA A 1 77 ? 14.759 -1.462 -10.909 1.00 0.00 77 ALA A CA 16
ATOM 20292 C C . ALA A 1 77 ? 14.533 -2.698 -10.063 1.00 0.00 77 ALA A C 16
ATOM 20293 O O . ALA A 1 77 ? 15.449 -3.171 -9.421 1.00 0.00 77 ALA A O 16
ATOM 20300 N N . ALA A 1 78 ? 13.304 -3.200 -10.059 1.00 0.00 78 ALA A N 16
ATOM 20301 C CA . ALA A 1 78 ? 12.946 -4.428 -9.328 1.00 0.00 78 ALA A CA 16
ATOM 20302 C C . ALA A 1 78 ? 13.473 -4.424 -7.889 1.00 0.00 78 ALA A C 16
ATOM 20303 O O . ALA A 1 78 ? 14.276 -5.276 -7.503 1.00 0.00 78 ALA A O 16
ATOM 20310 N N . GLY A 1 79 ? 13.044 -3.441 -7.117 1.00 0.00 79 GLY A N 16
ATOM 20311 C CA . GLY A 1 79 ? 13.445 -3.357 -5.718 1.00 0.00 79 GLY A CA 16
ATOM 20312 C C . GLY A 1 79 ? 14.888 -2.917 -5.516 1.00 0.00 79 GLY A C 16
ATOM 20313 O O . GLY A 1 79 ? 15.398 -2.963 -4.405 1.00 0.00 79 GLY A O 16
ATOM 20317 N N . SER A 1 80 ? 15.543 -2.474 -6.575 1.00 0.00 80 SER A N 16
ATOM 20318 C CA . SER A 1 80 ? 16.917 -2.071 -6.483 1.00 0.00 80 SER A CA 16
ATOM 20319 C C . SER A 1 80 ? 17.055 -0.565 -6.333 1.00 0.00 80 SER A C 16
ATOM 20320 O O . SER A 1 80 ? 17.491 0.125 -7.243 1.00 0.00 80 SER A O 16
ATOM 20328 N N . CYS A 1 81 ? 16.608 -0.071 -5.208 1.00 0.00 81 CYS A N 16
ATOM 20329 C CA . CYS A 1 81 ? 16.780 1.306 -4.838 1.00 0.00 81 CYS A CA 16
ATOM 20330 C C . CYS A 1 81 ? 17.593 1.328 -3.552 1.00 0.00 81 CYS A C 16
ATOM 20331 O O . CYS A 1 81 ? 17.579 0.346 -2.806 1.00 0.00 81 CYS A O 16
ATOM 20338 N N . LYS A 1 82 ? 18.288 2.408 -3.260 1.00 0.00 82 LYS A N 16
ATOM 20339 C CA . LYS A 1 82 ? 19.117 2.409 -2.063 1.00 0.00 82 LYS A CA 16
ATOM 20340 C C . LYS A 1 82 ? 18.898 3.622 -1.165 1.00 0.00 82 LYS A C 16
ATOM 20341 O O . LYS A 1 82 ? 19.445 3.676 -0.066 1.00 0.00 82 LYS A O 16
ATOM 20360 N N . CYS A 1 83 ? 18.115 4.590 -1.601 1.00 0.00 83 CYS A N 16
ATOM 20361 C CA . CYS A 1 83 ? 17.927 5.788 -0.778 1.00 0.00 83 CYS A CA 16
ATOM 20362 C C . CYS A 1 83 ? 17.003 5.491 0.392 1.00 0.00 83 CYS A C 16
ATOM 20363 O O . CYS A 1 83 ? 17.108 6.106 1.457 1.00 0.00 83 CYS A O 16
ATOM 20370 N N . GLY A 1 84 ? 16.109 4.535 0.198 1.00 0.00 84 GLY A N 16
ATOM 20371 C CA . GLY A 1 84 ? 15.184 4.179 1.242 1.00 0.00 84 GLY A CA 16
ATOM 20372 C C . GLY A 1 84 ? 13.742 4.376 0.834 1.00 0.00 84 GLY A C 16
ATOM 20373 O O . GLY A 1 84 ? 12.832 3.870 1.490 1.00 0.00 84 GLY A O 16
ATOM 20377 N N . LYS A 1 85 ? 13.526 5.122 -0.245 1.00 0.00 85 LYS A N 16
ATOM 20378 C CA . LYS A 1 85 ? 12.176 5.363 -0.744 1.00 0.00 85 LYS A CA 16
ATOM 20379 C C . LYS A 1 85 ? 11.698 4.179 -1.550 1.00 0.00 85 LYS A C 16
ATOM 20380 O O . LYS A 1 85 ? 10.559 3.731 -1.407 1.00 0.00 85 LYS A O 16
ATOM 20399 N N . GLY A 1 86 ? 12.569 3.679 -2.403 1.00 0.00 86 GLY A N 16
ATOM 20400 C CA . GLY A 1 86 ? 12.227 2.553 -3.219 1.00 0.00 86 GLY A CA 16
ATOM 20401 C C . GLY A 1 86 ? 11.618 2.965 -4.532 1.00 0.00 86 GLY A C 16
ATOM 20402 O O . GLY A 1 86 ? 10.537 2.507 -4.884 1.00 0.00 86 GLY A O 16
ATOM 20406 N N . CYS A 1 87 ? 12.302 3.845 -5.258 1.00 0.00 87 CYS A N 16
ATOM 20407 C CA . CYS A 1 87 ? 11.809 4.293 -6.567 1.00 0.00 87 CYS A CA 16
ATOM 20408 C C . CYS A 1 87 ? 11.683 3.115 -7.519 1.00 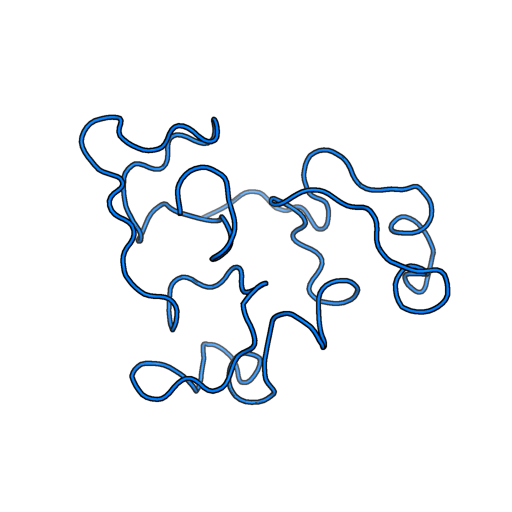0.00 87 CYS A C 16
ATOM 20409 O O . CYS A 1 87 ? 10.699 2.991 -8.236 1.00 0.00 87 CYS A O 16
ATOM 20416 N N . THR A 1 88 ? 12.705 2.255 -7.510 1.00 0.00 88 THR A N 16
ATOM 20417 C CA . THR A 1 88 ? 12.748 1.033 -8.333 1.00 0.00 88 THR A CA 16
ATOM 20418 C C . THR A 1 88 ? 12.509 1.318 -9.817 1.00 0.00 88 THR A C 16
ATOM 20419 O O . THR A 1 88 ? 12.056 0.452 -10.561 1.00 0.00 88 THR A O 16
ATOM 20430 N N . GLY A 1 89 ? 12.872 2.512 -10.243 1.00 0.00 89 GLY A N 16
ATOM 20431 C CA . GLY A 1 89 ? 12.654 2.898 -11.622 1.00 0.00 89 GLY A CA 16
ATOM 20432 C C . GLY A 1 89 ? 11.790 4.125 -11.730 1.00 0.00 89 GLY A C 16
ATOM 20433 O O . GLY A 1 89 ? 11.232 4.573 -10.735 1.00 0.00 89 GLY A O 16
ATOM 20437 N N . PRO A 1 90 ? 11.644 4.681 -12.935 1.00 0.00 90 PRO A N 16
ATOM 20438 C CA . PRO A 1 90 ? 10.854 5.901 -13.165 1.00 0.00 90 PRO A CA 16
ATOM 20439 C C . PRO A 1 90 ? 9.350 5.664 -13.014 1.00 0.00 90 PRO A C 16
ATOM 20440 O O . PRO A 1 90 ? 8.571 6.608 -12.861 1.00 0.00 90 PRO A O 16
ATOM 20451 N N . ASP A 1 91 ? 8.957 4.404 -13.039 1.00 0.00 91 ASP A N 16
ATOM 20452 C CA . ASP A 1 91 ? 7.556 4.026 -12.943 1.00 0.00 91 ASP A CA 16
ATOM 20453 C C . ASP A 1 91 ? 7.030 4.220 -11.526 1.00 0.00 91 ASP A C 16
ATOM 20454 O O . ASP A 1 91 ? 5.886 4.623 -11.332 1.00 0.00 91 ASP A O 16
ATOM 20463 N N . SER A 1 92 ? 7.869 3.946 -10.542 1.00 0.00 92 SER A N 16
ATOM 20464 C CA . SER A 1 92 ? 7.476 4.088 -9.153 1.00 0.00 92 SER A CA 16
ATOM 20465 C C . SER A 1 92 ? 8.284 5.204 -8.501 1.00 0.00 92 SER A C 16
ATOM 20466 O O . SER A 1 92 ? 8.283 5.381 -7.277 1.00 0.00 92 SER A O 16
ATOM 20474 N N . CYS A 1 93 ? 8.975 5.950 -9.339 1.00 0.00 93 CYS A N 16
ATOM 20475 C CA . CYS A 1 93 ? 9.767 7.067 -8.903 1.00 0.00 93 CYS A CA 16
ATOM 20476 C C . CYS A 1 93 ? 8.889 8.257 -8.594 1.00 0.00 93 CYS A C 16
ATOM 20477 O O . CYS A 1 93 ? 7.938 8.548 -9.328 1.00 0.00 93 CYS A O 16
ATOM 20484 N N . LYS A 1 94 ? 9.211 8.939 -7.514 1.00 0.00 94 LYS A N 16
ATOM 20485 C CA . LYS A 1 94 ? 8.476 10.109 -7.081 1.00 0.00 94 LYS A CA 16
ATOM 20486 C C . LYS A 1 94 ? 9.405 11.068 -6.369 1.00 0.00 94 LYS A C 16
ATOM 20487 O O . LYS A 1 94 ? 8.995 11.780 -5.451 1.00 0.00 94 LYS A O 16
ATOM 20506 N N . CYS A 1 95 ? 10.652 11.101 -6.797 1.00 0.00 95 CYS A N 16
ATOM 20507 C CA . CYS A 1 95 ? 11.629 11.967 -6.161 1.00 0.00 95 CYS A CA 16
ATOM 20508 C C . CYS A 1 95 ? 12.115 13.037 -7.127 1.00 0.00 95 CYS A C 16
ATOM 20509 O O . CYS A 1 95 ? 11.532 13.236 -8.201 1.00 0.00 95 CYS A O 16
ATOM 20516 N N . ASP A 1 96 ? 13.160 13.732 -6.734 1.00 0.00 96 ASP A N 16
ATOM 20517 C CA . ASP A 1 96 ? 13.740 14.774 -7.544 1.00 0.00 96 ASP A CA 16
ATOM 20518 C C . ASP A 1 96 ? 15.132 14.390 -7.993 1.00 0.00 96 ASP A C 16
ATOM 20519 O O . ASP A 1 96 ? 15.693 13.394 -7.539 1.00 0.00 96 ASP A O 16
ATOM 20528 N N . ARG A 1 97 ? 15.704 15.196 -8.868 1.00 0.00 97 ARG A N 16
ATOM 20529 C CA . ARG A 1 97 ? 17.037 14.921 -9.402 1.00 0.00 97 ARG A CA 16
ATOM 20530 C C . ARG A 1 97 ? 18.103 15.128 -8.337 1.00 0.00 97 ARG A C 16
ATOM 20531 O O . ARG A 1 97 ? 19.275 14.789 -8.531 1.00 0.00 97 ARG A O 16
ATOM 20552 N N . SER A 1 98 ? 17.687 15.670 -7.224 1.00 0.00 98 SER A N 16
ATOM 20553 C CA . SER A 1 98 ? 18.561 15.935 -6.117 1.00 0.00 98 SER A CA 16
ATOM 20554 C C . SER A 1 98 ? 18.306 14.929 -4.979 1.00 0.00 98 SER A C 16
ATOM 20555 O O . SER A 1 98 ? 18.617 15.202 -3.817 1.00 0.00 98 SER A O 16
ATOM 20563 N N . CYS A 1 99 ? 17.774 13.746 -5.331 1.00 0.00 99 CYS A N 16
ATOM 20564 C CA . CYS A 1 99 ? 17.454 12.726 -4.330 1.00 0.00 99 CYS A CA 16
ATOM 20565 C C . CYS A 1 99 ? 18.736 12.058 -3.830 1.00 0.00 99 CYS A C 16
ATOM 20566 O O . CYS A 1 99 ? 19.824 12.307 -4.363 1.00 0.00 99 CYS A O 16
ATOM 20573 N N . SER A 1 100 ? 18.608 11.205 -2.825 1.00 0.00 100 SER A N 16
ATOM 20574 C CA . SER A 1 100 ? 19.755 10.543 -2.221 1.00 0.00 100 SER A CA 16
ATOM 20575 C C . SER A 1 100 ? 20.471 9.619 -3.202 1.00 0.00 100 SER A C 16
ATOM 20576 O O . SER A 1 100 ? 21.694 9.484 -3.153 1.00 0.00 100 SER A O 16
ATOM 20584 N N . CYS A 1 101 ? 19.723 8.991 -4.087 1.00 0.00 101 CYS A N 16
ATOM 20585 C CA . CYS A 1 101 ? 20.323 8.100 -5.058 1.00 0.00 101 CYS A CA 16
ATOM 20586 C C . CYS A 1 101 ? 20.634 8.846 -6.344 1.00 0.00 101 CYS A C 16
ATOM 20587 O O . CYS A 1 101 ? 21.643 8.579 -6.991 1.00 0.00 101 CYS A O 16
ATOM 20594 N N . LYS A 1 102 ? 19.761 9.779 -6.718 1.00 0.00 102 LYS A N 16
ATOM 20595 C CA . LYS A 1 102 ? 19.961 10.574 -7.882 1.00 0.00 102 LYS A CA 16
ATOM 20596 C C . LYS A 1 102 ? 20.954 11.703 -7.601 1.00 0.00 102 LYS A C 16
ATOM 20597 O O . LYS A 1 102 ? 22.180 11.416 -7.542 1.00 0.00 102 LYS A O 16
ATOM 20625 N N . GLY A 1 1 ? 26.917 20.565 1.716 1.00 0.00 1 GLY A N 17
ATOM 20626 C CA . GLY A 1 1 ? 25.947 21.341 0.891 1.00 0.00 1 GLY A CA 17
ATOM 20627 C C . GLY A 1 1 ? 24.607 20.644 0.776 1.00 0.00 1 GLY A C 17
ATOM 20628 O O . GLY A 1 1 ? 23.603 21.119 1.314 1.00 0.00 1 GLY A O 17
ATOM 20631 N N . SER A 1 2 ? 24.589 19.516 0.081 1.00 0.00 2 SER A N 17
ATOM 20632 C CA . SER A 1 2 ? 23.379 18.738 -0.073 1.00 0.00 2 SER A CA 17
ATOM 20633 C C . SER A 1 2 ? 23.053 18.027 1.237 1.00 0.00 2 SER A C 17
ATOM 20634 O O . SER A 1 2 ? 23.598 16.959 1.537 1.00 0.00 2 SER A O 17
ATOM 20642 N N . MET A 1 3 ? 22.199 18.645 2.026 1.00 0.00 3 MET A N 17
ATOM 20643 C CA . MET A 1 3 ? 21.827 18.116 3.323 1.00 0.00 3 MET A CA 17
ATOM 20644 C C . MET A 1 3 ? 20.576 17.266 3.220 1.00 0.00 3 MET A C 17
ATOM 20645 O O . MET A 1 3 ? 19.798 17.402 2.278 1.00 0.00 3 MET A O 17
ATOM 20659 N N . SER A 1 4 ? 20.388 16.393 4.190 1.00 0.00 4 SER A N 17
ATOM 20660 C CA . SER A 1 4 ? 19.225 15.527 4.226 1.00 0.00 4 SER A CA 17
ATOM 20661 C C . SER A 1 4 ? 18.027 16.278 4.804 1.00 0.00 4 SER A C 17
ATOM 20662 O O . SER A 1 4 ? 16.874 15.880 4.622 1.00 0.00 4 SER A O 17
ATOM 20670 N N . SER A 1 5 ? 18.314 17.367 5.494 1.00 0.00 5 SER A N 17
ATOM 20671 C CA . SER A 1 5 ? 17.295 18.195 6.089 1.00 0.00 5 SER A CA 17
ATOM 20672 C C . SER A 1 5 ? 16.611 19.059 5.033 1.00 0.00 5 SER A C 17
ATOM 20673 O O . SER A 1 5 ? 17.060 20.160 4.720 1.00 0.00 5 SER A O 17
ATOM 20681 N N . VAL A 1 6 ? 15.537 18.533 4.473 1.00 0.00 6 VAL A N 17
ATOM 20682 C CA . VAL A 1 6 ? 14.785 19.228 3.445 1.00 0.00 6 VAL A CA 17
ATOM 20683 C C . VAL A 1 6 ? 13.907 20.334 4.055 1.00 0.00 6 VAL A C 17
ATOM 20684 O O . VAL A 1 6 ? 13.522 21.281 3.380 1.00 0.00 6 VAL A O 17
ATOM 20697 N N . PHE A 1 7 ? 13.620 20.217 5.337 1.00 0.00 7 PHE A N 17
ATOM 20698 C CA . PHE A 1 7 ? 12.800 21.203 6.011 1.00 0.00 7 PHE A CA 17
ATOM 20699 C C . PHE A 1 7 ? 13.655 22.186 6.781 1.00 0.00 7 PHE A C 17
ATOM 20700 O O . PHE A 1 7 ? 14.755 21.853 7.226 1.00 0.00 7 PHE A O 17
ATOM 20717 N N . GLY A 1 8 ? 13.146 23.390 6.931 1.00 0.00 8 GLY A N 17
ATOM 20718 C CA . GLY A 1 8 ? 13.848 24.410 7.664 1.00 0.00 8 GLY A CA 17
ATOM 20719 C C . GLY A 1 8 ? 13.568 24.327 9.147 1.00 0.00 8 GLY A C 17
ATOM 20720 O O . GLY A 1 8 ? 13.749 23.278 9.765 1.00 0.00 8 GLY A O 17
ATOM 20724 N N . ALA A 1 9 ? 13.101 25.418 9.714 1.00 0.00 9 ALA A N 17
ATOM 20725 C CA . ALA A 1 9 ? 12.794 25.465 11.133 1.00 0.00 9 ALA A CA 17
ATOM 20726 C C . ALA A 1 9 ? 11.421 26.052 11.346 1.00 0.00 9 ALA A C 17
ATOM 20727 O O . ALA A 1 9 ? 11.010 26.321 12.471 1.00 0.00 9 ALA A O 17
ATOM 20734 N N . GLY A 1 10 ? 10.710 26.232 10.256 1.00 0.00 10 GLY A N 17
ATOM 20735 C CA . GLY A 1 10 ? 9.396 26.800 10.318 1.00 0.00 10 GLY A CA 17
ATOM 20736 C C . GLY A 1 10 ? 8.571 26.414 9.125 1.00 0.00 10 GLY A C 17
ATOM 20737 O O . GLY A 1 10 ? 7.963 27.269 8.481 1.00 0.00 10 GLY A O 17
ATOM 20741 N N . CYS A 1 11 ? 8.568 25.132 8.802 1.00 0.00 11 CYS A N 17
ATOM 20742 C CA . CYS A 1 11 ? 7.803 24.655 7.686 1.00 0.00 11 CYS A CA 17
ATOM 20743 C C . CYS A 1 11 ? 6.372 24.383 8.103 1.00 0.00 11 CYS A C 17
ATOM 20744 O O . CYS A 1 11 ? 6.120 23.942 9.227 1.00 0.00 11 CYS A O 17
ATOM 20751 N N . THR A 1 12 ? 5.445 24.640 7.213 1.00 0.00 12 THR A N 17
ATOM 20752 C CA . THR A 1 12 ? 4.053 24.379 7.490 1.00 0.00 12 THR A CA 17
ATOM 20753 C C . THR A 1 12 ? 3.756 22.898 7.313 1.00 0.00 12 THR A C 17
ATOM 20754 O O . THR A 1 12 ? 4.570 22.155 6.752 1.00 0.00 12 THR A O 17
ATOM 20765 N N . ASP A 1 13 ? 2.597 22.461 7.775 1.00 0.00 13 ASP A N 17
ATOM 20766 C CA . ASP A 1 13 ? 2.191 21.081 7.561 1.00 0.00 13 ASP A CA 17
ATOM 20767 C C . ASP A 1 13 ? 1.749 20.903 6.133 1.00 0.00 13 ASP A C 17
ATOM 20768 O O . ASP A 1 13 ? 1.576 19.789 5.648 1.00 0.00 13 ASP A O 17
ATOM 20777 N N . VAL A 1 14 ? 1.579 22.024 5.457 1.00 0.00 14 VAL A N 17
ATOM 20778 C CA . VAL A 1 14 ? 1.242 22.040 4.055 1.00 0.00 14 VAL A CA 17
ATOM 20779 C C . VAL A 1 14 ? 2.483 21.654 3.248 1.00 0.00 14 VAL A C 17
ATOM 20780 O O . VAL A 1 14 ? 2.390 21.103 2.147 1.00 0.00 14 VAL A O 17
ATOM 20793 N N . CYS A 1 15 ? 3.648 21.924 3.836 1.00 0.00 15 CYS A N 17
ATOM 20794 C CA . CYS A 1 15 ? 4.927 21.570 3.245 1.00 0.00 15 CYS A CA 17
ATOM 20795 C C . CYS A 1 15 ? 5.199 20.088 3.485 1.00 0.00 15 CYS A C 17
ATOM 20796 O O . CYS A 1 15 ? 5.845 19.419 2.683 1.00 0.00 15 CYS A O 17
ATOM 20803 N N . LYS A 1 16 ? 4.666 19.570 4.600 1.00 0.00 16 LYS A N 17
ATOM 20804 C CA . LYS A 1 16 ? 4.819 18.164 4.935 1.00 0.00 16 LYS A CA 17
ATOM 20805 C C . LYS A 1 16 ? 3.899 17.297 4.052 1.00 0.00 16 LYS A C 17
ATOM 20806 O O . LYS A 1 16 ? 3.925 16.067 4.133 1.00 0.00 16 LYS A O 17
ATOM 20825 N N . GLN A 1 17 ? 3.084 17.955 3.208 1.00 0.00 17 GLN A N 17
ATOM 20826 C CA . GLN A 1 17 ? 2.183 17.249 2.291 1.00 0.00 17 GLN A CA 17
ATOM 20827 C C . GLN A 1 17 ? 2.967 16.482 1.231 1.00 0.00 17 GLN A C 17
ATOM 20828 O O . GLN A 1 17 ? 4.194 16.592 1.129 1.00 0.00 17 GLN A O 17
ATOM 20842 N N . THR A 1 18 ? 2.255 15.725 0.436 1.00 0.00 18 THR A N 17
ATOM 20843 C CA . THR A 1 18 ? 2.856 14.929 -0.620 1.00 0.00 18 THR A CA 17
ATOM 20844 C C . THR A 1 18 ? 1.832 14.685 -1.727 1.00 0.00 18 THR A C 17
ATOM 20845 O O . THR A 1 18 ? 0.928 13.863 -1.575 1.00 0.00 18 THR A O 17
ATOM 20856 N N . PRO A 1 19 ? 1.945 15.408 -2.854 1.00 0.00 19 PRO A N 17
ATOM 20857 C CA . PRO A 1 19 ? 3.020 16.386 -3.087 1.00 0.00 19 PRO A CA 17
ATOM 20858 C C . PRO A 1 19 ? 2.871 17.618 -2.207 1.00 0.00 19 PRO A C 17
ATOM 20859 O O . PRO A 1 19 ? 1.836 17.806 -1.569 1.00 0.00 19 PRO A O 17
ATOM 20870 N N . CYS A 1 20 ? 3.897 18.446 -2.176 1.00 0.00 20 CYS A N 17
ATOM 20871 C CA . CYS A 1 20 ? 3.891 19.637 -1.356 1.00 0.00 20 CYS A CA 17
ATOM 20872 C C . CYS A 1 20 ? 2.712 20.514 -1.737 1.00 0.00 20 CYS A C 17
ATOM 20873 O O . CYS A 1 20 ? 2.538 20.875 -2.906 1.00 0.00 20 CYS A O 17
ATOM 20880 N N . GLY A 1 21 ? 1.905 20.848 -0.758 1.00 0.00 21 GLY A N 17
ATOM 20881 C CA . GLY A 1 21 ? 0.693 21.568 -1.023 1.00 0.00 21 GLY A CA 17
ATOM 20882 C C . GLY A 1 21 ? 0.870 23.071 -1.055 1.00 0.00 21 GLY A C 17
ATOM 20883 O O . GLY A 1 21 ? -0.039 23.788 -1.450 1.00 0.00 21 GLY A O 17
ATOM 20887 N N . CYS A 1 22 ? 2.043 23.552 -0.663 1.00 0.00 22 CYS A N 17
ATOM 20888 C CA . CYS A 1 22 ? 2.322 25.000 -0.631 1.00 0.00 22 CYS A CA 17
ATOM 20889 C C . CYS A 1 22 ? 2.142 25.654 -1.998 1.00 0.00 22 CYS A C 17
ATOM 20890 O O . CYS A 1 22 ? 1.852 26.846 -2.094 1.00 0.00 22 CYS A O 17
ATOM 20897 N N . ALA A 1 23 ? 2.293 24.872 -3.046 1.00 0.00 23 ALA A N 17
ATOM 20898 C CA . ALA A 1 23 ? 2.192 25.389 -4.398 1.00 0.00 23 ALA A CA 17
ATOM 20899 C C . ALA A 1 23 ? 0.741 25.650 -4.808 1.00 0.00 23 ALA A C 17
ATOM 20900 O O . ALA A 1 23 ? 0.489 26.326 -5.801 1.00 0.00 23 ALA A O 17
ATOM 20907 N N . THR A 1 24 ? -0.205 25.119 -4.046 1.00 0.00 24 THR A N 17
ATOM 20908 C CA . THR A 1 24 ? -1.611 25.308 -4.367 1.00 0.00 24 THR A CA 17
ATOM 20909 C C . THR A 1 24 ? -2.431 25.647 -3.112 1.00 0.00 24 THR A C 17
ATOM 20910 O O . THR A 1 24 ? -3.660 25.719 -3.161 1.00 0.00 24 THR A O 17
ATOM 20921 N N . SER A 1 25 ? -1.747 25.864 -2.002 1.00 0.00 25 SER A N 17
ATOM 20922 C CA . SER A 1 25 ? -2.416 26.179 -0.755 1.00 0.00 25 SER A CA 17
ATOM 20923 C C . SER A 1 25 ? -1.666 27.283 -0.005 1.00 0.00 25 SER A C 17
ATOM 20924 O O . SER A 1 25 ? -2.006 27.617 1.132 1.00 0.00 25 SER A O 17
ATOM 20932 N N . GLY A 1 26 ? -0.645 27.836 -0.646 1.00 0.00 26 GLY A N 17
ATOM 20933 C CA . GLY A 1 26 ? 0.103 28.927 -0.054 1.00 0.00 26 GLY A CA 17
ATOM 20934 C C . GLY A 1 26 ? 1.302 28.476 0.754 1.00 0.00 26 GLY A C 17
ATOM 20935 O O . GLY A 1 26 ? 1.230 27.509 1.513 1.00 0.00 26 GLY A O 17
ATOM 20939 N N . CYS A 1 27 ? 2.404 29.183 0.587 1.00 0.00 27 CYS A N 17
ATOM 20940 C CA . CYS A 1 27 ? 3.632 28.891 1.299 1.00 0.00 27 CYS A CA 17
ATOM 20941 C C . CYS A 1 27 ? 3.846 29.886 2.438 1.00 0.00 27 CYS A C 17
ATOM 20942 O O . CYS A 1 27 ? 3.559 31.082 2.296 1.00 0.00 27 CYS A O 17
ATOM 20949 N N . ASN A 1 28 ? 4.341 29.394 3.568 1.00 0.00 28 ASN A N 17
ATOM 20950 C CA . ASN A 1 28 ? 4.610 30.248 4.730 1.00 0.00 28 ASN A CA 17
ATOM 20951 C C . ASN A 1 28 ? 5.930 29.873 5.369 1.00 0.00 28 ASN A C 17
ATOM 20952 O O . ASN A 1 28 ? 6.265 30.349 6.455 1.00 0.00 28 ASN A O 17
ATOM 20963 N N . CYS A 1 29 ? 6.684 29.033 4.695 1.00 0.00 29 CYS A N 17
ATOM 20964 C CA . CYS A 1 29 ? 7.938 28.557 5.227 1.00 0.00 29 CYS A CA 17
ATOM 20965 C C . CYS A 1 29 ? 8.995 29.637 5.190 1.00 0.00 29 CYS A C 17
ATOM 20966 O O . CYS A 1 29 ? 8.868 30.629 4.467 1.00 0.00 29 CYS A O 17
ATOM 20973 N N . THR A 1 30 ? 10.024 29.453 5.979 1.00 0.00 30 THR A N 17
ATOM 20974 C CA . THR A 1 30 ? 11.108 30.395 6.041 1.00 0.00 30 THR A CA 17
ATOM 20975 C C . THR A 1 30 ? 12.085 30.158 4.890 1.00 0.00 30 THR A C 17
ATOM 20976 O O . THR A 1 30 ? 11.941 29.191 4.123 1.00 0.00 30 THR A O 17
ATOM 20987 N N . ASP A 1 31 ? 13.083 31.019 4.770 1.00 0.00 31 ASP A N 17
ATOM 20988 C CA . ASP A 1 31 ? 14.085 30.869 3.727 1.00 0.00 31 ASP A CA 17
ATOM 20989 C C . ASP A 1 31 ? 15.060 29.764 4.106 1.00 0.00 31 ASP A C 17
ATOM 20990 O O . ASP A 1 31 ? 15.939 29.392 3.328 1.00 0.00 31 ASP A O 17
ATOM 20999 N N . ASP A 1 32 ? 14.882 29.235 5.313 1.00 0.00 32 ASP A N 17
ATOM 21000 C CA . ASP A 1 32 ? 15.690 28.137 5.804 1.00 0.00 32 ASP A CA 17
ATOM 21001 C C . ASP A 1 32 ? 15.125 26.818 5.285 1.00 0.00 32 ASP A C 17
ATOM 21002 O O . ASP A 1 32 ? 15.769 25.774 5.365 1.00 0.00 32 ASP A O 17
ATOM 21011 N N . CYS A 1 33 ? 13.901 26.882 4.754 1.00 0.00 33 CYS A N 17
ATOM 21012 C CA . CYS A 1 33 ? 13.266 25.724 4.147 1.00 0.00 33 CYS A CA 17
ATOM 21013 C C . CYS A 1 33 ? 14.038 25.317 2.905 1.00 0.00 33 CYS A C 17
ATOM 21014 O O . CYS A 1 33 ? 14.197 26.114 1.976 1.00 0.00 33 CYS A O 17
ATOM 21021 N N . LYS A 1 34 ? 14.496 24.085 2.889 1.00 0.00 34 LYS A N 17
ATOM 21022 C CA . LYS A 1 34 ? 15.338 23.588 1.818 1.00 0.00 34 LYS A CA 17
ATOM 21023 C C . LYS A 1 34 ? 14.541 22.758 0.829 1.00 0.00 34 LYS A C 17
ATOM 21024 O O . LYS A 1 34 ? 15.114 22.031 0.012 1.00 0.00 34 LYS A O 17
ATOM 21043 N N . CYS A 1 35 ? 13.231 22.874 0.883 1.00 0.00 35 CYS A N 17
ATOM 21044 C CA . CYS A 1 35 ? 12.390 22.082 0.038 1.00 0.00 35 CYS A CA 17
ATOM 21045 C C . CYS A 1 35 ? 12.455 22.560 -1.403 1.00 0.00 35 CYS A C 17
ATOM 21046 O O . CYS A 1 35 ? 12.675 23.741 -1.675 1.00 0.00 35 CYS A O 17
ATOM 21053 N N . GLN A 1 36 ? 12.266 21.637 -2.319 1.00 0.00 36 GLN A N 17
ATOM 21054 C CA . GLN A 1 36 ? 12.374 21.922 -3.741 1.00 0.00 36 GLN A CA 17
ATOM 21055 C C . GLN A 1 36 ? 11.013 22.198 -4.341 1.00 0.00 36 GLN A C 17
ATOM 21056 O O . GLN A 1 36 ? 10.906 22.637 -5.480 1.00 0.00 36 GLN A O 17
ATOM 21070 N N . SER A 1 37 ? 9.976 21.955 -3.572 1.00 0.00 37 SER A N 17
ATOM 21071 C CA . SER A 1 37 ? 8.636 22.034 -4.104 1.00 0.00 37 SER A CA 17
ATOM 21072 C C . SER A 1 37 ? 8.018 23.421 -3.935 1.00 0.00 37 SER A C 17
ATOM 21073 O O . SER A 1 37 ? 7.447 23.955 -4.878 1.00 0.00 37 SER A O 17
ATOM 21081 N N . CYS A 1 38 ? 8.122 24.007 -2.751 1.00 0.00 38 CYS A N 17
ATOM 21082 C CA . CYS A 1 38 ? 7.555 25.333 -2.544 1.00 0.00 38 CYS A CA 17
ATOM 21083 C C . CYS A 1 38 ? 8.519 26.422 -3.007 1.00 0.00 38 CYS A C 17
ATOM 21084 O O . CYS A 1 38 ? 8.157 27.590 -3.107 1.00 0.00 38 CYS A O 17
ATOM 21091 N N . LYS A 1 39 ? 9.745 26.016 -3.304 1.00 0.00 39 LYS A N 17
ATOM 21092 C CA . LYS A 1 39 ? 10.754 26.918 -3.844 1.00 0.00 39 LYS A CA 17
ATOM 21093 C C . LYS A 1 39 ? 11.034 26.553 -5.287 1.00 0.00 39 LYS A C 17
ATOM 21094 O O . LYS A 1 39 ? 12.130 26.788 -5.794 1.00 0.00 39 LYS A O 17
ATOM 21113 N N . TYR A 1 40 ? 10.031 25.980 -5.948 1.00 0.00 40 TYR A N 17
ATOM 21114 C CA . TYR A 1 40 ? 10.176 25.541 -7.325 1.00 0.00 40 TYR A CA 17
ATOM 21115 C C . TYR A 1 40 ? 10.592 26.694 -8.239 1.00 0.00 40 TYR A C 17
ATOM 21116 O O . TYR A 1 40 ? 9.895 27.705 -8.365 1.00 0.00 40 TYR A O 17
ATOM 21134 N N . GLY A 1 41 ? 11.741 26.538 -8.841 1.00 0.00 41 GLY A N 17
ATOM 21135 C CA . GLY A 1 41 ? 12.279 27.541 -9.725 1.00 0.00 41 GLY A CA 17
ATOM 21136 C C . GLY A 1 41 ? 13.594 27.088 -10.278 1.00 0.00 41 GLY A C 17
ATOM 21137 O O . GLY A 1 41 ? 13.791 27.049 -11.488 1.00 0.00 41 GLY A O 17
ATOM 21141 N N . ALA A 1 42 ? 14.479 26.690 -9.385 1.00 0.00 42 ALA A N 17
ATOM 21142 C CA . ALA A 1 42 ? 15.780 26.168 -9.759 1.00 0.00 42 ALA A CA 17
ATOM 21143 C C . ALA A 1 42 ? 15.667 24.675 -10.035 1.00 0.00 42 ALA A C 17
ATOM 21144 O O . ALA A 1 42 ? 16.647 23.930 -9.960 1.00 0.00 42 ALA A O 17
ATOM 21151 N N . GLY A 1 43 ? 14.465 24.253 -10.381 1.00 0.00 43 GLY A N 17
ATOM 21152 C CA . GLY A 1 43 ? 14.211 22.866 -10.631 1.00 0.00 43 GLY A CA 17
ATOM 21153 C C . GLY A 1 43 ? 13.248 22.625 -11.767 1.00 0.00 43 GLY A C 17
ATOM 21154 O O . GLY A 1 43 ? 13.361 21.631 -12.473 1.00 0.00 43 GLY A O 17
ATOM 21158 N N . CYS A 1 44 ? 12.357 23.559 -11.985 1.00 0.00 44 CYS A N 17
ATOM 21159 C CA . CYS A 1 44 ? 11.280 23.386 -12.960 1.00 0.00 44 CYS A CA 17
ATOM 21160 C C . CYS A 1 44 ? 11.315 24.409 -14.074 1.00 0.00 44 CYS A C 17
ATOM 21161 O O . CYS A 1 44 ? 12.231 25.230 -14.173 1.00 0.00 44 CYS A O 17
ATOM 21168 N N . THR A 1 45 ? 10.290 24.339 -14.905 1.00 0.00 45 THR A N 17
ATOM 21169 C CA . THR A 1 45 ? 10.098 25.224 -16.011 1.00 0.00 45 THR A CA 17
ATOM 21170 C C . THR A 1 45 ? 8.591 25.427 -16.199 1.00 0.00 45 THR A C 17
ATOM 21171 O O . THR A 1 45 ? 7.788 24.871 -15.437 1.00 0.00 45 THR A O 17
ATOM 21182 N N . ASP A 1 46 ? 8.206 26.187 -17.195 1.00 0.00 46 ASP A N 17
ATOM 21183 C CA . ASP A 1 46 ? 6.788 26.473 -17.440 1.00 0.00 46 ASP A CA 17
ATOM 21184 C C . ASP A 1 46 ? 6.130 25.364 -18.258 1.00 0.00 46 ASP A C 17
ATOM 21185 O O . ASP A 1 46 ? 4.929 25.387 -18.501 1.00 0.00 46 ASP A O 17
ATOM 21194 N N . THR A 1 47 ? 6.919 24.393 -18.658 1.00 0.00 47 THR A N 17
ATOM 21195 C CA . THR A 1 47 ? 6.426 23.284 -19.447 1.00 0.00 47 THR A CA 17
ATOM 21196 C C . THR A 1 47 ? 6.001 22.115 -18.542 1.00 0.00 47 THR A C 17
ATOM 21197 O O . THR A 1 47 ? 5.129 21.323 -18.898 1.00 0.00 47 THR A O 17
ATOM 21208 N N . CYS A 1 48 ? 6.600 22.039 -17.364 1.00 0.00 48 CYS A N 17
ATOM 21209 C CA . CYS A 1 48 ? 6.333 20.949 -16.428 1.00 0.00 48 CYS A CA 17
ATOM 21210 C C . CYS A 1 48 ? 5.133 21.246 -15.533 1.00 0.00 48 CYS A C 17
ATOM 21211 O O . CYS A 1 48 ? 4.448 20.337 -15.068 1.00 0.00 48 CYS A O 17
ATOM 21218 N N . LYS A 1 49 ? 4.858 22.523 -15.320 1.00 0.00 49 LYS A N 17
ATOM 21219 C CA . LYS A 1 49 ? 3.770 22.940 -14.434 1.00 0.00 49 LYS A CA 17
ATOM 21220 C C . LYS A 1 49 ? 2.394 22.674 -15.051 1.00 0.00 49 LYS A C 17
ATOM 21221 O O . LYS A 1 49 ? 1.370 23.083 -14.505 1.00 0.00 49 LYS A O 17
ATOM 21240 N N . GLN A 1 50 ? 2.381 22.008 -16.186 1.00 0.00 50 GLN A N 17
ATOM 21241 C CA . GLN A 1 50 ? 1.152 21.675 -16.860 1.00 0.00 50 GLN A CA 17
ATOM 21242 C C . GLN A 1 50 ? 0.524 20.437 -16.223 1.00 0.00 50 GLN A C 17
ATOM 21243 O O . GLN A 1 50 ? 0.987 19.964 -15.187 1.00 0.00 50 GLN A O 17
ATOM 21257 N N . THR A 1 51 ? -0.522 19.925 -16.830 1.00 0.00 51 THR A N 17
ATOM 21258 C CA . THR A 1 51 ? -1.193 18.742 -16.328 1.00 0.00 51 THR A CA 17
ATOM 21259 C C . THR A 1 51 ? -1.598 17.814 -17.482 1.00 0.00 51 THR A C 17
ATOM 21260 O O . THR A 1 51 ? -2.367 18.203 -18.358 1.00 0.00 51 THR A O 17
ATOM 21271 N N . PRO A 1 52 ? -1.067 16.571 -17.502 1.00 0.00 52 PRO A N 17
ATOM 21272 C CA . PRO A 1 52 ? -0.122 16.085 -16.484 1.00 0.00 52 PRO A CA 17
ATOM 21273 C C . PRO A 1 52 ? 1.216 16.810 -16.564 1.00 0.00 52 PRO A C 17
ATOM 21274 O O . PRO A 1 52 ? 1.768 17.232 -15.553 1.00 0.00 52 PRO A O 17
ATOM 21285 N N . CYS A 1 53 ? 1.717 16.949 -17.771 1.00 0.00 53 CYS A N 17
ATOM 21286 C CA . CYS A 1 53 ? 2.952 17.649 -18.016 1.00 0.00 53 CYS A CA 17
ATOM 21287 C C . CYS A 1 53 ? 3.082 17.938 -19.495 1.00 0.00 53 CYS A C 17
ATOM 21288 O O . CYS A 1 53 ? 2.475 17.248 -20.321 1.00 0.00 53 CYS A O 17
ATOM 21295 N N . GLY A 1 54 ? 3.842 18.958 -19.834 1.00 0.00 54 GLY A N 17
ATOM 21296 C CA . GLY A 1 54 ? 4.036 19.283 -21.219 1.00 0.00 54 GLY A CA 17
ATOM 21297 C C . GLY A 1 54 ? 5.454 19.050 -21.678 1.00 0.00 54 GLY A C 17
ATOM 21298 O O . GLY A 1 54 ? 5.747 19.164 -22.867 1.00 0.00 54 GLY A O 17
ATOM 21302 N N . CYS A 1 55 ? 6.343 18.720 -20.745 1.00 0.00 55 CYS A N 17
ATOM 21303 C CA . CYS A 1 55 ? 7.731 18.484 -21.078 1.00 0.00 55 CYS A CA 17
ATOM 21304 C C . CYS A 1 55 ? 7.895 17.229 -21.921 1.00 0.00 55 CYS A C 17
ATOM 21305 O O . CYS A 1 55 ? 8.050 17.309 -23.136 1.00 0.00 55 CYS A O 17
ATOM 21312 N N . GLY A 1 56 ? 7.820 16.074 -21.276 1.00 0.00 56 GLY A N 17
ATOM 21313 C CA . GLY A 1 56 ? 8.027 14.814 -21.966 1.00 0.00 56 GLY A CA 17
ATOM 21314 C C . GLY A 1 56 ? 9.367 14.767 -22.678 1.00 0.00 56 GLY A C 17
ATOM 21315 O O . GLY A 1 56 ? 10.420 14.720 -22.037 1.00 0.00 56 GLY A O 17
ATOM 21319 N N . SER A 1 57 ? 9.326 14.804 -24.000 1.00 0.00 57 SER A N 17
ATOM 21320 C CA . SER A 1 57 ? 10.526 14.778 -24.819 1.00 0.00 57 SER A CA 17
ATOM 21321 C C . SER A 1 57 ? 11.005 16.205 -25.127 1.00 0.00 57 SER A C 17
ATOM 21322 O O . SER A 1 57 ? 12.012 16.409 -25.814 1.00 0.00 57 SER A O 17
ATOM 21330 N N . GLY A 1 58 ? 10.275 17.178 -24.609 1.00 0.00 58 GLY A N 17
ATOM 21331 C CA . GLY A 1 58 ? 10.624 18.570 -24.791 1.00 0.00 58 GLY A CA 17
ATOM 21332 C C . GLY A 1 58 ? 10.750 19.269 -23.461 1.00 0.00 58 GLY A C 17
ATOM 21333 O O . GLY A 1 58 ? 10.125 20.304 -23.221 1.00 0.00 58 GLY A O 17
ATOM 21337 N N . CYS A 1 59 ? 11.553 18.691 -22.594 1.00 0.00 59 CYS A N 17
ATOM 21338 C CA . CYS A 1 59 ? 11.761 19.209 -21.261 1.00 0.00 59 CYS A CA 17
ATOM 21339 C C . CYS A 1 59 ? 12.654 20.446 -21.287 1.00 0.00 59 CYS A C 17
ATOM 21340 O O . CYS A 1 59 ? 13.480 20.614 -22.190 1.00 0.00 59 CYS A O 17
ATOM 21347 N N . ASN A 1 60 ? 12.470 21.313 -20.309 1.00 0.00 60 ASN A N 17
ATOM 21348 C CA . ASN A 1 60 ? 13.244 22.543 -20.210 1.00 0.00 60 ASN A CA 17
ATOM 21349 C C . ASN A 1 60 ? 13.503 22.868 -18.741 1.00 0.00 60 ASN A C 17
ATOM 21350 O O . ASN A 1 60 ? 13.840 23.996 -18.380 1.00 0.00 60 ASN A O 17
ATOM 21361 N N . CYS A 1 61 ? 13.350 21.864 -17.896 1.00 0.00 61 CYS A N 17
ATOM 21362 C CA . CYS A 1 61 ? 13.524 22.040 -16.464 1.00 0.00 61 CYS A CA 17
ATOM 21363 C C . CYS A 1 61 ? 14.962 22.323 -16.081 1.00 0.00 61 CYS A C 17
ATOM 21364 O O . CYS A 1 61 ? 15.851 22.404 -16.931 1.00 0.00 61 CYS A O 17
ATOM 21371 N N . LYS A 1 62 ? 15.181 22.457 -14.794 1.00 0.00 62 LYS A N 17
ATOM 21372 C CA . LYS A 1 62 ? 16.479 22.786 -14.270 1.00 0.00 62 LYS A CA 17
ATOM 21373 C C . LYS A 1 62 ? 17.165 21.538 -13.722 1.00 0.00 62 LYS A C 17
ATOM 21374 O O . LYS A 1 62 ? 18.053 20.985 -14.361 1.00 0.00 62 LYS A O 17
ATOM 21393 N N . GLU A 1 63 ? 16.722 21.083 -12.555 1.00 0.00 63 GLU A N 17
ATOM 21394 C CA . GLU A 1 63 ? 17.290 19.897 -11.920 1.00 0.00 63 GLU A CA 17
ATOM 21395 C C . GLU A 1 63 ? 16.484 19.493 -10.699 1.00 0.00 63 GLU A C 17
ATOM 21396 O O . GLU A 1 63 ? 16.173 18.328 -10.519 1.00 0.00 63 GLU A O 17
ATOM 21408 N N . ASP A 1 64 ? 16.140 20.462 -9.865 1.00 0.00 64 ASP A N 17
ATOM 21409 C CA . ASP A 1 64 ? 15.367 20.207 -8.648 1.00 0.00 64 ASP A CA 17
ATOM 21410 C C . ASP A 1 64 ? 13.895 19.911 -8.966 1.00 0.00 64 ASP A C 17
ATOM 21411 O O . ASP A 1 64 ? 12.983 20.462 -8.353 1.00 0.00 64 ASP A O 17
ATOM 21420 N N . CYS A 1 65 ? 13.692 19.034 -9.925 1.00 0.00 65 CYS A N 17
ATOM 21421 C CA . CYS A 1 65 ? 12.381 18.612 -10.350 1.00 0.00 65 CYS A CA 17
ATOM 21422 C C . CYS A 1 65 ? 12.134 17.193 -9.882 1.00 0.00 65 CYS A C 17
ATOM 21423 O O . CYS A 1 65 ? 13.001 16.324 -10.034 1.00 0.00 65 CYS A O 17
ATOM 21430 N N . ARG A 1 66 ? 10.970 16.951 -9.312 1.00 0.00 66 ARG A N 17
ATOM 21431 C CA . ARG A 1 66 ? 10.630 15.625 -8.831 1.00 0.00 66 ARG A CA 17
ATOM 21432 C C . ARG A 1 66 ? 9.455 15.052 -9.579 1.00 0.00 66 ARG A C 17
ATOM 21433 O O . ARG A 1 66 ? 8.646 14.299 -9.031 1.00 0.00 66 ARG A O 17
ATOM 21454 N N . CYS A 1 67 ? 9.378 15.401 -10.839 1.00 0.00 67 CYS A N 17
ATOM 21455 C CA . CYS A 1 67 ? 8.376 14.867 -11.708 1.00 0.00 67 CYS A CA 17
ATOM 21456 C C . CYS A 1 67 ? 8.901 13.592 -12.342 1.00 0.00 67 CYS A C 17
ATOM 21457 O O . CYS A 1 67 ? 10.080 13.493 -12.657 1.00 0.00 67 CYS A O 17
ATOM 21464 N N . GLN A 1 68 ? 8.036 12.627 -12.538 1.00 0.00 68 GLN A N 17
ATOM 21465 C CA . GLN A 1 68 ? 8.452 11.344 -13.086 1.00 0.00 68 GLN A CA 17
ATOM 21466 C C . GLN A 1 68 ? 8.062 11.202 -14.552 1.00 0.00 68 GLN A C 17
ATOM 21467 O O . GLN A 1 68 ? 8.122 10.109 -15.111 1.00 0.00 68 GLN A O 17
ATOM 21481 N N . SER A 1 69 ? 7.667 12.293 -15.174 1.00 0.00 69 SER A N 17
ATOM 21482 C CA . SER A 1 69 ? 7.254 12.248 -16.557 1.00 0.00 69 SER A CA 17
ATOM 21483 C C . SER A 1 69 ? 8.331 12.797 -17.498 1.00 0.00 69 SER A C 17
ATOM 21484 O O . SER A 1 69 ? 8.520 12.285 -18.603 1.00 0.00 69 SER A O 17
ATOM 21492 N N . CYS A 1 70 ? 9.041 13.824 -17.064 1.00 0.00 70 CYS A N 17
ATOM 21493 C CA . CYS A 1 70 ? 10.055 14.431 -17.911 1.00 0.00 70 CYS A CA 17
ATOM 21494 C C . CYS A 1 70 ? 11.464 14.156 -17.407 1.00 0.00 70 CYS A C 17
ATOM 21495 O O . CYS A 1 70 ? 12.438 14.355 -18.132 1.00 0.00 70 CYS A O 17
ATOM 21502 N N . SER A 1 71 ? 11.571 13.704 -16.171 1.00 0.00 71 SER A N 17
ATOM 21503 C CA . SER A 1 71 ? 12.865 13.404 -15.589 1.00 0.00 71 SER A CA 17
ATOM 21504 C C . SER A 1 71 ? 13.433 12.109 -16.183 1.00 0.00 71 SER A C 17
ATOM 21505 O O . SER A 1 71 ? 12.760 11.414 -16.961 1.00 0.00 71 SER A O 17
ATOM 21513 N N . THR A 1 72 ? 14.654 11.797 -15.824 1.00 0.00 72 THR A N 17
ATOM 21514 C CA . THR A 1 72 ? 15.311 10.606 -16.303 1.00 0.00 72 THR A CA 17
ATOM 21515 C C . THR A 1 72 ? 14.898 9.405 -15.450 1.00 0.00 72 THR A C 17
ATOM 21516 O O . THR A 1 72 ? 14.405 9.570 -14.330 1.00 0.00 72 THR A O 17
ATOM 21527 N N . ALA A 1 73 ? 15.080 8.210 -15.982 1.00 0.00 73 ALA A N 17
ATOM 21528 C CA . ALA A 1 73 ? 14.743 7.001 -15.262 1.00 0.00 73 ALA A CA 17
ATOM 21529 C C . ALA A 1 73 ? 15.696 6.789 -14.105 1.00 0.00 73 ALA A C 17
ATOM 21530 O O . ALA A 1 73 ? 16.859 6.423 -14.299 1.00 0.00 73 ALA A O 17
ATOM 21537 N N . CYS A 1 74 ? 15.211 7.045 -12.908 1.00 0.00 74 CYS A N 17
ATOM 21538 C CA . CYS A 1 74 ? 15.996 6.866 -11.707 1.00 0.00 74 CYS A CA 17
ATOM 21539 C C . CYS A 1 74 ? 16.469 5.440 -11.567 1.00 0.00 74 CYS A C 17
ATOM 21540 O O . CYS A 1 74 ? 15.833 4.509 -12.066 1.00 0.00 74 CYS A O 17
ATOM 21547 N N . LYS A 1 75 ? 17.582 5.267 -10.878 1.00 0.00 75 LYS A N 17
ATOM 21548 C CA . LYS A 1 75 ? 18.121 3.944 -10.621 1.00 0.00 75 LYS A CA 17
ATOM 21549 C C . LYS A 1 75 ? 17.391 3.303 -9.463 1.00 0.00 75 LYS A C 17
ATOM 21550 O O . LYS A 1 75 ? 17.977 2.586 -8.654 1.00 0.00 75 LYS A O 17
ATOM 21569 N N . CYS A 1 76 ? 16.111 3.561 -9.394 1.00 0.00 76 CYS A N 17
ATOM 21570 C CA . CYS A 1 76 ? 15.295 3.029 -8.370 1.00 0.00 76 CYS A CA 17
ATOM 21571 C C . CYS A 1 76 ? 14.455 1.910 -8.945 1.00 0.00 76 CYS A C 17
ATOM 21572 O O . CYS A 1 76 ? 13.570 2.142 -9.757 1.00 0.00 76 CYS A O 17
ATOM 21579 N N . ALA A 1 77 ? 14.760 0.708 -8.545 1.00 0.00 77 ALA A N 17
ATOM 21580 C CA . ALA A 1 77 ? 14.042 -0.471 -9.002 1.00 0.00 77 ALA A CA 17
ATOM 21581 C C . ALA A 1 77 ? 14.256 -1.604 -8.038 1.00 0.00 77 ALA A C 17
ATOM 21582 O O . ALA A 1 77 ? 15.344 -1.728 -7.470 1.00 0.00 77 ALA A O 17
ATOM 21589 N N . ALA A 1 78 ? 13.204 -2.404 -7.828 1.00 0.00 78 ALA A N 17
ATOM 21590 C CA . ALA A 1 78 ? 13.217 -3.543 -6.899 1.00 0.00 78 ALA A CA 17
ATOM 21591 C C . ALA A 1 78 ? 13.346 -3.075 -5.457 1.00 0.00 78 ALA A C 17
ATOM 21592 O O . ALA A 1 78 ? 12.433 -3.223 -4.656 1.00 0.00 78 ALA A O 17
ATOM 21599 N N . GLY A 1 79 ? 14.469 -2.499 -5.158 1.00 0.00 79 GLY A N 17
ATOM 21600 C CA . GLY A 1 79 ? 14.740 -1.982 -3.835 1.00 0.00 79 GLY A CA 17
ATOM 21601 C C . GLY A 1 79 ? 15.898 -1.014 -3.853 1.00 0.00 79 GLY A C 17
ATOM 21602 O O . GLY A 1 79 ? 16.484 -0.715 -2.826 1.00 0.00 79 GLY A O 17
ATOM 21606 N N . SER A 1 80 ? 16.207 -0.504 -5.038 1.00 0.00 80 SER A N 17
ATOM 21607 C CA . SER A 1 80 ? 17.341 0.386 -5.220 1.00 0.00 80 SER A CA 17
ATOM 21608 C C . SER A 1 80 ? 16.948 1.856 -4.993 1.00 0.00 80 SER A C 17
ATOM 21609 O O . SER A 1 80 ? 17.711 2.767 -5.303 1.00 0.00 80 SER A O 17
ATOM 21617 N N . CYS A 1 81 ? 15.770 2.084 -4.440 1.00 0.00 81 CYS A N 17
ATOM 21618 C CA . CYS A 1 81 ? 15.337 3.438 -4.137 1.00 0.00 81 CYS A CA 17
ATOM 21619 C C . CYS A 1 81 ? 15.840 3.796 -2.739 1.00 0.00 81 CYS A C 17
ATOM 21620 O O . CYS A 1 81 ? 15.049 4.007 -1.812 1.00 0.00 81 CYS A O 17
ATOM 21627 N N . LYS A 1 82 ? 17.167 3.836 -2.584 1.00 0.00 82 LYS A N 17
ATOM 21628 C CA . LYS A 1 82 ? 17.786 4.053 -1.273 1.00 0.00 82 LYS A CA 17
ATOM 21629 C C . LYS A 1 82 ? 17.709 5.507 -0.805 1.00 0.00 82 LYS A C 17
ATOM 21630 O O . LYS A 1 82 ? 18.434 5.912 0.108 1.00 0.00 82 LYS A O 17
ATOM 21649 N N . CYS A 1 83 ? 16.823 6.279 -1.404 1.00 0.00 83 CYS A N 17
ATOM 21650 C CA . CYS A 1 83 ? 16.624 7.648 -0.987 1.00 0.00 83 CYS A CA 17
ATOM 21651 C C . CYS A 1 83 ? 15.820 7.665 0.297 1.00 0.00 83 CYS A C 17
ATOM 21652 O O . CYS A 1 83 ? 16.069 8.470 1.195 1.00 0.00 83 CYS A O 17
ATOM 21659 N N . GLY A 1 84 ? 14.854 6.755 0.378 1.00 0.00 84 GLY A N 17
ATOM 21660 C CA . GLY A 1 84 ? 14.011 6.683 1.540 1.00 0.00 84 GLY A CA 17
ATOM 21661 C C . GLY A 1 84 ? 12.547 6.629 1.173 1.00 0.00 84 GLY A C 17
ATOM 21662 O O . GLY A 1 84 ? 11.706 6.299 2.010 1.00 0.00 84 GLY A O 17
ATOM 21666 N N . LYS A 1 85 ? 12.237 6.959 -0.079 1.00 0.00 85 LYS A N 17
ATOM 21667 C CA . LYS A 1 85 ? 10.861 6.919 -0.559 1.00 0.00 85 LYS A CA 17
ATOM 21668 C C . LYS A 1 85 ? 10.398 5.479 -0.713 1.00 0.00 85 LYS A C 17
ATOM 21669 O O . LYS A 1 85 ? 9.301 5.121 -0.283 1.00 0.00 85 LYS A O 17
ATOM 21688 N N . GLY A 1 86 ? 11.238 4.658 -1.331 1.00 0.00 86 GLY A N 17
ATOM 21689 C CA . GLY A 1 86 ? 10.904 3.260 -1.521 1.00 0.00 86 GLY A CA 17
ATOM 21690 C C . GLY A 1 86 ? 9.950 3.051 -2.678 1.00 0.00 86 GLY A C 17
ATOM 21691 O O . GLY A 1 86 ? 9.113 2.145 -2.650 1.00 0.00 86 GLY A O 17
ATOM 21695 N N . CYS A 1 87 ? 10.078 3.883 -3.695 1.00 0.00 87 CYS A N 17
ATOM 21696 C CA . CYS A 1 87 ? 9.218 3.807 -4.866 1.00 0.00 87 CYS A CA 17
ATOM 21697 C C . CYS A 1 87 ? 9.617 2.646 -5.740 1.00 0.00 87 CYS A C 17
ATOM 21698 O O . CYS A 1 87 ? 8.766 1.892 -6.214 1.00 0.00 87 CYS A O 17
ATOM 21705 N N . THR A 1 88 ? 10.925 2.517 -5.949 1.00 0.00 88 THR A N 17
ATOM 21706 C CA . THR A 1 88 ? 11.506 1.448 -6.749 1.00 0.00 88 THR A CA 17
ATOM 21707 C C . THR A 1 88 ? 10.890 1.393 -8.147 1.00 0.00 88 THR A C 17
ATOM 21708 O O . THR A 1 88 ? 10.392 0.357 -8.588 1.00 0.00 88 THR A O 17
ATOM 21719 N N . GLY A 1 89 ? 10.930 2.519 -8.830 1.00 0.00 89 GLY A N 17
ATOM 21720 C CA . GLY A 1 89 ? 10.390 2.592 -10.169 1.00 0.00 89 GLY A CA 17
ATOM 21721 C C . GLY A 1 89 ? 10.135 4.016 -10.592 1.00 0.00 89 GLY A C 17
ATOM 21722 O O . GLY A 1 89 ? 9.449 4.752 -9.886 1.00 0.00 89 GLY A O 17
ATOM 21726 N N . PRO A 1 90 ? 10.634 4.423 -11.776 1.00 0.00 90 PRO A N 17
ATOM 21727 C CA . PRO A 1 90 ? 10.551 5.817 -12.245 1.00 0.00 90 PRO A CA 17
ATOM 21728 C C . PRO A 1 90 ? 9.127 6.278 -12.546 1.00 0.00 90 PRO A C 17
ATOM 21729 O O . PRO A 1 90 ? 8.901 7.443 -12.846 1.00 0.00 90 PRO A O 17
ATOM 21740 N N . ASP A 1 91 ? 8.178 5.368 -12.474 1.00 0.00 91 ASP A N 17
ATOM 21741 C CA . ASP A 1 91 ? 6.785 5.715 -12.709 1.00 0.00 91 ASP A CA 17
ATOM 21742 C C . ASP A 1 91 ? 6.067 5.969 -11.395 1.00 0.00 91 ASP A C 17
ATOM 21743 O O . ASP A 1 91 ? 4.901 6.359 -11.379 1.00 0.00 91 ASP A O 17
ATOM 21752 N N . SER A 1 92 ? 6.773 5.765 -10.293 1.00 0.00 92 SER A N 17
ATOM 21753 C CA . SER A 1 92 ? 6.191 5.945 -8.975 1.00 0.00 92 SER A CA 17
ATOM 21754 C C . SER A 1 92 ? 7.165 6.685 -8.048 1.00 0.00 92 SER A C 17
ATOM 21755 O O . SER A 1 92 ? 7.021 6.648 -6.829 1.00 0.00 92 SER A O 17
ATOM 21763 N N . CYS A 1 93 ? 8.127 7.382 -8.629 1.00 0.00 93 CYS A N 17
ATOM 21764 C CA . CYS A 1 93 ? 9.128 8.092 -7.844 1.00 0.00 93 CYS A CA 17
ATOM 21765 C C . CYS A 1 93 ? 8.661 9.481 -7.493 1.00 0.00 93 CYS A C 17
ATOM 21766 O O . CYS A 1 93 ? 8.541 10.344 -8.354 1.00 0.00 93 CYS A O 17
ATOM 21773 N N . LYS A 1 94 ? 8.389 9.688 -6.225 1.00 0.00 94 LYS A N 17
ATOM 21774 C CA . LYS A 1 94 ? 7.949 10.978 -5.743 1.00 0.00 94 LYS A CA 17
ATOM 21775 C C . LYS A 1 94 ? 9.140 11.785 -5.225 1.00 0.00 94 LYS A C 17
ATOM 21776 O O . LYS A 1 94 ? 8.997 12.662 -4.363 1.00 0.00 94 LYS A O 17
ATOM 21795 N N . CYS A 1 95 ? 10.298 11.494 -5.777 1.00 0.00 95 CYS A N 17
ATOM 21796 C CA . CYS A 1 95 ? 11.537 12.158 -5.407 1.00 0.00 95 CYS A CA 17
ATOM 21797 C C . CYS A 1 95 ? 12.135 12.858 -6.617 1.00 0.00 95 CYS A C 17
ATOM 21798 O O . CYS A 1 95 ? 11.702 12.629 -7.751 1.00 0.00 95 CYS A O 17
ATOM 21805 N N . ASP A 1 96 ? 13.098 13.734 -6.381 1.00 0.00 96 ASP A N 17
ATOM 21806 C CA . ASP A 1 96 ? 13.722 14.472 -7.463 1.00 0.00 96 ASP A CA 17
ATOM 21807 C C . ASP A 1 96 ? 14.852 13.702 -8.115 1.00 0.00 96 ASP A C 17
ATOM 21808 O O . ASP A 1 96 ? 15.297 12.669 -7.626 1.00 0.00 96 ASP A O 17
ATOM 21817 N N . ARG A 1 97 ? 15.331 14.246 -9.209 1.00 0.00 97 ARG A N 17
ATOM 21818 C CA . ARG A 1 97 ? 16.369 13.609 -10.017 1.00 0.00 97 ARG A CA 17
ATOM 21819 C C . ARG A 1 97 ? 17.764 13.852 -9.454 1.00 0.00 97 ARG A C 17
ATOM 21820 O O . ARG A 1 97 ? 18.748 13.328 -9.973 1.00 0.00 97 ARG A O 17
ATOM 21841 N N . SER A 1 98 ? 17.849 14.648 -8.418 1.00 0.00 98 SER A N 17
ATOM 21842 C CA . SER A 1 98 ? 19.107 14.911 -7.767 1.00 0.00 98 SER A CA 17
ATOM 21843 C C . SER A 1 98 ? 19.037 14.381 -6.345 1.00 0.00 98 SER A C 17
ATOM 21844 O O . SER A 1 98 ? 19.857 14.732 -5.480 1.00 0.00 98 SER A O 17
ATOM 21852 N N . CYS A 1 99 ? 18.054 13.511 -6.118 1.00 0.00 99 CYS A N 17
ATOM 21853 C CA . CYS A 1 99 ? 17.817 12.926 -4.820 1.00 0.00 99 CYS A CA 17
ATOM 21854 C C . CYS A 1 99 ? 18.997 12.054 -4.390 1.00 0.00 99 CYS A C 17
ATOM 21855 O O . CYS A 1 99 ? 19.933 11.820 -5.166 1.00 0.00 99 CYS A O 17
ATOM 21862 N N . SER A 1 100 ? 18.941 11.570 -3.162 1.00 0.00 100 SER A N 17
ATOM 21863 C CA . SER A 1 100 ? 20.022 10.788 -2.575 1.00 0.00 100 SER A CA 17
ATOM 21864 C C . SER A 1 100 ? 20.344 9.531 -3.402 1.00 0.00 100 SER A C 17
ATOM 21865 O O . SER A 1 100 ? 21.500 9.121 -3.492 1.00 0.00 100 SER A O 17
ATOM 21873 N N . CYS A 1 101 ? 19.331 8.947 -4.015 1.00 0.00 101 CYS A N 17
ATOM 21874 C CA . CYS A 1 101 ? 19.501 7.721 -4.784 1.00 0.00 101 CYS A CA 17
ATOM 21875 C C . CYS A 1 101 ? 20.067 7.991 -6.180 1.00 0.00 101 CYS A C 17
ATOM 21876 O O . CYS A 1 101 ? 20.920 7.246 -6.658 1.00 0.00 101 CYS A O 17
ATOM 21883 N N . LYS A 1 102 ? 19.579 9.049 -6.826 1.00 0.00 102 LYS A N 17
ATOM 21884 C CA . LYS A 1 102 ? 20.025 9.414 -8.174 1.00 0.00 102 LYS A CA 17
ATOM 21885 C C . LYS A 1 102 ? 21.489 9.844 -8.178 1.00 0.00 102 LYS A C 17
ATOM 21886 O O . LYS A 1 102 ? 22.344 9.001 -8.542 1.00 0.00 102 LYS A O 17
ATOM 21914 N N . GLY A 1 1 ? 19.333 11.141 3.144 1.00 0.00 1 GLY A N 18
ATOM 21915 C CA . GLY A 1 1 ? 20.766 11.233 3.550 1.00 0.00 1 GLY A CA 18
ATOM 21916 C C . GLY A 1 1 ? 21.129 12.612 4.072 1.00 0.00 1 GLY A C 18
ATOM 21917 O O . GLY A 1 1 ? 22.272 12.859 4.474 1.00 0.00 1 GLY A O 18
ATOM 21920 N N . SER A 1 2 ? 20.155 13.510 4.067 1.00 0.00 2 SER A N 18
ATOM 21921 C CA . SER A 1 2 ? 20.360 14.873 4.520 1.00 0.00 2 SER A CA 18
ATOM 21922 C C . SER A 1 2 ? 20.495 14.929 6.044 1.00 0.00 2 SER A C 18
ATOM 21923 O O . SER A 1 2 ? 19.751 14.267 6.762 1.00 0.00 2 SER A O 18
ATOM 21931 N N . MET A 1 3 ? 21.450 15.712 6.528 1.00 0.00 3 MET A N 18
ATOM 21932 C CA . MET A 1 3 ? 21.658 15.861 7.966 1.00 0.00 3 MET A CA 18
ATOM 21933 C C . MET A 1 3 ? 20.666 16.851 8.552 1.00 0.00 3 MET A C 18
ATOM 21934 O O . MET A 1 3 ? 20.421 16.867 9.765 1.00 0.00 3 MET A O 18
ATOM 21948 N N . SER A 1 4 ? 20.100 17.670 7.695 1.00 0.00 4 SER A N 18
ATOM 21949 C CA . SER A 1 4 ? 19.108 18.626 8.105 1.00 0.00 4 SER A CA 18
ATOM 21950 C C . SER A 1 4 ? 17.773 18.279 7.452 1.00 0.00 4 SER A C 18
ATOM 21951 O O . SER A 1 4 ? 17.737 17.581 6.438 1.00 0.00 4 SER A O 18
ATOM 21959 N N . SER A 1 5 ? 16.690 18.768 8.025 1.00 0.00 5 SER A N 18
ATOM 21960 C CA . SER A 1 5 ? 15.354 18.462 7.531 1.00 0.00 5 SER A CA 18
ATOM 21961 C C . SER A 1 5 ? 14.874 19.504 6.509 1.00 0.00 5 SER A C 18
ATOM 21962 O O . SER A 1 5 ? 13.690 19.860 6.481 1.00 0.00 5 SER A O 18
ATOM 21970 N N . VAL A 1 6 ? 15.822 19.973 5.665 1.00 0.00 6 VAL A N 18
ATOM 21971 C CA . VAL A 1 6 ? 15.567 20.947 4.576 1.00 0.00 6 VAL A CA 18
ATOM 21972 C C . VAL A 1 6 ? 14.541 22.038 4.974 1.00 0.00 6 VAL A C 18
ATOM 21973 O O . VAL A 1 6 ? 13.516 22.254 4.326 1.00 0.00 6 VAL A O 18
ATOM 21986 N N . PHE A 1 7 ? 14.830 22.696 6.052 1.00 0.00 7 PHE A N 18
ATOM 21987 C CA . PHE A 1 7 ? 13.979 23.755 6.559 1.00 0.00 7 PHE A CA 18
ATOM 21988 C C . PHE A 1 7 ? 14.695 25.103 6.529 1.00 0.00 7 PHE A C 18
ATOM 21989 O O . PHE A 1 7 ? 15.900 25.176 6.270 1.00 0.00 7 PHE A O 18
ATOM 22006 N N . GLY A 1 8 ? 13.939 26.159 6.772 1.00 0.00 8 GLY A N 18
ATOM 22007 C CA . GLY A 1 8 ? 14.499 27.492 6.827 1.00 0.00 8 GLY A CA 18
ATOM 22008 C C . GLY A 1 8 ? 14.776 27.919 8.247 1.00 0.00 8 GLY A C 18
ATOM 22009 O O . GLY A 1 8 ? 15.719 27.438 8.880 1.00 0.00 8 GLY A O 18
ATOM 22013 N N . ALA A 1 9 ? 13.951 28.814 8.752 1.00 0.00 9 ALA A N 18
ATOM 22014 C CA . ALA A 1 9 ? 14.084 29.292 10.112 1.00 0.00 9 ALA A CA 18
ATOM 22015 C C . ALA A 1 9 ? 12.853 28.912 10.913 1.00 0.00 9 ALA A C 18
ATOM 22016 O O . ALA A 1 9 ? 12.927 28.669 12.114 1.00 0.00 9 ALA A O 18
ATOM 22023 N N . GLY A 1 10 ? 11.725 28.860 10.232 1.00 0.00 10 GLY A N 18
ATOM 22024 C CA . GLY A 1 10 ? 10.488 28.483 10.863 1.00 0.00 10 GLY A CA 18
ATOM 22025 C C . GLY A 1 10 ? 9.524 27.898 9.866 1.00 0.00 10 GLY A C 18
ATOM 22026 O O . GLY A 1 10 ? 8.604 28.574 9.408 1.00 0.00 10 GLY A O 18
ATOM 22030 N N . CYS A 1 11 ? 9.750 26.658 9.492 1.00 0.00 11 CYS A N 18
ATOM 22031 C CA . CYS A 1 11 ? 8.895 26.000 8.548 1.00 0.00 11 CYS A CA 18
ATOM 22032 C C . CYS A 1 11 ? 7.720 25.353 9.217 1.00 0.00 11 CYS A C 18
ATOM 22033 O O . CYS A 1 11 ? 7.828 24.797 10.315 1.00 0.00 11 CYS A O 18
ATOM 22040 N N . THR A 1 12 ? 6.605 25.428 8.553 1.00 0.00 12 THR A N 18
ATOM 22041 C CA . THR A 1 12 ? 5.398 24.845 9.023 1.00 0.00 12 THR A CA 18
ATOM 22042 C C . THR A 1 12 ? 5.417 23.347 8.745 1.00 0.00 12 THR A C 18
ATOM 22043 O O . THR A 1 12 ? 6.152 22.882 7.865 1.00 0.00 12 THR A O 18
ATOM 22054 N N . ASP A 1 13 ? 4.628 22.590 9.483 1.00 0.00 13 ASP A N 18
ATOM 22055 C CA . ASP A 1 13 ? 4.581 21.142 9.303 1.00 0.00 13 ASP A CA 18
ATOM 22056 C C . ASP A 1 13 ? 4.018 20.786 7.939 1.00 0.00 13 ASP A C 18
ATOM 22057 O O . ASP A 1 13 ? 4.234 19.685 7.431 1.00 0.00 13 ASP A O 18
ATOM 22066 N N . VAL A 1 14 ? 3.306 21.734 7.344 1.00 0.00 14 VAL A N 18
ATOM 22067 C CA . VAL A 1 14 ? 2.742 21.564 6.019 1.00 0.00 14 VAL A CA 18
ATOM 22068 C C . VAL A 1 14 ? 3.859 21.566 4.959 1.00 0.00 14 VAL A C 18
ATOM 22069 O O . VAL A 1 14 ? 3.697 21.029 3.867 1.00 0.00 14 VAL A O 18
ATOM 22082 N N . CYS A 1 15 ? 5.002 22.143 5.314 1.00 0.00 15 CYS A N 18
ATOM 22083 C CA . CYS A 1 15 ? 6.144 22.209 4.417 1.00 0.00 15 CYS A CA 18
ATOM 22084 C C . CYS A 1 15 ? 6.878 20.875 4.411 1.00 0.00 15 CYS A C 18
ATOM 22085 O O . CYS A 1 15 ? 7.449 20.462 3.407 1.00 0.00 15 CYS A O 18
ATOM 22092 N N . LYS A 1 16 ? 6.828 20.187 5.543 1.00 0.00 16 LYS A N 18
ATOM 22093 C CA . LYS A 1 16 ? 7.482 18.901 5.689 1.00 0.00 16 LYS A CA 18
ATOM 22094 C C . LYS A 1 16 ? 6.587 17.767 5.155 1.00 0.00 16 LYS A C 18
ATOM 22095 O O . LYS A 1 16 ? 6.881 16.582 5.346 1.00 0.00 16 LYS A O 18
ATOM 22114 N N . GLN A 1 17 ? 5.497 18.143 4.482 1.00 0.00 17 GLN A N 18
ATOM 22115 C CA . GLN A 1 17 ? 4.567 17.174 3.900 1.00 0.00 17 GLN A CA 18
ATOM 22116 C C . GLN A 1 17 ? 5.152 16.533 2.640 1.00 0.00 17 GLN A C 18
ATOM 22117 O O . GLN A 1 17 ? 6.257 16.866 2.209 1.00 0.00 17 GLN A O 18
ATOM 22131 N N . THR A 1 18 ? 4.408 15.613 2.059 1.00 0.00 18 THR A N 18
ATOM 22132 C CA . THR A 1 18 ? 4.830 14.928 0.848 1.00 0.00 18 THR A CA 18
ATOM 22133 C C . THR A 1 18 ? 3.605 14.503 0.022 1.00 0.00 18 THR A C 18
ATOM 22134 O O . THR A 1 18 ? 2.890 13.569 0.395 1.00 0.00 18 THR A O 18
ATOM 22145 N N . PRO A 1 19 ? 3.335 15.198 -1.109 1.00 0.00 19 PRO A N 18
ATOM 22146 C CA . PRO A 1 19 ? 4.164 16.306 -1.593 1.00 0.00 19 PRO A CA 18
ATOM 22147 C C . PRO A 1 19 ? 4.064 17.515 -0.686 1.00 0.00 19 PRO A C 18
ATOM 22148 O O . PRO A 1 19 ? 3.191 17.574 0.188 1.00 0.00 19 PRO A O 18
ATOM 22159 N N . CYS A 1 20 ? 4.957 18.460 -0.885 1.00 0.00 20 CYS A N 18
ATOM 22160 C CA . CYS A 1 20 ? 5.004 19.660 -0.082 1.00 0.00 20 CYS A CA 18
ATOM 22161 C C . CYS A 1 20 ? 3.643 20.334 -0.038 1.00 0.00 20 CYS A C 18
ATOM 22162 O O . CYS A 1 20 ? 3.121 20.799 -1.060 1.00 0.00 20 CYS A O 18
ATOM 22169 N N . GLY A 1 21 ? 3.082 20.396 1.151 1.00 0.00 21 GLY A N 18
ATOM 22170 C CA . GLY A 1 21 ? 1.765 20.924 1.325 1.00 0.00 21 GLY A CA 18
ATOM 22171 C C . GLY A 1 21 ? 1.706 22.423 1.181 1.00 0.00 21 GLY A C 18
ATOM 22172 O O . GLY A 1 21 ? 0.630 22.982 0.995 1.00 0.00 21 GLY A O 18
ATOM 22176 N N . CYS A 1 22 ? 2.854 23.085 1.256 1.00 0.00 22 CYS A N 18
ATOM 22177 C CA . CYS A 1 22 ? 2.906 24.537 1.103 1.00 0.00 22 CYS A CA 18
ATOM 22178 C C . CYS A 1 22 ? 2.309 24.967 -0.237 1.00 0.00 22 CYS A C 18
ATOM 22179 O O . CYS A 1 22 ? 1.699 26.022 -0.343 1.00 0.00 22 CYS A O 18
ATOM 22186 N N . ALA A 1 23 ? 2.447 24.117 -1.241 1.00 0.00 23 ALA A N 18
ATOM 22187 C CA . ALA A 1 23 ? 1.998 24.453 -2.584 1.00 0.00 23 ALA A CA 18
ATOM 22188 C C . ALA A 1 23 ? 0.497 24.229 -2.786 1.00 0.00 23 ALA A C 18
ATOM 22189 O O . ALA A 1 23 ? -0.077 24.727 -3.753 1.00 0.00 23 ALA A O 18
ATOM 22196 N N . THR A 1 24 ? -0.140 23.495 -1.890 1.00 0.00 24 THR A N 18
ATOM 22197 C CA . THR A 1 24 ? -1.561 23.213 -2.051 1.00 0.00 24 THR A CA 18
ATOM 22198 C C . THR A 1 24 ? -2.393 23.705 -0.858 1.00 0.00 24 THR A C 18
ATOM 22199 O O . THR A 1 24 ? -3.605 23.899 -0.977 1.00 0.00 24 THR A O 18
ATOM 22210 N N . SER A 1 25 ? -1.751 23.911 0.275 1.00 0.00 25 SER A N 18
ATOM 22211 C CA . SER A 1 25 ? -2.453 24.349 1.469 1.00 0.00 25 SER A CA 18
ATOM 22212 C C . SER A 1 25 ? -2.160 25.806 1.785 1.00 0.00 25 SER A C 18
ATOM 22213 O O . SER A 1 25 ? -2.971 26.481 2.423 1.00 0.00 25 SER A O 18
ATOM 22221 N N . GLY A 1 26 ? -1.017 26.287 1.348 1.00 0.00 26 GLY A N 18
ATOM 22222 C CA . GLY A 1 26 ? -0.647 27.646 1.632 1.00 0.00 26 GLY A CA 18
ATOM 22223 C C . GLY A 1 26 ? 0.724 27.733 2.239 1.00 0.00 26 GLY A C 18
ATOM 22224 O O . GLY A 1 26 ? 0.940 27.300 3.373 1.00 0.00 26 GLY A O 18
ATOM 22228 N N . CYS A 1 27 ? 1.653 28.264 1.478 1.00 0.00 27 CYS A N 18
ATOM 22229 C CA . CYS A 1 27 ? 3.020 28.425 1.920 1.00 0.00 27 CYS A CA 18
ATOM 22230 C C . CYS A 1 27 ? 3.067 29.375 3.119 1.00 0.00 27 CYS A C 18
ATOM 22231 O O . CYS A 1 27 ? 2.751 30.562 2.990 1.00 0.00 27 CYS A O 18
ATOM 22238 N N . ASN A 1 28 ? 3.445 28.858 4.286 1.00 0.00 28 ASN A N 18
ATOM 22239 C CA . ASN A 1 28 ? 3.408 29.666 5.501 1.00 0.00 28 ASN A CA 18
ATOM 22240 C C . ASN A 1 28 ? 4.719 29.579 6.299 1.00 0.00 28 ASN A C 18
ATOM 22241 O O . ASN A 1 28 ? 4.775 29.966 7.461 1.00 0.00 28 ASN A O 18
ATOM 22252 N N . CYS A 1 29 ? 5.772 29.083 5.682 1.00 0.00 29 CYS A N 18
ATOM 22253 C CA . CYS A 1 29 ? 7.054 29.013 6.360 1.00 0.00 29 CYS A CA 18
ATOM 22254 C C . CYS A 1 29 ? 7.827 30.301 6.156 1.00 0.00 29 CYS A C 18
ATOM 22255 O O . CYS A 1 29 ? 7.317 31.265 5.567 1.00 0.00 29 CYS A O 18
ATOM 22262 N N . THR A 1 30 ? 9.045 30.320 6.636 1.00 0.00 30 THR A N 18
ATOM 22263 C CA . THR A 1 30 ? 9.907 31.457 6.470 1.00 0.00 30 THR A CA 18
ATOM 22264 C C . THR A 1 30 ? 10.518 31.407 5.091 1.00 0.00 30 THR A C 18
ATOM 22265 O O . THR A 1 30 ? 10.765 30.325 4.574 1.00 0.00 30 THR A O 18
ATOM 22276 N N . ASP A 1 31 ? 10.788 32.552 4.498 1.00 0.00 31 ASP A N 18
ATOM 22277 C CA . ASP A 1 31 ? 11.372 32.571 3.158 1.00 0.00 31 ASP A CA 18
ATOM 22278 C C . ASP A 1 31 ? 12.815 32.087 3.206 1.00 0.00 31 ASP A C 18
ATOM 22279 O O . ASP A 1 31 ? 13.428 31.804 2.180 1.00 0.00 31 ASP A O 18
ATOM 22288 N N . ASP A 1 32 ? 13.345 31.977 4.427 1.00 0.00 32 ASP A N 18
ATOM 22289 C CA . ASP A 1 32 ? 14.677 31.425 4.656 1.00 0.00 32 ASP A CA 18
ATOM 22290 C C . ASP A 1 32 ? 14.681 29.933 4.331 1.00 0.00 32 ASP A C 18
ATOM 22291 O O . ASP A 1 32 ? 15.732 29.291 4.284 1.00 0.00 32 ASP A O 18
ATOM 22300 N N . CYS A 1 33 ? 13.479 29.397 4.116 1.00 0.00 33 CYS A N 18
ATOM 22301 C CA . CYS A 1 33 ? 13.277 28.022 3.733 1.00 0.00 33 CYS A CA 18
ATOM 22302 C C . CYS A 1 33 ? 14.200 27.615 2.578 1.00 0.00 33 CYS A C 18
ATOM 22303 O O . CYS A 1 33 ? 14.277 28.298 1.550 1.00 0.00 33 CYS A O 18
ATOM 22310 N N . LYS A 1 34 ? 14.909 26.518 2.771 1.00 0.00 34 LYS A N 18
ATOM 22311 C CA . LYS A 1 34 ? 15.816 25.994 1.769 1.00 0.00 34 LYS A CA 18
ATOM 22312 C C . LYS A 1 34 ? 15.193 24.830 1.006 1.00 0.00 34 LYS A C 18
ATOM 22313 O O . LYS A 1 34 ? 15.910 23.982 0.465 1.00 0.00 34 LYS A O 18
ATOM 22332 N N . CYS A 1 35 ? 13.871 24.799 0.935 1.00 0.00 35 CYS A N 18
ATOM 22333 C CA . CYS A 1 35 ? 13.191 23.750 0.227 1.00 0.00 35 CYS A CA 18
ATOM 22334 C C . CYS A 1 35 ? 12.930 24.258 -1.169 1.00 0.00 35 CYS A C 18
ATOM 22335 O O . CYS A 1 35 ? 13.070 25.443 -1.418 1.00 0.00 35 CYS A O 18
ATOM 22342 N N . GLN A 1 36 ? 12.610 23.392 -2.087 1.00 0.00 36 GLN A N 18
ATOM 22343 C CA . GLN A 1 36 ? 12.325 23.839 -3.433 1.00 0.00 36 GLN A CA 18
ATOM 22344 C C . GLN A 1 36 ? 10.979 23.340 -3.876 1.00 0.00 36 GLN A C 18
ATOM 22345 O O . GLN A 1 36 ? 10.541 23.595 -4.992 1.00 0.00 36 GLN A O 18
ATOM 22359 N N . SER A 1 37 ? 10.309 22.651 -2.983 1.00 0.00 37 SER A N 18
ATOM 22360 C CA . SER A 1 37 ? 9.019 22.092 -3.282 1.00 0.00 37 SER A CA 18
ATOM 22361 C C . SER A 1 37 ? 7.945 23.165 -3.203 1.00 0.00 37 SER A C 18
ATOM 22362 O O . SER A 1 37 ? 6.894 23.064 -3.842 1.00 0.00 37 SER A O 18
ATOM 22370 N N . CYS A 1 38 ? 8.219 24.194 -2.427 1.00 0.00 38 CYS A N 18
ATOM 22371 C CA . CYS A 1 38 ? 7.326 25.315 -2.308 1.00 0.00 38 CYS A CA 18
ATOM 22372 C C . CYS A 1 38 ? 7.907 26.503 -3.052 1.00 0.00 38 CYS A C 18
ATOM 22373 O O . CYS A 1 38 ? 7.246 27.518 -3.257 1.00 0.00 38 CYS A O 18
ATOM 22380 N N . LYS A 1 39 ? 9.153 26.349 -3.476 1.00 0.00 39 LYS A N 18
ATOM 22381 C CA . LYS A 1 39 ? 9.877 27.396 -4.174 1.00 0.00 39 LYS A CA 18
ATOM 22382 C C . LYS A 1 39 ? 10.155 26.948 -5.608 1.00 0.00 39 LYS A C 18
ATOM 22383 O O . LYS A 1 39 ? 11.164 27.330 -6.205 1.00 0.00 39 LYS A O 18
ATOM 22402 N N . TYR A 1 40 ? 9.243 26.135 -6.147 1.00 0.00 40 TYR A N 18
ATOM 22403 C CA . TYR A 1 40 ? 9.374 25.575 -7.498 1.00 0.00 40 TYR A CA 18
ATOM 22404 C C . TYR A 1 40 ? 9.687 26.644 -8.542 1.00 0.00 40 TYR A C 18
ATOM 22405 O O . TYR A 1 40 ? 9.157 27.755 -8.495 1.00 0.00 40 TYR A O 18
ATOM 22423 N N . GLY A 1 41 ? 10.551 26.296 -9.475 1.00 0.00 41 GLY A N 18
ATOM 22424 C CA . GLY A 1 41 ? 10.964 27.221 -10.498 1.00 0.00 41 GLY A CA 18
ATOM 22425 C C . GLY A 1 41 ? 12.387 26.958 -10.887 1.00 0.00 41 GLY A C 18
ATOM 22426 O O . GLY A 1 41 ? 12.773 27.120 -12.042 1.00 0.00 41 GLY A O 18
ATOM 22430 N N . ALA A 1 42 ? 13.166 26.512 -9.913 1.00 0.00 42 ALA A N 18
ATOM 22431 C CA . ALA A 1 42 ? 14.558 26.169 -10.126 1.00 0.00 42 ALA A CA 18
ATOM 22432 C C . ALA A 1 42 ? 14.676 24.705 -10.528 1.00 0.00 42 ALA A C 18
ATOM 22433 O O . ALA A 1 42 ? 15.749 24.105 -10.454 1.00 0.00 42 ALA A O 18
ATOM 22440 N N . GLY A 1 43 ? 13.568 24.141 -10.970 1.00 0.00 43 GLY A N 18
ATOM 22441 C CA . GLY A 1 43 ? 13.554 22.765 -11.369 1.00 0.00 43 GLY A CA 18
ATOM 22442 C C . GLY A 1 43 ? 12.664 22.470 -12.544 1.00 0.00 43 GLY A C 18
ATOM 22443 O O . GLY A 1 43 ? 12.722 21.385 -13.095 1.00 0.00 43 GLY A O 18
ATOM 22447 N N . CYS A 1 44 ? 11.888 23.437 -12.963 1.00 0.00 44 CYS A N 18
ATOM 22448 C CA . CYS A 1 44 ? 10.904 23.197 -14.019 1.00 0.00 44 CYS A CA 18
ATOM 22449 C C . CYS A 1 44 ? 10.995 24.184 -15.157 1.00 0.00 44 CYS A C 18
ATOM 22450 O O . CYS A 1 44 ? 11.825 25.096 -15.154 1.00 0.00 44 CYS A O 18
ATOM 22457 N N . THR A 1 45 ? 10.130 23.975 -16.130 1.00 0.00 45 THR A N 18
ATOM 22458 C CA . THR A 1 45 ? 10.031 24.805 -17.290 1.00 0.00 45 THR A CA 18
ATOM 22459 C C . THR A 1 45 ? 8.572 24.860 -17.729 1.00 0.00 45 THR A C 18
ATOM 22460 O O . THR A 1 45 ? 7.731 24.108 -17.218 1.00 0.00 45 THR A O 18
ATOM 22471 N N . ASP A 1 46 ? 8.280 25.713 -18.677 1.00 0.00 46 ASP A N 18
ATOM 22472 C CA . ASP A 1 46 ? 6.914 25.878 -19.168 1.00 0.00 46 ASP A CA 18
ATOM 22473 C C . ASP A 1 46 ? 6.508 24.701 -20.035 1.00 0.00 46 ASP A C 18
ATOM 22474 O O . ASP A 1 46 ? 5.328 24.457 -20.261 1.00 0.00 46 ASP A O 18
ATOM 22483 N N . THR A 1 47 ? 7.493 23.964 -20.496 1.00 0.00 47 THR A N 18
ATOM 22484 C CA . THR A 1 47 ? 7.266 22.817 -21.344 1.00 0.00 47 THR A CA 18
ATOM 22485 C C . THR A 1 47 ? 6.784 21.605 -20.515 1.00 0.00 47 THR A C 18
ATOM 22486 O O . THR A 1 47 ? 6.173 20.678 -21.045 1.00 0.00 47 THR A O 18
ATOM 22497 N N . CYS A 1 48 ? 7.030 21.644 -19.214 1.00 0.00 48 CYS A N 18
ATOM 22498 C CA . CYS A 1 48 ? 6.655 20.540 -18.327 1.00 0.00 48 CYS A CA 18
ATOM 22499 C C . CYS A 1 48 ? 5.247 20.725 -17.775 1.00 0.00 48 CYS A C 18
ATOM 22500 O O . CYS A 1 48 ? 4.538 19.754 -17.506 1.00 0.00 48 CYS A O 18
ATOM 22507 N N . LYS A 1 49 ? 4.829 21.972 -17.640 1.00 0.00 49 LYS A N 18
ATOM 22508 C CA . LYS A 1 49 ? 3.526 22.283 -17.064 1.00 0.00 49 LYS A CA 18
ATOM 22509 C C . LYS A 1 49 ? 2.394 22.055 -18.070 1.00 0.00 49 LYS A C 18
ATOM 22510 O O . LYS A 1 49 ? 1.224 22.311 -17.770 1.00 0.00 49 LYS A O 18
ATOM 22529 N N . GLN A 1 50 ? 2.747 21.570 -19.250 1.00 0.00 50 GLN A N 18
ATOM 22530 C CA . GLN A 1 50 ? 1.778 21.291 -20.281 1.00 0.00 50 GLN A CA 18
ATOM 22531 C C . GLN A 1 50 ? 1.014 20.010 -19.944 1.00 0.00 50 GLN A C 18
ATOM 22532 O O . GLN A 1 50 ? 1.277 19.375 -18.922 1.00 0.00 50 GLN A O 18
ATOM 22546 N N . THR A 1 51 ? 0.093 19.633 -20.795 1.00 0.00 51 THR A N 18
ATOM 22547 C CA . THR A 1 51 ? -0.692 18.433 -20.585 1.00 0.00 51 THR A CA 18
ATOM 22548 C C . THR A 1 51 ? -0.748 17.599 -21.874 1.00 0.00 51 THR A C 18
ATOM 22549 O O . THR A 1 51 ? -1.206 18.081 -22.913 1.00 0.00 51 THR A O 18
ATOM 22560 N N . PRO A 1 52 ? -0.276 16.331 -21.827 1.00 0.00 52 PRO A N 18
ATOM 22561 C CA . PRO A 1 52 ? 0.262 15.717 -20.603 1.00 0.00 52 PRO A CA 18
ATOM 22562 C C . PRO A 1 52 ? 1.594 16.326 -20.193 1.00 0.00 52 PRO A C 18
ATOM 22563 O O . PRO A 1 52 ? 1.825 16.596 -19.018 1.00 0.00 52 PRO A O 18
ATOM 22574 N N . CYS A 1 53 ? 2.462 16.525 -21.169 1.00 0.00 53 CYS A N 18
ATOM 22575 C CA . CYS A 1 53 ? 3.756 17.135 -20.946 1.00 0.00 53 CYS A CA 18
ATOM 22576 C C . CYS A 1 53 ? 4.426 17.391 -22.287 1.00 0.00 53 CYS A C 18
ATOM 22577 O O . CYS A 1 53 ? 4.304 16.583 -23.203 1.00 0.00 53 CYS A O 18
ATOM 22584 N N . GLY A 1 54 ? 5.102 18.523 -22.414 1.00 0.00 54 GLY A N 18
ATOM 22585 C CA . GLY A 1 54 ? 5.804 18.821 -23.642 1.00 0.00 54 GLY A CA 18
ATOM 22586 C C . GLY A 1 54 ? 7.257 18.387 -23.582 1.00 0.00 54 GLY A C 18
ATOM 22587 O O . GLY A 1 54 ? 7.901 18.189 -24.615 1.00 0.00 54 GLY A O 18
ATOM 22591 N N . CYS A 1 55 ? 7.772 18.220 -22.364 1.00 0.00 55 CYS A N 18
ATOM 22592 C CA . CYS A 1 55 ? 9.161 17.848 -22.156 1.00 0.00 55 CYS A CA 18
ATOM 22593 C C . CYS A 1 55 ? 9.451 16.422 -22.607 1.00 0.00 55 CYS A C 18
ATOM 22594 O O . CYS A 1 55 ? 10.611 16.022 -22.710 1.00 0.00 55 CYS A O 18
ATOM 22601 N N . GLY A 1 56 ? 8.407 15.659 -22.883 1.00 0.00 56 GLY A N 18
ATOM 22602 C CA . GLY A 1 56 ? 8.603 14.320 -23.385 1.00 0.00 56 GLY A CA 18
ATOM 22603 C C . GLY A 1 56 ? 9.197 14.354 -24.776 1.00 0.00 56 GLY A C 18
ATOM 22604 O O . GLY A 1 56 ? 9.945 13.455 -25.173 1.00 0.00 56 GLY A O 18
ATOM 22608 N N . SER A 1 57 ? 8.872 15.407 -25.511 1.00 0.00 57 SER A N 18
ATOM 22609 C CA . SER A 1 57 ? 9.377 15.605 -26.854 1.00 0.00 57 SER A CA 18
ATOM 22610 C C . SER A 1 57 ? 10.595 16.523 -26.841 1.00 0.00 57 SER A C 18
ATOM 22611 O O . SER A 1 57 ? 11.277 16.692 -27.853 1.00 0.00 57 SER A O 18
ATOM 22619 N N . GLY A 1 58 ? 10.869 17.099 -25.693 1.00 0.00 58 GLY A N 18
ATOM 22620 C CA . GLY A 1 58 ? 11.985 18.003 -25.566 1.00 0.00 58 GLY A CA 18
ATOM 22621 C C . GLY A 1 58 ? 11.974 18.721 -24.244 1.00 0.00 58 GLY A C 18
ATOM 22622 O O . GLY A 1 58 ? 11.308 19.746 -24.089 1.00 0.00 58 GLY A O 18
ATOM 22626 N N . CYS A 1 59 ? 12.699 18.180 -23.293 1.00 0.00 59 CYS A N 18
ATOM 22627 C CA . CYS A 1 59 ? 12.771 18.744 -21.964 1.00 0.00 59 CYS A CA 18
ATOM 22628 C C . CYS A 1 59 ? 13.630 19.997 -21.937 1.00 0.00 59 CYS A C 18
ATOM 22629 O O . CYS A 1 59 ? 14.611 20.111 -22.679 1.00 0.00 59 CYS A O 18
ATOM 22636 N N . ASN A 1 60 ? 13.255 20.937 -21.085 1.00 0.00 60 ASN A N 18
ATOM 22637 C CA . ASN A 1 60 ? 14.002 22.172 -20.932 1.00 0.00 60 ASN A CA 18
ATOM 22638 C C . ASN A 1 60 ? 13.940 22.626 -19.475 1.00 0.00 60 ASN A C 18
ATOM 22639 O O . ASN A 1 60 ? 14.008 23.819 -19.175 1.00 0.00 60 ASN A O 18
ATOM 22650 N N . CYS A 1 61 ? 13.804 21.661 -18.568 1.00 0.00 61 CYS A N 18
ATOM 22651 C CA . CYS A 1 61 ? 13.735 21.953 -17.140 1.00 0.00 61 CYS A CA 18
ATOM 22652 C C . CYS A 1 61 ? 15.099 22.336 -16.578 1.00 0.00 61 CYS A C 18
ATOM 22653 O O . CYS A 1 61 ? 16.091 22.425 -17.311 1.00 0.00 61 CYS A O 18
ATOM 22660 N N . LYS A 1 62 ? 15.150 22.533 -15.274 1.00 0.00 62 LYS A N 18
ATOM 22661 C CA . LYS A 1 62 ? 16.370 22.963 -14.618 1.00 0.00 62 LYS A CA 18
ATOM 22662 C C . LYS A 1 62 ? 17.135 21.766 -14.044 1.00 0.00 62 LYS A C 18
ATOM 22663 O O . LYS A 1 62 ? 18.112 21.311 -14.628 1.00 0.00 62 LYS A O 18
ATOM 22682 N N . GLU A 1 63 ? 16.652 21.249 -12.912 1.00 0.00 63 GLU A N 18
ATOM 22683 C CA . GLU A 1 63 ? 17.301 20.127 -12.212 1.00 0.00 63 GLU A CA 18
ATOM 22684 C C . GLU A 1 63 ? 16.402 19.615 -11.076 1.00 0.00 63 GLU A C 18
ATOM 22685 O O . GLU A 1 63 ? 16.432 18.452 -10.728 1.00 0.00 63 GLU A O 18
ATOM 22697 N N . ASP A 1 64 ? 15.606 20.508 -10.513 1.00 0.00 64 ASP A N 18
ATOM 22698 C CA . ASP A 1 64 ? 14.664 20.165 -9.433 1.00 0.00 64 ASP A CA 18
ATOM 22699 C C . ASP A 1 64 ? 13.259 19.848 -10.010 1.00 0.00 64 ASP A C 18
ATOM 22700 O O . ASP A 1 64 ? 12.260 20.466 -9.635 1.00 0.00 64 ASP A O 18
ATOM 22709 N N . CYS A 1 65 ? 13.197 18.912 -10.952 1.00 0.00 65 CYS A N 18
ATOM 22710 C CA . CYS A 1 65 ? 11.908 18.518 -11.543 1.00 0.00 65 CYS A CA 18
ATOM 22711 C C . CYS A 1 65 ? 11.299 17.350 -10.783 1.00 0.00 65 CYS A C 18
ATOM 22712 O O . CYS A 1 65 ? 12.005 16.421 -10.385 1.00 0.00 65 CYS A O 18
ATOM 22719 N N . ARG A 1 66 ? 9.983 17.398 -10.606 1.00 0.00 66 ARG A N 18
ATOM 22720 C CA . ARG A 1 66 ? 9.246 16.377 -9.863 1.00 0.00 66 ARG A CA 18
ATOM 22721 C C . ARG A 1 66 ? 8.480 15.468 -10.803 1.00 0.00 66 ARG A C 18
ATOM 22722 O O . ARG A 1 66 ? 7.608 14.711 -10.379 1.00 0.00 66 ARG A O 18
ATOM 22743 N N . CYS A 1 67 ? 8.811 15.533 -12.068 1.00 0.00 67 CYS A N 18
ATOM 22744 C CA . CYS A 1 67 ? 8.122 14.750 -13.054 1.00 0.00 67 CYS A CA 18
ATOM 22745 C C . CYS A 1 67 ? 8.975 13.600 -13.553 1.00 0.00 67 CYS A C 18
ATOM 22746 O O . CYS A 1 67 ? 10.113 13.789 -13.974 1.00 0.00 67 CYS A O 18
ATOM 22753 N N . GLN A 1 68 ? 8.404 12.413 -13.525 1.00 0.00 68 GLN A N 18
ATOM 22754 C CA . GLN A 1 68 ? 9.083 11.213 -13.988 1.00 0.00 68 GLN A CA 18
ATOM 22755 C C . GLN A 1 68 ? 8.783 10.954 -15.470 1.00 0.00 68 GLN A C 18
ATOM 22756 O O . GLN A 1 68 ? 9.028 9.862 -15.982 1.00 0.00 68 GLN A O 18
ATOM 22770 N N . SER A 1 69 ? 8.256 11.961 -16.152 1.00 0.00 69 SER A N 18
ATOM 22771 C CA . SER A 1 69 ? 7.929 11.831 -17.562 1.00 0.00 69 SER A CA 18
ATOM 22772 C C . SER A 1 69 ? 9.077 12.339 -18.435 1.00 0.00 69 SER A C 18
ATOM 22773 O O . SER A 1 69 ? 9.316 11.822 -19.532 1.00 0.00 69 SER A O 18
ATOM 22781 N N . CYS A 1 70 ? 9.795 13.339 -17.948 1.00 0.00 70 CYS A N 18
ATOM 22782 C CA . CYS A 1 70 ? 10.878 13.919 -18.720 1.00 0.00 70 CYS A CA 18
ATOM 22783 C C . CYS A 1 70 ? 12.238 13.797 -18.015 1.00 0.00 70 CYS A C 18
ATOM 22784 O O . CYS A 1 70 ? 13.286 13.901 -18.661 1.00 0.00 70 CYS A O 18
ATOM 22791 N N . SER A 1 71 ? 12.224 13.582 -16.697 1.00 0.00 71 SER A N 18
ATOM 22792 C CA . SER A 1 71 ? 13.470 13.406 -15.942 1.00 0.00 71 SER A CA 18
ATOM 22793 C C . SER A 1 71 ? 14.142 12.071 -16.299 1.00 0.00 71 SER A C 18
ATOM 22794 O O . SER A 1 71 ? 13.601 11.290 -17.082 1.00 0.00 71 SER A O 18
ATOM 22802 N N . THR A 1 72 ? 15.310 11.805 -15.724 1.00 0.00 72 THR A N 18
ATOM 22803 C CA . THR A 1 72 ? 16.027 10.592 -16.040 1.00 0.00 72 THR A CA 18
ATOM 22804 C C . THR A 1 72 ? 15.653 9.500 -15.057 1.00 0.00 72 THR A C 18
ATOM 22805 O O . THR A 1 72 ? 15.021 9.774 -14.034 1.00 0.00 72 THR A O 18
ATOM 22816 N N . ALA A 1 73 ? 16.026 8.272 -15.373 1.00 0.00 73 ALA A N 18
ATOM 22817 C CA . ALA A 1 73 ? 15.738 7.146 -14.515 1.00 0.00 73 ALA A CA 18
ATOM 22818 C C . ALA A 1 73 ? 16.394 7.329 -13.169 1.00 0.00 73 ALA A C 18
ATOM 22819 O O . ALA A 1 73 ? 17.619 7.390 -13.062 1.00 0.00 73 ALA A O 18
ATOM 22826 N N . CYS A 1 74 ? 15.577 7.453 -12.159 1.00 0.00 74 CYS A N 18
ATOM 22827 C CA . CYS A 1 74 ? 16.041 7.612 -10.802 1.00 0.00 74 CYS A CA 18
ATOM 22828 C C . CYS A 1 74 ? 16.766 6.363 -10.320 1.00 0.00 74 CYS A C 18
ATOM 22829 O O . CYS A 1 74 ? 16.828 5.351 -11.027 1.00 0.00 74 CYS A O 18
ATOM 22836 N N . LYS A 1 75 ? 17.300 6.424 -9.114 1.00 0.00 75 LYS A N 18
ATOM 22837 C CA . LYS A 1 75 ? 18.030 5.299 -8.567 1.00 0.00 75 LYS A CA 18
ATOM 22838 C C . LYS A 1 75 ? 17.112 4.304 -7.913 1.00 0.00 75 LYS A C 18
ATOM 22839 O O . LYS A 1 75 ? 17.542 3.455 -7.127 1.00 0.00 75 LYS A O 18
ATOM 22858 N N . CYS A 1 76 ? 15.853 4.388 -8.246 1.00 0.00 76 CYS A N 18
ATOM 22859 C CA . CYS A 1 76 ? 14.924 3.444 -7.780 1.00 0.00 76 CYS A CA 18
ATOM 22860 C C . CYS A 1 76 ? 14.860 2.283 -8.756 1.00 0.00 76 CYS A C 18
ATOM 22861 O O . CYS A 1 76 ? 14.444 2.441 -9.897 1.00 0.00 76 CYS A O 18
ATOM 22868 N N . ALA A 1 77 ? 15.335 1.133 -8.299 1.00 0.00 77 ALA A N 18
ATOM 22869 C CA . ALA A 1 77 ? 15.363 -0.111 -9.086 1.00 0.00 77 ALA A CA 18
ATOM 22870 C C . ALA A 1 77 ? 16.049 -1.193 -8.278 1.00 0.00 77 ALA A C 18
ATOM 22871 O O . ALA A 1 77 ? 16.941 -0.894 -7.511 1.00 0.00 77 ALA A O 18
ATOM 22878 N N . ALA A 1 78 ? 15.606 -2.439 -8.426 1.00 0.00 78 ALA A N 18
ATOM 22879 C CA . ALA A 1 78 ? 16.215 -3.589 -7.719 1.00 0.00 78 ALA A CA 18
ATOM 22880 C C . ALA A 1 78 ? 16.269 -3.368 -6.201 1.00 0.00 78 ALA A C 18
ATOM 22881 O O . ALA A 1 78 ? 17.190 -3.836 -5.529 1.00 0.00 78 ALA A O 18
ATOM 22888 N N . GLY A 1 79 ? 15.267 -2.681 -5.670 1.00 0.00 79 GLY A N 18
ATOM 22889 C CA . GLY A 1 79 ? 15.234 -2.386 -4.247 1.00 0.00 79 GLY A CA 18
ATOM 22890 C C . GLY A 1 79 ? 16.333 -1.424 -3.828 1.00 0.00 79 GLY A C 18
ATOM 22891 O O . GLY A 1 79 ? 16.716 -1.377 -2.659 1.00 0.00 79 GLY A O 18
ATOM 22895 N N . SER A 1 80 ? 16.825 -0.642 -4.776 1.00 0.00 80 SER A N 18
ATOM 22896 C CA . SER A 1 80 ? 17.915 0.277 -4.518 1.00 0.00 80 SER A CA 18
ATOM 22897 C C . SER A 1 80 ? 17.400 1.670 -4.188 1.00 0.00 80 SER A C 18
ATOM 22898 O O . SER A 1 80 ? 18.191 2.599 -4.005 1.00 0.00 80 SER A O 18
ATOM 22906 N N . CYS A 1 81 ? 16.085 1.827 -4.108 1.00 0.00 81 CYS A N 18
ATOM 22907 C CA . CYS A 1 81 ? 15.536 3.107 -3.776 1.00 0.00 81 CYS A CA 18
ATOM 22908 C C . CYS A 1 81 ? 15.883 3.416 -2.315 1.00 0.00 81 CYS A C 18
ATOM 22909 O O . CYS A 1 81 ? 15.534 2.641 -1.420 1.00 0.00 81 CYS A O 18
ATOM 22916 N N . LYS A 1 82 ? 16.568 4.512 -2.061 1.00 0.00 82 LYS A N 18
ATOM 22917 C CA . LYS A 1 82 ? 17.027 4.793 -0.700 1.00 0.00 82 LYS A CA 18
ATOM 22918 C C . LYS A 1 82 ? 16.451 6.071 -0.127 1.00 0.00 82 LYS A C 18
ATOM 22919 O O . LYS A 1 82 ? 16.811 6.478 0.971 1.00 0.00 82 LYS A O 18
ATOM 22938 N N . CYS A 1 83 ? 15.565 6.697 -0.849 1.00 0.00 83 CYS A N 18
ATOM 22939 C CA . CYS A 1 83 ? 14.973 7.928 -0.377 1.00 0.00 83 CYS A CA 18
ATOM 22940 C C . CYS A 1 83 ? 13.862 7.631 0.624 1.00 0.00 83 CYS A C 18
ATOM 22941 O O . CYS A 1 83 ? 13.523 8.472 1.459 1.00 0.00 83 CYS A O 18
ATOM 22948 N N . GLY A 1 84 ? 13.286 6.435 0.524 1.00 0.00 84 GLY A N 18
ATOM 22949 C CA . GLY A 1 84 ? 12.259 6.037 1.461 1.00 0.00 84 GLY A CA 18
ATOM 22950 C C . GLY A 1 84 ? 10.923 5.877 0.793 1.00 0.00 84 GLY A C 18
ATOM 22951 O O . GLY A 1 84 ? 9.884 5.919 1.443 1.00 0.00 84 GLY A O 18
ATOM 22955 N N . LYS A 1 85 ? 10.949 5.708 -0.511 1.00 0.00 85 LYS A N 18
ATOM 22956 C CA . LYS A 1 85 ? 9.735 5.549 -1.279 1.00 0.00 85 LYS A CA 18
ATOM 22957 C C . LYS A 1 85 ? 9.499 4.083 -1.616 1.00 0.00 85 LYS A C 18
ATOM 22958 O O . LYS A 1 85 ? 8.381 3.580 -1.492 1.00 0.00 85 LYS A O 18
ATOM 22977 N N . GLY A 1 86 ? 10.564 3.399 -2.028 1.00 0.00 86 GLY A N 18
ATOM 22978 C CA . GLY A 1 86 ? 10.459 1.994 -2.380 1.00 0.00 86 GLY A CA 18
ATOM 22979 C C . GLY A 1 86 ? 9.801 1.787 -3.729 1.00 0.00 86 GLY A C 18
ATOM 22980 O O . GLY A 1 86 ? 9.190 0.751 -3.976 1.00 0.00 86 GLY A O 18
ATOM 22984 N N . CYS A 1 87 ? 9.942 2.769 -4.606 1.00 0.00 87 CYS A N 18
ATOM 22985 C CA . CYS A 1 87 ? 9.322 2.714 -5.935 1.00 0.00 87 CYS A CA 18
ATOM 22986 C C . CYS A 1 87 ? 9.992 1.662 -6.789 1.00 0.00 87 CYS A C 18
ATOM 22987 O O . CYS A 1 87 ? 9.332 0.893 -7.485 1.00 0.00 87 CYS A O 18
ATOM 22994 N N . THR A 1 88 ? 11.314 1.647 -6.720 1.00 0.00 88 THR A N 18
ATOM 22995 C CA . THR A 1 88 ? 12.152 0.729 -7.478 1.00 0.00 88 THR A CA 18
ATOM 22996 C C . THR A 1 88 ? 11.843 0.793 -8.975 1.00 0.00 88 THR A C 18
ATOM 22997 O O . THR A 1 88 ? 11.665 -0.228 -9.635 1.00 0.00 88 THR A O 18
ATOM 23008 N N . GLY A 1 89 ? 11.805 2.003 -9.499 1.00 0.00 89 GLY A N 18
ATOM 23009 C CA . GLY A 1 89 ? 11.531 2.185 -10.911 1.00 0.00 89 GLY A CA 18
ATOM 23010 C C . GLY A 1 89 ? 11.003 3.563 -11.219 1.00 0.00 89 GLY A C 18
ATOM 23011 O O . GLY A 1 89 ? 10.237 4.117 -10.433 1.00 0.00 89 GLY A O 18
ATOM 23015 N N . PRO A 1 90 ? 11.357 4.132 -12.391 1.00 0.00 90 PRO A N 18
ATOM 23016 C CA . PRO A 1 90 ? 10.961 5.501 -12.761 1.00 0.00 90 PRO A CA 18
ATOM 23017 C C . PRO A 1 90 ? 9.506 5.574 -13.216 1.00 0.00 90 PRO A C 18
ATOM 23018 O O . PRO A 1 90 ? 9.000 6.636 -13.579 1.00 0.00 90 PRO A O 18
ATOM 23029 N N . ASP A 1 91 ? 8.850 4.437 -13.209 1.00 0.00 91 ASP A N 18
ATOM 23030 C CA . ASP A 1 91 ? 7.470 4.344 -13.639 1.00 0.00 91 ASP A CA 18
ATOM 23031 C C . ASP A 1 91 ? 6.526 4.451 -12.459 1.00 0.00 91 ASP A C 18
ATOM 23032 O O . ASP A 1 91 ? 5.365 4.809 -12.616 1.00 0.00 91 ASP A O 18
ATOM 23041 N N . SER A 1 92 ? 7.025 4.147 -11.280 1.00 0.00 92 SER A N 18
ATOM 23042 C CA . SER A 1 92 ? 6.190 4.131 -10.089 1.00 0.00 92 SER A CA 18
ATOM 23043 C C . SER A 1 92 ? 6.776 4.993 -8.980 1.00 0.00 92 SER A C 18
ATOM 23044 O O . SER A 1 92 ? 6.451 4.810 -7.809 1.00 0.00 92 SER A O 18
ATOM 23052 N N . CYS A 1 93 ? 7.608 5.942 -9.343 1.00 0.00 93 CYS A N 18
ATOM 23053 C CA . CYS A 1 93 ? 8.240 6.785 -8.359 1.00 0.00 93 CYS A CA 18
ATOM 23054 C C . CYS A 1 93 ? 7.494 8.089 -8.206 1.00 0.00 93 CYS A C 18
ATOM 23055 O O . CYS A 1 93 ? 6.874 8.591 -9.152 1.00 0.00 93 CYS A O 18
ATOM 23062 N N . LYS A 1 94 ? 7.525 8.617 -7.008 1.00 0.00 94 LYS A N 18
ATOM 23063 C CA . LYS A 1 94 ? 6.894 9.887 -6.708 1.00 0.00 94 LYS A CA 18
ATOM 23064 C C . LYS A 1 94 ? 7.925 10.867 -6.171 1.00 0.00 94 LYS A C 18
ATOM 23065 O O . LYS A 1 94 ? 7.599 11.789 -5.424 1.00 0.00 94 LYS A O 18
ATOM 23084 N N . CYS A 1 95 ? 9.165 10.664 -6.569 1.00 0.00 95 CYS A N 18
ATOM 23085 C CA . CYS A 1 95 ? 10.260 11.506 -6.136 1.00 0.00 95 CYS A CA 18
ATOM 23086 C C . CYS A 1 95 ? 10.791 12.365 -7.289 1.00 0.00 95 CYS A C 18
ATOM 23087 O O . CYS A 1 95 ? 10.448 12.142 -8.454 1.00 0.00 95 CYS A O 18
ATOM 23094 N N . ASP A 1 96 ? 11.594 13.370 -6.952 1.00 0.00 96 ASP A N 18
ATOM 23095 C CA . ASP A 1 96 ? 12.184 14.259 -7.947 1.00 0.00 96 ASP A CA 18
ATOM 23096 C C . ASP A 1 96 ? 13.612 13.835 -8.287 1.00 0.00 96 ASP A C 18
ATOM 23097 O O . ASP A 1 96 ? 14.168 12.935 -7.670 1.00 0.00 96 ASP A O 18
ATOM 23106 N N . ARG A 1 97 ? 14.211 14.506 -9.260 1.00 0.00 97 ARG A N 18
ATOM 23107 C CA . ARG A 1 97 ? 15.576 14.171 -9.694 1.00 0.00 97 ARG A CA 18
ATOM 23108 C C . ARG A 1 97 ? 16.629 14.889 -8.868 1.00 0.00 97 ARG A C 18
ATOM 23109 O O . ARG A 1 97 ? 17.814 14.868 -9.195 1.00 0.00 97 ARG A O 18
ATOM 23130 N N . SER A 1 98 ? 16.199 15.518 -7.822 1.00 0.00 98 SER A N 18
ATOM 23131 C CA . SER A 1 98 ? 17.090 16.151 -6.896 1.00 0.00 98 SER A CA 18
ATOM 23132 C C . SER A 1 98 ? 16.815 15.547 -5.534 1.00 0.00 98 SER A C 18
ATOM 23133 O O . SER A 1 98 ? 17.126 16.121 -4.485 1.00 0.00 98 SER A O 18
ATOM 23141 N N . CYS A 1 99 ? 16.240 14.349 -5.580 1.00 0.00 99 CYS A N 18
ATOM 23142 C CA . CYS A 1 99 ? 15.823 13.633 -4.408 1.00 0.00 99 CYS A CA 18
ATOM 23143 C C . CYS A 1 99 ? 17.014 13.003 -3.697 1.00 0.00 99 CYS A C 18
ATOM 23144 O O . CYS A 1 99 ? 18.155 13.117 -4.150 1.00 0.00 99 CYS A O 18
ATOM 23151 N N . SER A 1 100 ? 16.733 12.316 -2.604 1.00 0.00 100 SER A N 18
ATOM 23152 C CA . SER A 1 100 ? 17.752 11.689 -1.788 1.00 0.00 100 SER A CA 18
ATOM 23153 C C . SER A 1 100 ? 18.449 10.537 -2.527 1.00 0.00 100 SER A C 18
ATOM 23154 O O . SER A 1 100 ? 19.499 10.076 -2.104 1.00 0.00 100 SER A O 18
ATOM 23162 N N . CYS A 1 101 ? 17.849 10.056 -3.607 1.00 0.00 101 CYS A N 18
ATOM 23163 C CA . CYS A 1 101 ? 18.470 8.999 -4.396 1.00 0.00 101 CYS A CA 18
ATOM 23164 C C . CYS A 1 101 ? 19.113 9.571 -5.668 1.00 0.00 101 CYS A C 18
ATOM 23165 O O . CYS A 1 101 ? 20.133 9.066 -6.138 1.00 0.00 101 CYS A O 18
ATOM 23172 N N . LYS A 1 102 ? 18.509 10.626 -6.212 1.00 0.00 102 LYS A N 18
ATOM 23173 C CA . LYS A 1 102 ? 19.043 11.301 -7.399 1.00 0.00 102 LYS A CA 18
ATOM 23174 C C . LYS A 1 102 ? 20.056 12.373 -6.999 1.00 0.00 102 LYS A C 18
ATOM 23175 O O . LYS A 1 102 ? 21.243 12.011 -6.799 1.00 0.00 102 LYS A O 18
ATOM 23203 N N . GLY A 1 1 ? 21.063 26.916 8.959 1.00 0.00 1 GLY A N 19
ATOM 23204 C CA . GLY A 1 1 ? 22.432 26.984 9.544 1.00 0.00 1 GLY A CA 19
ATOM 23205 C C . GLY A 1 1 ? 23.347 25.927 8.965 1.00 0.00 1 GLY A C 19
ATOM 23206 O O . GLY A 1 1 ? 24.569 25.973 9.140 1.00 0.00 1 GLY A O 19
ATOM 23209 N N . SER A 1 2 ? 22.754 24.977 8.275 1.00 0.00 2 SER A N 19
ATOM 23210 C CA . SER A 1 2 ? 23.488 23.904 7.655 1.00 0.00 2 SER A CA 19
ATOM 23211 C C . SER A 1 2 ? 22.810 23.536 6.341 1.00 0.00 2 SER A C 19
ATOM 23212 O O . SER A 1 2 ? 21.673 23.942 6.095 1.00 0.00 2 SER A O 19
ATOM 23220 N N . MET A 1 3 ? 23.492 22.764 5.506 1.00 0.00 3 MET A N 19
ATOM 23221 C CA . MET A 1 3 ? 22.935 22.356 4.216 1.00 0.00 3 MET A CA 19
ATOM 23222 C C . MET A 1 3 ? 21.825 21.327 4.400 1.00 0.00 3 MET A C 19
ATOM 23223 O O . MET A 1 3 ? 21.130 20.964 3.451 1.00 0.00 3 MET A O 19
ATOM 23237 N N . SER A 1 4 ? 21.670 20.859 5.626 1.00 0.00 4 SER A N 19
ATOM 23238 C CA . SER A 1 4 ? 20.628 19.916 5.960 1.00 0.00 4 SER A CA 19
ATOM 23239 C C . SER A 1 4 ? 19.344 20.656 6.340 1.00 0.00 4 SER A C 19
ATOM 23240 O O . SER A 1 4 ? 18.265 20.064 6.416 1.00 0.00 4 SER A O 19
ATOM 23248 N N . SER A 1 5 ? 19.466 21.958 6.568 1.00 0.00 5 SER A N 19
ATOM 23249 C CA . SER A 1 5 ? 18.332 22.766 6.954 1.00 0.00 5 SER A CA 19
ATOM 23250 C C . SER A 1 5 ? 17.543 23.211 5.732 1.00 0.00 5 SER A C 19
ATOM 23251 O O . SER A 1 5 ? 17.707 24.324 5.234 1.00 0.00 5 SER A O 19
ATOM 23259 N N . VAL A 1 6 ? 16.713 22.314 5.235 1.00 0.00 6 VAL A N 19
ATOM 23260 C CA . VAL A 1 6 ? 15.867 22.601 4.094 1.00 0.00 6 VAL A CA 19
ATOM 23261 C C . VAL A 1 6 ? 14.584 23.283 4.564 1.00 0.00 6 VAL A C 19
ATOM 23262 O O . VAL A 1 6 ? 13.876 23.924 3.798 1.00 0.00 6 VAL A O 19
ATOM 23275 N N . PHE A 1 7 ? 14.320 23.149 5.842 1.00 0.00 7 PHE A N 19
ATOM 23276 C CA . PHE A 1 7 ? 13.153 23.729 6.464 1.00 0.00 7 PHE A CA 19
ATOM 23277 C C . PHE A 1 7 ? 13.462 25.136 6.958 1.00 0.00 7 PHE A C 19
ATOM 23278 O O . PHE A 1 7 ? 14.623 25.556 6.994 1.00 0.00 7 PHE A O 19
ATOM 23295 N N . GLY A 1 8 ? 12.431 25.851 7.334 1.00 0.00 8 GLY A N 19
ATOM 23296 C CA . GLY A 1 8 ? 12.604 27.186 7.834 1.00 0.00 8 GLY A CA 19
ATOM 23297 C C . GLY A 1 8 ? 12.518 27.250 9.337 1.00 0.00 8 GLY A C 19
ATOM 23298 O O . GLY A 1 8 ? 13.273 26.577 10.038 1.00 0.00 8 GLY A O 19
ATOM 23302 N N . ALA A 1 9 ? 11.588 28.044 9.835 1.00 0.00 9 ALA A N 19
ATOM 23303 C CA . ALA A 1 9 ? 11.418 28.213 11.267 1.00 0.00 9 ALA A CA 19
ATOM 23304 C C . ALA A 1 9 ? 9.999 27.878 11.678 1.00 0.00 9 ALA A C 19
ATOM 23305 O O . ALA A 1 9 ? 9.631 28.011 12.846 1.00 0.00 9 ALA A O 19
ATOM 23312 N N . GLY A 1 10 ? 9.211 27.430 10.724 1.00 0.00 10 GLY A N 19
ATOM 23313 C CA . GLY A 1 10 ? 7.837 27.100 10.999 1.00 0.00 10 GLY A CA 19
ATOM 23314 C C . GLY A 1 10 ? 7.165 26.469 9.810 1.00 0.00 10 GLY A C 19
ATOM 23315 O O . GLY A 1 10 ? 6.167 26.983 9.308 1.00 0.00 10 GLY A O 19
ATOM 23319 N N . CYS A 1 11 ? 7.720 25.371 9.342 1.00 0.00 11 CYS A N 19
ATOM 23320 C CA . CYS A 1 11 ? 7.160 24.672 8.204 1.00 0.00 11 CYS A CA 19
ATOM 23321 C C . CYS A 1 11 ? 6.011 23.779 8.640 1.00 0.00 11 CYS A C 19
ATOM 23322 O O . CYS A 1 11 ? 6.032 23.221 9.739 1.00 0.00 11 CYS A O 19
ATOM 23329 N N . THR A 1 12 ? 5.022 23.641 7.785 1.00 0.00 12 THR A N 19
ATOM 23330 C CA . THR A 1 12 ? 3.872 22.816 8.084 1.00 0.00 12 THR A CA 19
ATOM 23331 C C . THR A 1 12 ? 4.168 21.345 7.808 1.00 0.00 12 THR A C 19
ATOM 23332 O O . THR A 1 12 ? 5.227 21.003 7.264 1.00 0.00 12 THR A O 19
ATOM 23343 N N . ASP A 1 13 ? 3.234 20.473 8.175 1.00 0.00 13 ASP A N 19
ATOM 23344 C CA . ASP A 1 13 ? 3.378 19.053 7.885 1.00 0.00 13 ASP A CA 19
ATOM 23345 C C . ASP A 1 13 ? 3.151 18.821 6.411 1.00 0.00 13 ASP A C 19
ATOM 23346 O O . ASP A 1 13 ? 3.590 17.820 5.851 1.00 0.00 13 ASP A O 19
ATOM 23355 N N . VAL A 1 14 ? 2.472 19.775 5.782 1.00 0.00 14 VAL A N 19
ATOM 23356 C CA . VAL A 1 14 ? 2.215 19.734 4.354 1.00 0.00 14 VAL A CA 19
ATOM 23357 C C . VAL A 1 14 ? 3.540 19.857 3.608 1.00 0.00 14 VAL A C 19
ATOM 23358 O O . VAL A 1 14 ? 3.720 19.303 2.517 1.00 0.00 14 VAL A O 19
ATOM 23371 N N . CYS A 1 15 ? 4.471 20.562 4.230 1.00 0.00 15 CYS A N 19
ATOM 23372 C CA . CYS A 1 15 ? 5.788 20.766 3.686 1.00 0.00 15 CYS A CA 19
ATOM 23373 C C . CYS A 1 15 ? 6.635 19.506 3.882 1.00 0.00 15 CYS A C 19
ATOM 23374 O O . CYS A 1 15 ? 7.506 19.190 3.073 1.00 0.00 15 CYS A O 19
ATOM 23381 N N . LYS A 1 16 ? 6.342 18.763 4.948 1.00 0.00 16 LYS A N 19
ATOM 23382 C CA . LYS A 1 16 ? 7.081 17.541 5.261 1.00 0.00 16 LYS A CA 19
ATOM 23383 C C . LYS A 1 16 ? 6.550 16.362 4.437 1.00 0.00 16 LYS A C 19
ATOM 23384 O O . LYS A 1 16 ? 7.040 15.233 4.559 1.00 0.00 16 LYS A O 19
ATOM 23403 N N . GLN A 1 17 ? 5.536 16.627 3.605 1.00 0.00 17 GLN A N 19
ATOM 23404 C CA . GLN A 1 17 ? 4.963 15.595 2.731 1.00 0.00 17 GLN A CA 19
ATOM 23405 C C . GLN A 1 17 ? 5.975 15.153 1.680 1.00 0.00 17 GLN A C 19
ATOM 23406 O O . GLN A 1 17 ? 7.063 15.721 1.560 1.00 0.00 17 GLN A O 19
ATOM 23420 N N . THR A 1 18 ? 5.610 14.155 0.917 1.00 0.00 18 THR A N 19
ATOM 23421 C CA . THR A 1 18 ? 6.465 13.634 -0.128 1.00 0.00 18 THR A CA 19
ATOM 23422 C C . THR A 1 18 ? 5.610 12.990 -1.222 1.00 0.00 18 THR A C 19
ATOM 23423 O O . THR A 1 18 ? 5.073 11.898 -1.036 1.00 0.00 18 THR A O 19
ATOM 23434 N N . PRO A 1 19 ? 5.462 13.671 -2.377 1.00 0.00 19 PRO A N 19
ATOM 23435 C CA . PRO A 1 19 ? 6.122 14.944 -2.647 1.00 0.00 19 PRO A CA 19
ATOM 23436 C C . PRO A 1 19 ? 5.528 16.053 -1.813 1.00 0.00 19 PRO A C 19
ATOM 23437 O O . PRO A 1 19 ? 4.405 15.925 -1.316 1.00 0.00 19 PRO A O 19
ATOM 23448 N N . CYS A 1 20 ? 6.289 17.117 -1.645 1.00 0.00 20 CYS A N 19
ATOM 23449 C CA . CYS A 1 20 ? 5.865 18.258 -0.862 1.00 0.00 20 CYS A CA 19
ATOM 23450 C C . CYS A 1 20 ? 4.455 18.676 -1.253 1.00 0.00 20 CYS A C 19
ATOM 23451 O O . CYS A 1 20 ? 4.197 19.058 -2.399 1.00 0.00 20 CYS A O 19
ATOM 23458 N N . GLY A 1 21 ? 3.553 18.613 -0.293 1.00 0.00 21 GLY A N 19
ATOM 23459 C CA . GLY A 1 21 ? 2.172 18.853 -0.562 1.00 0.00 21 GLY A CA 19
ATOM 23460 C C . GLY A 1 21 ? 1.849 20.308 -0.667 1.00 0.00 21 GLY A C 19
ATOM 23461 O O . GLY A 1 21 ? 0.765 20.668 -1.072 1.00 0.00 21 GLY A O 19
ATOM 23465 N N . CYS A 1 22 ? 2.786 21.154 -0.309 1.00 0.00 22 CYS A N 19
ATOM 23466 C CA . CYS A 1 22 ? 2.581 22.589 -0.411 1.00 0.00 22 CYS A CA 19
ATOM 23467 C C . CYS A 1 22 ? 2.440 23.019 -1.869 1.00 0.00 22 CYS A C 19
ATOM 23468 O O . CYS A 1 22 ? 1.881 24.071 -2.166 1.00 0.00 22 CYS A O 19
ATOM 23475 N N . ALA A 1 23 ? 2.931 22.193 -2.775 1.00 0.00 23 ALA A N 19
ATOM 23476 C CA . ALA A 1 23 ? 2.846 22.486 -4.194 1.00 0.00 23 ALA A CA 19
ATOM 23477 C C . ALA A 1 23 ? 1.600 21.850 -4.796 1.00 0.00 23 ALA A C 19
ATOM 23478 O O . ALA A 1 23 ? 1.261 22.093 -5.950 1.00 0.00 23 ALA A O 19
ATOM 23485 N N . THR A 1 24 ? 0.930 21.040 -4.004 1.00 0.00 24 THR A N 19
ATOM 23486 C CA . THR A 1 24 ? -0.236 20.335 -4.439 1.00 0.00 24 THR A CA 19
ATOM 23487 C C . THR A 1 24 ? -1.497 20.840 -3.708 1.00 0.00 24 THR A C 19
ATOM 23488 O O . THR A 1 24 ? -2.584 20.922 -4.288 1.00 0.00 24 THR A O 19
ATOM 23499 N N . SER A 1 25 ? -1.329 21.187 -2.451 1.00 0.00 25 SER A N 19
ATOM 23500 C CA . SER A 1 25 ? -2.429 21.604 -1.605 1.00 0.00 25 SER A CA 19
ATOM 23501 C C . SER A 1 25 ? -2.365 23.109 -1.299 1.00 0.00 25 SER A C 19
ATOM 23502 O O . SER A 1 25 ? -3.398 23.760 -1.129 1.00 0.00 25 SER A O 19
ATOM 23510 N N . GLY A 1 26 ? -1.159 23.650 -1.230 1.00 0.00 26 GLY A N 19
ATOM 23511 C CA . GLY A 1 26 ? -0.992 25.051 -0.912 1.00 0.00 26 GLY A CA 19
ATOM 23512 C C . GLY A 1 26 ? 0.073 25.260 0.142 1.00 0.00 26 GLY A C 19
ATOM 23513 O O . GLY A 1 26 ? 0.255 24.413 1.015 1.00 0.00 26 GLY A O 19
ATOM 23517 N N . CYS A 1 27 ? 0.781 26.367 0.056 1.00 0.00 27 CYS A N 19
ATOM 23518 C CA . CYS A 1 27 ? 1.845 26.668 1.007 1.00 0.00 27 CYS A CA 19
ATOM 23519 C C . CYS A 1 27 ? 1.314 27.461 2.198 1.00 0.00 27 CYS A C 19
ATOM 23520 O O . CYS A 1 27 ? 0.357 28.236 2.067 1.00 0.00 27 CYS A O 19
ATOM 23527 N N . ASN A 1 28 ? 1.946 27.277 3.354 1.00 0.00 28 ASN A N 19
ATOM 23528 C CA . ASN A 1 28 ? 1.531 27.957 4.581 1.00 0.00 28 ASN A CA 19
ATOM 23529 C C . ASN A 1 28 ? 2.752 28.221 5.491 1.00 0.00 28 ASN A C 19
ATOM 23530 O O . ASN A 1 28 ? 2.615 28.472 6.689 1.00 0.00 28 ASN A O 19
ATOM 23541 N N . CYS A 1 29 ? 3.940 28.178 4.907 1.00 0.00 29 CYS A N 19
ATOM 23542 C CA . CYS A 1 29 ? 5.180 28.367 5.667 1.00 0.00 29 CYS A CA 19
ATOM 23543 C C . CYS A 1 29 ? 5.570 29.833 5.788 1.00 0.00 29 CYS A C 19
ATOM 23544 O O . CYS A 1 29 ? 4.915 30.720 5.224 1.00 0.00 29 CYS A O 19
ATOM 23551 N N . THR A 1 30 ? 6.652 30.075 6.523 1.00 0.00 30 THR A N 19
ATOM 23552 C CA . THR A 1 30 ? 7.174 31.411 6.715 1.00 0.00 30 THR A CA 19
ATOM 23553 C C . THR A 1 30 ? 8.267 31.700 5.683 1.00 0.00 30 THR A C 19
ATOM 23554 O O . THR A 1 30 ? 8.645 30.819 4.906 1.00 0.00 30 THR A O 19
ATOM 23565 N N . ASP A 1 31 ? 8.789 32.921 5.696 1.00 0.00 31 ASP A N 19
ATOM 23566 C CA . ASP A 1 31 ? 9.844 33.336 4.758 1.00 0.00 31 ASP A CA 19
ATOM 23567 C C . ASP A 1 31 ? 11.151 32.614 5.043 1.00 0.00 31 ASP A C 19
ATOM 23568 O O . ASP A 1 31 ? 12.067 32.606 4.214 1.00 0.00 31 ASP A O 19
ATOM 23577 N N . ASP A 1 32 ? 11.231 32.007 6.217 1.00 0.00 32 ASP A N 19
ATOM 23578 C CA . ASP A 1 32 ? 12.422 31.280 6.638 1.00 0.00 32 ASP A CA 19
ATOM 23579 C C . ASP A 1 32 ? 12.542 29.973 5.886 1.00 0.00 32 ASP A C 19
ATOM 23580 O O . ASP A 1 32 ? 13.595 29.353 5.883 1.00 0.00 32 ASP A O 19
ATOM 23589 N N . CYS A 1 33 ? 11.450 29.551 5.266 1.00 0.00 33 CYS A N 19
ATOM 23590 C CA . CYS A 1 33 ? 11.416 28.284 4.558 1.00 0.00 33 CYS A CA 19
ATOM 23591 C C . CYS A 1 33 ? 12.421 28.244 3.419 1.00 0.00 33 CYS A C 19
ATOM 23592 O O . CYS A 1 33 ? 12.365 29.052 2.486 1.00 0.00 33 CYS A O 19
ATOM 23599 N N . LYS A 1 34 ? 13.339 27.305 3.511 1.00 0.00 34 LYS A N 19
ATOM 23600 C CA . LYS A 1 34 ? 14.358 27.109 2.511 1.00 0.00 34 LYS A CA 19
ATOM 23601 C C . LYS A 1 34 ? 13.949 26.009 1.547 1.00 0.00 34 LYS A C 19
ATOM 23602 O O . LYS A 1 34 ? 14.763 25.547 0.742 1.00 0.00 34 LYS A O 19
ATOM 23621 N N . CYS A 1 35 ? 12.697 25.597 1.603 1.00 0.00 35 CYS A N 19
ATOM 23622 C CA . CYS A 1 35 ? 12.276 24.482 0.808 1.00 0.00 35 CYS A CA 19
ATOM 23623 C C . CYS A 1 35 ? 11.902 24.896 -0.598 1.00 0.00 35 CYS A C 19
ATOM 23624 O O . CYS A 1 35 ? 10.982 25.681 -0.829 1.00 0.00 35 CYS A O 19
ATOM 23631 N N . GLN A 1 36 ? 12.638 24.354 -1.523 1.00 0.00 36 GLN A N 19
ATOM 23632 C CA . GLN A 1 36 ? 12.460 24.594 -2.943 1.00 0.00 36 GLN A CA 19
ATOM 23633 C C . GLN A 1 36 ? 11.247 23.856 -3.486 1.00 0.00 36 GLN A C 19
ATOM 23634 O O . GLN A 1 36 ? 10.805 24.104 -4.607 1.00 0.00 36 GLN A O 19
ATOM 23648 N N . SER A 1 37 ? 10.707 22.968 -2.682 1.00 0.00 37 SER A N 19
ATOM 23649 C CA . SER A 1 37 ? 9.593 22.163 -3.094 1.00 0.00 37 SER A CA 19
ATOM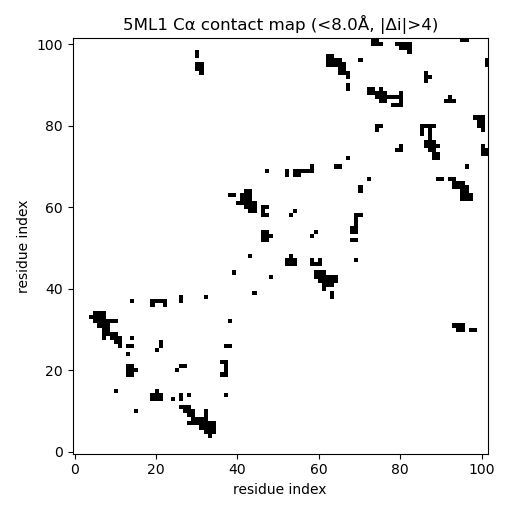 23650 C C . SER A 1 37 ? 8.307 22.983 -3.133 1.00 0.00 37 SER A C 19
ATOM 23651 O O . SER A 1 37 ? 7.537 22.892 -4.093 1.00 0.00 37 SER A O 19
ATOM 23659 N N . CYS A 1 38 ? 8.073 23.792 -2.105 1.00 0.00 38 CYS A N 19
ATOM 23660 C CA . CYS A 1 38 ? 6.900 24.641 -2.095 1.00 0.00 38 CYS A CA 19
ATOM 23661 C C . CYS A 1 38 ? 7.171 25.941 -2.824 1.00 0.00 38 CYS A C 19
ATOM 23662 O O . CYS A 1 38 ? 6.273 26.531 -3.426 1.00 0.00 38 CYS A O 19
ATOM 23669 N N . LYS A 1 39 ? 8.412 26.376 -2.785 1.00 0.00 39 LYS A N 19
ATOM 23670 C CA . LYS A 1 39 ? 8.830 27.564 -3.508 1.00 0.00 39 LYS A CA 19
ATOM 23671 C C . LYS A 1 39 ? 9.367 27.141 -4.865 1.00 0.00 39 LYS A C 19
ATOM 23672 O O . LYS A 1 39 ? 10.423 27.604 -5.307 1.00 0.00 39 LYS A O 19
ATOM 23691 N N . TYR A 1 40 ? 8.623 26.254 -5.521 1.00 0.00 40 TYR A N 19
ATOM 23692 C CA . TYR A 1 40 ? 9.034 25.694 -6.792 1.00 0.00 40 TYR A CA 19
ATOM 23693 C C . TYR A 1 40 ? 9.173 26.756 -7.868 1.00 0.00 40 TYR A C 19
ATOM 23694 O O . TYR A 1 40 ? 8.500 27.786 -7.846 1.00 0.00 40 TYR A O 19
ATOM 23712 N N . GLY A 1 41 ? 10.047 26.479 -8.804 1.00 0.00 41 GLY A N 19
ATOM 23713 C CA . GLY A 1 41 ? 10.367 27.412 -9.855 1.00 0.00 41 GLY A CA 19
ATOM 23714 C C . GLY A 1 41 ? 11.799 27.225 -10.259 1.00 0.00 41 GLY A C 19
ATOM 23715 O O . GLY A 1 41 ? 12.168 27.401 -11.416 1.00 0.00 41 GLY A O 19
ATOM 23719 N N . ALA A 1 42 ? 12.605 26.830 -9.282 1.00 0.00 42 ALA A N 19
ATOM 23720 C CA . ALA A 1 42 ? 14.007 26.518 -9.493 1.00 0.00 42 ALA A CA 19
ATOM 23721 C C . ALA A 1 42 ? 14.162 25.021 -9.757 1.00 0.00 42 ALA A C 19
ATOM 23722 O O . ALA A 1 42 ? 15.227 24.443 -9.568 1.00 0.00 42 ALA A O 19
ATOM 23729 N N . GLY A 1 43 ? 13.081 24.410 -10.210 1.00 0.00 43 GLY A N 19
ATOM 23730 C CA . GLY A 1 43 ? 13.087 22.999 -10.494 1.00 0.00 43 GLY A CA 19
ATOM 23731 C C . GLY A 1 43 ? 12.345 22.633 -11.755 1.00 0.00 43 GLY A C 19
ATOM 23732 O O . GLY A 1 43 ? 12.655 21.631 -12.388 1.00 0.00 43 GLY A O 19
ATOM 23736 N N . CYS A 1 44 ? 11.427 23.476 -12.149 1.00 0.00 44 CYS A N 19
ATOM 23737 C CA . CYS A 1 44 ? 10.533 23.184 -13.267 1.00 0.00 44 CYS A CA 19
ATOM 23738 C C . CYS A 1 44 ? 10.627 24.221 -14.365 1.00 0.00 44 CYS A C 19
ATOM 23739 O O . CYS A 1 44 ? 11.471 25.117 -14.329 1.00 0.00 44 CYS A O 19
ATOM 23746 N N . THR A 1 45 ? 9.748 24.076 -15.334 1.00 0.00 45 THR A N 19
ATOM 23747 C CA . THR A 1 45 ? 9.644 24.970 -16.450 1.00 0.00 45 THR A CA 19
ATOM 23748 C C . THR A 1 45 ? 8.185 25.025 -16.896 1.00 0.00 45 THR A C 19
ATOM 23749 O O . THR A 1 45 ? 7.349 24.245 -16.413 1.00 0.00 45 THR A O 19
ATOM 23760 N N . ASP A 1 46 ? 7.884 25.907 -17.819 1.00 0.00 46 ASP A N 19
ATOM 23761 C CA . ASP A 1 46 ? 6.517 26.066 -18.315 1.00 0.00 46 ASP A CA 19
ATOM 23762 C C . ASP A 1 46 ? 6.142 24.914 -19.242 1.00 0.00 46 ASP A C 19
ATOM 23763 O O . ASP A 1 46 ? 4.972 24.702 -19.551 1.00 0.00 46 ASP A O 19
ATOM 23772 N N . THR A 1 47 ? 7.138 24.167 -19.662 1.00 0.00 47 THR A N 19
ATOM 23773 C CA . THR A 1 47 ? 6.940 23.051 -20.559 1.00 0.00 47 THR A CA 19
ATOM 23774 C C . THR A 1 47 ? 6.470 21.797 -19.789 1.00 0.00 47 THR A C 19
ATOM 23775 O O . THR A 1 47 ? 5.847 20.902 -20.358 1.00 0.00 47 THR A O 19
ATOM 23786 N N . CYS A 1 48 ? 6.737 21.763 -18.493 1.00 0.00 48 CYS A N 19
ATOM 23787 C CA . CYS A 1 48 ? 6.388 20.601 -17.661 1.00 0.00 48 CYS A CA 19
ATOM 23788 C C . CYS A 1 48 ? 4.944 20.684 -17.172 1.00 0.00 48 CYS A C 19
ATOM 23789 O O . CYS A 1 48 ? 4.264 19.670 -17.023 1.00 0.00 48 CYS A O 19
ATOM 23796 N N . LYS A 1 49 ? 4.469 21.900 -16.969 1.00 0.00 49 LYS A N 19
ATOM 23797 C CA . LYS A 1 49 ? 3.126 22.128 -16.435 1.00 0.00 49 LYS A CA 19
ATOM 23798 C C . LYS A 1 49 ? 2.046 21.997 -17.510 1.00 0.00 49 LYS A C 19
ATOM 23799 O O . LYS A 1 49 ? 0.873 22.279 -17.260 1.00 0.00 49 LYS A O 19
ATOM 23818 N N . GLN A 1 50 ? 2.439 21.575 -18.696 1.00 0.00 50 GLN A N 19
ATOM 23819 C CA . GLN A 1 50 ? 1.501 21.416 -19.785 1.00 0.00 50 GLN A CA 19
ATOM 23820 C C . GLN A 1 50 ? 0.680 20.152 -19.599 1.00 0.00 50 GLN A C 19
ATOM 23821 O O . GLN A 1 50 ? 0.777 19.487 -18.569 1.00 0.00 50 GLN A O 19
ATOM 23835 N N . THR A 1 51 ? -0.113 19.819 -20.581 1.00 0.00 51 THR A N 19
ATOM 23836 C CA . THR A 1 51 ? -0.945 18.642 -20.503 1.00 0.00 51 THR A CA 19
ATOM 23837 C C . THR A 1 51 ? -0.831 17.818 -21.788 1.00 0.00 51 THR A C 19
ATOM 23838 O O . THR A 1 51 ? -1.154 18.303 -22.869 1.00 0.00 51 THR A O 19
ATOM 23849 N N . PRO A 1 52 ? -0.347 16.564 -21.689 1.00 0.00 52 PRO A N 19
ATOM 23850 C CA . PRO A 1 52 ? 0.091 15.966 -20.420 1.00 0.00 52 PRO A CA 19
ATOM 23851 C C . PRO A 1 52 ? 1.411 16.558 -19.922 1.00 0.00 52 PRO A C 19
ATOM 23852 O O . PRO A 1 52 ? 1.579 16.797 -18.729 1.00 0.00 52 PRO A O 19
ATOM 23863 N N . CYS A 1 53 ? 2.336 16.779 -20.843 1.00 0.00 53 CYS A N 19
ATOM 23864 C CA . CYS A 1 53 ? 3.624 17.354 -20.525 1.00 0.00 53 CYS A CA 19
ATOM 23865 C C . CYS A 1 53 ? 4.376 17.658 -21.807 1.00 0.00 53 CYS A C 19
ATOM 23866 O O . CYS A 1 53 ? 4.417 16.830 -22.717 1.00 0.00 53 CYS A O 19
ATOM 23873 N N . GLY A 1 54 ? 4.951 18.838 -21.894 1.00 0.00 54 GLY A N 19
ATOM 23874 C CA . GLY A 1 54 ? 5.704 19.192 -23.069 1.00 0.00 54 GLY A CA 19
ATOM 23875 C C . GLY A 1 54 ? 7.135 18.717 -22.979 1.00 0.00 54 GLY A C 19
ATOM 23876 O O . GLY A 1 54 ? 7.779 18.453 -23.997 1.00 0.00 54 GLY A O 19
ATOM 23880 N N . CYS A 1 55 ? 7.633 18.576 -21.752 1.00 0.00 55 CYS A N 19
ATOM 23881 C CA . CYS A 1 55 ? 8.999 18.147 -21.524 1.00 0.00 55 CYS A CA 19
ATOM 23882 C C . CYS A 1 55 ? 9.203 16.692 -21.931 1.00 0.00 55 CYS A C 19
ATOM 23883 O O . CYS A 1 55 ? 10.337 16.229 -22.068 1.00 0.00 55 CYS A O 19
ATOM 23890 N N . GLY A 1 56 ? 8.101 15.981 -22.137 1.00 0.00 56 GLY A N 19
ATOM 23891 C CA . GLY A 1 56 ? 8.176 14.604 -22.582 1.00 0.00 56 GLY A CA 19
ATOM 23892 C C . GLY A 1 56 ? 8.773 14.501 -23.975 1.00 0.00 56 GLY A C 19
ATOM 23893 O O . GLY A 1 56 ? 9.331 13.470 -24.347 1.00 0.00 56 GLY A O 19
ATOM 23897 N N . SER A 1 57 ? 8.657 15.579 -24.741 1.00 0.00 57 SER A N 19
ATOM 23898 C CA . SER A 1 57 ? 9.208 15.633 -26.084 1.00 0.00 57 SER A CA 19
ATOM 23899 C C . SER A 1 57 ? 10.337 16.670 -26.159 1.00 0.00 57 SER A C 19
ATOM 23900 O O . SER A 1 57 ? 10.960 16.854 -27.205 1.00 0.00 57 SER A O 19
ATOM 23908 N N . GLY A 1 58 ? 10.592 17.323 -25.038 1.00 0.00 58 GLY A N 19
ATOM 23909 C CA . GLY A 1 58 ? 11.618 18.345 -24.968 1.00 0.00 58 GLY A CA 19
ATOM 23910 C C . GLY A 1 58 ? 11.585 19.047 -23.630 1.00 0.00 58 GLY A C 19
ATOM 23911 O O . GLY A 1 58 ? 10.749 19.921 -23.404 1.00 0.00 58 GLY A O 19
ATOM 23915 N N . CYS A 1 59 ? 12.477 18.652 -22.744 1.00 0.00 59 CYS A N 19
ATOM 23916 C CA . CYS A 1 59 ? 12.518 19.185 -21.392 1.00 0.00 59 CYS A CA 19
ATOM 23917 C C . CYS A 1 59 ? 13.268 20.515 -21.314 1.00 0.00 59 CYS A C 19
ATOM 23918 O O . CYS A 1 59 ? 14.224 20.754 -22.064 1.00 0.00 59 CYS A O 19
ATOM 23925 N N . ASN A 1 60 ? 12.819 21.380 -20.399 1.00 0.00 60 ASN A N 19
ATOM 23926 C CA . ASN A 1 60 ? 13.438 22.694 -20.184 1.00 0.00 60 ASN A CA 19
ATOM 23927 C C . ASN A 1 60 ? 13.503 23.018 -18.692 1.00 0.00 60 ASN A C 19
ATOM 23928 O O . ASN A 1 60 ? 13.675 24.175 -18.308 1.00 0.00 60 ASN A O 19
ATOM 23939 N N . CYS A 1 61 ? 13.372 21.999 -17.855 1.00 0.00 61 CYS A N 19
ATOM 23940 C CA . CYS A 1 61 ? 13.348 22.195 -16.404 1.00 0.00 61 CYS A CA 19
ATOM 23941 C C . CYS A 1 61 ? 14.701 22.600 -15.829 1.00 0.00 61 CYS A C 19
ATOM 23942 O O . CYS A 1 61 ? 15.679 22.773 -16.553 1.00 0.00 61 CYS A O 19
ATOM 23949 N N . LYS A 1 62 ? 14.744 22.726 -14.514 1.00 0.00 62 LYS A N 19
ATOM 23950 C CA . LYS A 1 62 ? 15.935 23.183 -13.818 1.00 0.00 62 LYS A CA 19
ATOM 23951 C C . LYS A 1 62 ? 16.729 21.993 -13.257 1.00 0.00 62 LYS A C 19
ATOM 23952 O O . LYS A 1 62 ? 17.755 21.595 -13.818 1.00 0.00 62 LYS A O 19
ATOM 23971 N N . GLU A 1 63 ? 16.232 21.422 -12.158 1.00 0.00 63 GLU A N 19
ATOM 23972 C CA . GLU A 1 63 ? 16.873 20.285 -11.498 1.00 0.00 63 GLU A CA 19
ATOM 23973 C C . GLU A 1 63 ? 15.931 19.738 -10.412 1.00 0.00 63 GLU A C 19
ATOM 23974 O O . GLU A 1 63 ? 15.834 18.535 -10.215 1.00 0.00 63 GLU A O 19
ATOM 23986 N N . ASP A 1 64 ? 15.220 20.644 -9.729 1.00 0.00 64 ASP A N 19
ATOM 23987 C CA . ASP A 1 64 ? 14.261 20.257 -8.666 1.00 0.00 64 ASP A CA 19
ATOM 23988 C C . ASP A 1 64 ? 12.894 19.873 -9.268 1.00 0.00 64 ASP A C 19
ATOM 23989 O O . ASP A 1 64 ? 11.867 20.453 -8.931 1.00 0.00 64 ASP A O 19
ATOM 23998 N N . CYS A 1 65 ? 12.902 18.924 -10.182 1.00 0.00 65 CYS A N 19
ATOM 23999 C CA . CYS A 1 65 ? 11.662 18.458 -10.806 1.00 0.00 65 CYS A CA 19
ATOM 24000 C C . CYS A 1 65 ? 11.206 17.155 -10.161 1.00 0.00 65 CYS A C 19
ATOM 24001 O O . CYS A 1 65 ? 12.016 16.256 -9.918 1.00 0.00 65 CYS A O 19
ATOM 24008 N N . ARG A 1 66 ? 9.914 17.061 -9.889 1.00 0.00 66 ARG A N 19
ATOM 24009 C CA . ARG A 1 66 ? 9.338 15.886 -9.238 1.00 0.00 66 ARG A CA 19
ATOM 24010 C C . ARG A 1 66 ? 8.547 15.045 -10.227 1.00 0.00 66 ARG A C 19
ATOM 24011 O O . ARG A 1 66 ? 7.837 14.116 -9.841 1.00 0.00 66 ARG A O 19
ATOM 24032 N N . CYS A 1 67 ? 8.668 15.374 -11.496 1.00 0.00 67 CYS A N 19
ATOM 24033 C CA . CYS A 1 67 ? 7.985 14.637 -12.531 1.00 0.00 67 CYS A CA 19
ATOM 24034 C C . CYS A 1 67 ? 8.848 13.480 -12.986 1.00 0.00 67 CYS A C 19
ATOM 24035 O O . CYS A 1 67 ? 10.067 13.564 -12.958 1.00 0.00 67 CYS A O 19
ATOM 24042 N N . GLN A 1 68 ? 8.215 12.402 -13.388 1.00 0.00 68 GLN A N 19
ATOM 24043 C CA . GLN A 1 68 ? 8.926 11.241 -13.893 1.00 0.00 68 GLN A CA 19
ATOM 24044 C C . GLN A 1 68 ? 8.691 11.090 -15.385 1.00 0.00 68 GLN A C 19
ATOM 24045 O O . GLN A 1 68 ? 9.141 10.127 -16.001 1.00 0.00 68 GLN A O 19
ATOM 24059 N N . SER A 1 69 ? 8.002 12.060 -15.966 1.00 0.00 69 SER A N 19
ATOM 24060 C CA . SER A 1 69 ? 7.674 12.019 -17.367 1.00 0.00 69 SER A CA 19
ATOM 24061 C C . SER A 1 69 ? 8.783 12.641 -18.205 1.00 0.00 69 SER A C 19
ATOM 24062 O O . SER A 1 69 ? 8.917 12.341 -19.387 1.00 0.00 69 SER A O 19
ATOM 24070 N N . CYS A 1 70 ? 9.580 13.509 -17.598 1.00 0.00 70 CYS A N 19
ATOM 24071 C CA . CYS A 1 70 ? 10.668 14.134 -18.322 1.00 0.00 70 CYS A CA 19
ATOM 24072 C C . CYS A 1 70 ? 12.011 13.961 -17.612 1.00 0.00 70 CYS A C 19
ATOM 24073 O O . CYS A 1 70 ? 13.061 14.267 -18.172 1.00 0.00 70 CYS A O 19
ATOM 24080 N N . SER A 1 71 ? 11.977 13.470 -16.383 1.00 0.00 71 SER A N 19
ATOM 24081 C CA . SER A 1 71 ? 13.203 13.232 -15.628 1.00 0.00 71 SER A CA 19
ATOM 24082 C C . SER A 1 71 ? 13.881 11.928 -16.084 1.00 0.00 71 SER A C 19
ATOM 24083 O O . SER A 1 71 ? 13.213 11.015 -16.589 1.00 0.00 71 SER A O 19
ATOM 24091 N N . THR A 1 72 ? 15.201 11.844 -15.915 1.00 0.00 72 THR A N 19
ATOM 24092 C CA . THR A 1 72 ? 15.934 10.642 -16.292 1.00 0.00 72 THR A CA 19
ATOM 24093 C C . THR A 1 72 ? 15.758 9.550 -15.243 1.00 0.00 72 THR A C 19
ATOM 24094 O O . THR A 1 72 ? 15.614 9.835 -14.037 1.00 0.00 72 THR A O 19
ATOM 24105 N N . ALA A 1 73 ? 15.765 8.308 -15.712 1.00 0.00 73 ALA A N 19
ATOM 24106 C CA . ALA A 1 73 ? 15.542 7.148 -14.873 1.00 0.00 73 ALA A CA 19
ATOM 24107 C C . ALA A 1 73 ? 16.526 7.068 -13.721 1.00 0.00 73 ALA A C 19
ATOM 24108 O O . ALA A 1 73 ? 17.745 7.104 -13.913 1.00 0.00 73 ALA A O 19
ATOM 24115 N N . CYS A 1 74 ? 15.979 6.987 -12.529 1.00 0.00 74 CYS A N 19
ATOM 24116 C CA . CYS A 1 74 ? 16.764 6.831 -11.315 1.00 0.00 74 CYS A CA 19
ATOM 24117 C C . CYS A 1 74 ? 17.477 5.487 -11.276 1.00 0.00 74 CYS A C 19
ATOM 24118 O O . CYS A 1 74 ? 17.207 4.602 -12.085 1.00 0.00 74 CYS A O 19
ATOM 24125 N N . LYS A 1 75 ? 18.382 5.338 -10.315 1.00 0.00 75 LYS A N 19
ATOM 24126 C CA . LYS A 1 75 ? 19.121 4.095 -10.142 1.00 0.00 75 LYS A CA 19
ATOM 24127 C C . LYS A 1 75 ? 18.294 3.089 -9.383 1.00 0.00 75 LYS A C 19
ATOM 24128 O O . LYS A 1 75 ? 18.773 2.013 -9.028 1.00 0.00 75 LYS A O 19
ATOM 24147 N N . CYS A 1 76 ? 17.052 3.431 -9.141 1.00 0.00 76 CYS A N 19
ATOM 24148 C CA . CYS A 1 76 ? 16.173 2.566 -8.431 1.00 0.00 76 CYS A CA 19
ATOM 24149 C C . CYS A 1 76 ? 15.786 1.384 -9.313 1.00 0.00 76 CYS A C 19
ATOM 24150 O O . CYS A 1 76 ? 15.173 1.560 -10.358 1.00 0.00 76 CYS A O 19
ATOM 24157 N N . ALA A 1 77 ? 16.150 0.194 -8.879 1.00 0.00 77 ALA A N 19
ATOM 24158 C CA . ALA A 1 77 ? 15.848 -1.038 -9.608 1.00 0.00 77 ALA A CA 19
ATOM 24159 C C . ALA A 1 77 ? 16.218 -2.248 -8.766 1.00 0.00 77 ALA A C 19
ATOM 24160 O O . ALA A 1 77 ? 17.292 -2.287 -8.188 1.00 0.00 77 ALA A O 19
ATOM 24167 N N . ALA A 1 78 ? 15.304 -3.208 -8.669 1.00 0.00 78 ALA A N 19
ATOM 24168 C CA . ALA A 1 78 ? 15.532 -4.455 -7.916 1.00 0.00 78 ALA A CA 19
ATOM 24169 C C . ALA A 1 78 ? 15.900 -4.196 -6.445 1.00 0.00 78 ALA A C 19
ATOM 24170 O O . ALA A 1 78 ? 16.538 -5.024 -5.803 1.00 0.00 78 ALA A O 19
ATOM 24177 N N . GLY A 1 79 ? 15.476 -3.057 -5.917 1.00 0.00 79 GLY A N 19
ATOM 24178 C CA . GLY A 1 79 ? 15.763 -2.736 -4.527 1.00 0.00 79 GLY A CA 19
ATOM 24179 C C . GLY A 1 79 ? 16.892 -1.732 -4.372 1.00 0.00 79 GLY A C 19
ATOM 24180 O O . GLY A 1 79 ? 17.377 -1.499 -3.268 1.00 0.00 79 GLY A O 19
ATOM 24184 N N . SER A 1 80 ? 17.307 -1.130 -5.473 1.00 0.00 80 SER A N 19
ATOM 24185 C CA . SER A 1 80 ? 18.379 -0.160 -5.456 1.00 0.00 80 SER A CA 19
ATOM 24186 C C . SER A 1 80 ? 17.884 1.252 -5.100 1.00 0.00 80 SER A C 19
ATOM 24187 O O . SER A 1 80 ? 18.530 2.239 -5.429 1.00 0.00 80 SER A O 19
ATOM 24195 N N . CYS A 1 81 ? 16.743 1.344 -4.430 1.00 0.00 81 CYS A N 19
ATOM 24196 C CA . CYS A 1 81 ? 16.257 2.631 -3.975 1.00 0.00 81 CYS A CA 19
ATOM 24197 C C . CYS A 1 81 ? 16.954 2.977 -2.665 1.00 0.00 81 CYS A C 19
ATOM 24198 O O . CYS A 1 81 ? 16.894 2.199 -1.710 1.00 0.00 81 CYS A O 19
ATOM 24205 N N . LYS A 1 82 ? 17.610 4.117 -2.603 1.00 0.00 82 LYS A N 19
ATOM 24206 C CA . LYS A 1 82 ? 18.334 4.476 -1.391 1.00 0.00 82 LYS A CA 19
ATOM 24207 C C . LYS A 1 82 ? 17.790 5.738 -0.730 1.00 0.00 82 LYS A C 19
ATOM 24208 O O . LYS A 1 82 ? 18.424 6.294 0.165 1.00 0.00 82 LYS A O 19
ATOM 24227 N N . CYS A 1 83 ? 16.613 6.181 -1.142 1.00 0.00 83 CYS A N 19
ATOM 24228 C CA . CYS A 1 83 ? 16.019 7.359 -0.527 1.00 0.00 83 CYS A CA 19
ATOM 24229 C C . CYS A 1 83 ? 15.081 6.948 0.608 1.00 0.00 83 CYS A C 19
ATOM 24230 O O . CYS A 1 83 ? 14.944 7.663 1.605 1.00 0.00 83 CYS A O 19
ATOM 24237 N N . GLY A 1 84 ? 14.437 5.789 0.448 1.00 0.00 84 GLY A N 19
ATOM 24238 C CA . GLY A 1 84 ? 13.530 5.299 1.465 1.00 0.00 84 GLY A CA 19
ATOM 24239 C C . GLY A 1 84 ? 12.126 5.041 0.937 1.00 0.00 84 GLY A C 19
ATOM 24240 O O . GLY A 1 84 ? 11.310 4.412 1.613 1.00 0.00 84 GLY A O 19
ATOM 24244 N N . LYS A 1 85 ? 11.841 5.512 -0.271 1.00 0.00 85 LYS A N 19
ATOM 24245 C CA . LYS A 1 85 ? 10.511 5.343 -0.864 1.00 0.00 85 LYS A CA 19
ATOM 24246 C C . LYS A 1 85 ? 10.318 3.955 -1.459 1.00 0.00 85 LYS A C 19
ATOM 24247 O O . LYS A 1 85 ? 9.195 3.450 -1.529 1.00 0.00 85 LYS A O 19
ATOM 24266 N N . GLY A 1 86 ? 11.398 3.342 -1.887 1.00 0.00 86 GLY A N 19
ATOM 24267 C CA . GLY A 1 86 ? 11.311 2.024 -2.476 1.00 0.00 86 GLY A CA 19
ATOM 24268 C C . GLY A 1 86 ? 10.734 2.070 -3.870 1.00 0.00 86 GLY A C 19
ATOM 24269 O O . GLY A 1 86 ? 9.927 1.222 -4.243 1.00 0.00 86 GLY A O 19
ATOM 24273 N N . CYS A 1 87 ? 11.136 3.082 -4.630 1.00 0.00 87 CYS A N 19
ATOM 24274 C CA . CYS A 1 87 ? 10.671 3.261 -6.001 1.00 0.00 87 CYS A CA 19
ATOM 24275 C C . CYS A 1 87 ? 11.006 2.043 -6.838 1.00 0.00 87 CYS A C 19
ATOM 24276 O O . CYS A 1 87 ? 10.128 1.415 -7.421 1.00 0.00 87 CYS A O 19
ATOM 24283 N N . THR A 1 88 ? 12.292 1.710 -6.867 1.00 0.00 88 THR A N 19
ATOM 24284 C CA . THR A 1 88 ? 12.820 0.587 -7.640 1.00 0.00 88 THR A CA 19
ATOM 24285 C C . THR A 1 88 ? 12.389 0.667 -9.109 1.00 0.00 88 THR A C 19
ATOM 24286 O O . THR A 1 88 ? 12.108 -0.346 -9.751 1.00 0.00 88 THR A O 19
ATOM 24297 N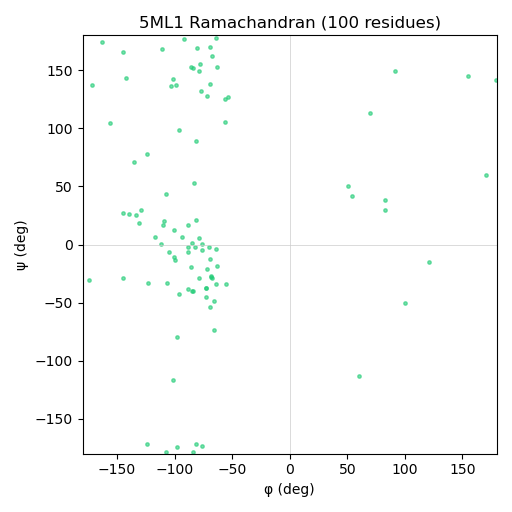 N . GLY A 1 89 ? 12.370 1.881 -9.634 1.00 0.00 89 GLY A N 19
ATOM 24298 C CA . GLY A 1 89 ? 11.990 2.084 -11.020 1.00 0.00 89 GLY A CA 19
ATOM 24299 C C . GLY A 1 89 ? 11.494 3.487 -11.276 1.00 0.00 89 GLY A C 19
ATOM 24300 O O . GLY A 1 89 ? 10.823 4.056 -10.429 1.00 0.00 89 GLY A O 19
ATOM 24304 N N . PRO A 1 90 ? 11.777 4.049 -12.471 1.00 0.00 90 PRO A N 19
ATOM 24305 C CA . PRO A 1 90 ? 11.439 5.446 -12.814 1.00 0.00 90 PRO A CA 19
ATOM 24306 C C . PRO A 1 90 ? 9.940 5.735 -12.807 1.00 0.00 90 PRO A C 19
ATOM 24307 O O . PRO A 1 90 ? 9.518 6.839 -12.471 1.00 0.00 90 PRO A O 19
ATOM 24318 N N . ASP A 1 91 ? 9.139 4.749 -13.169 1.00 0.00 91 ASP A N 19
ATOM 24319 C CA . ASP A 1 91 ? 7.693 4.938 -13.209 1.00 0.00 91 ASP A CA 19
ATOM 24320 C C . ASP A 1 91 ? 7.102 4.771 -11.822 1.00 0.00 91 ASP A C 19
ATOM 24321 O O . ASP A 1 91 ? 5.974 5.177 -11.553 1.00 0.00 91 ASP A O 19
ATOM 24330 N N . SER A 1 92 ? 7.881 4.189 -10.941 1.00 0.00 92 SER A N 19
ATOM 24331 C CA . SER A 1 92 ? 7.465 3.978 -9.573 1.00 0.00 92 SER A CA 19
ATOM 24332 C C . SER A 1 92 ? 8.114 5.020 -8.665 1.00 0.00 92 SER A C 19
ATOM 24333 O O . SER A 1 92 ? 7.994 4.961 -7.438 1.00 0.00 92 SER A O 19
ATOM 24341 N N . CYS A 1 93 ? 8.797 5.975 -9.281 1.00 0.00 93 CYS A N 19
ATOM 24342 C CA . CYS A 1 93 ? 9.475 7.025 -8.553 1.00 0.00 93 CYS A CA 19
ATOM 24343 C C . CYS A 1 93 ? 8.514 8.078 -8.069 1.00 0.00 93 CYS A C 19
ATOM 24344 O O . CYS A 1 93 ? 7.642 8.548 -8.811 1.00 0.00 93 CYS A O 19
ATOM 24351 N N . LYS A 1 94 ? 8.674 8.435 -6.824 1.00 0.00 94 LYS A N 19
ATOM 24352 C CA . LYS A 1 94 ? 7.874 9.454 -6.191 1.00 0.00 94 LYS A CA 19
ATOM 24353 C C . LYS A 1 94 ? 8.803 10.408 -5.475 1.00 0.00 94 LYS A C 19
ATOM 24354 O O . LYS A 1 94 ? 8.515 10.893 -4.374 1.00 0.00 94 LYS A O 19
ATOM 24373 N N . CYS A 1 95 ? 9.917 10.664 -6.128 1.00 0.00 95 CYS A N 19
ATOM 24374 C CA . CYS A 1 95 ? 10.956 11.527 -5.622 1.00 0.00 95 CYS A CA 19
ATOM 24375 C C . CYS A 1 95 ? 11.426 12.480 -6.727 1.00 0.00 95 CYS A C 19
ATOM 24376 O O . CYS A 1 95 ? 11.035 12.324 -7.890 1.00 0.00 95 CYS A O 19
ATOM 24383 N N . ASP A 1 96 ? 12.236 13.470 -6.371 1.00 0.00 96 ASP A N 19
ATOM 24384 C CA . ASP A 1 96 ? 12.696 14.452 -7.349 1.00 0.00 96 ASP A CA 19
ATOM 24385 C C . ASP A 1 96 ? 14.091 14.122 -7.885 1.00 0.00 96 ASP A C 19
ATOM 24386 O O . ASP A 1 96 ? 14.721 13.149 -7.469 1.00 0.00 96 ASP A O 19
ATOM 24395 N N . ARG A 1 97 ? 14.570 14.953 -8.806 1.00 0.00 97 ARG A N 19
ATOM 24396 C CA . ARG A 1 97 ? 15.866 14.728 -9.465 1.00 0.00 97 ARG A CA 19
ATOM 24397 C C . ARG A 1 97 ? 17.037 15.056 -8.545 1.00 0.00 97 ARG A C 19
ATOM 24398 O O . ARG A 1 97 ? 18.192 14.787 -8.878 1.00 0.00 97 ARG A O 19
ATOM 24419 N N . SER A 1 98 ? 16.743 15.633 -7.408 1.00 0.00 98 SER A N 19
ATOM 24420 C CA . SER A 1 98 ? 17.763 15.997 -6.456 1.00 0.00 98 SER A CA 19
ATOM 24421 C C . SER A 1 98 ? 17.721 15.054 -5.257 1.00 0.00 98 SER A C 19
ATOM 24422 O O . SER A 1 98 ? 18.420 15.256 -4.264 1.00 0.00 98 SER A O 19
ATOM 24430 N N . CYS A 1 99 ? 16.912 14.007 -5.370 1.00 0.00 99 CYS A N 19
ATOM 24431 C CA . CYS A 1 99 ? 16.754 13.041 -4.300 1.00 0.00 99 CYS A CA 19
ATOM 24432 C C . CYS A 1 99 ? 18.029 12.213 -4.135 1.00 0.00 99 CYS A C 19
ATOM 24433 O O . CYS A 1 99 ? 18.927 12.260 -4.988 1.00 0.00 99 CYS A O 19
ATOM 24440 N N . SER A 1 100 ? 18.096 11.445 -3.056 1.00 0.00 100 SER A N 19
ATOM 24441 C CA . SER A 1 100 ? 19.268 10.625 -2.747 1.00 0.00 100 SER A CA 19
ATOM 24442 C C . SER A 1 100 ? 19.498 9.532 -3.798 1.00 0.00 100 SER A C 19
ATOM 24443 O O . SER A 1 100 ? 20.558 8.910 -3.837 1.00 0.00 100 SER A O 19
ATOM 24451 N N . CYS A 1 101 ? 18.501 9.301 -4.631 1.00 0.00 101 CYS A N 19
ATOM 24452 C CA . CYS A 1 101 ? 18.594 8.311 -5.689 1.00 0.00 101 CYS A CA 19
ATOM 24453 C C . CYS A 1 101 ? 19.477 8.813 -6.830 1.00 0.00 101 CYS A C 19
ATOM 24454 O O . CYS A 1 101 ? 20.001 8.023 -7.620 1.00 0.00 101 CYS A O 19
ATOM 24461 N N . LYS A 1 102 ? 19.629 10.127 -6.919 1.00 0.00 102 LYS A N 19
ATOM 24462 C CA . LYS A 1 102 ? 20.472 10.731 -7.942 1.00 0.00 102 LYS A CA 19
ATOM 24463 C C . LYS A 1 102 ? 21.851 11.061 -7.397 1.00 0.00 102 LYS A C 19
ATOM 24464 O O . LYS A 1 102 ? 22.713 10.142 -7.410 1.00 0.00 102 LYS A O 19
ATOM 24492 N N . GLY A 1 1 ? 9.902 3.587 10.843 1.00 0.00 1 GLY A N 20
ATOM 24493 C CA . GLY A 1 1 ? 9.502 4.991 11.152 1.00 0.00 1 GLY A CA 20
ATOM 24494 C C . GLY A 1 1 ? 10.429 6.006 10.516 1.00 0.00 1 GLY A C 20
ATOM 24495 O O . GLY A 1 1 ? 10.412 7.189 10.874 1.00 0.00 1 GLY A O 20
ATOM 24498 N N . SER A 1 2 ? 11.243 5.545 9.579 1.00 0.00 2 SER A N 20
ATOM 24499 C CA . SER A 1 2 ? 12.173 6.405 8.885 1.00 0.00 2 SER A CA 20
ATOM 24500 C C . SER A 1 2 ? 11.430 7.342 7.934 1.00 0.00 2 SER A C 20
ATOM 24501 O O . SER A 1 2 ? 11.011 6.942 6.846 1.00 0.00 2 SER A O 20
ATOM 24509 N N . MET A 1 3 ? 11.248 8.572 8.364 1.00 0.00 3 MET A N 20
ATOM 24510 C CA . MET A 1 3 ? 10.556 9.565 7.573 1.00 0.00 3 MET A CA 20
ATOM 24511 C C . MET A 1 3 ? 11.447 10.774 7.360 1.00 0.00 3 MET A C 20
ATOM 24512 O O . MET A 1 3 ? 12.140 11.210 8.278 1.00 0.00 3 MET A O 20
ATOM 24526 N N . SER A 1 4 ? 11.443 11.298 6.155 1.00 0.00 4 SER A N 20
ATOM 24527 C CA . SER A 1 4 ? 12.228 12.467 5.845 1.00 0.00 4 SER A CA 20
ATOM 24528 C C . SER A 1 4 ? 11.559 13.719 6.413 1.00 0.00 4 SER A C 20
ATOM 24529 O O . SER A 1 4 ? 10.475 14.114 5.961 1.00 0.00 4 SER A O 20
ATOM 24537 N N . SER A 1 5 ? 12.181 14.312 7.418 1.00 0.00 5 SER A N 20
ATOM 24538 C CA . SER A 1 5 ? 11.670 15.523 8.024 1.00 0.00 5 SER A CA 20
ATOM 24539 C C . SER A 1 5 ? 11.795 16.680 7.032 1.00 0.00 5 SER A C 20
ATOM 24540 O O . SER A 1 5 ? 12.866 17.272 6.868 1.00 0.00 5 SER A O 20
ATOM 24548 N N . VAL A 1 6 ? 10.694 16.976 6.370 1.00 0.00 6 VAL A N 20
ATOM 24549 C CA . VAL A 1 6 ? 10.661 17.956 5.297 1.00 0.00 6 VAL A CA 20
ATOM 24550 C C . VAL A 1 6 ? 10.522 19.412 5.799 1.00 0.00 6 VAL A C 20
ATOM 24551 O O . VAL A 1 6 ? 10.966 20.343 5.136 1.00 0.00 6 VAL A O 20
ATOM 24564 N N . PHE A 1 7 ? 9.931 19.610 6.964 1.00 0.00 7 PHE A N 20
ATOM 24565 C CA . PHE A 1 7 ? 9.746 20.971 7.463 1.00 0.00 7 PHE A CA 20
ATOM 24566 C C . PHE A 1 7 ? 10.876 21.378 8.378 1.00 0.00 7 PHE A C 20
ATOM 24567 O O . PHE A 1 7 ? 11.474 20.539 9.060 1.00 0.00 7 PHE A O 20
ATOM 24584 N N . GLY A 1 8 ? 11.165 22.659 8.384 1.00 0.00 8 GLY A N 20
ATOM 24585 C CA . GLY A 1 8 ? 12.209 23.187 9.221 1.00 0.00 8 GLY A CA 20
ATOM 24586 C C . GLY A 1 8 ? 11.694 23.569 10.579 1.00 0.00 8 GLY A C 20
ATOM 24587 O O . GLY A 1 8 ? 11.333 22.713 11.386 1.00 0.00 8 GLY A O 20
ATOM 24591 N N . ALA A 1 9 ? 11.654 24.852 10.828 1.00 0.00 9 ALA A N 20
ATOM 24592 C CA . ALA A 1 9 ? 11.155 25.382 12.078 1.00 0.00 9 ALA A CA 20
ATOM 24593 C C . ALA A 1 9 ? 10.277 26.588 11.811 1.00 0.00 9 ALA A C 20
ATOM 24594 O O . ALA A 1 9 ? 9.302 26.829 12.512 1.00 0.00 9 ALA A O 20
ATOM 24601 N N . GLY A 1 10 ? 10.621 27.338 10.779 1.00 0.00 10 GLY A N 20
ATOM 24602 C CA . GLY A 1 10 ? 9.857 28.502 10.440 1.00 0.00 10 GLY A CA 20
ATOM 24603 C C . GLY A 1 10 ? 9.123 28.361 9.130 1.00 0.00 10 GLY A C 20
ATOM 24604 O O . GLY A 1 10 ? 9.131 29.280 8.308 1.00 0.00 10 GLY A O 20
ATOM 24608 N N . CYS A 1 11 ? 8.513 27.205 8.901 1.00 0.00 11 CYS A N 20
ATOM 24609 C CA . CYS A 1 11 ? 7.712 27.024 7.716 1.00 0.00 11 CYS A CA 20
ATOM 24610 C C . CYS A 1 11 ? 6.340 27.615 7.938 1.00 0.00 11 CYS A C 20
ATOM 24611 O O . CYS A 1 11 ? 5.874 27.713 9.080 1.00 0.00 11 CYS A O 20
ATOM 24618 N N . THR A 1 12 ? 5.704 28.023 6.874 1.00 0.00 12 THR A N 20
ATOM 24619 C CA . THR A 1 12 ? 4.383 28.571 6.969 1.00 0.00 12 THR A CA 20
ATOM 24620 C C . THR A 1 12 ? 3.374 27.457 7.159 1.00 0.00 12 THR A C 20
ATOM 24621 O O . THR A 1 12 ? 3.691 26.273 6.969 1.00 0.00 12 THR A O 20
ATOM 24632 N N . ASP A 1 13 ? 2.166 27.820 7.519 1.00 0.00 13 ASP A N 20
ATOM 24633 C CA . ASP A 1 13 ? 1.099 26.847 7.655 1.00 0.00 13 ASP A CA 20
ATOM 24634 C C . ASP A 1 13 ? 0.662 26.425 6.273 1.00 0.00 13 ASP A C 20
ATOM 24635 O O . ASP A 1 13 ? 0.014 25.394 6.086 1.00 0.00 13 ASP A O 20
ATOM 24644 N N . VAL A 1 14 ? 1.055 27.235 5.307 1.00 0.00 14 VAL A N 20
ATOM 24645 C CA . VAL A 1 14 ? 0.776 27.002 3.914 1.00 0.00 14 VAL A CA 20
ATOM 24646 C C . VAL A 1 14 ? 1.698 25.905 3.374 1.00 0.00 14 VAL A C 20
ATOM 24647 O O . VAL A 1 14 ? 1.367 25.214 2.408 1.00 0.00 14 VAL A O 20
ATOM 24660 N N . CYS A 1 15 ? 2.852 25.736 4.023 1.00 0.00 15 CYS A N 20
ATOM 24661 C CA . CYS A 1 15 ? 3.794 24.700 3.641 1.00 0.00 15 CYS A CA 20
ATOM 24662 C C . CYS A 1 15 ? 3.298 23.356 4.163 1.00 0.00 15 CYS A C 20
ATOM 24663 O O . CYS A 1 15 ? 3.617 22.305 3.621 1.00 0.00 15 CYS A O 20
ATOM 24670 N N . LYS A 1 16 ? 2.474 23.407 5.210 1.00 0.00 16 LYS A N 20
ATOM 24671 C CA . LYS A 1 16 ? 1.906 22.197 5.791 1.00 0.00 16 LYS A CA 20
ATOM 24672 C C . LYS A 1 16 ? 0.672 21.767 5.003 1.00 0.00 16 LYS A C 20
ATOM 24673 O O . LYS A 1 16 ? -0.010 20.809 5.369 1.00 0.00 16 LYS A O 20
ATOM 24692 N N . GLN A 1 17 ? 0.385 22.496 3.924 1.00 0.00 17 GLN A N 20
ATOM 24693 C CA . GLN A 1 17 ? -0.731 22.156 3.047 1.00 0.00 17 GLN A CA 20
ATOM 24694 C C . GLN A 1 17 ? -0.414 20.889 2.259 1.00 0.00 17 GLN A C 20
ATOM 24695 O O . GLN A 1 17 ? 0.674 20.317 2.384 1.00 0.00 17 GLN A O 20
ATOM 24709 N N . THR A 1 18 ? -1.351 20.461 1.451 1.00 0.00 18 THR A N 20
ATOM 24710 C CA . THR A 1 18 ? -1.192 19.255 0.649 1.00 0.00 18 THR A CA 20
ATOM 24711 C C . THR A 1 18 ? -2.174 19.283 -0.522 1.00 0.00 18 THR A C 20
ATOM 24712 O O . THR A 1 18 ? -3.373 19.054 -0.338 1.00 0.00 18 THR A O 20
ATOM 24723 N N . PRO A 1 19 ? -1.695 19.598 -1.739 1.00 0.00 19 PRO A N 20
ATOM 24724 C CA . PRO A 1 19 ? -0.275 19.898 -2.005 1.00 0.00 19 PRO A CA 20
ATOM 24725 C C . PRO A 1 19 ? 0.152 21.221 -1.385 1.00 0.00 19 PRO A C 20
ATOM 24726 O O . PRO A 1 19 ? -0.698 22.024 -0.981 1.00 0.00 19 PRO A O 20
ATOM 24737 N N . CYS A 1 20 ? 1.459 21.441 -1.307 1.00 0.00 20 CYS A N 20
ATOM 24738 C CA . CYS A 1 20 ? 2.000 22.647 -0.712 1.00 0.00 20 CYS A CA 20
ATOM 24739 C C . CYS A 1 20 ? 1.405 23.876 -1.363 1.00 0.00 20 CYS A C 20
ATOM 24740 O O . CYS A 1 20 ? 1.428 24.027 -2.591 1.00 0.00 20 CYS A O 20
ATOM 24747 N N . GLY A 1 21 ? 0.885 24.754 -0.545 1.00 0.00 21 GLY A N 20
ATOM 24748 C CA . GLY A 1 21 ? 0.219 25.911 -1.050 1.00 0.00 21 GLY A CA 20
ATOM 24749 C C . GLY A 1 21 ? 1.159 27.049 -1.381 1.00 0.00 21 GLY A C 20
ATOM 24750 O O . GLY A 1 21 ? 0.781 27.964 -2.102 1.00 0.00 21 GLY A O 20
ATOM 24754 N N . CYS A 1 22 ? 2.399 26.990 -0.886 1.00 0.00 22 CYS A N 20
ATOM 24755 C CA . CYS A 1 22 ? 3.380 28.068 -1.132 1.00 0.00 22 CYS A CA 20
ATOM 24756 C C . CYS A 1 22 ? 3.613 28.284 -2.627 1.00 0.00 22 CYS A C 20
ATOM 24757 O O . CYS A 1 22 ? 4.019 29.367 -3.051 1.00 0.00 22 CYS A O 20
ATOM 24764 N N . ALA A 1 23 ? 3.336 27.262 -3.418 1.00 0.00 23 ALA A N 20
ATOM 24765 C CA . ALA A 1 23 ? 3.543 27.333 -4.851 1.00 0.00 23 ALA A CA 20
ATOM 24766 C C . ALA A 1 23 ? 2.534 28.252 -5.539 1.00 0.00 23 ALA A C 20
ATOM 24767 O O . ALA A 1 23 ? 2.822 28.818 -6.594 1.00 0.00 23 ALA A O 20
ATOM 24774 N N . THR A 1 24 ? 1.364 28.414 -4.945 1.00 0.00 24 THR A N 20
ATOM 24775 C CA . THR A 1 24 ? 0.340 29.249 -5.549 1.00 0.00 24 THR A CA 20
ATOM 24776 C C . THR A 1 24 ? -0.092 30.388 -4.614 1.00 0.00 24 THR A C 20
ATOM 24777 O O . THR A 1 24 ? -0.666 31.381 -5.057 1.00 0.00 24 THR A O 20
ATOM 24788 N N . SER A 1 25 ? 0.200 30.242 -3.336 1.00 0.00 25 SER A N 20
ATOM 24789 C CA . SER A 1 25 ? -0.170 31.243 -2.349 1.00 0.00 25 SER A CA 20
ATOM 24790 C C . SER A 1 25 ? 1.001 32.168 -2.047 1.00 0.00 25 SER A C 20
ATOM 24791 O O . SER A 1 25 ? 0.813 33.325 -1.670 1.00 0.00 25 SER A O 20
ATOM 24799 N N . GLY A 1 26 ? 2.206 31.663 -2.226 1.00 0.00 26 GLY A N 20
ATOM 24800 C CA . GLY A 1 26 ? 3.374 32.443 -1.930 1.00 0.00 26 GLY A CA 20
ATOM 24801 C C . GLY A 1 26 ? 4.151 31.853 -0.782 1.00 0.00 26 GLY A C 20
ATOM 24802 O O . GLY A 1 26 ? 3.564 31.318 0.162 1.00 0.00 26 GLY A O 20
ATOM 24806 N N . CYS A 1 27 ? 5.456 31.934 -0.864 1.00 0.00 27 CYS A N 20
ATOM 24807 C CA . CYS A 1 27 ? 6.324 31.372 0.154 1.00 0.00 27 CYS A CA 20
ATOM 24808 C C . CYS A 1 27 ? 6.778 32.433 1.155 1.00 0.00 27 CYS A C 20
ATOM 24809 O O . CYS A 1 27 ? 6.860 33.620 0.824 1.00 0.00 27 CYS A O 20
ATOM 24816 N N . ASN A 1 28 ? 7.069 31.994 2.379 1.00 0.00 28 ASN A N 20
ATOM 24817 C CA . ASN A 1 28 ? 7.537 32.886 3.441 1.00 0.00 28 ASN A CA 20
ATOM 24818 C C . ASN A 1 28 ? 8.331 32.080 4.492 1.00 0.00 28 ASN A C 20
ATOM 24819 O O . ASN A 1 28 ? 8.591 32.548 5.597 1.00 0.00 28 ASN A O 20
ATOM 24830 N N . CYS A 1 29 ? 8.738 30.872 4.122 1.00 0.00 29 CYS A N 20
ATOM 24831 C CA . CYS A 1 29 ? 9.461 29.991 5.037 1.00 0.00 29 CYS A CA 20
ATOM 24832 C C . CYS A 1 29 ? 10.872 30.478 5.316 1.00 0.00 29 CYS A C 20
ATOM 24833 O O . CYS A 1 29 ? 11.410 31.337 4.605 1.00 0.00 29 CYS A O 20
ATOM 24840 N N . THR A 1 30 ? 11.461 29.925 6.357 1.00 0.00 30 THR A N 20
ATOM 24841 C CA . THR A 1 30 ? 12.821 30.220 6.712 1.00 0.00 30 THR A CA 20
ATOM 24842 C C . THR A 1 30 ? 13.743 29.201 6.055 1.00 0.00 30 THR A C 20
ATOM 24843 O O . THR A 1 30 ? 13.269 28.238 5.444 1.00 0.00 30 THR A O 20
ATOM 24854 N N . ASP A 1 31 ? 15.045 29.387 6.190 1.00 0.00 31 ASP A N 20
ATOM 24855 C CA . ASP A 1 31 ? 16.012 28.484 5.560 1.00 0.00 31 ASP A CA 20
ATOM 24856 C C . ASP A 1 31 ? 15.969 27.072 6.171 1.00 0.00 31 ASP A C 20
ATOM 24857 O O . ASP A 1 31 ? 16.550 26.132 5.626 1.00 0.00 31 ASP A O 20
ATOM 24866 N N . ASP A 1 32 ? 15.257 26.924 7.289 1.00 0.00 32 ASP A N 20
ATOM 24867 C CA . ASP A 1 32 ? 15.123 25.634 7.945 1.00 0.00 32 ASP A CA 20
ATOM 24868 C C . ASP A 1 32 ? 14.279 24.710 7.086 1.00 0.00 32 ASP A C 20
ATOM 24869 O O . ASP A 1 32 ? 14.365 23.493 7.200 1.00 0.00 32 ASP A O 20
ATOM 24878 N N . CYS A 1 33 ? 13.456 25.317 6.229 1.00 0.00 33 CYS A N 20
ATOM 24879 C CA . CYS A 1 33 ? 12.576 24.588 5.325 1.00 0.00 33 CYS A CA 20
ATOM 24880 C C . CYS A 1 33 ? 13.370 23.620 4.458 1.00 0.00 33 CYS A C 20
ATOM 24881 O O . CYS A 1 33 ? 14.448 23.955 3.970 1.00 0.00 33 CYS A O 20
ATOM 24888 N N . LYS A 1 34 ? 12.850 22.417 4.290 1.00 0.00 34 LYS A N 20
ATOM 24889 C CA . LYS A 1 34 ? 13.509 21.409 3.478 1.00 0.00 34 LYS A CA 20
ATOM 24890 C C . LYS A 1 34 ? 12.543 20.850 2.430 1.00 0.00 34 LYS A C 20
ATOM 24891 O O . LYS A 1 34 ? 12.784 19.787 1.858 1.00 0.00 34 LYS A O 20
ATOM 24910 N N . CYS A 1 35 ? 11.460 21.582 2.169 1.00 0.00 35 CYS A N 20
ATOM 24911 C CA . CYS A 1 35 ? 10.454 21.131 1.221 1.00 0.00 35 CYS A CA 20
ATOM 24912 C C . CYS A 1 35 ? 10.907 21.355 -0.204 1.00 0.00 35 CYS A C 20
ATOM 24913 O O . CYS A 1 35 ? 11.491 22.379 -0.525 1.00 0.00 35 CYS A O 20
ATOM 24920 N N . GLN A 1 36 ? 10.626 20.397 -1.061 1.00 0.00 36 GLN A N 20
ATOM 24921 C CA . GLN A 1 36 ? 11.012 20.496 -2.452 1.00 0.00 36 GLN A CA 20
ATOM 24922 C C . GLN A 1 36 ? 9.822 20.910 -3.314 1.00 0.00 36 GLN A C 20
ATOM 24923 O O . GLN A 1 36 ? 9.885 20.867 -4.539 1.00 0.00 36 GLN A O 20
ATOM 24937 N N . SER A 1 37 ? 8.742 21.318 -2.662 1.00 0.00 37 SER A N 20
ATOM 24938 C CA . SER A 1 37 ? 7.542 21.730 -3.367 1.00 0.00 37 SER A CA 20
ATOM 24939 C C . SER A 1 37 ? 7.405 23.255 -3.423 1.00 0.00 37 SER A C 20
ATOM 24940 O O . SER A 1 37 ? 6.929 23.800 -4.419 1.00 0.00 37 SER A O 20
ATOM 24948 N N . CYS A 1 38 ? 7.831 23.955 -2.370 1.00 0.00 38 CYS A N 20
ATOM 24949 C CA . CYS A 1 38 ? 7.695 25.406 -2.360 1.00 0.00 38 CYS A CA 20
ATOM 24950 C C . CYS A 1 38 ? 8.971 26.050 -2.839 1.00 0.00 38 CYS A C 20
ATOM 24951 O O . CYS A 1 38 ? 9.006 27.231 -3.178 1.00 0.00 38 CYS A O 20
ATOM 24958 N N . LYS A 1 39 ? 10.013 25.254 -2.893 1.00 0.00 39 LYS A N 20
ATOM 24959 C CA . LYS A 1 39 ? 11.307 25.705 -3.331 1.00 0.00 39 LYS A CA 20
ATOM 24960 C C . LYS A 1 39 ? 11.497 25.442 -4.818 1.00 0.00 39 LYS A C 20
ATOM 24961 O O . LYS A 1 39 ? 12.614 25.226 -5.292 1.00 0.00 39 LYS A O 20
ATOM 24980 N N . TYR A 1 40 ? 10.387 25.482 -5.547 1.00 0.00 40 TYR A N 20
ATOM 24981 C CA . TYR A 1 40 ? 10.389 25.278 -6.985 1.00 0.00 40 TYR A CA 20
ATOM 24982 C C . TYR A 1 40 ? 11.112 26.428 -7.686 1.00 0.00 40 TYR A C 20
ATOM 24983 O O . TYR A 1 40 ? 11.435 27.443 -7.067 1.00 0.00 40 TYR A O 20
ATOM 25001 N N . GLY A 1 41 ? 11.365 26.267 -8.967 1.00 0.00 41 GLY A N 20
ATOM 25002 C CA . GLY A 1 41 ? 12.093 27.276 -9.705 1.00 0.00 41 GLY A CA 20
ATOM 25003 C C . GLY A 1 41 ? 13.527 26.873 -9.884 1.00 0.00 41 GLY A C 20
ATOM 25004 O O . GLY A 1 41 ? 14.053 26.907 -10.984 1.00 0.00 41 GLY A O 20
ATOM 25008 N N . ALA A 1 42 ? 14.146 26.436 -8.796 1.00 0.00 42 ALA A N 20
ATOM 25009 C CA . ALA A 1 42 ? 15.524 25.966 -8.823 1.00 0.00 42 ALA A CA 20
ATOM 25010 C C . ALA A 1 42 ? 15.555 24.497 -9.218 1.00 0.00 42 ALA A C 20
ATOM 25011 O O . ALA A 1 42 ? 16.570 23.819 -9.093 1.00 0.00 42 ALA A O 20
ATOM 25018 N N . GLY A 1 43 ? 14.436 24.029 -9.720 1.00 0.00 43 GLY A N 20
ATOM 25019 C CA . GLY A 1 43 ? 14.306 22.657 -10.108 1.00 0.00 43 GLY A CA 20
ATOM 25020 C C . GLY A 1 43 ? 13.232 22.440 -11.148 1.00 0.00 43 GLY A C 20
ATOM 25021 O O . GLY A 1 43 ? 12.934 21.318 -11.488 1.00 0.00 43 GLY A O 20
ATOM 25025 N N . CYS A 1 44 ? 12.684 23.514 -11.688 1.00 0.00 44 CYS A N 20
ATOM 25026 C CA . CYS A 1 44 ? 11.582 23.388 -12.636 1.00 0.00 44 CYS A CA 20
ATOM 25027 C C . CYS A 1 44 ? 11.659 24.403 -13.749 1.00 0.00 44 CYS A C 20
ATOM 25028 O O . CYS A 1 44 ? 12.610 25.185 -13.845 1.00 0.00 44 CYS A O 20
ATOM 25035 N N . THR A 1 45 ? 10.653 24.366 -14.586 1.00 0.00 45 THR A N 20
ATOM 25036 C CA . THR A 1 45 ? 10.500 25.271 -15.679 1.00 0.00 45 THR A CA 20
ATOM 25037 C C . THR A 1 45 ? 9.016 25.500 -15.910 1.00 0.00 45 THR A C 20
ATOM 25038 O O . THR A 1 45 ? 8.173 24.775 -15.358 1.00 0.00 45 THR A O 20
ATOM 25049 N N . ASP A 1 46 ? 8.698 26.471 -16.726 1.00 0.00 46 ASP A N 20
ATOM 25050 C CA . ASP A 1 46 ? 7.310 26.791 -17.036 1.00 0.00 46 ASP A CA 20
ATOM 25051 C C . ASP A 1 46 ? 6.677 25.666 -17.847 1.00 0.00 46 ASP A C 20
ATOM 25052 O O . ASP A 1 46 ? 5.460 25.499 -17.863 1.00 0.00 46 ASP A O 20
ATOM 25061 N N . THR A 1 47 ? 7.521 24.886 -18.491 1.00 0.00 47 THR A N 20
ATOM 25062 C CA . THR A 1 47 ? 7.086 23.803 -19.341 1.00 0.00 47 THR A CA 20
ATOM 25063 C C . THR A 1 47 ? 6.653 22.564 -18.523 1.00 0.00 47 THR A C 20
ATOM 25064 O O . THR A 1 47 ? 5.931 21.701 -19.020 1.00 0.00 47 THR A O 20
ATOM 25075 N N . CYS A 1 48 ? 7.065 22.498 -17.268 1.00 0.00 48 CYS A N 20
ATOM 25076 C CA . CYS A 1 48 ? 6.721 21.357 -16.424 1.00 0.00 48 CYS A CA 20
ATOM 25077 C C . CYS A 1 48 ? 5.374 21.575 -15.727 1.00 0.00 48 CYS A C 20
ATOM 25078 O O . CYS A 1 48 ? 4.581 20.645 -15.567 1.00 0.00 48 CYS A O 20
ATOM 25085 N N . LYS A 1 49 ? 5.101 22.817 -15.354 1.00 0.00 49 LYS A N 20
ATOM 25086 C CA . LYS A 1 49 ? 3.875 23.161 -14.628 1.00 0.00 49 LYS A CA 20
ATOM 25087 C C . LYS A 1 49 ? 2.664 23.282 -15.559 1.00 0.00 49 LYS A C 20
ATOM 25088 O O . LYS A 1 49 ? 1.580 23.679 -15.127 1.00 0.00 49 LYS A O 20
ATOM 25107 N N . GLN A 1 50 ? 2.845 22.937 -16.823 1.00 0.00 50 GLN A N 20
ATOM 25108 C CA . GLN A 1 50 ? 1.773 23.056 -17.811 1.00 0.00 50 GLN A CA 20
ATOM 25109 C C . GLN A 1 50 ? 0.570 22.195 -17.446 1.00 0.00 50 GLN A C 20
ATOM 25110 O O . GLN A 1 50 ? -0.567 22.573 -17.711 1.00 0.00 50 GLN A O 20
ATOM 25124 N N . THR A 1 51 ? 0.840 21.047 -16.825 1.00 0.00 51 THR A N 20
ATOM 25125 C CA . THR A 1 51 ? -0.201 20.114 -16.382 1.00 0.00 51 THR A CA 20
ATOM 25126 C C . THR A 1 51 ? -0.819 19.352 -17.570 1.00 0.00 51 THR A C 20
ATOM 25127 O O . THR A 1 51 ? -1.597 19.908 -18.348 1.00 0.00 51 THR A O 20
ATOM 25138 N N . PRO A 1 52 ? -0.475 18.058 -17.726 1.00 0.00 52 PRO A N 20
ATOM 25139 C CA . PRO A 1 52 ? 0.424 17.344 -16.807 1.00 0.00 52 PRO A CA 20
ATOM 25140 C C . PRO A 1 52 ? 1.857 17.852 -16.905 1.00 0.00 52 PRO A C 20
ATOM 25141 O O . PRO A 1 52 ? 2.443 18.284 -15.913 1.00 0.00 52 PRO A O 20
ATOM 25152 N N . CYS A 1 53 ? 2.399 17.825 -18.105 1.00 0.00 53 CYS A N 20
ATOM 25153 C CA . CYS A 1 53 ? 3.750 18.270 -18.342 1.00 0.00 53 CYS A CA 20
ATOM 25154 C C . CYS A 1 53 ? 3.971 18.487 -19.830 1.00 0.00 53 CYS A C 20
ATOM 25155 O O . CYS A 1 53 ? 3.527 17.678 -20.653 1.00 0.00 53 CYS A O 20
ATOM 25162 N N . GLY A 1 54 ? 4.635 19.578 -20.181 1.00 0.00 54 GLY A N 20
ATOM 25163 C CA . GLY A 1 54 ? 4.912 19.847 -21.570 1.00 0.00 54 GLY A CA 20
ATOM 25164 C C . GLY A 1 54 ? 6.370 19.637 -21.927 1.00 0.00 54 GLY A C 20
ATOM 25165 O O . GLY A 1 54 ? 6.767 19.853 -23.071 1.00 0.00 54 GLY A O 20
ATOM 25169 N N . CYS A 1 55 ? 7.178 19.228 -20.949 1.00 0.00 55 CYS A N 20
ATOM 25170 C CA . CYS A 1 55 ? 8.589 18.995 -21.187 1.00 0.00 55 CYS A CA 20
ATOM 25171 C C . CYS A 1 55 ? 8.799 17.768 -22.070 1.00 0.00 55 CYS A C 20
ATOM 25172 O O . CYS A 1 55 ? 9.073 17.894 -23.263 1.00 0.00 55 CYS A O 20
ATOM 25179 N N . GLY A 1 56 ? 8.636 16.588 -21.486 1.00 0.00 56 GLY A N 20
ATOM 25180 C CA . GLY A 1 56 ? 8.857 15.351 -22.218 1.00 0.00 56 GLY A CA 20
ATOM 25181 C C . GLY A 1 56 ? 10.283 15.241 -22.728 1.00 0.00 56 GLY A C 20
ATOM 25182 O O . GLY A 1 56 ? 11.220 15.049 -21.945 1.00 0.00 56 GLY A O 20
ATOM 25186 N N . SER A 1 57 ? 10.450 15.380 -24.034 1.00 0.00 57 SER A N 20
ATOM 25187 C CA . SER A 1 57 ? 11.767 15.329 -24.649 1.00 0.00 57 SER A CA 20
ATOM 25188 C C . SER A 1 57 ? 12.343 16.738 -24.777 1.00 0.00 57 SER A C 20
ATOM 25189 O O . SER A 1 57 ? 13.511 16.921 -25.124 1.00 0.00 57 SER A O 20
ATOM 25197 N N . GLY A 1 58 ? 11.515 17.720 -24.475 1.00 0.00 58 GLY A N 20
ATOM 25198 C CA . GLY A 1 58 ? 11.922 19.103 -24.543 1.00 0.00 58 GLY A CA 20
ATOM 25199 C C . GLY A 1 58 ? 11.855 19.731 -23.185 1.00 0.00 58 GLY A C 20
ATOM 25200 O O . GLY A 1 58 ? 11.021 20.602 -22.928 1.00 0.00 58 GLY A O 20
ATOM 25204 N N . CYS A 1 59 ? 12.719 19.275 -22.316 1.00 0.00 59 CYS A N 20
ATOM 25205 C CA . CYS A 1 59 ? 12.747 19.717 -20.946 1.00 0.00 59 CYS A CA 20
ATOM 25206 C C . CYS A 1 59 ? 13.662 20.920 -20.763 1.00 0.00 59 CYS A C 20
ATOM 25207 O O . CYS A 1 59 ? 14.728 21.007 -21.379 1.00 0.00 59 CYS A O 20
ATOM 25214 N N . ASN A 1 60 ? 13.238 21.845 -19.916 1.00 0.00 60 ASN A N 20
ATOM 25215 C CA . ASN A 1 60 ? 14.010 23.049 -19.643 1.00 0.00 60 ASN A CA 20
ATOM 25216 C C . ASN A 1 60 ? 14.068 23.323 -18.152 1.00 0.00 60 ASN A C 20
ATOM 25217 O O . ASN A 1 60 ? 14.195 24.473 -17.727 1.00 0.00 60 ASN A O 20
ATOM 25228 N N . CYS A 1 61 ? 13.967 22.271 -17.355 1.00 0.00 61 CYS A N 20
ATOM 25229 C CA . CYS A 1 61 ? 14.034 22.407 -15.907 1.00 0.00 61 CYS A CA 20
ATOM 25230 C C . CYS A 1 61 ? 15.463 22.642 -15.443 1.00 0.00 61 CYS A C 20
ATOM 25231 O O . CYS A 1 61 ? 16.383 22.758 -16.252 1.00 0.00 61 CYS A O 20
ATOM 25238 N N . LYS A 1 62 ? 15.644 22.702 -14.138 1.00 0.00 62 LYS A N 20
ATOM 25239 C CA . LYS A 1 62 ? 16.957 22.928 -13.576 1.00 0.00 62 LYS A CA 20
ATOM 25240 C C . LYS A 1 62 ? 17.597 21.598 -13.221 1.00 0.00 62 LYS A C 20
ATOM 25241 O O . LYS A 1 62 ? 18.423 21.079 -13.968 1.00 0.00 62 LYS A O 20
ATOM 25260 N N . GLU A 1 63 ? 17.172 21.028 -12.097 1.00 0.00 63 GLU A N 20
ATOM 25261 C CA . GLU A 1 63 ? 17.698 19.753 -11.638 1.00 0.00 63 GLU A CA 20
ATOM 25262 C C . GLU A 1 63 ? 16.867 19.231 -10.466 1.00 0.00 63 GLU A C 20
ATOM 25263 O O . GLU A 1 63 ? 16.594 18.055 -10.370 1.00 0.00 63 GLU A O 20
ATOM 25275 N N . ASP A 1 64 ? 16.442 20.136 -9.601 1.00 0.00 64 ASP A N 20
ATOM 25276 C CA . ASP A 1 64 ? 15.639 19.802 -8.424 1.00 0.00 64 ASP A CA 20
ATOM 25277 C C . ASP A 1 64 ? 14.170 19.569 -8.791 1.00 0.00 64 ASP A C 20
ATOM 25278 O O . ASP A 1 64 ? 13.268 20.107 -8.155 1.00 0.00 64 ASP A O 20
ATOM 25287 N N . CYS A 1 65 ? 13.943 18.771 -9.814 1.00 0.00 65 CYS A N 20
ATOM 25288 C CA . CYS A 1 65 ? 12.591 18.470 -10.260 1.00 0.00 65 CYS A CA 20
ATOM 25289 C C . CYS A 1 65 ? 12.092 17.188 -9.609 1.00 0.00 65 CYS A C 20
ATOM 25290 O O . CYS A 1 65 ? 12.870 16.259 -9.373 1.00 0.00 65 CYS A O 20
ATOM 25297 N N . ARG A 1 66 ? 10.802 17.146 -9.317 1.00 0.00 66 ARG A N 20
ATOM 25298 C CA . ARG A 1 66 ? 10.184 15.980 -8.699 1.00 0.00 66 ARG A CA 20
ATOM 25299 C C . ARG A 1 66 ? 9.327 15.235 -9.692 1.00 0.00 66 ARG A C 20
ATOM 25300 O O . ARG A 1 66 ? 8.493 14.411 -9.310 1.00 0.00 66 ARG A O 20
ATOM 25321 N N . CYS A 1 67 ? 9.512 15.525 -10.951 1.00 0.00 67 CYS A N 20
ATOM 25322 C CA . CYS A 1 67 ? 8.735 14.889 -11.975 1.00 0.00 67 CYS A CA 20
ATOM 25323 C C . CYS A 1 67 ? 9.517 13.773 -12.642 1.00 0.00 67 CYS A C 20
ATOM 25324 O O . CYS A 1 67 ? 10.736 13.758 -12.601 1.00 0.00 67 CYS A O 20
ATOM 25331 N N . GLN A 1 68 ? 8.800 12.836 -13.257 1.00 0.00 68 GLN A N 20
ATOM 25332 C CA . GLN A 1 68 ? 9.428 11.690 -13.914 1.00 0.00 68 GLN A CA 20
ATOM 25333 C C . GLN A 1 68 ? 9.131 11.704 -15.397 1.00 0.00 68 GLN A C 20
ATOM 25334 O O . GLN A 1 68 ? 9.656 10.891 -16.157 1.00 0.00 68 GLN A O 20
ATOM 25348 N N . SER A 1 69 ? 8.298 12.634 -15.807 1.00 0.00 69 SER A N 20
ATOM 25349 C CA . SER A 1 69 ? 7.874 12.718 -17.185 1.00 0.00 69 SER A CA 20
ATOM 25350 C C . SER A 1 69 ? 8.963 13.353 -18.033 1.00 0.00 69 SER A C 20
ATOM 25351 O O . SER A 1 69 ? 9.111 13.042 -19.215 1.00 0.00 69 SER A O 20
ATOM 25359 N N . CYS A 1 70 ? 9.739 14.225 -17.424 1.00 0.00 70 CYS A N 20
ATOM 25360 C CA . CYS A 1 70 ? 10.789 14.899 -18.140 1.00 0.00 70 CYS A CA 20
ATOM 25361 C C . CYS A 1 70 ? 12.175 14.557 -17.595 1.00 0.00 70 CYS A C 20
ATOM 25362 O O . CYS A 1 70 ? 13.175 14.671 -18.307 1.00 0.00 70 CYS A O 20
ATOM 25369 N N . SER A 1 71 ? 12.234 14.134 -16.340 1.00 0.00 71 SER A N 20
ATOM 25370 C CA . SER A 1 71 ? 13.498 13.773 -15.719 1.00 0.00 71 SER A CA 20
ATOM 25371 C C . SER A 1 71 ? 14.109 12.526 -16.350 1.00 0.00 71 SER A C 20
ATOM 25372 O O . SER A 1 71 ? 13.402 11.685 -16.915 1.00 0.00 71 SER A O 20
ATOM 25380 N N . THR A 1 72 ? 15.424 12.418 -16.243 1.00 0.00 72 THR A N 20
ATOM 25381 C CA . THR A 1 72 ? 16.158 11.304 -16.807 1.00 0.00 72 THR A CA 20
ATOM 25382 C C . THR A 1 72 ? 15.916 10.025 -16.011 1.00 0.00 72 THR A C 20
ATOM 25383 O O . THR A 1 72 ? 15.416 10.065 -14.879 1.00 0.00 72 THR A O 20
ATOM 25394 N N . ALA A 1 73 ? 16.267 8.906 -16.614 1.00 0.00 73 ALA A N 20
ATOM 25395 C CA . ALA A 1 73 ? 16.087 7.608 -16.007 1.00 0.00 73 ALA A CA 20
ATOM 25396 C C . ALA A 1 73 ? 16.934 7.459 -14.750 1.00 0.00 73 ALA A C 20
ATOM 25397 O O . ALA A 1 73 ? 18.166 7.552 -14.805 1.00 0.00 73 ALA A O 20
ATOM 25404 N N . CYS A 1 74 ? 16.259 7.272 -13.620 1.00 0.00 74 CYS A N 20
ATOM 25405 C CA . CYS A 1 74 ? 16.922 7.031 -12.341 1.00 0.00 74 CYS A CA 20
ATOM 25406 C C . CYS A 1 74 ? 17.863 5.826 -12.468 1.00 0.00 74 CYS A C 20
ATOM 25407 O O . CYS A 1 74 ? 17.594 4.895 -13.231 1.00 0.00 74 CYS A O 20
ATOM 25414 N N . LYS A 1 75 ? 18.945 5.839 -11.712 1.00 0.00 75 LYS A N 20
ATOM 25415 C CA . LYS A 1 75 ? 19.964 4.788 -11.787 1.00 0.00 75 LYS A CA 20
ATOM 25416 C C . LYS A 1 75 ? 19.575 3.567 -10.968 1.00 0.00 75 LYS A C 20
ATOM 25417 O O . LYS A 1 75 ? 20.422 2.938 -10.328 1.00 0.00 75 LYS A O 20
ATOM 25436 N N . CYS A 1 76 ? 18.317 3.212 -11.028 1.00 0.00 76 CYS A N 20
ATOM 25437 C CA . CYS A 1 76 ? 17.809 2.097 -10.270 1.00 0.00 76 CYS A CA 20
ATOM 25438 C C . CYS A 1 76 ? 17.074 1.123 -11.172 1.00 0.00 76 CYS A C 20
ATOM 25439 O O . CYS A 1 76 ? 16.372 1.536 -12.093 1.00 0.00 76 CYS A O 20
ATOM 25446 N N . ALA A 1 77 ? 17.236 -0.171 -10.900 1.00 0.00 77 ALA A N 20
ATOM 25447 C CA . ALA A 1 77 ? 16.583 -1.215 -11.683 1.00 0.00 77 ALA A CA 20
ATOM 25448 C C . ALA A 1 77 ? 16.772 -2.577 -11.035 1.00 0.00 77 ALA A C 20
ATOM 25449 O O . ALA A 1 77 ? 17.872 -2.915 -10.620 1.00 0.00 77 ALA A O 20
ATOM 25456 N N . ALA A 1 78 ? 15.684 -3.338 -10.927 1.00 0.00 78 ALA A N 20
ATOM 25457 C CA . ALA A 1 78 ? 15.715 -4.705 -10.378 1.00 0.00 78 ALA A CA 20
ATOM 25458 C C . ALA A 1 78 ? 16.430 -4.781 -9.019 1.00 0.00 78 ALA A C 20
ATOM 25459 O O . ALA A 1 78 ? 17.395 -5.522 -8.854 1.00 0.00 78 ALA A O 20
ATOM 25466 N N . GLY A 1 79 ? 15.959 -4.003 -8.062 1.00 0.00 79 GLY A N 20
ATOM 25467 C CA . GLY A 1 79 ? 16.540 -4.036 -6.721 1.00 0.00 79 GLY A CA 20
ATOM 25468 C C . GLY A 1 79 ? 17.775 -3.154 -6.566 1.00 0.00 79 GLY A C 20
ATOM 25469 O O . GLY A 1 79 ? 18.321 -3.036 -5.476 1.00 0.00 79 GLY A O 20
ATOM 25473 N N . SER A 1 80 ? 18.196 -2.514 -7.642 1.00 0.00 80 SER A N 20
ATOM 25474 C CA . SER A 1 80 ? 19.388 -1.683 -7.625 1.00 0.00 80 SER A CA 20
ATOM 25475 C C . SER A 1 80 ? 19.085 -0.245 -7.171 1.00 0.00 80 SER A C 20
ATOM 25476 O O . SER A 1 80 ? 19.777 0.690 -7.558 1.00 0.00 80 SER A O 20
ATOM 25484 N N . CYS A 1 81 ? 18.055 -0.085 -6.348 1.00 0.00 81 CYS A N 20
ATOM 25485 C CA . CYS A 1 81 ? 17.700 1.216 -5.812 1.00 0.00 81 CYS A CA 20
ATOM 25486 C C . CYS A 1 81 ? 18.763 1.666 -4.812 1.00 0.00 81 CYS A C 20
ATOM 25487 O O . CYS A 1 81 ? 19.167 0.893 -3.936 1.00 0.00 81 CYS A O 20
ATOM 25494 N N . LYS A 1 82 ? 19.210 2.903 -4.930 1.00 0.00 82 LYS A N 20
ATOM 25495 C CA . LYS A 1 82 ? 20.303 3.382 -4.093 1.00 0.00 82 LYS A CA 20
ATOM 25496 C C . LYS A 1 82 ? 20.058 4.789 -3.544 1.00 0.00 82 LYS A C 20
ATOM 25497 O O . LYS A 1 82 ? 20.995 5.476 -3.123 1.00 0.00 82 LYS A O 20
ATOM 25516 N N . CYS A 1 83 ? 18.816 5.210 -3.541 1.00 0.00 83 CYS A N 20
ATOM 25517 C CA . CYS A 1 83 ? 18.467 6.530 -3.038 1.00 0.00 83 CYS A CA 20
ATOM 25518 C C . CYS A 1 83 ? 17.591 6.442 -1.799 1.00 0.00 83 CYS A C 20
ATOM 25519 O O . CYS A 1 83 ? 17.325 7.449 -1.147 1.00 0.00 83 CYS A O 20
ATOM 25526 N N . GLY A 1 84 ? 17.122 5.244 -1.497 1.00 0.00 84 GLY A N 20
ATOM 25527 C CA . GLY A 1 84 ? 16.291 5.049 -0.331 1.00 0.00 84 GLY A CA 20
ATOM 25528 C C . GLY A 1 84 ? 14.844 5.291 -0.646 1.00 0.00 84 GLY A C 20
ATOM 25529 O O . GLY A 1 84 ? 14.007 5.405 0.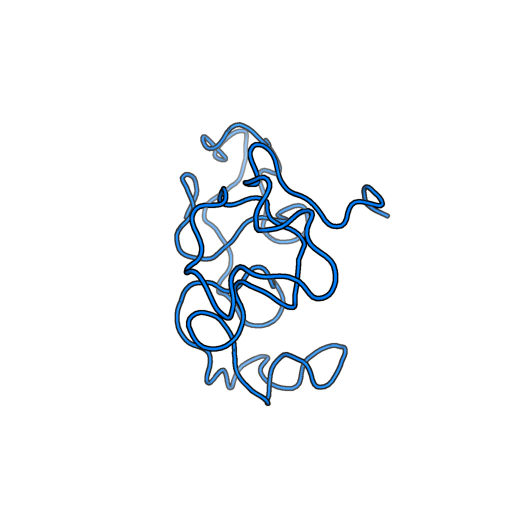247 1.00 0.00 84 GLY A O 20
ATOM 25533 N N . LYS A 1 85 ? 14.547 5.387 -1.928 1.00 0.00 85 LYS A N 20
ATOM 25534 C CA . LYS A 1 85 ? 13.196 5.624 -2.376 1.00 0.00 85 LYS A CA 20
ATOM 25535 C C . LYS A 1 85 ? 12.448 4.305 -2.520 1.00 0.00 85 LYS A C 20
ATOM 25536 O O . LYS A 1 85 ? 11.235 4.247 -2.335 1.00 0.00 85 LYS A O 20
ATOM 25555 N N . GLY A 1 86 ? 13.190 3.245 -2.830 1.00 0.00 86 GLY A N 20
ATOM 25556 C CA . GLY A 1 86 ? 12.590 1.935 -2.993 1.00 0.00 86 GLY A CA 20
ATOM 25557 C C . GLY A 1 86 ? 11.747 1.854 -4.241 1.00 0.00 86 GLY A C 20
ATOM 25558 O O . GLY A 1 86 ? 10.636 1.325 -4.216 1.00 0.00 86 GLY A O 20
ATOM 25562 N N . CYS A 1 87 ? 12.272 2.374 -5.332 1.00 0.00 87 CYS A N 20
ATOM 25563 C CA . CYS A 1 87 ? 11.537 2.406 -6.585 1.00 0.00 87 CYS A CA 20
ATOM 25564 C C . CYS A 1 87 ? 12.082 1.385 -7.572 1.00 0.00 87 CYS A C 20
ATOM 25565 O O . CYS A 1 87 ? 11.324 0.746 -8.300 1.00 0.00 87 CYS A O 20
ATOM 25572 N N . THR A 1 88 ? 13.405 1.253 -7.598 1.00 0.00 88 THR A N 20
ATOM 25573 C CA . THR A 1 88 ? 14.107 0.269 -8.429 1.00 0.00 88 THR A CA 20
ATOM 25574 C C . THR A 1 88 ? 13.767 0.369 -9.925 1.00 0.00 88 THR A C 20
ATOM 25575 O O . THR A 1 88 ? 13.768 -0.637 -10.629 1.00 0.00 88 THR A O 20
ATOM 25586 N N . GLY A 1 89 ? 13.522 1.578 -10.410 1.00 0.00 89 GLY A N 20
ATOM 25587 C CA . GLY A 1 89 ? 13.215 1.757 -11.820 1.00 0.00 89 GLY A CA 20
ATOM 25588 C C . GLY A 1 89 ? 12.640 3.124 -12.097 1.00 0.00 89 GLY A C 20
ATOM 25589 O O . GLY A 1 89 ? 11.804 3.601 -11.331 1.00 0.00 89 GLY A O 20
ATOM 25593 N N . PRO A 1 90 ? 13.052 3.784 -13.201 1.00 0.00 90 PRO A N 20
ATOM 25594 C CA . PRO A 1 90 ? 12.585 5.144 -13.524 1.00 0.00 90 PRO A CA 20
ATOM 25595 C C . PRO A 1 90 ? 11.089 5.205 -13.858 1.00 0.00 90 PRO A C 20
ATOM 25596 O O . PRO A 1 90 ? 10.500 6.283 -13.915 1.00 0.00 90 PRO A O 20
ATOM 25607 N N . ASP A 1 91 ? 10.486 4.052 -14.081 1.00 0.00 91 ASP A N 20
ATOM 25608 C CA . ASP A 1 91 ? 9.066 3.986 -14.416 1.00 0.00 91 ASP A CA 20
ATOM 25609 C C . ASP A 1 91 ? 8.225 3.692 -13.184 1.00 0.00 91 ASP A C 20
ATOM 25610 O O . ASP A 1 91 ? 6.997 3.716 -13.238 1.00 0.00 91 ASP A O 20
ATOM 25619 N N . SER A 1 92 ? 8.886 3.411 -12.080 1.00 0.00 92 SER A N 20
ATOM 25620 C CA . SER A 1 92 ? 8.192 3.072 -10.850 1.00 0.00 92 SER A CA 20
ATOM 25621 C C . SER A 1 92 ? 8.429 4.125 -9.770 1.00 0.00 92 SER A C 20
ATOM 25622 O O . SER A 1 92 ? 7.728 4.160 -8.753 1.00 0.00 92 SER A O 20
ATOM 25630 N N . CYS A 1 93 ? 9.397 4.988 -9.995 1.00 0.00 93 CYS A N 20
ATOM 25631 C CA . CYS A 1 93 ? 9.750 5.990 -9.018 1.00 0.00 93 CYS A CA 20
ATOM 25632 C C . CYS A 1 93 ? 8.937 7.252 -9.209 1.00 0.00 93 CYS A C 20
ATOM 25633 O O . CYS A 1 93 ? 8.356 7.484 -10.274 1.00 0.00 93 CYS A O 20
ATOM 25640 N N . LYS A 1 94 ? 8.895 8.050 -8.165 1.00 0.00 94 LYS A N 20
ATOM 25641 C CA . LYS A 1 94 ? 8.210 9.322 -8.168 1.00 0.00 94 LYS A CA 20
ATOM 25642 C C . LYS A 1 94 ? 8.958 10.288 -7.256 1.00 0.00 94 LYS A C 20
ATOM 25643 O O . LYS A 1 94 ? 8.358 11.114 -6.561 1.00 0.00 94 LYS A O 20
ATOM 25662 N N . CYS A 1 95 ? 10.285 10.192 -7.295 1.00 0.00 95 CYS A N 20
ATOM 25663 C CA . CYS A 1 95 ? 11.149 11.005 -6.453 1.00 0.00 95 CYS A CA 20
ATOM 25664 C C . CYS A 1 95 ? 11.704 12.209 -7.222 1.00 0.00 95 CYS A C 20
ATOM 25665 O O . CYS A 1 95 ? 11.176 12.592 -8.267 1.00 0.00 95 CYS A O 20
ATOM 25672 N N . ASP A 1 96 ? 12.751 12.809 -6.687 1.00 0.00 96 ASP A N 20
ATOM 25673 C CA . ASP A 1 96 ? 13.374 13.974 -7.295 1.00 0.00 96 ASP A CA 20
ATOM 25674 C C . ASP A 1 96 ? 14.724 13.626 -7.910 1.00 0.00 96 ASP A C 20
ATOM 25675 O O . ASP A 1 96 ? 15.234 12.517 -7.752 1.00 0.00 96 ASP A O 20
ATOM 25684 N N . ARG A 1 97 ? 15.309 14.593 -8.599 1.00 0.00 97 ARG A N 20
ATOM 25685 C CA . ARG A 1 97 ? 16.593 14.400 -9.273 1.00 0.00 97 ARG A CA 20
ATOM 25686 C C . ARG A 1 97 ? 17.728 14.876 -8.395 1.00 0.00 97 ARG A C 20
ATOM 25687 O O . ARG A 1 97 ? 18.870 14.985 -8.842 1.00 0.00 97 ARG A O 20
ATOM 25708 N N . SER A 1 98 ? 17.416 15.164 -7.170 1.00 0.00 98 SER A N 20
ATOM 25709 C CA . SER A 1 98 ? 18.395 15.640 -6.242 1.00 0.00 98 SER A CA 20
ATOM 25710 C C . SER A 1 98 ? 18.637 14.610 -5.154 1.00 0.00 98 SER A C 20
ATOM 25711 O O . SER A 1 98 ? 19.293 14.891 -4.144 1.00 0.00 98 SER A O 20
ATOM 25719 N N . CYS A 1 99 ? 18.107 13.401 -5.367 1.00 0.00 99 CYS A N 20
ATOM 25720 C CA . CYS A 1 99 ? 18.279 12.336 -4.446 1.00 0.00 99 CYS A CA 20
ATOM 25721 C C . CYS A 1 99 ? 19.752 11.994 -4.316 1.00 0.00 99 CYS A C 20
ATOM 25722 O O . CYS A 1 99 ? 20.549 12.305 -5.208 1.00 0.00 99 CYS A O 20
ATOM 25729 N N . SER A 1 100 ? 20.119 11.354 -3.219 1.00 0.00 100 SER A N 20
ATOM 25730 C CA . SER A 1 100 ? 21.509 10.984 -2.958 1.00 0.00 100 SER A CA 20
ATOM 25731 C C . SER A 1 100 ? 21.979 9.868 -3.904 1.00 0.00 100 SER A C 20
ATOM 25732 O O . SER A 1 100 ? 22.973 9.192 -3.654 1.00 0.00 100 SER A O 20
ATOM 25740 N N . CYS A 1 101 ? 21.261 9.710 -4.985 1.00 0.00 101 CYS A N 20
ATOM 25741 C CA . CYS A 1 101 ? 21.544 8.726 -5.975 1.00 0.00 101 CYS A CA 20
ATOM 25742 C C . CYS A 1 101 ? 22.015 9.367 -7.283 1.00 0.00 101 CYS A C 20
ATOM 25743 O O . CYS A 1 101 ? 22.920 8.851 -7.938 1.00 0.00 101 CYS A O 20
ATOM 25750 N N . LYS A 1 102 ? 21.401 10.488 -7.665 1.00 0.00 102 LYS A N 20
ATOM 25751 C CA . LYS A 1 102 ? 21.775 11.165 -8.920 1.00 0.00 102 LYS A CA 20
ATOM 25752 C C . LYS A 1 102 ? 23.242 11.591 -8.892 1.00 0.00 102 LYS A C 20
ATOM 25753 O O . LYS A 1 102 ? 23.583 12.472 -8.056 1.00 0.00 102 LYS A O 20
#

Organism: Littorina littorea (NCBI:txid31216)